Protein AF-0000000085218889 (afdb_homodimer)

Solvent-accessible surface area (backbone atoms only — not comparable to full-atom values): 90491 Å² total; per-residue (Å²): 132,84,57,73,65,60,57,52,50,51,48,52,49,47,49,29,45,39,63,41,69,32,86,83,60,61,70,78,46,77,45,76,31,28,36,59,50,92,90,85,42,73,43,69,26,31,40,36,29,36,75,86,41,33,34,45,24,47,68,53,88,76,26,51,64,42,84,49,43,58,76,33,43,54,32,57,72,45,31,43,24,39,32,31,97,94,47,72,43,46,31,38,43,93,37,53,67,55,47,49,50,51,52,46,50,52,35,48,39,41,30,68,55,30,68,91,47,57,40,68,69,70,32,78,43,72,49,54,77,57,65,66,55,50,54,53,47,50,51,56,57,66,64,64,54,87,70,80,50,61,54,60,49,22,44,55,60,30,34,46,52,41,14,59,72,71,72,43,85,77,56,66,44,59,42,47,44,46,40,40,48,37,39,25,64,66,55,40,60,48,54,51,68,81,53,61,81,54,55,70,70,57,50,35,33,57,49,50,28,49,42,66,36,76,44,46,27,28,44,37,40,66,75,46,73,62,50,70,67,44,50,52,40,50,35,52,25,52,28,61,25,62,49,44,26,33,44,34,43,29,32,24,72,44,40,32,67,52,32,41,49,44,26,52,20,46,67,68,21,76,70,35,47,52,26,33,42,31,44,24,53,15,54,26,32,40,71,11,41,39,42,32,27,61,45,49,52,65,39,72,80,31,36,32,34,43,31,47,24,34,14,58,35,43,34,79,38,45,64,61,55,68,54,24,28,32,43,30,45,22,54,13,56,36,57,68,95,56,41,53,47,56,42,50,51,35,36,33,81,45,51,34,28,35,42,33,42,24,48,9,49,37,47,53,60,60,50,34,42,20,31,53,62,13,32,32,73,42,29,22,37,43,30,42,22,38,24,34,56,80,55,91,80,46,93,63,80,60,67,43,42,25,45,28,44,36,59,36,49,36,50,36,36,41,32,34,31,51,17,56,52,55,62,67,51,50,48,32,46,52,52,12,38,49,68,17,86,66,40,54,63,22,32,40,32,47,22,37,16,64,40,28,66,66,33,44,54,51,46,46,73,46,50,40,76,33,60,22,40,25,28,43,28,53,22,42,19,62,37,28,63,50,41,47,59,34,36,58,30,54,47,61,23,73,35,44,26,32,42,32,52,14,38,26,48,83,72,45,75,62,65,60,41,50,48,38,49,41,49,35,65,62,38,86,80,39,50,40,29,30,45,30,42,36,51,25,61,48,27,73,62,45,42,64,51,34,29,39,47,22,64,30,78,47,44,32,32,41,30,51,21,34,18,48,30,26,42,68,35,28,44,43,44,14,59,18,40,46,54,26,73,42,40,27,33,44,39,60,29,44,20,62,33,41,38,66,18,44,38,39,35,25,59,18,38,71,64,27,56,41,47,59,44,61,67,77,35,57,66,20,48,45,57,15,38,74,75,39,46,67,59,29,51,50,22,51,50,49,37,53,50,36,30,50,44,27,68,71,43,70,67,67,63,59,64,31,58,51,32,39,44,43,42,41,50,47,47,49,53,43,51,52,44,51,50,50,41,52,54,44,49,53,53,48,65,72,45,69,79,58,81,52,64,72,57,48,52,53,48,48,52,46,54,47,49,44,51,29,52,62,36,52,69,51,36,46,61,46,45,65,56,47,70,58,80,61,39,74,56,30,52,53,39,50,53,50,50,50,50,50,53,45,28,54,48,53,43,49,52,48,48,51,45,42,50,50,47,50,53,49,34,51,50,49,45,36,69,52,27,44,70,68,37,63,40,81,60,46,57,60,46,50,52,54,57,42,55,73,60,57,62,75,60,59,66,55,47,37,44,38,43,49,67,45,36,38,37,53,50,50,47,52,47,50,50,42,46,49,52,47,28,50,47,52,42,49,53,49,49,37,51,46,39,50,50,48,48,52,43,41,52,52,51,49,52,52,47,51,62,53,36,72,63,64,78,74,66,76,73,72,63,77,65,72,72,65,82,59,75,71,67,69,70,83,78,68,75,82,69,78,80,62,93,70,74,70,36,62,67,56,49,54,52,51,36,56,53,61,44,36,52,60,78,58,68,75,78,61,124,131,82,57,74,65,60,56,52,50,51,49,52,49,47,50,29,46,39,62,43,69,31,86,83,59,64,70,78,44,77,45,75,30,29,37,60,49,91,90,83,42,72,43,68,27,31,40,35,29,35,75,85,42,36,32,43,24,46,67,53,89,75,24,52,66,43,82,36,62,57,75,33,44,54,29,59,70,45,31,43,25,38,32,33,96,93,48,73,42,46,30,36,44,92,38,55,66,55,47,50,48,52,51,46,50,50,36,48,37,41,29,68,56,31,69,90,46,57,42,67,70,71,29,79,46,72,50,54,78,56,64,66,56,50,53,55,47,52,50,55,55,66,65,64,52,86,70,81,49,61,54,59,49,23,43,56,61,30,33,48,52,40,15,60,72,70,72,42,84,76,57,65,44,60,42,48,43,46,38,39,48,38,38,25,63,66,54,40,62,48,54,50,67,83,52,60,80,53,55,71,70,55,50,35,35,58,49,50,29,48,40,66,36,75,44,48,28,29,44,36,41,67,75,44,73,62,52,71,67,44,49,54,40,51,34,52,25,52,27,62,25,60,47,43,25,32,43,34,44,28,34,25,73,44,38,30,68,52,32,42,49,45,25,53,20,46,68,68,21,76,68,34,48,50,26,33,43,31,44,23,54,15,53,26,32,41,71,10,41,38,42,31,27,60,45,48,52,65,39,73,80,31,37,34,35,43,32,48,23,35,15,59,35,44,32,79,38,47,66,60,56,68,55,25,29,32,43,30,45,22,56,13,56,36,57,68,94,55,41,53,48,57,44,51,52,35,35,32,80,45,52,33,27,34,42,31,41,24,48,9,49,35,46,52,59,60,52,33,42,20,31,51,63,13,30,32,73,41,29,22,37,42,33,41,22,38,23,34,55,81,55,92,81,46,93,62,79,60,65,43,42,24,46,27,46,36,59,36,48,36,51,37,34,42,32,33,31,50,17,55,52,55,61,69,51,50,48,32,46,52,53,12,38,49,67,17,86,65,41,59,59,23,33,40,32,47,24,37,16,64,39,29,65,65,32,45,54,51,45,47,73,46,51,40,76,33,58,23,40,25,29,43,29,53,21,42,21,63,37,27,64,52,41,47,60,35,36,58,30,54,47,62,23,74,34,45,27,33,42,32,50,15,38,25,48,84,72,44,77,64,64,60,41,51,49,39,48,41,49,36,64,62,38,87,81,38,50,41,30,31,42,28,44,36,51,25,61,48,26,71,61,45,42,65,49,32,28,39,46,22,66,30,78,48,44,31,33,39,30,51,22,33,19,49,30,26,43,67,34,28,44,44,43,15,59,17,41,46,54,26,74,42,42,28,32,44,40,59,29,44,20,61,34,40,38,66,18,44,37,39,36,25,57,19,39,71,64,28,58,42,47,60,44,62,68,77,35,58,66,21,47,46,57,14,38,75,76,40,47,67,59,30,50,49,22,52,51,48,38,54,50,36,30,52,45,26,70,72,44,69,70,68,63,58,66,31,57,51,33,39,45,44,43,40,49,48,48,49,51,41,51,53,44,51,48,51,42,53,55,44,48,52,52,48,64,72,46,68,81,57,81,52,64,71,56,47,52,53,48,48,51,45,54,46,48,43,51,29,52,62,36,52,67,51,37,46,62,47,43,66,56,47,70,58,82,60,40,77,56,32,52,53,40,49,53,51,51,50,50,51,52,45,29,54,48,53,43,49,52,48,50,52,44,42,51,50,47,51,52,49,34,52,49,50,45,36,69,52,26,43,70,69,38,60,40,80,60,45,55,61,46,49,51,55,57,44,54,72,62,56,62,76,61,59,63,56,47,38,45,39,43,50,66,43,34,38,38,54,51,51,47,50,48,50,50,42,47,48,52,48,28,50,48,52,42,51,54,50,51,38,50,46,38,48,52,48,49,52,45,40,51,53,52,51,52,52,48,52,59,52,35,71,63,67,80,72,67,75,71,70,67,69,72,77,75,63,83,56,78,70,68,69,70,84,78,68,74,82,71,77,83,61,91,70,74,68,36,62,68,55,49,53,52,51,37,57,54,60,44,37,52,59,78,59,67,74,79,61,124

Foldseek 3Di:
DPDPVVVVLVVQQVVLVCVQVDVVFDWDDKAWKWWQDPPRDTAIWIWTDTLQFIWIWHSDPNTHTPTGADAQFADDQQWGWGHHPVGITIIGHDGSVVVLVVVLSVQLSVCLLQVVDRSVVVNPHDDDPPCVSVVVSSVSNPVVDRPPCAALSVLLSLLVSLCVVVVHDRDVVVVCCRRPVCRVVLALEDECVVVVVDDLVSLLSSLLSLLRGQRHQHYEYEQAAHDPSNLVSNLSSLLRPLRHAEYYDYLRADELVSLLSNLVSLVNHQNHNHAYYHHAPYQNEQNSQQSNQVSQQSHPNHHAYYHHDNNQYELQRARDTQAYQYYAHANYAHDDPSVVRVLVSLLAAGQHAEYAHANHQDAPLSSLLSNLRHPQERHAYAHHALYEHPPVPDPDRPLSLLQSLLRRQHHAEYAHAQYADDLVSLLSNLNSVQNRPRAAHHAYHCENRQCELSNLVSCLVRVLRRRRYQHYEHEQNQHAASLLRSLVSNLNHQRHAHYEHENNHPDHPLPRNVVSVLVSQQPPRRNHAYYEHAQRLCACSCLQNLLLLLLGAHHQYYEHANNLNELVSLLSNLVSQLRHQRHAYYEYANNLYALNSLQSNLVSLLNHLRHQYYDDNVNNLVVNCVVPVVSSVVSRVSNVVSNVVSVVAVQRPLVSVLVVCCVQQLVLLLLLLVVLLVLLVLLLVVCVPPPDPVLVVLSVLLVVLNVVSVCLSCQLVCLLPVPPDCPLNVVLVVLLVVLLVVLVVVQVVQLVVLLVVQLVVLVVVCVVVVPVCVPPCNSVVSSVVSNVVSHDDSVVSSCCRCRPVSSVVSVVVSVVSSVVSSVVSLVVSQVSLVSSLVSSVVSVVVVVVVCVPDDPPPSVPPPVPSPCPCPDDPPDPPDDDDPPRPHSVVSVVSSSVSSGDDSDCVSPD/DPDPVVVVLVVQQVVLVCVQVDVVFDWDDKAWKWWQDPPRDTAIWIWTDTLQWIWIWHSDPNTHTPTFHDAQFADDLQWGWGAGPVGITIIGHDGSVVVLVVVLSVQLSVCLLQVVDRSVVVNPHYDDPPCVSVVVSSVSNPVVDRPPCAALRVLLSLLVSLCVNVVHDRDVVVVCCRRPVCRVVLALEDECVVVVVDDLVSLLSSLLSLLRGQRHQHYEYEQAAHDPSNLVSNLSSLLRDLRHAEYYDYLRADEQVSLLSNLVSLVNHQNHNHAYYHHAPYQNEQNSQQSNQVSQQSHPNHHAYYHHAQNQYELQRARDTQAYQYYAHANYAHDDPSVVRVLVSLLAAGQHAEYAHANHQDAPLSSLLSNLRHPQERHAYAHHALYEHPPVPDPDRPLSLLQSLLRRQHHAEYAHAQYADDLRSLLSNLNSVQNRPRAQHHAYHQENRQCELSNLVSCLVRVLRRRRYQHYEHEQNQHAASLLRSLQSNLNHQRHAHYEHENNHPDHPLPRNLVSVLVSQQPPRRNHAYYEHAQRLSACSCLQNLLLLLLGAHHQYYEHANNLNELVSLLSNLVSQLRHQRHAYYEYANNLYALNSLQSNLVSLLNHLRHQYYDDNVNNLVVNCVVPVVSSVVSRVSNVVSNVVSVVAVQRPLVSNLVVCCVQQLVLLLLLLVLLLVLLVLLLVVCVPPPDPVLVVLSVLLVVLNVVSVCLSCQLVCLLPVPDDCPLNNVLVVLLVVLLVVLVVVQVVLLVVLLVVQLVVLVVVCVVVVVVCVPVCNSVVSSVVSNVVSHDDSVVSSCCRCRPVSSVVSVVVSVVSSVVSSVVSLVVSQVSLVSSLVSSVVSVVVVVVVCVPDDVPPSPPPPDPSPCPVPDDPPDPPDDDDPPRPHSVVSVVSSSVSSGDDSDCVSPD

Nearest PDB structures (foldseek):
  4k17-assembly1_A  TM=9.642E-01  e=1.725E-62  Mus musculus
  4k17-assembly2_B  TM=9.451E-01  e=5.568E-62  Mus musculus
  2bex-assembly1_A  TM=7.547E-01  e=2.503E-11  Homo sapiens
  7vtq-assembly1_B  TM=5.877E-01  e=7.646E-07  Mus musculus
  7wbu-assembly1_A  TM=4.402E-01  e=3.220E-08  Bos taurus

Secondary structure (DSSP, 8-state):
---HHHHHHHHHHHHHHHHHH-TTS-EEEEEEEEEEETTTEEEEEEEEEESS-EEEEESSSSPPEE-PPP---B--TTEEEEEETTEEEEEE-S-HHHHHHHHHHHHHHHHHH-TTS-HHHHSS--B-SSHHHHHHHHHHHHHS------GGGTHHHHHHHHHHHHT-PPPHHHHHIIIIIIHHHT--EEEGGGGTTS-HHHHHHHHHHHTT-SS--EEEEES-PPPHHHHHHHHHHHHH-SS--EEEEETS---HHHHHHHHHHHHT-TT----EEE-TT---HHHHHHHHHHHHTT-SS---EEE-TTS---TT-----TT-SEEE-TTS---STTTHHHHHHHHS-----EEE-TTS--BHHHHHHHHHHH-TTT--EEE-TT-B---SS-SS--HHHHHHHHH-SS--EEE-TT----HHHHHHHHHHHHT-TT-SSEEEE-TTS--HHHHHHHHHHHGGG--SEEEEE--SS--GGGHHHHHHHHHH-SS--EEE--S--TT--HHHHHHHHHHHHH-TT----EEE-TT---GGGHHHHHHHHTT-SS--EEE-TT---HHHHHHHHHHHHHH-SS--EEE--SS---HHHHHHHHHHHHH--S--B----HHHHHHHHHH-HHHHHHHHHHHHHHHHHHHH-----HHHHHHHHIIIIIHHHHHHHHHHHHHHHHHHHHSTT---HHHHHHHHHHHHHHHHHHHGGGHHHHHHS--STT-HHHHHHHHHHHHHHHHHHHHHHHHHHHHHHHHHHHHHHHHHSHHHHTSTTHHHHHHHHHHHHS---HHHHHHHIIIIIHHHHHHHHHHHHHHHHHHHHHHHHHHHHHHHHHHHHHHHHHHHHHHTTS---STT-------------TTS------S----HHHHHHHHHHHTSPPPPGGG--/---HHHHHHHHHHHHHHHHHH-TTS-EEEEEEEEEEETTTEEEEEEEEEESS-EEEEESSSSPPEEEE-----B--TTEEEEEETTEEEEEE-S-HHHHHHHHHHHHHHHHHH-TTS-HHHHSS--B-SSHHHHHHHHHHHHHT------GGGTHHHHHHHHHHHHT-PPPHHHHHIIIIIIHHHT--EEEGGGGTTS-HHHHHHHHHHHTT-SS--EEEEES-PPPHHHHHHHHHHHHH-SS--EEEEETS---HHHHHHHHHHHHT-TT----EEE-TT---HHHHHHHHHHHHTT-SS---EEE-TTS---TT-----TT-SEEE-TTS---STTTHHHHHHHHS-----EEE-TTS--BHHHHHHHHHHH-TTT--EEE-TT-B---SS-SS--HHHHHHHHH-SS--EEE-TT----HHHHHHHHHHHHT-TT-S-EEEE-TTS--HHHHHHHHHHHGGG--SEEEEE--SS--GGGHHHHHHHHHH-SS--EEE--S--TT--HHHHHHHHHHHHH-TT----EEE-TT---GGGHHHHHHHHTT-SS--EEE-TT---HHHHHHHHHHHHHH-SS--EEE--SS---HHHHHHHHHHHHH--S--B----HHHHHHHHHH-HHHHHHHHHHHHHHHHHHHH-----HHHHHHHHIIIIIHHHHHHHHHHHHHHHHHHHHTTT---HHHHHHHHHHHHHHHHHHHGGGHHHHHHS--STT-HHHHHHHHHHHHHHHHHHHHHHHHHHHHHHHHHHHHHHHHHSHHHHTSHHHHHHHHHHHHHHS---HHHHHHHIIIIIHHHHHHHHHHHHHHHHHHHHHHHHHHHHHHHHHHHHHHHHHHHHHHTTS---STTS------------TTS------S----HHHHHHHHHHHTSPPPPGGG--

Structure (mmCIF, N/CA/C/O backbone):
data_AF-0000000085218889-model_v1
#
loop_
_entity.id
_entity.type
_entity.pdbx_description
1 polymer 'CARMIL C-terminal domain-containing protein'
#
loop_
_atom_site.group_PDB
_atom_site.id
_atom_site.type_symbol
_atom_site.label_atom_id
_atom_site.label_alt_id
_atom_site.label_comp_id
_atom_site.label_asym_id
_atom_site.label_entity_id
_atom_site.label_seq_id
_atom_site.pdbx_PDB_ins_code
_atom_site.Cartn_x
_atom_site.Cartn_y
_atom_site.Cartn_z
_atom_site.occupancy
_atom_site.B_iso_or_equiv
_atom_site.auth_seq_id
_atom_site.auth_comp_id
_atom_site.auth_asym_id
_atom_site.auth_atom_id
_atom_site.pdbx_PDB_model_num
ATOM 1 N N . LYS A 1 1 ? -20.359 -72 -43.562 1 27.22 1 LYS A N 1
ATOM 2 C CA . LYS A 1 1 ? -21.594 -72.188 -42.812 1 27.22 1 LYS A CA 1
ATOM 3 C C . LYS A 1 1 ? -21.375 -71.875 -41.312 1 27.22 1 LYS A C 1
ATOM 5 O O . LYS A 1 1 ? -20.812 -72.688 -40.594 1 27.22 1 LYS A O 1
ATOM 10 N N . CYS A 1 2 ? -20.891 -70.688 -41.031 1 30.84 2 CYS A N 1
ATOM 11 C CA . CYS A 1 2 ? -20.641 -70.062 -39.75 1 30.84 2 CYS A CA 1
ATOM 12 C C . CYS A 1 2 ? -21.906 -70.062 -38.875 1 30.84 2 CYS A C 1
ATOM 14 O O . CYS A 1 2 ? -22.922 -69.5 -39.25 1 30.84 2 CYS A O 1
ATOM 16 N N . SER A 1 3 ? -22.141 -71.312 -38.344 1 32.41 3 SER A N 1
ATOM 17 C CA . SER A 1 3 ? -23.359 -71.688 -37.594 1 32.41 3 SER A CA 1
ATOM 18 C C . SER A 1 3 ? -23.75 -70.562 -36.625 1 32.41 3 SER A C 1
ATOM 20 O O . SER A 1 3 ? -22.891 -69.812 -36.125 1 32.41 3 SER A O 1
ATOM 22 N N . PRO A 1 4 ? -25.016 -70.125 -36.625 1 42.78 4 PRO A N 1
ATOM 23 C CA . PRO A 1 4 ? -25.656 -69.188 -35.75 1 42.78 4 PRO A CA 1
ATOM 24 C C . PRO A 1 4 ? -25.203 -69.312 -34.281 1 42.78 4 PRO A C 1
ATOM 26 O O . PRO A 1 4 ? -25.422 -68.438 -33.469 1 42.78 4 PRO A O 1
ATOM 29 N N . SER A 1 5 ? -24.906 -70.562 -33.906 1 41.69 5 SER A N 1
ATOM 30 C CA . SER A 1 5 ? -24.562 -70.938 -32.531 1 41.69 5 SER A CA 1
ATOM 31 C C . SER A 1 5 ? -23.312 -70.188 -32.094 1 41.69 5 SER A C 1
ATOM 33 O O . SER A 1 5 ? -23.141 -69.875 -30.891 1 41.69 5 SER A O 1
ATOM 35 N N . ASP A 1 6 ? -22.375 -70 -32.906 1 43.44 6 ASP A N 1
ATOM 36 C CA . ASP A 1 6 ? -21.094 -69.375 -32.562 1 43.44 6 ASP A CA 1
ATOM 37 C C . ASP A 1 6 ? -21.281 -67.875 -32.188 1 43.44 6 ASP A C 1
ATOM 39 O O . ASP A 1 6 ? -20.562 -67.375 -31.328 1 43.44 6 ASP A O 1
ATOM 43 N N . THR A 1 7 ? -22.234 -67.312 -32.781 1 47.28 7 THR A N 1
ATOM 44 C CA . THR A 1 7 ? -22.5 -65.875 -32.531 1 47.28 7 THR A CA 1
ATOM 45 C C . THR A 1 7 ? -23.125 -65.688 -31.141 1 47.28 7 THR A C 1
ATOM 47 O O . THR A 1 7 ? -22.844 -64.688 -30.453 1 47.28 7 THR A O 1
ATOM 50 N N . SER A 1 8 ? -24 -66.625 -30.859 1 50.09 8 SER A N 1
ATOM 51 C CA . SER A 1 8 ? -24.672 -66.562 -29.562 1 50.09 8 SER A CA 1
ATOM 52 C C . SER A 1 8 ? -23.688 -66.75 -28.422 1 50.09 8 SER A C 1
ATOM 54 O O . SER A 1 8 ? -23.781 -66.125 -27.375 1 50.09 8 SER A O 1
ATOM 56 N N . VAL A 1 9 ? -22.828 -67.625 -28.531 1 52.78 9 VAL A N 1
ATOM 57 C CA . VAL A 1 9 ? -21.812 -67.938 -27.516 1 52.78 9 VAL A CA 1
ATOM 58 C C . VAL A 1 9 ? -20.859 -66.75 -27.375 1 52.78 9 VAL A C 1
ATOM 60 O O . VAL A 1 9 ? -20.438 -66.438 -26.266 1 52.78 9 VAL A O 1
ATOM 63 N N . ASP A 1 10 ? -20.594 -66.188 -28.469 1 55.28 10 ASP A N 1
ATOM 64 C CA . ASP A 1 10 ? -19.703 -65.062 -28.469 1 55.28 10 ASP A CA 1
ATOM 65 C C . ASP A 1 10 ? -20.344 -63.875 -27.734 1 55.28 10 ASP A C 1
ATOM 67 O O . ASP A 1 10 ? -19.656 -63.125 -27.016 1 55.28 10 ASP A O 1
ATOM 71 N N . LEU A 1 11 ? -21.641 -63.812 -27.906 1 55.75 11 LEU A N 1
ATOM 72 C CA . LEU A 1 11 ? -22.359 -62.781 -27.203 1 55.75 11 LEU A CA 1
ATOM 73 C C . LEU A 1 11 ? -22.406 -63.031 -25.703 1 55.75 11 LEU A C 1
ATOM 75 O O . LEU A 1 11 ? -22.297 -62.125 -24.891 1 55.75 11 LEU A O 1
ATOM 79 N N . CYS A 1 12 ? -22.719 -64.375 -25.438 1 58 12 CYS A N 1
ATOM 80 C CA . CYS A 1 12 ? -22.75 -64.75 -24.016 1 58 12 CYS A CA 1
ATOM 81 C C . CYS A 1 12 ? -21.391 -64.5 -23.375 1 58 12 CYS A C 1
ATOM 83 O O . CYS A 1 12 ? -21.297 -64.062 -22.234 1 58 12 CYS A O 1
ATOM 85 N N . HIS A 1 13 ? -20.391 -64.812 -24.062 1 63.41 13 HIS A N 1
ATOM 86 C CA . HIS A 1 13 ? -19.047 -64.625 -23.578 1 63.41 13 HIS A CA 1
ATOM 87 C C . HIS A 1 13 ? -18.734 -63.125 -23.406 1 63.41 13 HIS A C 1
ATOM 89 O O . HIS A 1 13 ? -18.094 -62.719 -22.453 1 63.41 13 HIS A O 1
ATOM 95 N N . ASP A 1 14 ? -19.297 -62.375 -24.219 1 67.81 14 ASP A N 1
ATOM 96 C CA . ASP A 1 14 ? -19.062 -60.938 -24.156 1 67.81 14 ASP A CA 1
ATOM 97 C C . ASP A 1 14 ? -19.75 -60.344 -22.922 1 67.81 14 ASP A C 1
ATOM 99 O O . ASP A 1 14 ? -19.188 -59.469 -22.266 1 67.81 14 ASP A O 1
ATOM 103 N N . LYS A 1 15 ? -20.906 -60.844 -22.688 1 70.94 15 LYS A N 1
ATOM 104 C CA . LYS A 1 15 ? -21.609 -60.375 -21.516 1 70.94 15 LYS A CA 1
ATOM 105 C C . LYS A 1 15 ? -20.891 -60.781 -20.234 1 70.94 15 LYS A C 1
ATOM 107 O O . LYS A 1 15 ? -20.812 -60.031 -19.281 1 70.94 15 LYS A O 1
ATOM 112 N N . SER A 1 16 ? -20.453 -61.938 -20.344 1 71.44 16 SER A N 1
ATOM 113 C CA . SER A 1 16 ? -19.75 -62.438 -19.172 1 71.44 16 SER A CA 1
ATOM 114 C C . SER A 1 16 ? -18.469 -61.656 -18.922 1 71.44 16 SER A C 1
ATOM 116 O O . SER A 1 16 ? -18.109 -61.406 -17.766 1 71.44 16 SER A O 1
ATOM 118 N N . VAL A 1 17 ? -17.812 -61.344 -19.938 1 73.69 17 VAL A N 1
ATOM 119 C CA . VAL A 1 17 ? -16.578 -60.562 -19.828 1 73.69 17 VAL A CA 1
ATOM 120 C C . VAL A 1 17 ? -16.875 -59.188 -19.266 1 73.69 17 VAL A C 1
ATOM 122 O O . VAL A 1 17 ? -16.156 -58.688 -18.391 1 73.69 17 VAL A O 1
ATOM 125 N N . ARG A 1 18 ? -17.906 -58.625 -19.688 1 74.81 18 ARG A N 1
ATOM 126 C CA . ARG A 1 18 ? -18.281 -57.281 -19.219 1 74.81 18 ARG A CA 1
ATOM 127 C C . ARG A 1 18 ? -18.703 -57.312 -17.766 1 74.81 18 ARG A C 1
ATOM 129 O O . ARG A 1 18 ? -18.422 -56.375 -17 1 74.81 18 ARG A O 1
ATOM 136 N N . GLU A 1 19 ? -19.328 -58.281 -17.438 1 72.38 19 GLU A N 1
ATOM 137 C CA . GLU A 1 19 ? -19.766 -58.438 -16.047 1 72.38 19 GLU A CA 1
ATOM 138 C C . GLU A 1 19 ? -18.578 -58.656 -15.125 1 72.38 19 GLU A C 1
ATOM 140 O O . GLU A 1 19 ? -18.578 -58.219 -13.977 1 72.38 19 GLU A O 1
ATOM 145 N N . ALA A 1 20 ? -17.625 -59.406 -15.688 1 71.62 20 ALA A N 1
ATOM 146 C CA . ALA A 1 20 ? -16.469 -59.75 -14.875 1 71.62 20 ALA A CA 1
ATOM 147 C C . ALA A 1 20 ? -15.594 -58.5 -14.648 1 71.62 20 ALA A C 1
ATOM 149 O O . ALA A 1 20 ? -15.086 -58.281 -13.547 1 71.62 20 ALA A O 1
ATOM 150 N N . VAL A 1 21 ? -15.359 -57.812 -15.578 1 70.69 21 VAL A N 1
ATOM 151 C CA . VAL A 1 21 ? -14.492 -56.625 -15.492 1 70.69 21 VAL A CA 1
ATOM 152 C C . VAL A 1 21 ? -15.242 -55.5 -14.82 1 70.69 21 VAL A C 1
ATOM 154 O O . VAL A 1 21 ? -14.648 -54.688 -14.086 1 70.69 21 VAL A O 1
ATOM 157 N N . GLY A 1 22 ? -16.453 -55.438 -14.773 1 66.81 22 GLY A N 1
ATOM 158 C CA . GLY A 1 22 ? -17.266 -54.344 -14.266 1 66.81 22 GLY A CA 1
ATOM 159 C C . GLY A 1 22 ? -17.922 -53.531 -15.352 1 66.81 22 GLY A C 1
ATOM 160 O O . GLY A 1 22 ? -17.312 -53.281 -16.406 1 66.81 22 GLY A O 1
ATOM 161 N N . ARG A 1 23 ? -19.031 -53.062 -15.219 1 60.94 23 ARG A N 1
ATOM 162 C CA . ARG A 1 23 ? -19.828 -52.344 -16.203 1 60.94 23 ARG A CA 1
ATOM 163 C C . ARG A 1 23 ? -19.266 -50.969 -16.453 1 60.94 23 ARG A C 1
ATOM 165 O O . ARG A 1 23 ? -19.531 -50.344 -17.5 1 60.94 23 ARG A O 1
ATOM 172 N N . ARG A 1 24 ? -18.297 -50.688 -15.609 1 63.19 24 ARG A N 1
ATOM 173 C CA . ARG A 1 24 ? -17.812 -49.312 -15.711 1 63.19 24 ARG A CA 1
ATOM 174 C C . ARG A 1 24 ? -16.562 -49.25 -16.578 1 63.19 24 ARG A C 1
ATOM 176 O O . ARG A 1 24 ? -16.172 -48.156 -17.016 1 63.19 24 ARG A O 1
ATOM 183 N N . VAL A 1 25 ? -15.953 -50.375 -16.938 1 71.5 25 VAL A N 1
ATOM 184 C CA . VAL A 1 25 ? -14.711 -50.375 -17.703 1 71.5 25 VAL A CA 1
ATOM 185 C C . VAL A 1 25 ? -15.008 -50.562 -19.188 1 71.5 25 VAL A C 1
ATOM 187 O O . VAL A 1 25 ? -15.766 -51.469 -19.562 1 71.5 25 VAL A O 1
ATOM 190 N N . LYS A 1 26 ? -14.602 -49.656 -19.953 1 68.75 26 LYS A N 1
ATOM 191 C CA . LYS A 1 26 ? -14.773 -49.75 -21.406 1 68.75 26 LYS A CA 1
ATOM 192 C C . LYS A 1 26 ? -13.695 -50.625 -22.031 1 68.75 26 LYS A C 1
ATOM 194 O O . LYS A 1 26 ? -12.508 -50.312 -21.938 1 68.75 26 LYS A O 1
ATOM 199 N N . LEU A 1 27 ? -14.195 -51.719 -22.578 1 77.44 27 LEU A N 1
ATOM 200 C CA . LEU A 1 27 ? -13.25 -52.594 -23.234 1 77.44 27 LEU A CA 1
ATOM 201 C C . LEU A 1 27 ? -13.109 -52.25 -24.703 1 77.44 27 LEU A C 1
ATOM 203 O O . LEU A 1 27 ? -14.102 -52.031 -25.406 1 77.44 27 LEU A O 1
ATOM 207 N N . THR A 1 28 ? -12.016 -52 -25.188 1 76.81 28 THR A N 1
ATOM 208 C CA . THR A 1 28 ? -11.75 -51.531 -26.547 1 76.81 28 THR A CA 1
ATOM 209 C C . THR A 1 28 ? -11.414 -52.688 -27.469 1 76.81 28 THR A C 1
ATOM 211 O O . THR A 1 28 ? -11.695 -52.656 -28.656 1 76.81 28 THR A O 1
ATOM 214 N N . LEU A 1 29 ? -10.734 -53.75 -26.984 1 80.75 29 LEU A N 1
ATOM 215 C CA . LEU A 1 29 ? -10.336 -54.875 -27.828 1 80.75 29 LEU A CA 1
ATOM 216 C C . LEU A 1 29 ? -10.445 -56.188 -27.047 1 80.75 29 LEU A C 1
ATOM 218 O O . LEU A 1 29 ? -10.094 -56.25 -25.859 1 80.75 29 LEU A O 1
ATOM 222 N N . ARG A 1 30 ? -11.094 -57.125 -27.75 1 83.75 30 ARG A N 1
ATOM 223 C CA . ARG A 1 30 ? -11.203 -58.469 -27.188 1 83.75 30 ARG A CA 1
ATOM 224 C C . ARG A 1 30 ? -10.68 -59.5 -28.172 1 83.75 30 ARG A C 1
ATOM 226 O O . ARG A 1 30 ? -11.039 -59.5 -29.344 1 83.75 30 ARG A O 1
ATOM 233 N N . ARG A 1 31 ? -9.719 -60.312 -27.719 1 82.19 31 ARG A N 1
ATOM 234 C CA . ARG A 1 31 ? -9.164 -61.344 -28.562 1 82.19 31 ARG A CA 1
ATOM 235 C C . ARG A 1 31 ? -9.008 -62.656 -27.797 1 82.19 31 ARG A C 1
ATOM 237 O O . ARG A 1 31 ? -8.664 -62.656 -26.609 1 82.19 31 ARG A O 1
ATOM 244 N N . LYS A 1 32 ? -9.359 -63.75 -28.469 1 82.25 32 LYS A N 1
ATOM 245 C CA . LYS A 1 32 ? -9.109 -65.062 -27.906 1 82.25 32 LYS A CA 1
ATOM 246 C C . LYS A 1 32 ? -7.633 -65.438 -28 1 82.25 32 LYS A C 1
ATOM 248 O O . LYS A 1 32 ? -7.016 -65.25 -29.062 1 82.25 32 LYS A O 1
ATOM 253 N N . VAL A 1 33 ? -7.066 -65.75 -26.828 1 85.25 33 VAL A N 1
ATOM 254 C CA . VAL A 1 33 ? -5.637 -66.062 -26.812 1 85.25 33 VAL A CA 1
ATOM 255 C C . VAL A 1 33 ? -5.406 -67.375 -26.078 1 85.25 33 VAL A C 1
ATOM 257 O O . VAL A 1 33 ? -6.312 -67.938 -25.422 1 85.25 33 VAL A O 1
ATOM 260 N N . GLN A 1 34 ? -4.23 -67.938 -26.359 1 84.94 34 GLN A N 1
ATOM 261 C CA . GLN A 1 34 ? -3.807 -69.125 -25.656 1 84.94 34 GLN A CA 1
ATOM 262 C C . GLN A 1 34 ? -2.65 -68.812 -24.703 1 84.94 34 GLN A C 1
ATOM 264 O O . GLN A 1 34 ? -1.611 -68.312 -25.125 1 84.94 34 GLN A O 1
ATOM 269 N N . LEU A 1 35 ? -2.803 -69 -23.438 1 84.38 35 LEU A N 1
ATOM 270 C CA . LEU A 1 35 ? -1.8 -68.812 -22.406 1 84.38 35 LEU A CA 1
ATOM 271 C C . LEU A 1 35 ? -0.895 -70 -22.234 1 84.38 35 LEU A C 1
ATOM 273 O O . LEU A 1 35 ? -1.379 -71.125 -22.141 1 84.38 35 LEU A O 1
ATOM 277 N N . GLU A 1 36 ? 0.297 -69.688 -22.328 1 80.75 36 GLU A N 1
ATOM 278 C CA . GLU A 1 36 ? 1.253 -70.75 -22.094 1 80.75 36 GLU A CA 1
ATOM 279 C C . GLU A 1 36 ? 1.484 -71 -20.609 1 80.75 36 GLU A C 1
ATOM 281 O O . GLU A 1 36 ? 1.941 -70.062 -19.906 1 80.75 36 GLU A O 1
ATOM 286 N N . VAL A 1 37 ? 0.894 -72 -19.969 1 76 37 VAL A N 1
ATOM 287 C CA . VAL A 1 37 ? 1.076 -72.312 -18.562 1 76 37 VAL A CA 1
ATOM 288 C C . VAL A 1 37 ? 2.256 -73.312 -18.391 1 76 37 VAL A C 1
ATOM 290 O O . VAL A 1 37 ? 2.83 -73.75 -19.375 1 76 37 VAL A O 1
ATOM 293 N N . LYS A 1 38 ? 2.643 -73.75 -17.094 1 71.06 38 LYS A N 1
ATOM 294 C CA . LYS A 1 38 ? 3.75 -74.625 -16.797 1 71.06 38 LYS A CA 1
ATOM 295 C C . LYS A 1 38 ? 3.58 -76 -17.5 1 71.06 38 LYS A C 1
ATOM 297 O O . LYS A 1 38 ? 2.484 -76.562 -17.531 1 71.06 38 LYS A O 1
ATOM 302 N N . GLY A 1 39 ? 4.629 -76.5 -18.234 1 64.88 39 GLY A N 1
ATOM 303 C CA . GLY A 1 39 ? 4.723 -77.812 -18.859 1 64.88 39 GLY A CA 1
ATOM 304 C C . GLY A 1 39 ? 4.242 -77.812 -20.297 1 64.88 39 GLY A C 1
ATOM 305 O O . GLY A 1 39 ? 3.824 -78.875 -20.812 1 64.88 39 GLY A O 1
ATOM 306 N N . ASP A 1 40 ? 4.184 -76.812 -21.156 1 66.88 40 ASP A N 1
ATOM 307 C CA . ASP A 1 40 ? 3.898 -76.625 -22.594 1 66.88 40 ASP A CA 1
ATOM 308 C C . ASP A 1 40 ? 2.402 -76.812 -22.859 1 66.88 40 ASP A C 1
ATOM 310 O O . ASP A 1 40 ? 1.998 -77.125 -23.984 1 66.88 40 ASP A O 1
ATOM 314 N N . LYS A 1 41 ? 1.569 -76.625 -21.844 1 79.81 41 LYS A N 1
ATOM 315 C CA . LYS A 1 41 ? 0.123 -76.75 -22.031 1 79.81 41 LYS A CA 1
ATOM 316 C C . LYS A 1 41 ? -0.466 -75.375 -22.344 1 79.81 41 LYS A C 1
ATOM 318 O O . LYS A 1 41 ? -0.03 -74.312 -21.781 1 79.81 41 LYS A O 1
ATOM 323 N N . LEU A 1 42 ? -1.304 -75.312 -23.422 1 82.12 42 LEU A N 1
ATOM 324 C CA . LEU A 1 42 ? -1.979 -74.125 -23.875 1 82.12 42 LEU A CA 1
ATOM 325 C C . LEU A 1 42 ? -3.402 -74.062 -23.328 1 82.12 42 LEU A C 1
ATOM 327 O O . LEU A 1 42 ? -4.141 -75.062 -23.406 1 82.12 42 LEU A O 1
ATOM 331 N N . GLU A 1 43 ? -3.68 -73.125 -22.531 1 83.75 43 GLU A N 1
ATOM 332 C CA . GLU A 1 43 ? -5.031 -72.875 -22.031 1 83.75 43 GLU A CA 1
ATOM 333 C C . GLU A 1 43 ? -5.703 -71.75 -22.781 1 83.75 43 GLU A C 1
ATOM 335 O O . GLU A 1 43 ? -5.086 -70.688 -23.016 1 83.75 43 GLU A O 1
ATOM 340 N N . ASN A 1 44 ? -6.926 -72 -23.156 1 83.31 44 ASN A N 1
ATOM 341 C CA . ASN A 1 44 ? -7.68 -71 -23.859 1 83.31 44 ASN A CA 1
ATOM 342 C C . ASN A 1 44 ? -8.141 -69.875 -22.906 1 83.31 44 ASN A C 1
ATOM 344 O O . ASN A 1 44 ? -8.75 -70.188 -21.875 1 83.31 44 ASN A O 1
ATOM 348 N N . ARG A 1 45 ? -7.684 -68.625 -23.219 1 84.5 45 ARG A N 1
ATOM 349 C CA . ARG A 1 45 ? -8.07 -67.5 -22.438 1 84.5 45 ARG A CA 1
ATOM 350 C C . ARG A 1 45 ? -8.539 -66.375 -23.328 1 84.5 45 ARG A C 1
ATOM 352 O O . ARG A 1 45 ? -8.484 -66.438 -24.562 1 84.5 45 ARG A O 1
ATOM 359 N N . VAL A 1 46 ? -9.172 -65.312 -22.703 1 82.94 46 VAL A N 1
ATOM 360 C CA . VAL A 1 46 ? -9.609 -64.125 -23.438 1 82.94 46 VAL A CA 1
ATOM 361 C C . VAL A 1 46 ? -8.859 -62.906 -22.938 1 82.94 46 VAL A C 1
ATOM 363 O O . VAL A 1 46 ? -8.828 -62.625 -21.734 1 82.94 46 VAL A O 1
ATOM 366 N N . LEU A 1 47 ? -8.203 -62.281 -23.891 1 81 47 LEU A N 1
ATOM 367 C CA . LEU A 1 47 ? -7.527 -61.031 -23.578 1 81 47 LEU A CA 1
ATOM 368 C C . LEU A 1 47 ? -8.43 -59.844 -23.875 1 81 47 LEU A C 1
ATOM 370 O O . LEU A 1 47 ? -8.93 -59.688 -25 1 81 47 LEU A O 1
ATOM 374 N N . ALA A 1 48 ? -8.758 -59.125 -22.828 1 79.81 48 ALA A N 1
ATOM 375 C CA . ALA A 1 48 ? -9.562 -57.906 -22.984 1 79.81 48 ALA A CA 1
ATOM 376 C C . ALA A 1 48 ? -8.75 -56.688 -22.609 1 79.81 48 ALA A C 1
ATOM 378 O O . ALA A 1 48 ? -8.172 -56.594 -21.531 1 79.81 48 ALA A O 1
ATOM 379 N N . LEU A 1 49 ? -8.703 -55.781 -23.531 1 77.75 49 LEU A N 1
ATOM 380 C CA . LEU A 1 49 ? -7.926 -54.562 -23.344 1 77.75 49 LEU A CA 1
ATOM 381 C C . LEU A 1 49 ? -8.836 -53.344 -23.109 1 77.75 49 LEU A C 1
ATOM 383 O O . LEU A 1 49 ? -9.859 -53.219 -23.797 1 77.75 49 LEU A O 1
ATOM 387 N N . ALA A 1 50 ? -8.492 -52.656 -22 1 76.19 50 ALA A N 1
ATOM 388 C CA . ALA A 1 50 ? -9.125 -51.375 -21.75 1 76.19 50 ALA A CA 1
ATOM 389 C C . ALA A 1 50 ? -8.18 -50.219 -22.062 1 76.19 50 ALA A C 1
ATOM 391 O O . ALA A 1 50 ? -7.098 -50.438 -22.625 1 76.19 50 ALA A O 1
ATOM 392 N N . SER A 1 51 ? -8.703 -49 -21.844 1 73.06 51 SER A N 1
ATOM 393 C CA . SER A 1 51 ? -7.895 -47.844 -22.188 1 73.06 51 SER A CA 1
ATOM 394 C C . SER A 1 51 ? -6.625 -47.781 -21.344 1 73.06 51 SER A C 1
ATOM 396 O O . SER A 1 51 ? -5.59 -47.312 -21.812 1 73.06 51 SER A O 1
ATOM 398 N N . HIS A 1 52 ? -6.715 -48.344 -20.203 1 74.69 52 HIS A N 1
ATOM 399 C CA . HIS A 1 52 ? -5.562 -48.188 -19.328 1 74.69 52 HIS A CA 1
ATOM 400 C C . HIS A 1 52 ? -5.164 -49.531 -18.688 1 74.69 52 HIS A C 1
ATOM 402 O O . HIS A 1 52 ? -4.191 -49.594 -17.938 1 74.69 52 HIS A O 1
ATOM 408 N N . ARG A 1 53 ? -6 -50.594 -19.016 1 74.94 53 ARG A N 1
ATOM 409 C CA . ARG A 1 53 ? -5.746 -51.875 -18.391 1 74.94 53 ARG A CA 1
ATOM 410 C C . ARG A 1 53 ? -5.973 -53.031 -19.375 1 74.94 53 ARG A C 1
ATOM 412 O O . ARG A 1 53 ? -6.762 -52.906 -20.312 1 74.94 53 ARG A O 1
ATOM 419 N N . ALA A 1 54 ? -5.195 -54.062 -19.125 1 76.69 54 ALA A N 1
ATOM 420 C CA . ALA A 1 54 ? -5.418 -55.312 -19.844 1 76.69 54 ALA A CA 1
ATOM 421 C C . ALA A 1 54 ? -5.945 -56.375 -18.906 1 76.69 54 ALA A C 1
ATOM 423 O O . ALA A 1 54 ? -5.484 -56.5 -17.766 1 76.69 54 ALA A O 1
ATOM 424 N N . TYR A 1 55 ? -6.98 -57.062 -19.281 1 77.81 55 TYR A N 1
ATOM 425 C CA . TYR A 1 55 ? -7.602 -58.125 -18.5 1 77.81 55 TYR A CA 1
ATOM 426 C C . TYR A 1 55 ? -7.477 -59.469 -19.203 1 77.81 55 TYR A C 1
ATOM 428 O O . TYR A 1 55 ? -7.676 -59.562 -20.422 1 77.81 55 TYR A O 1
ATOM 436 N N . LEU A 1 56 ? -6.988 -60.438 -18.438 1 79.38 56 LEU A N 1
ATOM 437 C CA . LEU A 1 56 ? -6.973 -61.812 -18.938 1 79.38 56 LEU A CA 1
ATOM 438 C C . LEU A 1 56 ? -8.07 -62.625 -18.266 1 79.38 56 LEU A C 1
ATOM 440 O O . LEU A 1 56 ? -8.102 -62.75 -17.031 1 79.38 56 LEU A O 1
ATOM 444 N N . LEU A 1 57 ? -8.945 -63.062 -19.078 1 80.62 57 LEU A N 1
ATOM 445 C CA . LEU A 1 57 ? -10.109 -63.75 -18.531 1 80.62 57 LEU A CA 1
ATOM 446 C C . LEU A 1 57 ? -10.125 -65.188 -18.984 1 80.62 57 LEU A C 1
ATOM 448 O O . LEU A 1 57 ? -9.477 -65.562 -19.969 1 80.62 57 LEU A O 1
ATOM 452 N N . THR A 1 58 ? -10.836 -66.125 -18.156 1 78.56 58 THR A N 1
ATOM 453 C CA . THR A 1 58 ? -11.016 -67.5 -18.516 1 78.56 58 THR A CA 1
ATOM 454 C C . THR A 1 58 ? -12.031 -67.688 -19.656 1 78.56 58 THR A C 1
ATOM 456 O O . THR A 1 58 ? -12.938 -66.812 -19.781 1 78.56 58 THR A O 1
ATOM 459 N N . ALA A 1 59 ? -11.844 -68.562 -20.5 1 73.38 59 ALA A N 1
ATOM 460 C CA . ALA A 1 59 ? -12.719 -68.812 -21.641 1 73.38 59 ALA A CA 1
ATOM 461 C C . ALA A 1 59 ? -14.047 -69.438 -21.203 1 73.38 59 ALA A C 1
ATOM 463 O O . ALA A 1 59 ? -15.023 -69.438 -21.953 1 73.38 59 ALA A O 1
ATOM 464 N N . ARG A 1 60 ? -14.047 -69.875 -19.875 1 68.69 60 ARG A N 1
ATOM 465 C CA . ARG A 1 60 ? -15.266 -70.5 -19.375 1 68.69 60 ARG A CA 1
ATOM 466 C C . ARG A 1 60 ? -16.266 -69.5 -18.875 1 68.69 60 ARG A C 1
ATOM 468 O O . ARG A 1 60 ? -15.867 -68.375 -18.469 1 68.69 60 ARG A O 1
ATOM 475 N N . VAL A 1 61 ? -17.469 -69.625 -19.062 1 65.25 61 VAL A N 1
ATOM 476 C CA . VAL A 1 61 ? -18.562 -68.812 -18.547 1 65.25 61 VAL A CA 1
ATOM 477 C C . VAL A 1 61 ? -19 -69.312 -17.172 1 65.25 61 VAL A C 1
ATOM 479 O O . VAL A 1 61 ? -19.312 -70.5 -17.016 1 65.25 61 VAL A O 1
ATOM 482 N N . PRO A 1 62 ? -18.766 -68.5 -16.031 1 61.78 62 PRO A N 1
ATOM 483 C CA . PRO A 1 62 ? -18.547 -67.062 -16 1 61.78 62 PRO A CA 1
ATOM 484 C C . PRO A 1 62 ? -17.062 -66.688 -16.016 1 61.78 62 PRO A C 1
ATOM 486 O O . PRO A 1 62 ? -16.25 -67.375 -15.406 1 61.78 62 PRO A O 1
ATOM 489 N N . SER A 1 63 ? -16.641 -65.688 -16.812 1 55.81 63 SER A N 1
ATOM 490 C CA . SER A 1 63 ? -15.25 -65.312 -16.969 1 55.81 63 SER A CA 1
ATOM 491 C C . SER A 1 63 ? -14.711 -64.625 -15.703 1 55.81 63 SER A C 1
ATOM 493 O O . SER A 1 63 ? -15.422 -63.875 -15.039 1 55.81 63 SER A O 1
ATOM 495 N N . LYS A 1 64 ? -13.711 -65.125 -15.055 1 54.09 64 LYS A N 1
ATOM 496 C CA . LYS A 1 64 ? -13.039 -64.5 -13.906 1 54.09 64 LYS A CA 1
ATOM 497 C C . LYS A 1 64 ? -11.891 -63.625 -14.359 1 54.09 64 LYS A C 1
ATOM 499 O O . LYS A 1 64 ? -11.164 -63.969 -15.297 1 54.09 64 LYS A O 1
ATOM 504 N N . VAL A 1 65 ? -11.828 -62.25 -13.82 1 54.78 65 VAL A N 1
ATOM 505 C CA . VAL A 1 65 ? -10.867 -61.219 -14.195 1 54.78 65 VAL A CA 1
ATOM 506 C C . VAL A 1 65 ? -9.516 -61.531 -13.57 1 54.78 65 VAL A C 1
ATOM 508 O O . VAL A 1 65 ? -9.43 -61.844 -12.383 1 54.78 65 VAL A O 1
ATOM 511 N N . ILE A 1 66 ? -8.594 -61.938 -14.148 1 46.06 66 ILE A N 1
ATOM 512 C CA . ILE A 1 66 ? -7.223 -61.875 -13.656 1 46.06 66 ILE A CA 1
ATOM 513 C C . ILE A 1 66 ? -6.609 -60.5 -14.039 1 46.06 66 ILE A C 1
ATOM 515 O O . ILE A 1 66 ? -6.684 -60.094 -15.195 1 46.06 66 ILE A O 1
ATOM 519 N N . VAL A 1 67 ? -6.586 -59.531 -13.164 1 48.47 67 VAL A N 1
ATOM 520 C CA . VAL A 1 67 ? -6.207 -58.125 -13.227 1 48.47 67 VAL A CA 1
ATOM 521 C C . VAL A 1 67 ? -4.941 -57.969 -14.062 1 48.47 67 VAL A C 1
ATOM 523 O O . VAL A 1 67 ? -4.074 -58.844 -14.062 1 48.47 67 VAL A O 1
ATOM 526 N N . LEU A 1 68 ? -4.891 -56.906 -14.844 1 43.38 68 LEU A N 1
ATOM 527 C CA . LEU A 1 68 ? -4.27 -56.312 -16.016 1 43.38 68 LEU A CA 1
ATOM 528 C C . LEU A 1 68 ? -2.924 -55.688 -15.672 1 43.38 68 LEU A C 1
ATOM 530 O O . LEU A 1 68 ? -2.799 -55 -14.648 1 43.38 68 LEU A O 1
ATOM 534 N N . VAL A 1 69 ? -1.797 -56.219 -16.266 1 45 69 VAL A N 1
ATOM 535 C CA . VAL A 1 69 ? -0.344 -56.188 -16.406 1 45 69 VAL A CA 1
ATOM 536 C C . VAL A 1 69 ? 0.063 -54.969 -17.234 1 45 69 VAL A C 1
ATOM 538 O O . VAL A 1 69 ? -0.67 -54.562 -18.141 1 45 69 VAL A O 1
ATOM 541 N N . THR A 1 70 ? 0.917 -54.25 -16.828 1 42.69 70 THR A N 1
ATOM 542 C CA . THR A 1 70 ? 1.77 -53.281 -17.484 1 42.69 70 THR A CA 1
ATOM 543 C C . THR A 1 70 ? 2.492 -53.906 -18.672 1 42.69 70 THR A C 1
ATOM 545 O O . THR A 1 70 ? 2.816 -55.094 -18.656 1 42.69 70 THR A O 1
ATOM 548 N N . PHE A 1 71 ? 2.729 -53.344 -19.844 1 42.72 71 PHE A N 1
ATOM 549 C CA . PHE A 1 71 ? 2.838 -53.688 -21.266 1 42.72 71 PHE A CA 1
ATOM 550 C C . PHE A 1 71 ? 4.258 -54.094 -21.609 1 42.72 71 PHE A C 1
ATOM 552 O O . PHE A 1 71 ? 5.223 -53.406 -21.266 1 42.72 71 PHE A O 1
ATOM 559 N N . LEU A 1 72 ? 5.145 -54.938 -21.297 1 42.19 72 LEU A N 1
ATOM 560 C CA . LEU A 1 72 ? 6.352 -55.156 -22.094 1 42.19 72 LEU A CA 1
ATOM 561 C C . LEU A 1 72 ? 6.148 -56.25 -23.109 1 42.19 72 LEU A C 1
ATOM 563 O O . LEU A 1 72 ? 5.621 -57.312 -22.781 1 42.19 72 LEU A O 1
ATOM 567 N N . CYS A 1 73 ? 6.113 -56.031 -24.531 1 41.97 73 CYS A N 1
ATOM 568 C CA . CYS A 1 73 ? 5.742 -57 -25.547 1 41.97 73 CYS A CA 1
ATOM 569 C C . CYS A 1 73 ? 6.977 -57.656 -26.172 1 41.97 73 CYS A C 1
ATOM 571 O O . CYS A 1 73 ? 7.879 -56.938 -26.641 1 41.97 73 CYS A O 1
ATOM 573 N N . GLY A 1 74 ? 7.699 -58.625 -25.688 1 39.78 74 GLY A N 1
ATOM 574 C CA . GLY A 1 74 ? 8.703 -59.375 -26.438 1 39.78 74 GLY A CA 1
ATOM 575 C C . GLY A 1 74 ? 8.102 -60.344 -27.438 1 39.78 74 GLY A C 1
ATOM 576 O O . GLY A 1 74 ? 7.305 -61.219 -27.062 1 39.78 74 GLY A O 1
ATOM 577 N N . CYS A 1 75 ? 7.816 -60.188 -28.75 1 45.41 75 CYS A N 1
ATOM 578 C CA . CYS A 1 75 ? 6.938 -61.094 -29.516 1 45.41 75 CYS A CA 1
ATOM 579 C C . CYS A 1 75 ? 7.742 -62.031 -30.375 1 45.41 75 CYS A C 1
ATOM 581 O O . CYS A 1 75 ? 8.633 -61.625 -31.109 1 45.41 75 CYS A O 1
ATOM 583 N N . ARG A 1 76 ? 8.07 -63.375 -30.172 1 55.81 76 ARG A N 1
ATOM 584 C CA . ARG A 1 76 ? 8.008 -64.375 -31.25 1 55.81 76 ARG A CA 1
ATOM 585 C C . ARG A 1 76 ? 6.82 -64.062 -32.188 1 55.81 76 ARG A C 1
ATOM 587 O O . ARG A 1 76 ? 5.871 -63.406 -31.781 1 55.81 76 ARG A O 1
ATOM 594 N N . PRO A 1 77 ? 6.91 -64.438 -33.5 1 57.59 77 PRO A N 1
ATOM 595 C CA . PRO A 1 77 ? 5.906 -63.969 -34.469 1 57.59 77 PRO A CA 1
ATOM 596 C C . PRO A 1 77 ? 4.477 -64.125 -33.969 1 57.59 77 PRO A C 1
ATOM 598 O O . PRO A 1 77 ? 3.629 -63.281 -34.188 1 57.59 77 PRO A O 1
ATOM 601 N N . LEU A 1 78 ? 4.168 -65.25 -33.312 1 65 78 LEU A N 1
ATOM 602 C CA . LEU A 1 78 ? 2.791 -65.5 -32.875 1 65 78 LEU A CA 1
ATOM 603 C C . LEU A 1 78 ? 2.664 -65.312 -31.359 1 65 78 LEU A C 1
ATOM 605 O O . LEU A 1 78 ? 1.602 -65.562 -30.781 1 65 78 LEU A O 1
ATOM 609 N N . GLN A 1 79 ? 3.775 -64.812 -30.844 1 73.88 79 GLN A N 1
ATOM 610 C CA . GLN A 1 79 ? 3.758 -64.812 -29.391 1 73.88 79 GLN A CA 1
ATOM 611 C C . GLN A 1 79 ? 3.848 -63.375 -28.844 1 73.88 79 GLN A C 1
ATOM 613 O O . GLN A 1 79 ? 4.617 -62.562 -29.359 1 73.88 79 GLN A O 1
ATOM 618 N N . LEU A 1 80 ? 2.922 -63.031 -27.875 1 76.88 80 LEU A N 1
ATOM 619 C CA . LEU A 1 80 ? 2.902 -61.75 -27.156 1 76.88 80 LEU A CA 1
ATOM 620 C C . LEU A 1 80 ? 3.178 -61.969 -25.672 1 76.88 80 LEU A C 1
ATOM 622 O O . LEU A 1 80 ? 2.514 -62.781 -25.031 1 76.88 80 LEU A O 1
ATOM 626 N N . VAL A 1 81 ? 4.207 -61.438 -25.266 1 73.56 81 VAL A N 1
ATOM 627 C CA . VAL A 1 81 ? 4.535 -61.562 -23.859 1 73.56 81 VAL A CA 1
ATOM 628 C C . VAL A 1 81 ? 4.215 -60.25 -23.141 1 73.56 81 VAL A C 1
ATOM 630 O O . VAL A 1 81 ? 4.715 -59.188 -23.516 1 73.56 81 VAL A O 1
ATOM 633 N N . LEU A 1 82 ? 3.291 -60.312 -22.203 1 72.31 82 LEU A N 1
ATOM 634 C CA . LEU A 1 82 ? 2.91 -59.156 -21.391 1 72.31 82 LEU A CA 1
ATOM 635 C C . LEU A 1 82 ? 3.42 -59.312 -19.953 1 72.31 82 LEU A C 1
ATOM 637 O O . LEU A 1 82 ? 3.33 -60.406 -19.375 1 72.31 82 LEU A O 1
ATOM 641 N N . GLU A 1 83 ? 4.109 -58.375 -19.5 1 68.38 83 GLU A N 1
ATOM 642 C CA . GLU A 1 83 ? 4.66 -58.438 -18.141 1 68.38 83 GLU A CA 1
ATOM 643 C C . GLU A 1 83 ? 3.744 -57.719 -17.141 1 68.38 83 GLU A C 1
ATOM 645 O O . GLU A 1 83 ? 3.217 -56.656 -17.438 1 68.38 83 GLU A O 1
ATOM 650 N N . TYR A 1 84 ? 3.295 -58.406 -16.125 1 62.62 84 TYR A N 1
ATOM 651 C CA . TYR A 1 84 ? 2.551 -57.781 -15.039 1 62.62 84 TYR A CA 1
ATOM 652 C C . TYR A 1 84 ? 3.246 -58 -13.703 1 62.62 84 TYR A C 1
ATOM 654 O O . TYR A 1 84 ? 4.352 -58.562 -13.648 1 62.62 84 TYR A O 1
ATOM 662 N N . GLU A 1 85 ? 2.82 -57.562 -12.484 1 60.34 85 GLU A N 1
ATOM 663 C CA . GLU A 1 85 ? 3.471 -57.531 -11.172 1 60.34 85 GLU A CA 1
ATOM 664 C C . GLU A 1 85 ? 3.92 -58.938 -10.758 1 60.34 85 GLU A C 1
ATOM 666 O O . GLU A 1 85 ? 5 -59.094 -10.188 1 60.34 85 GLU A O 1
ATOM 671 N N . ARG A 1 86 ? 3.15 -60.031 -11.047 1 61.88 86 ARG A N 1
ATOM 672 C CA . ARG A 1 86 ? 3.432 -61.344 -10.547 1 61.88 86 ARG A CA 1
ATOM 673 C C . ARG A 1 86 ? 4.199 -62.188 -11.578 1 61.88 86 ARG A C 1
ATOM 675 O O . ARG A 1 86 ? 4.445 -63.375 -11.375 1 61.88 86 ARG A O 1
ATOM 682 N N . GLY A 1 87 ? 4.535 -61.625 -12.789 1 63.66 87 GLY A N 1
ATOM 683 C CA . GLY A 1 87 ? 5.309 -62.375 -13.766 1 63.66 87 GLY A CA 1
ATOM 684 C C . GLY A 1 87 ? 4.848 -62.156 -15.195 1 63.66 87 GLY A C 1
ATOM 685 O O . GLY A 1 87 ? 3.848 -61.469 -15.43 1 63.66 87 GLY A O 1
ATOM 686 N N . PRO A 1 88 ? 5.613 -62.656 -16.203 1 72.5 88 PRO A N 1
ATOM 687 C CA . PRO A 1 88 ? 5.281 -62.469 -17.625 1 72.5 88 PRO A CA 1
ATOM 688 C C . PRO A 1 88 ? 4.195 -63.406 -18.109 1 72.5 88 PRO A C 1
ATOM 690 O O . PRO A 1 88 ? 4.133 -64.562 -17.672 1 72.5 88 PRO A O 1
ATOM 693 N N . TRP A 1 89 ? 3.205 -63 -18.875 1 74.69 89 TRP A N 1
ATOM 694 C CA . TRP A 1 89 ? 2.217 -63.781 -19.609 1 74.69 89 TRP A CA 1
ATOM 695 C C . TRP A 1 89 ? 2.67 -64 -21.047 1 74.69 89 TRP A C 1
ATOM 697 O O . TRP A 1 89 ? 2.893 -63.062 -21.797 1 74.69 89 TRP A O 1
ATOM 707 N N . SER A 1 90 ? 2.943 -65.188 -21.266 1 78.25 90 SER A N 1
ATOM 708 C CA . SER A 1 90 ? 3.229 -65.562 -22.656 1 78.25 90 SER A CA 1
ATOM 709 C C . SER A 1 90 ? 1.961 -66 -23.391 1 78.25 90 SER A C 1
ATOM 711 O O . SER A 1 90 ? 1.392 -67 -23.109 1 78.25 90 SER A O 1
ATOM 713 N N . LEU A 1 91 ? 1.507 -65.188 -24.297 1 81.5 91 LEU A N 1
ATOM 714 C CA . LEU A 1 91 ? 0.246 -65.375 -24.984 1 81.5 91 LEU A CA 1
ATOM 715 C C . LEU A 1 91 ? 0.491 -65.75 -26.453 1 81.5 91 LEU A C 1
ATOM 717 O O . LEU A 1 91 ? 1.355 -65.125 -27.109 1 81.5 91 LEU A O 1
ATOM 721 N N . ARG A 1 92 ? -0.144 -66.75 -26.891 1 82.69 92 ARG A N 1
ATOM 722 C CA . ARG A 1 92 ? -0.102 -67.125 -28.297 1 82.69 92 ARG A CA 1
ATOM 723 C C . ARG A 1 92 ? -1.399 -66.75 -29 1 82.69 92 ARG A C 1
ATOM 725 O O . ARG A 1 92 ? -2.49 -67 -28.484 1 82.69 92 ARG A O 1
ATOM 732 N N . LEU A 1 93 ? -1.206 -66.062 -30.047 1 83 93 LEU A N 1
ATOM 733 C CA . LEU A 1 93 ? -2.371 -65.625 -30.828 1 83 93 LEU A CA 1
ATOM 734 C C . LEU A 1 93 ? -2.465 -66.438 -32.125 1 83 93 LEU A C 1
ATOM 736 O O . LEU A 1 93 ? -1.561 -67.188 -32.469 1 83 93 LEU A O 1
ATOM 740 N N . GLY A 1 94 ? -3.576 -66.375 -32.844 1 77.38 94 GLY A N 1
ATOM 741 C CA . GLY A 1 94 ? -3.861 -67.188 -34.031 1 77.38 94 GLY A CA 1
ATOM 742 C C . GLY A 1 94 ? -3.086 -66.75 -35.25 1 77.38 94 GLY A C 1
ATOM 743 O O . GLY A 1 94 ? -2.766 -67.562 -36.125 1 77.38 94 GLY A O 1
ATOM 744 N N . SER A 1 95 ? -2.857 -65.438 -35.406 1 80.81 95 SER A N 1
ATOM 745 C CA . SER A 1 95 ? -2.16 -64.938 -36.594 1 80.81 95 SER A CA 1
ATOM 746 C C . SER A 1 95 ? -1.253 -63.781 -36.219 1 80.81 95 SER A C 1
ATOM 748 O O . SER A 1 95 ? -1.39 -63.188 -35.156 1 80.81 95 SER A O 1
ATOM 750 N N . VAL A 1 96 ? -0.33 -63.594 -37.062 1 80.69 96 VAL A N 1
ATOM 751 C CA . VAL A 1 96 ? 0.607 -62.469 -36.875 1 80.69 96 VAL A CA 1
ATOM 752 C C . VAL A 1 96 ? -0.139 -61.156 -36.969 1 80.69 96 VAL A C 1
ATOM 754 O O . VAL A 1 96 ? 0.231 -60.188 -36.281 1 80.69 96 VAL A O 1
ATOM 757 N N . GLU A 1 97 ? -1.192 -61.188 -37.719 1 80.81 97 GLU A N 1
ATOM 758 C CA . GLU A 1 97 ? -1.989 -59.969 -37.844 1 80.81 97 GLU A CA 1
ATOM 759 C C . GLU A 1 97 ? -2.723 -59.625 -36.562 1 80.81 97 GLU A C 1
ATOM 761 O O . GLU A 1 97 ? -2.867 -58.469 -36.219 1 80.81 97 GLU A O 1
ATOM 766 N N . GLU A 1 98 ? -2.99 -60.625 -35.875 1 83.38 98 GLU A N 1
ATOM 767 C CA . GLU A 1 98 ? -3.684 -60.406 -34.625 1 83.38 98 GLU A CA 1
ATOM 768 C C . GLU A 1 98 ? -2.736 -59.875 -33.562 1 83.38 98 GLU A C 1
ATOM 770 O O . GLU A 1 98 ? -3.127 -59 -32.75 1 83.38 98 GLU A O 1
ATOM 775 N N . VAL A 1 99 ? -1.56 -60.344 -33.656 1 82.44 99 VAL A N 1
ATOM 776 C CA . VAL A 1 99 ? -0.558 -59.844 -32.719 1 82.44 99 VAL A CA 1
ATOM 777 C C . VAL A 1 99 ? -0.286 -58.375 -33.031 1 82.44 99 VAL A C 1
ATOM 779 O O . VAL A 1 99 ? -0.212 -57.562 -32.094 1 82.44 99 VAL A O 1
ATOM 782 N N . ASP A 1 100 ? -0.222 -58.062 -34.219 1 83 100 ASP A N 1
ATOM 783 C CA . ASP A 1 100 ? 0.043 -56.688 -34.594 1 83 100 ASP A CA 1
ATOM 784 C C . ASP A 1 100 ? -1.127 -55.781 -34.25 1 83 100 ASP A C 1
ATOM 786 O O . ASP A 1 100 ? -0.931 -54.625 -33.906 1 83 100 ASP A O 1
ATOM 790 N N . GLU A 1 101 ? -2.262 -56.312 -34.281 1 83.44 101 GLU A N 1
ATOM 791 C CA . GLU A 1 101 ? -3.438 -55.531 -33.938 1 83.44 101 GLU A CA 1
ATOM 792 C C . GLU A 1 101 ? -3.441 -55.219 -32.438 1 83.44 101 GLU A C 1
ATOM 794 O O . GLU A 1 101 ? -3.801 -54.125 -32.031 1 83.44 101 GLU A O 1
ATOM 799 N N . VAL A 1 102 ? -3.033 -56.188 -31.703 1 83 102 VAL A N 1
ATOM 800 C CA . VAL A 1 102 ? -2.984 -56 -30.266 1 83 102 VAL A CA 1
ATOM 801 C C . VAL A 1 102 ? -1.899 -54.969 -29.922 1 83 102 VAL A C 1
ATOM 803 O O . VAL A 1 102 ? -2.127 -54.062 -29.125 1 83 102 VAL A O 1
ATOM 806 N N . ILE A 1 103 ? -0.812 -55.062 -30.531 1 81 103 ILE A N 1
ATOM 807 C CA . ILE A 1 103 ? 0.295 -54.156 -30.266 1 81 103 ILE A CA 1
ATOM 808 C C . ILE A 1 103 ? -0.066 -52.75 -30.75 1 81 103 ILE A C 1
ATOM 810 O O . ILE A 1 103 ? 0.266 -51.781 -30.109 1 81 103 ILE A O 1
ATOM 814 N N . ALA A 1 104 ? -0.706 -52.719 -31.828 1 82.25 104 ALA A N 1
ATOM 815 C CA . ALA A 1 104 ? -1.134 -51.438 -32.344 1 82.25 104 ALA A CA 1
ATOM 816 C C . ALA A 1 104 ? -2.113 -50.75 -31.406 1 82.25 104 ALA A C 1
ATOM 818 O O . ALA A 1 104 ? -2.051 -49.531 -31.219 1 82.25 104 ALA A O 1
ATOM 819 N N . HIS A 1 105 ? -2.947 -51.531 -30.875 1 81.75 105 HIS A N 1
ATOM 820 C CA . HIS A 1 105 ? -3.92 -50.969 -29.938 1 81.75 105 HIS A CA 1
ATOM 821 C C . HIS A 1 105 ? -3.244 -50.5 -28.656 1 81.75 105 HIS A C 1
ATOM 823 O O . HIS A 1 105 ? -3.592 -49.438 -28.141 1 81.75 105 HIS A O 1
ATOM 829 N N . ILE A 1 106 ? -2.377 -51.219 -28.203 1 79.56 106 ILE A N 1
ATOM 830 C CA . ILE A 1 106 ? -1.646 -50.812 -27 1 79.56 106 ILE A CA 1
ATOM 831 C C . ILE A 1 106 ? -0.85 -49.562 -27.266 1 79.56 106 ILE A C 1
ATOM 833 O O . ILE A 1 106 ? -0.826 -48.625 -26.438 1 79.56 106 ILE A O 1
ATOM 837 N N . GLY A 1 107 ? -0.276 -49.531 -28.344 1 78.81 107 GLY A N 1
ATOM 838 C CA . GLY A 1 107 ? 0.469 -48.344 -28.719 1 78.81 107 GLY A CA 1
ATOM 839 C C . GLY A 1 107 ? -0.401 -47.125 -28.828 1 78.81 107 GLY A C 1
ATOM 840 O O . GLY A 1 107 ? 0.01 -46.031 -28.438 1 78.81 107 GLY A O 1
ATOM 841 N N . SER A 1 108 ? -1.554 -47.312 -29.328 1 80 108 SER A N 1
ATOM 842 C CA . SER A 1 108 ? -2.477 -46.188 -29.453 1 80 108 SER A CA 1
ATOM 843 C C . SER A 1 108 ? -2.906 -45.688 -28.078 1 80 108 SER A C 1
ATOM 845 O O . SER A 1 108 ? -3.068 -44.5 -27.875 1 80 108 SER A O 1
ATOM 847 N N . CYS A 1 109 ? -3.078 -46.594 -27.172 1 77.94 109 CYS A N 1
ATOM 848 C CA . CYS A 1 109 ? -3.439 -46.188 -25.797 1 77.94 109 CYS A CA 1
ATOM 849 C C . CYS A 1 109 ? -2.293 -45.469 -25.125 1 77.94 109 CYS A C 1
ATOM 851 O O . CYS A 1 109 ? -2.516 -44.469 -24.422 1 77.94 109 CYS A O 1
ATOM 853 N N . LEU A 1 110 ? -1.174 -45.969 -25.375 1 78.19 110 LEU A N 1
ATOM 854 C CA . LEU A 1 110 ? -0.004 -45.312 -24.781 1 78.19 110 LEU A CA 1
ATOM 855 C C . LEU A 1 110 ? 0.211 -43.938 -25.375 1 78.19 110 LEU A C 1
ATOM 857 O O . LEU A 1 110 ? 0.63 -43 -24.672 1 78.19 110 LEU A O 1
ATOM 861 N N . HIS A 1 111 ? -0.096 -43.875 -26.547 1 78.12 111 HIS A N 1
ATOM 862 C CA . HIS A 1 111 ? 0.034 -42.594 -27.219 1 78.12 111 HIS A CA 1
ATOM 863 C C . HIS A 1 111 ? -0.964 -41.594 -26.672 1 78.12 111 HIS A C 1
ATOM 865 O O . HIS A 1 111 ? -0.683 -40.375 -26.625 1 78.12 111 HIS A O 1
ATOM 871 N N . GLN A 1 112 ? -2.021 -42.062 -26.281 1 75.75 112 GLN A N 1
ATOM 872 C CA . GLN A 1 112 ? -3.025 -41.188 -25.688 1 75.75 112 GLN A CA 1
ATOM 873 C C . GLN A 1 112 ? -2.605 -40.75 -24.297 1 75.75 112 GLN A C 1
ATOM 875 O O . GLN A 1 112 ? -2.926 -39.625 -23.875 1 75.75 112 GLN A O 1
ATOM 880 N N . ILE A 1 113 ? -1.938 -41.562 -23.625 1 76.81 113 ILE A N 1
ATOM 881 C CA . ILE A 1 113 ? -1.503 -41.25 -22.266 1 76.81 113 ILE A CA 1
ATOM 882 C C . ILE A 1 113 ? -0.282 -40.344 -22.312 1 76.81 113 ILE A C 1
ATOM 884 O O . ILE A 1 113 ? -0.212 -39.375 -21.562 1 76.81 113 ILE A O 1
ATOM 888 N N . CYS A 1 114 ? 0.611 -40.719 -23.156 1 76.62 114 CYS A N 1
ATOM 889 C CA . CYS A 1 114 ? 1.834 -39.938 -23.312 1 76.62 114 CYS A CA 1
ATOM 890 C C . CYS A 1 114 ? 2.027 -39.531 -24.766 1 76.62 114 CYS A C 1
ATOM 892 O O . CYS A 1 114 ? 2.861 -40.094 -25.469 1 76.62 114 CYS A O 1
ATOM 894 N N . PRO A 1 115 ? 1.348 -38.469 -25.141 1 70.06 115 PRO A N 1
ATOM 895 C CA . PRO A 1 115 ? 1.385 -38.094 -26.562 1 70.06 115 PRO A CA 1
ATOM 896 C C . PRO A 1 115 ? 2.768 -37.625 -27.016 1 70.06 115 PRO A C 1
ATOM 898 O O . PRO A 1 115 ? 3.088 -37.719 -28.203 1 70.06 115 PRO A O 1
ATOM 901 N N . SER A 1 116 ? 3.594 -37.25 -26.172 1 69.69 116 SER A N 1
ATOM 902 C CA . SER A 1 116 ? 4.871 -36.656 -26.578 1 69.69 116 SER A CA 1
ATOM 903 C C . SER A 1 116 ? 5.938 -37.75 -26.734 1 69.69 116 SER A C 1
ATOM 905 O O . SER A 1 116 ? 6.98 -37.5 -27.344 1 69.69 116 SER A O 1
ATOM 907 N N . SER A 1 117 ? 5.582 -39 -26.234 1 71.31 117 SER A N 1
ATOM 908 C CA . SER A 1 117 ? 6.582 -40.062 -26.297 1 71.31 117 SER A CA 1
ATOM 909 C C . SER A 1 117 ? 6.195 -41.125 -27.297 1 71.31 117 SER A C 1
ATOM 911 O O . SER A 1 117 ? 5.008 -41.375 -27.531 1 71.31 117 SER A O 1
ATOM 913 N N . SER A 1 118 ? 7.184 -41.469 -28.047 1 74.19 118 SER A N 1
ATOM 914 C CA . SER A 1 118 ? 6.938 -42.562 -28.969 1 74.19 118 SER A CA 1
ATOM 915 C C . SER A 1 118 ? 6.566 -43.844 -28.234 1 74.19 118 SER A C 1
ATOM 917 O O . SER A 1 118 ? 7.176 -44.188 -27.219 1 74.19 118 SER A O 1
ATOM 919 N N . PRO A 1 119 ? 5.5 -44.469 -28.562 1 75.38 119 PRO A N 1
ATOM 920 C CA . PRO A 1 119 ? 5.078 -45.719 -27.922 1 75.38 119 PRO A CA 1
ATOM 921 C C . PRO A 1 119 ? 6.188 -46.75 -27.875 1 75.38 119 PRO A C 1
ATOM 923 O O . PRO A 1 119 ? 6.27 -47.531 -26.922 1 75.38 119 PRO A O 1
ATOM 926 N N . VAL A 1 120 ? 7.051 -46.656 -28.891 1 72.31 120 VAL A N 1
ATOM 927 C CA . VAL A 1 120 ? 8.133 -47.656 -28.953 1 72.31 120 VAL A CA 1
ATOM 928 C C . VAL A 1 120 ? 9.094 -47.406 -27.781 1 72.31 120 VAL A C 1
ATOM 930 O O . VAL A 1 120 ? 9.586 -48.375 -27.172 1 72.31 120 VAL A O 1
ATOM 933 N N . LYS A 1 121 ? 9.234 -46.188 -27.469 1 69.06 121 LYS A N 1
ATOM 934 C CA . LYS A 1 121 ? 10.164 -45.844 -26.391 1 69.06 121 LYS A CA 1
ATOM 935 C C . LYS A 1 121 ? 9.57 -46.188 -25.031 1 69.06 121 LYS A C 1
ATOM 937 O O . LYS A 1 121 ? 10.297 -46.562 -24.109 1 69.06 121 LYS A O 1
ATOM 942 N N . VAL A 1 122 ? 8.289 -46 -25.047 1 72 122 VAL A N 1
ATOM 943 C CA . VAL A 1 122 ? 7.625 -46.25 -23.781 1 72 122 VAL A CA 1
ATOM 944 C C . VAL A 1 122 ? 7.539 -47.781 -23.531 1 72 122 VAL A C 1
ATOM 946 O O . VAL A 1 122 ? 7.629 -48.219 -22.391 1 72 122 VAL A O 1
ATOM 949 N N . MET A 1 123 ? 7.457 -48.469 -24.75 1 71.12 123 MET A N 1
ATOM 950 C CA . MET A 1 123 ? 7.406 -49.938 -24.625 1 71.12 123 MET A CA 1
ATOM 951 C C . MET A 1 123 ? 8.805 -50.531 -24.438 1 71.12 123 MET A C 1
ATOM 953 O O . MET A 1 123 ? 9.734 -50.156 -25.156 1 71.12 123 MET A O 1
ATOM 957 N N . ARG A 1 124 ? 9.422 -50.625 -23.328 1 60.72 124 ARG A N 1
ATOM 958 C CA . ARG A 1 124 ? 10.789 -50.969 -22.938 1 60.72 124 ARG A CA 1
ATOM 959 C C . ARG A 1 124 ? 11.398 -51.969 -23.938 1 60.72 124 ARG A C 1
ATOM 961 O O . ARG A 1 124 ? 12.547 -51.812 -24.344 1 60.72 124 ARG A O 1
ATOM 968 N N . LYS A 1 125 ? 10.719 -53.125 -24.297 1 63.44 125 LYS A N 1
ATOM 969 C CA . LYS A 1 125 ? 11.336 -54.188 -25.062 1 63.44 125 LYS A CA 1
ATOM 970 C C . LYS A 1 125 ? 10.43 -54.625 -26.203 1 63.44 125 LYS A C 1
ATOM 972 O O . LYS A 1 125 ? 9.531 -55.469 -26 1 63.44 125 LYS A O 1
ATOM 977 N N . LEU A 1 126 ? 10.312 -53.75 -27.281 1 66.12 126 LEU A N 1
ATOM 978 C CA . LEU A 1 126 ? 9.523 -54.219 -28.422 1 66.12 126 LEU A CA 1
ATOM 979 C C . LEU A 1 126 ? 10.422 -54.781 -29.516 1 66.12 126 LEU A C 1
ATOM 981 O O . LEU A 1 126 ? 11.266 -54.062 -30.062 1 66.12 126 LEU A O 1
ATOM 985 N N . SER A 1 127 ? 10.586 -56.094 -29.5 1 67.25 127 SER A N 1
ATOM 986 C CA . SER A 1 127 ? 11.367 -56.719 -30.547 1 67.25 127 SER A CA 1
ATOM 987 C C . SER A 1 127 ? 10.461 -57.5 -31.516 1 67.25 127 SER A C 1
ATOM 989 O O . SER A 1 127 ? 9.836 -58.5 -31.125 1 67.25 127 SER A O 1
ATOM 991 N N . LEU A 1 128 ? 10.117 -56.875 -32.656 1 71.94 128 LEU A N 1
ATOM 992 C CA . LEU A 1 128 ? 9.305 -57.562 -33.656 1 71.94 128 LEU A CA 1
ATOM 993 C C . LEU A 1 128 ? 10.164 -57.969 -34.875 1 71.94 128 LEU A C 1
ATOM 995 O O . LEU A 1 128 ? 11.07 -57.25 -35.281 1 71.94 128 LEU A O 1
ATOM 999 N N . LYS A 1 129 ? 10.227 -59.219 -35.094 1 68.56 129 LYS A N 1
ATOM 1000 C CA . LYS A 1 129 ? 10.883 -59.719 -36.312 1 68.56 129 LYS A CA 1
ATOM 1001 C C . LYS A 1 129 ? 9.883 -59.875 -37.438 1 68.56 129 LYS A C 1
ATOM 1003 O O . LYS A 1 129 ? 8.828 -60.5 -37.25 1 68.56 129 LYS A O 1
ATOM 1008 N N . PRO A 1 130 ? 10.094 -59.344 -38.594 1 73.19 130 PRO A N 1
ATOM 1009 C CA . PRO A 1 130 ? 11.062 -58.438 -39.219 1 73.19 130 PRO A CA 1
ATOM 1010 C C . PRO A 1 130 ? 10.883 -57 -38.781 1 73.19 130 PRO A C 1
ATOM 1012 O O . PRO A 1 130 ? 9.797 -56.594 -38.312 1 73.19 130 PRO A O 1
ATOM 1015 N N . PRO A 1 131 ? 11.906 -56.25 -38.844 1 75.75 131 PRO A N 1
ATOM 1016 C CA . PRO A 1 131 ? 11.898 -54.875 -38.344 1 75.75 131 PRO A CA 1
ATOM 1017 C C . PRO A 1 131 ? 10.906 -54 -39.094 1 75.75 131 PRO A C 1
ATOM 1019 O O . PRO A 1 131 ? 10.492 -52.938 -38.594 1 75.75 131 PRO A O 1
ATOM 1022 N N . ASP A 1 132 ? 10.539 -54.531 -40.219 1 81.12 132 ASP A N 1
ATOM 1023 C CA . ASP A 1 132 ? 9.594 -53.75 -41.031 1 81.12 132 ASP A CA 1
ATOM 1024 C C . ASP A 1 132 ? 8.234 -53.656 -40.344 1 81.12 132 ASP A C 1
ATOM 1026 O O . ASP A 1 132 ? 7.477 -52.719 -40.562 1 81.12 132 ASP A O 1
ATOM 1030 N N . ARG A 1 133 ? 8 -54.656 -39.438 1 80.88 133 ARG A N 1
ATOM 1031 C CA . ARG A 1 133 ? 6.73 -54.656 -38.719 1 80.88 133 ARG A CA 1
ATOM 1032 C C . ARG A 1 133 ? 6.652 -53.469 -37.75 1 80.88 133 ARG A C 1
ATOM 1034 O O . ARG A 1 133 ? 5.594 -52.875 -37.594 1 80.88 133 ARG A O 1
ATOM 1041 N N . THR A 1 134 ? 7.781 -53.188 -37.219 1 81.81 134 THR A N 1
ATOM 1042 C CA . THR A 1 134 ? 7.82 -52.062 -36.281 1 81.81 134 THR A CA 1
ATOM 1043 C C . THR A 1 134 ? 7.605 -50.75 -37.031 1 81.81 134 THR A C 1
ATOM 1045 O O . THR A 1 134 ? 6.957 -49.844 -36.5 1 81.81 134 THR A O 1
ATOM 1048 N N . ALA A 1 135 ? 8.047 -50.656 -38.156 1 83.38 135 ALA A N 1
ATOM 1049 C CA . ALA A 1 135 ? 7.906 -49.438 -38.938 1 83.38 135 ALA A CA 1
ATOM 1050 C C . ALA A 1 135 ? 6.449 -49.188 -39.312 1 83.38 135 ALA A C 1
ATOM 1052 O O . ALA A 1 135 ? 5.984 -48.031 -39.312 1 83.38 135 ALA A O 1
ATOM 1053 N N . VAL A 1 136 ? 5.793 -50.281 -39.562 1 83.5 136 VAL A N 1
ATOM 1054 C CA . VAL A 1 136 ? 4.391 -50.188 -39.938 1 83.5 136 VAL A CA 1
ATOM 1055 C C . VAL A 1 136 ? 3.559 -49.719 -38.75 1 83.5 136 VAL A C 1
ATOM 1057 O O . VAL A 1 136 ? 2.664 -48.875 -38.875 1 83.5 136 VAL A O 1
ATOM 1060 N N . LEU A 1 137 ? 3.916 -50.25 -37.656 1 83 137 LEU A N 1
ATOM 1061 C CA . LEU A 1 137 ? 3.203 -49.875 -36.438 1 83 137 LEU A CA 1
ATOM 1062 C C . LEU A 1 137 ? 3.484 -48.406 -36.062 1 83 137 LEU A C 1
ATOM 1064 O O . LEU A 1 137 ? 2.576 -47.688 -35.688 1 83 137 LEU A O 1
ATOM 1068 N N . GLN A 1 138 ? 4.668 -48 -36.219 1 82.56 138 GLN A N 1
ATOM 1069 C CA . GLN A 1 138 ? 5.043 -46.625 -35.938 1 82.56 138 GLN A CA 1
ATOM 1070 C C . GLN A 1 138 ? 4.312 -45.656 -36.875 1 82.56 138 GLN A C 1
ATOM 1072 O O . GLN A 1 138 ? 3.893 -44.594 -36.438 1 82.56 138 GLN A O 1
ATOM 1077 N N . ALA A 1 139 ? 4.172 -46 -38 1 82.75 139 ALA A N 1
ATOM 1078 C CA . ALA A 1 139 ? 3.463 -45.188 -38.969 1 82.75 139 ALA A CA 1
ATOM 1079 C C . ALA A 1 139 ? 1.989 -45.031 -38.625 1 82.75 139 ALA A C 1
ATOM 1081 O O . ALA A 1 139 ? 1.402 -43.969 -38.781 1 82.75 139 ALA A O 1
ATOM 1082 N N . LYS A 1 140 ? 1.463 -46.125 -38.125 1 82.19 140 LYS A N 1
ATOM 1083 C CA . LYS A 1 140 ? 0.065 -46.094 -37.719 1 82.19 140 LYS A CA 1
ATOM 1084 C C . LYS A 1 140 ? -0.133 -45.156 -36.531 1 82.19 140 LYS A C 1
ATOM 1086 O O . LYS A 1 140 ? -1.139 -44.438 -36.469 1 82.19 140 LYS A O 1
ATOM 1091 N N . TRP A 1 141 ? 0.769 -45.156 -35.656 1 81.31 141 TRP A N 1
ATOM 1092 C CA . TRP A 1 141 ? 0.667 -44.312 -34.469 1 81.31 141 TRP A CA 1
ATOM 1093 C C . TRP A 1 141 ? 0.889 -42.844 -34.812 1 81.31 141 TRP A C 1
ATOM 1095 O O . TRP A 1 141 ? 0.247 -41.969 -34.25 1 81.31 141 TRP A O 1
ATOM 1105 N N . ASP A 1 142 ? 1.743 -42.5 -35.688 1 77.25 142 ASP A N 1
ATOM 1106 C CA . ASP A 1 142 ? 2.039 -41.156 -36.094 1 77.25 142 ASP A CA 1
ATOM 1107 C C . ASP A 1 142 ? 0.854 -40.531 -36.844 1 77.25 142 ASP A C 1
ATOM 1109 O O . ASP A 1 142 ? 0.695 -39.312 -36.844 1 77.25 142 ASP A O 1
ATOM 1113 N N . GLU A 1 143 ? 0.133 -41.344 -37.5 1 71.94 143 GLU A N 1
ATOM 1114 C CA . GLU A 1 143 ? -1.027 -40.875 -38.25 1 71.94 143 GLU A CA 1
ATOM 1115 C C . GLU A 1 143 ? -2.145 -40.438 -37.312 1 71.94 143 GLU A C 1
ATOM 1117 O O . GLU A 1 143 ? -2.98 -39.594 -37.688 1 71.94 143 GLU A O 1
ATOM 1122 N N . GLN A 1 144 ? -2.215 -41.062 -36.156 1 65.56 144 GLN A N 1
ATOM 1123 C CA . GLN A 1 144 ? -3.287 -40.719 -35.219 1 65.56 144 GLN A CA 1
ATOM 1124 C C . GLN A 1 144 ? -3.129 -39.312 -34.688 1 65.56 144 GLN A C 1
ATOM 1126 O O . GLN A 1 144 ? -4.109 -38.688 -34.281 1 65.56 144 GLN A O 1
ATOM 1131 N N . GLY A 1 145 ? -2.92 -38.312 -35.438 1 57.66 145 GLY A N 1
ATOM 1132 C CA . GLY A 1 145 ? -2.857 -36.875 -35.188 1 57.66 145 GLY A CA 1
ATOM 1133 C C . GLY A 1 145 ? -2.518 -36.531 -33.781 1 57.66 145 GLY A C 1
ATOM 1134 O O . GLY A 1 145 ? -2.631 -37.375 -32.875 1 57.66 145 GLY A O 1
ATOM 1135 N N . SER A 1 146 ? -1.788 -35.5 -33.594 1 57.69 146 SER A N 1
ATOM 1136 C CA . SER A 1 146 ? -1.292 -34.938 -32.344 1 57.69 146 SER A CA 1
ATOM 1137 C C . SER A 1 146 ? -2.439 -34.562 -31.406 1 57.69 146 SER A C 1
ATOM 1139 O O . SER A 1 146 ? -3.295 -33.75 -31.75 1 57.69 146 SER A O 1
ATOM 1141 N N . ALA A 1 147 ? -3.021 -35.531 -30.625 1 57.28 147 ALA A N 1
ATOM 1142 C CA . ALA A 1 147 ? -4.062 -35.281 -29.641 1 57.28 147 ALA A CA 1
ATOM 1143 C C . ALA A 1 147 ? -3.725 -34.062 -28.797 1 57.28 147 ALA A C 1
ATOM 1145 O O . ALA A 1 147 ? -2.551 -33.719 -28.594 1 57.28 147 ALA A O 1
ATOM 1146 N N . ASP A 1 148 ? -4.602 -33.062 -28.734 1 64.69 148 ASP A N 1
ATOM 1147 C CA . ASP A 1 148 ? -4.523 -31.906 -27.859 1 64.69 148 ASP A CA 1
ATOM 1148 C C . ASP A 1 148 ? -4.156 -32.312 -26.438 1 64.69 148 ASP A C 1
ATOM 1150 O O . ASP A 1 148 ? -4.82 -33.156 -25.844 1 64.69 148 ASP A O 1
ATOM 1154 N N . LEU A 1 149 ? -2.932 -32.062 -26.047 1 69.44 149 LEU A N 1
ATOM 1155 C CA . LEU A 1 149 ? -2.34 -32.531 -24.797 1 69.44 149 LEU A CA 1
ATOM 1156 C C . LEU A 1 149 ? -3.158 -32.062 -23.609 1 69.44 149 LEU A C 1
ATOM 1158 O O . LEU A 1 149 ? -3.203 -32.719 -22.578 1 69.44 149 LEU A O 1
ATOM 1162 N N . GLY A 1 150 ? -4.043 -31.234 -23.734 1 76.62 150 GLY A N 1
ATOM 1163 C CA . GLY A 1 150 ? -4.766 -30.688 -22.594 1 76.62 150 GLY A CA 1
ATOM 1164 C C . GLY A 1 150 ? -3.941 -29.703 -21.766 1 76.62 150 GLY A C 1
ATOM 1165 O O . GLY A 1 150 ? -2.852 -29.312 -22.188 1 76.62 150 GLY A O 1
ATOM 1166 N N . PRO A 1 151 ? -4.457 -29.406 -20.578 1 87 151 PRO A N 1
ATOM 1167 C CA . PRO A 1 151 ? -3.736 -28.469 -19.719 1 87 151 PRO A CA 1
ATOM 1168 C C . PRO A 1 151 ? -2.465 -29.062 -19.125 1 87 151 PRO A C 1
ATOM 1170 O O . PRO A 1 151 ? -2.449 -30.234 -18.75 1 87 151 PRO A O 1
ATOM 1173 N N . CYS A 1 152 ? -1.415 -28.344 -19.094 1 91.25 152 CYS A N 1
ATOM 1174 C CA . CYS A 1 152 ? -0.126 -28.703 -18.516 1 91.25 152 CYS A CA 1
ATOM 1175 C C . CYS A 1 152 ? 0.394 -30.016 -19.109 1 91.25 152 CYS A C 1
ATOM 1177 O O . CYS A 1 152 ? 0.88 -30.875 -18.391 1 91.25 152 CYS A O 1
ATOM 1179 N N . GLY A 1 153 ? 0.2 -30.312 -20.375 1 86.88 153 GLY A N 1
ATOM 1180 C CA . GLY A 1 153 ? 0.719 -31.469 -21.078 1 86.88 153 GLY A CA 1
ATOM 1181 C C . GLY A 1 153 ? -0.056 -32.75 -20.781 1 86.88 153 GLY A C 1
ATOM 1182 O O . GLY A 1 153 ? 0.504 -33.844 -20.828 1 86.88 153 GLY A O 1
ATOM 1183 N N . GLY A 1 154 ? -1.308 -32.594 -20.375 1 86.31 154 GLY A N 1
ATOM 1184 C CA . GLY A 1 154 ? -2.135 -33.75 -20.094 1 86.31 154 GLY A CA 1
ATOM 1185 C C . GLY A 1 154 ? -1.824 -34.375 -18.75 1 86.31 154 GLY A C 1
ATOM 1186 O O . GLY A 1 154 ? -1.893 -35.625 -18.609 1 86.31 154 GLY A O 1
ATOM 1187 N N . PHE A 1 155 ? -1.354 -33.625 -17.781 1 90.69 155 PHE A N 1
ATOM 1188 C CA . PHE A 1 155 ? -0.975 -34.094 -16.453 1 90.69 155 PHE A CA 1
ATOM 1189 C C . PHE A 1 155 ? -2.127 -34.875 -15.812 1 90.69 155 PHE A C 1
ATOM 1191 O O . PHE A 1 155 ? -1.917 -35.906 -15.188 1 90.69 155 PHE A O 1
ATOM 1198 N N . SER A 1 156 ? -3.338 -34.375 -15.938 1 88.62 156 SER A N 1
ATOM 1199 C CA . SER A 1 156 ? -4.484 -34.969 -15.266 1 88.62 156 SER A CA 1
ATOM 1200 C C . SER A 1 156 ? -4.703 -36.438 -15.711 1 88.62 156 SER A C 1
ATOM 1202 O O . SER A 1 156 ? -4.969 -37.312 -14.883 1 88.62 156 SER A O 1
ATOM 1204 N N . HIS A 1 157 ? -4.59 -36.594 -17 1 84.38 157 HIS A N 1
ATOM 1205 C CA . HIS A 1 157 ? -4.758 -37.969 -17.531 1 84.38 157 HIS A CA 1
ATOM 1206 C C . HIS A 1 157 ? -3.627 -38.875 -17.078 1 84.38 157 HIS A C 1
ATOM 1208 O O . HIS A 1 157 ? -3.863 -40.031 -16.719 1 84.38 157 HIS A O 1
ATOM 1214 N N . GLN A 1 158 ? -2.445 -38.438 -17.125 1 86.38 158 GLN A N 1
ATOM 1215 C CA . GLN A 1 158 ? -1.297 -39.219 -16.672 1 86.38 158 GLN A CA 1
ATOM 1216 C C . GLN A 1 158 ? -1.401 -39.531 -15.172 1 86.38 158 GLN A C 1
ATOM 1218 O O . GLN A 1 158 ? -1.101 -40.656 -14.742 1 86.38 158 GLN A O 1
ATOM 1223 N N . TYR A 1 159 ? -1.776 -38.5 -14.414 1 91.38 159 TYR A N 1
ATOM 1224 C CA . TYR A 1 159 ? -1.96 -38.656 -12.977 1 91.38 159 TYR A CA 1
ATOM 1225 C C . TYR A 1 159 ? -3.002 -39.75 -12.68 1 91.38 159 TYR A C 1
ATOM 1227 O O . TYR A 1 159 ? -2.809 -40.562 -11.789 1 91.38 159 TYR A O 1
ATOM 1235 N N . TRP A 1 160 ? -4.07 -39.75 -13.398 1 87.25 160 TRP A N 1
ATOM 1236 C CA . TRP A 1 160 ? -5.113 -40.75 -13.234 1 87.25 160 TRP A CA 1
ATOM 1237 C C . TRP A 1 160 ? -4.574 -42.125 -13.516 1 87.25 160 TRP A C 1
ATOM 1239 O O . TRP A 1 160 ? -4.848 -43.094 -12.773 1 87.25 160 TRP A O 1
ATOM 1249 N N . CYS A 1 161 ? -3.85 -42.25 -14.594 1 84 161 CYS A N 1
ATOM 1250 C CA . CYS A 1 161 ? -3.281 -43.562 -14.977 1 84 161 CYS A CA 1
ATOM 1251 C C . CYS A 1 161 ? -2.303 -44.062 -13.922 1 84 161 CYS A C 1
ATOM 1253 O O . CYS A 1 161 ? -2.307 -45.25 -13.578 1 84 161 CYS A O 1
ATOM 1255 N N . VAL A 1 162 ? -1.493 -43.188 -13.422 1 87 162 VAL A N 1
ATOM 1256 C CA . VAL A 1 162 ? -0.503 -43.562 -12.414 1 87 162 VAL A CA 1
ATOM 1257 C C . VAL A 1 162 ? -1.206 -43.969 -11.117 1 87 162 VAL A C 1
ATOM 1259 O O . VAL A 1 162 ? -0.789 -44.906 -10.453 1 87 162 VAL A O 1
ATOM 1262 N N . CYS A 1 163 ? -2.236 -43.156 -10.734 1 88.5 163 CYS A N 1
ATOM 1263 C CA . CYS A 1 163 ? -2.98 -43.531 -9.531 1 88.5 163 CYS A CA 1
ATOM 1264 C C . CYS A 1 163 ? -3.59 -44.906 -9.648 1 88.5 163 CYS A C 1
ATOM 1266 O O . CYS A 1 163 ? -3.555 -45.688 -8.695 1 88.5 163 CYS A O 1
ATOM 1268 N N . ASP A 1 164 ? -4.137 -45.156 -10.773 1 82.88 164 ASP A N 1
ATOM 1269 C CA . ASP A 1 164 ? -4.707 -46.469 -11.016 1 82.88 164 ASP A CA 1
ATOM 1270 C C . ASP A 1 164 ? -3.629 -47.531 -10.969 1 82.88 164 ASP A C 1
ATOM 1272 O O . ASP A 1 164 ? -3.844 -48.625 -10.398 1 82.88 164 ASP A O 1
ATOM 1276 N N . TYR A 1 165 ? -2.518 -47.281 -11.586 1 76.75 165 TYR A N 1
ATOM 1277 C CA . TYR A 1 165 ? -1.402 -48.219 -11.633 1 76.75 165 TYR A CA 1
ATOM 1278 C C . TYR A 1 165 ? -0.892 -48.531 -10.227 1 76.75 165 TYR A C 1
ATOM 1280 O O . TYR A 1 165 ? -0.625 -49.688 -9.898 1 76.75 165 TYR A O 1
ATOM 1288 N N . LEU A 1 166 ? -0.797 -47.531 -9.398 1 83.81 166 LEU A N 1
ATOM 1289 C CA . LEU A 1 166 ? -0.25 -47.688 -8.055 1 83.81 166 LEU A CA 1
ATOM 1290 C C . LEU A 1 166 ? -1.339 -48.062 -7.062 1 83.81 166 LEU A C 1
ATOM 1292 O O . LEU A 1 166 ? -1.048 -48.406 -5.91 1 83.81 166 LEU A O 1
ATOM 1296 N N . GLY A 1 167 ? -2.6 -48.156 -7.441 1 83.25 167 GLY A N 1
ATOM 1297 C CA . GLY A 1 167 ? -3.705 -48.469 -6.555 1 83.25 167 GLY A CA 1
ATOM 1298 C C . GLY A 1 167 ? -4 -47.406 -5.539 1 83.25 167 GLY A C 1
ATOM 1299 O O . GLY A 1 167 ? -4.328 -47.688 -4.387 1 83.25 167 GLY A O 1
ATOM 1300 N N . LEU A 1 168 ? -3.709 -46.219 -5.957 1 89.62 168 LEU A N 1
ATOM 1301 C CA . LEU A 1 168 ? -3.943 -45.062 -5.074 1 89.62 168 LEU A CA 1
ATOM 1302 C C . LEU A 1 168 ? -5.184 -44.281 -5.504 1 89.62 168 LEU A C 1
ATOM 1304 O O . LEU A 1 168 ? -5.598 -44.375 -6.664 1 89.62 168 LEU A O 1
ATOM 1308 N N . PRO A 1 169 ? -5.812 -43.594 -4.547 1 90.25 169 PRO A N 1
ATOM 1309 C CA . PRO A 1 169 ? -7.012 -42.844 -4.902 1 90.25 169 PRO A CA 1
ATOM 1310 C C . PRO A 1 169 ? -6.703 -41.625 -5.754 1 90.25 169 PRO A C 1
ATOM 1312 O O . PRO A 1 169 ? -5.688 -40.938 -5.535 1 90.25 169 PRO A O 1
ATOM 1315 N N . TYR A 1 170 ? -7.508 -41.406 -6.738 1 90.38 170 TYR A N 1
ATOM 1316 C CA . TYR A 1 170 ? -7.438 -40.219 -7.578 1 90.38 170 TYR A CA 1
ATOM 1317 C C . TYR A 1 170 ? -8.008 -39 -6.848 1 90.38 170 TYR A C 1
ATOM 1319 O O . TYR A 1 170 ? -9.164 -39 -6.418 1 90.38 170 TYR A O 1
ATOM 1327 N N . ARG A 1 171 ? -7.184 -38.031 -6.645 1 93.12 171 ARG A N 1
ATOM 1328 C CA . ARG A 1 171 ? -7.617 -36.812 -5.945 1 93.12 171 ARG A CA 1
ATOM 1329 C C . ARG A 1 171 ? -8.039 -35.719 -6.93 1 93.12 171 ARG A C 1
ATOM 1331 O O . ARG A 1 171 ? -7.207 -35.188 -7.664 1 93.12 171 ARG A O 1
ATOM 1338 N N . GLU A 1 172 ? -9.289 -35.281 -6.848 1 90.31 172 GLU A N 1
ATOM 1339 C CA . GLU A 1 172 ? -9.812 -34.25 -7.754 1 90.31 172 GLU A CA 1
ATOM 1340 C C . GLU A 1 172 ? -9.164 -32.906 -7.5 1 90.31 172 GLU A C 1
ATOM 1342 O O . GLU A 1 172 ? -9.008 -32.094 -8.422 1 90.31 172 GLU A O 1
ATOM 1347 N N . GLU A 1 173 ? -8.812 -32.688 -6.316 1 91.5 173 GLU A N 1
ATOM 1348 C CA . GLU A 1 173 ? -8.219 -31.391 -5.977 1 91.5 173 GLU A CA 1
ATOM 1349 C C . GLU A 1 173 ? -6.855 -31.219 -6.645 1 91.5 173 GLU A C 1
ATOM 1351 O O . GLU A 1 173 ? -6.492 -30.109 -7.051 1 91.5 173 GLU A O 1
ATOM 1356 N N . VAL A 1 174 ? -6.102 -32.344 -6.719 1 94.38 174 VAL A N 1
ATOM 1357 C CA . VAL A 1 174 ? -4.797 -32.281 -7.367 1 94.38 174 VAL A CA 1
ATOM 1358 C C . VAL A 1 174 ? -4.977 -31.984 -8.852 1 94.38 174 VAL A C 1
ATOM 1360 O O . VAL A 1 174 ? -4.273 -31.141 -9.406 1 94.38 174 VAL A O 1
ATOM 1363 N N . GLN A 1 175 ? -5.926 -32.688 -9.461 1 92 175 GLN A N 1
ATOM 1364 C CA . GLN A 1 175 ? -6.223 -32.438 -10.867 1 92 175 GLN A CA 1
ATOM 1365 C C . GLN A 1 175 ? -6.652 -31 -11.078 1 92 175 GLN A C 1
ATOM 1367 O O . GLN A 1 175 ? -6.203 -30.344 -12.023 1 92 175 GLN A O 1
ATOM 1372 N N . TRP A 1 176 ? -7.512 -30.484 -10.234 1 91.19 176 TRP A N 1
ATOM 1373 C CA . TRP A 1 176 ? -8.023 -29.125 -10.383 1 91.19 176 TRP A CA 1
ATOM 1374 C C . TRP A 1 176 ? -6.91 -28.109 -10.211 1 91.19 176 TRP A C 1
ATOM 1376 O O . TRP A 1 176 ? -6.824 -27.141 -10.969 1 91.19 176 TRP A O 1
ATOM 1386 N N . ASP A 1 177 ? -6.07 -28.297 -9.227 1 93.44 177 ASP A N 1
ATOM 1387 C CA . ASP A 1 177 ? -4.984 -27.375 -8.945 1 93.44 177 ASP A CA 1
ATOM 1388 C C . ASP A 1 177 ? -4.035 -27.266 -10.133 1 93.44 177 ASP A C 1
ATOM 1390 O O . ASP A 1 177 ? -3.652 -26.156 -10.531 1 93.44 177 ASP A O 1
ATOM 1394 N N . VAL A 1 178 ? -3.734 -28.359 -10.703 1 93.88 178 VAL A N 1
ATOM 1395 C CA . VAL A 1 178 ? -2.783 -28.359 -11.812 1 93.88 178 VAL A CA 1
ATOM 1396 C C . VAL A 1 178 ? -3.457 -27.812 -13.07 1 93.88 178 VAL A C 1
ATOM 1398 O O . VAL A 1 178 ? -2.896 -26.969 -13.766 1 93.88 178 VAL A O 1
ATOM 1401 N N . ASP A 1 179 ? -4.684 -28.203 -13.328 1 90 179 ASP A N 1
ATOM 1402 C CA . ASP A 1 179 ? -5.387 -27.812 -14.547 1 90 179 ASP A CA 1
ATOM 1403 C C . ASP A 1 179 ? -5.781 -26.344 -14.516 1 90 179 ASP A C 1
ATOM 1405 O O . ASP A 1 179 ? -5.914 -25.703 -15.562 1 90 179 ASP A O 1
ATOM 1409 N N . THR A 1 180 ? -5.965 -25.844 -13.344 1 91 180 THR A N 1
ATOM 1410 C CA . THR A 1 180 ? -6.477 -24.484 -13.25 1 91 180 THR A CA 1
ATOM 1411 C C . THR A 1 180 ? -5.398 -23.547 -12.734 1 91 180 THR A C 1
ATOM 1413 O O . THR A 1 180 ? -5.008 -22.594 -13.422 1 91 180 THR A O 1
ATOM 1416 N N . ILE A 1 181 ? -4.824 -23.797 -11.633 1 92.44 181 ILE A N 1
ATOM 1417 C CA . ILE A 1 181 ? -3.883 -22.875 -11.008 1 92.44 181 ILE A CA 1
ATOM 1418 C C . ILE A 1 181 ? -2.58 -22.859 -11.805 1 92.44 181 ILE A C 1
ATOM 1420 O O . ILE A 1 181 ? -2.117 -21.781 -12.219 1 92.44 181 ILE A O 1
ATOM 1424 N N . TYR A 1 182 ? -2.018 -24.016 -12.039 1 94.25 182 TYR A N 1
ATOM 1425 C CA . TYR A 1 182 ? -0.73 -24.078 -12.719 1 94.25 182 TYR A CA 1
ATOM 1426 C C . TYR A 1 182 ? -0.855 -23.609 -14.164 1 94.25 182 TYR A C 1
ATOM 1428 O O . TYR A 1 182 ? 0.039 -22.938 -14.68 1 94.25 182 TYR A O 1
ATOM 1436 N N . LEU A 1 183 ? -1.967 -23.938 -14.797 1 91.06 183 LEU A N 1
ATOM 1437 C CA . LEU A 1 183 ? -2.182 -23.484 -16.172 1 91.06 183 LEU A CA 1
ATOM 1438 C C . LEU A 1 183 ? -2.334 -21.969 -16.219 1 91.06 183 LEU A C 1
ATOM 1440 O O . LEU A 1 183 ? -1.738 -21.312 -17.078 1 91.06 183 LEU A O 1
ATOM 1444 N N . THR A 1 184 ? -3.117 -21.516 -15.273 1 89.31 184 THR A N 1
ATOM 1445 C CA . THR A 1 184 ? -3.379 -20.078 -15.227 1 89.31 184 THR A CA 1
ATOM 1446 C C . THR A 1 184 ? -2.09 -19.297 -14.977 1 89.31 184 THR A C 1
ATOM 1448 O O . THR A 1 184 ? -1.89 -18.219 -15.547 1 89.31 184 THR A O 1
ATOM 1451 N N . GLN A 1 185 ? -1.173 -19.828 -14.289 1 89.56 185 GLN A N 1
ATOM 1452 C CA . GLN A 1 185 ? 0.099 -19.188 -13.984 1 89.56 185 GLN A CA 1
ATOM 1453 C C . GLN A 1 185 ? 1.128 -19.438 -15.078 1 89.56 185 GLN A C 1
ATOM 1455 O O . GLN A 1 185 ? 2.17 -18.781 -15.125 1 89.56 185 GLN A O 1
ATOM 1460 N N . ASP A 1 186 ? 0.792 -20.266 -15.938 1 89.75 186 ASP A N 1
ATOM 1461 C CA . ASP A 1 186 ? 1.728 -20.688 -16.969 1 89.75 186 ASP A CA 1
ATOM 1462 C C . ASP A 1 186 ? 3.076 -21.078 -16.375 1 89.75 186 ASP A C 1
ATOM 1464 O O . ASP A 1 186 ? 4.125 -20.672 -16.875 1 89.75 186 ASP A O 1
ATOM 1468 N N . THR A 1 187 ? 2.98 -21.75 -15.328 1 93 187 THR A N 1
ATOM 1469 C CA . THR A 1 187 ? 4.211 -22.141 -14.656 1 93 187 THR A CA 1
ATOM 1470 C C . THR A 1 187 ? 4.68 -23.516 -15.141 1 93 187 THR A C 1
ATOM 1472 O O . THR A 1 187 ? 3.861 -24.375 -15.453 1 93 187 THR A O 1
ATOM 1475 N N . ARG A 1 188 ? 5.945 -23.703 -15.227 1 96 188 ARG A N 1
ATOM 1476 C CA . ARG A 1 188 ? 6.547 -24.984 -15.594 1 96 188 ARG A CA 1
ATOM 1477 C C . ARG A 1 188 ? 7.16 -25.672 -14.383 1 96 188 ARG A C 1
ATOM 1479 O O . ARG A 1 188 ? 7.855 -26.688 -14.516 1 96 188 ARG A O 1
ATOM 1486 N N . GLU A 1 189 ? 6.84 -25.125 -13.258 1 96.12 189 GLU A N 1
ATOM 1487 C CA . GLU A 1 189 ? 7.359 -25.656 -12 1 96.12 189 GLU A CA 1
ATOM 1488 C C . GLU A 1 189 ? 6.289 -26.438 -11.25 1 96.12 189 GLU A C 1
ATOM 1490 O O . GLU A 1 189 ? 5.16 -25.969 -11.102 1 96.12 189 GLU A O 1
ATOM 1495 N N . LEU A 1 190 ? 6.566 -27.656 -10.906 1 96.69 190 LEU A N 1
ATOM 1496 C CA . LEU A 1 190 ? 5.715 -28.406 -9.992 1 96.69 190 LEU A CA 1
ATOM 1497 C C . LEU A 1 190 ? 6.215 -28.281 -8.555 1 96.69 190 LEU A C 1
ATOM 1499 O O . LEU A 1 190 ? 7.27 -28.812 -8.211 1 96.69 190 LEU A O 1
ATOM 1503 N N . ASN A 1 191 ? 5.508 -27.594 -7.781 1 95.31 191 ASN A N 1
ATOM 1504 C CA . ASN A 1 191 ? 5.855 -27.344 -6.387 1 95.31 191 ASN A CA 1
ATOM 1505 C C . ASN A 1 191 ? 5.148 -28.312 -5.449 1 95.31 191 ASN A C 1
ATOM 1507 O O . ASN A 1 191 ? 3.926 -28.266 -5.309 1 95.31 191 ASN A O 1
ATOM 1511 N N . LEU A 1 192 ? 5.863 -29.094 -4.734 1 94.56 192 LEU A N 1
ATOM 1512 C CA . LEU A 1 192 ? 5.301 -30.125 -3.875 1 94.56 192 LEU A CA 1
ATOM 1513 C C . LEU A 1 192 ? 4.648 -29.516 -2.641 1 94.56 192 LEU A C 1
ATOM 1515 O O . LEU A 1 192 ? 3.812 -30.156 -1.995 1 94.56 192 LEU A O 1
ATOM 1519 N N . GLN A 1 193 ? 5.031 -28.266 -2.357 1 90.94 193 GLN A N 1
ATOM 1520 C CA . GLN A 1 193 ? 4.469 -27.594 -1.191 1 90.94 193 GLN A CA 1
ATOM 1521 C C . GLN A 1 193 ? 2.971 -27.359 -1.356 1 90.94 193 GLN A C 1
ATOM 1523 O O . GLN A 1 193 ? 2.244 -27.234 -0.368 1 90.94 193 GLN A O 1
ATOM 1528 N N . ASP A 1 194 ? 2.529 -27.281 -2.568 1 92.38 194 ASP A N 1
ATOM 1529 C CA . ASP A 1 194 ? 1.113 -27.062 -2.848 1 92.38 194 ASP A CA 1
ATOM 1530 C C . ASP A 1 194 ? 0.277 -28.266 -2.428 1 92.38 194 ASP A C 1
ATOM 1532 O O . ASP A 1 194 ? -0.939 -28.172 -2.262 1 92.38 194 ASP A O 1
ATOM 1536 N N . PHE A 1 195 ? 0.946 -29.453 -2.215 1 93.31 195 PHE A N 1
ATOM 1537 C CA . PHE A 1 195 ? 0.201 -30.688 -1.963 1 93.31 195 PHE A CA 1
ATOM 1538 C C . PHE A 1 195 ? 0.646 -31.328 -0.655 1 93.31 195 PHE A C 1
ATOM 1540 O O . PHE A 1 195 ? 0.375 -32.5 -0.416 1 93.31 195 PHE A O 1
ATOM 1547 N N . VAL A 1 196 ? 1.354 -30.578 0.226 1 88.5 196 VAL A N 1
ATOM 1548 C CA . VAL A 1 196 ? 1.937 -31.125 1.448 1 88.5 196 VAL A CA 1
ATOM 1549 C C . VAL A 1 196 ? 0.828 -31.453 2.441 1 88.5 196 VAL A C 1
ATOM 1551 O O . VAL A 1 196 ? 1.034 -32.25 3.369 1 88.5 196 VAL A O 1
ATOM 1554 N N . HIS A 1 197 ? -0.366 -30.828 2.262 1 86.81 197 HIS A N 1
ATOM 1555 C CA . HIS A 1 197 ? -1.471 -31.109 3.172 1 86.81 197 HIS A CA 1
ATOM 1556 C C . HIS A 1 197 ? -2.062 -32.5 2.902 1 86.81 197 HIS A C 1
ATOM 1558 O O . HIS A 1 197 ? -2.82 -33 3.721 1 86.81 197 HIS A O 1
ATOM 1564 N N . LEU A 1 198 ? -1.642 -33.156 1.769 1 91.62 198 LEU A N 1
ATOM 1565 C CA . LEU A 1 198 ? -2.084 -34.5 1.438 1 91.62 198 LEU A CA 1
ATOM 1566 C C . LEU A 1 198 ? -1.158 -35.562 2.055 1 91.62 198 LEU A C 1
ATOM 1568 O O . LEU A 1 198 ? -0.238 -35.219 2.801 1 91.62 198 LEU A O 1
ATOM 1572 N N . GLU A 1 199 ? -1.456 -36.844 1.812 1 91.94 199 GLU A N 1
ATOM 1573 C CA . GLU A 1 199 ? -0.646 -37.938 2.348 1 91.94 199 GLU A CA 1
ATOM 1574 C C . GLU A 1 199 ? 0.571 -38.188 1.467 1 91.94 199 GLU A C 1
ATOM 1576 O O . GLU A 1 199 ? 0.597 -37.812 0.298 1 91.94 199 GLU A O 1
ATOM 1581 N N . ASN A 1 200 ? 1.562 -38.844 2.025 1 92.25 200 ASN A N 1
ATOM 1582 C CA . ASN A 1 200 ? 2.795 -39.125 1.308 1 92.25 200 ASN A CA 1
ATOM 1583 C C . ASN A 1 200 ? 2.531 -40 0.078 1 92.25 200 ASN A C 1
ATOM 1585 O O . ASN A 1 200 ? 3.199 -39.844 -0.947 1 92.25 200 ASN A O 1
ATOM 1589 N N . ARG A 1 201 ? 1.564 -40.875 0.22 1 93.06 201 ARG A N 1
ATOM 1590 C CA . ARG A 1 201 ? 1.233 -41.75 -0.9 1 93.06 201 ARG A CA 1
ATOM 1591 C C . ARG A 1 201 ? 0.73 -40.938 -2.094 1 93.06 201 ARG A C 1
ATOM 1593 O O . ARG A 1 201 ? 1.003 -41.281 -3.244 1 93.06 201 ARG A O 1
ATOM 1600 N N . ASP A 1 202 ? 0.03 -39.875 -1.786 1 94.12 202 ASP A N 1
ATOM 1601 C CA . ASP A 1 202 ? -0.463 -39 -2.854 1 94.12 202 ASP A CA 1
ATOM 1602 C C . ASP A 1 202 ? 0.687 -38.281 -3.549 1 94.12 202 ASP A C 1
ATOM 1604 O O . ASP A 1 202 ? 0.661 -38.094 -4.766 1 94.12 202 ASP A O 1
ATOM 1608 N N . LEU A 1 203 ? 1.689 -37.938 -2.771 1 95.31 203 LEU A N 1
ATOM 1609 C CA . LEU A 1 203 ? 2.84 -37.25 -3.346 1 95.31 203 LEU A CA 1
ATOM 1610 C C . LEU A 1 203 ? 3.604 -38.156 -4.297 1 95.31 203 LEU A C 1
ATOM 1612 O O . LEU A 1 203 ? 4.125 -37.719 -5.32 1 95.31 203 LEU A O 1
ATOM 1616 N N . VAL A 1 204 ? 3.641 -39.406 -3.895 1 95.81 204 VAL A N 1
ATOM 1617 C CA . VAL A 1 204 ? 4.32 -40.406 -4.738 1 95.81 204 VAL A CA 1
ATOM 1618 C C . VAL A 1 204 ? 3.656 -40.438 -6.113 1 95.81 204 VAL A C 1
ATOM 1620 O O . VAL A 1 204 ? 4.34 -40.438 -7.141 1 95.81 204 VAL A O 1
ATOM 1623 N N . ALA A 1 205 ? 2.326 -40.406 -6.129 1 94.25 205 ALA A N 1
ATOM 1624 C CA . ALA A 1 205 ? 1.577 -40.469 -7.379 1 94.25 205 ALA A CA 1
ATOM 1625 C C . ALA A 1 205 ? 1.791 -39.219 -8.203 1 94.25 205 ALA A C 1
ATOM 1627 O O . ALA A 1 205 ? 1.922 -39.281 -9.43 1 94.25 205 ALA A O 1
ATOM 1628 N N . ILE A 1 206 ? 1.82 -38.094 -7.59 1 95.88 206 ILE A N 1
ATOM 1629 C CA . ILE A 1 206 ? 1.988 -36.812 -8.266 1 95.88 206 ILE A CA 1
ATOM 1630 C C . ILE A 1 206 ? 3.359 -36.75 -8.93 1 95.88 206 ILE A C 1
ATOM 1632 O O . ILE A 1 206 ? 3.475 -36.375 -10.094 1 95.88 206 ILE A O 1
ATOM 1636 N N . ILE A 1 207 ? 4.379 -37.219 -8.203 1 96 207 ILE A N 1
ATOM 1637 C CA . ILE A 1 207 ? 5.738 -37.188 -8.727 1 96 207 ILE A CA 1
ATOM 1638 C C . ILE A 1 207 ? 5.891 -38.219 -9.836 1 96 207 ILE A C 1
ATOM 1640 O O . ILE A 1 207 ? 6.586 -37.969 -10.828 1 96 207 ILE A O 1
ATOM 1644 N N . ALA A 1 208 ? 5.23 -39.344 -9.68 1 92.62 208 ALA A N 1
ATOM 1645 C CA . ALA A 1 208 ? 5.305 -40.406 -10.68 1 92.62 208 ALA A CA 1
ATOM 1646 C C . ALA A 1 208 ? 4.75 -39.938 -12.016 1 92.62 208 ALA A C 1
ATOM 1648 O O . ALA A 1 208 ? 5.223 -40.344 -13.078 1 92.62 208 ALA A O 1
ATOM 1649 N N . ALA A 1 209 ? 3.783 -39.062 -11.969 1 91 209 ALA A N 1
ATOM 1650 C CA . ALA A 1 209 ? 3.197 -38.531 -13.195 1 91 209 ALA A CA 1
ATOM 1651 C C . ALA A 1 209 ? 4.207 -37.656 -13.953 1 91 209 ALA A C 1
ATOM 1653 O O . ALA A 1 209 ? 4.113 -37.531 -15.172 1 91 209 ALA A O 1
ATOM 1654 N N . LEU A 1 210 ? 5.191 -37.188 -13.266 1 91.31 210 LEU A N 1
ATOM 1655 C CA . LEU A 1 210 ? 6.195 -36.312 -13.867 1 91.31 210 LEU A CA 1
ATOM 1656 C C . LEU A 1 210 ? 7.133 -37.125 -14.773 1 91.31 210 LEU A C 1
ATOM 1658 O O . LEU A 1 210 ? 7.781 -36.531 -15.656 1 91.31 210 LEU A O 1
ATOM 1662 N N . GLU A 1 211 ? 7.223 -38.375 -14.484 1 85.06 211 GLU A N 1
ATOM 1663 C CA . GLU A 1 211 ? 8.094 -39.219 -15.289 1 85.06 211 GLU A CA 1
ATOM 1664 C C . GLU A 1 211 ? 7.699 -39.156 -16.766 1 85.06 211 GLU A C 1
ATOM 1666 O O . GLU A 1 211 ? 8.555 -39.312 -17.641 1 85.06 211 GLU A O 1
ATOM 1671 N N . TYR A 1 212 ? 6.41 -38.938 -16.938 1 79.31 212 TYR A N 1
ATOM 1672 C CA . TYR A 1 212 ? 5.895 -39.031 -18.297 1 79.31 212 TYR A CA 1
ATOM 1673 C C . TYR A 1 212 ? 5.449 -37.656 -18.812 1 79.31 212 TYR A C 1
ATOM 1675 O O . TYR A 1 212 ? 5.176 -37.5 -20 1 79.31 212 TYR A O 1
ATOM 1683 N N . ASN A 1 213 ? 5.453 -36.688 -17.984 1 88.56 213 ASN A N 1
ATOM 1684 C CA . ASN A 1 213 ? 4.941 -35.375 -18.359 1 88.56 213 ASN A CA 1
ATOM 1685 C C . ASN A 1 213 ? 6.004 -34.531 -19.062 1 88.56 213 ASN A C 1
ATOM 1687 O O . ASN A 1 213 ? 7.18 -34.562 -18.688 1 88.56 213 ASN A O 1
ATOM 1691 N N . GLN A 1 214 ? 5.59 -33.781 -20.062 1 86.81 214 GLN A N 1
ATOM 1692 C CA . GLN A 1 214 ? 6.539 -33 -20.844 1 86.81 214 GLN A CA 1
ATOM 1693 C C . GLN A 1 214 ? 6.332 -31.5 -20.609 1 86.81 214 GLN A C 1
ATOM 1695 O O . GLN A 1 214 ? 6.973 -30.672 -21.25 1 86.81 214 GLN A O 1
ATOM 1700 N N . TRP A 1 215 ? 5.461 -31.156 -19.719 1 91.81 215 TRP A N 1
ATOM 1701 C CA . TRP A 1 215 ? 5.16 -29.766 -19.453 1 91.81 215 TRP A CA 1
ATOM 1702 C C . TRP A 1 215 ? 6.074 -29.203 -18.375 1 91.81 215 TRP A C 1
ATOM 1704 O O . TRP A 1 215 ? 6.668 -28.125 -18.547 1 91.81 215 TRP A O 1
ATOM 1714 N N . PHE A 1 216 ? 6.266 -29.906 -17.312 1 95.12 216 PHE A N 1
ATOM 1715 C CA . PHE A 1 216 ? 6.98 -29.422 -16.141 1 95.12 216 PHE A CA 1
ATOM 1716 C C . PHE A 1 216 ? 8.484 -29.609 -16.312 1 95.12 216 PHE A C 1
ATOM 1718 O O . PHE A 1 216 ? 8.953 -30.703 -16.625 1 95.12 216 PHE A O 1
ATOM 1725 N N . THR A 1 217 ? 9.211 -28.547 -16.109 1 96.5 217 THR A N 1
ATOM 1726 C CA . THR A 1 217 ? 10.664 -28.578 -16.266 1 96.5 217 THR A CA 1
ATOM 1727 C C . THR A 1 217 ? 11.359 -28.344 -14.922 1 96.5 217 THR A C 1
ATOM 1729 O O . THR A 1 217 ? 12.578 -28.484 -14.812 1 96.5 217 THR A O 1
ATOM 1732 N N . LYS A 1 218 ? 10.633 -28.094 -13.938 1 97.12 218 LYS A N 1
ATOM 1733 C CA . LYS A 1 218 ? 11.211 -27.812 -12.625 1 97.12 218 LYS A CA 1
ATOM 1734 C C . LYS A 1 218 ? 10.422 -28.516 -11.516 1 97.12 218 LYS A C 1
ATOM 1736 O O . LYS A 1 218 ? 9.188 -28.516 -11.531 1 97.12 218 LYS A O 1
ATOM 1741 N N . LEU A 1 219 ? 11.062 -29.219 -10.641 1 97.31 219 LEU A N 1
ATOM 1742 C CA . LEU A 1 219 ? 10.5 -29.812 -9.43 1 97.31 219 LEU A CA 1
ATOM 1743 C C . LEU A 1 219 ? 11.086 -29.172 -8.18 1 97.31 219 LEU A C 1
ATOM 1745 O O . LEU A 1 219 ? 12.312 -29.078 -8.039 1 97.31 219 LEU A O 1
ATOM 1749 N N . SER A 1 220 ? 10.234 -28.688 -7.371 1 96.75 220 SER A N 1
ATOM 1750 C CA . SER A 1 220 ? 10.75 -27.953 -6.219 1 96.75 220 SER A CA 1
ATOM 1751 C C . SER A 1 220 ? 10.039 -28.359 -4.938 1 96.75 220 SER A C 1
ATOM 1753 O O . SER A 1 220 ? 8.859 -28.734 -4.965 1 96.75 220 SER A O 1
ATOM 1755 N N . THR A 1 221 ? 10.758 -28.406 -3.836 1 95 221 THR A N 1
ATOM 1756 C CA . THR A 1 221 ? 10.273 -28.609 -2.475 1 95 221 THR A CA 1
ATOM 1757 C C . THR A 1 221 ? 11.117 -27.812 -1.48 1 95 221 THR A C 1
ATOM 1759 O O . THR A 1 221 ? 12.328 -27.688 -1.651 1 95 221 THR A O 1
ATOM 1762 N N . LYS A 1 222 ? 10.445 -27.125 -0.591 1 91.69 222 LYS A N 1
ATOM 1763 C CA . LYS A 1 222 ? 11.156 -26.328 0.404 1 91.69 222 LYS A CA 1
ATOM 1764 C C . LYS A 1 222 ? 10.656 -26.625 1.812 1 91.69 222 LYS A C 1
ATOM 1766 O O . LYS A 1 222 ? 9.445 -26.625 2.059 1 91.69 222 LYS A O 1
ATOM 1771 N N . ASP A 1 223 ? 11.531 -26.906 2.777 1 88.31 223 ASP A N 1
ATOM 1772 C CA . ASP A 1 223 ? 11.281 -27.078 4.207 1 88.31 223 ASP A CA 1
ATOM 1773 C C . ASP A 1 223 ? 10.258 -28.188 4.461 1 88.31 223 ASP A C 1
ATOM 1775 O O . ASP A 1 223 ? 9.32 -28 5.234 1 88.31 223 ASP A O 1
ATOM 1779 N N . TYR A 1 224 ? 10.414 -29.172 3.721 1 91.19 224 TYR A N 1
ATOM 1780 C CA . TYR A 1 224 ? 9.57 -30.359 3.885 1 91.19 224 TYR A CA 1
ATOM 1781 C C . TYR A 1 224 ? 10.398 -31.625 3.824 1 91.19 224 TYR A C 1
ATOM 1783 O O . TYR A 1 224 ? 11.148 -31.844 2.873 1 91.19 224 TYR A O 1
ATOM 1791 N N . LYS A 1 225 ? 10.266 -32.438 4.789 1 93.62 225 LYS A N 1
ATOM 1792 C CA . LYS A 1 225 ? 11.016 -33.688 4.855 1 93.62 225 LYS A CA 1
ATOM 1793 C C . LYS A 1 225 ? 10.414 -34.75 3.93 1 93.62 225 LYS A C 1
ATOM 1795 O O . LYS A 1 225 ? 9.242 -35.094 4.059 1 93.62 225 LYS A O 1
ATOM 1800 N N . LEU A 1 226 ? 11.211 -35.25 3.02 1 95.25 226 LEU A N 1
ATOM 1801 C CA . LEU A 1 226 ? 10.75 -36.219 2.039 1 95.25 226 LEU A CA 1
ATOM 1802 C C . LEU A 1 226 ? 10.906 -37.656 2.574 1 95.25 226 LEU A C 1
ATOM 1804 O O . LEU A 1 226 ? 11.922 -37.969 3.184 1 95.25 226 LEU A O 1
ATOM 1808 N N . SER A 1 227 ? 9.867 -38.406 2.424 1 94.31 227 SER A N 1
ATOM 1809 C CA . SER A 1 227 ? 9.922 -39.812 2.799 1 94.31 227 SER A CA 1
ATOM 1810 C C . SER A 1 227 ? 10.75 -40.625 1.802 1 94.31 227 SER A C 1
ATOM 1812 O O . SER A 1 227 ? 11.055 -40.156 0.708 1 94.31 227 SER A O 1
ATOM 1814 N N . THR A 1 228 ? 11.156 -41.781 2.197 1 94.94 228 THR A N 1
ATOM 1815 C CA . THR A 1 228 ? 12 -42.656 1.374 1 94.94 228 THR A CA 1
ATOM 1816 C C . THR A 1 228 ? 11.289 -43 0.073 1 94.94 228 THR A C 1
ATOM 1818 O O . THR A 1 228 ? 11.914 -43.062 -0.986 1 94.94 228 THR A O 1
ATOM 1821 N N . ASP A 1 229 ? 9.977 -43.219 0.16 1 94.88 229 ASP A N 1
ATOM 1822 C CA . ASP A 1 229 ? 9.203 -43.562 -1.028 1 94.88 229 ASP A CA 1
ATOM 1823 C C . ASP A 1 229 ? 9.188 -42.406 -2.035 1 94.88 229 ASP A C 1
ATOM 1825 O O . ASP A 1 229 ? 9.266 -42.656 -3.244 1 94.88 229 ASP A O 1
ATOM 1829 N N . VAL A 1 230 ? 9.062 -41.281 -1.555 1 95.75 230 VAL A N 1
ATOM 1830 C CA . VAL A 1 230 ? 9.031 -40.094 -2.412 1 95.75 230 VAL A CA 1
ATOM 1831 C C . VAL A 1 230 ? 10.398 -39.906 -3.07 1 95.75 230 VAL A C 1
ATOM 1833 O O . VAL A 1 230 ? 10.477 -39.594 -4.262 1 95.75 230 VAL A O 1
ATOM 1836 N N . CYS A 1 231 ? 11.477 -40.125 -2.312 1 96.81 231 CYS A N 1
ATOM 1837 C CA . CYS A 1 231 ? 12.828 -40.031 -2.852 1 96.81 231 CYS A CA 1
ATOM 1838 C C . CYS A 1 231 ? 13.055 -41.031 -3.979 1 96.81 231 CYS A C 1
ATOM 1840 O O . CYS A 1 231 ? 13.641 -40.688 -5.008 1 96.81 231 CYS A O 1
ATOM 1842 N N . ASP A 1 232 ? 12.562 -42.188 -3.748 1 95.75 232 ASP A N 1
ATOM 1843 C CA . ASP A 1 232 ? 12.719 -43.219 -4.762 1 95.75 232 ASP A CA 1
ATOM 1844 C C . ASP A 1 232 ? 12.023 -42.812 -6.062 1 95.75 232 ASP A C 1
ATOM 1846 O O . ASP A 1 232 ? 12.539 -43.094 -7.152 1 95.75 232 ASP A O 1
ATOM 1850 N N . GLN A 1 233 ? 10.922 -42.25 -5.902 1 94.56 233 GLN A N 1
ATOM 1851 C CA . GLN A 1 233 ? 10.195 -41.812 -7.09 1 94.56 233 GLN A CA 1
ATOM 1852 C C . GLN A 1 233 ? 10.922 -40.656 -7.789 1 94.56 233 GLN A C 1
ATOM 1854 O O . GLN A 1 233 ? 10.891 -40.562 -9.016 1 94.56 233 GLN A O 1
ATOM 1859 N N . ILE A 1 234 ? 11.516 -39.781 -7.039 1 96.69 234 ILE A N 1
ATOM 1860 C CA . ILE A 1 234 ? 12.289 -38.688 -7.617 1 96.69 234 ILE A CA 1
ATOM 1861 C C . ILE A 1 234 ? 13.445 -39.25 -8.445 1 96.69 234 ILE A C 1
ATOM 1863 O O . ILE A 1 234 ? 13.734 -38.75 -9.531 1 96.69 234 ILE A O 1
ATOM 1867 N N . PHE A 1 235 ? 14.086 -40.344 -7.902 1 96.62 235 PHE A N 1
ATOM 1868 C CA . PHE A 1 235 ? 15.172 -40.969 -8.641 1 96.62 235 PHE A CA 1
ATOM 1869 C C . PHE A 1 235 ? 14.688 -41.5 -9.984 1 96.62 235 PHE A C 1
ATOM 1871 O O . PHE A 1 235 ? 15.375 -41.344 -11 1 96.62 235 PHE A O 1
ATOM 1878 N N . LYS A 1 236 ? 13.516 -42.031 -9.992 1 92.38 236 LYS A N 1
ATOM 1879 C CA . LYS A 1 236 ? 12.953 -42.562 -11.227 1 92.38 236 LYS A CA 1
ATOM 1880 C C . LYS A 1 236 ? 12.695 -41.469 -12.242 1 92.38 236 LYS A C 1
ATOM 1882 O O . LYS A 1 236 ? 12.945 -41.625 -13.438 1 92.38 236 LYS A O 1
ATOM 1887 N N . VAL A 1 237 ? 12.219 -40.344 -11.781 1 94.12 237 VAL A N 1
ATOM 1888 C CA . VAL A 1 237 ? 11.945 -39.219 -12.648 1 94.12 237 VAL A CA 1
ATOM 1889 C C . VAL A 1 237 ? 13.25 -38.688 -13.234 1 94.12 237 VAL A C 1
ATOM 1891 O O . VAL A 1 237 ? 13.328 -38.406 -14.438 1 94.12 237 VAL A O 1
ATOM 1894 N N . VAL A 1 238 ? 14.266 -38.562 -12.359 1 95.25 238 VAL A N 1
ATOM 1895 C CA . VAL A 1 238 ? 15.555 -38.031 -12.805 1 95.25 238 VAL A CA 1
ATOM 1896 C C . VAL A 1 238 ? 16.188 -39 -13.812 1 95.25 238 VAL A C 1
ATOM 1898 O O . VAL A 1 238 ? 16.828 -38.562 -14.773 1 95.25 238 VAL A O 1
ATOM 1901 N N . ALA A 1 239 ? 15.93 -40.219 -13.672 1 91.94 239 ALA A N 1
ATOM 1902 C CA . ALA A 1 239 ? 16.531 -41.25 -14.531 1 91.94 239 ALA A CA 1
ATOM 1903 C C . ALA A 1 239 ? 15.844 -41.312 -15.883 1 91.94 239 ALA A C 1
ATOM 1905 O O . ALA A 1 239 ? 16.453 -41.688 -16.891 1 91.94 239 ALA A O 1
ATOM 1906 N N . ARG A 1 240 ? 14.641 -40.875 -15.953 1 84.25 240 ARG A N 1
ATOM 1907 C CA . ARG A 1 240 ? 13.867 -41.125 -17.172 1 84.25 240 ARG A CA 1
ATOM 1908 C C . ARG A 1 240 ? 13.5 -39.844 -17.859 1 84.25 240 ARG A C 1
ATOM 1910 O O . ARG A 1 240 ? 13.359 -39.812 -19.094 1 84.25 240 ARG A O 1
ATOM 1917 N N . SER A 1 241 ? 13.305 -38.781 -17.156 1 86.5 241 SER A N 1
ATOM 1918 C CA . SER A 1 241 ? 12.789 -37.562 -17.734 1 86.5 241 SER A CA 1
ATOM 1919 C C . SER A 1 241 ? 13.859 -36.844 -18.531 1 86.5 241 SER A C 1
ATOM 1921 O O . SER A 1 241 ? 15.008 -36.719 -18.094 1 86.5 241 SER A O 1
ATOM 1923 N N . ASN A 1 242 ? 13.445 -36.406 -19.688 1 85.06 242 ASN A N 1
ATOM 1924 C CA . ASN A 1 242 ? 14.344 -35.594 -20.516 1 85.06 242 ASN A CA 1
ATOM 1925 C C . ASN A 1 242 ? 13.969 -34.125 -20.484 1 85.06 242 ASN A C 1
ATOM 1927 O O . ASN A 1 242 ? 14.578 -33.312 -21.188 1 85.06 242 ASN A O 1
ATOM 1931 N N . ARG A 1 243 ? 13.008 -33.812 -19.656 1 89.31 243 ARG A N 1
ATOM 1932 C CA . ARG A 1 243 ? 12.531 -32.438 -19.656 1 89.31 243 ARG A CA 1
ATOM 1933 C C . ARG A 1 243 ? 12.875 -31.75 -18.359 1 89.31 243 ARG A C 1
ATOM 1935 O O . ARG A 1 243 ? 12.906 -30.516 -18.297 1 89.31 243 ARG A O 1
ATOM 1942 N N . LEU A 1 244 ? 13.219 -32.469 -17.359 1 94 244 LEU A N 1
ATOM 1943 C CA . LEU A 1 244 ? 13.531 -31.891 -16.062 1 94 244 LEU A CA 1
ATOM 1944 C C . LEU A 1 244 ? 14.812 -31.062 -16.141 1 94 244 LEU A C 1
ATOM 1946 O O . LEU A 1 244 ? 15.883 -31.609 -16.406 1 94 244 LEU A O 1
ATOM 1950 N N . GLU A 1 245 ? 14.688 -29.797 -15.953 1 95.75 245 GLU A N 1
ATOM 1951 C CA . GLU A 1 245 ? 15.82 -28.891 -16.078 1 95.75 245 GLU A CA 1
ATOM 1952 C C . GLU A 1 245 ? 16.281 -28.391 -14.703 1 95.75 245 GLU A C 1
ATOM 1954 O O . GLU A 1 245 ? 17.469 -28.109 -14.508 1 95.75 245 GLU A O 1
ATOM 1959 N N . GLU A 1 246 ? 15.406 -28.281 -13.805 1 97.25 246 GLU A N 1
ATOM 1960 C CA . GLU A 1 246 ? 15.734 -27.734 -12.484 1 97.25 246 GLU A CA 1
ATOM 1961 C C . GLU A 1 246 ? 15.195 -28.625 -11.375 1 97.25 246 GLU A C 1
ATOM 1963 O O . GLU A 1 246 ? 14.039 -29.062 -11.422 1 97.25 246 GLU A O 1
ATOM 1968 N N . LEU A 1 247 ? 16 -28.969 -10.43 1 97.44 247 LEU A N 1
ATOM 1969 C CA . LEU A 1 247 ? 15.633 -29.75 -9.25 1 97.44 247 LEU A CA 1
ATOM 1970 C C . LEU A 1 247 ? 16 -29.016 -7.969 1 97.44 247 LEU A C 1
ATOM 1972 O O . LEU A 1 247 ? 17.188 -28.75 -7.715 1 97.44 247 LEU A O 1
ATOM 1976 N N . VAL A 1 248 ? 15.055 -28.625 -7.25 1 97.94 248 VAL A N 1
ATOM 1977 C CA . VAL A 1 248 ? 15.273 -27.875 -6.016 1 97.94 248 VAL A CA 1
ATOM 1978 C C . VAL A 1 248 ? 14.734 -28.656 -4.828 1 97.94 248 VAL A C 1
ATOM 1980 O O . VAL A 1 248 ? 13.523 -28.812 -4.68 1 97.94 248 VAL A O 1
ATOM 1983 N N . LEU A 1 249 ? 15.539 -29.203 -3.99 1 97.56 249 LEU A N 1
ATOM 1984 C CA . LEU A 1 249 ? 15.195 -29.906 -2.758 1 97.56 249 LEU A CA 1
ATOM 1985 C C . LEU A 1 249 ? 15.852 -29.234 -1.553 1 97.56 249 LEU A C 1
ATOM 1987 O O . LEU A 1 249 ? 16.875 -29.719 -1.05 1 97.56 249 LEU A O 1
ATOM 1991 N N . ASP A 1 250 ? 15.234 -28.203 -1.072 1 96.19 250 ASP A N 1
ATOM 1992 C CA . ASP A 1 250 ? 15.797 -27.406 0.012 1 96.19 250 ASP A CA 1
ATOM 1993 C C . ASP A 1 250 ? 15.305 -27.906 1.371 1 96.19 250 ASP A C 1
ATOM 1995 O O . ASP A 1 250 ? 14.102 -27.906 1.643 1 96.19 250 ASP A O 1
ATOM 1999 N N . ASN A 1 251 ? 16.188 -28.25 2.229 1 94.81 251 ASN A N 1
ATOM 2000 C CA . ASN A 1 251 ? 15.883 -28.719 3.578 1 94.81 251 ASN A CA 1
ATOM 2001 C C . ASN A 1 251 ? 14.852 -29.844 3.568 1 94.81 251 ASN A C 1
ATOM 2003 O O . ASN A 1 251 ? 13.812 -29.75 4.23 1 94.81 251 ASN A O 1
ATOM 2007 N N . ALA A 1 252 ? 15.125 -30.859 2.785 1 95.75 252 ALA A N 1
ATOM 2008 C CA . ALA A 1 252 ? 14.219 -31.984 2.6 1 95.75 252 ALA A CA 1
ATOM 2009 C C . ALA A 1 252 ? 14.648 -33.188 3.439 1 95.75 252 ALA A C 1
ATOM 2011 O O . ALA A 1 252 ? 14.125 -34.281 3.273 1 95.75 252 ALA A O 1
ATOM 2012 N N . GLY A 1 253 ? 15.625 -33.031 4.316 1 94.62 253 GLY A N 1
ATOM 2013 C CA . GLY A 1 253 ? 16.109 -34.094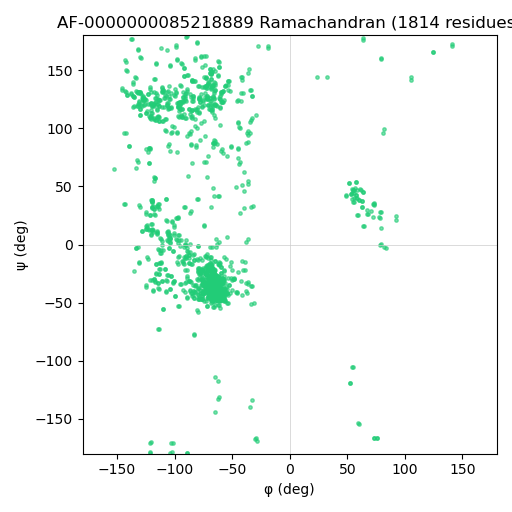 5.18 1 94.62 253 GLY A CA 1
ATOM 2014 C C . GLY A 1 253 ? 16.922 -35.125 4.441 1 94.62 253 GLY A C 1
ATOM 2015 O O . GLY A 1 253 ? 16.906 -36.312 4.812 1 94.62 253 GLY A O 1
ATOM 2016 N N . LEU A 1 254 ? 17.641 -34.781 3.484 1 96.06 254 LEU A N 1
ATOM 2017 C CA . LEU A 1 254 ? 18.406 -35.688 2.648 1 96.06 254 LEU A CA 1
ATOM 2018 C C . LEU A 1 254 ? 19.797 -35.938 3.234 1 96.06 254 LEU A C 1
ATOM 2020 O O . LEU A 1 254 ? 20.375 -35.031 3.85 1 96.06 254 LEU A O 1
ATOM 2024 N N . ARG A 1 255 ? 20.266 -37.125 3.049 1 95.44 255 ARG A N 1
ATOM 2025 C CA . ARG A 1 255 ? 21.578 -37.5 3.549 1 95.44 255 ARG A CA 1
ATOM 2026 C C . ARG A 1 255 ? 22.484 -37.938 2.41 1 95.44 255 ARG A C 1
ATOM 2028 O O . ARG A 1 255 ? 22.172 -37.719 1.236 1 95.44 255 ARG A O 1
ATOM 2035 N N . SER A 1 256 ? 23.656 -38.5 2.711 1 94.56 256 SER A N 1
ATOM 2036 C CA . SER A 1 256 ? 24.672 -38.875 1.724 1 94.56 256 SER A CA 1
ATOM 2037 C C . SER A 1 256 ? 24.156 -39.969 0.803 1 94.56 256 SER A C 1
ATOM 2039 O O . SER A 1 256 ? 24.516 -40.031 -0.376 1 94.56 256 SER A O 1
ATOM 2041 N N . ASP A 1 257 ? 23.344 -40.812 1.326 1 95.06 257 ASP A N 1
ATOM 2042 C CA . ASP A 1 257 ? 22.766 -41.906 0.54 1 95.06 257 ASP A CA 1
ATOM 2043 C C . ASP A 1 257 ? 21.922 -41.375 -0.612 1 95.06 257 ASP A C 1
ATOM 2045 O O . ASP A 1 257 ? 21.938 -41.938 -1.714 1 95.06 257 ASP A O 1
ATOM 2049 N N . PHE A 1 258 ? 21.25 -40.375 -0.328 1 96.44 258 PHE A N 1
ATOM 2050 C CA . PHE A 1 258 ? 20.422 -39.781 -1.361 1 96.44 258 PHE A CA 1
ATOM 2051 C C . PHE A 1 258 ? 21.281 -39.25 -2.51 1 96.44 258 PHE A C 1
ATOM 2053 O O . PHE A 1 258 ? 20.953 -39.469 -3.68 1 96.44 258 PHE A O 1
ATOM 2060 N N . ALA A 1 259 ? 22.328 -38.594 -2.203 1 95.12 259 ALA A N 1
ATOM 2061 C CA . ALA A 1 259 ? 23.219 -38.031 -3.217 1 95.12 259 ALA A CA 1
ATOM 2062 C C . ALA A 1 259 ? 23.812 -39.125 -4.09 1 95.12 259 ALA A C 1
ATOM 2064 O O . ALA A 1 259 ? 23.969 -38.938 -5.301 1 95.12 259 ALA A O 1
ATOM 2065 N N . GLN A 1 260 ? 24.172 -40.188 -3.508 1 95.12 260 GLN A N 1
ATOM 2066 C CA . GLN A 1 260 ? 24.734 -41.312 -4.25 1 95.12 260 GLN A CA 1
ATOM 2067 C C . GLN A 1 260 ? 23.703 -41.906 -5.203 1 95.12 260 GLN A C 1
ATOM 2069 O O . GLN A 1 260 ? 24.016 -42.188 -6.359 1 95.12 260 GLN A O 1
ATOM 2074 N N . LYS A 1 261 ? 22.578 -42.062 -4.68 1 96.19 261 LYS A N 1
ATOM 2075 C CA . LYS A 1 261 ? 21.5 -42.594 -5.504 1 96.19 261 LYS A CA 1
ATOM 2076 C C . LYS A 1 261 ? 21.125 -41.656 -6.629 1 96.19 261 LYS A C 1
ATOM 2078 O O . LYS A 1 261 ? 20.781 -42.062 -7.73 1 96.19 261 LYS A O 1
ATOM 2083 N N . LEU A 1 262 ? 21.094 -40.375 -6.297 1 96.38 262 LEU A N 1
ATOM 2084 C CA . LEU A 1 262 ? 20.812 -39.375 -7.316 1 96.38 262 LEU A CA 1
ATOM 2085 C C . LEU A 1 262 ? 21.859 -39.406 -8.422 1 96.38 262 LEU A C 1
ATOM 2087 O O . LEU A 1 262 ? 21.516 -39.312 -9.602 1 96.38 262 LEU A O 1
ATOM 2091 N N . ALA A 1 263 ? 23.141 -39.531 -8 1 94.38 263 ALA A N 1
ATOM 2092 C CA . ALA A 1 263 ? 24.219 -39.656 -8.969 1 94.38 263 ALA A CA 1
ATOM 2093 C C . ALA A 1 263 ? 24.031 -40.875 -9.867 1 94.38 263 ALA A C 1
ATOM 2095 O O . ALA A 1 263 ? 24.25 -40.812 -11.078 1 94.38 263 ALA A O 1
ATOM 2096 N N . SER A 1 264 ? 23.625 -41.906 -9.266 1 94.81 264 SER A N 1
ATOM 2097 C CA . SER A 1 264 ? 23.359 -43.125 -10.023 1 94.81 264 SER A CA 1
ATOM 2098 C C . SER A 1 264 ? 22.203 -42.938 -11 1 94.81 264 SER A C 1
ATOM 2100 O O . SER A 1 264 ? 22.266 -43.406 -12.133 1 94.81 264 SER A O 1
ATOM 2102 N N . ALA A 1 265 ? 21.203 -42.281 -10.555 1 95.12 265 ALA A N 1
ATOM 2103 C CA . ALA A 1 265 ? 20.047 -42 -11.414 1 95.12 265 ALA A CA 1
ATOM 2104 C C . ALA A 1 265 ? 20.453 -41.156 -12.617 1 95.12 265 ALA A C 1
ATOM 2106 O O . ALA A 1 265 ? 20 -41.406 -13.734 1 95.12 265 ALA A O 1
ATOM 2107 N N . LEU A 1 266 ? 21.281 -40.219 -12.398 1 93.56 266 LEU A N 1
ATOM 2108 C CA . LEU A 1 266 ? 21.75 -39.344 -13.469 1 93.56 266 LEU A CA 1
ATOM 2109 C C . LEU A 1 266 ? 22.609 -40.094 -14.469 1 93.56 266 LEU A C 1
ATOM 2111 O O . LEU A 1 266 ? 22.625 -39.781 -15.656 1 93.56 266 LEU A O 1
ATOM 2115 N N . SER A 1 267 ? 23.297 -41.062 -13.992 1 92.19 267 SER A N 1
ATOM 2116 C CA . SER A 1 267 ? 24.156 -41.875 -14.859 1 92.19 267 SER A CA 1
ATOM 2117 C C . SER A 1 267 ? 23.344 -42.688 -15.844 1 92.19 267 SER A C 1
ATOM 2119 O O . SER A 1 267 ? 23.797 -43 -16.938 1 92.19 267 SER A O 1
ATOM 2121 N N . HIS A 1 268 ? 22.125 -42.969 -15.461 1 89.25 268 HIS A N 1
ATOM 2122 C CA . HIS A 1 268 ? 21.25 -43.781 -16.297 1 89.25 268 HIS A CA 1
ATOM 2123 C C . HIS A 1 268 ? 20.562 -42.938 -17.375 1 89.25 268 HIS A C 1
ATOM 2125 O O . HIS A 1 268 ? 19.922 -43.469 -18.281 1 89.25 268 HIS A O 1
ATOM 2131 N N . ASN A 1 269 ? 20.719 -41.625 -17.297 1 89.25 269 ASN A N 1
ATOM 2132 C CA . ASN A 1 269 ? 20.062 -40.688 -18.219 1 89.25 269 ASN A CA 1
ATOM 2133 C C . ASN A 1 269 ? 21.078 -39.812 -18.953 1 89.25 269 ASN A C 1
ATOM 2135 O O . ASN A 1 269 ? 21.234 -38.656 -18.609 1 89.25 269 ASN A O 1
ATOM 2139 N N . PRO A 1 270 ? 21.625 -40.281 -19.969 1 85.88 270 PRO A N 1
ATOM 2140 C CA . PRO A 1 270 ? 22.641 -39.5 -20.672 1 85.88 270 PRO A CA 1
ATOM 2141 C C . PRO A 1 270 ? 22.031 -38.281 -21.391 1 85.88 270 PRO A C 1
ATOM 2143 O O . PRO A 1 270 ? 22.766 -37.344 -21.75 1 85.88 270 PRO A O 1
ATOM 2146 N N . ALA A 1 271 ? 20.75 -38.312 -21.562 1 85.75 271 ALA A N 1
ATOM 2147 C CA . ALA A 1 271 ? 20.109 -37.188 -22.266 1 85.75 271 ALA A CA 1
ATOM 2148 C C . ALA A 1 271 ? 19.5 -36.188 -21.281 1 85.75 271 ALA A C 1
ATOM 2150 O O . ALA A 1 271 ? 18.641 -35.375 -21.656 1 85.75 271 ALA A O 1
ATOM 2151 N N . SER A 1 272 ? 19.953 -36.156 -20.078 1 90.62 272 SER A N 1
ATOM 2152 C CA . SER A 1 272 ? 19.406 -35.281 -19.062 1 90.62 272 SER A CA 1
ATOM 2153 C C . SER A 1 272 ? 19.688 -33.812 -19.391 1 90.62 272 SER A C 1
ATOM 2155 O O . SER A 1 272 ? 20.766 -33.469 -19.891 1 90.62 272 SER A O 1
ATOM 2157 N N . THR A 1 273 ? 18.734 -32.938 -19.219 1 91.56 273 THR A N 1
ATOM 2158 C CA . THR A 1 273 ? 18.875 -31.5 -19.484 1 91.56 273 THR A CA 1
ATOM 2159 C C . THR A 1 273 ? 18.938 -30.719 -18.172 1 91.56 273 THR A C 1
ATOM 2161 O O . THR A 1 273 ? 18.734 -29.5 -18.156 1 91.56 273 THR A O 1
ATOM 2164 N N . LEU A 1 274 ? 19.297 -31.391 -17.094 1 93.75 274 LEU A N 1
ATOM 2165 C CA . LEU A 1 274 ? 19.359 -30.75 -15.789 1 93.75 274 LEU A CA 1
ATOM 2166 C C . LEU A 1 274 ? 20.469 -29.703 -15.742 1 93.75 274 LEU A C 1
ATOM 2168 O O . LEU A 1 274 ? 21.625 -30.016 -16.031 1 93.75 274 LEU A O 1
ATOM 2172 N N . HIS A 1 275 ? 20.141 -28.469 -15.5 1 93.75 275 HIS A N 1
ATOM 2173 C CA . HIS A 1 275 ? 21.188 -27.453 -15.445 1 93.75 275 HIS A CA 1
ATOM 2174 C C . HIS A 1 275 ? 21.172 -26.719 -14.117 1 93.75 275 HIS A C 1
ATOM 2176 O O . HIS A 1 275 ? 22.078 -25.953 -13.812 1 93.75 275 HIS A O 1
ATOM 2182 N N . THR A 1 276 ? 20.156 -26.859 -13.297 1 95.81 276 THR A N 1
ATOM 2183 C CA . THR A 1 276 ? 20.062 -26.219 -11.984 1 95.81 276 THR A CA 1
ATOM 2184 C C . THR A 1 276 ? 19.812 -27.266 -10.898 1 95.81 276 THR A C 1
ATOM 2186 O O . THR A 1 276 ? 18.859 -28.047 -11 1 95.81 276 THR A O 1
ATOM 2189 N N . LEU A 1 277 ? 20.625 -27.344 -9.891 1 95.62 277 LEU A N 1
ATOM 2190 C CA . LEU A 1 277 ? 20.484 -28.281 -8.781 1 95.62 277 LEU A CA 1
ATOM 2191 C C . LEU A 1 277 ? 20.656 -27.562 -7.445 1 95.62 277 LEU A C 1
ATOM 2193 O O . LEU A 1 277 ? 21.672 -26.891 -7.219 1 95.62 277 LEU A O 1
ATOM 2197 N N . ASN A 1 278 ? 19.703 -27.578 -6.66 1 97.12 278 ASN A N 1
ATOM 2198 C CA . ASN A 1 278 ? 19.734 -26.984 -5.332 1 97.12 278 ASN A CA 1
ATOM 2199 C C . ASN A 1 278 ? 19.469 -28.016 -4.242 1 97.12 278 ASN A C 1
ATOM 2201 O O . ASN A 1 278 ? 18.359 -28.516 -4.121 1 97.12 278 ASN A O 1
ATOM 2205 N N . LEU A 1 279 ? 20.406 -28.375 -3.47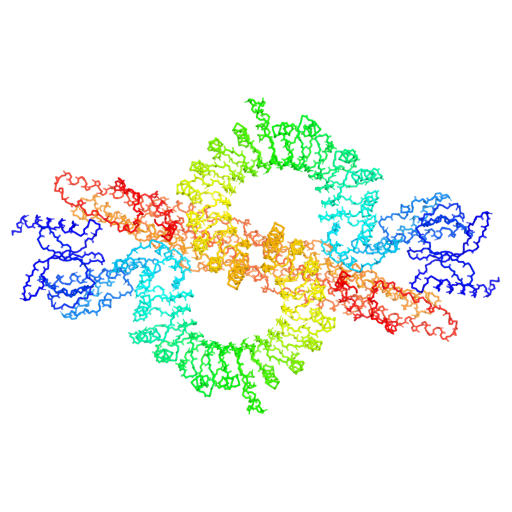3 1 96.88 279 LEU A N 1
ATOM 2206 C CA . LEU A 1 279 ? 20.297 -29.312 -2.369 1 96.88 279 LEU A CA 1
ATOM 2207 C C . LEU A 1 279 ? 20.672 -28.656 -1.047 1 96.88 279 LEU A C 1
ATOM 2209 O O . LEU A 1 279 ? 21.25 -29.312 -0.167 1 96.88 279 LEU A O 1
ATOM 2213 N N . SER A 1 280 ? 20.297 -27.422 -0.899 1 96.44 280 SER A N 1
ATOM 2214 C CA . SER A 1 280 ? 20.703 -26.625 0.248 1 96.44 280 SER A CA 1
ATOM 2215 C C . SER A 1 280 ? 20.062 -27.141 1.537 1 96.44 280 SER A C 1
ATOM 2217 O O . SER A 1 280 ? 18.969 -27.703 1.516 1 96.44 280 SER A O 1
ATOM 2219 N N . ASN A 1 281 ? 20.75 -27.016 2.66 1 95.5 281 ASN A N 1
ATOM 2220 C CA . ASN A 1 281 ? 20.281 -27.312 4.008 1 95.5 281 ASN A CA 1
ATOM 2221 C C . ASN A 1 281 ? 20.047 -28.812 4.191 1 95.5 281 ASN A C 1
ATOM 2223 O O . ASN A 1 281 ? 19.047 -29.203 4.797 1 95.5 281 ASN A O 1
ATOM 2227 N N . ASN A 1 282 ? 20.734 -29.656 3.432 1 96.94 282 ASN A N 1
ATOM 2228 C CA . ASN A 1 282 ? 20.734 -31.109 3.598 1 96.94 282 ASN A CA 1
ATOM 2229 C C . ASN A 1 282 ? 22.125 -31.625 3.949 1 96.94 282 ASN A C 1
ATOM 2231 O O . ASN A 1 282 ? 23.125 -31.125 3.441 1 96.94 282 ASN A O 1
ATOM 2235 N N . SER A 1 283 ? 22.234 -32.594 4.793 1 95.31 283 SER A N 1
ATOM 2236 C CA . SER A 1 283 ? 23.531 -33.125 5.219 1 95.31 283 SER A CA 1
ATOM 2237 C C . SER A 1 283 ? 24.031 -34.188 4.25 1 95.31 283 SER A C 1
ATOM 2239 O O . SER A 1 283 ? 23.984 -35.375 4.562 1 95.31 283 SER A O 1
ATOM 2241 N N . LEU A 1 284 ? 24.703 -33.812 3.197 1 94.44 284 LEU A N 1
ATOM 2242 C CA . LEU A 1 284 ? 25.156 -34.719 2.152 1 94.44 284 LEU A CA 1
ATOM 2243 C C . LEU A 1 284 ? 26.531 -35.281 2.475 1 94.44 284 LEU A C 1
ATOM 2245 O O . LEU A 1 284 ? 26.891 -36.375 2.014 1 94.44 284 LEU A O 1
ATOM 2249 N N . GLU A 1 285 ? 27.359 -34.562 3.205 1 90.94 285 GLU A N 1
ATOM 2250 C CA . GLU A 1 285 ? 28.719 -34.969 3.559 1 90.94 285 GLU A CA 1
ATOM 2251 C C . GLU A 1 285 ? 29.594 -35.094 2.318 1 90.94 285 GLU A C 1
ATOM 2253 O O . GLU A 1 285 ? 29.141 -34.844 1.199 1 90.94 285 GLU A O 1
ATOM 2258 N N . ASP A 1 286 ? 30.891 -35.406 2.416 1 89.5 286 ASP A N 1
ATOM 2259 C CA . ASP A 1 286 ? 31.859 -35.406 1.327 1 89.5 286 ASP A CA 1
ATOM 2260 C C . ASP A 1 286 ? 31.578 -36.562 0.364 1 89.5 286 ASP A C 1
ATOM 2262 O O . ASP A 1 286 ? 31.734 -36.406 -0.851 1 89.5 286 ASP A O 1
ATOM 2266 N N . LYS A 1 287 ? 31.203 -37.562 0.964 1 89.69 287 LYS A N 1
ATOM 2267 C CA . LYS A 1 287 ? 30.922 -38.75 0.152 1 89.69 287 LYS A CA 1
ATOM 2268 C C . LYS A 1 287 ? 29.812 -38.469 -0.862 1 89.69 287 LYS A C 1
ATOM 2270 O O . LYS A 1 287 ? 29.938 -38.844 -2.031 1 89.69 287 LYS A O 1
ATOM 2275 N N . GLY A 1 288 ? 28.828 -37.906 -0.429 1 92.06 288 GLY A N 1
ATOM 2276 C CA . GLY A 1 288 ? 27.703 -37.594 -1.301 1 92.06 288 GLY A CA 1
ATOM 2277 C C . GLY A 1 288 ? 28.062 -36.562 -2.355 1 92.06 288 GLY A C 1
ATOM 2278 O O . GLY A 1 288 ? 27.703 -36.719 -3.525 1 92.06 288 GLY A O 1
ATOM 2279 N N . VAL A 1 289 ? 28.781 -35.562 -1.97 1 90.75 289 VAL A N 1
ATOM 2280 C CA . VAL A 1 289 ? 29.125 -34.469 -2.855 1 90.75 289 VAL A CA 1
ATOM 2281 C C . VAL A 1 289 ? 30.078 -34.938 -3.939 1 90.75 289 VAL A C 1
ATOM 2283 O O . VAL A 1 289 ? 29.969 -34.531 -5.102 1 90.75 289 VAL A O 1
ATOM 2286 N N . SER A 1 290 ? 30.969 -35.75 -3.561 1 89 290 SER A N 1
ATOM 2287 C CA . SER A 1 290 ? 31.938 -36.281 -4.523 1 89 290 SER A CA 1
ATOM 2288 C C . SER A 1 290 ? 31.25 -37.125 -5.582 1 89 290 SER A C 1
ATOM 2290 O O . SER A 1 290 ? 31.594 -37.062 -6.766 1 89 290 SER A O 1
ATOM 2292 N N . ALA A 1 291 ? 30.328 -37.906 -5.133 1 90.19 291 ALA A N 1
ATOM 2293 C CA . ALA A 1 291 ? 29.562 -38.75 -6.062 1 90.19 291 ALA A CA 1
ATOM 2294 C C . ALA A 1 291 ? 28.766 -37.906 -7.043 1 90.19 291 ALA A C 1
ATOM 2296 O O . ALA A 1 291 ? 28.719 -38.188 -8.242 1 90.19 291 ALA A O 1
ATOM 2297 N N . LEU A 1 292 ? 28.188 -36.906 -6.547 1 90.94 292 LEU A N 1
ATOM 2298 C CA . LEU A 1 292 ? 27.375 -36 -7.359 1 90.94 292 LEU A CA 1
ATOM 2299 C C . LEU A 1 292 ? 28.219 -35.219 -8.336 1 90.94 292 LEU A C 1
ATOM 2301 O O . LEU A 1 292 ? 27.859 -35.031 -9.492 1 90.94 292 LEU A O 1
ATOM 2305 N N . SER A 1 293 ? 29.359 -34.719 -7.844 1 87.69 293 SER A N 1
ATOM 2306 C CA . SER A 1 293 ? 30.234 -33.875 -8.664 1 87.69 293 SER A CA 1
ATOM 2307 C C . SER A 1 293 ? 30.75 -34.656 -9.875 1 87.69 293 SER A C 1
ATOM 2309 O O . SER A 1 293 ? 30.875 -34.094 -10.969 1 87.69 293 SER A O 1
ATOM 2311 N N . ALA A 1 294 ? 31.031 -35.875 -9.727 1 85.12 294 ALA A N 1
ATOM 2312 C CA . ALA A 1 294 ? 31.547 -36.719 -10.805 1 85.12 294 ALA A CA 1
ATOM 2313 C C . ALA A 1 294 ? 30.5 -36.844 -11.922 1 85.12 294 ALA A C 1
ATOM 2315 O O . ALA A 1 294 ? 30.859 -36.812 -13.109 1 85.12 294 ALA A O 1
ATOM 2316 N N . GLN A 1 295 ? 29.328 -36.969 -11.539 1 88 295 GLN A N 1
ATOM 2317 C CA . GLN A 1 295 ? 28.266 -37.188 -12.523 1 88 295 GLN A CA 1
ATOM 2318 C C . GLN A 1 295 ? 27.812 -35.875 -13.133 1 88 295 GLN A C 1
ATOM 2320 O O . GLN A 1 295 ? 27.422 -35.812 -14.305 1 88 295 GLN A O 1
ATOM 2325 N N . LEU A 1 296 ? 27.812 -34.844 -12.352 1 88.88 296 LEU A N 1
ATOM 2326 C CA . LEU A 1 296 ? 27.375 -33.531 -12.828 1 88.88 296 LEU A CA 1
ATOM 2327 C C . LEU A 1 296 ? 28.312 -33 -13.914 1 88.88 296 LEU A C 1
ATOM 2329 O O . LEU A 1 296 ? 27.891 -32.25 -14.805 1 88.88 296 LEU A O 1
ATOM 2333 N N . ALA A 1 297 ? 29.562 -33.375 -13.812 1 84.06 297 ALA A N 1
ATOM 2334 C CA . ALA A 1 297 ? 30.562 -32.969 -14.797 1 84.06 297 ALA A CA 1
ATOM 2335 C C . ALA A 1 297 ? 30.297 -33.594 -16.156 1 84.06 297 ALA A C 1
ATOM 2337 O O . ALA A 1 297 ? 30.719 -33.094 -17.188 1 84.06 297 ALA A O 1
ATOM 2338 N N . LYS A 1 298 ? 29.562 -34.688 -16.125 1 85.5 298 LYS A N 1
ATOM 2339 C CA . LYS A 1 298 ? 29.328 -35.438 -17.344 1 85.5 298 LYS A CA 1
ATOM 2340 C C . LYS A 1 298 ? 28.016 -35.031 -18.016 1 85.5 298 LYS A C 1
ATOM 2342 O O . LYS A 1 298 ? 27.656 -35.562 -19.078 1 85.5 298 LYS A O 1
ATOM 2347 N N . LEU A 1 299 ? 27.344 -34.094 -17.531 1 88.06 299 LEU A N 1
ATOM 2348 C CA . LEU A 1 299 ? 26.062 -33.656 -18.094 1 88.06 299 LEU A CA 1
ATOM 2349 C C . LEU A 1 299 ? 26.266 -33 -19.469 1 88.06 299 LEU A C 1
ATOM 2351 O O . LEU A 1 299 ? 27.219 -32.25 -19.656 1 88.06 299 LEU A O 1
ATOM 2355 N N . PRO A 1 300 ? 25.453 -33.344 -20.391 1 84.88 300 PRO A N 1
ATOM 2356 C CA . PRO A 1 300 ? 25.641 -32.875 -21.766 1 84.88 300 PRO A CA 1
ATOM 2357 C C . PRO A 1 300 ? 25.531 -31.359 -21.875 1 84.88 300 PRO A C 1
ATOM 2359 O O . PRO A 1 300 ? 26.328 -30.734 -22.578 1 84.88 300 PRO A O 1
ATOM 2362 N N . MET A 1 301 ? 24.594 -30.688 -21.25 1 85.69 301 MET A N 1
ATOM 2363 C CA . MET A 1 301 ? 24.391 -29.25 -21.344 1 85.69 301 MET A CA 1
ATOM 2364 C C . MET A 1 301 ? 25.188 -28.516 -20.266 1 85.69 301 MET A C 1
ATOM 2366 O O . MET A 1 301 ? 25.344 -27.297 -20.328 1 85.69 301 MET A O 1
ATOM 2370 N N . GLY A 1 302 ? 25.703 -29.297 -19.375 1 87.19 302 GLY A N 1
ATOM 2371 C CA . GLY A 1 302 ? 26.484 -28.719 -18.281 1 87.19 302 GLY A CA 1
ATOM 2372 C C . GLY A 1 302 ? 25.609 -28.141 -17.188 1 87.19 302 GLY A C 1
ATOM 2373 O O . GLY A 1 302 ? 24.453 -27.812 -17.406 1 87.19 302 GLY A O 1
ATOM 2374 N N . LEU A 1 303 ? 26.141 -27.953 -16 1 90.56 303 LEU A N 1
ATOM 2375 C CA . LEU A 1 303 ? 25.438 -27.391 -14.859 1 90.56 303 LEU A CA 1
ATOM 2376 C C . LEU A 1 303 ? 25.641 -25.891 -14.773 1 90.56 303 LEU A C 1
ATOM 2378 O O . LEU A 1 303 ? 26.766 -25.406 -14.891 1 90.56 303 LEU A O 1
ATOM 2382 N N . LYS A 1 304 ? 24.672 -25.156 -14.695 1 93.31 304 LYS A N 1
ATOM 2383 C CA . LYS A 1 304 ? 24.75 -23.688 -14.648 1 93.31 304 LYS A CA 1
ATOM 2384 C C . LYS A 1 304 ? 24.609 -23.188 -13.219 1 93.31 304 LYS A C 1
ATOM 2386 O O . LYS A 1 304 ? 25.328 -22.266 -12.805 1 93.31 304 LYS A O 1
ATOM 2391 N N . HIS A 1 305 ? 23.656 -23.734 -12.453 1 95.31 305 HIS A N 1
ATOM 2392 C CA . HIS A 1 305 ? 23.391 -23.281 -11.094 1 95.31 305 HIS A CA 1
ATOM 2393 C C . HIS A 1 305 ? 23.547 -24.422 -10.094 1 95.31 305 HIS A C 1
ATOM 2395 O O . HIS A 1 305 ? 22.859 -25.453 -10.211 1 95.31 305 HIS A O 1
ATOM 2401 N N . LEU A 1 306 ? 24.422 -24.281 -9.133 1 94.38 306 LEU A N 1
ATOM 2402 C CA . LEU A 1 306 ? 24.656 -25.297 -8.109 1 94.38 306 LEU A CA 1
ATOM 2403 C C . LEU A 1 306 ? 24.625 -24.688 -6.715 1 94.38 306 LEU A C 1
ATOM 2405 O O . LEU A 1 306 ? 25.406 -23.766 -6.418 1 94.38 306 LEU A O 1
ATOM 2409 N N . ASN A 1 307 ? 23.734 -25.078 -5.93 1 95.88 307 ASN A N 1
ATOM 2410 C CA . ASN A 1 307 ? 23.625 -24.625 -4.551 1 95.88 307 ASN A CA 1
ATOM 2411 C C . ASN A 1 307 ? 23.812 -25.781 -3.562 1 95.88 307 ASN A C 1
ATOM 2413 O O . ASN A 1 307 ? 22.938 -26.625 -3.428 1 95.88 307 ASN A O 1
ATOM 2417 N N . LEU A 1 308 ? 24.891 -25.828 -2.914 1 94.44 308 LEU A N 1
ATOM 2418 C CA . LEU A 1 308 ? 25.219 -26.828 -1.9 1 94.44 308 LEU A CA 1
ATOM 2419 C C . LEU A 1 308 ? 25.469 -26.156 -0.55 1 94.44 308 LEU A C 1
ATOM 2421 O O . LEU A 1 308 ? 26.375 -26.562 0.183 1 94.44 308 LEU A O 1
ATOM 2425 N N . SER A 1 309 ? 24.688 -25.125 -0.302 1 95.19 309 SER A N 1
ATOM 2426 C CA . SER A 1 309 ? 24.859 -24.422 0.96 1 95.19 309 SER A CA 1
ATOM 2427 C C . SER A 1 309 ? 24.438 -25.281 2.145 1 95.19 309 SER A C 1
ATOM 2429 O O . SER A 1 309 ? 23.453 -26.016 2.064 1 95.19 309 SER A O 1
ATOM 2431 N N . ARG A 1 310 ? 25.266 -25.312 3.203 1 94.38 310 ARG A N 1
ATOM 2432 C CA . ARG A 1 310 ? 25 -26.031 4.449 1 94.38 310 ARG A CA 1
ATOM 2433 C C . ARG A 1 310 ? 24.781 -27.516 4.195 1 94.38 310 ARG A C 1
ATOM 2435 O O . ARG A 1 310 ? 23.766 -28.078 4.625 1 94.38 310 ARG A O 1
ATOM 2442 N N . THR A 1 311 ? 25.594 -28.094 3.455 1 94.19 311 THR A N 1
ATOM 2443 C CA . THR A 1 311 ? 25.5 -29.516 3.133 1 94.19 311 THR A CA 1
ATOM 2444 C C . THR A 1 311 ? 26.547 -30.312 3.908 1 94.19 311 THR A C 1
ATOM 2446 O O . THR A 1 311 ? 26.766 -31.5 3.621 1 94.19 311 THR A O 1
ATOM 2449 N N . SER A 1 312 ? 27.266 -29.766 4.855 1 90.94 312 SER A N 1
ATOM 2450 C CA . SER A 1 312 ? 28.281 -30.406 5.672 1 90.94 312 SER A CA 1
ATOM 2451 C C . SER A 1 312 ? 29.453 -30.906 4.816 1 90.94 312 SER A C 1
ATOM 2453 O O . SER A 1 312 ? 29.984 -31.984 5.051 1 90.94 312 SER A O 1
ATOM 2455 N N . MET A 1 313 ? 29.734 -30.109 3.85 1 88.19 313 MET A N 1
ATOM 2456 C CA . MET A 1 313 ? 30.859 -30.438 2.969 1 88.19 313 MET A CA 1
ATOM 2457 C C . MET A 1 313 ? 32.188 -30 3.586 1 88.19 313 MET A C 1
ATOM 2459 O O . MET A 1 313 ? 32.25 -28.938 4.219 1 88.19 313 MET A O 1
ATOM 2463 N N . SER A 1 314 ? 33.188 -30.828 3.424 1 84.5 314 SER A N 1
ATOM 2464 C CA . SER A 1 314 ? 34.531 -30.484 3.852 1 84.5 314 SER A CA 1
ATOM 2465 C C . SER A 1 314 ? 35.375 -29.984 2.682 1 84.5 314 SER A C 1
ATOM 2467 O O . SER A 1 314 ? 34.906 -29.984 1.536 1 84.5 314 SER A O 1
ATOM 2469 N N . PRO A 1 315 ? 36.562 -29.469 2.865 1 81.19 315 PRO A N 1
ATOM 2470 C CA . PRO A 1 315 ? 37.406 -28.938 1.796 1 81.19 315 PRO A CA 1
ATOM 2471 C C . PRO A 1 315 ? 37.781 -30 0.761 1 81.19 315 PRO A C 1
ATOM 2473 O O . PRO A 1 315 ? 38.219 -29.656 -0.35 1 81.19 315 PRO A O 1
ATOM 2476 N N . LYS A 1 316 ? 37.594 -31.156 1.075 1 75.12 316 LYS A N 1
ATOM 2477 C CA . LYS A 1 316 ? 37.969 -32.25 0.158 1 75.12 316 LYS A CA 1
ATOM 2478 C C . LYS A 1 316 ? 36.906 -32.438 -0.916 1 75.12 316 LYS A C 1
ATOM 2480 O O . LYS A 1 316 ? 37.156 -33.031 -1.958 1 75.12 316 LYS A O 1
ATOM 2485 N N . GLY A 1 317 ? 35.812 -31.828 -0.7 1 64.75 317 GLY A N 1
ATOM 2486 C CA . GLY A 1 317 ? 34.719 -31.984 -1.645 1 64.75 317 GLY A CA 1
ATOM 2487 C C . GLY A 1 317 ? 35 -31.312 -2.98 1 64.75 317 GLY A C 1
ATOM 2488 O O . GLY A 1 317 ? 35.531 -30.203 -3.029 1 64.75 317 GLY A O 1
ATOM 2489 N N . GLU A 1 318 ? 34.875 -32.094 -4.098 1 64.38 318 GLU A N 1
ATOM 2490 C CA . GLU A 1 318 ? 35.219 -31.641 -5.438 1 64.38 318 GLU A CA 1
ATOM 2491 C C . GLU A 1 318 ? 34.031 -31.109 -6.188 1 64.38 318 GLU A C 1
ATOM 2493 O O . GLU A 1 318 ? 32.938 -31.703 -6.152 1 64.38 318 GLU A O 1
ATOM 2498 N N . ILE A 1 319 ? 34.125 -29.75 -6.516 1 64.56 319 ILE A N 1
ATOM 2499 C CA . ILE A 1 319 ? 33.062 -29.234 -7.387 1 64.56 319 ILE A CA 1
ATOM 2500 C C . ILE A 1 319 ? 33.656 -28.906 -8.758 1 64.56 319 ILE A C 1
ATOM 2502 O O . ILE A 1 319 ? 34.594 -28.125 -8.867 1 64.56 319 ILE A O 1
ATOM 2506 N N . VAL A 1 320 ? 33.406 -29.719 -9.891 1 62.81 320 VAL A N 1
ATOM 2507 C CA . VAL A 1 320 ? 34.188 -29.609 -11.117 1 62.81 320 VAL A CA 1
ATOM 2508 C C . VAL A 1 320 ? 33.281 -29.188 -12.273 1 62.81 320 VAL A C 1
ATOM 2510 O O . VAL A 1 320 ? 32.656 -30.031 -12.93 1 62.81 320 VAL A O 1
ATOM 2513 N N . ALA A 1 321 ? 32.438 -28 -12.219 1 68.19 321 ALA A N 1
ATOM 2514 C CA . ALA A 1 321 ? 31.75 -27.766 -13.484 1 68.19 321 ALA A CA 1
ATOM 2515 C C . ALA A 1 321 ? 32.125 -26.391 -14.055 1 68.19 321 ALA A C 1
ATOM 2517 O O . ALA A 1 321 ? 32 -25.375 -13.375 1 68.19 321 ALA A O 1
ATOM 2518 N N . SER A 1 322 ? 32.812 -26.359 -15.25 1 73.25 322 SER A N 1
ATOM 2519 C CA . SER A 1 322 ? 33.281 -25.156 -15.898 1 73.25 322 SER A CA 1
ATOM 2520 C C . SER A 1 322 ? 32.125 -24.312 -16.406 1 73.25 322 SER A C 1
ATOM 2522 O O . SER A 1 322 ? 32.281 -23.125 -16.688 1 73.25 322 SER A O 1
ATOM 2524 N N . THR A 1 323 ? 30.969 -24.844 -16.453 1 85.19 323 THR A N 1
ATOM 2525 C CA . THR A 1 323 ? 29.844 -24.125 -17.031 1 85.19 323 THR A CA 1
ATOM 2526 C C . THR A 1 323 ? 29.031 -23.422 -15.938 1 85.19 323 THR A C 1
ATOM 2528 O O . THR A 1 323 ? 28.031 -22.766 -16.219 1 85.19 323 THR A O 1
ATOM 2531 N N . LEU A 1 324 ? 29.516 -23.422 -14.766 1 90.5 324 LEU A N 1
ATOM 2532 C CA . LEU A 1 324 ? 28.781 -22.891 -13.625 1 90.5 324 LEU A CA 1
ATOM 2533 C C . LEU A 1 324 ? 28.703 -21.375 -13.688 1 90.5 324 LEU A C 1
ATOM 2535 O O . LEU A 1 324 ? 29.719 -20.719 -13.93 1 90.5 324 LEU A O 1
ATOM 2539 N N . THR A 1 325 ? 27.609 -20.875 -13.617 1 93.62 325 THR A N 1
ATOM 2540 C CA . THR A 1 325 ? 27.438 -19.438 -13.547 1 93.62 325 THR A CA 1
ATOM 2541 C C . THR A 1 325 ? 27.109 -19 -12.117 1 93.62 325 THR A C 1
ATOM 2543 O O . THR A 1 325 ? 27.391 -17.859 -11.727 1 93.62 325 THR A O 1
ATOM 2546 N N . HIS A 1 326 ? 26.5 -19.859 -11.328 1 95.56 326 HIS A N 1
ATOM 2547 C CA . HIS A 1 326 ? 26.156 -19.594 -9.938 1 95.56 326 HIS A CA 1
ATOM 2548 C C . HIS A 1 326 ? 26.609 -20.734 -9.031 1 95.56 326 HIS A C 1
ATOM 2550 O O . HIS A 1 326 ? 26.281 -21.891 -9.266 1 95.56 326 HIS A O 1
ATOM 2556 N N . LEU A 1 327 ? 27.406 -20.406 -8.07 1 94.06 327 LEU A N 1
ATOM 2557 C CA . LEU A 1 327 ? 27.906 -21.391 -7.121 1 94.06 327 LEU A CA 1
ATOM 2558 C C . LEU A 1 327 ? 27.719 -20.906 -5.688 1 94.06 327 LEU A C 1
ATOM 2560 O O . LEU A 1 327 ? 28.219 -19.844 -5.316 1 94.06 327 LEU A O 1
ATOM 2564 N N . ASP A 1 328 ? 27.031 -21.609 -4.914 1 95.44 328 ASP A N 1
ATOM 2565 C CA . ASP A 1 328 ? 26.797 -21.281 -3.51 1 95.44 328 ASP A CA 1
ATOM 2566 C C . ASP A 1 328 ? 27.281 -22.422 -2.6 1 95.44 328 ASP A C 1
ATOM 2568 O O . ASP A 1 328 ? 26.703 -23.5 -2.602 1 95.44 328 ASP A O 1
ATOM 2572 N N . LEU A 1 329 ? 28.297 -22.203 -1.895 1 93.56 329 LEU A N 1
ATOM 2573 C CA . LEU A 1 329 ? 28.844 -23.172 -0.938 1 93.56 329 LEU A CA 1
ATOM 2574 C C . LEU A 1 329 ? 28.797 -22.609 0.479 1 93.56 329 LEU A C 1
ATOM 2576 O O . LEU A 1 329 ? 29.562 -23.031 1.343 1 93.56 329 LEU A O 1
ATOM 2580 N N . SER A 1 330 ? 27.875 -21.703 0.71 1 94.56 330 SER A N 1
ATOM 2581 C CA . SER A 1 330 ? 27.812 -20.984 1.977 1 94.56 330 SER A CA 1
ATOM 2582 C C . SER A 1 330 ? 27.438 -21.922 3.125 1 94.56 330 SER A C 1
ATOM 2584 O O . SER A 1 330 ? 26.719 -22.891 2.924 1 94.56 330 SER A O 1
ATOM 2586 N N . GLY A 1 331 ? 27.922 -21.641 4.277 1 93.38 331 GLY A N 1
ATOM 2587 C CA . GLY A 1 331 ? 27.562 -22.359 5.484 1 93.38 331 GLY A CA 1
ATOM 2588 C C . GLY A 1 331 ? 28.359 -23.641 5.668 1 93.38 331 GLY A C 1
ATOM 2589 O O . GLY A 1 331 ? 28.156 -24.375 6.645 1 93.38 331 GLY A O 1
ATOM 2590 N N . ASN A 1 332 ? 29.234 -24 4.715 1 92.12 332 ASN A N 1
ATOM 2591 C CA . ASN A 1 332 ? 30.078 -25.188 4.855 1 92.12 332 ASN A CA 1
ATOM 2592 C C . ASN A 1 332 ? 31.422 -24.828 5.488 1 92.12 332 ASN A C 1
ATOM 2594 O O . ASN A 1 332 ? 31.859 -23.672 5.434 1 92.12 332 ASN A O 1
ATOM 2598 N N . SER A 1 333 ? 32.031 -25.781 6.191 1 88.19 333 SER A N 1
ATOM 2599 C CA . SER A 1 333 ? 33.344 -25.578 6.789 1 88.19 333 SER A CA 1
ATOM 2600 C C . SER A 1 333 ? 34.469 -25.906 5.801 1 88.19 333 SER A C 1
ATOM 2602 O O . SER A 1 333 ? 34.906 -27.062 5.719 1 88.19 333 SER A O 1
ATOM 2604 N N . LEU A 1 334 ? 34.906 -24.906 5.18 1 85.56 334 LEU A N 1
ATOM 2605 C CA . LEU A 1 334 ? 35.938 -25.094 4.145 1 85.56 334 LEU A CA 1
ATOM 2606 C C . LEU A 1 334 ? 37.281 -24.594 4.613 1 85.56 334 LEU A C 1
ATOM 2608 O O . LEU A 1 334 ? 37.969 -23.859 3.893 1 85.56 334 LEU A O 1
ATOM 2612 N N . ARG A 1 335 ? 37.531 -24.875 5.926 1 77.69 335 ARG A N 1
ATOM 2613 C CA . ARG A 1 335 ? 38.781 -24.453 6.523 1 77.69 335 ARG A CA 1
ATOM 2614 C C . ARG A 1 335 ? 39.938 -25.312 6.023 1 77.69 335 ARG A C 1
ATOM 2616 O O . ARG A 1 335 ? 39.812 -26.516 5.855 1 77.69 335 ARG A O 1
ATOM 2623 N N . GLY A 1 336 ? 41.094 -24.766 5.672 1 65.81 336 GLY A N 1
ATOM 2624 C CA . GLY A 1 336 ? 42.312 -25.562 5.535 1 65.81 336 GLY A CA 1
ATOM 2625 C C . GLY A 1 336 ? 42.969 -25.422 4.176 1 65.81 336 GLY A C 1
ATOM 2626 O O . GLY A 1 336 ? 42.406 -24.781 3.273 1 65.81 336 GLY A O 1
ATOM 2627 N N . ASP A 1 337 ? 44.281 -25.875 3.99 1 59.56 337 ASP A N 1
ATOM 2628 C CA . ASP A 1 337 ? 45.188 -25.828 2.846 1 59.56 337 ASP A CA 1
ATOM 2629 C C . ASP A 1 337 ? 44.688 -26.719 1.708 1 59.56 337 ASP A C 1
ATOM 2631 O O . ASP A 1 337 ? 45.156 -26.625 0.582 1 59.56 337 ASP A O 1
ATOM 2635 N N . ASP A 1 338 ? 43.531 -27.438 1.964 1 62.41 338 ASP A N 1
ATOM 2636 C CA . ASP A 1 338 ? 43.125 -28.469 1.009 1 62.41 338 ASP A CA 1
ATOM 2637 C C . ASP A 1 338 ? 42.031 -27.984 0.097 1 62.41 338 ASP A C 1
ATOM 2639 O O . ASP A 1 338 ? 41.312 -28.781 -0.515 1 62.41 338 ASP A O 1
ATOM 2643 N N . LEU A 1 339 ? 41.75 -26.672 -0.04 1 78.19 339 LEU A N 1
ATOM 2644 C CA . LEU A 1 339 ? 40.75 -26.172 -0.981 1 78.19 339 LEU A CA 1
ATOM 2645 C C . LEU A 1 339 ? 41.312 -26.109 -2.395 1 78.19 339 LEU A C 1
ATOM 2647 O O . LEU A 1 339 ? 41 -25.188 -3.146 1 78.19 339 LEU A O 1
ATOM 2651 N N . GLN A 1 340 ? 42.062 -27.094 -2.666 1 78.75 340 GLN A N 1
ATOM 2652 C CA . GLN A 1 340 ? 42.781 -27.094 -3.932 1 78.75 340 GLN A CA 1
ATOM 2653 C C . GLN A 1 340 ? 41.812 -27.172 -5.117 1 78.75 340 GLN A C 1
ATOM 2655 O O . GLN A 1 340 ? 42.031 -26.5 -6.133 1 78.75 340 GLN A O 1
ATOM 2660 N N . ASN A 1 341 ? 40.781 -27.859 -4.969 1 79.38 341 ASN A N 1
ATOM 2661 C CA . ASN A 1 341 ? 39.844 -28.047 -6.078 1 79.38 341 ASN A CA 1
ATOM 2662 C C . ASN A 1 341 ? 39.062 -26.781 -6.375 1 79.38 341 ASN A C 1
ATOM 2664 O O . ASN A 1 341 ? 38.875 -26.422 -7.539 1 79.38 341 ASN A O 1
ATOM 2668 N N . LEU A 1 342 ? 38.656 -26.141 -5.34 1 85.44 342 LEU A N 1
ATOM 2669 C CA . LEU A 1 342 ? 37.906 -24.891 -5.535 1 85.44 342 LEU A CA 1
ATOM 2670 C C . LEU A 1 342 ? 38.812 -23.828 -6.137 1 85.44 342 LEU A C 1
ATOM 2672 O O . LEU A 1 342 ? 38.438 -23.109 -7.066 1 85.44 342 LEU A O 1
ATOM 2676 N N . HIS A 1 343 ? 40.031 -23.781 -5.633 1 87.44 343 HIS A N 1
ATOM 2677 C CA . HIS A 1 343 ? 41 -22.797 -6.137 1 87.44 343 HIS A CA 1
ATOM 2678 C C . HIS A 1 343 ? 41.344 -23.078 -7.598 1 87.44 343 HIS A C 1
ATOM 2680 O O . HIS A 1 343 ? 41.5 -22.141 -8.391 1 87.44 343 HIS A O 1
ATOM 2686 N N . SER A 1 344 ? 41.406 -24.312 -7.812 1 85.75 344 SER A N 1
ATOM 2687 C CA . SER A 1 344 ? 41.719 -24.672 -9.195 1 85.75 344 SER A CA 1
ATOM 2688 C C . SER A 1 344 ? 40.562 -24.266 -10.133 1 85.75 344 SER A C 1
ATOM 2690 O O . SER A 1 344 ? 40.812 -23.75 -11.219 1 85.75 344 SER A O 1
ATOM 2692 N N . PHE A 1 345 ? 39.438 -24.484 -9.734 1 86.44 345 PHE A N 1
ATOM 2693 C CA . PHE A 1 345 ? 38.281 -24.109 -10.531 1 86.44 345 PHE A CA 1
ATOM 2694 C C . PHE A 1 345 ? 38.219 -22.609 -10.727 1 86.44 345 PHE A C 1
ATOM 2696 O O . PHE A 1 345 ? 38 -22.125 -11.836 1 86.44 345 PHE A O 1
ATOM 2703 N N . LEU A 1 346 ? 38.469 -21.859 -9.68 1 90.25 346 LEU A N 1
ATOM 2704 C CA . LEU A 1 346 ? 38.344 -20.422 -9.719 1 90.25 346 LEU A CA 1
ATOM 2705 C C . LEU A 1 346 ? 39.469 -19.797 -10.523 1 90.25 346 LEU A C 1
ATOM 2707 O O . LEU A 1 346 ? 39.344 -18.688 -11.047 1 90.25 346 LEU A O 1
ATOM 2711 N N . SER A 1 347 ? 40.594 -20.484 -10.602 1 90.06 347 SER A N 1
ATOM 2712 C CA . SER A 1 347 ? 41.781 -19.953 -11.273 1 90.06 347 SER A CA 1
ATOM 2713 C C . SER A 1 347 ? 41.719 -20.172 -12.781 1 90.06 347 SER A C 1
ATOM 2715 O O . SER A 1 347 ? 42.438 -19.516 -13.547 1 90.06 347 SER A O 1
ATOM 2717 N N . HIS A 1 348 ? 40.812 -21 -13.148 1 88.56 348 HIS A N 1
ATOM 2718 C CA . HIS A 1 348 ? 40.625 -21.266 -14.57 1 88.56 348 HIS A CA 1
ATOM 2719 C C . HIS A 1 348 ? 39.469 -20.422 -15.133 1 88.56 348 HIS A C 1
ATOM 2721 O O . HIS A 1 348 ? 38.562 -20.016 -14.383 1 88.56 348 HIS A O 1
ATOM 2727 N N . SER A 1 349 ? 39.594 -20.328 -16.453 1 87.5 349 SER A N 1
ATOM 2728 C CA . SER A 1 349 ? 38.594 -19.516 -17.094 1 87.5 349 SER A CA 1
ATOM 2729 C C . SER A 1 349 ? 37.188 -20.125 -16.922 1 87.5 349 SER A C 1
ATOM 2731 O O . SER A 1 349 ? 37 -21.312 -17.219 1 87.5 349 SER A O 1
ATOM 2733 N N . ASN A 1 350 ? 36.344 -19.375 -16.312 1 88.12 350 ASN A N 1
ATOM 2734 C CA . ASN A 1 350 ? 35 -19.828 -16.078 1 88.12 350 ASN A CA 1
ATOM 2735 C C . ASN A 1 350 ? 33.969 -18.734 -16.344 1 88.12 350 ASN A C 1
ATOM 2737 O O . ASN A 1 350 ? 34.344 -17.641 -16.812 1 88.12 350 ASN A O 1
ATOM 2741 N N . CYS A 1 351 ? 32.719 -19.016 -16.234 1 90.25 351 CYS A N 1
ATOM 2742 C CA . CYS A 1 351 ? 31.641 -18.062 -16.5 1 90.25 351 CYS A CA 1
ATOM 2743 C C . CYS A 1 351 ? 30.875 -17.766 -15.219 1 90.25 351 CYS A C 1
ATOM 2745 O O . CYS A 1 351 ? 29.672 -17.438 -15.273 1 90.25 351 CYS A O 1
ATOM 2747 N N . LEU A 1 352 ? 31.547 -17.797 -14.086 1 92.81 352 LEU A N 1
ATOM 2748 C CA . LEU A 1 352 ? 30.906 -17.609 -12.789 1 92.81 352 LEU A CA 1
ATOM 2749 C C . LEU A 1 352 ? 30.422 -16.172 -12.625 1 92.81 352 LEU A C 1
ATOM 2751 O O . LEU A 1 352 ? 31.203 -15.219 -12.781 1 92.81 352 LEU A O 1
ATOM 2755 N N . GLU A 1 353 ? 29.234 -16.016 -12.383 1 96.25 353 GLU A N 1
ATOM 2756 C CA . GLU A 1 353 ? 28.641 -14.703 -12.195 1 96.25 353 GLU A CA 1
ATOM 2757 C C . GLU A 1 353 ? 28.375 -14.43 -10.719 1 96.25 353 GLU A C 1
ATOM 2759 O O . GLU A 1 353 ? 28.5 -13.289 -10.258 1 96.25 353 GLU A O 1
ATOM 2764 N N . THR A 1 354 ? 27.953 -15.438 -9.977 1 97.25 354 THR A N 1
ATOM 2765 C CA . THR A 1 354 ? 27.672 -15.297 -8.547 1 97.25 354 THR A CA 1
ATOM 2766 C C . THR A 1 354 ? 28.422 -16.359 -7.742 1 97.25 354 THR A C 1
ATOM 2768 O O . THR A 1 354 ? 28.344 -17.547 -8.047 1 97.25 354 THR A O 1
ATOM 2771 N N . LEU A 1 355 ? 29.156 -15.93 -6.801 1 96.31 355 LEU A N 1
ATOM 2772 C CA . LEU A 1 355 ? 29.891 -16.812 -5.902 1 96.31 355 LEU A CA 1
ATOM 2773 C C . LEU A 1 355 ? 29.562 -16.5 -4.445 1 96.31 355 LEU A C 1
ATOM 2775 O O . LEU A 1 355 ? 29.781 -15.375 -3.992 1 96.31 355 LEU A O 1
ATOM 2779 N N . ASP A 1 356 ? 29.078 -17.422 -3.76 1 96.94 356 ASP A N 1
ATOM 2780 C CA . ASP A 1 356 ? 28.75 -17.234 -2.348 1 96.94 356 ASP A CA 1
ATOM 2781 C C . ASP A 1 356 ? 29.516 -18.234 -1.476 1 96.94 356 ASP A C 1
ATOM 2783 O O . ASP A 1 356 ? 29.234 -19.438 -1.502 1 96.94 356 ASP A O 1
ATOM 2787 N N . LEU A 1 357 ? 30.422 -17.781 -0.79 1 95 357 LEU A N 1
ATOM 2788 C CA . LEU A 1 357 ? 31.203 -18.578 0.142 1 95 357 LEU A CA 1
ATOM 2789 C C . LEU A 1 357 ? 31.031 -18.062 1.57 1 95 357 LEU A C 1
ATOM 2791 O O . LEU A 1 357 ? 31.953 -18.172 2.385 1 95 357 LEU A O 1
ATOM 2795 N N . SER A 1 358 ? 29.891 -17.531 1.836 1 95.56 358 SER A N 1
ATOM 2796 C CA . SER A 1 358 ? 29.656 -16.938 3.148 1 95.56 358 SER A CA 1
ATOM 2797 C C . SER A 1 358 ? 29.609 -18 4.238 1 95.56 358 SER A C 1
ATOM 2799 O O . SER A 1 358 ? 29.234 -19.141 3.99 1 95.56 358 SER A O 1
ATOM 2801 N N . ASN A 1 359 ? 30.062 -17.656 5.383 1 93.56 359 ASN A N 1
ATOM 2802 C CA . ASN A 1 359 ? 30.078 -18.516 6.555 1 93.56 359 ASN A CA 1
ATOM 2803 C C . ASN A 1 359 ? 30.875 -19.797 6.297 1 93.56 359 ASN A C 1
ATOM 2805 O O . ASN A 1 359 ? 30.5 -20.875 6.754 1 93.56 359 ASN A O 1
ATOM 2809 N N . SER A 1 360 ? 31.875 -19.984 5.402 1 89.38 360 SER A N 1
ATOM 2810 C CA . SER A 1 360 ? 32.625 -21.188 5.062 1 89.38 360 SER A CA 1
ATOM 2811 C C . SER A 1 360 ? 34.031 -21.156 5.664 1 89.38 360 SER A C 1
ATOM 2813 O O . SER A 1 360 ? 34.75 -22.156 5.617 1 89.38 360 SER A O 1
ATOM 2815 N N . ASP A 1 361 ? 34.594 -20.281 6.32 1 84.62 361 ASP A N 1
ATOM 2816 C CA . ASP A 1 361 ? 35.938 -20.094 6.887 1 84.62 361 ASP A CA 1
ATOM 2817 C C . ASP A 1 361 ? 37 -20.016 5.785 1 84.62 361 ASP A C 1
ATOM 2819 O O . ASP A 1 361 ? 38.188 -20.266 6.035 1 84.62 361 ASP A O 1
ATOM 2823 N N . CYS A 1 362 ? 36.625 -19.797 4.578 1 87.94 362 CYS A N 1
ATOM 2824 C CA . CYS A 1 362 ? 37.531 -19.625 3.471 1 87.94 362 CYS A CA 1
ATOM 2825 C C . CYS A 1 362 ? 38.375 -18.359 3.652 1 87.94 362 CYS A C 1
ATOM 2827 O O . CYS A 1 362 ? 37.938 -17.406 4.305 1 87.94 362 CYS A O 1
ATOM 2829 N N . SER A 1 363 ? 39.594 -18.5 3.072 1 89.25 363 SER A N 1
ATOM 2830 C CA . SER A 1 363 ? 40.5 -17.328 3.141 1 89.25 363 SER A CA 1
ATOM 2831 C C . SER A 1 363 ? 40.188 -16.344 2.014 1 89.25 363 SER A C 1
ATOM 2833 O O . SER A 1 363 ? 40.281 -16.703 0.835 1 89.25 363 SER A O 1
ATOM 2835 N N . LEU A 1 364 ? 39.906 -15.141 2.389 1 91.88 364 LEU A N 1
ATOM 2836 C CA . LEU A 1 364 ? 39.5 -14.109 1.443 1 91.88 364 LEU A CA 1
ATOM 2837 C C . LEU A 1 364 ? 40.625 -13.805 0.458 1 91.88 364 LEU A C 1
ATOM 2839 O O . LEU A 1 364 ? 40.375 -13.711 -0.749 1 91.88 364 LEU A O 1
ATOM 2843 N N . GLU A 1 365 ? 41.906 -13.695 0.915 1 89.62 365 GLU A N 1
ATOM 2844 C CA . GLU A 1 365 ? 43.031 -13.32 0.07 1 89.62 365 GLU A CA 1
ATOM 2845 C C . GLU A 1 365 ? 43.312 -14.406 -0.968 1 89.62 365 GLU A C 1
ATOM 2847 O O . GLU A 1 365 ? 43.656 -14.094 -2.117 1 89.62 365 GLU A O 1
ATOM 2852 N N . LEU A 1 366 ? 43.156 -15.633 -0.539 1 88.19 366 LEU A N 1
ATOM 2853 C CA . LEU A 1 366 ? 43.406 -16.75 -1.447 1 88.19 366 LEU A CA 1
ATOM 2854 C C . LEU A 1 366 ? 42.344 -16.844 -2.525 1 88.19 366 LEU A C 1
ATOM 2856 O O . LEU A 1 366 ? 42.656 -17.109 -3.689 1 88.19 366 LEU A O 1
ATOM 2860 N N . VAL A 1 367 ? 41.125 -16.656 -2.1 1 91.81 367 VAL A N 1
ATOM 2861 C CA . VAL A 1 367 ? 40.031 -16.719 -3.051 1 91.81 367 VAL A CA 1
ATOM 2862 C C . VAL A 1 367 ? 40.188 -15.609 -4.082 1 91.81 367 VAL A C 1
ATOM 2864 O O . VAL A 1 367 ? 40 -15.836 -5.281 1 91.81 367 VAL A O 1
ATOM 2867 N N . CYS A 1 368 ? 40.562 -14.375 -3.623 1 93.69 368 CYS A N 1
ATOM 2868 C CA . CYS A 1 368 ? 40.719 -13.25 -4.539 1 93.69 368 CYS A CA 1
ATOM 2869 C C . CYS A 1 368 ? 41.875 -13.484 -5.504 1 93.69 368 CYS A C 1
ATOM 2871 O O . CYS A 1 368 ? 41.812 -13.086 -6.668 1 93.69 368 CYS A O 1
ATOM 2873 N N . ALA A 1 369 ? 42.875 -14.133 -5 1 91.69 369 ALA A N 1
ATOM 2874 C CA . ALA A 1 369 ? 44.031 -14.461 -5.863 1 91.69 369 ALA A CA 1
ATOM 2875 C C . ALA A 1 369 ? 43.594 -15.414 -6.98 1 91.69 369 ALA A C 1
ATOM 2877 O O . ALA A 1 369 ? 44.031 -15.273 -8.117 1 91.69 369 ALA A O 1
ATOM 2878 N N . SER A 1 370 ? 42.781 -16.359 -6.613 1 92.19 370 SER A N 1
ATOM 2879 C CA . SER A 1 370 ? 42.281 -17.297 -7.598 1 92.19 370 SER A CA 1
ATOM 2880 C C . SER A 1 370 ? 41.312 -16.625 -8.57 1 92.19 370 SER A C 1
ATOM 2882 O O . SER A 1 370 ? 41.344 -16.906 -9.773 1 92.19 370 SER A O 1
ATOM 2884 N N . LEU A 1 371 ? 40.469 -15.789 -8.094 1 94.75 371 LEU A N 1
ATOM 2885 C CA . LEU A 1 371 ? 39.5 -15.086 -8.922 1 94.75 371 LEU A CA 1
ATOM 2886 C C . LEU A 1 371 ? 40.188 -14.18 -9.93 1 94.75 371 LEU A C 1
ATOM 2888 O O . LEU A 1 371 ? 39.688 -13.977 -11.031 1 94.75 371 LEU A O 1
ATOM 2892 N N . LEU A 1 372 ? 41.312 -13.594 -9.531 1 94.5 372 LEU A N 1
ATOM 2893 C CA . LEU A 1 372 ? 42.094 -12.711 -10.398 1 94.5 372 LEU A CA 1
ATOM 2894 C C . LEU A 1 372 ? 42.531 -13.438 -11.672 1 94.5 372 LEU A C 1
ATOM 2896 O O . LEU A 1 372 ? 42.562 -12.844 -12.75 1 94.5 372 LEU A O 1
ATOM 2900 N N . ARG A 1 373 ? 42.688 -14.641 -11.531 1 91.56 373 ARG A N 1
ATOM 2901 C CA . ARG A 1 373 ? 43.219 -15.43 -12.641 1 91.56 373 ARG A CA 1
ATOM 2902 C C . ARG A 1 373 ? 42.094 -15.898 -13.555 1 91.56 373 ARG A C 1
ATOM 2904 O O . ARG A 1 373 ? 42.25 -15.969 -14.773 1 91.56 373 ARG A O 1
ATOM 2911 N N . GLY A 1 374 ? 40.906 -16.141 -13.055 1 88.38 374 GLY A N 1
ATOM 2912 C CA . GLY A 1 374 ? 39.969 -16.875 -13.883 1 88.38 374 GLY A CA 1
ATOM 2913 C C . GLY A 1 374 ? 38.594 -16.219 -13.953 1 88.38 374 GLY A C 1
ATOM 2914 O O . GLY A 1 374 ? 37.812 -16.5 -14.859 1 88.38 374 GLY A O 1
ATOM 2915 N N . SER A 1 375 ? 38.25 -15.367 -13.18 1 87.44 375 SER A N 1
ATOM 2916 C CA . SER A 1 375 ? 36.844 -14.977 -13.055 1 87.44 375 SER A CA 1
ATOM 2917 C C . SER A 1 375 ? 36.688 -13.461 -13.133 1 87.44 375 SER A C 1
ATOM 2919 O O . SER A 1 375 ? 35.781 -12.898 -12.523 1 87.44 375 SER A O 1
ATOM 2921 N N . LEU A 1 376 ? 37.406 -12.742 -13.805 1 88.38 376 LEU A N 1
ATOM 2922 C CA . LEU A 1 376 ? 37.406 -11.289 -13.852 1 88.38 376 LEU A CA 1
ATOM 2923 C C . LEU A 1 376 ? 36.281 -10.773 -14.742 1 88.38 376 LEU A C 1
ATOM 2925 O O . LEU A 1 376 ? 35.656 -9.758 -14.438 1 88.38 376 LEU A O 1
ATOM 2929 N N . LYS A 1 377 ? 35.969 -11.531 -15.695 1 91.38 377 LYS A N 1
ATOM 2930 C CA . LYS A 1 377 ? 35.125 -11.031 -16.766 1 91.38 377 LYS A CA 1
ATO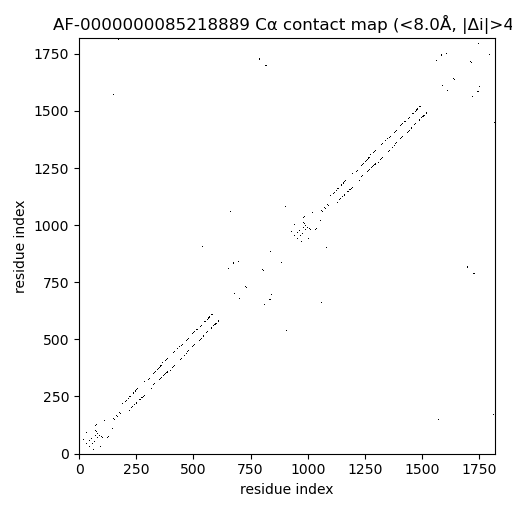M 2931 C C . LYS A 1 377 ? 33.656 -11.102 -16.375 1 91.38 377 LYS A C 1
ATOM 2933 O O . LYS A 1 377 ? 32.875 -10.203 -16.719 1 91.38 377 LYS A O 1
ATOM 2938 N N . HIS A 1 378 ? 33.312 -12.188 -15.609 1 93.31 378 HIS A N 1
ATOM 2939 C CA . HIS A 1 378 ? 31.875 -12.438 -15.492 1 93.31 378 HIS A CA 1
ATOM 2940 C C . HIS A 1 378 ? 31.406 -12.289 -14.055 1 93.31 378 HIS A C 1
ATOM 2942 O O . HIS A 1 378 ? 30.203 -12.102 -13.805 1 93.31 378 HIS A O 1
ATOM 2948 N N . LEU A 1 379 ? 32.312 -12.297 -13.055 1 96.19 379 LEU A N 1
ATOM 2949 C CA . LEU A 1 379 ? 31.891 -12.32 -11.656 1 96.19 379 LEU A CA 1
ATOM 2950 C C . LEU A 1 379 ? 31.203 -11.008 -11.273 1 96.19 379 LEU A C 1
ATOM 2952 O O . LEU A 1 379 ? 31.828 -9.945 -11.32 1 96.19 379 LEU A O 1
ATOM 2956 N N . SER A 1 380 ? 30 -11.086 -10.945 1 97.31 380 SER A N 1
ATOM 2957 C CA . SER A 1 380 ? 29.219 -9.898 -10.625 1 97.31 380 SER A CA 1
ATOM 2958 C C . SER A 1 380 ? 28.953 -9.805 -9.125 1 97.31 380 SER A C 1
ATOM 2960 O O . SER A 1 380 ? 29.031 -8.727 -8.539 1 97.31 380 SER A O 1
ATOM 2962 N N . VAL A 1 381 ? 28.641 -10.945 -8.484 1 98.25 381 VAL A N 1
ATOM 2963 C CA . VAL A 1 381 ? 28.297 -10.961 -7.066 1 98.25 381 VAL A CA 1
ATOM 2964 C C . VAL A 1 381 ? 29.281 -11.828 -6.305 1 98.25 381 VAL A C 1
ATOM 2966 O O . VAL A 1 381 ? 29.422 -13.023 -6.586 1 98.25 381 VAL A O 1
ATOM 2969 N N . LEU A 1 382 ? 29.953 -11.234 -5.398 1 97.88 382 LEU A N 1
ATOM 2970 C CA . LEU A 1 382 ? 30.906 -11.938 -4.543 1 97.88 382 LEU A CA 1
ATOM 2971 C C . LEU A 1 382 ? 30.516 -11.812 -3.076 1 97.88 382 LEU A C 1
ATOM 2973 O O . LEU A 1 382 ? 30.547 -10.711 -2.514 1 97.88 382 LEU A O 1
ATOM 2977 N N . ASN A 1 383 ? 30.141 -12.883 -2.475 1 97.94 383 ASN A N 1
ATOM 2978 C CA . ASN A 1 383 ? 29.781 -12.875 -1.064 1 97.94 383 ASN A CA 1
ATOM 2979 C C . ASN A 1 383 ? 30.766 -13.68 -0.223 1 97.94 383 ASN A C 1
ATOM 2981 O O . ASN A 1 383 ? 30.781 -14.914 -0.282 1 97.94 383 ASN A O 1
ATOM 2985 N N . MET A 1 384 ? 31.562 -13.016 0.5 1 96.56 384 MET A N 1
ATOM 2986 C CA . MET A 1 384 ? 32.562 -13.609 1.394 1 96.56 384 MET A CA 1
ATOM 2987 C C . MET A 1 384 ? 32.312 -13.188 2.838 1 96.56 384 MET A C 1
ATOM 2989 O O . MET A 1 384 ? 33.25 -12.836 3.557 1 96.56 384 MET A O 1
ATOM 2993 N N . SER A 1 385 ? 31 -13.125 3.186 1 96.62 385 SER A N 1
ATOM 2994 C CA . SER A 1 385 ? 30.641 -12.734 4.543 1 96.62 385 SER A CA 1
ATOM 2995 C C . SER A 1 385 ? 31.047 -13.797 5.555 1 96.62 385 SER A C 1
ATOM 2997 O O . SER A 1 385 ? 30.984 -15 5.27 1 96.62 385 SER A O 1
ATOM 2999 N N . LYS A 1 386 ? 31.5 -13.367 6.742 1 94.56 386 LYS A N 1
ATOM 3000 C CA . LYS A 1 386 ? 31.906 -14.219 7.859 1 94.56 386 LYS A CA 1
ATOM 3001 C C . LYS A 1 386 ? 32.969 -15.234 7.422 1 94.56 386 LYS A C 1
ATOM 3003 O O . LYS A 1 386 ? 32.812 -16.438 7.688 1 94.56 386 LYS A O 1
ATOM 3008 N N . THR A 1 387 ? 33.781 -14.766 6.652 1 93.06 387 THR A N 1
ATOM 3009 C CA . THR A 1 387 ? 34.969 -15.555 6.281 1 93.06 387 THR A CA 1
ATOM 3010 C C . THR A 1 387 ? 36.188 -15.086 7.055 1 93.06 387 THR A C 1
ATOM 3012 O O . THR A 1 387 ? 36.062 -14.383 8.062 1 93.06 387 THR A O 1
ATOM 3015 N N . VAL A 1 388 ? 37.438 -15.656 6.617 1 89.5 388 VAL A N 1
ATOM 3016 C CA . VAL A 1 388 ? 38.656 -15.344 7.383 1 89.5 388 VAL A CA 1
ATOM 3017 C C . VAL A 1 388 ? 39.688 -14.672 6.473 1 89.5 388 VAL A C 1
ATOM 3019 O O . VAL A 1 388 ? 39.75 -14.969 5.277 1 89.5 388 VAL A O 1
ATOM 3022 N N . PHE A 1 389 ? 40.25 -13.586 7.035 1 88.31 389 PHE A N 1
ATOM 3023 C CA . PHE A 1 389 ? 41.438 -13.016 6.418 1 88.31 389 PHE A CA 1
ATOM 3024 C C . PHE A 1 389 ? 42.688 -13.414 7.18 1 88.31 389 PHE A C 1
ATOM 3026 O O . PHE A 1 389 ? 42.844 -13.047 8.344 1 88.31 389 PHE A O 1
ATOM 3033 N N . SER A 1 390 ? 43.531 -14.438 6.887 1 73.81 390 SER A N 1
ATOM 3034 C CA . SER A 1 390 ? 44.625 -15.039 7.609 1 73.81 390 SER A CA 1
ATOM 3035 C C . SER A 1 390 ? 45.781 -14.055 7.773 1 73.81 390 SER A C 1
ATOM 3037 O O . SER A 1 390 ? 46.312 -13.547 6.785 1 73.81 390 SER A O 1
ATOM 3039 N N . HIS A 1 391 ? 45.875 -13.133 8.852 1 60.88 391 HIS A N 1
ATOM 3040 C CA . HIS A 1 391 ? 46.875 -12.117 9.156 1 60.88 391 HIS A CA 1
ATOM 3041 C C . HIS A 1 391 ? 48.219 -12.75 9.484 1 60.88 391 HIS A C 1
ATOM 3043 O O . HIS A 1 391 ? 49.281 -12.172 9.195 1 60.88 391 HIS A O 1
ATOM 3049 N N . ARG A 1 392 ? 48.219 -13.742 10.5 1 52.5 392 ARG A N 1
ATOM 3050 C CA . ARG A 1 392 ? 49.438 -14.141 11.18 1 52.5 392 ARG A CA 1
ATOM 3051 C C . ARG A 1 392 ? 50.562 -14.359 10.18 1 52.5 392 ARG A C 1
ATOM 3053 O O . ARG A 1 392 ? 51.75 -14.133 10.508 1 52.5 392 ARG A O 1
ATOM 3060 N N . LYS A 1 393 ? 50.281 -14.938 9.148 1 48.5 393 LYS A N 1
ATOM 3061 C CA . LYS A 1 393 ? 51.406 -15.359 8.312 1 48.5 393 LYS A CA 1
ATOM 3062 C C . LYS A 1 393 ? 51.844 -14.242 7.371 1 48.5 393 LYS A C 1
ATOM 3064 O O . LYS A 1 393 ? 52.969 -14.25 6.863 1 48.5 393 LYS A O 1
ATOM 3069 N N . CYS A 1 394 ? 50.875 -13.328 6.891 1 50.66 394 CYS A N 1
ATOM 3070 C CA . CYS A 1 394 ? 51.312 -12.5 5.781 1 50.66 394 CYS A CA 1
ATOM 3071 C C . CYS A 1 394 ? 51.594 -11.07 6.246 1 50.66 394 CYS A C 1
ATOM 3073 O O . CYS A 1 394 ? 50.688 -10.391 6.719 1 50.66 394 CYS A O 1
ATOM 3075 N N . LYS A 1 395 ? 52.719 -10.734 6.738 1 58 395 LYS A N 1
ATOM 3076 C CA . LYS A 1 395 ? 53.25 -9.398 7.031 1 58 395 LYS A CA 1
ATOM 3077 C C . LYS A 1 395 ? 52.781 -8.398 5.965 1 58 395 LYS A C 1
ATOM 3079 O O . LYS A 1 395 ? 52.5 -7.242 6.277 1 58 395 LYS A O 1
ATOM 3084 N N . GLU A 1 396 ? 52.625 -8.836 4.664 1 72.81 396 GLU A N 1
ATOM 3085 C CA . GLU A 1 396 ? 52.312 -7.98 3.529 1 72.81 396 GLU A CA 1
ATOM 3086 C C . GLU A 1 396 ? 51.094 -8.516 2.768 1 72.81 396 GLU A C 1
ATOM 3088 O O . GLU A 1 396 ? 50.938 -9.734 2.623 1 72.81 396 GLU A O 1
ATOM 3093 N N . ILE A 1 397 ? 49.938 -7.727 2.51 1 85.31 397 ILE A N 1
ATOM 3094 C CA . ILE A 1 397 ? 48.75 -8.078 1.72 1 85.31 397 ILE A CA 1
ATOM 3095 C C . ILE A 1 397 ? 49.188 -8.414 0.291 1 85.31 397 ILE A C 1
ATOM 3097 O O . ILE A 1 397 ? 49.938 -7.672 -0.329 1 85.31 397 ILE A O 1
ATOM 3101 N N . PRO A 1 398 ? 48.844 -9.594 -0.086 1 87.5 398 PRO A N 1
ATOM 3102 C CA . PRO A 1 398 ? 49.156 -9.961 -1.465 1 87.5 398 PRO A CA 1
ATOM 3103 C C . PRO A 1 398 ? 48.656 -8.953 -2.486 1 87.5 398 PRO A C 1
ATOM 3105 O O . PRO A 1 398 ? 47.5 -8.484 -2.373 1 87.5 398 PRO A O 1
ATOM 3108 N N . PRO A 1 399 ? 49.5 -8.555 -3.42 1 91.62 399 PRO A N 1
ATOM 3109 C CA . PRO A 1 399 ? 49.094 -7.586 -4.438 1 91.62 399 PRO A CA 1
ATOM 3110 C C . PRO A 1 399 ? 47.906 -8.078 -5.273 1 91.62 399 PRO A C 1
ATOM 3112 O O . PRO A 1 399 ? 47.219 -7.27 -5.867 1 91.62 399 PRO A O 1
ATOM 3115 N N . SER A 1 400 ? 47.75 -9.352 -5.211 1 92.5 400 SER A N 1
ATOM 3116 C CA . SER A 1 400 ? 46.656 -9.938 -5.98 1 92.5 400 SER A CA 1
ATOM 3117 C C . SER A 1 400 ? 45.312 -9.461 -5.469 1 92.5 400 SER A C 1
ATOM 3119 O O . SER A 1 400 ? 44.344 -9.367 -6.234 1 92.5 400 SER A O 1
ATOM 3121 N N . PHE A 1 401 ? 45.344 -9.141 -4.23 1 94.25 401 PHE A N 1
ATOM 3122 C CA . PHE A 1 401 ? 44.094 -8.695 -3.615 1 94.25 401 PHE A CA 1
ATOM 3123 C C . PHE A 1 401 ? 43.656 -7.348 -4.188 1 94.25 401 PHE A C 1
ATOM 3125 O O . PHE A 1 401 ? 42.5 -7.188 -4.609 1 94.25 401 PHE A O 1
ATOM 3132 N N . LYS A 1 402 ? 44.5 -6.438 -4.227 1 95 402 LYS A N 1
ATOM 3133 C CA . LYS A 1 402 ? 44.188 -5.121 -4.793 1 95 402 LYS A CA 1
ATOM 3134 C C . LYS A 1 402 ? 43.938 -5.215 -6.293 1 95 402 LYS A C 1
ATOM 3136 O O . LYS A 1 402 ? 43.031 -4.555 -6.812 1 95 402 LYS A O 1
ATOM 3141 N N . GLN A 1 403 ? 44.719 -6.078 -6.91 1 95.94 403 GLN A N 1
ATOM 3142 C CA . GLN A 1 403 ? 44.625 -6.223 -8.359 1 95.94 403 GLN A CA 1
ATOM 3143 C C . GLN A 1 403 ? 43.25 -6.793 -8.766 1 95.94 403 GLN A C 1
ATOM 3145 O O . GLN A 1 403 ? 42.719 -6.422 -9.805 1 95.94 403 GLN A O 1
ATOM 3150 N N . PHE A 1 404 ? 42.812 -7.711 -8.016 1 95.94 404 PHE A N 1
ATOM 3151 C CA . PHE A 1 404 ? 41.531 -8.281 -8.328 1 95.94 404 PHE A CA 1
ATOM 3152 C C . PHE A 1 404 ? 40.469 -7.195 -8.43 1 95.94 404 PHE A C 1
ATOM 3154 O O . PHE A 1 404 ? 39.719 -7.125 -9.414 1 95.94 404 PHE A O 1
ATOM 3161 N N . PHE A 1 405 ? 40.344 -6.297 -7.434 1 97.12 405 PHE A N 1
ATOM 3162 C CA . PHE A 1 405 ? 39.344 -5.262 -7.391 1 97.12 405 PHE A CA 1
ATOM 3163 C C . PHE A 1 405 ? 39.594 -4.188 -8.438 1 97.12 405 PHE A C 1
ATOM 3165 O O . PHE A 1 405 ? 38.688 -3.539 -8.922 1 97.12 405 PHE A O 1
ATOM 3172 N N . SER A 1 406 ? 40.844 -3.986 -8.844 1 96.19 406 SER A N 1
ATOM 3173 C CA . SER A 1 406 ? 41.188 -2.977 -9.836 1 96.19 406 SER A CA 1
ATOM 3174 C C . SER A 1 406 ? 40.906 -3.467 -11.25 1 96.19 406 SER A C 1
ATOM 3176 O O . SER A 1 406 ? 40.719 -2.662 -12.164 1 96.19 406 SER A O 1
ATOM 3178 N N . CYS A 1 407 ? 40.812 -4.832 -11.391 1 95.62 407 CYS A N 1
ATOM 3179 C CA . CYS A 1 407 ? 40.688 -5.383 -12.734 1 95.62 407 CYS A CA 1
ATOM 3180 C C . CYS A 1 407 ? 39.312 -6.004 -12.953 1 95.62 407 CYS A C 1
ATOM 3182 O O . CYS A 1 407 ? 38.938 -6.305 -14.094 1 95.62 407 CYS A O 1
ATOM 3184 N N . ALA A 1 408 ? 38.562 -6.254 -11.93 1 96.19 408 ALA A N 1
ATOM 3185 C CA . ALA A 1 408 ? 37.25 -6.859 -12.078 1 96.19 408 ALA A CA 1
ATOM 3186 C C . ALA A 1 408 ? 36.375 -6.051 -13.039 1 96.19 408 ALA A C 1
ATOM 3188 O O . ALA A 1 408 ? 36.375 -4.82 -13.008 1 96.19 408 ALA A O 1
ATOM 3189 N N . GLN A 1 409 ? 35.656 -6.68 -13.906 1 95.56 409 GLN A N 1
ATOM 3190 C CA . GLN A 1 409 ? 34.969 -5.973 -14.977 1 95.56 409 GLN A CA 1
ATOM 3191 C C . GLN A 1 409 ? 33.469 -5.949 -14.742 1 95.56 409 GLN A C 1
ATOM 3193 O O . GLN A 1 409 ? 32.75 -5.062 -15.242 1 95.56 409 GLN A O 1
ATOM 3198 N N . ALA A 1 410 ? 33 -6.883 -13.922 1 96.12 410 ALA A N 1
ATOM 3199 C CA . ALA A 1 410 ? 31.531 -7 -13.867 1 96.12 410 ALA A CA 1
ATOM 3200 C C . ALA A 1 410 ? 31.031 -6.945 -12.43 1 96.12 410 ALA A C 1
ATOM 3202 O O . ALA A 1 410 ? 29.828 -7.094 -12.18 1 96.12 410 ALA A O 1
ATOM 3203 N N . LEU A 1 411 ? 31.797 -6.602 -11.453 1 96.5 411 LEU A N 1
ATOM 3204 C CA . LEU A 1 411 ? 31.438 -6.641 -10.047 1 96.5 411 LEU A CA 1
ATOM 3205 C C . LEU A 1 411 ? 30.328 -5.633 -9.742 1 96.5 411 LEU A C 1
ATOM 3207 O O . LEU A 1 411 ? 30.438 -4.457 -10.094 1 96.5 411 LEU A O 1
ATOM 3211 N N . THR A 1 412 ? 29.297 -6.109 -9.188 1 97.31 412 THR A N 1
ATOM 3212 C CA . THR A 1 412 ? 28.188 -5.23 -8.812 1 97.31 412 THR A CA 1
ATOM 3213 C C . THR A 1 412 ? 27.969 -5.258 -7.305 1 97.31 412 THR A C 1
ATOM 3215 O O . THR A 1 412 ? 27.469 -4.289 -6.727 1 97.31 412 THR A O 1
ATOM 3218 N N . SER A 1 413 ? 28.281 -6.391 -6.688 1 98.19 413 SER A N 1
ATOM 3219 C CA . SER A 1 413 ? 28.047 -6.527 -5.25 1 98.19 413 SER A CA 1
ATOM 3220 C C . SER A 1 413 ? 29.172 -7.297 -4.582 1 98.19 413 SER A C 1
ATOM 3222 O O . SER A 1 413 ? 29.562 -8.375 -5.039 1 98.19 413 SER A O 1
ATOM 3224 N N . VAL A 1 414 ? 29.719 -6.738 -3.541 1 97.94 414 VAL A N 1
ATOM 3225 C CA . VAL A 1 414 ? 30.766 -7.363 -2.74 1 97.94 414 VAL A CA 1
ATOM 3226 C C . VAL A 1 414 ? 30.375 -7.32 -1.263 1 97.94 414 VAL A C 1
ATOM 3228 O O . VAL A 1 414 ? 30.172 -6.242 -0.698 1 97.94 414 VAL A O 1
ATOM 3231 N N . SER A 1 415 ? 30.266 -8.43 -0.663 1 98.25 415 SER A N 1
ATOM 3232 C CA . SER A 1 415 ? 29.891 -8.484 0.749 1 98.25 415 SER A CA 1
ATOM 3233 C C . SER A 1 415 ? 31 -9.125 1.582 1 98.25 415 SER A C 1
ATOM 3235 O O . SER A 1 415 ? 31.375 -10.273 1.332 1 98.25 415 SER A O 1
ATOM 3237 N N . LEU A 1 416 ? 31.484 -8.422 2.506 1 97.5 416 LEU A N 1
ATOM 3238 C CA . LEU A 1 416 ? 32.5 -8.906 3.428 1 97.5 416 LEU A CA 1
ATOM 3239 C C . LEU A 1 416 ? 32 -8.82 4.871 1 97.5 416 LEU A C 1
ATOM 3241 O O . LEU A 1 416 ? 32.812 -8.75 5.801 1 97.5 416 LEU A O 1
ATOM 3245 N N . SER A 1 417 ? 30.703 -8.852 5.043 1 97.5 417 SER A N 1
ATOM 3246 C CA . SER A 1 417 ? 30.078 -8.672 6.352 1 97.5 417 SER A CA 1
ATOM 3247 C C . SER A 1 417 ? 30.578 -9.719 7.348 1 97.5 417 SER A C 1
ATOM 3249 O O . SER A 1 417 ? 30.641 -10.906 7.027 1 97.5 417 SER A O 1
ATOM 3251 N N . GLY A 1 418 ? 30.938 -9.297 8.445 1 95.75 418 GLY A N 1
ATOM 3252 C CA . GLY A 1 418 ? 31.344 -10.195 9.516 1 95.75 418 GLY A CA 1
ATOM 3253 C C . GLY A 1 418 ? 32.75 -10.711 9.359 1 95.75 418 GLY A C 1
ATOM 3254 O O . GLY A 1 418 ? 33.219 -11.516 10.164 1 95.75 418 GLY A O 1
ATOM 3255 N N . THR A 1 419 ? 33.469 -10.328 8.32 1 95.19 419 THR A N 1
ATOM 3256 C CA . THR A 1 419 ? 34.844 -10.711 8.109 1 95.19 419 THR A CA 1
ATOM 3257 C C . THR A 1 419 ? 35.812 -9.648 8.656 1 95.19 419 THR A C 1
ATOM 3259 O O . THR A 1 419 ? 35.75 -8.484 8.25 1 95.19 419 THR A O 1
ATOM 3262 N N . ARG A 1 420 ? 36.688 -10.031 9.57 1 92.88 420 ARG A N 1
ATOM 3263 C CA . ARG A 1 420 ? 37.656 -9.094 10.133 1 92.88 420 ARG A CA 1
ATOM 3264 C C . ARG A 1 420 ? 38.688 -8.688 9.086 1 92.88 420 ARG A C 1
ATOM 3266 O O . ARG A 1 420 ? 39.438 -9.531 8.586 1 92.88 420 ARG A O 1
ATOM 3273 N N . LEU A 1 421 ? 38.719 -7.445 8.742 1 93.06 421 LEU A N 1
ATOM 3274 C CA . LEU A 1 421 ? 39.625 -6.945 7.699 1 93.06 421 LEU A CA 1
ATOM 3275 C C . LEU A 1 421 ? 40.781 -6.156 8.305 1 93.06 421 LEU A C 1
ATOM 3277 O O . LEU A 1 421 ? 40.531 -5.176 9.023 1 93.06 421 LEU A O 1
ATOM 3281 N N . PRO A 1 422 ? 42 -6.613 8.031 1 92.06 422 PRO A N 1
ATOM 3282 C CA . PRO A 1 422 ? 43.125 -5.77 8.406 1 92.06 422 PRO A CA 1
ATOM 3283 C C . PRO A 1 422 ? 43.125 -4.418 7.691 1 92.06 422 PRO A C 1
ATOM 3285 O O . PRO A 1 422 ? 42.562 -4.289 6.605 1 92.06 422 PRO A O 1
ATOM 3288 N N . LEU A 1 423 ? 43.781 -3.404 8.242 1 92.81 423 LEU A N 1
ATOM 3289 C CA . LEU A 1 423 ? 43.781 -2.029 7.754 1 92.81 423 LEU A CA 1
ATOM 3290 C C . LEU A 1 423 ? 44.375 -1.944 6.348 1 92.81 423 LEU A C 1
ATOM 3292 O O . LEU A 1 423 ? 43.812 -1.252 5.484 1 92.81 423 LEU A O 1
ATOM 3296 N N . GLU A 1 424 ? 45.375 -2.67 6.172 1 92.38 424 GLU A N 1
ATOM 3297 C CA . GLU A 1 424 ? 46.031 -2.646 4.863 1 92.38 424 GLU A CA 1
ATOM 3298 C C . GLU A 1 424 ? 45.156 -3.281 3.795 1 92.38 424 GLU A C 1
ATOM 3300 O O . GLU A 1 424 ? 45.188 -2.875 2.631 1 92.38 424 GLU A O 1
ATOM 3305 N N . ALA A 1 425 ? 44.438 -4.277 4.152 1 93.62 425 ALA A N 1
ATOM 3306 C CA . ALA A 1 425 ? 43.531 -4.926 3.221 1 93.62 425 ALA A CA 1
ATOM 3307 C C . ALA A 1 425 ? 42.375 -3.99 2.83 1 93.62 425 ALA A C 1
ATOM 3309 O O . ALA A 1 425 ? 42 -3.943 1.664 1 93.62 425 ALA A O 1
ATOM 3310 N N . LEU A 1 426 ? 41.906 -3.295 3.854 1 95.56 426 LEU A N 1
ATOM 3311 C CA . LEU A 1 426 ? 40.844 -2.314 3.596 1 95.56 426 LEU A CA 1
ATOM 3312 C C . LEU A 1 426 ? 41.312 -1.244 2.623 1 95.56 426 LEU A C 1
ATOM 3314 O O . LEU A 1 426 ? 40.625 -0.891 1.681 1 95.56 426 LEU A O 1
ATOM 3318 N N . LYS A 1 427 ? 42.5 -0.733 2.834 1 94.81 427 LYS A N 1
ATOM 3319 C CA . LYS A 1 427 ? 43.062 0.276 1.959 1 94.81 427 LYS A CA 1
ATOM 3320 C C . LYS A 1 427 ? 43.219 -0.248 0.533 1 94.81 427 LYS A C 1
ATOM 3322 O O . LYS A 1 427 ? 42.875 0.446 -0.426 1 94.81 427 LYS A O 1
ATOM 3327 N N . SER A 1 428 ? 43.688 -1.519 0.438 1 94.69 428 SER A N 1
ATOM 3328 C CA . SER A 1 428 ? 43.875 -2.141 -0.868 1 94.69 428 SER A CA 1
ATOM 3329 C C . SER A 1 428 ? 42.562 -2.316 -1.589 1 94.69 428 SER A C 1
ATOM 3331 O O . SER A 1 428 ? 42.469 -2.123 -2.803 1 94.69 428 SER A O 1
ATOM 3333 N N . LEU A 1 429 ? 41.594 -2.727 -0.87 1 96.25 429 LEU A N 1
ATOM 3334 C CA . LEU A 1 429 ? 40.25 -2.924 -1.426 1 96.25 429 LEU A CA 1
ATOM 3335 C C . LEU A 1 429 ? 39.688 -1.619 -1.985 1 96.25 429 LEU A C 1
ATOM 3337 O O . LEU A 1 429 ? 39.25 -1.57 -3.133 1 96.25 429 LEU A O 1
ATOM 3341 N N . LEU A 1 430 ? 39.781 -0.518 -1.182 1 97 430 LEU A N 1
ATOM 3342 C CA . LEU A 1 430 ? 39.219 0.771 -1.562 1 97 430 LEU A CA 1
ATOM 3343 C C . LEU A 1 430 ? 40 1.389 -2.719 1 97 430 LEU A C 1
ATOM 3345 O O . LEU A 1 430 ? 39.406 1.9 -3.67 1 97 430 LEU A O 1
ATOM 3349 N N . LEU A 1 431 ? 41.25 1.275 -2.654 1 95.75 431 LEU A N 1
ATOM 3350 C CA . LEU A 1 431 ? 42.094 1.8 -3.734 1 95.75 431 LEU A CA 1
ATOM 3351 C C . LEU A 1 431 ? 41.875 0.998 -5.016 1 95.75 431 LEU A C 1
ATOM 3353 O O . LEU A 1 431 ? 41.875 1.564 -6.109 1 95.75 431 LEU A O 1
ATOM 3357 N N . GLY A 1 432 ? 41.812 -0.289 -4.828 1 95.88 432 GLY A N 1
ATOM 3358 C CA . GLY A 1 432 ? 41.531 -1.135 -5.977 1 95.88 432 GLY A CA 1
ATOM 3359 C C . GLY A 1 432 ? 40.25 -0.792 -6.684 1 95.88 432 GLY A C 1
ATOM 3360 O O . GLY A 1 432 ? 40.219 -0.616 -7.902 1 95.88 432 GLY A O 1
ATOM 3361 N N . LEU A 1 433 ? 39.188 -0.65 -5.977 1 95.69 433 LEU A N 1
ATOM 3362 C CA . LEU A 1 433 ? 37.875 -0.288 -6.535 1 95.69 433 LEU A CA 1
ATOM 3363 C C . LEU A 1 433 ? 37.906 1.115 -7.133 1 95.69 433 LEU A C 1
ATOM 3365 O O . LEU A 1 433 ? 37.375 1.351 -8.211 1 95.69 433 LEU A O 1
ATOM 3369 N N . GLY A 1 434 ? 38.531 2.053 -6.492 1 94.75 434 GLY A N 1
ATOM 3370 C CA . GLY A 1 434 ? 38.594 3.443 -6.91 1 94.75 434 GLY A CA 1
ATOM 3371 C C . GLY A 1 434 ? 39.281 3.645 -8.234 1 94.75 434 GLY A C 1
ATOM 3372 O O . GLY A 1 434 ? 38.938 4.543 -9 1 94.75 434 GLY A O 1
ATOM 3373 N N . CYS A 1 435 ? 40.25 2.814 -8.461 1 93.69 435 CYS A N 1
ATOM 3374 C CA . CYS A 1 435 ? 41.031 2.971 -9.664 1 93.69 435 CYS A CA 1
ATOM 3375 C C . CYS A 1 435 ? 40.469 2.162 -10.82 1 93.69 435 CYS A C 1
ATOM 3377 O O . CYS A 1 435 ? 40.969 2.201 -11.938 1 93.69 435 CYS A O 1
ATOM 3379 N N . ASN A 1 436 ? 39.375 1.449 -10.562 1 95.38 436 ASN A N 1
ATOM 3380 C CA . ASN A 1 436 ? 38.781 0.6 -11.586 1 95.38 436 ASN A CA 1
ATOM 3381 C C . ASN A 1 436 ? 37.844 1.393 -12.492 1 95.38 436 ASN A C 1
ATOM 3383 O O . ASN A 1 436 ? 36.781 1.804 -12.07 1 95.38 436 ASN A O 1
ATOM 3387 N N . PRO A 1 437 ? 38.094 1.673 -13.672 1 92.62 437 PRO A N 1
ATOM 3388 C CA . PRO A 1 437 ? 37.281 2.484 -14.578 1 92.62 437 PRO A CA 1
ATOM 3389 C C . PRO A 1 437 ? 36.062 1.725 -15.117 1 92.62 437 PRO A C 1
ATOM 3391 O O . PRO A 1 437 ? 35.156 2.334 -15.656 1 92.62 437 PRO A O 1
ATOM 3394 N N . ASN A 1 438 ? 36.094 0.39 -14.914 1 93.38 438 ASN A N 1
ATOM 3395 C CA . ASN A 1 438 ? 35.031 -0.415 -15.516 1 93.38 438 ASN A CA 1
ATOM 3396 C C . ASN A 1 438 ? 33.812 -0.509 -14.594 1 93.38 438 ASN A C 1
ATOM 3398 O O . ASN A 1 438 ? 32.719 -0.871 -15.039 1 93.38 438 ASN A O 1
ATOM 3402 N N . LEU A 1 439 ? 34 -0.179 -13.352 1 94.44 439 LEU A N 1
ATOM 3403 C CA . LEU A 1 439 ? 32.938 -0.373 -12.375 1 94.44 439 LEU A CA 1
ATOM 3404 C C . LEU A 1 439 ? 32.281 0.958 -12 1 94.44 439 LEU A C 1
ATOM 3406 O O . LEU A 1 439 ? 32.969 1.975 -11.891 1 94.44 439 LEU A O 1
ATOM 3410 N N . SER A 1 440 ? 31.031 1.188 -11.867 1 90.19 440 SER A N 1
ATOM 3411 C CA . SER A 1 440 ? 30.406 2.441 -11.469 1 90.19 440 SER A CA 1
ATOM 3412 C C . SER A 1 440 ? 29.312 2.203 -10.43 1 90.19 440 SER A C 1
ATOM 3414 O O . SER A 1 440 ? 29.047 3.07 -9.594 1 90.19 440 SER A O 1
ATOM 3416 N N . ASP A 1 441 ? 28.656 1.191 -10.188 1 94 441 ASP A N 1
ATOM 3417 C CA . ASP A 1 441 ? 27.516 0.937 -9.305 1 94 441 ASP A CA 1
ATOM 3418 C C . ASP A 1 441 ? 27.734 -0.334 -8.484 1 94 441 ASP A C 1
ATOM 3420 O O . ASP A 1 441 ? 26.891 -1.237 -8.5 1 94 441 ASP A O 1
ATOM 3424 N N . VAL A 1 442 ? 28.797 -0.175 -7.598 1 97.56 442 VAL A N 1
ATOM 3425 C CA . VAL A 1 442 ? 29.141 -1.354 -6.809 1 97.56 442 VAL A CA 1
ATOM 3426 C C . VAL A 1 442 ? 28.547 -1.227 -5.406 1 97.56 442 VAL A C 1
ATOM 3428 O O . VAL A 1 442 ? 28.656 -0.178 -4.77 1 97.56 442 VAL A O 1
ATOM 3431 N N . SER A 1 443 ? 27.844 -2.197 -4.945 1 98.5 443 SER A N 1
ATOM 3432 C CA . SER A 1 443 ? 27.375 -2.275 -3.564 1 98.5 443 SER A CA 1
ATOM 3433 C C . SER A 1 443 ? 28.422 -2.947 -2.668 1 98.5 443 SER A C 1
ATOM 3435 O O . SER A 1 443 ? 28.75 -4.121 -2.857 1 98.5 443 SER A O 1
ATOM 3437 N N . LEU A 1 444 ? 28.922 -2.236 -1.737 1 98.25 444 LEU A N 1
ATOM 3438 C CA . LEU A 1 444 ? 29.969 -2.73 -0.857 1 98.25 444 LEU A CA 1
ATOM 3439 C C . LEU A 1 444 ? 29.469 -2.871 0.574 1 98.25 444 LEU A C 1
ATOM 3441 O O . LEU A 1 444 ? 29.062 -1.885 1.191 1 98.25 444 LEU A O 1
ATOM 3445 N N . ASP A 1 445 ? 29.5 -4.039 1.09 1 98.56 445 ASP A N 1
ATOM 3446 C CA . ASP A 1 445 ? 29.062 -4.312 2.457 1 98.56 445 ASP A CA 1
ATOM 3447 C C . ASP A 1 445 ? 30.266 -4.613 3.361 1 98.56 445 ASP A C 1
ATOM 3449 O O . ASP A 1 445 ? 30.844 -5.691 3.283 1 98.56 445 ASP A O 1
ATOM 3453 N N . LEU A 1 446 ? 30.562 -3.701 4.199 1 98.12 446 LEU A N 1
ATOM 3454 C CA . LEU A 1 446 ? 31.656 -3.832 5.168 1 98.12 446 LEU A CA 1
ATOM 3455 C C . LEU A 1 446 ? 31.109 -3.842 6.594 1 98.12 446 LEU A C 1
ATOM 3457 O O . LEU A 1 446 ? 31.734 -3.291 7.5 1 98.12 446 LEU A O 1
ATOM 3461 N N . SER A 1 447 ? 29.938 -4.383 6.77 1 97.75 447 SER A N 1
ATOM 3462 C CA . SER A 1 447 ? 29.359 -4.414 8.109 1 97.75 447 SER A CA 1
ATOM 3463 C C . SER A 1 447 ? 30.062 -5.434 8.992 1 97.75 447 SER A C 1
ATOM 3465 O O . SER A 1 447 ? 30.5 -6.484 8.516 1 97.75 447 SER A O 1
ATOM 3467 N N . CYS A 1 448 ? 30.188 -5.117 10.219 1 96.56 448 CYS A N 1
ATOM 3468 C CA . CYS A 1 448 ? 30.75 -6 11.234 1 96.56 448 CYS A CA 1
ATOM 3469 C C . CYS A 1 448 ? 32.125 -6.496 10.828 1 96.56 448 CYS A C 1
ATOM 3471 O O . CYS A 1 448 ? 32.406 -7.695 10.883 1 96.56 448 CYS A O 1
ATOM 3473 N N . CYS A 1 449 ? 33 -5.621 10.312 1 96.31 449 CYS A N 1
ATOM 3474 C CA . CYS A 1 449 ? 34.344 -5.992 9.891 1 96.31 449 CYS A CA 1
ATOM 3475 C C . CYS A 1 449 ? 35.375 -5.531 10.914 1 96.31 449 CYS A C 1
ATOM 3477 O O . CYS A 1 449 ? 36.562 -5.613 10.664 1 96.31 449 CYS A O 1
ATOM 3479 N N . GLU A 1 450 ? 35.062 -4.938 12.008 1 95.06 450 GLU A N 1
ATOM 3480 C CA . GLU A 1 450 ? 35.906 -4.461 13.078 1 95.06 450 GLU A CA 1
ATOM 3481 C C . GLU A 1 450 ? 36.875 -3.395 12.578 1 95.06 450 GLU A C 1
ATOM 3483 O O . GLU A 1 450 ? 38.094 -3.475 12.82 1 95.06 450 GLU A O 1
ATOM 3488 N N . LEU A 1 451 ? 36.375 -2.51 11.891 1 95.88 451 LEU A N 1
ATOM 3489 C CA . LEU A 1 451 ? 37.219 -1.448 11.336 1 95.88 451 LEU A CA 1
ATOM 3490 C C . LEU A 1 451 ? 37.75 -0.547 12.438 1 95.88 451 LEU A C 1
ATOM 3492 O O . LEU A 1 451 ? 38.969 -0.271 12.484 1 95.88 451 LEU A O 1
ATOM 3496 N N . ARG A 1 452 ? 36.938 -0.089 13.359 1 94.56 452 ARG A N 1
ATOM 3497 C CA . ARG A 1 452 ? 37.344 0.73 14.5 1 94.56 452 ARG A CA 1
ATOM 3498 C C . ARG A 1 452 ? 38 2.027 14.039 1 94.56 452 ARG A C 1
ATOM 3500 O O . ARG A 1 452 ? 37.719 2.518 12.945 1 94.56 452 ARG A O 1
ATOM 3507 N N . SER A 1 453 ? 38.844 2.658 14.758 1 94.88 453 SER A N 1
ATOM 3508 C CA . SER A 1 453 ? 39.406 3.967 14.469 1 94.88 453 SER A CA 1
ATOM 3509 C C . SER A 1 453 ? 40.375 3.898 13.281 1 94.88 453 SER A C 1
ATOM 3511 O O . SER A 1 453 ? 40.406 4.816 12.453 1 94.88 453 SER A O 1
ATOM 3513 N N . GLY A 1 454 ? 41.094 2.801 13.266 1 94.69 454 GLY A N 1
ATOM 3514 C CA . GLY A 1 454 ? 42.031 2.629 12.156 1 94.69 454 GLY A CA 1
ATOM 3515 C C . GLY A 1 454 ? 41.344 2.557 10.805 1 94.69 454 GLY A C 1
ATOM 3516 O O . GLY A 1 454 ? 41.781 3.189 9.844 1 94.69 454 GLY A O 1
ATOM 3517 N N . GLY A 1 455 ? 40.375 1.782 10.758 1 96 455 GLY A N 1
ATOM 3518 C CA . GLY A 1 455 ? 39.594 1.669 9.531 1 96 455 GLY A CA 1
ATOM 3519 C C . GLY A 1 455 ? 38.906 2.965 9.133 1 96 455 GLY A C 1
ATOM 3520 O O . GLY A 1 455 ? 38.812 3.283 7.949 1 96 455 GLY A O 1
ATOM 3521 N N . SER A 1 456 ? 38.438 3.682 10.102 1 96.19 456 SER A N 1
ATOM 3522 C CA . SER A 1 456 ? 37.781 4.969 9.852 1 96.19 456 SER A CA 1
ATOM 3523 C C . SER A 1 456 ? 38.75 5.934 9.164 1 96.19 456 SER A C 1
ATOM 3525 O O . SER A 1 456 ? 38.375 6.656 8.242 1 96.19 456 SER A O 1
ATOM 3527 N N . GLN A 1 457 ? 39.938 5.965 9.609 1 96.19 457 GLN A N 1
ATOM 3528 C CA . GLN A 1 457 ? 40.938 6.844 9.039 1 96.19 457 GLN A CA 1
ATOM 3529 C C . GLN A 1 457 ? 41.219 6.508 7.574 1 96.19 457 GLN A C 1
ATOM 3531 O O . GLN A 1 457 ? 41.375 7.41 6.746 1 96.19 457 GLN A O 1
ATOM 3536 N N . ILE A 1 458 ? 41.219 5.25 7.316 1 96.31 458 ILE A N 1
ATOM 3537 C CA . ILE A 1 458 ? 41.438 4.812 5.941 1 96.31 458 ILE A CA 1
ATOM 3538 C C . ILE A 1 458 ? 40.25 5.234 5.074 1 96.31 458 ILE A C 1
ATOM 3540 O O . ILE A 1 458 ? 40.438 5.742 3.965 1 96.31 458 ILE A O 1
ATOM 3544 N N . LEU A 1 459 ? 39.125 4.984 5.57 1 97.12 459 LEU A N 1
ATOM 3545 C CA . LEU A 1 459 ? 37.938 5.375 4.852 1 97.12 459 LEU A CA 1
ATOM 3546 C C . LEU A 1 459 ? 37.938 6.871 4.566 1 97.12 459 LEU A C 1
ATOM 3548 O O . LEU A 1 459 ? 37.594 7.301 3.465 1 97.12 459 LEU A O 1
ATOM 3552 N N . GLU A 1 460 ? 38.281 7.68 5.559 1 94.88 460 GLU A N 1
ATOM 3553 C CA . GLU A 1 460 ? 38.312 9.133 5.434 1 94.88 460 GLU A CA 1
ATOM 3554 C C . GLU A 1 460 ? 39.25 9.57 4.312 1 94.88 460 GLU A C 1
ATOM 3556 O O . GLU A 1 460 ? 38.969 10.531 3.598 1 94.88 460 GLU A O 1
ATOM 3561 N N . GLY A 1 461 ? 40.188 8.875 4.145 1 93.12 461 GLY A N 1
ATOM 3562 C CA . GLY A 1 461 ? 41.188 9.227 3.16 1 93.12 461 GLY A CA 1
ATOM 3563 C C . GLY A 1 461 ? 40.781 8.883 1.739 1 93.12 461 GLY A C 1
ATOM 3564 O O . GLY A 1 461 ? 41.281 9.477 0.784 1 93.12 461 GLY A O 1
ATOM 3565 N N . CYS A 1 462 ? 39.906 7.98 1.548 1 92.94 462 CYS A N 1
ATOM 3566 C CA . CYS A 1 462 ? 39.656 7.469 0.205 1 92.94 462 CYS A CA 1
ATOM 3567 C C . CYS A 1 462 ? 38.188 7.719 -0.219 1 92.94 462 CYS A C 1
ATOM 3569 O O . CYS A 1 462 ? 37.906 7.867 -1.408 1 92.94 462 CYS A O 1
ATOM 3571 N N . ILE A 1 463 ? 37.281 7.746 0.63 1 94.31 463 ILE A N 1
ATOM 3572 C CA . ILE A 1 463 ? 35.844 7.59 0.357 1 94.31 463 ILE A CA 1
ATOM 3573 C C . ILE A 1 463 ? 35.344 8.789 -0.443 1 94.31 463 ILE A C 1
ATOM 3575 O O . ILE A 1 463 ? 34.406 8.656 -1.247 1 94.31 463 ILE A O 1
ATOM 3579 N N . ALA A 1 464 ? 35.875 10 -0.29 1 93 464 ALA A N 1
ATOM 3580 C CA . ALA A 1 464 ? 35.406 11.219 -0.931 1 93 464 ALA A CA 1
ATOM 3581 C C . ALA A 1 464 ? 35.594 11.164 -2.443 1 93 464 ALA A C 1
ATOM 3583 O O . ALA A 1 464 ? 34.812 11.719 -3.203 1 93 464 ALA A O 1
ATOM 3584 N N . GLU A 1 465 ? 36.562 10.445 -2.869 1 91.88 465 GLU A N 1
ATOM 3585 C CA . GLU A 1 465 ? 36.969 10.5 -4.277 1 91.88 465 GLU A CA 1
ATOM 3586 C C . GLU A 1 465 ? 36.625 9.195 -4.992 1 91.88 465 GLU A C 1
ATOM 3588 O O . GLU A 1 465 ? 36.844 9.07 -6.199 1 91.88 465 GLU A O 1
ATOM 3593 N N . ILE A 1 466 ? 36.062 8.227 -4.383 1 94 466 ILE A N 1
ATOM 3594 C CA . ILE A 1 466 ? 35.75 6.945 -5.008 1 94 466 ILE A CA 1
ATOM 3595 C C . ILE A 1 466 ? 34.406 7.043 -5.734 1 94 466 ILE A C 1
ATOM 3597 O O . ILE A 1 466 ? 33.344 7.176 -5.102 1 94 466 ILE A O 1
ATOM 3601 N N . PRO A 1 467 ? 34.281 7.02 -6.988 1 93.5 467 PRO A N 1
ATOM 3602 C CA . PRO A 1 467 ? 33.062 7.18 -7.746 1 93.5 467 PRO A CA 1
ATOM 3603 C C . PRO A 1 467 ? 32.375 5.848 -8.023 1 93.5 467 PRO A C 1
ATOM 3605 O O . PRO A 1 467 ? 31.266 5.824 -8.586 1 93.5 467 PRO A O 1
ATOM 3608 N N . ASN A 1 468 ? 32.969 4.695 -7.535 1 95.25 468 ASN A N 1
ATOM 3609 C CA . ASN A 1 468 ? 32.531 3.371 -7.961 1 95.25 468 ASN A CA 1
ATOM 3610 C C . ASN A 1 468 ? 31.438 2.818 -7.039 1 95.25 468 ASN A C 1
ATOM 3612 O O . ASN A 1 468 ? 30.672 1.946 -7.438 1 95.25 468 ASN A O 1
ATOM 3616 N N . ILE A 1 469 ? 31.359 3.307 -5.848 1 96.75 469 ILE A N 1
ATOM 3617 C CA . ILE A 1 469 ? 30.484 2.717 -4.832 1 96.75 469 ILE A CA 1
ATOM 3618 C C . ILE A 1 469 ? 29.156 3.465 -4.797 1 96.75 469 ILE A C 1
ATOM 3620 O O . ILE A 1 469 ? 29.125 4.68 -4.598 1 96.75 469 ILE A O 1
ATOM 3624 N N . SER A 1 470 ? 28.125 2.787 -5.008 1 97.06 470 SER A N 1
ATOM 3625 C CA . SER A 1 470 ? 26.797 3.387 -4.969 1 97.06 470 SER A CA 1
ATOM 3626 C C . SER A 1 470 ? 26.094 3.086 -3.65 1 97.06 470 SER A C 1
ATOM 3628 O O . SER A 1 470 ? 25.266 3.873 -3.189 1 97.06 470 SER A O 1
ATOM 3630 N N . SER A 1 471 ? 26.359 1.926 -3.094 1 98.06 471 SER A N 1
ATOM 3631 C CA . SER A 1 471 ? 25.812 1.509 -1.811 1 98.06 471 SER A CA 1
ATOM 3632 C C . SER A 1 471 ? 26.906 1.083 -0.845 1 98.06 471 SER A C 1
ATOM 3634 O O . SER A 1 471 ? 27.734 0.229 -1.174 1 98.06 471 SER A O 1
ATOM 3636 N N . LEU A 1 472 ? 26.922 1.677 0.31 1 98.25 472 LEU A N 1
ATOM 3637 C CA . LEU A 1 472 ? 27.953 1.387 1.301 1 98.25 472 LEU A CA 1
ATOM 3638 C C . LEU A 1 472 ? 27.328 1.035 2.646 1 98.25 472 LEU A C 1
ATOM 3640 O O . LEU A 1 472 ? 26.516 1.792 3.174 1 98.25 472 LEU A O 1
ATOM 3644 N N . ASP A 1 473 ? 27.641 -0.055 3.172 1 98.62 473 ASP A N 1
ATOM 3645 C CA . ASP A 1 473 ? 27.203 -0.471 4.5 1 98.62 473 ASP A CA 1
ATOM 3646 C C . ASP A 1 473 ? 28.391 -0.608 5.453 1 98.62 473 ASP A C 1
ATOM 3648 O O . ASP A 1 473 ? 29.203 -1.51 5.297 1 98.62 473 ASP A O 1
ATOM 3652 N N . ILE A 1 474 ? 28.531 0.204 6.371 1 98.06 474 ILE A N 1
ATOM 3653 C CA . ILE A 1 474 ? 29.594 0.157 7.355 1 98.06 474 ILE A CA 1
ATOM 3654 C C . ILE A 1 474 ? 29.016 -0.003 8.758 1 98.06 474 ILE A C 1
ATOM 3656 O O . ILE A 1 474 ? 29.531 0.552 9.719 1 98.06 474 ILE A O 1
ATOM 3660 N N . SER A 1 475 ? 27.922 -0.699 8.844 1 97.75 475 SER A N 1
ATOM 3661 C CA . SER A 1 475 ? 27.219 -0.868 10.117 1 97.75 475 SER A CA 1
ATOM 3662 C C . SER A 1 475 ? 28.031 -1.749 11.07 1 97.75 475 SER A C 1
ATOM 3664 O O . SER A 1 475 ? 28.812 -2.594 10.625 1 97.75 475 SER A O 1
ATOM 3666 N N . ASP A 1 476 ? 27.875 -1.528 12.328 1 96.62 476 ASP A N 1
ATOM 3667 C CA . ASP A 1 476 ? 28.406 -2.355 13.406 1 96.62 476 ASP A CA 1
ATOM 3668 C C . ASP A 1 476 ? 29.922 -2.477 13.297 1 96.62 476 ASP A C 1
ATOM 3670 O O . ASP A 1 476 ? 30.469 -3.584 13.273 1 96.62 476 ASP A O 1
ATOM 3674 N N . ASN A 1 477 ? 30.656 -1.378 13.219 1 97 477 ASN A N 1
ATOM 3675 C CA . ASN A 1 477 ? 32.094 -1.356 13.148 1 97 477 ASN A CA 1
ATOM 3676 C C . ASN A 1 477 ? 32.719 -0.575 14.312 1 97 477 ASN A C 1
ATOM 3678 O O . ASN A 1 477 ? 33.906 -0.229 14.289 1 97 477 ASN A O 1
ATOM 3682 N N . SER A 1 478 ? 31.938 -0.171 15.32 1 94.12 478 SER A N 1
ATOM 3683 C CA . SER A 1 478 ? 32.375 0.559 16.516 1 94.12 478 SER A CA 1
ATOM 3684 C C . SER A 1 478 ? 33.125 1.836 16.141 1 94.12 478 SER A C 1
ATOM 3686 O O . SER A 1 478 ? 34.219 2.102 16.656 1 94.12 478 SER A O 1
ATOM 3688 N N . LEU A 1 479 ? 32.594 2.578 15.258 1 94.62 479 LEU A N 1
ATOM 3689 C CA . LEU A 1 479 ? 33.219 3.822 14.828 1 94.62 479 LEU A CA 1
ATOM 3690 C C . LEU A 1 479 ? 33.031 4.918 15.867 1 94.62 479 LEU A C 1
ATOM 3692 O O . LEU A 1 479 ? 33.969 5.656 16.188 1 94.62 479 LEU A O 1
ATOM 3696 N N . ASP A 1 480 ? 31.844 5.086 16.375 1 92.69 480 ASP A N 1
ATOM 3697 C CA . ASP A 1 480 ? 31.516 5.957 17.5 1 92.69 480 ASP A CA 1
ATOM 3698 C C . ASP A 1 480 ? 32 7.383 17.25 1 92.69 480 ASP A C 1
ATOM 3700 O O . ASP A 1 480 ? 31.547 8.047 16.312 1 92.69 480 ASP A O 1
ATOM 3704 N N . MET A 1 481 ? 33.062 7.828 17.891 1 91.12 481 MET A N 1
ATOM 3705 C CA . MET A 1 481 ? 33.5 9.219 17.828 1 91.12 481 MET A CA 1
ATOM 3706 C C . MET A 1 481 ? 34.188 9.508 16.5 1 91.12 481 MET A C 1
ATOM 3708 O O . MET A 1 481 ? 34.219 10.648 16.031 1 91.12 481 MET A O 1
ATOM 3712 N N . ASP A 1 482 ? 34.656 8.508 15.883 1 93.56 482 ASP A N 1
ATOM 3713 C CA . ASP A 1 482 ? 35.344 8.688 14.609 1 93.56 482 ASP A CA 1
ATOM 3714 C C . ASP A 1 482 ? 34.375 9.109 13.516 1 93.56 482 ASP A C 1
ATOM 3716 O O . ASP A 1 482 ? 34.812 9.609 12.461 1 93.56 482 ASP A O 1
ATOM 3720 N N . LEU A 1 483 ? 33.125 8.93 13.781 1 94.56 483 LEU A N 1
ATOM 3721 C CA . LEU A 1 483 ? 32.125 9.328 12.82 1 94.56 483 LEU A CA 1
ATOM 3722 C C . LEU A 1 483 ? 32.125 10.836 12.617 1 94.56 483 LEU A C 1
ATOM 3724 O O . LEU A 1 483 ? 31.641 11.328 11.594 1 94.56 483 LEU A O 1
ATOM 3728 N N . THR A 1 484 ? 32.531 11.586 13.609 1 92.88 484 THR A N 1
ATOM 3729 C CA . THR A 1 484 ? 32.562 13.047 13.539 1 92.88 484 THR A CA 1
ATOM 3730 C C . THR A 1 484 ? 33.312 13.523 12.305 1 92.88 484 THR A C 1
ATOM 3732 O O . THR A 1 484 ? 32.812 14.383 11.562 1 92.88 484 THR A O 1
ATOM 3735 N N . THR A 1 485 ? 34.375 12.922 11.992 1 93.69 485 THR A N 1
ATOM 3736 C CA . THR A 1 485 ? 35.188 13.312 10.852 1 93.69 485 THR A CA 1
ATOM 3737 C C . THR A 1 485 ? 34.812 12.539 9.602 1 93.69 485 THR A C 1
ATOM 3739 O O . THR A 1 485 ? 34.781 13.094 8.5 1 93.69 485 THR A O 1
ATOM 3742 N N . LEU A 1 486 ? 34.531 11.266 9.805 1 95.81 486 LEU A N 1
ATOM 3743 C CA . LEU A 1 486 ? 34.188 10.406 8.672 1 95.81 486 LEU A CA 1
ATOM 3744 C C . LEU A 1 486 ? 32.969 10.945 7.922 1 95.81 486 LEU A C 1
ATOM 3746 O O . LEU A 1 486 ? 32.938 10.938 6.691 1 95.81 486 LEU A O 1
ATOM 3750 N N . LEU A 1 487 ? 32 11.43 8.664 1 95.31 487 LEU A N 1
ATOM 3751 C CA . LEU A 1 487 ? 30.766 11.914 8.07 1 95.31 487 LEU A CA 1
ATOM 3752 C C . LEU A 1 487 ? 31.016 13.141 7.199 1 95.31 487 LEU A C 1
ATOM 3754 O O . LEU A 1 487 ? 30.344 13.336 6.18 1 95.31 487 LEU A O 1
ATOM 3758 N N . VAL A 1 488 ? 31.938 13.977 7.551 1 94 488 VAL A N 1
ATOM 3759 C CA . VAL A 1 488 ? 32.312 15.156 6.766 1 94 488 VAL A CA 1
ATOM 3760 C C . VAL A 1 488 ? 32.844 14.719 5.398 1 94 488 VAL A C 1
ATOM 3762 O O . VAL A 1 488 ? 32.469 15.297 4.375 1 94 488 VAL A O 1
ATOM 3765 N N . TRP A 1 489 ? 33.625 13.664 5.414 1 93.94 489 TRP A N 1
ATOM 3766 C CA . TRP A 1 489 ? 34.219 13.164 4.172 1 93.94 489 TRP A CA 1
ATOM 3767 C C . TRP A 1 489 ? 33.156 12.43 3.336 1 93.94 489 TRP A C 1
ATOM 3769 O O . TRP A 1 489 ? 33.188 12.5 2.105 1 93.94 489 TRP A O 1
ATOM 3779 N N . LEU A 1 490 ? 32.312 11.688 4.004 1 94.69 490 LEU A N 1
ATOM 3780 C CA . LEU A 1 490 ? 31.234 11.016 3.311 1 94.69 490 LEU A CA 1
ATOM 3781 C C . LEU A 1 490 ? 30.328 12.023 2.621 1 94.69 490 LEU A C 1
ATOM 3783 O O . LEU A 1 490 ? 29.797 11.758 1.539 1 94.69 490 LEU A O 1
ATOM 3787 N N . ALA A 1 491 ? 30.125 13.227 3.242 1 93.31 491 ALA A N 1
ATOM 3788 C CA . ALA A 1 491 ? 29.266 14.281 2.689 1 93.31 491 ALA A CA 1
ATOM 3789 C C . ALA A 1 491 ? 29.844 14.82 1.383 1 93.31 491 ALA A C 1
ATOM 3791 O O . ALA A 1 491 ? 29.109 15.344 0.545 1 93.31 491 ALA A O 1
ATOM 3792 N N . LYS A 1 492 ? 31.078 14.664 1.161 1 92.81 492 LYS A N 1
ATOM 3793 C CA . LYS A 1 492 ? 31.75 15.164 -0.035 1 92.81 492 LYS A CA 1
ATOM 3794 C C . LYS A 1 492 ? 31.625 14.18 -1.19 1 92.81 492 LYS A C 1
ATOM 3796 O O . LYS A 1 492 ? 31.859 14.531 -2.348 1 92.81 492 LYS A O 1
ATOM 3801 N N . ASN A 1 493 ? 31.266 12.93 -0.858 1 93.19 493 ASN A N 1
ATOM 3802 C CA . ASN A 1 493 ? 31.125 11.914 -1.897 1 93.19 493 ASN A CA 1
ATOM 3803 C C . ASN A 1 493 ? 29.891 12.18 -2.771 1 93.19 493 ASN A C 1
ATOM 3805 O O . ASN A 1 493 ? 28.844 12.594 -2.271 1 93.19 493 ASN A O 1
ATOM 3809 N N . ARG A 1 494 ? 29.938 11.992 -4.078 1 92.94 494 ARG A N 1
ATOM 3810 C CA . ARG A 1 494 ? 28.859 12.289 -5 1 92.94 494 ARG A CA 1
ATOM 3811 C C . ARG A 1 494 ? 28.328 11.023 -5.66 1 92.94 494 ARG A C 1
ATOM 3813 O O . ARG A 1 494 ? 27.5 11.086 -6.566 1 92.94 494 ARG A O 1
ATOM 3820 N N . SER A 1 495 ? 28.812 9.844 -5.133 1 94.12 495 SER A N 1
ATOM 3821 C CA . SER A 1 495 ? 28.422 8.602 -5.797 1 94.12 495 SER A CA 1
ATOM 3822 C C . SER A 1 495 ? 27.594 7.723 -4.879 1 94.12 495 SER A C 1
ATOM 3824 O O . SER A 1 495 ? 26.734 6.961 -5.348 1 94.12 495 SER A O 1
ATOM 3826 N N . ILE A 1 496 ? 27.719 7.84 -3.582 1 96.38 496 ILE A N 1
ATOM 3827 C CA . ILE A 1 496 ? 27.031 6.973 -2.625 1 96.38 496 ILE A CA 1
ATOM 3828 C C . ILE A 1 496 ? 25.578 7.414 -2.479 1 96.38 496 ILE A C 1
ATOM 3830 O O . ILE A 1 496 ? 25.297 8.5 -1.953 1 96.38 496 ILE A O 1
ATOM 3834 N N . ARG A 1 497 ? 24.734 6.613 -2.893 1 96.69 497 ARG A N 1
ATOM 3835 C CA . ARG A 1 497 ? 23.312 6.91 -2.822 1 96.69 497 ARG A CA 1
ATOM 3836 C C . ARG A 1 497 ? 22.656 6.199 -1.637 1 96.69 497 ARG A C 1
ATOM 3838 O O . ARG A 1 497 ? 21.656 6.672 -1.098 1 96.69 497 ARG A O 1
ATOM 3845 N N . HIS A 1 498 ? 23.172 5.008 -1.256 1 97.88 498 HIS A N 1
ATOM 3846 C CA . HIS A 1 498 ? 22.656 4.223 -0.145 1 97.88 498 HIS A CA 1
ATOM 3847 C C . HIS A 1 498 ? 23.703 4.039 0.946 1 97.88 498 HIS A C 1
ATOM 3849 O O . HIS A 1 498 ? 24.75 3.451 0.704 1 97.88 498 HIS A O 1
ATOM 3855 N N . LEU A 1 499 ? 23.359 4.539 2.125 1 98.12 499 LEU A N 1
ATOM 3856 C CA . LEU A 1 499 ? 24.328 4.496 3.217 1 98.12 499 LEU A CA 1
ATOM 3857 C C . LEU A 1 499 ? 23.719 3.848 4.457 1 98.12 499 LEU A C 1
ATOM 3859 O O . LEU A 1 499 ? 22.609 4.203 4.867 1 98.12 499 LEU A O 1
ATOM 3863 N N . SER A 1 500 ? 24.375 2.854 5.012 1 98.44 500 SER A N 1
ATOM 3864 C CA . SER A 1 500 ? 23.969 2.211 6.258 1 98.44 500 SER A CA 1
ATOM 3865 C C . SER A 1 500 ? 25 2.441 7.363 1 98.44 500 SER A C 1
ATOM 3867 O O . SER A 1 500 ? 26.156 2.027 7.238 1 98.44 500 SER A O 1
ATOM 3869 N N . LEU A 1 501 ? 24.578 3.049 8.43 1 97.5 501 LEU A N 1
ATOM 3870 C CA . LEU A 1 501 ? 25.469 3.438 9.516 1 97.5 501 LEU A CA 1
ATOM 3871 C C . LEU A 1 501 ? 25.031 2.818 10.836 1 97.5 501 LEU A C 1
ATOM 3873 O O . LEU A 1 501 ? 25.547 3.164 11.898 1 97.5 501 LEU A O 1
ATOM 3877 N N . GLY A 1 502 ? 24.203 1.924 10.867 1 96.62 502 GLY A N 1
ATOM 3878 C CA . GLY A 1 502 ? 23.594 1.406 12.078 1 96.62 502 GLY A CA 1
ATOM 3879 C C . GLY A 1 502 ? 24.609 0.79 13.031 1 96.62 502 GLY A C 1
ATOM 3880 O O . GLY A 1 502 ? 25.688 0.379 12.617 1 96.62 502 GLY A O 1
ATOM 3881 N N . LYS A 1 503 ? 24.328 0.784 14.281 1 95.25 503 LYS A N 1
ATOM 3882 C CA . LYS A 1 503 ? 25.094 0.127 15.336 1 95.25 503 LYS A CA 1
ATOM 3883 C C . LYS A 1 503 ? 26.5 0.71 15.453 1 95.25 503 LYS A C 1
ATOM 3885 O O . LYS A 1 503 ? 27.469 -0.03 15.594 1 95.25 503 LYS A O 1
ATOM 3890 N N . ASN A 1 504 ? 26.625 1.983 15.164 1 95.88 504 ASN A N 1
ATOM 3891 C CA . ASN A 1 504 ? 27.922 2.65 15.312 1 95.88 504 ASN A CA 1
ATOM 3892 C C . ASN A 1 504 ? 27.844 3.799 16.312 1 95.88 504 ASN A C 1
ATOM 3894 O O . ASN A 1 504 ? 28.75 4.645 16.359 1 95.88 504 ASN A O 1
ATOM 3898 N N . PHE A 1 505 ? 26.812 3.883 17.203 1 93.75 505 PHE A N 1
ATOM 3899 C CA . PHE A 1 505 ? 26.578 5.078 18 1 93.75 505 PHE A CA 1
ATOM 3900 C C . PHE A 1 505 ? 26.547 4.738 19.484 1 93.75 505 PHE A C 1
ATOM 3902 O O . PHE A 1 505 ? 25.859 5.398 20.266 1 93.75 505 PHE A O 1
ATOM 3909 N N . ASN A 1 506 ? 27.141 3.762 19.953 1 85.38 506 ASN A N 1
ATOM 3910 C CA . ASN A 1 506 ? 27.094 3.32 21.344 1 85.38 506 ASN A CA 1
ATOM 3911 C C . ASN A 1 506 ? 27.797 4.312 22.266 1 85.38 506 ASN A C 1
ATOM 3913 O O . ASN A 1 506 ? 27.281 4.633 23.344 1 85.38 506 ASN A O 1
ATOM 3917 N N . ASN A 1 507 ? 29.016 4.855 22.016 1 78.5 507 ASN A N 1
ATOM 3918 C CA . ASN A 1 507 ? 29.797 5.719 22.891 1 78.5 507 ASN A CA 1
ATOM 3919 C C . ASN A 1 507 ? 30.016 7.098 22.281 1 78.5 507 ASN A C 1
ATOM 3921 O O . ASN A 1 507 ? 31.156 7.531 22.094 1 78.5 507 ASN A O 1
ATOM 3925 N N . ILE A 1 508 ? 28.859 7.734 21.969 1 73.31 508 ILE A N 1
ATOM 3926 C CA . ILE A 1 508 ? 29.078 8.992 21.25 1 73.31 508 ILE A CA 1
ATOM 3927 C C . ILE A 1 508 ? 28.703 10.164 22.156 1 73.31 508 ILE A C 1
ATOM 3929 O O . ILE A 1 508 ? 27.906 10.016 23.078 1 73.31 508 ILE A O 1
ATOM 3933 N N . LYS A 1 509 ? 29.672 11.195 22.172 1 66.5 509 LYS A N 1
ATOM 3934 C CA . LYS A 1 509 ? 29.203 12.508 22.625 1 66.5 509 LYS A CA 1
ATOM 3935 C C . LYS A 1 509 ? 28.172 13.094 21.656 1 66.5 509 LYS A C 1
ATOM 3937 O O . LYS A 1 509 ? 28.531 13.594 20.594 1 66.5 509 LYS A O 1
ATOM 3942 N N . SER A 1 510 ? 26.844 12.859 21.812 1 64.94 510 SER A N 1
ATOM 3943 C CA . SER A 1 510 ? 25.672 12.703 20.953 1 64.94 510 SER A CA 1
ATOM 3944 C C . SER A 1 510 ? 25.469 13.914 20.062 1 64.94 510 SER A C 1
ATOM 3946 O O . SER A 1 510 ? 25.266 13.781 18.844 1 64.94 510 SER A O 1
ATOM 3948 N N . LYS A 1 511 ? 25.859 15.141 20.344 1 78.75 511 LYS A N 1
ATOM 3949 C CA . LYS A 1 511 ? 25.359 16.297 19.609 1 78.75 511 LYS A CA 1
ATOM 3950 C C . LYS A 1 511 ? 26.25 16.609 18.406 1 78.75 511 LYS A C 1
ATOM 3952 O O . LYS A 1 511 ? 25.75 16.922 17.328 1 78.75 511 LYS A O 1
ATOM 3957 N N . CYS A 1 512 ? 27.516 16.344 18.531 1 86.06 512 CYS A N 1
ATOM 3958 C CA . CYS A 1 512 ? 28.422 16.719 17.453 1 86.06 512 CYS A CA 1
ATOM 3959 C C . CYS A 1 512 ? 28.297 15.734 16.281 1 86.06 512 CYS A C 1
ATOM 3961 O O . CYS A 1 512 ? 28.188 16.156 15.133 1 86.06 512 CYS A O 1
ATOM 3963 N N . VAL A 1 513 ? 28.312 14.438 16.578 1 92.75 513 VAL A N 1
ATOM 3964 C CA . VAL A 1 513 ? 28.219 13.406 15.555 1 92.75 513 VAL A CA 1
ATOM 3965 C C . VAL A 1 513 ? 26.906 13.539 14.797 1 92.75 513 VAL A C 1
ATOM 3967 O O . VAL A 1 513 ? 26.891 13.523 13.562 1 92.75 513 VAL A O 1
ATOM 3970 N N . LEU A 1 514 ? 25.859 13.703 15.523 1 92.56 514 LEU A N 1
ATOM 3971 C CA . LEU A 1 514 ? 24.531 13.766 14.906 1 92.56 514 LEU A CA 1
ATOM 3972 C C . LEU A 1 514 ? 24.359 15.07 14.133 1 92.56 514 LEU A C 1
ATOM 3974 O O . LEU A 1 514 ? 23.656 15.102 13.125 1 92.56 514 LEU A O 1
ATOM 3978 N N . ASP A 1 515 ? 24.984 16.156 14.594 1 90.94 515 ASP A N 1
ATOM 3979 C CA . ASP A 1 515 ? 24.953 17.406 13.859 1 90.94 515 ASP A CA 1
ATOM 3980 C C . ASP A 1 515 ? 25.625 17.25 12.492 1 90.94 515 ASP A C 1
ATOM 3982 O O . ASP A 1 515 ? 25.141 17.812 11.5 1 90.94 515 ASP A O 1
ATOM 3986 N N . ASN A 1 516 ? 26.734 16.516 12.5 1 92.38 516 ASN A N 1
ATOM 3987 C CA . ASN A 1 516 ? 27.406 16.266 11.234 1 92.38 516 ASN A CA 1
ATOM 3988 C C . ASN A 1 516 ? 26.578 15.391 10.312 1 92.38 516 ASN A C 1
ATOM 3990 O O . ASN A 1 516 ? 26.594 15.562 9.086 1 92.38 516 ASN A O 1
ATOM 3994 N N . LEU A 1 517 ? 25.953 14.422 10.922 1 93.62 517 LEU A N 1
ATOM 3995 C CA . LEU A 1 517 ? 25.031 13.594 10.141 1 93.62 517 LEU A CA 1
ATOM 3996 C C . LEU A 1 517 ? 23.938 14.445 9.508 1 93.62 517 LEU A C 1
ATOM 3998 O O . LEU A 1 517 ? 23.625 14.273 8.328 1 93.62 517 LEU A O 1
ATOM 4002 N N . VAL A 1 518 ? 23.359 15.367 10.32 1 92.62 518 VAL A N 1
ATOM 4003 C CA . VAL A 1 518 ? 22.312 16.266 9.844 1 92.62 518 VAL A CA 1
ATOM 4004 C C . VAL A 1 518 ? 22.859 17.141 8.711 1 92.62 518 VAL A C 1
ATOM 4006 O O . VAL A 1 518 ? 22.172 17.344 7.707 1 92.62 518 VAL A O 1
ATOM 4009 N N . HIS A 1 519 ? 24.047 17.609 8.859 1 89.81 519 HIS A N 1
ATOM 4010 C CA . HIS A 1 519 ? 24.672 18.406 7.816 1 89.81 519 HIS A CA 1
ATOM 4011 C C . HIS A 1 519 ? 24.812 17.625 6.52 1 89.81 519 HIS A C 1
ATOM 4013 O O . HIS A 1 519 ? 24.594 18.156 5.434 1 89.81 519 HIS A O 1
ATOM 4019 N N . MET A 1 520 ? 25.188 16.391 6.656 1 91.62 520 MET A N 1
ATOM 4020 C CA . MET A 1 520 ? 25.359 15.531 5.484 1 91.62 520 MET A CA 1
ATOM 4021 C C . MET A 1 520 ? 24.031 15.328 4.758 1 91.62 520 MET A C 1
ATOM 4023 O O . MET A 1 520 ? 23.984 15.398 3.529 1 91.62 520 MET A O 1
ATOM 4027 N N . ILE A 1 521 ? 22.969 15.172 5.48 1 90.94 521 ILE A N 1
ATOM 4028 C CA . ILE A 1 521 ? 21.656 14.883 4.914 1 90.94 521 ILE A CA 1
ATOM 4029 C C . ILE A 1 521 ? 21.078 16.156 4.289 1 90.94 521 ILE A C 1
ATOM 4031 O O . ILE A 1 521 ? 20.375 16.094 3.287 1 90.94 521 ILE A O 1
ATOM 4035 N N . GLN A 1 522 ? 21.375 17.344 4.828 1 87.12 522 GLN A N 1
ATOM 4036 C CA . GLN A 1 522 ? 20.781 18.609 4.391 1 87.12 522 GLN A CA 1
ATOM 4037 C C . GLN A 1 522 ? 21.594 19.234 3.268 1 87.12 522 GLN A C 1
ATOM 4039 O O . GLN A 1 522 ? 21.156 20.219 2.658 1 87.12 522 GLN A O 1
ATOM 4044 N N . GLU A 1 523 ? 22.688 18.578 3.035 1 82.88 523 GLU A N 1
ATOM 4045 C CA . GLU A 1 523 ? 23.516 19.125 1.963 1 82.88 523 GLU A CA 1
ATOM 4046 C C . GLU A 1 523 ? 22.75 19.141 0.638 1 82.88 523 GLU A C 1
ATOM 4048 O O . GLU A 1 523 ? 22.141 18.141 0.249 1 82.88 523 GLU A O 1
ATOM 4053 N N . GLU A 1 524 ? 22.625 20.25 -0.051 1 76.75 524 GLU A N 1
ATOM 4054 C CA . GLU A 1 524 ? 21.812 20.5 -1.237 1 76.75 524 GLU A CA 1
ATOM 4055 C C . GLU A 1 524 ? 22.203 19.562 -2.375 1 76.75 524 GLU A C 1
ATOM 4057 O O . GLU A 1 524 ? 21.344 19.078 -3.111 1 76.75 524 GLU A O 1
ATOM 4062 N N . GLU A 1 525 ? 23.5 19.281 -2.521 1 80.88 525 GLU A N 1
ATOM 4063 C CA . GLU A 1 525 ? 23.938 18.469 -3.66 1 80.88 525 GLU A CA 1
ATOM 4064 C C . GLU A 1 525 ? 24.219 17.031 -3.244 1 80.88 525 GLU A C 1
ATOM 4066 O O . GLU A 1 525 ? 24.859 16.281 -3.977 1 80.88 525 GLU A O 1
ATOM 4071 N N . SER A 1 526 ? 23.672 16.672 -2.154 1 85.81 526 SER A N 1
ATOM 4072 C CA . SER A 1 526 ? 23.906 15.312 -1.682 1 85.81 526 SER A CA 1
ATOM 4073 C C . SER A 1 526 ? 23.156 14.297 -2.545 1 85.81 526 SER A C 1
ATOM 4075 O O . SER A 1 526 ? 21.969 14.461 -2.832 1 85.81 526 SER A O 1
ATOM 4077 N N . PRO A 1 527 ? 23.891 13.305 -3.035 1 91.69 527 PRO A N 1
ATOM 4078 C CA . PRO A 1 527 ? 23.234 12.273 -3.836 1 91.69 527 PRO A CA 1
ATOM 4079 C C . PRO A 1 527 ? 22.516 11.234 -2.98 1 91.69 527 PRO A C 1
ATOM 4081 O O . PRO A 1 527 ? 21.859 10.336 -3.516 1 91.69 527 PRO A O 1
ATOM 4084 N N . LEU A 1 528 ? 22.562 11.336 -1.644 1 94.44 528 LEU A N 1
ATOM 4085 C CA . LEU A 1 528 ? 22.062 10.328 -0.715 1 94.44 528 LEU A CA 1
ATOM 4086 C C . LEU A 1 528 ? 20.547 10.203 -0.83 1 94.44 528 LEU A C 1
ATOM 4088 O O . LEU A 1 528 ? 19.828 11.18 -0.655 1 94.44 528 LEU A O 1
ATOM 4092 N N . THR A 1 529 ? 20.094 9.031 -1.146 1 96.19 529 THR A N 1
ATOM 4093 C CA . THR A 1 529 ? 18.656 8.781 -1.297 1 96.19 529 THR A CA 1
ATOM 4094 C C . THR A 1 529 ? 18.156 7.832 -0.213 1 96.19 529 THR A C 1
ATOM 4096 O O . THR A 1 529 ? 16.969 7.848 0.133 1 96.19 529 THR A O 1
ATOM 4099 N N . SER A 1 530 ? 19.062 7.023 0.296 1 97.62 530 SER A N 1
ATOM 4100 C CA . SER A 1 530 ? 18.688 6.047 1.313 1 97.62 530 SER A CA 1
ATOM 4101 C C . SER A 1 530 ? 19.641 6.086 2.498 1 97.62 530 SER A C 1
ATOM 4103 O O . SER A 1 530 ? 20.859 6.121 2.314 1 97.62 530 SER A O 1
ATOM 4105 N N . LEU A 1 531 ? 19.094 6.141 3.701 1 98 531 LEU A N 1
ATOM 4106 C CA . LEU A 1 531 ? 19.891 6.16 4.926 1 98 531 LEU A CA 1
ATOM 4107 C C . LEU A 1 531 ? 19.328 5.172 5.945 1 98 531 LEU A C 1
ATOM 4109 O O . LEU A 1 531 ? 18.109 5.098 6.145 1 98 531 LEU A O 1
ATOM 4113 N N . SER A 1 532 ? 20.219 4.355 6.516 1 98.38 532 SER A N 1
ATOM 4114 C CA . SER A 1 532 ? 19.797 3.424 7.559 1 98.38 532 SER A CA 1
ATOM 4115 C C . SER A 1 532 ? 20.547 3.684 8.859 1 98.38 532 SER A C 1
ATOM 4117 O O . SER A 1 532 ? 21.781 3.684 8.883 1 98.38 532 SER A O 1
ATOM 4119 N N . LEU A 1 533 ? 19.828 3.953 9.867 1 97.81 533 LEU A N 1
ATOM 4120 C CA . LEU A 1 533 ? 20.344 4.09 11.227 1 97.81 533 LEU A CA 1
ATOM 4121 C C . LEU A 1 533 ? 19.812 2.986 12.125 1 97.81 533 LEU A C 1
ATOM 4123 O O . LEU A 1 533 ? 19.609 3.199 13.328 1 97.81 533 LEU A O 1
ATOM 4127 N N . ALA A 1 534 ? 19.641 1.855 11.586 1 97.44 534 ALA A N 1
ATOM 4128 C CA . ALA A 1 534 ? 19 0.749 12.273 1 97.44 534 ALA A CA 1
ATOM 4129 C C . ALA A 1 534 ? 19.828 0.279 13.469 1 97.44 534 ALA A C 1
ATOM 4131 O O . ALA A 1 534 ? 21.047 0.222 13.391 1 97.44 534 ALA A O 1
ATOM 4132 N N . ASP A 1 535 ? 19.156 0.009 14.594 1 96.38 535 ASP A N 1
ATOM 4133 C CA . ASP A 1 535 ? 19.703 -0.606 15.797 1 96.38 535 ASP A CA 1
ATOM 4134 C C . ASP A 1 535 ? 20.828 0.237 16.375 1 96.38 535 ASP A C 1
ATOM 4136 O O . ASP A 1 535 ? 21.859 -0.298 16.781 1 96.38 535 ASP A O 1
ATOM 4140 N N . SER A 1 536 ? 20.672 1.561 16.328 1 95.12 536 SER A N 1
ATOM 4141 C CA . SER A 1 536 ? 21.688 2.48 16.844 1 95.12 536 SER A CA 1
ATOM 4142 C C . SER A 1 536 ? 21.391 2.869 18.297 1 95.12 536 SER A C 1
ATOM 4144 O O . SER A 1 536 ? 22.234 3.443 18.969 1 95.12 536 SER A O 1
ATOM 4146 N N . LYS A 1 537 ? 20.203 2.625 18.828 1 93.88 537 LYS A N 1
ATOM 4147 C CA . LYS A 1 537 ? 19.797 2.912 20.203 1 93.88 537 LYS A CA 1
ATOM 4148 C C . LYS A 1 537 ? 20.031 4.379 20.547 1 93.88 537 LYS A C 1
ATOM 4150 O O . LYS A 1 537 ? 20.609 4.688 21.578 1 93.88 537 LYS A O 1
ATOM 4155 N N . LEU A 1 538 ? 19.609 5.254 19.672 1 93.69 538 LEU A N 1
ATOM 4156 C CA . LEU A 1 538 ? 19.844 6.684 19.828 1 93.69 538 LEU A CA 1
ATOM 4157 C C . LEU A 1 538 ? 18.859 7.281 20.828 1 93.69 538 LEU A C 1
ATOM 4159 O O . LEU A 1 538 ? 19.078 8.367 21.359 1 93.69 538 LEU A O 1
ATOM 4163 N N . LYS A 1 539 ? 17.734 6.629 21.109 1 93 539 LYS A N 1
ATOM 4164 C CA . LYS A 1 539 ? 16.719 7.086 22.062 1 93 539 LYS A CA 1
ATOM 4165 C C . LYS A 1 539 ? 16.297 8.523 21.75 1 93 539 LYS A C 1
ATOM 4167 O O . LYS A 1 539 ? 15.922 8.836 20.625 1 93 539 LYS A O 1
ATOM 4172 N N . ALA A 1 540 ? 16.469 9.508 22.641 1 89.5 540 ALA A N 1
ATOM 4173 C CA . ALA A 1 540 ? 16.016 10.891 22.5 1 89.5 540 ALA A CA 1
ATOM 4174 C C . ALA A 1 540 ? 16.875 11.633 21.469 1 89.5 540 ALA A C 1
ATOM 4176 O O . ALA A 1 540 ? 16.375 12.547 20.797 1 89.5 540 ALA A O 1
ATOM 4177 N N . ASP A 1 541 ? 18.109 11.211 21.25 1 91.62 541 ASP A N 1
ATOM 4178 C CA . ASP A 1 541 ? 19.016 11.891 20.344 1 91.62 541 ASP A CA 1
ATOM 4179 C C . ASP A 1 541 ? 18.578 11.734 18.891 1 91.62 541 ASP A C 1
ATOM 4181 O O . ASP A 1 541 ? 19 12.492 18.016 1 91.62 541 ASP A O 1
ATOM 4185 N N . LEU A 1 542 ? 17.781 10.711 18.641 1 93.62 542 LEU A N 1
ATOM 4186 C CA . LEU A 1 542 ? 17.281 10.523 17.281 1 93.62 542 LEU A CA 1
ATOM 4187 C C . LEU A 1 542 ? 16.469 11.734 16.828 1 93.62 542 LEU A C 1
ATOM 4189 O O . LEU A 1 542 ? 16.312 11.961 15.633 1 93.62 542 LEU A O 1
ATOM 4193 N N . SER A 1 543 ? 15.914 12.492 17.797 1 91.69 543 SER A N 1
ATOM 4194 C CA . SER A 1 543 ? 15.094 13.656 17.5 1 91.69 543 SER A CA 1
ATOM 4195 C C . SER A 1 543 ? 15.867 14.68 16.672 1 91.69 543 SER A C 1
ATOM 4197 O O . SER A 1 543 ? 15.289 15.414 15.867 1 91.69 543 SER A O 1
ATOM 4199 N N . ILE A 1 544 ? 17.203 14.742 16.859 1 91.12 544 ILE A N 1
ATOM 4200 C CA . ILE A 1 544 ? 18.047 15.672 16.125 1 91.12 544 ILE A CA 1
ATOM 4201 C C . ILE A 1 544 ? 17.969 15.375 14.625 1 91.12 544 ILE A C 1
ATOM 4203 O O . ILE A 1 544 ? 17.859 16.297 13.812 1 91.12 544 ILE A O 1
ATOM 4207 N N . VAL A 1 545 ? 17.984 14.102 14.352 1 92.94 545 VAL A N 1
ATOM 4208 C CA . VAL A 1 545 ? 17.922 13.68 12.953 1 92.94 545 VAL A CA 1
ATOM 4209 C C . VAL A 1 545 ? 16.5 13.875 12.422 1 92.94 545 VAL A C 1
ATOM 4211 O O . VAL A 1 545 ? 16.312 14.328 11.297 1 92.94 545 VAL A O 1
ATOM 4214 N N . LEU A 1 546 ? 15.516 13.523 13.266 1 94.38 546 LEU A N 1
ATOM 4215 C CA . LEU A 1 546 ? 14.117 13.641 12.867 1 94.38 546 LEU A CA 1
ATOM 4216 C C . LEU A 1 546 ? 13.75 15.094 12.594 1 94.38 546 LEU A C 1
ATOM 4218 O O . LEU A 1 546 ? 12.961 15.375 11.688 1 94.38 546 LEU A O 1
ATOM 4222 N N . ASN A 1 547 ? 14.305 16 13.32 1 91.62 547 ASN A N 1
ATOM 4223 C CA . ASN A 1 547 ? 14.023 17.422 13.164 1 91.62 547 ASN A CA 1
ATOM 4224 C C . ASN A 1 547 ? 14.547 17.953 11.836 1 91.62 547 ASN A C 1
ATOM 4226 O O . ASN A 1 547 ? 14.094 19 11.367 1 91.62 547 ASN A O 1
ATOM 4230 N N . ALA A 1 548 ? 15.477 17.234 11.25 1 91.94 548 ALA A N 1
ATOM 4231 C CA . ALA A 1 548 ? 16.016 17.625 9.953 1 91.94 548 ALA A CA 1
ATOM 4232 C C . ALA A 1 548 ? 15.25 16.969 8.812 1 91.94 548 ALA A C 1
ATOM 4234 O O . ALA A 1 548 ? 15.344 17.422 7.664 1 91.94 548 ALA A O 1
ATOM 4235 N N . LEU A 1 549 ? 14.508 15.969 9.102 1 91.12 549 LEU A N 1
ATOM 4236 C CA . LEU A 1 549 ? 13.812 15.164 8.102 1 91.12 549 LEU A CA 1
ATOM 4237 C C . LEU A 1 549 ? 12.695 15.961 7.449 1 91.12 549 LEU A C 1
ATOM 4239 O O . LEU A 1 549 ? 12.375 15.75 6.273 1 91.12 549 LEU A O 1
ATOM 4243 N N . GLY A 1 550 ? 12.055 16.844 8.203 1 89.06 550 GLY A N 1
ATOM 4244 C CA . GLY A 1 550 ? 10.93 17.609 7.688 1 89.06 550 GLY A CA 1
ATOM 4245 C C . GLY A 1 550 ? 11.266 18.406 6.449 1 89.06 550 GLY A C 1
ATOM 4246 O O . GLY A 1 550 ? 10.516 18.422 5.477 1 89.06 550 GLY A O 1
ATOM 4247 N N . SER A 1 551 ? 12.391 19.031 6.418 1 86.62 551 SER A N 1
ATOM 4248 C CA . SER A 1 551 ? 12.766 19.922 5.324 1 86.62 551 SER A CA 1
ATOM 4249 C C . SER A 1 551 ? 13.68 19.219 4.328 1 86.62 551 SER A C 1
ATOM 4251 O O . SER A 1 551 ? 14.125 19.828 3.35 1 86.62 551 SER A O 1
ATOM 4253 N N . ASN A 1 552 ? 13.898 17.938 4.562 1 88.94 552 ASN A N 1
ATOM 4254 C CA . ASN A 1 552 ? 14.797 17.219 3.676 1 88.94 552 ASN A CA 1
ATOM 4255 C C . ASN A 1 552 ? 14.164 16.969 2.311 1 88.94 552 ASN A C 1
ATOM 4257 O O . ASN A 1 552 ? 12.992 16.578 2.227 1 88.94 552 ASN A O 1
ATOM 4261 N N . THR A 1 553 ? 14.922 17.219 1.302 1 84.44 553 THR A N 1
ATOM 4262 C CA . THR A 1 553 ? 14.375 17.094 -0.043 1 84.44 553 THR A CA 1
ATOM 4263 C C . THR A 1 553 ? 15.141 16.031 -0.838 1 84.44 553 THR A C 1
ATOM 4265 O O . THR A 1 553 ? 15.008 15.953 -2.061 1 84.44 553 THR A O 1
ATOM 4268 N N . SER A 1 554 ? 15.938 15.25 -0.184 1 89.19 554 SER A N 1
ATOM 4269 C CA . SER A 1 554 ? 16.766 14.32 -0.938 1 89.19 554 SER A CA 1
ATOM 4270 C C . SER A 1 554 ? 16.453 12.875 -0.559 1 89.19 554 SER A C 1
ATOM 4272 O O . SER A 1 554 ? 16.344 12.008 -1.429 1 89.19 554 SER A O 1
ATOM 4274 N N . LEU A 1 555 ? 16.219 12.57 0.72 1 94.44 555 LEU A N 1
ATOM 4275 C CA . LEU A 1 555 ? 16.031 11.203 1.201 1 94.44 555 LEU A CA 1
ATOM 4276 C C . LEU A 1 555 ? 14.688 10.648 0.748 1 94.44 555 LEU A C 1
ATOM 4278 O O . LEU A 1 555 ? 13.656 11.297 0.908 1 94.44 555 LEU A O 1
ATOM 4282 N N . THR A 1 556 ? 14.703 9.555 0.12 1 96.12 556 THR A N 1
ATOM 4283 C CA . THR A 1 556 ? 13.484 8.875 -0.305 1 96.12 556 THR A CA 1
ATOM 4284 C C . THR A 1 556 ? 13.219 7.648 0.565 1 96.12 556 THR A C 1
ATOM 4286 O O . THR A 1 556 ? 12.078 7.199 0.682 1 96.12 556 THR A O 1
ATOM 4289 N N . LYS A 1 557 ? 14.273 7.07 1.14 1 97.88 557 LYS A N 1
ATOM 4290 C CA . LYS A 1 557 ? 14.148 5.91 2.016 1 97.88 557 LYS A CA 1
ATOM 4291 C C . LYS A 1 557 ? 14.906 6.129 3.324 1 97.88 557 LYS A C 1
ATOM 4293 O O . LYS A 1 557 ? 16.062 6.562 3.318 1 97.88 557 LYS A O 1
ATOM 4298 N N . LEU A 1 558 ? 14.219 5.859 4.43 1 98.19 558 LEU A N 1
ATOM 4299 C CA . LEU A 1 558 ? 14.828 6.016 5.746 1 98.19 558 LEU A CA 1
ATOM 4300 C C . LEU A 1 558 ? 14.492 4.828 6.645 1 98.19 558 LEU A C 1
ATOM 4302 O O . LEU A 1 558 ? 13.336 4.41 6.719 1 98.19 558 LEU A O 1
ATOM 4306 N N . ASP A 1 559 ? 15.484 4.246 7.207 1 98.5 559 ASP A N 1
ATOM 4307 C CA . ASP A 1 559 ? 15.32 3.158 8.164 1 98.5 559 ASP A CA 1
ATOM 4308 C C . ASP A 1 559 ? 15.797 3.576 9.555 1 98.5 559 ASP A C 1
ATOM 4310 O O . ASP A 1 559 ? 17 3.732 9.781 1 98.5 559 ASP A O 1
ATOM 4314 N N . ILE A 1 560 ? 14.945 3.758 10.484 1 98.19 560 ILE A N 1
ATOM 4315 C CA . ILE A 1 560 ? 15.297 4.156 11.844 1 98.19 560 ILE A CA 1
ATOM 4316 C C . ILE A 1 560 ? 14.828 3.09 12.836 1 98.19 560 ILE A C 1
ATOM 4318 O O . ILE A 1 560 ? 14.438 3.406 13.953 1 98.19 560 ILE A O 1
ATOM 4322 N N . SER A 1 561 ? 14.82 1.872 12.453 1 97.81 561 SER A N 1
ATOM 4323 C CA . SER A 1 561 ? 14.367 0.787 13.312 1 97.81 561 SER A CA 1
ATOM 4324 C C . SER A 1 561 ? 15.344 0.546 14.461 1 97.81 561 SER A C 1
ATOM 4326 O O . SER A 1 561 ? 16.547 0.761 14.305 1 97.81 561 SER A O 1
ATOM 4328 N N . GLY A 1 562 ? 14.867 0.15 15.562 1 97.5 562 GLY A N 1
ATOM 4329 C CA . GLY A 1 562 ? 15.688 -0.29 16.672 1 97.5 562 GLY A CA 1
ATOM 4330 C C . GLY A 1 562 ? 16.406 0.851 17.375 1 97.5 562 GLY A C 1
ATOM 4331 O O . GLY A 1 562 ? 17.562 0.724 17.75 1 97.5 562 GLY A O 1
ATOM 4332 N N . ASN A 1 563 ? 15.766 2.051 17.5 1 97 563 ASN A N 1
ATOM 4333 C CA . ASN A 1 563 ? 16.406 3.176 18.172 1 97 563 ASN A CA 1
ATOM 4334 C C . ASN A 1 563 ? 15.719 3.5 19.484 1 97 563 ASN A C 1
ATOM 4336 O O . ASN A 1 563 ? 16.172 4.383 20.219 1 97 563 ASN A O 1
ATOM 4340 N N . SER A 1 564 ? 14.625 2.852 19.844 1 96.25 564 SER A N 1
ATOM 4341 C CA . SER A 1 564 ? 13.898 3.016 21.109 1 96.25 564 SER A CA 1
ATOM 4342 C C . SER A 1 564 ? 13.547 4.48 21.359 1 96.25 564 SER A C 1
ATOM 4344 O O . SER A 1 564 ? 13.766 5 22.453 1 96.25 564 SER A O 1
ATOM 4346 N N . MET A 1 565 ? 13.102 5.18 20.406 1 94.06 565 MET A N 1
ATOM 4347 C CA . MET A 1 565 ? 12.844 6.613 20.516 1 94.06 565 MET A CA 1
ATOM 4348 C C . MET A 1 565 ? 11.633 6.891 21.391 1 94.06 565 MET A C 1
ATOM 4350 O O . MET A 1 565 ? 11.461 8 21.891 1 94.06 565 MET A O 1
ATOM 4354 N N . GLY A 1 566 ? 10.672 5.938 21.609 1 94.94 566 GLY A N 1
ATOM 4355 C CA . GLY A 1 566 ? 9.531 6.117 22.5 1 94.94 566 GLY A CA 1
ATOM 4356 C C . GLY A 1 566 ? 8.453 7.008 21.906 1 94.94 566 GLY A C 1
ATOM 4357 O O . GLY A 1 566 ? 8.422 7.23 20.688 1 94.94 566 GLY A O 1
ATOM 4358 N N . ASP A 1 567 ? 7.5 7.477 22.688 1 94.12 567 ASP A N 1
ATOM 4359 C CA . ASP A 1 567 ? 6.363 8.266 22.234 1 94.12 567 ASP A CA 1
ATOM 4360 C C . ASP A 1 567 ? 6.797 9.68 21.859 1 94.12 567 ASP A C 1
ATOM 4362 O O . ASP A 1 567 ? 6.242 10.281 20.938 1 94.12 567 ASP A O 1
ATOM 4366 N N . MET A 1 568 ? 7.773 10.188 22.578 1 93 568 MET A N 1
ATOM 4367 C CA . MET A 1 568 ? 8.273 11.523 22.25 1 93 568 MET A CA 1
ATOM 4368 C C . MET A 1 568 ? 8.938 11.539 20.875 1 93 568 MET A C 1
ATOM 4370 O O . MET A 1 568 ? 8.75 12.477 20.094 1 93 568 MET A O 1
ATOM 4374 N N . GLY A 1 569 ? 9.781 10.516 20.672 1 94.62 569 GLY A N 1
ATOM 4375 C CA . GLY A 1 569 ? 10.367 10.391 19.344 1 94.62 569 GLY A CA 1
ATOM 4376 C C . GLY A 1 569 ? 9.328 10.219 18.25 1 94.62 569 GLY A C 1
ATOM 4377 O O . GLY A 1 569 ? 9.469 10.773 17.156 1 94.62 569 GLY A O 1
ATOM 4378 N N . ALA A 1 570 ? 8.289 9.43 18.562 1 96.12 570 ALA A N 1
ATOM 4379 C CA . ALA A 1 570 ? 7.195 9.234 17.625 1 96.12 570 ALA A CA 1
ATOM 4380 C C . ALA A 1 570 ? 6.496 10.555 17.297 1 96.12 570 ALA A C 1
ATOM 4382 O O . ALA A 1 570 ? 6.094 10.797 16.156 1 96.12 570 ALA A O 1
ATOM 4383 N N . LYS A 1 571 ? 6.281 11.375 18.25 1 94.69 571 LYS A N 1
ATOM 4384 C CA . LYS A 1 571 ? 5.672 12.688 18.062 1 94.69 571 LYS A CA 1
ATOM 4385 C C . LYS A 1 571 ? 6.531 13.562 17.156 1 94.69 571 LYS A C 1
ATOM 4387 O O . LYS A 1 571 ? 6.004 14.281 16.297 1 94.69 571 LYS A O 1
ATOM 4392 N N . MET A 1 572 ? 7.867 13.539 17.375 1 95.06 572 MET A N 1
ATOM 4393 C CA . MET A 1 572 ? 8.773 14.289 16.5 1 95.06 572 MET A CA 1
ATOM 4394 C C . MET A 1 572 ? 8.719 13.766 15.07 1 95.06 572 MET A C 1
ATOM 4396 O O . MET A 1 572 ? 8.742 14.547 14.117 1 95.06 572 MET A O 1
ATOM 4400 N N . LEU A 1 573 ? 8.719 12.438 15.023 1 96.69 573 LEU A N 1
ATOM 4401 C CA . LEU A 1 573 ? 8.594 11.82 13.703 1 96.69 573 LEU A CA 1
ATOM 4402 C C . LEU A 1 573 ? 7.305 12.266 13.023 1 96.69 573 LEU A C 1
ATOM 4404 O O . LEU A 1 573 ? 7.305 12.57 11.828 1 96.69 573 LEU A O 1
ATOM 4408 N N . ALA A 1 574 ? 6.215 12.273 13.773 1 96.56 574 ALA A N 1
ATOM 4409 C CA . ALA A 1 574 ? 4.922 12.711 13.258 1 96.56 574 ALA A CA 1
ATOM 4410 C C . ALA A 1 574 ? 5.008 14.133 12.711 1 96.56 574 ALA A C 1
ATOM 4412 O O . ALA A 1 574 ? 4.52 14.422 11.617 1 96.56 574 ALA A O 1
ATOM 4413 N N . LYS A 1 575 ? 5.598 15.055 13.438 1 95.56 575 LYS A N 1
ATOM 4414 C CA . LYS A 1 575 ? 5.738 16.438 13.008 1 95.56 575 LYS A CA 1
ATOM 4415 C C . LYS A 1 575 ? 6.566 16.531 11.734 1 95.56 575 LYS A C 1
ATOM 4417 O O . LYS A 1 575 ? 6.254 17.328 10.844 1 95.56 575 LYS A O 1
ATOM 4422 N N . ALA A 1 576 ? 7.621 15.719 11.664 1 95.69 576 ALA A N 1
ATOM 4423 C CA . ALA A 1 576 ? 8.461 15.703 10.469 1 95.69 576 ALA A CA 1
ATOM 4424 C C . ALA A 1 576 ? 7.68 15.219 9.258 1 95.69 576 ALA A C 1
ATOM 4426 O O . ALA A 1 576 ? 7.793 15.797 8.172 1 95.69 576 ALA A O 1
ATOM 4427 N N . LEU A 1 577 ? 6.871 14.211 9.453 1 95.44 577 LEU A N 1
ATOM 4428 C CA . LEU A 1 577 ? 6.109 13.609 8.367 1 95.44 577 LEU A CA 1
ATOM 4429 C C . LEU A 1 577 ? 5.051 14.578 7.84 1 95.44 577 LEU A C 1
ATOM 4431 O O . LEU A 1 577 ? 4.688 14.523 6.664 1 95.44 577 LEU A O 1
ATOM 4435 N N . GLN A 1 578 ? 4.57 15.453 8.664 1 93.81 578 GLN A N 1
ATOM 4436 C CA . GLN A 1 578 ? 3.531 16.406 8.273 1 93.81 578 GLN A CA 1
ATOM 4437 C C . GLN A 1 578 ? 4.055 17.406 7.25 1 93.81 578 GLN A C 1
ATOM 4439 O O . GLN A 1 578 ? 3.283 17.938 6.453 1 93.81 578 GLN A O 1
ATOM 4444 N N . ILE A 1 579 ? 5.344 17.625 7.238 1 91.56 579 ILE A N 1
ATOM 4445 C CA . ILE A 1 579 ? 5.867 18.688 6.375 1 91.56 579 ILE A CA 1
ATOM 4446 C C . ILE A 1 579 ? 6.711 18.078 5.262 1 91.56 579 ILE A C 1
ATOM 4448 O O . ILE A 1 579 ? 6.879 18.672 4.199 1 91.56 579 ILE A O 1
ATOM 4452 N N . ASN A 1 580 ? 7.211 16.812 5.469 1 91 580 ASN A N 1
ATOM 4453 C CA . ASN A 1 580 ? 8.086 16.188 4.48 1 91 580 ASN A CA 1
ATOM 4454 C C . ASN A 1 580 ? 7.332 15.875 3.191 1 91 580 ASN A C 1
ATOM 4456 O O . ASN A 1 580 ? 6.219 15.352 3.23 1 91 580 ASN A O 1
ATOM 4460 N N . THR A 1 581 ? 7.977 16.188 2.066 1 87.44 581 THR A N 1
ATOM 4461 C CA . THR A 1 581 ? 7.301 15.984 0.788 1 87.44 581 THR A CA 1
ATOM 4462 C C . THR A 1 581 ? 8.133 15.094 -0.132 1 87.44 581 THR A C 1
ATOM 4464 O O . THR A 1 581 ? 7.902 15.055 -1.342 1 87.44 581 THR A O 1
ATOM 4467 N N . LYS A 1 582 ? 9.148 14.422 0.389 1 88.38 582 LYS A N 1
ATOM 4468 C CA . LYS A 1 582 ? 10.039 13.68 -0.494 1 88.38 582 LYS A CA 1
ATOM 4469 C C . LYS A 1 582 ? 10.125 12.211 -0.072 1 88.38 582 LYS A C 1
ATOM 4471 O O . LYS A 1 582 ? 10.203 11.32 -0.918 1 88.38 582 LYS A O 1
ATOM 4476 N N . LEU A 1 583 ? 10.094 11.945 1.214 1 94.38 583 LEU A N 1
ATOM 4477 C CA . LEU A 1 583 ? 10.25 10.602 1.765 1 94.38 583 LEU A CA 1
ATOM 4478 C C . LEU A 1 583 ? 9.164 9.664 1.231 1 94.38 583 LEU A C 1
ATOM 4480 O O . LEU A 1 583 ? 7.988 10.016 1.22 1 94.38 583 LEU A O 1
ATOM 4484 N N . ARG A 1 584 ? 9.57 8.508 0.765 1 95.31 584 ARG A N 1
ATOM 4485 C CA . ARG A 1 584 ? 8.641 7.539 0.195 1 95.31 584 ARG A CA 1
ATOM 4486 C C . ARG A 1 584 ? 8.562 6.281 1.051 1 95.31 584 ARG A C 1
ATOM 4488 O O . ARG A 1 584 ? 7.508 5.645 1.138 1 95.31 584 ARG A O 1
ATOM 4495 N N . THR A 1 585 ? 9.672 5.859 1.59 1 97.81 585 THR A N 1
ATOM 4496 C CA . THR A 1 585 ? 9.75 4.637 2.381 1 97.81 585 THR A CA 1
ATOM 4497 C C . THR A 1 585 ? 10.305 4.93 3.773 1 97.81 585 THR A C 1
ATOM 4499 O O . THR A 1 585 ? 11.336 5.586 3.914 1 97.81 585 THR A O 1
ATOM 4502 N N . LEU A 1 586 ? 9.586 4.445 4.789 1 98.12 586 LEU A N 1
ATOM 4503 C CA . LEU A 1 586 ? 10.016 4.633 6.172 1 98.12 586 LEU A CA 1
ATOM 4504 C C . LEU A 1 586 ? 9.875 3.338 6.965 1 98.12 586 LEU A C 1
ATOM 4506 O O . LEU A 1 586 ? 8.781 2.771 7.051 1 98.12 586 LEU A O 1
ATOM 4510 N N . VAL A 1 587 ? 10.961 2.83 7.469 1 98.19 587 VAL A N 1
ATOM 4511 C CA . VAL A 1 587 ? 10.961 1.672 8.352 1 98.19 587 VAL A CA 1
ATOM 4512 C C . VAL A 1 587 ? 11.258 2.117 9.789 1 98.19 587 VAL A C 1
ATOM 4514 O O . VAL A 1 587 ? 12.281 2.748 10.047 1 98.19 587 VAL A O 1
ATOM 4517 N N . TRP A 1 588 ? 10.359 1.881 10.719 1 98.06 588 TRP A N 1
ATOM 4518 C CA . TRP A 1 588 ? 10.531 2.477 12.039 1 98.06 588 TRP A CA 1
ATOM 4519 C C . TRP A 1 588 ? 10.07 1.521 13.133 1 98.06 588 TRP A C 1
ATOM 4521 O O . TRP A 1 588 ? 9.508 1.95 14.148 1 98.06 588 TRP A O 1
ATOM 4531 N N . ASP A 1 589 ? 10.242 0.206 12.984 1 96.94 589 ASP A N 1
ATOM 4532 C CA . ASP A 1 589 ? 9.867 -0.774 14 1 96.94 589 ASP A CA 1
ATOM 4533 C C . ASP A 1 589 ? 10.883 -0.799 15.141 1 96.94 589 ASP A C 1
ATOM 4535 O O . ASP A 1 589 ? 11.969 -0.237 15.023 1 96.94 589 ASP A O 1
ATOM 4539 N N . ARG A 1 590 ? 10.516 -1.333 16.266 1 96.88 590 ARG A N 1
ATOM 4540 C CA . ARG A 1 590 ? 11.359 -1.53 17.453 1 96.88 590 ARG A CA 1
ATOM 4541 C C . ARG A 1 590 ? 11.812 -0.194 18.031 1 96.88 590 ARG A C 1
ATOM 4543 O O . ARG A 1 590 ? 13.008 0.014 18.25 1 96.88 590 ARG A O 1
ATOM 4550 N N . ASN A 1 591 ? 10.898 0.719 18.141 1 97.75 591 ASN A N 1
ATOM 4551 C CA . ASN A 1 591 ? 11.172 2.014 18.75 1 97.75 591 ASN A CA 1
ATOM 4552 C C . ASN A 1 591 ? 10.375 2.203 20.031 1 97.75 591 ASN A C 1
ATOM 4554 O O . ASN A 1 591 ? 10.289 3.318 20.562 1 97.75 591 ASN A O 1
ATOM 4558 N N . ASN A 1 592 ? 9.742 1.133 20.547 1 96.62 592 ASN A N 1
ATOM 4559 C CA . ASN A 1 592 ? 8.969 1.153 21.797 1 96.62 592 ASN A CA 1
ATOM 4560 C C . ASN A 1 592 ? 7.852 2.191 21.734 1 96.62 592 ASN A C 1
ATOM 4562 O O . ASN A 1 592 ? 7.66 2.955 22.688 1 96.62 592 ASN A O 1
ATOM 4566 N N . ALA A 1 593 ? 7.191 2.238 20.609 1 96.06 593 ALA A N 1
ATOM 4567 C CA . ALA A 1 593 ? 6.062 3.15 20.453 1 96.06 593 ALA A CA 1
ATOM 4568 C C . ALA A 1 593 ? 4.809 2.592 21.125 1 96.06 593 ALA A C 1
ATOM 4570 O O . ALA A 1 593 ? 4.426 1.443 20.875 1 96.06 593 ALA A O 1
ATOM 4571 N N . SER A 1 594 ? 4.207 3.355 22 1 96.06 594 SER A N 1
ATOM 4572 C CA . SER A 1 594 ? 2.939 3 22.641 1 96.06 594 SER A CA 1
ATOM 4573 C C . SER A 1 594 ? 1.763 3.311 21.719 1 96.06 594 SER A C 1
ATOM 4575 O O . SER A 1 594 ? 1.952 3.795 20.594 1 96.06 594 SER A O 1
ATOM 4577 N N . PRO A 1 595 ? 0.515 2.93 22.094 1 95.94 595 PRO A N 1
ATOM 4578 C CA . PRO A 1 595 ? -0.649 3.264 21.266 1 95.94 595 PRO A CA 1
ATOM 4579 C C . PRO A 1 595 ? -0.735 4.754 20.938 1 95.94 595 PRO A C 1
ATOM 4581 O O . PRO A 1 595 ? -1.115 5.125 19.828 1 95.94 595 PRO A O 1
ATOM 4584 N N . GLN A 1 596 ? -0.335 5.57 21.859 1 93.94 596 GLN A N 1
ATOM 4585 C CA . GLN A 1 596 ? -0.364 7.012 21.625 1 93.94 596 GLN A CA 1
ATOM 4586 C C . GLN A 1 596 ? 0.616 7.41 20.531 1 93.94 596 GLN A C 1
ATOM 4588 O O . GLN A 1 596 ? 0.292 8.234 19.672 1 93.94 596 GLN A O 1
ATOM 4593 N N . GLY A 1 597 ? 1.815 6.875 20.609 1 95.69 597 GLY A N 1
ATOM 4594 C CA . GLY A 1 597 ? 2.791 7.141 19.578 1 95.69 597 GLY A CA 1
ATOM 4595 C C . GLY A 1 597 ? 2.32 6.723 18.188 1 95.69 597 GLY A C 1
ATOM 4596 O O . GLY A 1 597 ? 2.539 7.438 17.203 1 95.69 597 GLY A O 1
ATOM 4597 N N . LEU A 1 598 ? 1.674 5.551 18.141 1 97.5 598 LEU A N 1
ATOM 4598 C CA . LEU A 1 598 ? 1.132 5.059 16.891 1 97.5 598 LEU A CA 1
ATOM 4599 C C . LEU A 1 598 ? 0.034 5.984 16.375 1 97.5 598 LEU A C 1
ATOM 4601 O O . LEU A 1 598 ? -0.05 6.246 15.164 1 97.5 598 LEU A O 1
ATOM 4605 N N . GLN A 1 599 ? -0.784 6.465 17.25 1 95.81 599 GLN A N 1
ATOM 4606 C CA . GLN A 1 599 ? -1.861 7.379 16.875 1 95.81 599 GLN A CA 1
ATOM 4607 C C . GLN A 1 599 ? -1.308 8.695 16.344 1 95.81 599 GLN A C 1
ATOM 4609 O O . GLN A 1 599 ? -1.868 9.273 15.406 1 95.81 599 GLN A O 1
ATOM 4614 N N . ASP A 1 600 ? -0.216 9.172 16.938 1 95.69 600 ASP A N 1
ATOM 4615 C CA . ASP A 1 600 ? 0.406 10.414 16.484 1 95.69 600 ASP A CA 1
ATOM 4616 C C . ASP A 1 600 ? 0.917 10.273 15.047 1 95.69 600 ASP A C 1
ATOM 4618 O O . ASP A 1 600 ? 0.712 11.164 14.219 1 95.69 600 ASP A O 1
ATOM 4622 N N . VAL A 1 601 ? 1.552 9.18 14.82 1 97.56 601 VAL A N 1
ATOM 4623 C CA . VAL A 1 601 ? 2.098 8.953 13.484 1 97.56 601 VAL A CA 1
ATOM 4624 C C . VAL A 1 601 ? 0.959 8.781 12.484 1 97.56 601 VAL A C 1
ATOM 4626 O O . VAL A 1 601 ? 1.042 9.266 11.352 1 97.56 601 VAL A O 1
ATOM 4629 N N . ALA A 1 602 ? -0.081 8.062 12.898 1 97.31 602 ALA A N 1
ATOM 4630 C CA . ALA A 1 602 ? -1.251 7.91 12.039 1 97.31 602 ALA A CA 1
ATOM 4631 C C . ALA A 1 602 ? -1.857 9.266 11.68 1 97.31 602 ALA A C 1
ATOM 4633 O O . ALA A 1 602 ? -2.213 9.508 10.523 1 97.31 602 ALA A O 1
ATOM 4634 N N . ALA A 1 603 ? -2.002 10.133 12.656 1 94.94 603 ALA A N 1
ATOM 4635 C CA . ALA A 1 603 ? -2.555 11.469 12.438 1 94.94 603 ALA A CA 1
ATOM 4636 C C . ALA A 1 603 ? -1.679 12.273 11.477 1 94.94 603 ALA A C 1
ATOM 4638 O O . ALA A 1 603 ? -2.186 13.062 10.68 1 94.94 603 ALA A O 1
ATOM 4639 N N . ALA A 1 604 ? -0.404 12.07 11.57 1 96.25 604 ALA A N 1
ATOM 4640 C CA . ALA A 1 604 ? 0.527 12.766 10.688 1 96.25 604 ALA A CA 1
ATOM 4641 C C . ALA A 1 604 ? 0.368 12.289 9.242 1 96.25 604 ALA A C 1
ATOM 4643 O O . ALA A 1 604 ? 0.469 13.086 8.312 1 96.25 604 ALA A O 1
ATOM 4644 N N . LEU A 1 605 ? 0.116 10.992 9.047 1 96.19 605 LEU A N 1
ATOM 4645 C CA . LEU A 1 605 ? -0.026 10.414 7.719 1 96.19 605 LEU A CA 1
ATOM 4646 C C . LEU A 1 605 ? -1.286 10.93 7.031 1 96.19 605 LEU A C 1
ATOM 4648 O O . LEU A 1 605 ? -1.386 10.906 5.805 1 96.19 605 LEU A O 1
ATOM 4652 N N . GLU A 1 606 ? -2.215 11.352 7.859 1 93.62 606 GLU A N 1
ATOM 4653 C CA . GLU A 1 606 ? -3.422 11.945 7.293 1 93.62 606 GLU A CA 1
ATOM 4654 C C . GLU A 1 606 ? -3.088 13.188 6.469 1 93.62 606 GLU A C 1
ATOM 4656 O O . GLU A 1 606 ? -3.752 13.477 5.473 1 93.62 606 GLU A O 1
ATOM 4661 N N . LYS A 1 607 ? -2.012 13.883 6.887 1 91.25 607 LYS A N 1
ATOM 4662 C CA . LYS A 1 607 ? -1.632 15.125 6.227 1 91.25 607 LYS A CA 1
ATOM 4663 C C . LYS A 1 607 ? -0.466 14.906 5.266 1 91.25 607 LYS A C 1
ATOM 4665 O O . LYS A 1 607 ? -0.033 15.836 4.582 1 91.25 607 LYS A O 1
ATOM 4670 N N . ASN A 1 608 ? 0.092 13.68 5.27 1 92.06 608 ASN A N 1
ATOM 4671 C CA . ASN A 1 608 ? 1.215 13.344 4.402 1 92.06 608 ASN A CA 1
ATOM 4672 C C . ASN A 1 608 ? 0.752 12.594 3.156 1 92.06 608 ASN A C 1
ATOM 4674 O O . ASN A 1 608 ? 0.067 11.57 3.258 1 92.06 608 ASN A O 1
ATOM 4678 N N . TYR A 1 609 ? 1.171 12.992 1.971 1 89.44 609 TYR A N 1
ATOM 4679 C CA . TYR A 1 609 ? 0.687 12.391 0.733 1 89.44 609 TYR A CA 1
ATOM 4680 C C . TYR A 1 609 ? 1.835 11.781 -0.063 1 89.44 609 TYR A C 1
ATOM 4682 O O . TYR A 1 609 ? 1.671 11.43 -1.234 1 89.44 609 TYR A O 1
ATOM 4690 N N . THR A 1 610 ? 3.01 11.648 0.578 1 90.44 610 THR A N 1
ATOM 4691 C CA . THR A 1 610 ? 4.18 11.227 -0.187 1 90.44 610 THR A CA 1
ATOM 4692 C C . THR A 1 610 ? 4.609 9.82 0.21 1 90.44 610 THR A C 1
ATOM 4694 O O . THR A 1 610 ? 5.145 9.078 -0.613 1 90.44 610 THR A O 1
ATOM 4697 N N . ILE A 1 611 ? 4.402 9.383 1.497 1 94.94 611 ILE A N 1
ATOM 4698 C CA . ILE A 1 611 ? 4.836 8.07 1.967 1 94.94 611 ILE A CA 1
ATOM 4699 C C . ILE A 1 611 ? 4.035 6.977 1.256 1 94.94 611 ILE A C 1
ATOM 4701 O O . ILE A 1 611 ? 2.805 7.023 1.222 1 94.94 611 ILE A O 1
ATOM 4705 N N . ARG A 1 612 ? 4.766 6.07 0.688 1 93.75 612 ARG A N 1
ATOM 4706 C CA . ARG A 1 612 ? 4.117 5.004 -0.069 1 93.75 612 ARG A CA 1
ATOM 4707 C C . ARG A 1 612 ? 4.336 3.65 0.597 1 93.75 612 ARG A C 1
ATOM 4709 O O . ARG A 1 612 ? 3.521 2.738 0.438 1 93.75 612 ARG A O 1
ATOM 4716 N N . PHE A 1 613 ? 5.414 3.521 1.183 1 96.75 613 PHE A N 1
ATOM 4717 C CA . PHE A 1 613 ? 5.738 2.246 1.81 1 96.75 613 PHE A CA 1
ATOM 4718 C C . PHE A 1 613 ? 6.199 2.449 3.248 1 96.75 613 PHE A C 1
ATOM 4720 O O . PHE A 1 613 ? 7.281 2.992 3.488 1 96.75 613 PHE A O 1
ATOM 4727 N N . MET A 1 614 ? 5.43 2.025 4.184 1 97.75 614 MET A N 1
ATOM 4728 C CA . MET A 1 614 ? 5.684 2.078 5.621 1 97.75 614 MET A CA 1
ATOM 4729 C C . MET A 1 614 ? 5.219 0.796 6.301 1 97.75 614 MET A C 1
ATOM 4731 O O . MET A 1 614 ? 4.125 0.752 6.867 1 97.75 614 MET A O 1
ATOM 4735 N N . PRO A 1 615 ? 6.16 -0.244 6.266 1 96.38 615 PRO A N 1
ATOM 4736 C CA . PRO A 1 615 ? 5.758 -1.516 6.871 1 96.38 615 PRO A CA 1
ATOM 4737 C C . PRO A 1 615 ? 5.277 -1.356 8.312 1 96.38 615 PRO A C 1
ATOM 4739 O O . PRO A 1 615 ? 5.816 -0.539 9.062 1 96.38 615 PRO A O 1
ATOM 4742 N N . VAL A 1 616 ? 4.223 -2.104 8.664 1 96.19 616 VAL A N 1
ATOM 4743 C CA . VAL A 1 616 ? 3.668 -2.066 10.016 1 96.19 616 VAL A CA 1
ATOM 4744 C C . VAL A 1 616 ? 4.746 -2.445 11.031 1 96.19 616 VAL A C 1
ATOM 4746 O O . VAL A 1 616 ? 5.441 -3.447 10.859 1 96.19 616 VAL A O 1
ATOM 4749 N N . PRO A 1 617 ? 4.996 -1.563 11.969 1 97.19 617 PRO A N 1
ATOM 4750 C CA . PRO A 1 617 ? 5.938 -1.931 13.031 1 97.19 617 PRO A CA 1
ATOM 4751 C C . PRO A 1 617 ? 5.414 -3.051 13.922 1 97.19 617 PRO A C 1
ATOM 4753 O O . PRO A 1 617 ? 4.895 -2.787 15.008 1 97.19 617 PRO A O 1
ATOM 4756 N N . ILE A 1 618 ? 5.648 -4.227 13.539 1 95.62 618 ILE A N 1
ATOM 4757 C CA . ILE A 1 618 ? 4.984 -5.402 14.094 1 95.62 618 ILE A CA 1
ATOM 4758 C C . ILE A 1 618 ? 5.426 -5.605 15.539 1 95.62 618 ILE A C 1
ATOM 4760 O O . ILE A 1 618 ? 4.625 -6.004 16.391 1 95.62 618 ILE A O 1
ATOM 4764 N N . MET A 1 619 ? 6.676 -5.414 15.852 1 95.44 619 MET A N 1
ATOM 4765 C CA . MET A 1 619 ? 7.156 -5.617 17.219 1 95.44 619 MET A CA 1
ATOM 4766 C C . MET A 1 619 ? 6.551 -4.594 18.172 1 95.44 619 MET A C 1
ATOM 4768 O O . MET A 1 619 ? 6.09 -4.945 19.25 1 95.44 619 MET A O 1
ATOM 4772 N N . ASP A 1 620 ? 6.527 -3.34 17.766 1 97 620 ASP A N 1
ATOM 4773 C CA . ASP A 1 620 ? 5.902 -2.293 18.562 1 97 620 ASP A CA 1
ATOM 4774 C C . ASP A 1 620 ? 4.395 -2.504 18.672 1 97 620 ASP A C 1
ATOM 4776 O O . ASP A 1 620 ? 3.803 -2.295 19.734 1 97 620 ASP A O 1
ATOM 4780 N N . ALA A 1 621 ? 3.777 -2.871 17.562 1 96.38 621 ALA A N 1
ATOM 4781 C CA . ALA A 1 621 ? 2.336 -3.107 17.516 1 96.38 621 ALA A CA 1
ATOM 4782 C C . ALA A 1 621 ? 1.943 -4.242 18.469 1 96.38 621 ALA A C 1
ATOM 4784 O O . ALA A 1 621 ? 0.913 -4.168 19.141 1 96.38 621 ALA A O 1
ATOM 4785 N N . ALA A 1 622 ? 2.762 -5.348 18.469 1 95.06 622 ALA A N 1
ATOM 4786 C CA . ALA A 1 622 ? 2.486 -6.477 19.344 1 95.06 622 ALA A CA 1
ATOM 4787 C C . ALA A 1 622 ? 2.506 -6.043 20.812 1 95.06 622 ALA A C 1
ATOM 4789 O O . ALA A 1 622 ? 1.653 -6.461 21.594 1 95.06 622 ALA A O 1
ATOM 4790 N N . GLN A 1 623 ? 3.42 -5.164 21.188 1 94.94 623 GLN A N 1
ATOM 4791 C CA . GLN A 1 623 ? 3.518 -4.656 22.547 1 94.94 623 GLN A CA 1
ATOM 4792 C C . GLN A 1 623 ? 2.381 -3.688 22.859 1 94.94 623 GLN A C 1
ATOM 4794 O O . GLN A 1 623 ? 1.813 -3.717 23.953 1 94.94 623 GLN A O 1
ATOM 4799 N N . ALA A 1 624 ? 2.053 -2.85 21.891 1 96.5 624 ALA A N 1
ATOM 4800 C CA . ALA A 1 624 ? 0.985 -1.869 22.062 1 96.5 624 ALA A CA 1
ATOM 4801 C C . ALA A 1 624 ? -0.373 -2.553 22.188 1 96.5 624 ALA A C 1
ATOM 4803 O O . ALA A 1 624 ? -1.267 -2.049 22.875 1 96.5 624 ALA A O 1
ATOM 4804 N N . LEU A 1 625 ? -0.572 -3.67 21.516 1 95.06 625 LEU A N 1
ATOM 4805 C CA . LEU A 1 625 ? -1.824 -4.418 21.547 1 95.06 625 LEU A CA 1
ATOM 4806 C C . LEU A 1 625 ? -2.107 -4.926 22.969 1 95.06 625 LEU A C 1
ATOM 4808 O O . LEU A 1 625 ? -3.268 -5.047 23.359 1 95.06 625 LEU A O 1
ATOM 4812 N N . LYS A 1 626 ? -1.062 -5.23 23.703 1 94 626 LYS A N 1
ATOM 4813 C CA . LYS A 1 626 ? -1.215 -5.684 25.078 1 94 626 LYS A CA 1
ATOM 4814 C C . LYS A 1 626 ? -1.724 -4.559 25.984 1 94 626 LYS A C 1
ATOM 4816 O O . LYS A 1 626 ? -2.477 -4.805 26.922 1 94 626 LYS A O 1
ATOM 4821 N N . ALA A 1 627 ? -1.337 -3.291 25.672 1 93.88 627 ALA A N 1
ATOM 4822 C CA . ALA A 1 627 ? -1.728 -2.141 26.484 1 93.88 627 ALA A CA 1
ATOM 4823 C C . ALA A 1 627 ? -3.148 -1.693 26.156 1 93.88 627 ALA A C 1
ATOM 4825 O O . ALA A 1 627 ? -3.99 -1.568 27.047 1 93.88 627 ALA A O 1
ATOM 4826 N N . ASN A 1 628 ? -3.367 -1.396 24.906 1 94.94 628 ASN A N 1
ATOM 4827 C CA . ASN A 1 628 ? -4.676 -0.955 24.438 1 94.94 628 ASN A CA 1
ATOM 4828 C C . ASN A 1 628 ? -4.98 -1.482 23.047 1 94.94 628 ASN A C 1
ATOM 4830 O O . ASN A 1 628 ? -4.625 -0.851 22.047 1 94.94 628 ASN A O 1
ATOM 4834 N N . PRO A 1 629 ? -5.703 -2.594 22.906 1 94.12 629 PRO A N 1
ATOM 4835 C CA . PRO A 1 629 ? -5.926 -3.232 21.594 1 94.12 629 PRO A CA 1
ATOM 4836 C C . PRO A 1 629 ? -6.738 -2.359 20.641 1 94.12 629 PRO A C 1
ATOM 4838 O O . PRO A 1 629 ? -6.398 -2.246 19.469 1 94.12 629 PRO A O 1
ATOM 4841 N N . GLU A 1 630 ? -7.766 -1.71 21.094 1 93.81 630 GLU A N 1
ATOM 4842 C CA . GLU A 1 630 ? -8.656 -0.934 20.234 1 93.81 630 GLU A CA 1
ATOM 4843 C C . GLU A 1 630 ? -7.934 0.265 19.641 1 93.81 630 GLU A C 1
ATOM 4845 O O . GLU A 1 630 ? -8 0.489 18.422 1 93.81 630 GLU A O 1
ATOM 4850 N N . LYS A 1 631 ? -7.254 0.988 20.484 1 93.44 631 LYS A N 1
ATOM 4851 C CA . LYS A 1 631 ? -6.527 2.166 20.016 1 93.44 631 LYS A CA 1
ATOM 4852 C C . LYS A 1 631 ? -5.414 1.781 19.047 1 93.44 631 LYS A C 1
ATOM 4854 O O . LYS A 1 631 ? -5.172 2.482 18.062 1 93.44 631 LYS A O 1
ATOM 4859 N N . THR A 1 632 ? -4.758 0.682 19.359 1 96.56 632 THR A N 1
ATOM 4860 C CA . THR A 1 632 ? -3.656 0.216 18.516 1 96.56 632 THR A CA 1
ATOM 4861 C C . THR A 1 632 ? -4.16 -0.215 17.141 1 96.56 632 THR A C 1
ATOM 4863 O O . THR A 1 632 ? -3.594 0.173 16.125 1 96.56 632 THR A O 1
ATOM 4866 N N . GLU A 1 633 ? -5.242 -0.972 17.109 1 95.5 633 GLU A N 1
ATOM 4867 C CA . GLU A 1 633 ? -5.816 -1.439 15.844 1 95.5 633 GLU A CA 1
ATOM 4868 C C . GLU A 1 633 ? -6.301 -0.271 14.992 1 95.5 633 GLU A C 1
ATOM 4870 O O . GLU A 1 633 ? -6.102 -0.258 13.781 1 95.5 633 GLU A O 1
ATOM 4875 N N . ASP A 1 634 ? -6.918 0.616 15.641 1 95.69 634 ASP A N 1
ATOM 4876 C CA . ASP A 1 634 ? -7.43 1.784 14.93 1 95.69 634 ASP A CA 1
ATOM 4877 C C . ASP A 1 634 ? -6.289 2.594 14.312 1 95.69 634 ASP A C 1
ATOM 4879 O O . ASP A 1 634 ? -6.383 3.027 13.156 1 95.69 634 ASP A O 1
ATOM 4883 N N . ALA A 1 635 ? -5.32 2.848 15.078 1 97.12 635 ALA A N 1
ATOM 4884 C CA . ALA A 1 635 ? -4.172 3.609 14.594 1 97.12 635 ALA A CA 1
ATOM 4885 C C . ALA A 1 635 ? -3.525 2.922 13.391 1 97.12 635 ALA A C 1
ATOM 4887 O O . ALA A 1 635 ? -3.238 3.568 12.383 1 97.12 635 ALA A O 1
ATOM 4888 N N . LEU A 1 636 ? -3.312 1.607 13.477 1 97.31 636 LEU A N 1
ATOM 4889 C CA . LEU A 1 636 ? -2.65 0.856 12.414 1 97.31 636 LEU A CA 1
ATOM 4890 C C . LEU A 1 636 ? -3.516 0.814 11.156 1 97.31 636 LEU A C 1
ATOM 4892 O O . LEU A 1 636 ? -3.006 0.954 10.039 1 97.31 636 LEU A O 1
ATOM 4896 N N . LEU A 1 637 ? -4.766 0.596 11.344 1 96.62 637 LEU A N 1
ATOM 4897 C CA . LEU A 1 637 ? -5.68 0.579 10.203 1 96.62 637 LEU A CA 1
ATOM 4898 C C . LEU A 1 637 ? -5.688 1.929 9.492 1 96.62 637 LEU A C 1
ATOM 4900 O O . LEU A 1 637 ? -5.691 1.986 8.266 1 96.62 637 LEU A O 1
ATOM 4904 N N . LYS A 1 638 ? -5.73 2.984 10.289 1 97.06 638 LYS A N 1
ATOM 4905 C CA . LYS A 1 638 ? -5.695 4.32 9.703 1 97.06 638 LYS A CA 1
ATOM 4906 C C . LYS A 1 638 ? -4.414 4.535 8.898 1 97.06 638 LYS A C 1
ATOM 4908 O O . LYS A 1 638 ? -4.449 5.102 7.805 1 97.06 638 LYS A O 1
ATOM 4913 N N . MET A 1 639 ? -3.307 4.141 9.43 1 97.31 639 MET A N 1
ATOM 4914 C CA . MET A 1 639 ? -2.035 4.273 8.727 1 97.31 639 MET A CA 1
ATOM 4915 C C . MET A 1 639 ? -2.088 3.574 7.367 1 97.31 639 MET A C 1
ATOM 4917 O O . MET A 1 639 ? -1.712 4.156 6.352 1 97.31 639 MET A O 1
ATOM 4921 N N . GLU A 1 640 ? -2.582 2.357 7.367 1 96.31 640 GLU A N 1
ATOM 4922 C CA . GLU A 1 640 ? -2.646 1.582 6.133 1 96.31 640 GLU A CA 1
ATOM 4923 C C . GLU A 1 640 ? -3.623 2.209 5.141 1 96.31 640 GLU A C 1
ATOM 4925 O O . GLU A 1 640 ? -3.395 2.17 3.93 1 96.31 640 GLU A O 1
ATOM 4930 N N . GLN A 1 641 ? -4.699 2.76 5.637 1 96.19 641 GLN A N 1
ATOM 4931 C CA . GLN A 1 641 ? -5.676 3.412 4.77 1 96.19 641 GLN A CA 1
ATOM 4932 C C . GLN A 1 641 ? -5.082 4.652 4.109 1 96.19 641 GLN A C 1
ATOM 4934 O O . GLN A 1 641 ? -5.336 4.918 2.934 1 96.19 641 GLN A O 1
ATOM 4939 N N . TYR A 1 642 ? -4.34 5.418 4.906 1 95.88 642 TYR A N 1
ATOM 4940 C CA . TYR A 1 642 ? -3.727 6.621 4.352 1 95.88 642 TYR A CA 1
ATOM 4941 C C . TYR A 1 642 ? -2.639 6.262 3.346 1 95.88 642 TYR A C 1
ATOM 4943 O O . TYR A 1 642 ? -2.436 6.973 2.359 1 95.88 642 TYR A O 1
ATOM 4951 N N . LEU A 1 643 ? -1.913 5.168 3.562 1 95.38 643 LEU A N 1
ATOM 4952 C CA . LEU A 1 643 ? -0.941 4.699 2.58 1 95.38 643 LEU A CA 1
ATOM 4953 C C . LEU A 1 643 ? -1.631 4.309 1.277 1 95.38 643 LEU A C 1
ATOM 4955 O O . LEU A 1 643 ? -1.122 4.594 0.191 1 95.38 643 LEU A O 1
ATOM 4959 N N . LEU A 1 644 ? -2.805 3.611 1.451 1 94 644 LEU A N 1
ATOM 4960 C CA . LEU A 1 644 ? -3.604 3.266 0.28 1 94 644 LEU A CA 1
ATOM 4961 C C . LEU A 1 644 ? -4.004 4.516 -0.492 1 94 644 LEU A C 1
ATOM 4963 O O . LEU A 1 644 ? -3.928 4.547 -1.723 1 94 644 LEU A O 1
ATOM 4967 N N . ARG A 1 645 ? -4.418 5.57 0.199 1 92.81 645 ARG A N 1
ATOM 4968 C CA . ARG A 1 645 ? -4.797 6.836 -0.417 1 92.81 645 ARG A CA 1
ATOM 4969 C C . ARG A 1 645 ? -3.633 7.434 -1.204 1 92.81 645 ARG A C 1
ATOM 4971 O O . ARG A 1 645 ? -3.818 7.922 -2.32 1 92.81 645 ARG A O 1
ATOM 4978 N N . ASN A 1 646 ? -2.447 7.398 -0.619 1 89.75 646 ASN A N 1
ATOM 4979 C CA . ASN A 1 646 ? -1.262 7.961 -1.257 1 89.75 646 ASN A CA 1
ATOM 4980 C C . ASN A 1 646 ? -0.942 7.254 -2.57 1 89.75 646 ASN A C 1
ATOM 4982 O O . ASN A 1 646 ? -0.356 7.848 -3.475 1 89.75 646 ASN A O 1
ATOM 4986 N N . HIS A 1 647 ? -1.314 6.008 -2.682 1 86.31 647 HIS A N 1
ATOM 4987 C CA . HIS A 1 647 ? -1.082 5.25 -3.906 1 86.31 647 HIS A CA 1
ATOM 4988 C C . HIS A 1 647 ? -2.115 5.598 -4.973 1 86.31 647 HIS A C 1
ATOM 4990 O O . HIS A 1 647 ? -1.791 5.652 -6.16 1 86.31 647 HIS A O 1
ATOM 4996 N N . GLU A 1 648 ? -3.324 5.793 -4.457 1 79.31 648 GLU A N 1
ATOM 4997 C CA . GLU A 1 648 ? -4.426 6.004 -5.395 1 79.31 648 GLU A CA 1
ATOM 4998 C C . GLU A 1 648 ? -4.434 7.434 -5.926 1 79.31 648 GLU A C 1
ATOM 5000 O O . GLU A 1 648 ? -4.781 7.668 -7.082 1 79.31 648 GLU A O 1
ATOM 5005 N N . THR A 1 649 ? -4.273 8.375 -4.914 1 69.88 649 THR A N 1
ATOM 5006 C CA . THR A 1 649 ? -4.355 9.773 -5.316 1 69.88 649 THR A CA 1
ATOM 5007 C C . THR A 1 649 ? -2.961 10.352 -5.547 1 69.88 649 THR A C 1
ATOM 5009 O O . THR A 1 649 ? -2.047 10.117 -4.754 1 69.88 649 THR A O 1
ATOM 5012 N N . ARG A 1 650 ? -2.611 10.625 -6.711 1 63 650 ARG A N 1
ATOM 5013 C CA . ARG A 1 650 ? -1.312 11.234 -6.984 1 63 650 ARG A CA 1
ATOM 5014 C C . ARG A 1 650 ? -1.379 12.75 -6.848 1 63 650 ARG A C 1
ATOM 5016 O O . ARG A 1 650 ? -0.675 13.477 -7.559 1 63 650 ARG A O 1
ATOM 5023 N N . LYS A 1 651 ? -2.346 13.172 -5.941 1 59.88 651 LYS A N 1
ATOM 5024 C CA . LYS A 1 651 ? -2.506 14.617 -5.777 1 59.88 651 LYS A CA 1
ATOM 5025 C C . LYS A 1 651 ? -1.354 15.211 -4.973 1 59.88 651 LYS A C 1
ATOM 5027 O O . LYS A 1 651 ? -1.035 14.727 -3.885 1 59.88 651 LYS A O 1
ATOM 5032 N N . TYR A 1 652 ? -0.096 15.305 -5.539 1 55.84 652 TYR A N 1
ATOM 5033 C CA . TYR A 1 652 ? 0.958 15.992 -4.801 1 55.84 652 TYR A CA 1
ATOM 5034 C C . TYR A 1 652 ? 0.579 17.453 -4.535 1 55.84 652 TYR A C 1
ATOM 5036 O O . TYR A 1 652 ? 0.148 18.156 -5.445 1 55.84 652 TYR A O 1
ATOM 5044 N N . LEU A 1 653 ? 0.471 17.75 -3.227 1 60.62 653 LEU A N 1
ATOM 5045 C CA . LEU A 1 653 ? 0.038 19.094 -2.834 1 60.62 653 LEU A CA 1
ATOM 5046 C C . LEU A 1 653 ? 1.141 20.109 -3.082 1 60.62 653 LEU A C 1
ATOM 5048 O O . LEU A 1 653 ? 1.998 20.328 -2.223 1 60.62 653 LEU A O 1
ATOM 5052 N N . GLN A 1 654 ? 1.48 20.469 -4.301 1 67 654 GLN A N 1
ATOM 5053 C CA . GLN A 1 654 ? 2.447 21.469 -4.715 1 67 654 GLN A CA 1
ATOM 5054 C C . GLN A 1 654 ? 2.295 22.75 -3.893 1 67 654 GLN A C 1
ATOM 5056 O O . GLN A 1 654 ? 3.281 23.422 -3.604 1 67 654 GLN A O 1
ATOM 5061 N N . GLU A 1 655 ? 1.18 22.812 -3.445 1 78.81 655 GLU A N 1
ATOM 5062 C CA . GLU A 1 655 ? 0.969 24.031 -2.656 1 78.81 655 GLU A CA 1
ATOM 5063 C C . GLU A 1 655 ? 1.641 23.922 -1.29 1 78.81 655 GLU A C 1
ATOM 5065 O O . GLU A 1 655 ? 2.086 24.922 -0.73 1 78.81 655 GLU A O 1
ATOM 5070 N N . GLN A 1 656 ? 1.866 22.688 -0.957 1 82.75 656 GLN A N 1
ATOM 5071 C CA . GLN A 1 656 ? 2.533 22.484 0.325 1 82.75 656 GLN A CA 1
ATOM 5072 C C . GLN A 1 656 ? 4.027 22.766 0.22 1 82.75 656 GLN A C 1
ATOM 5074 O O . GLN A 1 656 ? 4.613 23.375 1.12 1 82.75 656 GLN A O 1
ATOM 5079 N N . ALA A 1 657 ? 4.609 22.344 -0.812 1 81.31 657 ALA A N 1
ATOM 5080 C CA . ALA A 1 657 ? 6.031 22.594 -1.017 1 81.31 657 ALA A CA 1
ATOM 5081 C C . ALA A 1 657 ? 6.305 24.094 -1.165 1 81.31 657 ALA A C 1
ATOM 5083 O O . ALA A 1 657 ? 7.316 24.594 -0.671 1 81.31 657 ALA A O 1
ATOM 5084 N N . TYR A 1 658 ? 5.422 24.781 -1.797 1 86 658 TYR A N 1
ATOM 5085 C CA . TYR A 1 658 ? 5.531 26.219 -1.965 1 86 658 TYR A CA 1
ATOM 5086 C C . TYR A 1 658 ? 5.469 26.938 -0.619 1 86 658 TYR A C 1
ATOM 5088 O O . TYR A 1 658 ? 6.305 27.797 -0.325 1 86 658 TYR A O 1
ATOM 5096 N N . ARG A 1 659 ? 4.539 26.516 0.154 1 86.75 659 ARG A N 1
ATOM 5097 C CA . ARG A 1 659 ? 4.375 27.172 1.45 1 86.75 659 ARG A CA 1
ATOM 5098 C C . ARG A 1 659 ? 5.551 26.859 2.371 1 86.75 659 ARG A C 1
ATOM 5100 O O . ARG A 1 659 ? 5.945 27.688 3.188 1 86.75 659 ARG A O 1
ATOM 5107 N N . LEU A 1 660 ? 6.035 25.688 2.201 1 84.56 660 LEU A N 1
ATOM 5108 C CA . LEU A 1 660 ? 7.203 25.344 3 1 84.56 660 LEU A CA 1
ATOM 5109 C C . LEU A 1 660 ? 8.398 26.219 2.631 1 84.56 660 LEU A C 1
ATOM 5111 O O . LEU A 1 660 ? 9.109 26.703 3.51 1 84.56 660 LEU A O 1
ATOM 5115 N N . GLN A 1 661 ? 8.562 26.438 1.438 1 82.56 661 GLN A N 1
ATOM 5116 C CA . GLN A 1 661 ? 9.641 27.297 0.979 1 82.56 661 GLN A CA 1
ATOM 5117 C C . GLN A 1 661 ? 9.422 28.734 1.411 1 82.56 661 GLN A C 1
ATOM 5119 O O . GLN A 1 661 ? 10.367 29.438 1.761 1 82.56 661 GLN A O 1
ATOM 5124 N N . GLN A 1 662 ? 8.219 29.062 1.346 1 79.06 662 GLN A N 1
ATOM 5125 C CA . GLN A 1 662 ? 7.863 30.391 1.797 1 79.06 662 GLN A CA 1
ATOM 5126 C C . GLN A 1 662 ? 8.156 30.578 3.285 1 79.06 662 GLN A C 1
ATOM 5128 O O . GLN A 1 662 ? 8.695 31.594 3.699 1 79.06 662 GLN A O 1
ATOM 5133 N N . GLY A 1 663 ? 7.844 29.609 3.951 1 76.81 663 GLY A N 1
ATOM 5134 C CA . GLY A 1 663 ? 8.016 29.688 5.395 1 76.81 663 GLY A CA 1
ATOM 5135 C C . GLY A 1 663 ? 9.477 29.688 5.82 1 76.81 663 GLY A C 1
ATOM 5136 O O . GLY A 1 663 ? 9.852 30.406 6.75 1 76.81 663 GLY A O 1
ATOM 5137 N N . ILE A 1 664 ? 10.227 28.984 5.148 1 79.38 664 ILE A N 1
ATOM 5138 C CA . ILE A 1 664 ? 11.602 28.797 5.613 1 79.38 664 ILE A CA 1
ATOM 5139 C C . ILE A 1 664 ? 12.523 29.781 4.898 1 79.38 664 ILE A C 1
ATOM 5141 O O . ILE A 1 664 ? 13.156 30.625 5.539 1 79.38 664 ILE A O 1
ATOM 5145 N N . VAL A 1 665 ? 12.461 29.781 3.648 1 77.81 665 VAL A N 1
ATOM 5146 C CA . VAL A 1 665 ? 13.445 30.516 2.869 1 77.81 665 VAL A CA 1
ATOM 5147 C C . VAL A 1 665 ? 13.039 31.984 2.777 1 77.81 665 VAL A C 1
ATOM 5149 O O . VAL A 1 665 ? 13.844 32.875 3.074 1 77.81 665 VAL A O 1
ATOM 5152 N N . THR A 1 666 ? 11.82 32.219 2.5 1 77.94 666 THR A N 1
ATOM 5153 C CA . THR A 1 666 ? 11.383 33.594 2.262 1 77.94 666 THR A CA 1
ATOM 5154 C C . THR A 1 666 ? 11.375 34.375 3.561 1 77.94 666 THR A C 1
ATOM 5156 O O . THR A 1 666 ? 11.797 35.531 3.586 1 77.94 666 THR A O 1
ATOM 5159 N N . THR A 1 667 ? 10.961 33.75 4.562 1 76.38 667 THR A N 1
ATOM 5160 C CA . THR A 1 667 ? 10.898 34.438 5.828 1 76.38 667 THR A CA 1
ATOM 5161 C C . THR A 1 667 ? 12.305 34.812 6.316 1 76.38 667 THR A C 1
ATOM 5163 O O . THR A 1 667 ? 12.523 35.906 6.82 1 76.38 667 THR A O 1
ATOM 5166 N N . THR A 1 668 ? 13.18 33.938 6.145 1 78.81 668 THR A N 1
ATOM 5167 C CA . THR A 1 668 ? 14.547 34.188 6.586 1 78.81 668 THR A CA 1
ATOM 5168 C C . THR A 1 668 ? 15.211 35.25 5.711 1 78.81 668 THR A C 1
ATOM 5170 O O . THR A 1 668 ? 15.898 36.125 6.219 1 78.81 668 THR A O 1
ATOM 5173 N N . THR A 1 669 ? 15.016 35.156 4.492 1 81.06 669 THR A N 1
ATOM 5174 C CA . THR A 1 669 ? 15.594 36.125 3.562 1 81.06 669 THR A CA 1
ATOM 5175 C C . THR A 1 669 ? 15.016 37.5 3.799 1 81.06 669 THR A C 1
ATOM 5177 O O . THR A 1 669 ? 15.742 38.5 3.75 1 81.06 669 THR A O 1
ATOM 5180 N N . GLN A 1 670 ? 13.812 37.562 4.102 1 81.62 670 GLN A N 1
ATOM 5181 C CA . GLN A 1 670 ? 13.148 38.812 4.352 1 81.62 670 GLN A CA 1
ATOM 5182 C C . GLN A 1 670 ? 13.664 39.469 5.637 1 81.62 670 GLN A C 1
ATOM 5184 O O . GLN A 1 670 ? 13.82 40.688 5.707 1 81.62 670 GLN A O 1
ATOM 5189 N N . GLN A 1 671 ? 13.859 38.625 6.59 1 78.38 671 GLN A N 1
ATOM 5190 C CA . GLN A 1 671 ? 14.398 39.156 7.84 1 78.38 671 GLN A CA 1
ATOM 5191 C C . GLN A 1 671 ? 15.789 39.75 7.637 1 78.38 671 GLN A C 1
ATOM 5193 O O . GLN A 1 671 ? 16.109 40.781 8.188 1 78.38 671 GLN A O 1
ATOM 5198 N N . MET A 1 672 ? 16.531 39.094 6.855 1 81.81 672 MET A N 1
ATOM 5199 C CA . MET A 1 672 ? 17.875 39.562 6.582 1 81.81 672 MET A CA 1
ATOM 5200 C C . MET A 1 672 ? 17.844 40.844 5.758 1 81.81 672 MET A C 1
ATOM 5202 O O . MET A 1 672 ? 18.625 41.781 6 1 81.81 672 MET A O 1
ATOM 5206 N N . MET A 1 673 ? 16.938 40.906 4.863 1 85.25 673 MET A N 1
ATOM 5207 C CA . MET A 1 673 ? 16.75 42.094 4.035 1 85.25 673 MET A CA 1
ATOM 5208 C C . MET A 1 673 ? 16.297 43.281 4.879 1 85.25 673 MET A C 1
ATOM 5210 O O . MET A 1 673 ? 16.781 44.406 4.699 1 85.25 673 MET A O 1
ATOM 5214 N N . ASP A 1 674 ? 15.422 43.031 5.742 1 81.25 674 ASP A N 1
ATOM 5215 C CA . ASP A 1 674 ? 14.93 44.094 6.621 1 81.25 674 ASP A CA 1
ATOM 5216 C C . ASP A 1 674 ? 16.047 44.625 7.516 1 81.25 674 ASP A C 1
ATOM 5218 O O . ASP A 1 674 ? 16.141 45.812 7.742 1 81.25 674 ASP A O 1
ATOM 5222 N N . MET A 1 675 ? 16.844 43.688 7.949 1 81.31 675 MET A N 1
ATOM 5223 C CA . MET A 1 675 ? 17.953 44.094 8.797 1 81.31 675 MET A CA 1
ATOM 5224 C C . MET A 1 675 ? 18.922 44.969 8.023 1 81.31 675 MET A C 1
ATOM 5226 O O . MET A 1 675 ? 19.391 45.969 8.539 1 81.31 675 MET A O 1
ATOM 5230 N N . MET A 1 676 ? 19.141 44.625 6.867 1 84.31 676 MET A N 1
ATOM 5231 C CA . MET A 1 676 ? 20.062 45.375 6.027 1 8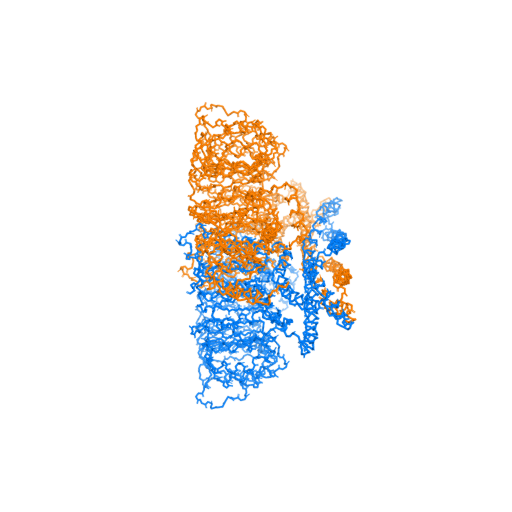4.31 676 MET A CA 1
ATOM 5232 C C . MET A 1 676 ? 19.469 46.75 5.684 1 84.31 676 MET A C 1
ATOM 5234 O O . MET A 1 676 ? 20.188 47.75 5.609 1 84.31 676 MET A O 1
ATOM 5238 N N . CYS A 1 677 ? 18.203 46.781 5.488 1 85.25 677 CYS A N 1
ATOM 5239 C CA . CYS A 1 677 ? 17.531 48.031 5.152 1 85.25 677 CYS A CA 1
ATOM 5240 C C . CYS A 1 677 ? 17.562 49.031 6.328 1 85.25 677 CYS A C 1
ATOM 5242 O O . CYS A 1 677 ? 17.719 50.219 6.137 1 85.25 677 CYS A O 1
ATOM 5244 N N . VAL A 1 678 ? 17.453 48.406 7.512 1 80.75 678 VAL A N 1
ATOM 5245 C CA . VAL A 1 678 ? 17.516 49.25 8.703 1 80.75 678 VAL A CA 1
ATOM 5246 C C . VAL A 1 678 ? 18.922 49.844 8.844 1 80.75 678 VAL A C 1
ATOM 5248 O O . VAL A 1 678 ? 19.062 51.031 9.141 1 80.75 678 VAL A O 1
ATOM 5251 N N . ARG A 1 679 ? 19.891 49.031 8.547 1 81.31 679 ARG A N 1
ATOM 5252 C CA . ARG A 1 679 ? 21.281 49.5 8.641 1 81.31 679 ARG A CA 1
ATOM 5253 C C . ARG A 1 679 ? 21.562 50.594 7.602 1 81.31 679 ARG A C 1
ATOM 5255 O O . ARG A 1 679 ? 22.188 51.594 7.91 1 81.31 679 ARG A O 1
ATOM 5262 N N . VAL A 1 680 ? 21.094 50.344 6.418 1 85.69 680 VAL A N 1
ATOM 5263 C CA . VAL A 1 680 ? 21.328 51.312 5.328 1 85.69 680 VAL A CA 1
ATOM 5264 C C . VAL A 1 680 ? 20.547 52.594 5.586 1 85.69 680 VAL A C 1
ATOM 5266 O O . VAL A 1 680 ? 21.031 53.688 5.32 1 85.69 680 VAL A O 1
ATOM 5269 N N . GLN A 1 681 ? 19.375 52.469 6.145 1 83.88 681 GLN A N 1
ATOM 5270 C CA . GLN A 1 681 ? 18.547 53.625 6.445 1 83.88 681 GLN A CA 1
ATOM 5271 C C . GLN A 1 681 ? 19.188 54.469 7.527 1 83.88 681 GLN A C 1
ATOM 5273 O O . GLN A 1 681 ? 19.094 55.719 7.492 1 83.88 681 GLN A O 1
ATOM 5278 N N . ASP A 1 682 ? 19.828 53.844 8.453 1 80.81 682 ASP A N 1
ATOM 5279 C CA . ASP A 1 682 ? 20.531 54.562 9.5 1 80.81 682 ASP A CA 1
ATOM 5280 C C . ASP A 1 682 ? 21.672 55.406 8.906 1 80.81 682 ASP A C 1
ATOM 5282 O O . ASP A 1 682 ? 21.875 56.562 9.312 1 80.81 682 ASP A O 1
ATOM 5286 N N . HIS A 1 683 ? 22.297 54.781 7.973 1 82.62 683 HIS A N 1
ATOM 5287 C CA . HIS A 1 683 ? 23.391 55.5 7.328 1 82.62 683 HIS A CA 1
ATOM 5288 C C . HIS A 1 683 ? 22.859 56.625 6.461 1 82.62 683 HIS A C 1
ATOM 5290 O O . HIS A 1 683 ? 23.469 57.719 6.391 1 82.62 683 HIS A O 1
ATOM 5296 N N . LEU A 1 684 ? 21.719 56.406 5.832 1 84.44 684 LEU A N 1
ATOM 5297 C CA . LEU A 1 684 ? 21.109 57.438 4.992 1 84.44 684 LEU A CA 1
ATOM 5298 C C . LEU A 1 684 ? 20.625 58.625 5.836 1 84.44 684 LEU A C 1
ATOM 5300 O O . LEU A 1 684 ? 20.75 59.781 5.422 1 84.44 684 LEU A O 1
ATOM 5304 N N . ASN A 1 685 ? 20.156 58.312 7.047 1 80.19 685 ASN A N 1
ATOM 5305 C CA . ASN A 1 685 ? 19.703 59.375 7.953 1 80.19 685 ASN A CA 1
ATOM 5306 C C . ASN A 1 685 ? 20.859 60.219 8.477 1 80.19 685 ASN A C 1
ATOM 5308 O O . ASN A 1 685 ? 20.703 61.406 8.711 1 80.19 685 ASN A O 1
ATOM 5312 N N . SER A 1 686 ? 21.984 59.594 8.539 1 78.75 686 SER A N 1
ATOM 5313 C CA . SER A 1 686 ? 23.156 60.312 9.023 1 78.75 686 SER A CA 1
ATOM 5314 C C . SER A 1 686 ? 23.734 61.219 7.938 1 78.75 686 SER A C 1
ATOM 5316 O O . SER A 1 686 ? 24.469 62.156 8.242 1 78.75 686 SER A O 1
ATOM 5318 N N . LEU A 1 687 ? 23.422 60.844 6.664 1 78.44 687 LEU A N 1
ATOM 5319 C CA . LEU A 1 687 ? 24.016 61.594 5.559 1 78.44 687 LEU A CA 1
ATOM 5320 C C . LEU A 1 687 ? 23 62.531 4.93 1 78.44 687 LEU A C 1
ATOM 5322 O O . LEU A 1 687 ? 23.25 63.125 3.885 1 78.44 687 LEU A O 1
ATOM 5326 N N . ARG A 1 688 ? 21.844 62.656 5.453 1 77.5 688 ARG A N 1
ATOM 5327 C CA . ARG A 1 688 ? 20.734 63.406 4.863 1 77.5 688 ARG A CA 1
ATOM 5328 C C . ARG A 1 688 ? 21.109 64.875 4.598 1 77.5 688 ARG A C 1
ATOM 5330 O O . ARG A 1 688 ? 20.594 65.5 3.672 1 77.5 688 ARG A O 1
ATOM 5337 N N . PHE A 1 689 ? 22.219 65.375 5.391 1 72.31 689 PHE A N 1
ATOM 5338 C CA . PHE A 1 689 ? 22.516 66.812 5.297 1 72.31 689 PHE A CA 1
ATOM 5339 C C . PHE A 1 689 ? 23.781 67.062 4.496 1 72.31 689 PHE A C 1
ATOM 5341 O O . PHE A 1 689 ? 24.234 68.188 4.367 1 72.31 689 PHE A O 1
ATOM 5348 N N . THR A 1 690 ? 24.266 65.938 4.016 1 72 690 THR A N 1
ATOM 5349 C CA . THR A 1 690 ? 25.5 66.125 3.254 1 72 690 THR A CA 1
ATOM 5350 C C . THR A 1 690 ? 25.203 66.625 1.837 1 72 690 THR A C 1
ATOM 5352 O O . THR A 1 690 ? 24.297 66.062 1.182 1 72 690 THR A O 1
ATOM 5355 N N . GLU A 1 691 ? 25.594 67.75 1.347 1 70.31 691 GLU A N 1
ATOM 5356 C CA . GLU A 1 691 ? 25.266 68.438 0.112 1 70.31 691 GLU A CA 1
ATOM 5357 C C . GLU A 1 691 ? 26.203 68.062 -1.025 1 70.31 691 GLU A C 1
ATOM 5359 O O . GLU A 1 691 ? 26.047 68.5 -2.156 1 70.31 691 GLU A O 1
ATOM 5364 N N . THR A 1 692 ? 27.156 67.125 -0.845 1 78.19 692 THR A N 1
ATOM 5365 C CA . THR A 1 692 ? 28.047 66.812 -1.958 1 78.19 692 THR A CA 1
ATOM 5366 C C . THR A 1 692 ? 27.328 65.938 -2.971 1 78.19 692 THR A C 1
ATOM 5368 O O . THR A 1 692 ? 26.625 65 -2.594 1 78.19 692 THR A O 1
ATOM 5371 N N . ASN A 1 693 ? 27.328 66.25 -4.199 1 79.06 693 ASN A N 1
ATOM 5372 C CA . ASN A 1 693 ? 26.609 65.625 -5.297 1 79.06 693 ASN A CA 1
ATOM 5373 C C . ASN A 1 693 ? 26.922 64.125 -5.387 1 79.06 693 ASN A C 1
ATOM 5375 O O . ASN A 1 693 ? 26.016 63.344 -5.652 1 79.06 693 ASN A O 1
ATOM 5379 N N . SER A 1 694 ? 28.188 63.812 -5.215 1 82.25 694 SER A N 1
ATOM 5380 C CA . SER A 1 694 ? 28.562 62.406 -5.316 1 82.25 694 SER A CA 1
ATOM 5381 C C . SER A 1 694 ? 27.891 61.562 -4.23 1 82.25 694 SER A C 1
ATOM 5383 O O . SER A 1 694 ? 27.453 60.438 -4.484 1 82.25 694 SER A O 1
ATOM 5385 N N . VAL A 1 695 ? 27.734 62.156 -3.125 1 85.25 695 VAL A N 1
ATOM 5386 C CA . VAL A 1 695 ? 27.141 61.469 -1.995 1 85.25 695 VAL A CA 1
ATOM 5387 C C . VAL A 1 695 ? 25.625 61.375 -2.201 1 85.25 695 VAL A C 1
ATOM 5389 O O . VAL A 1 695 ? 25.016 60.344 -1.848 1 85.25 695 VAL A O 1
ATOM 5392 N N . GLN A 1 696 ? 25.141 62.375 -2.857 1 85.56 696 GLN A N 1
ATOM 5393 C CA . GLN A 1 696 ? 23.703 62.344 -3.121 1 85.56 696 GLN A CA 1
ATOM 5394 C C . GLN A 1 696 ? 23.344 61.25 -4.117 1 85.56 696 GLN A C 1
ATOM 5396 O O . GLN A 1 696 ? 22.266 60.625 -4.012 1 85.56 696 GLN A O 1
ATOM 5401 N N . GLU A 1 697 ? 24.219 61.031 -5.055 1 87 697 GLU A N 1
ATOM 5402 C CA . GLU A 1 697 ? 23.984 59.938 -6.008 1 87 697 GLU A CA 1
ATOM 5403 C C . GLU A 1 697 ? 24.047 58.594 -5.328 1 87 697 GLU A C 1
ATOM 5405 O O . GLU A 1 697 ? 23.266 57.688 -5.637 1 87 697 GLU A O 1
ATOM 5410 N N . ASP A 1 698 ? 25.031 58.438 -4.48 1 87.31 698 ASP A N 1
ATOM 5411 C CA . ASP A 1 698 ? 25.156 57.188 -3.74 1 87.31 698 ASP A CA 1
ATOM 5412 C C . ASP A 1 698 ? 23.953 56.969 -2.828 1 87.31 698 ASP A C 1
ATOM 5414 O O . ASP A 1 698 ? 23.531 55.844 -2.635 1 87.31 698 ASP A O 1
ATOM 5418 N N . MET A 1 699 ? 23.453 58.031 -2.281 1 88.94 699 MET A N 1
ATOM 5419 C CA . MET A 1 699 ? 22.266 57.938 -1.423 1 88.94 699 MET A CA 1
ATOM 5420 C C . MET A 1 699 ? 21.047 57.531 -2.229 1 88.94 699 MET A C 1
ATOM 5422 O O . MET A 1 699 ? 20.234 56.719 -1.763 1 88.94 699 MET A O 1
ATOM 5426 N N . LYS A 1 700 ? 20.984 58.031 -3.379 1 89.56 700 LYS A N 1
ATOM 5427 C CA . LYS A 1 700 ? 19.859 57.656 -4.242 1 89.56 700 LYS A CA 1
ATOM 5428 C C . LYS A 1 700 ? 19.922 56.188 -4.637 1 89.56 700 LYS A C 1
ATOM 5430 O O . LYS A 1 700 ? 18.891 55.531 -4.715 1 89.56 700 LYS A O 1
ATOM 5435 N N . VAL A 1 701 ? 21.109 55.781 -4.961 1 89.12 701 VAL A N 1
ATOM 5436 C CA . VAL A 1 701 ? 21.281 54.375 -5.305 1 89.12 701 VAL A CA 1
ATOM 5437 C C . VAL A 1 701 ? 20.875 53.469 -4.125 1 89.12 701 VAL A C 1
ATOM 5439 O O . VAL A 1 701 ? 20.234 52.438 -4.309 1 89.12 701 VAL A O 1
ATOM 5442 N N . ALA A 1 702 ? 21.234 53.812 -2.926 1 90.38 702 ALA A N 1
ATOM 5443 C CA . ALA A 1 702 ? 20.906 53.062 -1.726 1 90.38 702 ALA A CA 1
ATOM 5444 C C . ALA A 1 702 ? 19.391 53.062 -1.495 1 90.38 702 ALA A C 1
ATOM 5446 O O . ALA A 1 702 ? 18.828 52.031 -1.11 1 90.38 702 ALA A O 1
ATOM 5447 N N . GLU A 1 703 ? 18.797 54.188 -1.716 1 91.31 703 GLU A N 1
ATOM 5448 C CA . GLU A 1 703 ? 17.344 54.281 -1.55 1 91.31 703 GLU A CA 1
ATOM 5449 C C . GLU A 1 703 ? 16.625 53.406 -2.576 1 91.31 703 GLU A C 1
ATOM 5451 O O . GLU A 1 703 ? 15.602 52.781 -2.27 1 91.31 703 GLU A O 1
ATOM 5456 N N . ASN A 1 704 ? 17.172 53.375 -3.777 1 90.94 704 ASN A N 1
ATOM 5457 C CA . ASN A 1 704 ? 16.594 52.531 -4.82 1 90.94 704 ASN A CA 1
ATOM 5458 C C . ASN A 1 704 ? 16.734 51.062 -4.492 1 90.94 704 ASN A C 1
ATOM 5460 O O . ASN A 1 704 ? 15.82 50.281 -4.738 1 90.94 704 ASN A O 1
ATOM 5464 N N . LEU A 1 705 ? 17.828 50.75 -3.975 1 91 705 LEU A N 1
ATOM 5465 C CA . LEU A 1 705 ? 18.062 49.344 -3.607 1 91 705 LEU A CA 1
ATOM 5466 C C . LEU A 1 705 ? 17.172 48.938 -2.436 1 91 705 LEU A C 1
ATOM 5468 O O . LEU A 1 705 ? 16.766 47.781 -2.342 1 91 705 LEU A O 1
ATOM 5472 N N . MET A 1 706 ? 16.906 49.781 -1.553 1 91.62 706 MET A N 1
ATOM 5473 C CA . MET A 1 706 ? 16 49.5 -0.435 1 91.62 706 MET A CA 1
ATOM 5474 C C . MET A 1 706 ? 14.586 49.25 -0.926 1 91.62 706 MET A C 1
ATOM 5476 O O . MET A 1 706 ? 13.867 48.406 -0.377 1 91.62 706 MET A O 1
ATOM 5480 N N . LYS A 1 707 ? 14.273 50.031 -1.932 1 90.06 707 LYS A N 1
ATOM 5481 C CA . LYS A 1 707 ? 12.969 49.781 -2.541 1 90.06 707 LYS A CA 1
ATOM 5482 C C . LYS A 1 707 ? 12.898 48.375 -3.137 1 90.06 707 LYS A C 1
ATOM 5484 O O . LYS A 1 707 ? 11.883 47.688 -3 1 90.06 707 LYS A O 1
ATOM 5489 N N . ASP A 1 708 ? 13.914 48 -3.803 1 91.19 708 ASP A N 1
ATOM 5490 C CA . ASP A 1 708 ? 13.977 46.656 -4.348 1 91.19 708 ASP A CA 1
ATOM 5491 C C . ASP A 1 708 ? 13.93 45.594 -3.234 1 91.19 708 ASP A C 1
ATOM 5493 O O . ASP A 1 708 ? 13.32 44.562 -3.398 1 91.19 708 ASP A O 1
ATOM 5497 N N . ALA A 1 709 ? 14.57 45.875 -2.188 1 89.69 709 ALA A N 1
ATOM 5498 C CA . ALA A 1 709 ? 14.594 44.969 -1.048 1 89.69 709 ALA A CA 1
ATOM 5499 C C . ALA A 1 709 ? 13.195 44.781 -0.456 1 89.69 709 ALA A C 1
ATOM 5501 O O . ALA A 1 709 ? 12.805 43.688 -0.076 1 89.69 709 ALA A O 1
ATOM 5502 N N . ARG A 1 710 ? 12.477 45.844 -0.373 1 86.62 710 ARG A N 1
ATOM 5503 C CA . ARG A 1 710 ? 11.109 45.781 0.13 1 86.62 710 ARG A CA 1
ATOM 5504 C C . ARG A 1 710 ? 10.211 45 -0.83 1 86.62 710 ARG A C 1
ATOM 5506 O O . ARG A 1 710 ? 9.344 44.25 -0.398 1 86.62 710 ARG A O 1
ATOM 5513 N N . ASN A 1 711 ? 10.469 45.156 -2.051 1 86.75 711 ASN A N 1
ATOM 5514 C CA . ASN A 1 711 ? 9.672 44.469 -3.059 1 86.75 711 ASN A CA 1
ATOM 5515 C C . ASN A 1 711 ? 10.047 42.969 -3.15 1 86.75 711 ASN A C 1
ATOM 5517 O O . ASN A 1 711 ? 9.273 42.156 -3.656 1 86.75 711 ASN A O 1
ATOM 5521 N N . SER A 1 712 ? 11.258 42.75 -2.766 1 87.25 712 SER A N 1
ATOM 5522 C CA . SER A 1 712 ? 11.711 41.344 -2.832 1 87.25 712 SER A CA 1
ATOM 5523 C C . SER A 1 712 ? 10.867 40.438 -1.935 1 87.25 712 SER A C 1
ATOM 5525 O O . SER A 1 712 ? 10.859 39.219 -2.109 1 87.25 712 SER A O 1
ATOM 5527 N N . LYS A 1 713 ? 10.125 41.031 -1.004 1 80.94 713 LYS A N 1
ATOM 5528 C CA . LYS A 1 713 ? 9.258 40.25 -0.109 1 80.94 713 LYS A CA 1
ATOM 5529 C C . LYS A 1 713 ? 8.109 39.594 -0.875 1 80.94 713 LYS A C 1
ATOM 5531 O O . LYS A 1 713 ? 7.633 38.531 -0.497 1 80.94 713 LYS A O 1
ATOM 5536 N N . THR A 1 714 ? 7.727 40.188 -1.907 1 83.5 714 THR A N 1
ATOM 5537 C CA . THR A 1 714 ? 6.598 39.719 -2.684 1 83.5 714 THR A CA 1
ATOM 5538 C C . THR A 1 714 ? 7.078 39.031 -3.975 1 83.5 714 THR A C 1
ATOM 5540 O O . THR A 1 714 ? 6.27 38.719 -4.848 1 83.5 714 THR A O 1
ATOM 5543 N N . LEU A 1 715 ? 8.367 38.938 -4.02 1 87.38 715 LEU A N 1
ATOM 5544 C CA . LEU A 1 715 ? 8.93 38.375 -5.254 1 87.38 715 LEU A CA 1
ATOM 5545 C C . LEU A 1 715 ? 8.477 36.938 -5.484 1 87.38 715 LEU A C 1
ATOM 5547 O O . LEU A 1 715 ? 7.918 36.625 -6.535 1 87.38 715 LEU A O 1
ATOM 5551 N N . LEU A 1 716 ? 8.641 36.094 -4.523 1 87.06 716 LEU A N 1
ATOM 5552 C CA . LEU A 1 716 ? 8.336 34.688 -4.688 1 87.06 716 LEU A CA 1
ATOM 5553 C C . LEU A 1 716 ? 6.848 34.469 -4.941 1 87.06 716 LEU A C 1
ATOM 5555 O O . LEU A 1 716 ? 6.469 33.75 -5.887 1 87.06 716 LEU A O 1
ATOM 5559 N N . PRO A 1 717 ? 5.91 35.094 -4.164 1 84.94 717 PRO A N 1
ATOM 5560 C CA . PRO A 1 717 ? 4.484 34.906 -4.434 1 84.94 717 PRO A CA 1
ATOM 5561 C C . PRO A 1 717 ? 4.07 35.438 -5.812 1 84.94 717 PRO A C 1
ATOM 5563 O O . PRO A 1 717 ? 3.217 34.812 -6.465 1 84.94 717 PRO A O 1
ATOM 5566 N N . ASN A 1 718 ? 4.738 36.438 -6.199 1 86.25 718 ASN A N 1
ATOM 5567 C CA . ASN A 1 718 ? 4.395 37 -7.5 1 86.25 718 ASN A CA 1
ATOM 5568 C C . ASN A 1 718 ? 4.941 36.156 -8.641 1 86.25 718 ASN A C 1
ATOM 5570 O O . ASN A 1 718 ? 4.359 36.094 -9.727 1 86.25 718 ASN A O 1
ATOM 5574 N N . LEU A 1 719 ? 6.113 35.594 -8.383 1 87.44 719 LEU A N 1
ATOM 5575 C CA . LEU A 1 719 ? 6.691 34.719 -9.414 1 87.44 719 LEU A CA 1
ATOM 5576 C C . LEU A 1 719 ? 5.941 33.406 -9.5 1 87.44 719 LEU A C 1
ATOM 5578 O O . LEU A 1 719 ? 5.711 32.906 -10.602 1 87.44 719 LEU A O 1
ATOM 5582 N N . TYR A 1 720 ? 5.539 32.969 -8.438 1 86.06 720 TYR A N 1
ATOM 5583 C CA . TYR A 1 720 ? 4.879 31.672 -8.422 1 86.06 720 TYR A CA 1
ATOM 5584 C C . TYR A 1 720 ? 3.43 31.797 -8.875 1 86.06 720 TYR A C 1
ATOM 5586 O O . TYR A 1 720 ? 2.928 30.938 -9.602 1 86.06 720 TYR A O 1
ATOM 5594 N N . HIS A 1 721 ? 2.645 32.906 -8.359 1 80.38 721 HIS A N 1
ATOM 5595 C CA . HIS A 1 721 ? 1.24 33.062 -8.719 1 80.38 721 HIS A CA 1
ATOM 5596 C C . HIS A 1 721 ? 1.08 34.062 -9.875 1 80.38 721 HIS A C 1
ATOM 5598 O O . HIS A 1 721 ? 0.076 34.781 -9.953 1 80.38 721 HIS A O 1
ATOM 5604 N N . LEU A 1 722 ? 2.01 34.25 -10.57 1 74.38 722 LEU A N 1
ATOM 5605 C CA . LEU A 1 722 ? 1.952 35.156 -11.703 1 74.38 722 LEU A CA 1
ATOM 5606 C C . LEU A 1 722 ? 0.593 35.094 -12.391 1 74.38 722 LEU A C 1
ATOM 5608 O O . LEU A 1 722 ? 0.125 34 -12.742 1 74.38 722 LEU A O 1
ATOM 5612 N N . ARG A 1 723 ? -0.497 36.125 -11.742 1 54.47 723 ARG A N 1
ATOM 5613 C CA . ARG A 1 723 ? -1.805 36.344 -12.344 1 54.47 723 ARG A CA 1
ATOM 5614 C C . ARG A 1 723 ? -1.672 36.688 -13.828 1 54.47 723 ARG A C 1
ATOM 5616 O O . ARG A 1 723 ? -2.598 37.219 -14.43 1 54.47 723 ARG A O 1
ATOM 5623 N N . SER A 1 724 ? -0.594 37.062 -14.227 1 46.12 724 SER A N 1
ATOM 5624 C CA . SER A 1 724 ? -0.923 37.562 -15.555 1 46.12 724 SER A CA 1
ATOM 5625 C C . SER A 1 724 ? -2.111 36.812 -16.156 1 46.12 724 SER A C 1
ATOM 5627 O O . SER A 1 724 ? -2.469 35.719 -15.672 1 46.12 724 SER A O 1
ATOM 5629 N N . GLY A 1 725 ? -2.379 36.938 -17.391 1 40.03 725 GLY A N 1
ATOM 5630 C CA . GLY A 1 725 ? -3.51 36.344 -18.078 1 40.03 725 GLY A CA 1
ATOM 5631 C C . GLY A 1 725 ? -3.893 34.969 -17.531 1 40.03 725 GLY A C 1
ATOM 5632 O O . GLY A 1 725 ? -3.309 34.5 -16.562 1 40.03 725 GLY A O 1
ATOM 5633 N N . GLY A 1 726 ? -4.316 33.781 -18.312 1 37.91 726 GLY A N 1
ATOM 5634 C CA . GLY A 1 726 ? -4.711 32.375 -18.453 1 37.91 726 GLY A CA 1
ATOM 5635 C C . GLY A 1 726 ? -3.707 31.406 -17.859 1 37.91 726 GLY A C 1
ATOM 5636 O O . GLY A 1 726 ? -3.693 30.219 -18.219 1 37.91 726 GLY A O 1
ATOM 5637 N N . SER A 1 727 ? -2.639 31.656 -17.156 1 41.19 727 SER A N 1
ATOM 5638 C CA . SER A 1 727 ? -1.444 30.828 -17.281 1 41.19 727 SER A CA 1
ATOM 5639 C C . SER A 1 727 ? -1.539 29.578 -16.422 1 41.19 727 SER A C 1
ATOM 5641 O O . SER A 1 727 ? -1.164 28.484 -16.844 1 41.19 727 SER A O 1
ATOM 5643 N N . ARG A 1 728 ? -1.248 29.781 -14.648 1 52.69 728 ARG A N 1
ATOM 5644 C CA . ARG A 1 728 ? -1.419 28.438 -14.109 1 52.69 728 ARG A CA 1
ATOM 5645 C C . ARG A 1 728 ? -2.482 27.672 -14.883 1 52.69 728 ARG A C 1
ATOM 5647 O O . ARG A 1 728 ? -2.324 26.469 -15.141 1 52.69 728 ARG A O 1
ATOM 5654 N N . GLY A 1 729 ? -3.291 28.594 -15.133 1 61.56 729 GLY A N 1
ATOM 5655 C CA . GLY A 1 729 ? -4.52 28.156 -15.781 1 61.56 729 GLY A CA 1
ATOM 5656 C C . GLY A 1 729 ? -4.352 27.922 -17.281 1 61.56 729 GLY A C 1
ATOM 5657 O O . GLY A 1 729 ? -4.984 27.031 -17.844 1 61.56 729 GLY A O 1
ATOM 5658 N N . ALA A 1 730 ? -3.168 28.797 -17.609 1 66.75 730 ALA A N 1
ATOM 5659 C CA . ALA A 1 730 ? -3.061 28.672 -19.062 1 66.75 730 ALA A CA 1
ATOM 5660 C C . ALA A 1 730 ? -2.266 27.438 -19.453 1 66.75 730 ALA A C 1
ATOM 5662 O O . ALA A 1 730 ? -2.645 26.719 -20.375 1 66.75 730 ALA A O 1
ATOM 5663 N N . CYS A 1 731 ? -1.01 27.297 -18.578 1 76.31 731 CYS A N 1
ATOM 5664 C CA . CYS A 1 731 ? -0.195 26.125 -18.906 1 76.31 731 CYS A CA 1
ATOM 5665 C C . CYS A 1 731 ? -0.952 24.844 -18.625 1 76.31 731 CYS A C 1
ATOM 5667 O O . CYS A 1 731 ? -0.984 23.938 -19.469 1 76.31 731 CYS A O 1
ATOM 5669 N N . VAL A 1 732 ? -1.56 24.891 -17.422 1 79.25 732 VAL A N 1
ATOM 5670 C CA . VAL A 1 732 ? -2.324 23.703 -17.031 1 79.25 732 VAL A CA 1
ATOM 5671 C C . VAL A 1 732 ? -3.508 23.516 -17.984 1 79.25 732 VAL A C 1
ATOM 5673 O O . VAL A 1 732 ? -3.822 22.391 -18.375 1 79.25 732 VAL A O 1
ATOM 5676 N N . GLY A 1 733 ? -4 24.672 -18.344 1 81.38 733 GLY A N 1
ATOM 5677 C CA . GLY A 1 733 ? -5.121 24.609 -19.266 1 81.38 733 GLY A CA 1
ATOM 5678 C C . GLY A 1 733 ? -4.723 24.109 -20.641 1 81.38 733 GLY A C 1
ATOM 5679 O O . GLY A 1 733 ? -5.449 23.328 -21.266 1 81.38 733 GLY A O 1
ATOM 5680 N N . ALA A 1 734 ? -3.541 24.531 -21.047 1 84.5 734 ALA A N 1
ATOM 5681 C CA . ALA A 1 734 ? -3.066 24.125 -22.359 1 84.5 734 ALA A CA 1
ATOM 5682 C C . ALA A 1 734 ? -2.77 22.625 -22.406 1 84.5 734 ALA A C 1
ATOM 5684 O O . ALA A 1 734 ? -3.045 21.953 -23.406 1 84.5 734 ALA A O 1
ATOM 5685 N N . ILE A 1 735 ? -2.158 22.156 -21.391 1 85.06 735 ILE A N 1
ATOM 5686 C CA . ILE A 1 735 ? -1.825 20.75 -21.328 1 85.06 735 ILE A CA 1
ATOM 5687 C C . ILE A 1 735 ? -3.105 19.922 -21.219 1 85.06 735 ILE A C 1
ATOM 5689 O O . ILE A 1 735 ? -3.232 18.875 -21.859 1 85.06 735 ILE A O 1
ATOM 5693 N N . GLN A 1 736 ? -4.094 20.406 -20.406 1 86.19 736 GLN A N 1
ATOM 5694 C CA . GLN A 1 736 ? -5.363 19.703 -20.25 1 86.19 736 GLN A CA 1
ATOM 5695 C C . GLN A 1 736 ? -6.133 19.656 -21.578 1 86.19 736 GLN A C 1
ATOM 5697 O O . GLN A 1 736 ? -6.742 18.641 -21.906 1 86.19 736 GLN A O 1
ATOM 5702 N N . ASP A 1 737 ? -6.09 20.75 -22.25 1 86.88 737 ASP A N 1
ATOM 5703 C CA . ASP A 1 737 ? -6.762 20.797 -23.547 1 86.88 737 ASP A CA 1
ATOM 5704 C C . ASP A 1 737 ? -6.125 19.828 -24.531 1 86.88 737 ASP A C 1
ATOM 5706 O O . ASP A 1 737 ? -6.824 19.156 -25.297 1 86.88 737 ASP A O 1
ATOM 5710 N N . LYS A 1 738 ? -4.895 19.828 -24.5 1 87.31 738 LYS A N 1
ATOM 5711 C CA . LYS A 1 738 ? -4.188 18.938 -25.406 1 87.31 738 LYS A CA 1
ATOM 5712 C C . LYS A 1 738 ? -4.453 17.469 -25.047 1 87.31 738 LYS A C 1
ATOM 5714 O O . LYS A 1 738 ? -4.613 16.625 -25.922 1 87.31 738 LYS A O 1
ATOM 5719 N N . LEU A 1 739 ? -4.41 17.172 -23.797 1 87.38 739 LEU A N 1
ATOM 5720 C CA . LEU A 1 739 ? -4.668 15.805 -23.344 1 87.38 739 LEU A CA 1
ATOM 5721 C C . LEU A 1 739 ? -6.098 15.391 -23.672 1 87.38 739 LEU A C 1
ATOM 5723 O O . LEU A 1 739 ? -6.348 14.227 -24.016 1 87.38 739 LEU A O 1
ATOM 5727 N N . GLU A 1 740 ? -7.066 16.297 -23.578 1 88.56 740 GLU A N 1
ATOM 5728 C CA . GLU A 1 740 ? -8.453 16 -23.922 1 88.56 740 GLU A CA 1
ATOM 5729 C C . GLU A 1 740 ? -8.602 15.727 -25.406 1 88.56 740 GLU A C 1
ATOM 5731 O O . GLU A 1 740 ? -9.359 14.828 -25.812 1 88.56 740 GLU A O 1
ATOM 5736 N N . SER A 1 741 ? -7.941 16.531 -26.109 1 88.38 741 SER A N 1
ATOM 5737 C CA . SER A 1 741 ? -7.945 16.312 -27.547 1 88.38 741 SER A CA 1
ATOM 5738 C C . SER A 1 741 ? -7.332 14.961 -27.906 1 88.38 741 SER A C 1
ATOM 5740 O O . SER A 1 741 ? -7.848 14.242 -28.766 1 88.38 741 SER A O 1
ATOM 5742 N N . MET A 1 742 ? -6.375 14.641 -27.266 1 86.56 742 MET A N 1
ATOM 5743 C CA . MET A 1 742 ? -5.684 13.383 -27.516 1 86.56 742 MET A CA 1
ATOM 5744 C C . MET A 1 742 ? -6.539 12.195 -27.062 1 86.56 742 MET A C 1
ATOM 5746 O O . MET A 1 742 ? -6.512 11.133 -27.688 1 86.56 742 MET A O 1
ATOM 5750 N N . ALA A 1 743 ? -7.164 12.398 -25.922 1 89.25 743 ALA A N 1
ATOM 5751 C CA . ALA A 1 743 ? -8.062 11.344 -25.453 1 89.25 743 ALA A CA 1
ATOM 5752 C C . ALA A 1 743 ? -9.125 11.023 -26.5 1 89.25 743 ALA A C 1
ATOM 5754 O O . ALA A 1 743 ? -9.469 9.859 -26.703 1 89.25 743 ALA A O 1
ATOM 5755 N N . GLY A 1 744 ? -9.617 12.039 -27.156 1 88.5 744 GLY A N 1
ATOM 5756 C CA . GLY A 1 744 ? -10.578 11.828 -28.234 1 88.5 744 GLY A CA 1
ATOM 5757 C C . GLY A 1 744 ? -9.992 11.094 -29.422 1 88.5 744 GLY A C 1
ATOM 5758 O O . GLY A 1 744 ? -10.641 10.219 -30 1 88.5 744 GLY A O 1
ATOM 5759 N N . GLU A 1 745 ? -8.781 11.359 -29.688 1 88.62 745 GLU A N 1
ATOM 5760 C CA . GLU A 1 745 ? -8.109 10.711 -30.812 1 88.62 745 GLU A CA 1
ATOM 5761 C C . GLU A 1 745 ? -7.805 9.25 -30.516 1 88.62 745 GLU A C 1
ATOM 5763 O O . GLU A 1 745 ? -7.984 8.383 -31.359 1 88.62 745 GLU A O 1
ATOM 5768 N N . VAL A 1 746 ? -7.258 9.07 -29.406 1 88.75 746 VAL A N 1
ATOM 5769 C CA . VAL A 1 746 ? -6.938 7.707 -29 1 88.75 746 VAL A CA 1
ATOM 5770 C C . VAL A 1 746 ? -8.219 6.867 -28.969 1 88.75 746 VAL A C 1
ATOM 5772 O O . VAL A 1 746 ? -8.211 5.695 -29.344 1 88.75 746 VAL A O 1
ATOM 5775 N N . ALA A 1 747 ? -9.297 7.473 -28.469 1 89.81 747 ALA A N 1
ATOM 5776 C CA . ALA A 1 747 ? -10.578 6.773 -28.438 1 89.81 747 ALA A CA 1
ATOM 5777 C C . ALA A 1 747 ? -11.039 6.387 -29.828 1 89.81 747 ALA A C 1
ATOM 5779 O O . ALA A 1 747 ? -11.586 5.301 -30.031 1 89.81 747 ALA A O 1
ATOM 5780 N N . ARG A 1 748 ? -10.82 7.25 -30.734 1 89.06 748 ARG A N 1
ATOM 5781 C CA . ARG A 1 748 ? -11.211 6.988 -32.125 1 89.06 748 ARG A CA 1
ATOM 5782 C C . ARG A 1 748 ? -10.375 5.855 -32.719 1 89.06 748 ARG A C 1
ATOM 5784 O O . ARG A 1 748 ? -10.922 4.957 -33.375 1 89.06 748 ARG A O 1
ATOM 5791 N N . VAL A 1 749 ? -9.156 5.969 -32.5 1 88.06 749 VAL A N 1
ATOM 5792 C CA . VAL A 1 749 ? -8.266 4.93 -33 1 88.06 749 VAL A CA 1
ATOM 5793 C C . VAL A 1 749 ? -8.617 3.59 -32.375 1 88.06 749 VAL A C 1
ATOM 5795 O O . VAL A 1 749 ? -8.617 2.553 -33.031 1 88.06 749 VAL A O 1
ATOM 5798 N N . MET A 1 750 ? -8.844 3.607 -31.109 1 88.06 750 MET A N 1
ATOM 5799 C CA . MET A 1 750 ? -9.188 2.393 -30.375 1 88.06 750 MET A CA 1
ATOM 5800 C C . MET A 1 750 ? -10.484 1.792 -30.906 1 88.06 750 MET A C 1
ATOM 5802 O O . MET A 1 750 ? -10.586 0.579 -31.094 1 88.06 750 MET A O 1
ATOM 5806 N N . ASP A 1 751 ? -11.445 2.637 -31.109 1 88.19 751 ASP A N 1
ATOM 5807 C CA . ASP A 1 751 ? -12.734 2.168 -31.625 1 88.19 751 ASP A CA 1
ATOM 5808 C C . ASP A 1 751 ? -12.578 1.54 -33 1 88.19 751 ASP A C 1
ATOM 5810 O O . ASP A 1 751 ? -13.18 0.498 -33.281 1 88.19 751 ASP A O 1
ATOM 5814 N N . GLU A 1 752 ? -11.805 2.182 -33.75 1 87.44 752 GLU A N 1
ATOM 5815 C CA . GLU A 1 752 ? -11.562 1.669 -35.094 1 87.44 752 GLU A CA 1
ATOM 5816 C C . GLU A 1 752 ? -10.844 0.324 -35.062 1 87.44 752 GLU A C 1
ATOM 5818 O O . GLU A 1 752 ? -11.203 -0.6 -35.781 1 87.44 752 GLU A O 1
ATOM 5823 N N . GLN A 1 753 ? -9.922 0.316 -34.219 1 85.62 753 GLN A N 1
ATOM 5824 C CA . GLN A 1 753 ? -9.148 -0.916 -34.125 1 85.62 753 GLN A CA 1
ATOM 5825 C C . GLN A 1 753 ? -9.984 -2.043 -33.531 1 85.62 753 GLN A C 1
ATOM 5827 O O . GLN A 1 753 ? -9.859 -3.199 -33.938 1 85.62 753 GLN A O 1
ATOM 5832 N N . LEU A 1 754 ? -10.812 -1.755 -32.531 1 88.19 754 LEU A N 1
ATOM 5833 C CA . LEU A 1 754 ? -11.664 -2.762 -31.906 1 88.19 754 LEU A CA 1
ATOM 5834 C C . LEU A 1 754 ? -12.703 -3.283 -32.906 1 88.19 754 LEU A C 1
ATOM 5836 O O . LEU A 1 754 ? -12.992 -4.484 -32.938 1 88.19 754 LEU A O 1
ATOM 5840 N N . GLN A 1 755 ? -13.172 -2.395 -33.719 1 87.69 755 GLN A N 1
ATOM 5841 C CA . GLN A 1 755 ? -14.148 -2.816 -34.719 1 87.69 755 GLN A CA 1
ATOM 5842 C C . GLN A 1 755 ? -13.5 -3.697 -35.781 1 87.69 755 GLN A C 1
ATOM 5844 O O . GLN A 1 755 ? -14.102 -4.676 -36.219 1 87.69 755 GLN A O 1
ATOM 5849 N N . THR A 1 756 ? -12.375 -3.268 -36.094 1 86.56 756 THR A N 1
ATOM 5850 C CA . THR A 1 756 ? -11.641 -4.082 -37.031 1 86.56 756 THR A CA 1
ATOM 5851 C C . THR A 1 756 ? -11.305 -5.449 -36.438 1 86.56 756 THR A C 1
ATOM 5853 O O . THR A 1 756 ? -11.352 -6.461 -37.156 1 86.56 756 THR A O 1
ATOM 5856 N N . MET A 1 757 ? -10.977 -5.441 -35.188 1 87.62 757 MET A N 1
ATOM 5857 C CA . MET A 1 757 ? -10.664 -6.688 -34.5 1 87.62 757 MET A CA 1
ATOM 5858 C C . MET A 1 757 ? -11.891 -7.586 -34.406 1 87.62 757 MET A C 1
ATOM 5860 O O . MET A 1 757 ? -11.797 -8.805 -34.594 1 87.62 757 MET A O 1
ATOM 5864 N N . LEU A 1 758 ? -13.008 -6.992 -34.125 1 90.69 758 LEU A N 1
ATOM 5865 C CA . LEU A 1 758 ? -14.25 -7.762 -34.062 1 90.69 758 LEU A CA 1
ATOM 5866 C C . LEU A 1 758 ? -14.57 -8.398 -35.406 1 90.69 758 LEU A C 1
ATOM 5868 O O . LEU A 1 758 ? -14.938 -9.57 -35.469 1 90.69 758 LEU A O 1
ATOM 5872 N N . ALA A 1 759 ? -14.398 -7.578 -36.406 1 89.94 759 ALA A N 1
ATOM 5873 C CA . ALA A 1 759 ? -14.656 -8.086 -37.75 1 89.94 759 ALA A CA 1
ATOM 5874 C C . ALA A 1 759 ? -13.688 -9.211 -38.094 1 89.94 759 ALA A C 1
ATOM 5876 O O . ALA A 1 759 ? -14.094 -10.219 -38.688 1 89.94 759 ALA A O 1
ATOM 5877 N N . SER A 1 760 ? -12.5 -9.008 -37.719 1 88.88 760 SER A N 1
ATOM 5878 C CA . SER A 1 760 ? -11.492 -10.031 -38 1 88.88 760 SER A CA 1
ATOM 5879 C C . SER A 1 760 ? -11.773 -11.305 -37.188 1 88.88 760 SER A C 1
ATOM 5881 O O . SER A 1 760 ? -11.523 -12.414 -37.688 1 88.88 760 SER A O 1
ATOM 5883 N N . MET A 1 761 ? -12.266 -11.211 -36 1 91.38 761 MET A N 1
ATOM 5884 C CA . MET A 1 761 ? -12.586 -12.359 -35.156 1 91.38 761 MET A CA 1
ATOM 5885 C C . MET A 1 761 ? -13.758 -13.148 -35.719 1 91.38 761 MET A C 1
ATOM 5887 O O . MET A 1 761 ? -13.734 -14.375 -35.781 1 91.38 761 MET A O 1
ATOM 5891 N N . VAL A 1 762 ? -14.695 -12.422 -36.188 1 91.19 762 VAL A N 1
ATOM 5892 C CA . VAL A 1 762 ? -15.867 -13.078 -36.75 1 91.19 762 VAL A CA 1
ATOM 5893 C C . VAL A 1 762 ? -15.492 -13.766 -38.062 1 91.19 762 VAL A C 1
ATOM 5895 O O . VAL A 1 762 ? -15.977 -14.867 -38.344 1 91.19 762 VAL A O 1
ATOM 5898 N N . ASP A 1 763 ? -14.633 -13.125 -38.75 1 90 763 ASP A N 1
ATOM 5899 C CA . ASP A 1 763 ? -14.148 -13.734 -40 1 90 763 ASP A CA 1
ATOM 5900 C C . ASP A 1 763 ? -13.344 -15 -39.719 1 90 763 ASP A C 1
ATOM 5902 O O . ASP A 1 763 ? -13.461 -15.992 -40.438 1 90 763 ASP A O 1
ATOM 5906 N N . ALA A 1 764 ? -12.523 -14.883 -38.719 1 90.56 764 ALA A N 1
ATOM 5907 C CA . ALA A 1 764 ? -11.742 -16.047 -38.312 1 90.56 764 ALA A CA 1
ATOM 5908 C C . ALA A 1 764 ? -12.656 -17.188 -37.844 1 90.56 764 ALA A C 1
ATOM 5910 O O . ALA A 1 764 ? -12.383 -18.359 -38.094 1 90.56 764 ALA A O 1
ATOM 5911 N N . ALA A 1 765 ? -13.711 -16.797 -37.125 1 91.38 765 ALA A N 1
ATOM 5912 C CA . ALA A 1 765 ? -14.672 -17.797 -36.656 1 91.38 765 ALA A CA 1
ATOM 5913 C C . ALA A 1 765 ? -15.391 -18.453 -37.844 1 91.38 765 ALA A C 1
ATOM 5915 O O . ALA A 1 765 ? -15.672 -19.656 -37.812 1 91.38 765 ALA A O 1
ATOM 5916 N N . GLU A 1 766 ? -15.617 -17.641 -38.812 1 90.19 766 GLU A N 1
ATOM 5917 C CA . GLU A 1 766 ? -16.266 -18.172 -40.031 1 90.19 766 GLU A CA 1
ATOM 5918 C C . GLU A 1 766 ? -15.328 -19.109 -40.781 1 90.19 766 GLU A C 1
ATOM 5920 O O . GLU A 1 766 ? -15.773 -20.078 -41.406 1 90.19 766 GLU A O 1
ATOM 5925 N N . GLY A 1 767 ? -14.102 -18.766 -40.688 1 88.38 767 GLY A N 1
ATOM 5926 C CA . GLY A 1 767 ? -13.117 -19.641 -41.344 1 88.38 767 GLY A CA 1
ATOM 5927 C C . GLY A 1 767 ? -12.945 -20.969 -40.625 1 88.38 767 GLY A C 1
ATOM 5928 O O . GLY A 1 767 ? -12.758 -22 -41.281 1 88.38 767 GLY A O 1
ATOM 5929 N N . LEU A 1 768 ? -13.109 -20.953 -39.312 1 89.19 768 LEU A N 1
ATOM 5930 C CA . LEU A 1 768 ? -12.914 -22.156 -38.531 1 89.19 768 LEU A CA 1
ATOM 5931 C C . LEU A 1 768 ? -14.195 -22.984 -38.5 1 89.19 768 LEU A C 1
ATOM 5933 O O . LEU A 1 768 ? -14.141 -24.219 -38.562 1 89.19 768 LEU A O 1
ATOM 5937 N N . CYS A 1 769 ? -15.312 -22.297 -38.344 1 91.06 769 CYS A N 1
ATOM 5938 C CA . CYS A 1 769 ? -16.609 -22.969 -38.25 1 91.06 769 CYS A CA 1
ATOM 5939 C C . CYS A 1 769 ? -17.547 -22.453 -39.344 1 91.06 769 CYS A C 1
ATOM 5941 O O . CYS A 1 769 ? -18.578 -21.844 -39 1 91.06 769 CYS A O 1
ATOM 5943 N N . PRO A 1 770 ? -17.312 -22.766 -40.562 1 89.25 770 PRO A N 1
ATOM 5944 C CA . PRO A 1 770 ? -18.094 -22.203 -41.656 1 89.25 770 PRO A CA 1
ATOM 5945 C C . PRO A 1 770 ? -19.516 -22.734 -41.719 1 89.25 770 PRO A C 1
ATOM 5947 O O . PRO A 1 770 ? -20.438 -22.016 -42.125 1 89.25 770 PRO A O 1
ATOM 5950 N N . HIS A 1 771 ? -19.75 -23.969 -41.281 1 88.69 771 HIS A N 1
ATOM 5951 C CA . HIS A 1 771 ? -21.031 -24.625 -41.469 1 88.69 771 HIS A CA 1
ATOM 5952 C C . HIS A 1 771 ? -22.078 -24.062 -40.5 1 88.69 771 HIS A C 1
ATOM 5954 O O . HIS A 1 771 ? -23.234 -23.875 -40.875 1 88.69 771 HIS A O 1
ATOM 5960 N N . VAL A 1 772 ? -21.656 -23.859 -39.344 1 89 772 VAL A N 1
ATOM 5961 C CA . VAL A 1 772 ? -22.594 -23.297 -38.375 1 89 772 VAL A CA 1
ATOM 5962 C C . VAL A 1 772 ? -22.781 -21.812 -38.656 1 89 772 VAL A C 1
ATOM 5964 O O . VAL A 1 772 ? -23.875 -21.266 -38.438 1 89 772 VAL A O 1
ATOM 5967 N N . MET A 1 773 ? -21.781 -21.172 -39.156 1 87.69 773 MET A N 1
ATOM 5968 C CA . MET A 1 773 ? -21.812 -19.734 -39.375 1 87.69 773 MET A CA 1
ATOM 5969 C C . MET A 1 773 ? -22.641 -19.391 -40.625 1 87.69 773 MET A C 1
ATOM 5971 O O . MET A 1 773 ? -23.156 -18.281 -40.75 1 87.69 773 MET A O 1
ATOM 5975 N N . LYS A 1 774 ? -22.625 -20.281 -41.5 1 80.06 774 LYS A N 1
ATOM 5976 C CA . LYS A 1 774 ? -23.391 -20.062 -42.719 1 80.06 774 LYS A CA 1
ATOM 5977 C C . LYS A 1 774 ? -24.891 -20 -42.438 1 80.06 774 LYS A C 1
ATOM 5979 O O . LYS A 1 774 ? -25.656 -19.531 -43.281 1 80.06 774 LYS A O 1
ATOM 5984 N N . ARG A 1 775 ? -25.125 -20.469 -41.188 1 72.25 775 ARG A N 1
ATOM 5985 C CA . ARG A 1 775 ? -26.516 -20.25 -40.844 1 72.25 775 ARG A CA 1
ATOM 5986 C C . ARG A 1 775 ? -26.828 -18.75 -40.75 1 72.25 775 ARG A C 1
ATOM 5988 O O . ARG A 1 775 ? -26.078 -17.984 -40.156 1 72.25 775 ARG A O 1
ATOM 5995 N N . SER A 1 776 ? -27.625 -18.312 -41.719 1 63.53 776 SER A N 1
ATOM 5996 C CA . SER A 1 776 ? -27.844 -17 -42.281 1 63.53 776 SER A CA 1
ATOM 5997 C C . SER A 1 776 ? -27.828 -15.914 -41.188 1 63.53 776 SER A C 1
ATOM 5999 O O . SER A 1 776 ? -27.281 -14.836 -41.406 1 63.53 776 SER A O 1
ATOM 6001 N N . SER A 1 777 ? -28.062 -16.219 -39.969 1 82.62 777 SER A N 1
ATOM 6002 C CA . SER A 1 777 ? -28.203 -15.008 -39.188 1 82.62 777 SER A CA 1
ATOM 6003 C C . SER A 1 777 ? -27.219 -14.992 -38 1 82.62 777 SER A C 1
ATOM 6005 O O . SER A 1 777 ? -27.234 -14.078 -37.188 1 82.62 777 SER A O 1
ATOM 6007 N N . LEU A 1 778 ? -26.25 -15.922 -38.156 1 88.81 778 LEU A N 1
ATOM 6008 C CA . LEU A 1 778 ? -25.375 -15.977 -37 1 88.81 778 LEU A CA 1
ATOM 6009 C C . LEU A 1 778 ? -24.25 -14.969 -37.125 1 88.81 778 LEU A C 1
ATOM 6011 O O . LEU A 1 778 ? -23.844 -14.336 -36.125 1 88.81 778 LEU A O 1
ATOM 6015 N N . HIS A 1 779 ? -23.719 -14.844 -38.312 1 89.25 779 HIS A N 1
ATOM 6016 C CA . HIS A 1 779 ? -22.625 -13.914 -38.594 1 89.25 779 HIS A CA 1
ATOM 6017 C C . HIS A 1 779 ? -23.016 -12.484 -38.25 1 89.25 779 HIS A C 1
ATOM 6019 O O . HIS A 1 779 ? -22.281 -11.781 -37.531 1 89.25 779 HIS A O 1
ATOM 6025 N N . GLN A 1 780 ? -24.203 -12.094 -38.688 1 88.12 780 GLN A N 1
ATOM 6026 C CA . GLN A 1 780 ? -24.688 -10.734 -38.438 1 88.12 780 GLN A CA 1
ATOM 6027 C C . GLN A 1 780 ? -25.078 -10.531 -36.969 1 88.12 780 GLN A C 1
ATOM 6029 O O . GLN A 1 780 ? -24.891 -9.453 -36.406 1 88.12 780 GLN A O 1
ATOM 6034 N N . GLU A 1 781 ? -25.578 -11.578 -36.469 1 89.38 781 GLU A N 1
ATOM 6035 C CA . GLU A 1 781 ? -25.953 -11.508 -35.062 1 89.38 781 GLU A CA 1
ATOM 6036 C C . GLU A 1 781 ? -24.734 -11.344 -34.188 1 89.38 781 GLU A C 1
ATOM 6038 O O . GLU A 1 781 ? -24.781 -10.594 -33.188 1 89.38 781 GLU A O 1
ATOM 6043 N N . LEU A 1 782 ? -23.719 -12.117 -34.531 1 90.62 782 LEU A N 1
ATOM 6044 C CA . LEU A 1 782 ? -22.5 -12.055 -33.719 1 90.62 782 LEU A CA 1
ATOM 6045 C C . LEU A 1 782 ? -21.844 -10.68 -33.875 1 90.62 782 LEU A C 1
ATOM 6047 O O . LEU A 1 782 ? -21.312 -10.141 -32.875 1 90.62 782 LEU A O 1
ATOM 6051 N N . LEU A 1 783 ? -21.891 -10.086 -35.031 1 90.75 783 LEU A N 1
ATOM 6052 C CA . LEU A 1 783 ? -21.312 -8.766 -35.25 1 90.75 783 LEU A CA 1
ATOM 6053 C C . LEU A 1 783 ? -22.094 -7.699 -34.5 1 90.75 783 LEU A C 1
ATOM 6055 O O . LEU A 1 783 ? -21.5 -6.797 -33.906 1 90.75 783 LEU A O 1
ATOM 6059 N N . LYS A 1 784 ? -23.359 -7.816 -34.438 1 88.62 784 LYS A N 1
ATOM 6060 C CA . LYS A 1 784 ? -24.203 -6.848 -33.719 1 88.62 784 LYS A CA 1
ATOM 6061 C C . LYS A 1 784 ? -24.031 -6.969 -32.219 1 88.62 784 LYS A C 1
ATOM 6063 O O . LYS A 1 784 ? -23.891 -5.961 -31.531 1 88.62 784 LYS A O 1
ATOM 6068 N N . ALA A 1 785 ? -24.047 -8.172 -31.781 1 87.69 785 ALA A N 1
ATOM 6069 C CA . ALA A 1 785 ? -23.875 -8.406 -30.359 1 87.69 785 ALA A CA 1
ATOM 6070 C C . ALA A 1 785 ? -22.469 -8.016 -29.891 1 87.69 785 ALA A C 1
ATOM 6072 O O . ALA A 1 785 ? -22.297 -7.492 -28.781 1 87.69 785 ALA A O 1
ATOM 6073 N N . GLY A 1 786 ? -21.516 -8.352 -30.688 1 87.75 786 GLY A N 1
ATOM 6074 C CA . GLY A 1 786 ? -20.141 -8.031 -30.359 1 87.75 786 GLY A CA 1
ATOM 6075 C C . GLY A 1 786 ? -19.859 -6.539 -30.375 1 87.75 786 GLY A C 1
ATOM 6076 O O . GLY A 1 786 ? -19.078 -6.039 -29.547 1 87.75 786 GLY A O 1
ATOM 6077 N N . ALA A 1 787 ? -20.516 -5.844 -31.25 1 85.56 787 ALA A N 1
ATOM 6078 C CA . ALA A 1 787 ? -20.297 -4.402 -31.391 1 85.56 787 ALA A CA 1
ATOM 6079 C C . ALA A 1 787 ? -20.75 -3.664 -30.141 1 85.56 787 ALA A C 1
ATOM 6081 O O . ALA A 1 787 ? -20.141 -2.668 -29.734 1 85.56 787 ALA A O 1
ATOM 6082 N N . GLY A 1 788 ? -21.781 -4.129 -29.531 1 79.94 788 GLY A N 1
ATOM 6083 C CA . GLY A 1 788 ? -22.266 -3.52 -28.297 1 79.94 788 GLY A CA 1
ATOM 6084 C C . GLY A 1 788 ? -21.328 -3.734 -27.125 1 79.94 788 GLY A C 1
ATOM 6085 O O . GLY A 1 788 ? -21.25 -2.889 -26.234 1 79.94 788 GLY A O 1
ATOM 6086 N N . ARG A 1 789 ? -20.578 -4.801 -27.234 1 81.31 789 ARG A N 1
ATOM 6087 C CA . ARG A 1 789 ? -19.703 -5.164 -26.125 1 81.31 789 ARG A CA 1
ATOM 6088 C C . ARG A 1 789 ? -18.281 -4.656 -26.344 1 81.31 789 ARG A C 1
ATOM 6090 O O . ARG A 1 789 ? -17.5 -4.539 -25.391 1 81.31 789 ARG A O 1
ATOM 6097 N N . MET A 1 790 ? -18.031 -4.312 -27.594 1 80.75 790 MET A N 1
ATOM 6098 C CA . MET A 1 790 ? -16.656 -3.965 -27.953 1 80.75 790 MET A CA 1
ATOM 6099 C C . MET A 1 790 ? -16.406 -2.467 -27.797 1 80.75 790 MET A C 1
ATOM 6101 O O . MET A 1 790 ? -15.594 -1.89 -28.516 1 80.75 790 MET A O 1
ATOM 6105 N N . THR A 1 791 ? -17.094 -1.837 -26.812 1 80.69 791 THR A N 1
ATOM 6106 C CA . THR A 1 791 ? -16.906 -0.394 -26.703 1 80.69 791 THR A CA 1
ATOM 6107 C C . THR A 1 791 ? -16.25 -0.027 -25.375 1 80.69 791 THR A C 1
ATOM 6109 O O . THR A 1 791 ? -16.547 -0.63 -24.344 1 80.69 791 THR A O 1
ATOM 6112 N N . ILE A 1 792 ? -15.18 0.688 -25.516 1 84.75 792 ILE A N 1
ATOM 6113 C CA . ILE A 1 792 ? -14.562 1.306 -24.344 1 84.75 792 ILE A CA 1
ATOM 6114 C C . ILE A 1 792 ? -15.031 2.75 -24.219 1 84.75 792 ILE A C 1
ATOM 6116 O O . ILE A 1 792 ? -14.875 3.549 -25.141 1 84.75 792 ILE A O 1
ATOM 6120 N N . PRO A 1 793 ? -15.664 3.023 -23.172 1 84.44 793 PRO A N 1
ATOM 6121 C CA . PRO A 1 793 ? -16.172 4.391 -23 1 84.44 793 PRO A CA 1
ATOM 6122 C C . PRO A 1 793 ? -15.055 5.438 -23.094 1 84.44 793 PRO A C 1
ATOM 6124 O O . PRO A 1 793 ? -13.961 5.227 -22.578 1 84.44 793 PRO A O 1
ATOM 6127 N N . ARG A 1 794 ? -15.344 6.445 -23.781 1 86.06 794 ARG A N 1
ATOM 6128 C CA . ARG A 1 794 ? -14.406 7.551 -23.938 1 86.06 794 ARG A CA 1
ATOM 6129 C C . ARG A 1 794 ? -14.023 8.148 -22.578 1 86.06 794 ARG A C 1
ATOM 6131 O O . ARG A 1 794 ? -12.914 8.656 -22.406 1 86.06 794 ARG A O 1
ATOM 6138 N N . SER A 1 795 ? -14.969 8.109 -21.703 1 86.56 795 SER A N 1
ATOM 6139 C CA . SER A 1 795 ? -14.734 8.656 -20.359 1 86.56 795 SER A CA 1
ATOM 6140 C C . SER A 1 795 ? -13.586 7.93 -19.672 1 86.56 795 SER A C 1
ATOM 6142 O O . SER A 1 795 ? -12.852 8.531 -18.875 1 86.56 795 SER A O 1
ATOM 6144 N N . PHE A 1 796 ? -13.43 6.664 -20.031 1 87.62 796 PHE A N 1
ATOM 6145 C CA . PHE A 1 796 ? -12.352 5.891 -19.438 1 87.62 796 PHE A CA 1
ATOM 6146 C C . PHE A 1 796 ? -10.992 6.402 -19.906 1 87.62 796 PHE A C 1
ATOM 6148 O O . PHE A 1 796 ? -10.078 6.578 -19.094 1 87.62 796 PHE A O 1
ATOM 6155 N N . ILE A 1 797 ? -10.906 6.66 -21.141 1 87.81 797 ILE A N 1
ATOM 6156 C CA . ILE A 1 797 ? -9.641 7.109 -21.719 1 87.81 797 ILE A CA 1
ATOM 6157 C C . ILE A 1 797 ? -9.32 8.516 -21.219 1 87.81 797 ILE A C 1
ATOM 6159 O O . ILE A 1 797 ? -8.188 8.812 -20.844 1 87.81 797 ILE A O 1
ATOM 6163 N N . THR A 1 798 ? -10.375 9.336 -21.156 1 87.44 798 THR A N 1
ATOM 6164 C CA . THR A 1 798 ? -10.18 10.711 -20.703 1 87.44 798 THR A CA 1
ATOM 6165 C C . THR A 1 798 ? -9.758 10.742 -19.234 1 87.44 798 THR A C 1
ATOM 6167 O O . THR A 1 798 ? -8.844 11.477 -18.859 1 87.44 798 THR A O 1
ATOM 6170 N N . THR A 1 799 ? -10.391 9.914 -18.484 1 84.94 799 THR A N 1
ATOM 6171 C CA . THR A 1 799 ? -10.062 9.875 -17.062 1 84.94 799 THR A CA 1
ATOM 6172 C C . THR A 1 799 ? -8.664 9.312 -16.844 1 84.94 799 THR A C 1
ATOM 6174 O O . THR A 1 799 ? -7.918 9.805 -15.992 1 84.94 799 THR A O 1
ATOM 6177 N N . THR A 1 800 ? -8.273 8.344 -17.609 1 86.12 800 THR A N 1
ATOM 6178 C CA . THR A 1 800 ? -6.957 7.723 -17.469 1 86.12 800 THR A CA 1
ATOM 6179 C C . THR A 1 800 ? -5.855 8.688 -17.891 1 86.12 800 THR A C 1
ATOM 6181 O O . THR A 1 800 ? -4.816 8.781 -17.234 1 86.12 800 THR A O 1
ATOM 6184 N N . LEU A 1 801 ? -6.129 9.43 -18.859 1 86.12 801 LEU A N 1
ATOM 6185 C CA . LEU A 1 801 ? -5.109 10.344 -19.359 1 86.12 801 LEU A CA 1
ATOM 6186 C C . LEU A 1 801 ? -5.066 11.617 -18.531 1 86.12 801 LEU A C 1
ATOM 6188 O O . LEU A 1 801 ? -3.988 12.086 -18.156 1 86.12 801 LEU A O 1
ATOM 6192 N N . LEU A 1 802 ? -6.234 12.125 -18.172 1 84.06 802 LEU A N 1
ATOM 6193 C CA . LEU A 1 802 ? -6.289 13.414 -17.484 1 84.06 802 LEU A CA 1
ATOM 6194 C C . LEU A 1 802 ? -6.055 13.242 -15.984 1 84.06 802 LEU A C 1
ATOM 6196 O O . LEU A 1 802 ? -5.379 14.062 -15.359 1 84.06 802 LEU A O 1
ATOM 6200 N N . GLU A 1 803 ? -6.605 12.211 -15.414 1 77.94 803 GLU A N 1
ATOM 6201 C CA . GLU A 1 803 ? -6.566 12.094 -13.953 1 77.94 803 GLU A CA 1
ATOM 6202 C C . GLU A 1 803 ? -5.34 11.312 -13.5 1 77.94 803 GLU A C 1
ATOM 6204 O O . GLU A 1 803 ? -4.973 11.352 -12.32 1 77.94 803 GLU A O 1
ATOM 6209 N N . GLN A 1 804 ? -4.641 10.688 -14.375 1 80.31 804 GLN A N 1
ATOM 6210 C CA . GLN A 1 804 ? -3.443 9.961 -13.961 1 80.31 804 GLN A CA 1
ATOM 6211 C C . GLN A 1 804 ? -2.188 10.602 -14.547 1 80.31 804 GLN A C 1
ATOM 6213 O O . GLN A 1 804 ? -1.534 11.414 -13.891 1 80.31 804 GLN A O 1
ATOM 6218 N N . SER A 1 805 ? -2.006 10.43 -15.836 1 79.94 805 SER A N 1
ATOM 6219 C CA . SER A 1 805 ? -0.814 10.984 -16.469 1 79.94 805 SER A CA 1
ATOM 6220 C C . SER A 1 805 ? -0.844 12.508 -16.469 1 79.94 805 SER A C 1
ATOM 6222 O O . SER A 1 805 ? 0.191 13.156 -16.281 1 79.94 805 SER A O 1
ATOM 6224 N N . GLY A 1 806 ? -2.055 13.031 -16.594 1 81.69 806 GLY A N 1
ATOM 6225 C CA . GLY A 1 806 ? -2.178 14.484 -16.578 1 81.69 806 GLY A CA 1
ATOM 6226 C C . GLY A 1 806 ? -1.802 15.102 -15.25 1 81.69 806 GLY A C 1
ATOM 6227 O O . GLY A 1 806 ? -1.102 16.109 -15.211 1 81.69 806 GLY A O 1
ATOM 6228 N N . VAL A 1 807 ? -2.209 14.461 -14.211 1 81.38 807 VAL A N 1
ATOM 6229 C CA . VAL A 1 807 ? -1.905 14.977 -12.875 1 81.38 807 VAL A CA 1
ATOM 6230 C C . VAL A 1 807 ? -0.406 14.867 -12.609 1 81.38 807 VAL A C 1
ATOM 6232 O O . VAL A 1 807 ? 0.19 15.758 -12.008 1 81.38 807 VAL A O 1
ATOM 6235 N N . ASP A 1 808 ? 0.27 13.797 -13.086 1 81.62 808 ASP A N 1
ATOM 6236 C CA . ASP A 1 808 ? 1.709 13.633 -12.906 1 81.62 808 ASP A CA 1
ATOM 6237 C C . ASP A 1 808 ? 2.484 14.695 -13.688 1 81.62 808 ASP A C 1
ATOM 6239 O O . ASP A 1 808 ? 3.504 15.195 -13.219 1 81.62 808 ASP A O 1
ATOM 6243 N N . ILE A 1 809 ? 2.045 15.008 -14.789 1 84.5 809 ILE A N 1
ATOM 6244 C CA . ILE A 1 809 ? 2.703 16.016 -15.625 1 84.5 809 ILE A CA 1
ATOM 6245 C C . ILE A 1 809 ? 2.523 17.391 -15.008 1 84.5 809 ILE A C 1
ATOM 6247 O O . ILE A 1 809 ? 3.475 18.172 -14.922 1 84.5 809 ILE A O 1
ATOM 6251 N N . ILE A 1 810 ? 1.295 17.625 -14.547 1 82.38 810 ILE A N 1
ATOM 6252 C CA . ILE A 1 810 ? 1.011 18.906 -13.93 1 82.38 810 ILE A CA 1
ATOM 6253 C C . ILE A 1 810 ? 1.823 19.062 -12.641 1 82.38 810 ILE A C 1
ATOM 6255 O O . ILE A 1 810 ? 2.33 20.141 -12.336 1 82.38 810 ILE A O 1
ATOM 6259 N N . ASN A 1 811 ? 1.936 17.984 -11.961 1 81.44 811 ASN A N 1
ATOM 6260 C CA . ASN A 1 811 ? 2.748 18.016 -10.75 1 81.44 811 ASN A CA 1
ATOM 6261 C C . ASN A 1 811 ? 4.215 18.297 -11.062 1 81.44 811 ASN A C 1
ATOM 6263 O O . ASN A 1 811 ? 4.883 19.031 -10.328 1 81.44 811 ASN A O 1
ATOM 6267 N N . LYS A 1 812 ? 4.707 17.703 -12.078 1 84.12 812 LYS A N 1
ATOM 6268 C CA . LYS A 1 812 ? 6.098 17.938 -12.469 1 84.12 812 LYS A CA 1
ATOM 6269 C C . LYS A 1 812 ? 6.309 19.375 -12.93 1 84.12 812 LYS A C 1
ATOM 6271 O O . LYS A 1 812 ? 7.348 19.984 -12.656 1 84.12 812 LYS A O 1
ATOM 6276 N N . ILE A 1 813 ? 5.359 19.922 -13.523 1 83.06 813 ILE A N 1
ATOM 6277 C CA . ILE A 1 813 ? 5.426 21.297 -13.969 1 83.06 813 ILE A CA 1
ATOM 6278 C C . ILE A 1 813 ? 5.418 22.234 -12.766 1 83.06 813 ILE A C 1
ATOM 6280 O O . ILE A 1 813 ? 6.18 23.203 -12.719 1 83.06 813 ILE A O 1
ATOM 6284 N N . SER A 1 814 ? 4.512 21.891 -11.883 1 82.38 814 SER A N 1
ATOM 6285 C CA . SER A 1 814 ? 4.438 22.719 -10.68 1 82.38 814 SER A CA 1
ATOM 6286 C C . SER A 1 814 ? 5.73 22.656 -9.875 1 82.38 814 SER A C 1
ATOM 6288 O O . SER A 1 814 ? 6.137 23.641 -9.258 1 82.38 814 SER A O 1
ATOM 6290 N N . GLU A 1 815 ? 6.301 21.5 -9.883 1 83.12 815 GLU A N 1
ATOM 6291 C CA . GLU A 1 815 ? 7.578 21.344 -9.195 1 83.12 815 GLU A CA 1
ATOM 6292 C C . GLU A 1 815 ? 8.672 22.172 -9.867 1 83.12 815 GLU A C 1
ATOM 6294 O O . GLU A 1 815 ? 9.469 22.828 -9.188 1 83.12 815 GLU A O 1
ATOM 6299 N N . VAL A 1 816 ? 8.711 22.156 -11.148 1 85.94 816 VAL A N 1
ATOM 6300 C CA . VAL A 1 816 ? 9.703 22.922 -11.898 1 85.94 816 VAL A CA 1
ATOM 6301 C C . VAL A 1 816 ? 9.422 24.422 -11.758 1 85.94 816 VAL A C 1
ATOM 6303 O O . VAL A 1 816 ? 10.352 25.219 -11.625 1 85.94 816 VAL A O 1
ATOM 6306 N N . LYS A 1 817 ? 8.195 24.719 -11.797 1 85.88 817 LYS A N 1
ATOM 6307 C CA . LYS A 1 817 ? 7.793 26.109 -11.609 1 85.88 817 LYS A CA 1
ATOM 6308 C C . LYS A 1 817 ? 8.273 26.641 -10.258 1 85.88 817 LYS A C 1
ATOM 6310 O O . LYS A 1 817 ? 8.82 27.734 -10.172 1 85.88 817 LYS A O 1
ATOM 6315 N N . LEU A 1 818 ? 7.992 25.797 -9.289 1 85.75 818 LEU A N 1
ATOM 6316 C CA . LEU A 1 818 ? 8.422 26.203 -7.953 1 85.75 818 LEU A CA 1
ATOM 6317 C C . LEU A 1 818 ? 9.938 26.281 -7.871 1 85.75 818 LEU A C 1
ATOM 6319 O O . LEU A 1 818 ? 10.484 27.188 -7.242 1 85.75 818 LEU A O 1
ATOM 6323 N N . SER A 1 819 ? 10.602 25.344 -8.445 1 85.94 819 SER A N 1
ATOM 6324 C CA . SER A 1 819 ? 12.055 25.328 -8.422 1 85.94 819 SER A CA 1
ATOM 6325 C C . SER A 1 819 ? 12.641 26.547 -9.109 1 85.94 819 SER A C 1
ATOM 6327 O O . SER A 1 819 ? 13.586 27.172 -8.594 1 85.94 819 SER A O 1
ATOM 6329 N N . ILE A 1 820 ? 12.086 26.984 -10.141 1 88.06 820 ILE A N 1
ATOM 6330 C CA . ILE A 1 820 ? 12.578 28.125 -10.898 1 88.06 820 ILE A CA 1
ATOM 6331 C C . ILE A 1 820 ? 12.242 29.422 -10.164 1 88.06 820 ILE A C 1
ATOM 6333 O O . ILE A 1 820 ? 13.062 30.328 -10.094 1 88.06 820 ILE A O 1
ATOM 6337 N N . ALA A 1 821 ? 11.008 29.438 -9.719 1 88.88 821 ALA A N 1
ATOM 6338 C CA . ALA A 1 821 ? 10.617 30.625 -8.961 1 88.88 821 ALA A CA 1
ATOM 6339 C C . ALA A 1 821 ? 11.516 30.812 -7.738 1 88.88 821 ALA A C 1
ATOM 6341 O O . ALA A 1 821 ? 11.906 31.938 -7.418 1 88.88 821 ALA A O 1
ATOM 6342 N N . SER A 1 822 ? 11.75 29.75 -7.074 1 87.44 822 SER A N 1
ATOM 6343 C CA . SER A 1 822 ? 12.617 29.797 -5.906 1 87.44 822 SER A CA 1
ATOM 6344 C C . SER A 1 822 ? 14.047 30.172 -6.297 1 87.44 822 SER A C 1
ATOM 6346 O O . SER A 1 822 ? 14.719 30.922 -5.59 1 87.44 822 SER A O 1
ATOM 6348 N N . PHE A 1 823 ? 14.516 29.672 -7.359 1 87.75 823 PHE A N 1
ATOM 6349 C CA . PHE A 1 823 ? 15.859 29.969 -7.844 1 87.75 823 PHE A CA 1
ATOM 6350 C C . PHE A 1 823 ? 15.992 31.438 -8.203 1 87.75 823 PHE A C 1
ATOM 6352 O O . PHE A 1 823 ? 16.953 32.094 -7.797 1 87.75 823 PHE A O 1
ATOM 6359 N N . LEU A 1 824 ? 15.047 31.922 -8.914 1 89.38 824 LEU A N 1
ATOM 6360 C CA . LEU A 1 824 ? 15.07 33.312 -9.336 1 89.38 824 LEU A CA 1
ATOM 6361 C C . LEU A 1 824 ? 14.992 34.25 -8.133 1 89.38 824 LEU A C 1
ATOM 6363 O O . LEU A 1 824 ? 15.758 35.219 -8.039 1 89.38 824 LEU A O 1
ATOM 6367 N N . SER A 1 825 ? 14.078 33.906 -7.266 1 89.44 825 SER A N 1
ATOM 6368 C CA . SER A 1 825 ? 13.922 34.75 -6.07 1 89.44 825 SER A CA 1
ATOM 6369 C C . SER A 1 825 ? 15.195 34.75 -5.227 1 89.44 825 SER A C 1
ATOM 6371 O O . SER A 1 825 ? 15.602 35.781 -4.703 1 89.44 825 SER A O 1
ATOM 6373 N N . ASP A 1 826 ? 15.766 33.594 -5.117 1 87.75 826 ASP A N 1
ATOM 6374 C CA . ASP A 1 826 ? 16.984 33.438 -4.324 1 87.75 826 ASP A CA 1
ATOM 6375 C C . ASP A 1 826 ? 18.141 34.219 -4.969 1 87.75 826 ASP A C 1
ATOM 6377 O O . ASP A 1 826 ? 18.906 34.906 -4.281 1 87.75 826 ASP A O 1
ATOM 6381 N N . ARG A 1 827 ? 18.297 34.094 -6.203 1 88.5 827 ARG A N 1
ATOM 6382 C CA . ARG A 1 827 ? 19.391 34.75 -6.91 1 88.5 827 ARG A CA 1
ATOM 6383 C C . ARG A 1 827 ? 19.203 36.281 -6.871 1 88.5 827 ARG A C 1
ATOM 6385 O O . ARG A 1 827 ? 20.188 37 -6.695 1 88.5 827 ARG A O 1
ATOM 6392 N N . ILE A 1 828 ? 18.078 36.719 -7.031 1 90.31 828 ILE A N 1
ATOM 6393 C CA . ILE A 1 828 ? 17.797 38.125 -6.996 1 90.31 828 ILE A CA 1
ATOM 6394 C C . ILE A 1 828 ? 18.016 38.688 -5.586 1 90.31 828 ILE A C 1
ATOM 6396 O O . ILE A 1 828 ? 18.578 39.75 -5.41 1 90.31 828 ILE A O 1
ATOM 6400 N N . ALA A 1 829 ? 17.547 37.938 -4.637 1 89.62 829 ALA A N 1
ATOM 6401 C CA . ALA A 1 829 ? 17.766 38.344 -3.25 1 89.62 829 ALA A CA 1
ATOM 6402 C C . ALA A 1 829 ? 19.25 38.406 -2.93 1 89.62 829 ALA A C 1
ATOM 6404 O O . ALA A 1 829 ? 19.688 39.312 -2.211 1 89.62 829 ALA A O 1
ATOM 6405 N N . ASP A 1 830 ? 19.953 37.469 -3.418 1 88.69 830 ASP A N 1
ATOM 6406 C CA . ASP A 1 830 ? 21.406 37.5 -3.219 1 88.69 830 ASP A CA 1
ATOM 6407 C C . ASP A 1 830 ? 22.031 38.719 -3.85 1 88.69 830 ASP A C 1
ATOM 6409 O O . ASP A 1 830 ? 22.906 39.375 -3.254 1 88.69 830 ASP A O 1
ATOM 6413 N N . GLU A 1 831 ? 21.547 39.031 -5.012 1 89.38 831 GLU A N 1
ATOM 6414 C CA . GLU A 1 831 ? 22.078 40.219 -5.707 1 89.38 831 GLU A CA 1
ATOM 6415 C C . GLU A 1 831 ? 21.688 41.5 -4.977 1 89.38 831 GLU A C 1
ATOM 6417 O O . GLU A 1 831 ? 22.469 42.469 -4.949 1 89.38 831 GLU A O 1
ATOM 6422 N N . ILE A 1 832 ? 20.547 41.562 -4.449 1 89.75 832 ILE A N 1
ATOM 6423 C CA . ILE A 1 832 ? 20.109 42.719 -3.693 1 89.75 832 ILE A CA 1
ATOM 6424 C C . ILE A 1 832 ? 20.953 42.875 -2.428 1 89.75 832 ILE A C 1
ATOM 6426 O O . ILE A 1 832 ? 21.406 43.969 -2.104 1 89.75 832 ILE A O 1
ATOM 6430 N N . LEU A 1 833 ? 21.125 41.781 -1.748 1 88.19 833 LEU A N 1
ATOM 6431 C CA . LEU A 1 833 ? 21.906 41.781 -0.512 1 88.19 833 LEU A CA 1
ATOM 6432 C C . LEU A 1 833 ? 23.344 42.219 -0.782 1 88.19 833 LEU A C 1
ATOM 6434 O O . LEU A 1 833 ? 23.938 42.969 -0.007 1 88.19 833 LEU A O 1
ATOM 6438 N N . GLU A 1 834 ? 23.875 41.688 -1.81 1 87.88 834 GLU A N 1
ATOM 6439 C CA . GLU A 1 834 ? 25.234 42.062 -2.182 1 87.88 834 GLU A CA 1
ATOM 6440 C C . GLU A 1 834 ? 25.328 43.531 -2.557 1 87.88 834 GLU A C 1
ATOM 6442 O O . GLU A 1 834 ? 26.281 44.219 -2.176 1 87.88 834 GLU A O 1
ATOM 6447 N N . SER A 1 835 ? 24.375 44 -3.314 1 88.31 835 SER A N 1
ATOM 6448 C CA . SER A 1 835 ? 24.344 45.406 -3.734 1 88.31 835 SER A CA 1
ATOM 6449 C C . SER A 1 835 ? 24.125 46.312 -2.547 1 88.31 835 SER A C 1
ATOM 6451 O O . SER A 1 835 ? 24.719 47.406 -2.477 1 88.31 835 SER A O 1
ATOM 6453 N N . LEU A 1 836 ? 23.266 45.906 -1.637 1 88 836 LEU A N 1
ATOM 6454 C CA . LEU A 1 836 ? 23.031 46.688 -0.432 1 88 836 LEU A CA 1
ATOM 6455 C C . LEU A 1 836 ? 24.281 46.719 0.445 1 88 836 LEU A C 1
ATOM 6457 O O . LEU A 1 836 ? 24.578 47.75 1.048 1 88 836 LEU A O 1
ATOM 6461 N N . SER A 1 837 ? 24.938 45.594 0.555 1 87.12 837 SER A N 1
ATOM 6462 C CA . SER A 1 837 ? 26.172 45.531 1.33 1 87.12 837 SER A CA 1
ATOM 6463 C C . SER A 1 837 ? 27.25 46.438 0.73 1 87.12 837 SER A C 1
ATOM 6465 O O . SER A 1 837 ? 27.969 47.125 1.46 1 87.12 837 SER A O 1
ATOM 6467 N N . ARG A 1 838 ? 27.375 46.469 -0.554 1 85.56 838 ARG A N 1
ATOM 6468 C CA . ARG A 1 838 ? 28.328 47.344 -1.229 1 85.56 838 ARG A CA 1
ATOM 6469 C C . ARG A 1 838 ? 27.984 48.812 -1.008 1 85.56 838 ARG A C 1
ATOM 6471 O O . ARG A 1 838 ? 28.859 49.656 -0.774 1 85.56 838 ARG A O 1
ATOM 6478 N N . SER A 1 839 ? 26.688 49.062 -1.14 1 86.69 839 SER A N 1
ATOM 6479 C CA . SER A 1 839 ? 26.234 50.438 -0.918 1 86.69 839 SER A CA 1
ATOM 6480 C C . SER A 1 839 ? 26.469 50.875 0.524 1 86.69 839 SER A C 1
ATOM 6482 O O . SER A 1 839 ? 26.781 52.031 0.781 1 86.69 839 SER A O 1
ATOM 6484 N N . GLN A 1 840 ? 26.266 49.906 1.416 1 85.06 840 GLN A N 1
ATOM 6485 C CA . GLN A 1 840 ? 26.516 50.219 2.822 1 85.06 840 GLN A CA 1
ATOM 6486 C C . GLN A 1 840 ? 28 50.531 3.051 1 85.06 840 GLN A C 1
ATOM 6488 O O . GLN A 1 840 ? 28.312 51.5 3.777 1 85.06 840 GLN A O 1
ATOM 6493 N N . HIS A 1 841 ? 28.844 49.812 2.447 1 84.5 841 HIS A N 1
ATOM 6494 C CA . HIS A 1 841 ? 30.266 50.031 2.582 1 84.5 841 HIS A CA 1
ATOM 6495 C C . HIS A 1 841 ? 30.656 51.406 1.986 1 84.5 841 HIS A C 1
ATOM 6497 O O . HIS A 1 841 ? 31.5 52.094 2.545 1 84.5 841 HIS A O 1
ATOM 6503 N N . THR A 1 842 ? 30.016 51.719 0.886 1 85.69 842 THR A N 1
ATOM 6504 C CA . THR A 1 842 ? 30.281 53 0.239 1 85.69 842 THR A CA 1
ATOM 6505 C C . THR A 1 842 ? 29.797 54.156 1.11 1 85.69 842 THR A C 1
ATOM 6507 O O . THR A 1 842 ? 30.484 55.156 1.229 1 85.69 842 THR A O 1
ATOM 6510 N N . LEU A 1 843 ? 28.672 53.969 1.777 1 84.12 843 LEU A N 1
ATOM 6511 C CA . LEU A 1 843 ? 28.125 55.031 2.621 1 84.12 843 LEU A CA 1
ATOM 6512 C C . LEU A 1 843 ? 28.938 55.188 3.9 1 84.12 843 LEU A C 1
ATOM 6514 O O . LEU A 1 843 ? 29.125 56.312 4.391 1 84.12 843 LEU A O 1
ATOM 6518 N N . VAL A 1 844 ? 29.484 54.062 4.383 1 82.31 844 VAL A N 1
ATOM 6519 C CA . VAL A 1 844 ? 30.312 54.094 5.59 1 82.31 844 VAL A CA 1
ATOM 6520 C C . VAL A 1 844 ? 31.641 54.781 5.281 1 82.31 844 VAL A C 1
ATOM 6522 O O . VAL A 1 844 ? 32.156 55.531 6.109 1 82.31 844 VAL A O 1
ATOM 6525 N N . SER A 1 845 ? 32.125 54.562 4.117 1 81.19 845 SER A N 1
ATOM 6526 C CA . SER A 1 845 ? 33.375 55.188 3.719 1 81.19 845 SER A CA 1
ATOM 6527 C C . SER A 1 845 ? 33.188 56.719 3.561 1 81.19 845 SER A C 1
ATOM 6529 O O . SER A 1 845 ? 34.094 57.469 3.928 1 81.19 845 SER A O 1
ATOM 6531 N N . VAL A 1 846 ? 32.062 57.094 3.139 1 78.12 846 VAL A N 1
ATOM 6532 C CA . VAL A 1 846 ? 31.781 58.5 2.959 1 78.12 846 VAL A CA 1
ATOM 6533 C C . VAL A 1 846 ? 31.609 59.188 4.32 1 78.12 846 VAL A C 1
ATOM 6535 O O . VAL A 1 846 ? 32.062 60.312 4.531 1 78.12 846 VAL A O 1
ATOM 6538 N N . LEU A 1 847 ? 31 58.438 5.219 1 75.94 847 LEU A N 1
ATOM 6539 C CA . LEU A 1 847 ? 30.766 58.969 6.566 1 75.94 847 LEU A CA 1
ATOM 6540 C C . LEU A 1 847 ? 32.094 59.094 7.324 1 75.94 847 LEU A C 1
ATOM 6542 O O . LEU A 1 847 ? 32.281 60.062 8.055 1 75.94 847 LEU A O 1
ATOM 6546 N N . SER A 1 848 ? 32.906 58.156 7.156 1 72.12 848 SER A N 1
ATOM 6547 C CA . SER A 1 848 ? 34.219 58.188 7.82 1 72.12 848 SER A CA 1
ATOM 6548 C C . SER A 1 848 ? 35.062 59.312 7.262 1 72.12 848 SER A C 1
ATOM 6550 O O . SER A 1 848 ? 35.844 59.938 8 1 72.12 848 SER A O 1
ATOM 6552 N N . ALA A 1 849 ? 34.938 59.562 6.039 1 65.38 849 ALA A N 1
ATOM 6553 C CA . ALA A 1 849 ? 35.688 60.656 5.438 1 65.38 849 ALA A CA 1
ATOM 6554 C C . ALA A 1 849 ? 35.188 62.031 5.922 1 65.38 849 ALA A C 1
ATOM 6556 O O . ALA A 1 849 ? 35.969 62.969 6.094 1 65.38 849 ALA A O 1
ATOM 6557 N N . HIS A 1 850 ? 33.969 62.125 6.176 1 58.53 850 HIS A N 1
ATOM 6558 C CA . HIS A 1 850 ? 33.406 63.375 6.684 1 58.53 850 HIS A CA 1
ATOM 6559 C C . HIS A 1 850 ? 33.656 63.531 8.18 1 58.53 850 HIS A C 1
ATOM 6561 O O . HIS A 1 850 ? 33.812 64.625 8.672 1 58.53 850 HIS A O 1
ATOM 6567 N N . VAL A 1 851 ? 33.562 62.375 8.914 1 53.44 851 VAL A N 1
ATOM 6568 C CA . VAL A 1 851 ? 33.844 62.469 10.344 1 53.44 851 VAL A CA 1
ATOM 6569 C C . VAL A 1 851 ? 35.312 62.812 10.547 1 53.44 851 VAL A C 1
ATOM 6571 O O . VAL A 1 851 ? 35.688 63.438 11.547 1 53.44 851 VAL A O 1
ATOM 6574 N N . SER A 1 852 ? 36.344 62.344 9.844 1 47.38 852 SER A N 1
ATOM 6575 C CA . SER A 1 852 ? 37.688 62.844 10.109 1 47.38 852 SER A CA 1
ATOM 6576 C C . SER A 1 852 ? 37.75 64.375 9.992 1 47.38 852 SER A C 1
ATOM 6578 O O . SER A 1 852 ? 38.781 65 10.266 1 47.38 852 SER A O 1
ATOM 6580 N N . ALA A 1 853 ? 37.125 65.125 9.172 1 42.5 853 ALA A N 1
ATOM 6581 C CA . ALA A 1 853 ? 37.156 66.562 9.422 1 42.5 853 ALA A CA 1
ATOM 6582 C C . ALA A 1 853 ? 36.438 66.938 10.734 1 42.5 853 ALA A C 1
ATOM 6584 O O . ALA A 1 853 ? 37 67.625 11.57 1 42.5 853 ALA A O 1
ATOM 6585 N N . GLY A 1 854 ? 35.281 67.688 10.859 1 32.88 854 GLY A N 1
ATOM 6586 C CA . GLY A 1 854 ? 34.75 68.188 12.125 1 32.88 854 GLY A CA 1
ATOM 6587 C C . GLY A 1 854 ? 34.375 67.062 13.086 1 32.88 854 GLY A C 1
ATOM 6588 O O . GLY A 1 854 ? 34.75 65.938 12.883 1 32.88 854 GLY A O 1
ATOM 6589 N N . LEU A 1 855 ? 33 67.25 13.727 1 30.19 855 LEU A N 1
ATOM 6590 C CA . LEU A 1 855 ? 32.281 66.75 14.914 1 30.19 855 LEU A CA 1
ATOM 6591 C C . LEU A 1 855 ? 32.031 65.25 14.82 1 30.19 855 LEU A C 1
ATOM 6593 O O . LEU A 1 855 ? 31.391 64.812 13.875 1 30.19 855 LEU A O 1
ATOM 6597 N N . LEU A 1 856 ? 32.938 64.438 15.242 1 31.38 856 LEU A N 1
ATOM 6598 C CA . LEU A 1 856 ? 32.812 63.031 15.656 1 31.38 856 LEU A CA 1
ATOM 6599 C C . LEU A 1 856 ? 31.469 62.781 16.328 1 31.38 856 LEU A C 1
ATOM 6601 O O . LEU A 1 856 ? 31.328 63.031 17.531 1 31.38 856 LEU A O 1
ATOM 6605 N N . VAL A 1 857 ? 30.375 63.438 15.992 1 27.14 857 VAL A N 1
ATOM 6606 C CA . VAL A 1 857 ? 29.109 63.125 16.656 1 27.14 857 VAL A CA 1
ATOM 6607 C C . VAL A 1 857 ? 28.969 61.625 16.797 1 27.14 857 VAL A C 1
ATOM 6609 O O . VAL A 1 857 ? 29.531 60.844 16 1 27.14 857 VAL A O 1
ATOM 6612 N N . CYS A 1 858 ? 28.344 61.188 17.984 1 28.97 858 CYS A N 1
ATOM 6613 C CA . CYS A 1 858 ? 27.766 60.062 18.703 1 28.97 858 CYS A CA 1
ATOM 6614 C C . CYS A 1 858 ? 27.031 59.125 17.75 1 28.97 858 CYS A C 1
ATOM 6616 O O . CYS A 1 858 ? 25.875 58.781 18 1 28.97 858 CYS A O 1
ATOM 6618 N N . LEU A 1 859 ? 27.094 59.375 16.484 1 28.98 859 LEU A N 1
ATOM 6619 C CA . LEU A 1 859 ? 26.141 58.5 15.797 1 28.98 859 LEU A CA 1
ATOM 6620 C C . LEU A 1 859 ? 26.516 57.031 15.984 1 28.98 859 LEU A C 1
ATOM 6622 O O . LEU A 1 859 ? 26.734 56.312 15 1 28.98 859 LEU A O 1
ATOM 6626 N N . SER A 1 860 ? 27.656 56.812 16.766 1 29.28 860 SER A N 1
ATOM 6627 C CA . SER A 1 860 ? 27.891 55.375 16.875 1 29.28 860 SER A CA 1
ATOM 6628 C C . SER A 1 860 ? 26.625 54.625 17.281 1 29.28 860 SER A C 1
ATOM 6630 O O . SER A 1 860 ? 26.672 53.438 17.609 1 29.28 860 SER A O 1
ATOM 6632 N N . PHE A 1 861 ? 25.719 55.375 18.078 1 27.66 861 PHE A N 1
ATOM 6633 C CA . PHE A 1 861 ? 24.859 54.562 18.922 1 27.66 861 PHE A CA 1
ATOM 6634 C C . PHE A 1 861 ? 24.047 53.594 18.078 1 27.66 861 PHE A C 1
ATOM 6636 O O . PHE A 1 861 ? 23.391 52.688 18.625 1 27.66 861 PHE A O 1
ATOM 6643 N N . CYS A 1 862 ? 23.5 54.062 16.938 1 28.08 862 CYS A N 1
ATOM 6644 C CA . CYS A 1 862 ? 22.297 53.312 16.625 1 28.08 862 CYS A CA 1
ATOM 6645 C C . CYS A 1 862 ? 22.625 51.875 16.234 1 28.08 862 CYS A C 1
ATOM 6647 O O . CYS A 1 862 ? 22.875 51.594 15.062 1 28.08 862 CYS A O 1
ATOM 6649 N N . PHE A 1 863 ? 23.641 51.281 16.766 1 28.27 863 PHE A N 1
ATOM 6650 C CA . PHE A 1 863 ? 23.688 49.844 16.516 1 28.27 863 PHE A CA 1
ATOM 6651 C C . PHE A 1 863 ? 22.312 49.219 16.703 1 28.27 863 PHE A C 1
ATOM 6653 O O . PHE A 1 863 ? 21.828 49.094 17.828 1 28.27 863 PHE A O 1
ATOM 6660 N N . PHE A 1 864 ? 21.375 49.469 15.883 1 28.94 864 PHE A N 1
ATOM 6661 C CA . PHE A 1 864 ? 20.125 48.719 15.773 1 28.94 864 PHE A CA 1
ATOM 6662 C C . PHE A 1 864 ? 20.391 47.219 15.852 1 28.94 864 PHE A C 1
ATOM 6664 O O . PHE A 1 864 ? 20.969 46.656 14.938 1 28.94 864 PHE A O 1
ATOM 6671 N N . ILE A 1 865 ? 20.75 46.719 17 1 28.91 865 ILE A N 1
ATOM 6672 C CA . ILE A 1 865 ? 20.609 45.281 17.25 1 28.91 865 ILE A CA 1
ATOM 6673 C C . ILE A 1 865 ? 19.234 44.812 16.766 1 28.91 865 ILE A C 1
ATOM 6675 O O . ILE A 1 865 ? 18.203 45.281 17.25 1 28.91 865 ILE A O 1
ATOM 6679 N N . LEU A 1 866 ? 19.062 44.531 15.57 1 28.53 866 LEU A N 1
ATOM 6680 C CA . LEU A 1 866 ? 17.969 43.688 15.125 1 28.53 866 LEU A CA 1
ATOM 6681 C C . LEU A 1 866 ? 17.578 42.688 16.219 1 28.53 866 LEU A C 1
ATOM 6683 O O . LEU A 1 866 ? 18.438 42.188 16.953 1 28.53 866 LEU A O 1
ATOM 6687 N N . PRO A 1 867 ? 16.375 42.875 16.781 1 28.2 867 PRO A N 1
ATOM 6688 C CA . PRO A 1 867 ? 15.844 41.812 17.609 1 28.2 867 PRO A CA 1
ATOM 6689 C C . PRO A 1 867 ? 16.125 40.438 17.031 1 28.2 867 PRO A C 1
ATOM 6691 O O . PRO A 1 867 ? 15.625 40.094 15.945 1 28.2 867 PRO A O 1
ATOM 6694 N N . SER A 1 868 ? 17.344 39.938 16.844 1 29.05 868 SER A N 1
ATOM 6695 C CA . SER A 1 868 ? 17.609 38.5 16.641 1 29.05 868 SER A CA 1
ATOM 6696 C C . SER A 1 868 ? 16.75 37.656 17.594 1 29.05 868 SER A C 1
ATOM 6698 O O . SER A 1 868 ? 17.062 37.531 18.781 1 29.05 868 SER A O 1
ATOM 6700 N N . SER A 1 869 ? 15.484 37.812 17.688 1 30.86 869 SER A N 1
ATOM 6701 C CA . SER A 1 869 ? 14.766 36.719 18.281 1 30.86 869 SER A CA 1
ATOM 6702 C C . SER A 1 869 ? 15.344 35.375 17.828 1 30.86 869 SER A C 1
ATOM 6704 O O . SER A 1 869 ? 14.703 34.344 17.984 1 30.86 869 SER A O 1
ATOM 6706 N N . ILE A 1 870 ? 16.172 35.281 16.766 1 30.53 870 ILE A N 1
ATOM 6707 C CA . ILE A 1 870 ? 16.859 34 16.734 1 30.53 870 ILE A CA 1
ATOM 6708 C C . ILE A 1 870 ? 17.719 33.844 17.984 1 30.53 870 ILE A C 1
ATOM 6710 O O . ILE A 1 870 ? 18.844 34.344 18.062 1 30.53 870 ILE A O 1
ATOM 6714 N N . ARG A 1 871 ? 17.281 34.219 19.188 1 31.8 871 ARG A N 1
ATOM 6715 C CA . ARG A 1 871 ? 18.062 33.75 20.328 1 31.8 871 ARG A CA 1
ATOM 6716 C C . ARG A 1 871 ? 18.594 32.344 20.094 1 31.8 871 ARG A C 1
ATOM 6718 O O . ARG A 1 871 ? 17.828 31.406 19.844 1 31.8 871 ARG A O 1
ATOM 6725 N N . LEU A 1 872 ? 19.844 32.125 19.594 1 29.56 872 LEU A N 1
ATOM 6726 C CA . LEU A 1 872 ? 20.734 30.969 19.781 1 29.56 872 LEU A CA 1
ATOM 6727 C C . LEU A 1 872 ? 20.547 30.359 21.156 1 29.56 872 LEU A C 1
ATOM 6729 O O . LEU A 1 872 ? 20.203 31.047 22.125 1 29.56 872 LEU A O 1
ATOM 6733 N N . SER A 1 873 ? 20.312 29.094 21.281 1 30.05 873 SER A N 1
ATOM 6734 C CA . SER A 1 873 ? 20.484 28.406 22.562 1 30.05 873 SER A CA 1
ATOM 6735 C C . SER A 1 873 ? 21.641 29.016 23.359 1 30.05 873 SER A C 1
ATOM 6737 O O . SER A 1 873 ? 22.594 29.531 22.797 1 30.05 873 SER A O 1
ATOM 6739 N N . PRO A 1 874 ? 21.547 29.359 24.734 1 31.53 874 PRO A N 1
ATOM 6740 C CA . PRO A 1 874 ? 22.625 29.891 25.578 1 31.53 874 PRO A CA 1
ATOM 6741 C C . PRO A 1 874 ? 23.984 29.281 25.25 1 31.53 874 PRO A C 1
ATOM 6743 O O . PRO A 1 874 ? 25 29.703 25.828 1 31.53 874 PRO A O 1
ATOM 6746 N N . GLY A 1 875 ? 24.141 28 25 1 31.2 875 GLY A N 1
ATOM 6747 C CA . GLY A 1 875 ? 25.5 27.562 25.219 1 31.2 875 GLY A CA 1
ATOM 6748 C C . GLY A 1 875 ? 26.516 28.266 24.328 1 31.2 875 GLY A C 1
ATOM 6749 O O . GLY A 1 875 ? 27.719 28.047 24.438 1 31.2 875 GLY A O 1
ATOM 6750 N N . ARG A 1 876 ? 26.328 28.312 22.969 1 32.69 876 ARG A N 1
ATOM 6751 C CA . ARG A 1 876 ? 27.531 28.797 22.312 1 32.69 876 ARG A CA 1
ATOM 6752 C C . ARG A 1 876 ? 27.625 30.328 22.422 1 32.69 876 ARG A C 1
ATOM 6754 O O . ARG A 1 876 ? 26.609 31.016 22.469 1 32.69 876 ARG A O 1
ATOM 6761 N N . SER A 1 877 ? 28.906 30.719 23.016 1 29 877 SER A N 1
ATOM 6762 C CA . SER A 1 877 ? 29.484 32.062 23.109 1 29 877 SER A CA 1
ATOM 6763 C C . SER A 1 877 ? 29.094 32.906 21.922 1 29 877 SER A C 1
ATOM 6765 O O . SER A 1 877 ? 29.125 32.438 20.781 1 29 877 SER A O 1
ATOM 6767 N N . PRO A 1 878 ? 28.219 33.906 22.109 1 31.66 878 PRO A N 1
ATOM 6768 C CA . PRO A 1 878 ? 28.188 34.969 21.109 1 31.66 878 PRO A CA 1
ATOM 6769 C C . PRO A 1 878 ? 29.578 35.375 20.609 1 31.66 878 PRO A C 1
ATOM 6771 O O . PRO A 1 878 ? 30.266 36.156 21.266 1 31.66 878 PRO A O 1
ATOM 6774 N N . ASN A 1 879 ? 30.656 34.562 20.5 1 29.69 879 ASN A N 1
ATOM 6775 C CA . ASN A 1 879 ? 31.891 35.188 20.047 1 29.69 879 ASN A CA 1
ATOM 6776 C C . ASN A 1 879 ? 31.594 36.406 19.172 1 29.69 879 ASN A C 1
ATOM 6778 O O . ASN A 1 879 ? 30.484 36.562 18.672 1 29.69 879 ASN A O 1
ATOM 6782 N N . GLN A 1 880 ? 32.812 37.25 18.828 1 30.97 880 GLN A N 1
ATOM 6783 C CA . GLN A 1 880 ? 33.406 38.469 18.328 1 30.97 880 GLN A CA 1
ATOM 6784 C C . GLN A 1 880 ? 32.812 38.875 16.969 1 30.97 880 GLN A C 1
ATOM 6786 O O . GLN A 1 880 ? 33.344 39.75 16.297 1 30.97 880 GLN A O 1
ATOM 6791 N N . GLU A 1 881 ? 32.219 37.969 16.203 1 32.53 881 GLU A N 1
ATOM 6792 C CA . GLU A 1 881 ? 32.406 38.531 14.859 1 32.53 881 GLU A CA 1
ATOM 6793 C C . GLU A 1 881 ? 31.75 39.906 14.727 1 32.53 881 GLU A C 1
ATOM 6795 O O . GLU A 1 881 ? 30.703 40.156 15.336 1 32.53 881 GLU A O 1
ATOM 6800 N N . GLY A 1 882 ? 32.531 41.031 14.438 1 33.66 882 GLY A N 1
ATOM 6801 C CA . GLY A 1 882 ? 32.312 42.375 13.922 1 33.66 882 GLY A CA 1
ATOM 6802 C C . GLY A 1 882 ? 31 42.531 13.188 1 33.66 882 GLY A C 1
ATOM 6803 O O . GLY A 1 882 ? 30.281 41.562 12.961 1 33.66 882 GLY A O 1
ATOM 6804 N N . PRO A 1 883 ? 30.594 43.781 12.82 1 40.44 883 PRO A N 1
ATOM 6805 C CA . PRO A 1 883 ? 29.453 44.156 11.969 1 40.44 883 PRO A CA 1
ATOM 6806 C C . PRO A 1 883 ? 29.234 43.156 10.828 1 40.44 883 PRO A C 1
ATOM 6808 O O . PRO A 1 883 ? 29.984 43.156 9.852 1 40.44 883 PRO A O 1
ATOM 6811 N N . THR A 1 884 ? 29.125 41.875 11.016 1 44.88 884 THR A N 1
ATOM 6812 C CA . THR A 1 884 ? 29.109 40.781 10.055 1 44.88 884 THR A CA 1
ATOM 6813 C C . THR A 1 884 ? 28.234 41.125 8.852 1 44.88 884 THR A C 1
ATOM 6815 O O . THR A 1 884 ? 27.078 41.531 9.008 1 44.88 884 THR A O 1
ATOM 6818 N N . SER A 1 885 ? 28.734 41.531 7.75 1 55.84 885 SER A N 1
ATOM 6819 C CA . SER A 1 885 ? 28.234 41.688 6.387 1 55.84 885 SER A CA 1
ATOM 6820 C C . SER A 1 885 ? 27.266 40.594 6.016 1 55.84 885 SER A C 1
ATOM 6822 O O . SER A 1 885 ? 27.531 39.406 6.242 1 55.84 885 SER A O 1
ATOM 6824 N N . MET A 1 886 ? 25.953 40.875 6.133 1 66.94 886 MET A N 1
ATOM 6825 C CA . MET A 1 886 ? 24.906 39.969 5.629 1 66.94 886 MET A CA 1
ATOM 6826 C C . MET A 1 886 ? 25.188 39.594 4.176 1 66.94 886 MET A C 1
ATOM 6828 O O . MET A 1 886 ? 24.984 40.406 3.27 1 66.94 886 MET A O 1
ATOM 6832 N N . THR A 1 887 ? 26.031 38.562 3.938 1 75.69 887 THR A N 1
ATOM 6833 C CA . THR A 1 887 ? 26.406 38 2.639 1 75.69 887 THR A CA 1
ATOM 6834 C C . THR A 1 887 ? 25.516 36.812 2.268 1 75.69 887 THR A C 1
ATOM 6836 O O . THR A 1 887 ? 24.781 36.312 3.109 1 75.69 887 THR A O 1
ATOM 6839 N N . PRO A 1 888 ? 25.438 36.594 1.055 1 79.44 888 PRO A N 1
ATOM 6840 C CA . PRO A 1 888 ? 24.703 35.406 0.618 1 79.44 888 PRO A CA 1
ATOM 6841 C C . PRO A 1 888 ? 25.109 34.156 1.378 1 79.44 888 PRO A C 1
ATOM 6843 O O . PRO A 1 888 ? 24.297 33.25 1.572 1 79.44 888 PRO A O 1
ATOM 6846 N N . LYS A 1 889 ? 26.328 34.062 1.842 1 78.62 889 LYS A N 1
ATOM 6847 C CA . LYS A 1 889 ? 26.781 32.906 2.617 1 78.62 889 LYS A CA 1
ATOM 6848 C C . LYS A 1 889 ? 26.094 32.844 3.98 1 78.62 889 LYS A C 1
ATOM 6850 O O . LYS A 1 889 ? 25.703 31.781 4.449 1 78.62 889 LYS A O 1
ATOM 6855 N N . SER A 1 890 ? 25.969 34.062 4.613 1 79.25 890 SER A N 1
ATOM 6856 C CA . SER A 1 890 ? 25.281 34.125 5.898 1 79.25 890 SER A CA 1
ATOM 6857 C C . SER A 1 890 ? 23.797 33.781 5.754 1 79.25 890 SER A C 1
ATOM 6859 O O . SER A 1 890 ? 23.203 33.188 6.66 1 79.25 890 SER A O 1
ATOM 6861 N N . LYS A 1 891 ? 23.344 34.188 4.66 1 80.19 891 LYS A N 1
ATOM 6862 C CA . LYS A 1 891 ? 21.953 33.875 4.371 1 80.19 891 LYS A CA 1
ATOM 6863 C C . LYS A 1 891 ? 21.75 32.375 4.281 1 80.19 891 LYS A C 1
ATOM 6865 O O . LYS A 1 891 ? 20.797 31.828 4.867 1 80.19 891 LYS A O 1
ATOM 6870 N N . ARG A 1 892 ? 22.562 31.625 3.562 1 78.06 892 ARG A N 1
ATOM 6871 C CA . ARG A 1 892 ? 22.438 30.188 3.404 1 78.06 892 ARG A CA 1
ATOM 6872 C C . ARG A 1 892 ? 22.547 29.484 4.75 1 78.06 892 ARG A C 1
ATOM 6874 O O . ARG A 1 892 ? 21.828 28.516 5 1 78.06 892 ARG A O 1
ATOM 6881 N N . LYS A 1 893 ? 23.359 29.953 5.586 1 77 893 LYS A N 1
ATOM 6882 C CA . LYS A 1 893 ? 23.516 29.375 6.918 1 77 893 LYS A CA 1
ATOM 6883 C C . LYS A 1 893 ? 22.266 29.562 7.754 1 77 893 LYS A C 1
ATOM 6885 O O . LYS A 1 893 ? 21.844 28.656 8.484 1 77 893 LYS A O 1
ATOM 6890 N N . SER A 1 894 ? 21.75 30.734 7.57 1 76.12 894 SER A N 1
ATOM 6891 C CA . SER A 1 894 ? 20.516 31.031 8.312 1 76.12 894 SER A CA 1
ATOM 6892 C C . SER A 1 894 ? 19.359 30.172 7.84 1 76.12 894 SER A C 1
ATOM 6894 O O . SER A 1 894 ? 18.516 29.766 8.641 1 76.12 894 SER A O 1
ATOM 6896 N N . ILE A 1 895 ? 19.359 29.922 6.66 1 79.69 895 ILE A N 1
ATOM 6897 C CA . ILE A 1 895 ? 18.297 29.094 6.09 1 79.69 895 ILE A CA 1
ATOM 6898 C C . ILE A 1 895 ? 18.438 27.656 6.605 1 79.69 895 ILE A C 1
ATOM 6900 O O . ILE A 1 895 ? 17.453 27.031 6.977 1 79.69 895 ILE A O 1
ATOM 6904 N N . LEU A 1 896 ? 19.641 27.188 6.664 1 77.44 896 LEU A N 1
ATOM 6905 C CA . LEU A 1 896 ? 19.906 25.828 7.133 1 77.44 896 LEU A CA 1
ATOM 6906 C C . LEU A 1 896 ? 19.469 25.672 8.586 1 77.44 896 LEU A C 1
ATOM 6908 O O . LEU A 1 896 ? 18.953 24.625 8.969 1 77.44 896 LEU A O 1
ATOM 6912 N N . VAL A 1 897 ? 19.688 26.719 9.336 1 76.88 897 VAL A N 1
ATOM 6913 C CA . VAL A 1 897 ? 19.312 26.688 10.742 1 76.88 897 VAL A CA 1
ATOM 6914 C C . VAL A 1 897 ? 17.781 26.672 10.875 1 76.88 897 VAL A C 1
ATOM 6916 O O . VAL A 1 897 ? 17.234 25.938 11.695 1 76.88 897 VAL A O 1
ATOM 6919 N N . ARG A 1 898 ? 17.188 27.375 10.039 1 76.5 898 ARG A N 1
ATOM 6920 C CA . ARG A 1 898 ? 15.727 27.453 10.094 1 76.5 898 ARG A CA 1
ATOM 6921 C C . ARG A 1 898 ? 15.086 26.172 9.594 1 76.5 898 ARG A C 1
ATOM 6923 O O . ARG A 1 898 ? 13.938 25.875 9.93 1 76.5 898 ARG A O 1
ATOM 6930 N N . MET A 1 899 ? 15.773 25.5 8.844 1 80.75 899 MET A N 1
ATOM 6931 C CA . MET A 1 899 ? 15.273 24.25 8.281 1 80.75 899 MET A CA 1
ATOM 6932 C C . MET A 1 899 ? 15.203 23.172 9.352 1 80.75 899 MET A C 1
ATOM 6934 O O . MET A 1 899 ? 14.484 22.188 9.195 1 80.75 899 MET A O 1
ATOM 6938 N N . LEU A 1 900 ? 15.922 23.422 10.453 1 82.25 900 LEU A N 1
ATOM 6939 C CA . LEU A 1 900 ? 15.969 22.453 11.539 1 82.25 900 LEU A CA 1
ATOM 6940 C C . LEU A 1 900 ? 14.938 22.797 12.617 1 82.25 900 LEU A C 1
ATOM 6942 O O . LEU A 1 900 ? 14.945 23.906 13.156 1 82.25 900 LEU A O 1
ATOM 6946 N N . ARG A 1 901 ? 14.094 21.906 12.867 1 81.62 901 ARG A N 1
ATOM 6947 C CA . ARG A 1 901 ? 13.195 22.125 14 1 81.62 901 ARG A CA 1
ATOM 6948 C C . ARG A 1 901 ? 13.969 22.156 15.312 1 81.62 901 ARG A C 1
ATOM 6950 O O . ARG A 1 901 ? 14.836 21.312 15.555 1 81.62 901 ARG A O 1
ATOM 6957 N N . PRO A 1 902 ? 13.672 23.109 16.062 1 81.62 902 PRO A N 1
ATOM 6958 C CA . PRO A 1 902 ? 14.359 23.156 17.344 1 81.62 902 PRO A CA 1
ATOM 6959 C C . PRO A 1 902 ? 14.062 21.953 18.234 1 81.62 902 PRO A C 1
ATOM 6961 O O . PRO A 1 902 ? 12.969 21.391 18.156 1 81.62 902 PRO A O 1
ATOM 6964 N N . VAL A 1 903 ? 15.031 21.531 18.984 1 80.75 903 VAL A N 1
ATOM 6965 C CA . VAL A 1 903 ? 14.867 20.375 19.859 1 80.75 903 VAL A CA 1
ATOM 6966 C C . VAL A 1 903 ? 13.852 20.703 20.953 1 80.75 903 VAL A C 1
ATOM 6968 O O . VAL A 1 903 ? 13.883 21.781 21.547 1 80.75 903 VAL A O 1
ATOM 6971 N N . SER A 1 904 ? 12.984 19.875 21.141 1 79.31 904 SER A N 1
ATOM 6972 C CA . SER A 1 904 ? 11.922 20.094 22.125 1 79.31 904 SER A CA 1
ATOM 6973 C C . SER A 1 904 ? 12.477 20.141 23.547 1 79.31 904 SER A C 1
ATOM 6975 O O . SER A 1 904 ? 13.391 19.375 23.891 1 79.31 904 SER A O 1
ATOM 6977 N N . VAL A 1 905 ? 11.953 21.016 24.281 1 78.62 905 VAL A N 1
ATOM 6978 C CA . VAL A 1 905 ? 12.367 21.188 25.672 1 78.62 905 VAL A CA 1
ATOM 6979 C C . VAL A 1 905 ? 11.977 19.953 26.469 1 78.62 905 VAL A C 1
ATOM 6981 O O . VAL A 1 905 ? 12.531 19.703 27.547 1 78.62 905 VAL A O 1
ATOM 6984 N N . ALA A 1 906 ? 10.984 19.234 25.906 1 75.44 906 ALA A N 1
ATOM 6985 C CA . ALA A 1 906 ? 10.492 18.047 26.625 1 75.44 906 ALA A CA 1
ATOM 6986 C C . ALA A 1 906 ? 11.578 16.984 26.75 1 75.44 906 ALA A C 1
ATOM 6988 O O . ALA A 1 906 ? 11.484 16.094 27.594 1 75.44 906 ALA A O 1
ATOM 6989 N N . PHE A 1 907 ? 12.555 16.969 25.812 1 73.94 907 PHE A N 1
ATOM 6990 C CA . PHE A 1 907 ? 13.633 15.992 25.875 1 73.94 907 PHE A CA 1
ATOM 6991 C C . PHE A 1 907 ? 14.625 16.344 26.984 1 73.94 907 PHE A C 1
ATOM 6993 O O . PHE A 1 907 ? 15.477 15.531 27.344 1 73.94 907 PHE A O 1
ATOM 7000 N N . GLY A 1 908 ? 14.391 17.25 28.047 1 59 908 GLY A N 1
ATOM 7001 C CA . GLY A 1 908 ? 15.219 17.609 29.188 1 59 908 GLY A CA 1
ATOM 7002 C C . GLY A 1 908 ? 16.281 18.641 28.844 1 59 908 GLY A C 1
ATOM 7003 O O . GLY A 1 908 ? 16.984 18.516 27.844 1 59 908 GLY A O 1
ATOM 7004 N N . GLU A 1 909 ? 16.156 19.969 29.109 1 45.34 909 GLU A N 1
ATOM 7005 C CA . GLU A 1 909 ? 17.359 20.797 29.25 1 45.34 909 GLU A CA 1
ATOM 7006 C C . GLU A 1 909 ? 18.344 20.172 30.25 1 45.34 909 GLU A C 1
ATOM 7008 O O . GLU A 1 909 ? 17.938 19.625 31.266 1 45.34 909 GLU A O 1
ATOM 7013 N N . LYS B 1 1 ? 19.203 80.312 24.703 1 27.27 1 LYS B N 1
ATOM 7014 C CA . LYS B 1 1 ? 20.531 79.938 25.172 1 27.27 1 LYS B CA 1
ATOM 7015 C C . LYS B 1 1 ? 20.5 78.625 25.906 1 27.27 1 LYS B C 1
ATOM 7017 O O . LYS B 1 1 ? 20.078 78.562 27.062 1 27.27 1 LYS B O 1
ATOM 7022 N N . CYS B 1 2 ? 20.031 77.562 25.219 1 30.62 2 CYS B N 1
ATOM 7023 C CA . CYS B 1 2 ? 19.922 76.188 25.672 1 30.62 2 CYS B CA 1
ATOM 7024 C C . CYS B 1 2 ? 21.266 75.625 26.109 1 30.62 2 CYS B C 1
ATOM 7026 O O . CYS B 1 2 ? 22.219 75.625 25.328 1 30.62 2 CYS B O 1
ATOM 7028 N N . SER B 1 3 ? 21.609 76.062 27.375 1 32.31 3 SER B N 1
ATOM 7029 C CA . SER B 1 3 ? 22.906 75.812 27.984 1 32.31 3 SER B CA 1
ATOM 7030 C C . SER B 1 3 ? 23.391 74.375 27.688 1 32.31 3 SER B C 1
ATOM 7032 O O . SER B 1 3 ? 22.578 73.438 27.562 1 32.31 3 SER B O 1
ATOM 7034 N N . PRO B 1 4 ? 24.625 74.188 27.219 1 42.66 4 PRO B N 1
ATOM 7035 C CA . PRO B 1 4 ? 25.328 72.938 26.953 1 42.66 4 PRO B CA 1
ATOM 7036 C C . PRO B 1 4 ? 25.109 71.875 28.062 1 42.66 4 PRO B C 1
ATOM 7038 O O . PRO B 1 4 ? 25.391 70.75 27.859 1 42.66 4 PRO B O 1
ATOM 7041 N N . SER B 1 5 ? 24.922 72.375 29.297 1 41.62 5 SER B N 1
ATOM 7042 C CA . SER B 1 5 ? 24.781 71.562 30.469 1 41.62 5 SER B CA 1
ATOM 7043 C C . SER B 1 5 ? 23.562 70.625 30.359 1 41.62 5 SER B C 1
ATOM 7045 O O . SER B 1 5 ? 23.547 69.5 30.906 1 41.62 5 SER B O 1
ATOM 7047 N N . ASP B 1 6 ? 22.5 71.062 29.828 1 43.53 6 ASP B N 1
ATOM 7048 C CA . ASP B 1 6 ? 21.234 70.312 29.719 1 43.53 6 ASP B CA 1
ATOM 7049 C C . ASP B 1 6 ? 21.391 69.125 28.812 1 43.53 6 ASP B C 1
ATOM 7051 O O . ASP B 1 6 ? 20.75 68.062 29.047 1 43.53 6 ASP B O 1
ATOM 7055 N N . THR B 1 7 ? 22.219 69.25 27.859 1 47.28 7 THR B N 1
ATOM 7056 C CA . THR B 1 7 ? 22.422 68.125 26.906 1 47.28 7 THR B CA 1
ATOM 7057 C C . THR B 1 7 ? 23.203 67 27.562 1 47.28 7 THR B C 1
ATOM 7059 O O . THR B 1 7 ? 22.969 65.812 27.266 1 47.28 7 THR B O 1
ATOM 7062 N N . SER B 1 8 ? 24.188 67.438 28.344 1 49.75 8 SER B N 1
ATOM 7063 C CA . SER B 1 8 ? 25 66.438 28.984 1 49.75 8 SER B CA 1
ATOM 7064 C C . SER B 1 8 ? 24.188 65.625 30 1 49.75 8 SER B C 1
ATOM 7066 O O . SER B 1 8 ? 24.406 64.438 30.156 1 49.75 8 SER B O 1
ATOM 7068 N N . VAL B 1 9 ? 23.375 66.25 30.734 1 52.78 9 VAL B N 1
ATOM 7069 C CA . VAL B 1 9 ? 22.531 65.562 31.734 1 52.78 9 VAL B CA 1
ATOM 7070 C C . VAL B 1 9 ? 21.516 64.688 31.047 1 52.78 9 VAL B C 1
ATOM 7072 O O . VAL B 1 9 ? 21.234 63.594 31.531 1 52.78 9 VAL B O 1
ATOM 7075 N N . ASP B 1 10 ? 21.094 65.125 29.969 1 54.84 10 ASP B N 1
ATOM 7076 C CA . ASP B 1 10 ? 20.141 64.375 29.203 1 54.84 10 ASP B CA 1
ATOM 7077 C C . ASP B 1 10 ? 20.781 63.062 28.672 1 54.84 10 ASP B C 1
ATOM 7079 O O . ASP B 1 10 ? 20.141 62.031 28.641 1 54.84 10 ASP B O 1
ATOM 7083 N N . LEU B 1 11 ? 22.047 63.25 28.344 1 55.44 11 LEU B N 1
ATOM 7084 C CA . LEU B 1 11 ? 22.781 62.094 27.891 1 55.44 11 LEU B CA 1
ATOM 7085 C C . LEU B 1 11 ? 23.031 61.125 29.047 1 55.44 11 LEU B C 1
ATOM 7087 O O . LEU B 1 11 ? 22.969 59.906 28.859 1 55.44 11 LEU B O 1
ATOM 7091 N N . CYS B 1 12 ? 23.469 61.781 30.188 1 57.62 12 CYS B N 1
ATOM 7092 C CA . CYS B 1 12 ? 23.703 60.938 31.359 1 57.62 12 CYS B CA 1
ATOM 7093 C C . CYS B 1 12 ? 22.422 60.219 31.781 1 57.62 12 CYS B C 1
ATOM 7095 O O . CYS B 1 12 ? 22.453 59.062 32.156 1 57.62 12 CYS B O 1
ATOM 7097 N N . HIS B 1 13 ? 21.375 60.875 31.688 1 62.84 13 HIS B N 1
ATOM 7098 C CA . HIS B 1 13 ? 20.078 60.281 32 1 62.84 13 HIS B CA 1
ATOM 7099 C C . HIS B 1 13 ? 19.703 59.188 31.016 1 62.84 13 HIS B C 1
ATOM 7101 O O . HIS B 1 13 ? 19.156 58.156 31.406 1 62.84 13 HIS B O 1
ATOM 7107 N N . ASP B 1 14 ? 20.109 59.375 29.875 1 67.62 14 ASP B N 1
ATOM 7108 C CA . ASP B 1 14 ? 19.797 58.375 28.844 1 67.62 14 ASP B CA 1
ATOM 7109 C C . ASP B 1 14 ? 20.594 57.094 29.062 1 67.62 14 ASP B C 1
ATOM 7111 O O . ASP B 1 14 ? 20.062 56 28.891 1 67.62 14 ASP B O 1
ATOM 7115 N N . LYS B 1 15 ? 21.797 57.312 29.453 1 70.56 15 LYS B N 1
ATOM 7116 C CA . LYS B 1 15 ? 22.625 56.156 29.75 1 70.56 15 LYS B CA 1
ATOM 7117 C C . LYS B 1 15 ? 22.094 55.406 30.984 1 70.56 15 LYS B C 1
ATOM 7119 O O . LYS B 1 15 ? 22.094 54.156 31 1 70.56 15 LYS B O 1
ATOM 7124 N N . SER B 1 16 ? 21.703 56.188 31.844 1 70.69 16 SER B N 1
ATOM 7125 C CA . SER B 1 16 ? 21.188 55.594 33.062 1 70.69 16 SER B CA 1
ATOM 7126 C C . SER B 1 16 ? 19.891 54.812 32.781 1 70.69 16 SER B C 1
ATOM 7128 O O . SER B 1 16 ? 19.672 53.75 33.344 1 70.69 16 SER B O 1
ATOM 7130 N N . VAL B 1 17 ? 19.094 55.344 31.953 1 73.5 17 VAL B N 1
ATOM 7131 C CA . VAL B 1 17 ? 17.844 54.688 31.609 1 73.5 17 VAL B CA 1
ATOM 7132 C C . VAL B 1 17 ? 18.125 53.406 30.859 1 73.5 17 VAL B C 1
ATOM 7134 O O . VAL B 1 17 ? 17.484 52.375 31.125 1 73.5 17 VAL B O 1
ATOM 7137 N N . ARG B 1 18 ? 19.062 53.406 30.047 1 74.69 18 ARG B N 1
ATOM 7138 C CA . ARG B 1 18 ? 19.391 52.219 29.266 1 74.69 18 ARG B CA 1
ATOM 7139 C C . ARG B 1 18 ? 20.016 51.156 30.156 1 74.69 18 ARG B C 1
ATOM 7141 O O . ARG B 1 18 ? 19.766 49.969 29.953 1 74.69 18 ARG B O 1
ATOM 7148 N N . GLU B 1 19 ? 20.734 51.562 31.016 1 72.44 19 GLU B N 1
ATOM 7149 C CA . GLU B 1 19 ? 21.344 50.625 31.938 1 72.44 19 GLU B CA 1
ATOM 7150 C C . GLU B 1 19 ? 20.297 50 32.875 1 72.44 19 GLU B C 1
ATOM 7152 O O . GLU B 1 19 ? 20.422 48.812 33.25 1 72.44 19 GLU B O 1
ATOM 7157 N N . ALA B 1 20 ? 19.344 50.844 33.188 1 71.81 20 ALA B N 1
ATOM 7158 C CA . ALA B 1 20 ? 18.312 50.375 34.125 1 71.81 20 ALA B CA 1
ATOM 7159 C C . ALA B 1 20 ? 17.391 49.344 33.406 1 71.81 20 ALA B C 1
ATOM 7161 O O . ALA B 1 20 ? 17.016 48.344 34 1 71.81 20 ALA B O 1
ATOM 7162 N N . VAL B 1 21 ? 17 49.594 32.344 1 70.75 21 VAL B N 1
ATOM 7163 C CA . VAL B 1 21 ? 16.078 48.75 31.594 1 70.75 21 VAL B CA 1
ATOM 7164 C C . VAL B 1 21 ? 16.828 47.531 31.031 1 70.75 21 VAL B C 1
ATOM 7166 O O . VAL B 1 21 ? 16.281 46.438 30.984 1 70.75 21 VAL B O 1
ATOM 7169 N N . GLY B 1 22 ? 18.016 47.531 30.859 1 66.94 22 GLY B N 1
ATOM 7170 C CA . GLY B 1 22 ? 18.812 46.469 30.25 1 66.94 22 GLY B CA 1
ATOM 7171 C C . GLY B 1 22 ? 19.266 46.812 28.844 1 66.94 22 GLY B C 1
ATOM 7172 O O . GLY B 1 22 ? 18.516 47.438 28.078 1 66.94 22 GLY B O 1
ATOM 7173 N N . ARG B 1 23 ? 20.344 46.5 28.469 1 60.78 23 ARG B N 1
ATOM 7174 C CA . ARG B 1 23 ? 20.969 46.812 27.188 1 60.78 23 ARG B CA 1
ATOM 7175 C C . ARG B 1 23 ? 20.281 46.094 26.031 1 60.78 23 ARG B C 1
ATOM 7177 O O . ARG B 1 23 ? 20.375 46.5 24.875 1 60.78 23 ARG B O 1
ATOM 7184 N N . ARG B 1 24 ? 19.422 45.188 26.469 1 63.22 24 ARG B N 1
ATOM 7185 C CA . ARG B 1 24 ? 18.844 44.375 25.422 1 63.22 24 ARG B CA 1
ATOM 7186 C C . ARG B 1 24 ? 17.484 44.938 24.984 1 63.22 24 ARG B C 1
ATOM 7188 O O . ARG B 1 24 ? 16.969 44.531 23.938 1 63.22 24 ARG B O 1
ATOM 7195 N N . VAL B 1 25 ? 16.922 45.906 25.703 1 71.69 25 VAL B N 1
ATOM 7196 C CA . VAL B 1 25 ? 15.602 46.406 25.391 1 71.69 25 VAL B CA 1
ATOM 7197 C C . VAL B 1 25 ? 15.719 47.688 24.562 1 71.69 25 VAL B C 1
ATOM 7199 O O . VAL B 1 25 ? 16.484 48.594 24.906 1 71.69 25 VAL B O 1
ATOM 7202 N N . LYS B 1 26 ? 15.156 47.688 23.422 1 69.38 26 LYS B N 1
ATOM 7203 C CA . LYS B 1 26 ? 15.148 48.844 22.562 1 69.38 26 LYS B CA 1
ATOM 7204 C C . LYS B 1 26 ? 14.055 49.844 22.984 1 69.38 26 LYS B C 1
ATOM 7206 O O . LYS B 1 26 ? 12.875 49.5 22.969 1 69.38 26 LYS B O 1
ATOM 7211 N N . LEU B 1 27 ? 14.562 50.969 23.422 1 77.62 27 LEU B N 1
ATOM 7212 C CA . LEU B 1 27 ? 13.602 52 23.812 1 77.62 27 LEU B CA 1
ATOM 7213 C C . LEU B 1 27 ? 13.242 52.906 22.625 1 77.62 27 LEU B C 1
ATOM 7215 O O . LEU B 1 27 ? 14.125 53.344 21.891 1 77.62 27 LEU B O 1
ATOM 7219 N N . THR B 1 28 ? 12.078 53.031 22.281 1 77.06 28 THR B N 1
ATOM 7220 C CA . THR B 1 28 ? 11.617 53.781 21.094 1 77.06 28 THR B CA 1
ATOM 7221 C C . THR B 1 28 ? 11.242 55.219 21.453 1 77.06 28 THR B C 1
ATOM 7223 O O . THR B 1 28 ? 11.344 56.094 20.609 1 77.06 28 THR B O 1
ATOM 7226 N N . LEU B 1 29 ? 10.695 55.469 22.641 1 81.12 29 LEU B N 1
ATOM 7227 C CA . LEU B 1 29 ? 10.266 56.812 23.047 1 81.12 29 LEU B CA 1
ATOM 7228 C C . LEU B 1 29 ? 10.562 57.062 24.516 1 81.12 29 LEU B C 1
ATOM 7230 O O . LEU B 1 29 ? 10.367 56.188 25.344 1 81.12 29 LEU B O 1
ATOM 7234 N N . ARG B 1 30 ? 11.18 58.25 24.703 1 83.81 30 ARG B N 1
ATOM 7235 C CA . ARG B 1 30 ? 11.438 58.656 26.062 1 83.81 30 ARG B CA 1
ATOM 7236 C C . ARG B 1 30 ? 10.867 60.062 26.312 1 83.81 30 ARG B C 1
ATOM 7238 O O . ARG B 1 30 ? 11.07 60.969 25.516 1 83.81 30 ARG B O 1
ATOM 7245 N N . ARG B 1 31 ? 10.031 60.156 27.344 1 82.38 31 ARG B N 1
ATOM 7246 C CA . ARG B 1 31 ? 9.438 61.469 27.688 1 82.38 31 ARG B CA 1
ATOM 7247 C C . ARG B 1 31 ? 9.469 61.688 29.188 1 82.38 31 ARG B C 1
ATOM 7249 O O . ARG B 1 31 ? 9.281 60.75 29.969 1 82.38 31 ARG B O 1
ATOM 7256 N N . LYS B 1 32 ? 9.789 62.938 29.516 1 82.44 32 LYS B N 1
ATOM 7257 C CA . LYS B 1 32 ? 9.695 63.344 30.922 1 82.44 32 LYS B CA 1
ATOM 7258 C C . LYS B 1 32 ? 8.25 63.562 31.344 1 82.44 32 LYS B C 1
ATOM 7260 O O . LYS B 1 32 ? 7.488 64.25 30.641 1 82.44 32 LYS B O 1
ATOM 7265 N N . VAL B 1 33 ? 7.859 62.844 32.406 1 85.19 33 VAL B N 1
ATOM 7266 C CA . VAL B 1 33 ? 6.469 62.938 32.844 1 85.19 33 VAL B CA 1
ATOM 7267 C C . VAL B 1 33 ? 6.418 63.219 34.344 1 85.19 33 VAL B C 1
ATOM 7269 O O . VAL B 1 33 ? 7.434 63.125 35.031 1 85.19 33 VAL B O 1
ATOM 7272 N N . GLN B 1 34 ? 5.254 63.688 34.719 1 84.88 34 GLN B N 1
ATOM 7273 C CA . GLN B 1 34 ? 5 63.906 36.156 1 84.88 34 GLN B CA 1
ATOM 7274 C C . GLN B 1 34 ? 3.963 62.906 36.688 1 84.88 34 GLN B C 1
ATOM 7276 O O . GLN B 1 34 ? 2.85 62.844 36.156 1 84.88 34 GLN B O 1
ATOM 7281 N N . LEU B 1 35 ? 4.293 62.094 37.594 1 84.44 35 LEU B N 1
ATOM 7282 C CA . LEU B 1 35 ? 3.42 61.094 38.219 1 84.44 35 LEU B CA 1
ATOM 7283 C C . LEU B 1 35 ? 2.627 61.688 39.375 1 84.44 35 LEU B C 1
ATOM 7285 O O . LEU B 1 35 ? 3.191 62.375 40.219 1 84.44 35 LEU B O 1
ATOM 7289 N N . GLU B 1 36 ? 1.415 61.469 39.219 1 80.69 36 GLU B N 1
ATOM 7290 C CA . GLU B 1 36 ? 0.566 61.938 40.312 1 80.69 36 GLU B CA 1
ATOM 7291 C C . GLU B 1 36 ? 0.543 60.938 41.469 1 80.69 36 GLU B C 1
ATOM 7293 O O . GLU B 1 36 ? 0.127 59.781 41.281 1 80.69 36 GLU B O 1
ATOM 7298 N N . VAL B 1 37 ? 1.265 61.125 42.594 1 76.12 37 VAL B N 1
ATOM 7299 C CA . VAL B 1 37 ? 1.284 60.25 43.75 1 76.12 37 VAL B CA 1
ATOM 7300 C C . VAL B 1 37 ? 0.196 60.656 44.719 1 76.12 37 VAL B C 1
ATOM 7302 O O . VAL B 1 37 ? -0.471 61.688 44.531 1 76.12 37 VAL B O 1
ATOM 7305 N N . LYS B 1 38 ? 0.001 59.906 45.969 1 70.94 38 LYS B N 1
ATOM 7306 C CA . LYS B 1 38 ? -1.002 60.188 46.969 1 70.94 38 LYS B CA 1
ATOM 7307 C C . LYS B 1 38 ? -0.833 61.594 47.531 1 70.94 38 LYS B C 1
ATOM 7309 O O . LYS B 1 38 ? 0.286 62.031 47.812 1 70.94 38 LYS B O 1
ATOM 7314 N N . GLY B 1 39 ? -1.941 62.469 47.625 1 64.75 39 GLY B N 1
ATOM 7315 C CA . GLY B 1 39 ? -2.027 63.781 48.25 1 64.75 39 GLY B CA 1
ATOM 7316 C C . GLY B 1 39 ? -1.745 64.938 47.281 1 64.75 39 GLY B C 1
ATOM 7317 O O . GLY B 1 39 ? -1.338 66 47.719 1 64.75 39 GLY B O 1
ATOM 7318 N N . ASP B 1 40 ? -1.844 64.875 45.906 1 66.94 40 ASP B N 1
ATOM 7319 C CA . ASP B 1 40 ? -1.756 65.938 44.875 1 66.94 40 ASP B CA 1
ATOM 7320 C C . ASP B 1 40 ? -0.304 66.312 44.594 1 66.94 40 ASP B C 1
ATOM 7322 O O . ASP B 1 40 ? -0.031 67.375 44.094 1 66.94 40 ASP B O 1
ATOM 7326 N N . LYS B 1 41 ? 0.642 65.5 45.031 1 79.94 41 LYS B N 1
ATOM 7327 C CA . LYS B 1 41 ? 2.055 65.75 44.781 1 79.94 41 LYS B CA 1
ATOM 7328 C C . LYS B 1 41 ? 2.51 65.188 43.469 1 79.94 41 LYS B C 1
ATOM 7330 O O . LYS B 1 41 ? 2.086 64.062 43.094 1 79.94 41 LYS B O 1
ATOM 7335 N N . LEU B 1 42 ? 3.199 66.062 42.656 1 82.12 42 LEU B N 1
ATOM 7336 C CA . LEU B 1 42 ? 3.732 65.625 41.344 1 82.12 42 LEU B CA 1
ATOM 7337 C C . LEU B 1 42 ? 5.207 65.25 41.469 1 82.12 42 LEU B C 1
ATOM 7339 O O . LEU B 1 42 ? 5.992 66 42.094 1 82.12 42 LEU B O 1
ATOM 7343 N N . GLU B 1 43 ? 5.531 64.062 41.188 1 83.69 43 GLU B N 1
ATOM 7344 C CA . GLU B 1 43 ? 6.918 63.594 41.156 1 83.69 43 GLU B CA 1
ATOM 7345 C C . GLU B 1 43 ? 7.414 63.469 39.719 1 83.69 43 GLU B C 1
ATOM 7347 O O . GLU B 1 43 ? 6.703 62.938 38.844 1 83.69 43 GLU B O 1
ATOM 7352 N N . ASN B 1 44 ? 8.594 64.062 39.531 1 83.31 44 ASN B N 1
ATOM 7353 C CA . ASN B 1 44 ? 9.188 63.938 38.219 1 83.31 44 ASN B CA 1
ATOM 7354 C C . ASN B 1 44 ? 9.695 62.531 37.906 1 83.31 44 ASN B C 1
ATOM 7356 O O . ASN B 1 44 ? 10.445 61.969 38.688 1 83.31 44 ASN B O 1
ATOM 7360 N N . ARG B 1 45 ? 9.133 61.969 36.844 1 84.62 45 ARG B N 1
ATOM 7361 C CA . ARG B 1 45 ? 9.547 60.656 36.375 1 84.62 45 ARG B CA 1
ATOM 7362 C C . ARG B 1 45 ? 9.812 60.625 34.875 1 84.62 45 ARG B C 1
ATOM 7364 O O . ARG B 1 45 ? 9.609 61.656 34.188 1 84.62 45 ARG B O 1
ATOM 7371 N N . VAL B 1 46 ? 10.445 59.531 34.406 1 82.94 46 VAL B N 1
ATOM 7372 C CA . VAL B 1 46 ? 10.711 59.375 32.969 1 82.94 46 VAL B CA 1
ATOM 7373 C C . VAL B 1 46 ? 9.945 58.156 32.438 1 82.94 46 VAL B C 1
ATOM 7375 O O . VAL B 1 46 ? 10.055 57.062 33 1 82.94 46 VAL B O 1
ATOM 7378 N N . LEU B 1 47 ? 9.133 58.438 31.453 1 81.19 47 LEU B N 1
ATOM 7379 C CA . LEU B 1 47 ? 8.422 57.344 30.781 1 81.19 47 LEU B CA 1
ATOM 7380 C C . LEU B 1 47 ? 9.203 56.875 29.562 1 81.19 47 LEU B C 1
ATOM 7382 O O . LEU B 1 47 ? 9.562 57.656 28.688 1 81.19 47 LEU B O 1
ATOM 7386 N N . ALA B 1 48 ? 9.617 55.625 29.641 1 80.25 48 ALA B N 1
ATOM 7387 C CA . ALA B 1 48 ? 10.312 55 28.516 1 80.25 48 ALA B CA 1
ATOM 7388 C C . ALA B 1 48 ? 9.477 53.906 27.906 1 80.25 48 ALA B C 1
ATOM 7390 O O . ALA B 1 48 ? 9.047 52.969 28.609 1 80.25 48 ALA B O 1
ATOM 7391 N N . LEU B 1 49 ? 9.258 54.031 26.625 1 78.19 49 LEU B N 1
ATOM 7392 C CA . LEU B 1 49 ? 8.43 53.031 25.922 1 78.19 49 LEU B CA 1
ATOM 7393 C C . LEU B 1 49 ? 9.289 52.156 25.031 1 78.19 49 LEU B C 1
ATOM 7395 O O . LEU B 1 49 ? 10.203 52.625 24.359 1 78.19 49 LEU B O 1
ATOM 7399 N N . ALA B 1 50 ? 9.047 50.844 25.266 1 76.62 50 ALA B N 1
ATOM 7400 C CA . ALA B 1 50 ? 9.625 49.844 24.359 1 76.62 50 ALA B CA 1
ATOM 7401 C C . ALA B 1 50 ? 8.578 49.312 23.391 1 76.62 50 ALA B C 1
ATOM 7403 O O . ALA B 1 50 ? 7.445 49.781 23.359 1 76.62 50 ALA B O 1
ATOM 7404 N N . SER B 1 51 ? 9.031 48.375 22.547 1 73.75 51 SER B N 1
ATOM 7405 C CA . SER B 1 51 ? 8.117 47.844 21.531 1 73.75 51 SER B CA 1
ATOM 7406 C C . SER B 1 51 ? 6.973 47.094 22.172 1 73.75 51 SER B C 1
ATOM 7408 O O . SER B 1 51 ? 5.859 47.062 21.641 1 73.75 51 SER B O 1
ATOM 7410 N N . HIS B 1 52 ? 7.246 46.594 23.328 1 75.19 52 HIS B N 1
ATOM 7411 C CA . HIS B 1 52 ? 6.211 45.75 23.922 1 75.19 52 HIS B CA 1
ATOM 7412 C C . HIS B 1 52 ? 5.977 46.094 25.375 1 75.19 52 HIS B C 1
ATOM 7414 O O . HIS B 1 52 ? 5.105 45.5 26.031 1 75.19 52 HIS B O 1
ATOM 7420 N N . ARG B 1 53 ? 6.82 47.094 25.891 1 75.62 53 ARG B N 1
ATOM 7421 C CA . ARG B 1 53 ? 6.727 47.406 27.312 1 75.62 53 ARG B CA 1
ATOM 7422 C C . ARG B 1 53 ? 6.895 48.938 27.516 1 75.62 53 ARG B C 1
ATOM 7424 O O . ARG B 1 53 ? 7.551 49.594 26.719 1 75.62 53 ARG B O 1
ATOM 7431 N N . ALA B 1 54 ? 6.23 49.344 28.562 1 77.06 54 ALA B N 1
ATOM 7432 C CA . ALA B 1 54 ? 6.434 50.688 29.031 1 77.06 54 ALA B CA 1
ATOM 7433 C C . ALA B 1 54 ? 7.148 50.719 30.375 1 77.06 54 ALA B C 1
ATOM 7435 O O . ALA B 1 54 ? 6.844 49.906 31.266 1 77.06 54 ALA B O 1
ATOM 7436 N N . TYR B 1 55 ? 8.164 51.5 30.531 1 78.12 55 TYR B N 1
ATOM 7437 C CA . TYR B 1 55 ? 8.945 51.594 31.75 1 78.12 55 TYR B CA 1
ATOM 7438 C C . TYR B 1 55 ? 8.82 53 32.344 1 78.12 55 TYR B C 1
ATOM 7440 O O . TYR B 1 55 ? 8.852 54 31.625 1 78.12 55 TYR B O 1
ATOM 7448 N N . LEU B 1 56 ? 8.523 53 33.625 1 79.56 56 LEU B N 1
ATOM 7449 C CA . LEU B 1 56 ? 8.539 54.25 34.375 1 79.56 56 LEU B CA 1
ATOM 7450 C C . LEU B 1 56 ? 9.758 54.344 35.281 1 79.56 56 LEU B C 1
ATOM 7452 O O . LEU B 1 56 ? 9.961 53.469 36.156 1 79.56 56 LEU B O 1
ATOM 7456 N N . LEU B 1 57 ? 10.547 55.281 35 1 80.69 57 LEU B N 1
ATOM 7457 C CA . LEU B 1 57 ? 11.812 55.375 35.719 1 80.69 57 LEU B CA 1
ATOM 7458 C C . LEU B 1 57 ? 11.859 56.656 36.531 1 80.69 57 LEU B C 1
ATOM 7460 O O . LEU B 1 57 ? 11.117 57.594 36.281 1 80.69 57 LEU B O 1
ATOM 7464 N N . THR B 1 58 ? 12.742 56.656 37.656 1 78.62 58 THR B N 1
ATOM 7465 C CA . THR B 1 58 ? 12.961 57.844 38.469 1 78.62 58 THR B CA 1
ATOM 7466 C C . THR B 1 58 ? 13.836 58.844 37.75 1 78.62 58 THR B C 1
ATOM 7468 O O . THR B 1 58 ? 14.664 58.469 36.906 1 78.62 58 THR B O 1
ATOM 7471 N N . ALA B 1 59 ? 13.594 60.094 37.906 1 72.69 59 ALA B N 1
ATOM 7472 C CA . ALA B 1 59 ? 14.336 61.156 37.25 1 72.69 59 ALA B CA 1
ATOM 7473 C C . ALA B 1 59 ? 15.734 61.312 37.844 1 72.69 59 ALA B C 1
ATOM 7475 O O . ALA B 1 59 ? 16.609 61.906 37.219 1 72.69 59 ALA B O 1
ATOM 7476 N N . ARG B 1 60 ? 15.93 60.562 39.062 1 68.12 60 ARG B N 1
ATOM 7477 C CA . ARG B 1 60 ? 17.234 60.656 39.688 1 68.12 60 ARG B CA 1
ATOM 7478 C C . ARG B 1 60 ? 18.219 59.656 39.094 1 68.12 60 ARG B C 1
ATOM 7480 O O . ARG B 1 60 ? 17.812 58.625 38.562 1 68.12 60 ARG B O 1
ATOM 7487 N N . VAL B 1 61 ? 19.406 59.969 38.906 1 64.62 61 VAL B N 1
ATOM 7488 C CA . VAL B 1 61 ? 20.5 59.094 38.469 1 64.62 61 VAL B CA 1
ATOM 7489 C C . VAL B 1 61 ? 21.109 58.406 39.688 1 64.62 61 VAL B C 1
ATOM 7491 O O . VAL B 1 61 ? 21.516 59.062 40.656 1 64.62 61 VAL B O 1
ATOM 7494 N N . PRO B 1 62 ? 20.969 57 39.781 1 61.38 62 PRO B N 1
ATOM 7495 C CA . PRO B 1 62 ? 20.656 56.031 38.719 1 61.38 62 PRO B CA 1
ATOM 7496 C C . PRO B 1 62 ? 19.156 55.719 38.656 1 61.38 62 PRO B C 1
ATOM 7498 O O . PRO B 1 62 ? 18.484 55.625 39.656 1 61.38 62 PRO B O 1
ATOM 7501 N N . SER B 1 63 ? 18.594 55.656 37.406 1 55.19 63 SER B N 1
ATOM 7502 C CA . SER B 1 63 ? 17.156 55.438 37.188 1 55.19 63 SER B CA 1
ATOM 7503 C C . SER B 1 63 ? 16.734 54.031 37.562 1 55.19 63 SER B C 1
ATOM 7505 O O . SER B 1 63 ? 17.484 53.062 37.312 1 55.19 63 SER B O 1
ATOM 7507 N N . LYS B 1 64 ? 15.844 53.812 38.469 1 53.88 64 LYS B N 1
ATOM 7508 C CA . LYS B 1 64 ? 15.281 52.5 38.812 1 53.88 64 LYS B CA 1
ATOM 7509 C C . LYS B 1 64 ? 14.039 52.219 38 1 53.88 64 LYS B C 1
ATOM 7511 O O . LYS B 1 64 ? 13.219 53.094 37.719 1 53.88 64 LYS B O 1
ATOM 7516 N N . VAL B 1 65 ? 13.93 50.938 37.281 1 55.06 65 VAL B N 1
ATOM 7517 C CA . VAL B 1 65 ? 12.898 50.5 36.344 1 55.06 65 VAL B CA 1
ATOM 7518 C C . VAL B 1 65 ? 11.641 50.094 37.125 1 55.06 65 VAL B C 1
ATOM 7520 O O . VAL B 1 65 ? 11.719 49.375 38.125 1 55.06 65 VAL B O 1
ATOM 7523 N N . ILE B 1 66 ? 10.695 50.781 37.156 1 46.09 66 ILE B N 1
ATOM 7524 C CA . ILE B 1 66 ? 9.398 50.281 37.562 1 46.09 66 ILE B CA 1
ATOM 7525 C C . ILE B 1 66 ? 8.648 49.75 36.344 1 46.09 66 ILE B C 1
ATOM 7527 O O . ILE B 1 66 ? 8.461 50.469 35.344 1 46.09 66 ILE B O 1
ATOM 7531 N N . VAL B 1 67 ? 8.711 48.5 36.031 1 49.28 67 VAL B N 1
ATOM 7532 C CA . VAL B 1 67 ? 8.258 47.781 34.844 1 49.28 67 VAL B CA 1
ATOM 7533 C C . VAL B 1 67 ? 6.746 47.938 34.688 1 49.28 67 VAL B C 1
ATOM 7535 O O . VAL B 1 67 ? 5.992 47.75 35.656 1 49.28 67 VAL B O 1
ATOM 7538 N N . LEU B 1 68 ? 6.266 48.781 33.781 1 45.31 68 LEU B N 1
ATOM 7539 C CA . LEU B 1 68 ? 4.883 49.094 33.438 1 45.31 68 LEU B CA 1
ATOM 7540 C C . LEU B 1 68 ? 4.344 48.094 32.438 1 45.31 68 LEU B C 1
ATOM 7542 O O . LEU B 1 68 ? 5.055 47.688 31.5 1 45.31 68 LEU B O 1
ATOM 7546 N N . VAL B 1 69 ? 3.357 47.312 32.781 1 43.97 69 VAL B N 1
ATOM 7547 C CA . VAL B 1 69 ? 2.514 46.469 31.969 1 43.97 69 VAL B CA 1
ATOM 7548 C C . VAL B 1 69 ? 1.681 47.344 31.016 1 43.97 69 VAL B C 1
ATOM 7550 O O . VAL B 1 69 ? 1.569 48.531 31.203 1 43.97 69 VAL B O 1
ATOM 7553 N N . THR B 1 70 ? 0.301 46.906 30.734 1 42.88 70 THR B N 1
ATOM 7554 C CA . THR B 1 70 ? -0.752 46.875 29.719 1 42.88 70 THR B CA 1
ATOM 7555 C C . THR B 1 70 ? -1.446 48.219 29.641 1 42.88 70 THR B C 1
ATOM 7557 O O . THR B 1 70 ? -1.716 48.875 30.656 1 42.88 70 THR B O 1
ATOM 7560 N N . PHE B 1 71 ? -1.601 48.906 28.531 1 43.25 71 PHE B N 1
ATOM 7561 C CA . PHE B 1 71 ? -1.791 50.312 28.125 1 43.25 71 PHE B CA 1
ATOM 7562 C C . PHE B 1 71 ? -3.262 50.688 28.203 1 43.25 71 PHE B C 1
ATOM 7564 O O . PHE B 1 71 ? -4.121 50 27.656 1 43.25 71 PHE B O 1
ATOM 7571 N N . LEU B 1 72 ? -4.086 50.875 29.172 1 42.09 72 LEU B N 1
ATOM 7572 C CA . LEU B 1 72 ? -5.367 51.562 29.031 1 42.09 72 LEU B CA 1
ATOM 7573 C C . LEU B 1 72 ? -5.195 53.062 29.156 1 42.09 72 LEU B C 1
ATOM 7575 O O . LEU B 1 72 ? -4.508 53.531 30.062 1 42.09 72 LEU B O 1
ATOM 7579 N N . CYS B 1 73 ? -5.438 54 28.125 1 42.25 73 CYS B N 1
ATOM 7580 C CA . CYS B 1 73 ? -5.125 55.438 28.172 1 42.25 73 CYS B CA 1
ATOM 7581 C C . CYS B 1 73 ? -6.383 56.25 28.406 1 42.25 73 CYS B C 1
ATOM 7583 O O . CYS B 1 73 ? -7.375 56.125 27.703 1 42.25 73 CYS B O 1
ATOM 7585 N N . GLY B 1 74 ? -7.039 56.5 29.578 1 40.94 74 GLY B N 1
ATOM 7586 C CA . GLY B 1 74 ? -8.094 57.469 29.75 1 40.94 74 GLY B CA 1
ATOM 7587 C C . GLY B 1 74 ? -7.562 58.906 29.859 1 40.94 74 GLY B C 1
ATOM 7588 O O . GLY B 1 74 ? -6.777 59.188 30.75 1 40.94 74 GLY B O 1
ATOM 7589 N N . CYS B 1 75 ? -7.344 59.812 28.891 1 45.94 75 CYS B N 1
ATOM 7590 C CA . CYS B 1 75 ? -6.516 61 29.016 1 45.94 75 CYS B CA 1
ATOM 7591 C C . CYS B 1 75 ? -7.379 62.25 29.25 1 45.94 75 CYS B C 1
ATOM 7593 O O . CYS B 1 75 ? -8.344 62.469 28.516 1 45.94 75 CYS B O 1
ATOM 7595 N N . ARG B 1 76 ? -7.645 62.938 30.438 1 56.34 76 ARG B N 1
ATOM 7596 C CA . ARG B 1 76 ? -7.676 64.438 30.484 1 56.34 76 ARG B CA 1
ATOM 7597 C C . ARG B 1 76 ? -6.633 65 29.562 1 56.34 76 ARG B C 1
ATOM 7599 O O . ARG B 1 76 ? -5.672 64.312 29.172 1 56.34 76 ARG B O 1
ATOM 7606 N N . PRO B 1 77 ? -6.887 66.188 28.953 1 58.31 77 PRO B N 1
ATOM 7607 C CA . PRO B 1 77 ? -6.035 66.75 27.875 1 58.31 77 PRO B CA 1
ATOM 7608 C C . PRO B 1 77 ? -4.547 66.562 28.172 1 58.31 77 PRO B C 1
ATOM 7610 O O . PRO B 1 77 ? -3.77 66.25 27.281 1 58.31 77 PRO B O 1
ATOM 7613 N N . LEU B 1 78 ? -4.113 66.812 29.422 1 65.12 78 LEU B N 1
ATOM 7614 C CA . LEU B 1 78 ? -2.686 66.688 29.719 1 65.12 78 LEU B CA 1
ATOM 7615 C C . LEU B 1 78 ? -2.375 65.438 30.531 1 65.12 78 LEU B C 1
ATOM 7617 O O . LEU B 1 78 ? -1.241 65.25 30.984 1 65.12 78 LEU B O 1
ATOM 7621 N N . GLN B 1 79 ? -3.443 64.625 30.562 1 74.12 79 GLN B N 1
ATOM 7622 C CA . GLN B 1 79 ? -3.246 63.531 31.469 1 74.12 79 GLN B CA 1
ATOM 7623 C C . GLN B 1 79 ? -3.35 62.188 30.734 1 74.12 79 GLN B C 1
ATOM 7625 O O . GLN B 1 79 ? -4.219 62.031 29.875 1 74.12 79 GLN B O 1
ATOM 7630 N N . LEU B 1 80 ? -2.336 61.281 30.969 1 77.06 80 LEU B N 1
ATOM 7631 C CA . LEU B 1 80 ? -2.303 59.938 30.453 1 77.06 80 LEU B CA 1
ATOM 7632 C C . LEU B 1 80 ? -2.369 58.906 31.594 1 77.06 80 LEU B C 1
ATOM 7634 O O . LEU B 1 80 ? -1.573 58.969 32.531 1 77.06 80 LEU B O 1
ATOM 7638 N N . VAL B 1 81 ? -3.373 58.219 31.562 1 73.69 81 VAL B N 1
ATOM 7639 C CA . VAL B 1 81 ? -3.508 57.188 32.594 1 73.69 81 VAL B CA 1
ATOM 7640 C C . VAL B 1 81 ? -3.188 55.812 32 1 73.69 81 VAL B C 1
ATOM 7642 O O . VAL B 1 81 ? -3.803 55.406 31.031 1 73.69 81 VAL B O 1
ATOM 7645 N N . LEU B 1 82 ? -2.154 55.188 32.531 1 72.88 82 LEU B N 1
ATOM 7646 C CA . LEU B 1 82 ? -1.754 53.844 32.094 1 72.88 82 LEU B CA 1
ATOM 7647 C C . LEU B 1 82 ? -2.064 52.812 33.188 1 72.88 82 LEU B C 1
ATOM 7649 O O . LEU B 1 82 ? -1.82 53.062 34.375 1 72.88 82 LEU B O 1
ATOM 7653 N N . GLU B 1 83 ? -2.742 51.844 32.875 1 69 83 GLU B N 1
ATOM 7654 C CA . GLU B 1 83 ? -3.105 50.812 33.844 1 69 83 GLU B CA 1
ATOM 7655 C C . GLU B 1 83 ? -2.123 49.656 33.781 1 69 83 GLU B C 1
ATOM 7657 O O . GLU B 1 83 ? -1.726 49.219 32.719 1 69 83 GLU B O 1
ATOM 7662 N N . TYR B 1 84 ? -1.496 49.344 34.906 1 62.91 84 TYR B N 1
ATOM 7663 C CA . TYR B 1 84 ? -0.663 48.156 35 1 62.91 84 TYR B CA 1
ATOM 7664 C C . TYR B 1 84 ? -1.165 47.219 36.094 1 62.91 84 TYR B C 1
ATOM 7666 O O . TYR B 1 84 ? -2.221 47.469 36.688 1 62.91 84 TYR B O 1
ATOM 7674 N N . GLU B 1 85 ? -0.609 46.031 36.469 1 61 85 GLU B N 1
ATOM 7675 C CA . GLU B 1 85 ? -1.087 44.969 37.375 1 61 85 GLU B CA 1
ATOM 7676 C C . GLU B 1 85 ? -1.39 45.531 38.75 1 61 85 GLU B C 1
ATOM 7678 O O . GLU B 1 85 ? -2.371 45.156 39.406 1 61 85 GLU B O 1
ATOM 7683 N N . ARG B 1 86 ? -0.584 46.5 39.281 1 62.25 86 ARG B N 1
ATOM 7684 C CA . ARG B 1 86 ? -0.708 46.969 40.656 1 62.25 86 ARG B CA 1
ATOM 7685 C C . ARG B 1 86 ? -1.561 48.219 40.75 1 62.25 86 ARG B C 1
ATOM 7687 O O . ARG B 1 86 ? -1.716 48.812 41.812 1 62.25 86 ARG B O 1
ATOM 7694 N N . GLY B 1 87 ? -2.074 48.75 39.594 1 63.97 87 GLY B N 1
ATOM 7695 C CA . GLY B 1 87 ? -2.928 49.938 39.656 1 63.97 87 GLY B CA 1
ATOM 7696 C C . GLY B 1 87 ? -2.67 50.906 38.531 1 63.97 87 GLY B C 1
ATOM 7697 O O . GLY B 1 87 ? -1.761 50.719 37.719 1 63.97 87 GLY B O 1
ATOM 7698 N N . PRO B 1 88 ? -3.529 51.969 38.406 1 72.81 88 PRO B N 1
ATOM 7699 C CA . PRO B 1 88 ? -3.396 52.969 37.312 1 72.81 88 PRO B CA 1
ATOM 7700 C C . PRO B 1 88 ? -2.32 54 37.594 1 72.81 88 PRO B C 1
ATOM 7702 O O . PRO B 1 88 ? -2.131 54.406 38.75 1 72.81 88 PRO B O 1
ATOM 7705 N N . TRP B 1 89 ? -1.472 54.375 36.656 1 74.88 89 TRP B N 1
ATOM 7706 C CA . TRP B 1 89 ? -0.531 55.469 36.656 1 74.88 89 TRP B CA 1
ATOM 7707 C C . TRP B 1 89 ? -1.14 56.719 36 1 74.88 89 TRP B C 1
ATOM 7709 O O . TRP B 1 89 ? -1.509 56.656 34.812 1 74.88 89 TRP B O 1
ATOM 7719 N N . SER B 1 90 ? -1.365 57.625 36.812 1 78.31 90 SER B N 1
ATOM 7720 C CA . SER B 1 90 ? -1.804 58.906 36.25 1 78.31 90 SER B CA 1
ATOM 7721 C C . SER B 1 90 ? -0.616 59.812 35.938 1 78.31 90 SER B C 1
ATOM 7723 O O . SER B 1 90 ? 0.053 60.281 36.844 1 78.31 90 SER B O 1
ATOM 7725 N N . LEU B 1 91 ? -0.338 60 34.688 1 81.75 91 LEU B N 1
ATOM 7726 C CA . LEU B 1 91 ? 0.834 60.75 34.25 1 81.75 91 LEU B CA 1
ATOM 7727 C C . LEU B 1 91 ? 0.425 62.094 33.625 1 81.75 91 LEU B C 1
ATOM 7729 O O . LEU B 1 91 ? -0.549 62.156 32.875 1 81.75 91 LEU B O 1
ATOM 7733 N N . ARG B 1 92 ? 1.062 63.094 34.031 1 82.69 92 ARG B N 1
ATOM 7734 C CA . ARG B 1 92 ? 0.864 64.375 33.438 1 82.69 92 ARG B CA 1
ATOM 7735 C C . ARG B 1 92 ? 2.033 64.75 32.562 1 82.69 92 ARG B C 1
ATOM 7737 O O . ARG B 1 92 ? 3.195 64.625 32.938 1 82.69 92 ARG B O 1
ATOM 7744 N N . LEU B 1 93 ? 1.664 65.188 31.391 1 83.12 93 LEU B N 1
ATOM 7745 C CA . LEU B 1 93 ? 2.691 65.562 30.438 1 83.12 93 LEU B CA 1
ATOM 7746 C C . LEU B 1 93 ? 2.67 67.062 30.219 1 83.12 93 LEU B C 1
ATOM 7748 O O . LEU B 1 93 ? 1.783 67.75 30.719 1 83.12 93 LEU B O 1
ATOM 7752 N N . GLY B 1 94 ? 3.668 67.625 29.562 1 77.44 94 GLY B N 1
ATOM 7753 C CA . GLY B 1 94 ? 3.852 69.062 29.391 1 77.44 94 GLY B CA 1
ATOM 7754 C C . GLY B 1 94 ? 2.898 69.688 28.391 1 77.44 94 GLY B C 1
ATOM 7755 O O . GLY B 1 94 ? 2.529 70.875 28.5 1 77.44 94 GLY B O 1
ATOM 7756 N N . SER B 1 95 ? 2.561 69 27.344 1 80.94 95 SER B N 1
ATOM 7757 C CA . SER B 1 95 ? 1.687 69.5 26.297 1 80.94 95 SER B CA 1
ATOM 7758 C C . SER B 1 95 ? 0.76 68.438 25.75 1 80.94 95 SER B C 1
ATOM 7760 O O . SER B 1 95 ? 0.998 67.25 25.969 1 80.94 95 SER B O 1
ATOM 7762 N N . VAL B 1 96 ? -0.273 68.875 25.203 1 80.62 96 VAL B N 1
ATOM 7763 C CA . VAL B 1 96 ? -1.248 68 24.578 1 80.62 96 VAL B CA 1
ATOM 7764 C C . VAL B 1 96 ? -0.605 67.25 23.422 1 80.62 96 VAL B C 1
ATOM 7766 O O . VAL B 1 96 ? -0.945 66.062 23.141 1 80.62 96 VAL B O 1
ATOM 7769 N N . GLU B 1 97 ? 0.342 67.875 22.828 1 80.88 97 GLU B N 1
ATOM 7770 C CA . GLU B 1 97 ? 1.031 67.25 21.703 1 80.88 97 GLU B CA 1
ATOM 7771 C C . GLU B 1 97 ? 1.904 66.062 22.156 1 80.88 97 GLU B C 1
ATOM 7773 O O . GLU B 1 97 ? 2.02 65.062 21.453 1 80.88 97 GLU B O 1
ATOM 7778 N N . GLU B 1 98 ? 2.322 66.25 23.328 1 83.44 98 GLU B N 1
ATOM 7779 C CA . GLU B 1 98 ? 3.158 65.188 23.859 1 83.44 98 GLU B CA 1
ATOM 7780 C C . GLU B 1 98 ? 2.324 63.938 24.234 1 83.44 98 GLU B C 1
ATOM 7782 O O . GLU B 1 98 ? 2.764 62.812 24.031 1 83.44 98 GLU B O 1
ATOM 7787 N N . VAL B 1 99 ? 1.176 64.25 24.688 1 82.62 99 VAL B N 1
ATOM 7788 C CA . VAL B 1 99 ? 0.275 63.156 25.031 1 82.62 99 VAL B CA 1
ATOM 7789 C C . VAL B 1 99 ? -0.127 62.406 23.75 1 82.62 99 VAL B C 1
ATOM 7791 O O . VAL B 1 99 ? -0.138 61.188 23.719 1 82.62 99 VAL B O 1
ATOM 7794 N N . ASP B 1 100 ? -0.374 63.156 22.781 1 83.12 100 ASP B N 1
ATOM 7795 C CA . ASP B 1 100 ? -0.777 62.531 21.516 1 83.12 100 ASP B CA 1
ATOM 7796 C C . ASP B 1 100 ? 0.371 61.75 20.906 1 83.12 100 ASP B C 1
ATOM 7798 O O . ASP B 1 100 ? 0.144 60.719 20.25 1 83.12 100 ASP B O 1
ATOM 7802 N N . GLU B 1 101 ? 1.526 62.219 21.125 1 83.5 101 GLU B N 1
ATOM 7803 C CA . GLU B 1 101 ? 2.688 61.5 20.609 1 83.5 101 GLU B CA 1
ATOM 7804 C C . GLU B 1 101 ? 2.865 60.156 21.297 1 83.5 101 GLU B C 1
ATOM 7806 O O . GLU B 1 101 ? 3.203 59.156 20.656 1 83.5 101 GLU B O 1
ATOM 7811 N N . VAL B 1 102 ? 2.611 60.188 22.547 1 83.06 102 VAL B N 1
ATOM 7812 C CA . VAL B 1 102 ? 2.738 58.938 23.312 1 83.06 102 VAL B CA 1
ATOM 7813 C C . VAL B 1 102 ? 1.645 57.969 22.891 1 83.06 102 VAL B C 1
ATOM 7815 O O . VAL B 1 102 ? 1.915 56.781 22.672 1 83.06 102 VAL B O 1
ATOM 7818 N N . ILE B 1 103 ? 0.501 58.438 22.734 1 81.12 103 ILE B N 1
ATOM 7819 C CA . ILE B 1 103 ? -0.618 57.594 22.344 1 81.12 103 ILE B CA 1
ATOM 7820 C C . ILE B 1 103 ? -0.414 57.094 20.922 1 81.12 103 ILE B C 1
ATOM 7822 O O . ILE B 1 103 ? -0.726 55.938 20.609 1 81.12 103 ILE B O 1
ATOM 7826 N N . ALA B 1 104 ? 0.08 57.906 20.125 1 82.56 104 ALA B N 1
ATOM 7827 C CA . ALA B 1 104 ? 0.352 57.531 18.75 1 82.56 104 ALA B CA 1
ATOM 7828 C C . ALA B 1 104 ? 1.399 56.406 18.688 1 82.56 104 ALA B C 1
ATOM 7830 O O . ALA B 1 104 ? 1.286 55.5 17.875 1 82.56 104 ALA B O 1
ATOM 7831 N N . HIS B 1 105 ? 2.338 56.562 19.531 1 82 105 HIS B N 1
ATOM 7832 C CA . HIS B 1 105 ? 3.387 55.531 19.562 1 82 105 HIS B CA 1
ATOM 7833 C C . HIS B 1 105 ? 2.852 54.219 20.078 1 82 105 HIS B C 1
ATOM 7835 O O . HIS B 1 105 ? 3.195 53.156 19.547 1 82 105 HIS B O 1
ATOM 7841 N N . ILE B 1 106 ? 2.1 54.281 21.031 1 79.81 106 ILE B N 1
ATOM 7842 C CA . ILE B 1 106 ? 1.508 53.062 21.594 1 79.81 106 ILE B CA 1
ATOM 7843 C C . ILE B 1 106 ? 0.601 52.406 20.547 1 79.81 106 ILE B C 1
ATOM 7845 O O . ILE B 1 106 ? 0.625 51.188 20.375 1 79.81 106 ILE B O 1
ATOM 7849 N N . GLY B 1 107 ? -0.114 53.188 19.953 1 79.12 107 GLY B N 1
ATOM 7850 C CA . GLY B 1 107 ? -0.98 52.656 18.891 1 79.12 107 GLY B CA 1
ATOM 7851 C C . GLY B 1 107 ? -0.216 52 17.766 1 79.12 107 GLY B C 1
ATOM 7852 O O . GLY B 1 107 ? -0.649 51 17.219 1 79.12 107 GLY B O 1
ATOM 7853 N N . SER B 1 108 ? 0.872 52.594 17.453 1 80.44 108 SER B N 1
ATOM 7854 C CA . SER B 1 108 ? 1.697 52.031 16.391 1 80.44 108 SER B CA 1
ATOM 7855 C C . SER B 1 108 ? 2.268 50.656 16.812 1 80.44 108 SER B C 1
ATOM 7857 O O . SER B 1 108 ? 2.381 49.75 15.992 1 80.44 108 SER B O 1
ATOM 7859 N N . CYS B 1 109 ? 2.619 50.562 18.047 1 78.38 109 CYS B N 1
ATOM 7860 C CA . CYS B 1 109 ? 3.127 49.281 18.562 1 78.38 109 CYS B CA 1
ATOM 7861 C C . CYS B 1 109 ? 2.031 48.219 18.578 1 78.38 109 CYS B C 1
ATOM 7863 O O . CYS B 1 109 ? 2.275 47.062 18.234 1 78.38 109 CYS B O 1
ATOM 7865 N N . LEU B 1 110 ? 0.917 48.688 18.953 1 78.56 110 LEU B N 1
ATOM 7866 C CA . LEU B 1 110 ? -0.206 47.75 18.984 1 78.56 110 LEU B CA 1
ATOM 7867 C C . LEU B 1 110 ? -0.586 47.312 17.578 1 78.56 110 LEU B C 1
ATOM 7869 O O . LEU B 1 110 ? -0.972 46.156 17.375 1 78.56 110 LEU B O 1
ATOM 7873 N N . HIS B 1 111 ? -0.441 48.188 16.766 1 78.56 111 HIS B N 1
ATOM 7874 C CA . HIS B 1 111 ? -0.742 47.875 15.367 1 78.56 111 HIS B CA 1
ATOM 7875 C C . HIS B 1 111 ? 0.249 46.844 14.812 1 78.56 111 HIS B C 1
ATOM 7877 O O . HIS B 1 111 ? -0.105 46.031 13.953 1 78.56 111 HIS B O 1
ATOM 7883 N N . GLN B 1 112 ? 1.378 46.906 15.281 1 76.25 112 GLN B N 1
ATOM 7884 C CA . GLN B 1 112 ? 2.391 45.969 14.852 1 76.25 112 GLN B CA 1
ATOM 7885 C C . GLN B 1 112 ? 2.129 44.594 15.438 1 76.25 112 GLN B C 1
ATOM 7887 O O . GLN B 1 112 ? 2.424 43.562 14.812 1 76.25 112 GLN B O 1
ATOM 7892 N N . ILE B 1 113 ? 1.609 44.562 16.578 1 77.44 113 ILE B N 1
ATOM 7893 C CA . ILE B 1 113 ? 1.338 43.312 17.266 1 77.44 113 ILE B CA 1
ATOM 7894 C C . ILE B 1 113 ? 0.065 42.688 16.703 1 77.44 113 ILE B C 1
ATOM 7896 O O . ILE B 1 113 ? 0.026 41.469 16.438 1 77.44 113 ILE B O 1
ATOM 7900 N N . CYS B 1 114 ? -0.909 43.5 16.578 1 77.25 114 CYS B N 1
ATOM 7901 C CA . CYS B 1 114 ? -2.191 43.062 16.047 1 77.25 114 CYS B CA 1
ATOM 7902 C C . CYS B 1 114 ? -2.6 43.875 14.836 1 77.25 114 CYS B C 1
ATOM 7904 O O . CYS B 1 114 ? -3.488 44.75 14.93 1 77.25 114 CYS B O 1
ATOM 7906 N N . PRO B 1 115 ? -2.045 43.562 13.703 1 70.81 115 PRO B N 1
ATOM 7907 C CA . PRO B 1 115 ? -2.289 44.406 12.539 1 70.81 115 PRO B CA 1
ATOM 7908 C C . PRO B 1 115 ? -3.746 44.375 12.078 1 70.81 115 PRO B C 1
ATOM 7910 O O . PRO B 1 115 ? -4.211 45.312 11.422 1 70.81 115 PRO B O 1
ATOM 7913 N N . SER B 1 116 ? -4.473 43.406 12.414 1 70.38 116 SER B N 1
ATOM 7914 C CA . SER B 1 116 ? -5.828 43.281 11.891 1 70.38 116 SER B CA 1
ATOM 7915 C C . SER B 1 116 ? -6.836 44.031 12.758 1 70.38 116 SER B C 1
ATOM 7917 O O . SER B 1 116 ? -7.961 44.281 12.328 1 70.38 116 SER B O 1
ATOM 7919 N N . SER B 1 117 ? -6.344 44.469 13.977 1 72 117 SER B N 1
ATOM 7920 C CA . SER B 1 117 ? -7.27 45.125 14.883 1 72 117 SER B CA 1
ATOM 7921 C C . SER B 1 117 ? -6.941 46.625 15.016 1 72 117 SER B C 1
ATOM 7923 O O . SER B 1 117 ? -5.781 47 14.898 1 72 117 SER B O 1
ATOM 7925 N N . SER B 1 118 ? -7.992 47.344 14.953 1 74.69 118 SER B N 1
ATOM 7926 C CA . SER B 1 118 ? -7.797 48.781 15.172 1 74.69 118 SER B CA 1
ATOM 7927 C C . SER B 1 118 ? -7.246 49.062 16.578 1 74.69 118 SER B C 1
ATOM 7929 O O . SER B 1 118 ? -7.695 48.469 17.547 1 74.69 118 SER B O 1
ATOM 7931 N N . PRO B 1 119 ? -6.195 49.75 16.688 1 75.69 119 PRO B N 1
ATOM 7932 C CA . PRO B 1 119 ? -5.613 50.094 17.984 1 75.69 119 PRO B CA 1
ATOM 7933 C C . PRO B 1 119 ? -6.633 50.656 18.969 1 75.69 119 PRO B C 1
ATOM 7935 O O . PRO B 1 119 ? -6.539 50.438 20.172 1 75.69 119 PRO B O 1
ATOM 7938 N N . VAL B 1 120 ? -7.629 51.312 18.375 1 72.69 120 VAL B N 1
ATOM 7939 C CA . VAL B 1 120 ? -8.641 51.938 19.234 1 72.69 120 VAL B CA 1
ATOM 7940 C C . VAL B 1 120 ? -9.461 50.844 19.922 1 72.69 120 VAL B C 1
ATOM 7942 O O . VAL B 1 120 ? -9.805 50.938 21.094 1 72.69 120 VAL B O 1
ATOM 7945 N N . LYS B 1 121 ? -9.641 49.781 19.188 1 69.44 121 LYS B N 1
ATOM 7946 C CA . LYS B 1 121 ? -10.438 48.688 19.719 1 69.44 121 LYS B CA 1
ATOM 7947 C C . LYS B 1 121 ? -9.656 47.906 20.75 1 69.44 121 LYS B C 1
ATOM 7949 O O . LYS B 1 121 ? -10.234 47.406 21.734 1 69.44 121 LYS B O 1
ATOM 7954 N N . VAL B 1 122 ? -8.398 47.875 20.438 1 72.31 122 VAL B N 1
ATOM 7955 C CA . VAL B 1 122 ? -7.562 47.094 21.344 1 72.31 122 VAL B CA 1
ATOM 7956 C C . VAL B 1 122 ? -7.348 47.875 22.641 1 72.31 122 VAL B C 1
ATOM 7958 O O . VAL B 1 122 ? -7.25 47.281 23.719 1 72.31 122 VAL B O 1
ATOM 7961 N N . MET B 1 123 ? -7.383 49.281 22.422 1 71.31 123 MET B N 1
ATOM 7962 C CA . MET B 1 123 ? -7.227 50.125 23.609 1 71.31 123 MET B CA 1
ATOM 7963 C C . MET B 1 123 ? -8.547 50.25 24.359 1 71.31 123 MET B C 1
ATOM 7965 O O . MET B 1 123 ? -9.578 50.562 23.75 1 71.31 123 MET B O 1
ATOM 7969 N N . ARG B 1 124 ? -8.992 49.469 25.219 1 60.94 124 ARG B N 1
ATOM 7970 C CA . ARG B 1 124 ? -10.273 49.312 25.906 1 60.94 124 ARG B CA 1
ATOM 7971 C C . ARG B 1 124 ? -10.922 50.688 26.125 1 60.94 124 ARG B C 1
ATOM 7973 O O . ARG B 1 124 ? -12.133 50.844 25.922 1 60.94 124 ARG B O 1
ATOM 7980 N N . LYS B 1 125 ? -10.219 51.719 26.703 1 63.59 125 LYS B N 1
ATOM 7981 C CA . LYS B 1 125 ? -10.852 52.938 27.141 1 63.59 125 LYS B CA 1
ATOM 7982 C C . LYS B 1 125 ? -10.078 54.156 26.641 1 63.59 125 LYS B C 1
ATOM 7984 O O . LYS B 1 125 ? -9.102 54.594 27.281 1 63.59 125 LYS B O 1
ATOM 7989 N N . LEU B 1 126 ? -10.164 54.406 25.266 1 66.25 126 LEU B N 1
ATOM 7990 C CA . LEU B 1 126 ? -9.508 55.625 24.797 1 66.25 126 LEU B CA 1
ATOM 7991 C C . LEU B 1 126 ? -10.508 56.75 24.656 1 66.25 126 LEU B C 1
ATOM 7993 O O . LEU B 1 126 ? -11.453 56.688 23.875 1 66.25 126 LEU B O 1
ATOM 7997 N N . SER B 1 127 ? -10.578 57.594 25.688 1 67.19 127 SER B N 1
ATOM 7998 C CA . SER B 1 127 ? -11.445 58.75 25.609 1 67.19 127 SER B CA 1
ATOM 7999 C C . SER B 1 127 ? -10.633 60.031 25.469 1 67.19 127 SER B C 1
ATOM 8001 O O . SER B 1 127 ? -9.906 60.406 26.391 1 67.19 127 SER B O 1
ATOM 8003 N N . LEU B 1 128 ? -10.477 60.562 24.219 1 71.56 128 LEU B N 1
ATOM 8004 C CA . LEU B 1 128 ? -9.766 61.812 23.984 1 71.56 128 LEU B CA 1
ATOM 8005 C C . LEU B 1 128 ? -10.742 62.938 23.688 1 71.56 128 LEU B C 1
ATOM 8007 O O . LEU B 1 128 ? -11.734 62.719 22.984 1 71.56 128 LEU B O 1
ATOM 8011 N N . LYS B 1 129 ? -10.758 63.906 24.5 1 68.25 129 LYS B N 1
ATOM 8012 C CA . LYS B 1 129 ? -11.531 65.125 24.219 1 68.25 129 LYS B CA 1
ATOM 8013 C C . LYS B 1 129 ? -10.688 66.125 23.5 1 68.25 129 LYS B C 1
ATOM 8015 O O . LYS B 1 129 ? -9.586 66.438 23.938 1 68.25 129 LYS B O 1
ATOM 8020 N N . PRO B 1 130 ? -11.086 66.625 22.391 1 72.94 130 PRO B N 1
ATOM 8021 C CA . PRO B 1 130 ? -12.18 66.5 21.438 1 72.94 130 PRO B CA 1
ATOM 8022 C C . PRO B 1 130 ? -12.039 65.25 20.562 1 72.94 130 PRO B C 1
ATOM 8024 O O . PRO B 1 130 ? -10.93 64.75 20.422 1 72.94 130 PRO B O 1
ATOM 8027 N N . PRO B 1 131 ? -13.102 64.75 20.109 1 75.56 131 PRO B N 1
ATOM 8028 C CA . PRO B 1 131 ? -13.117 63.5 19.359 1 75.56 131 PRO B CA 1
ATOM 8029 C C . PRO B 1 131 ? -12.289 63.594 18.078 1 75.56 131 PRO B C 1
ATOM 8031 O O . PRO B 1 131 ? -11.875 62.562 17.531 1 75.56 131 PRO B O 1
ATOM 8034 N N . ASP B 1 132 ? -12.047 64.812 17.719 1 80.94 132 ASP B N 1
ATOM 8035 C CA . ASP B 1 132 ? -11.266 65 16.5 1 80.94 132 ASP B CA 1
ATOM 8036 C C . ASP B 1 132 ? -9.836 64.5 16.672 1 80.94 132 ASP B C 1
ATOM 8038 O O . ASP B 1 132 ? -9.18 64.125 15.703 1 80.94 132 ASP B O 1
ATOM 8042 N N . ARG B 1 133 ? -9.43 64.438 17.984 1 80.81 133 ARG B N 1
ATOM 8043 C CA . ARG B 1 133 ? -8.078 63.969 18.266 1 80.81 133 ARG B CA 1
ATOM 8044 C C . ARG B 1 133 ? -7.945 62.469 17.969 1 80.81 133 ARG B C 1
ATOM 8046 O O . ARG B 1 133 ? -6.918 62.031 17.453 1 80.81 133 ARG B O 1
ATOM 8053 N N . THR B 1 134 ? -9 61.844 18.219 1 81.88 134 THR B N 1
ATOM 8054 C CA . THR B 1 134 ? -8.992 60.406 17.953 1 81.88 134 THR B CA 1
ATOM 8055 C C . THR B 1 134 ? -8.961 60.125 16.453 1 81.88 134 THR B C 1
ATOM 8057 O O . THR B 1 134 ? -8.312 59.156 16.016 1 81.88 134 THR B O 1
ATOM 8060 N N . ALA B 1 135 ? -9.555 60.875 15.734 1 83.69 135 ALA B N 1
ATOM 8061 C CA . ALA B 1 135 ? -9.602 60.719 14.289 1 83.69 135 ALA B CA 1
ATOM 8062 C C . ALA B 1 135 ? -8.227 60.938 13.664 1 83.69 135 ALA B C 1
ATOM 8064 O O . ALA B 1 135 ? -7.84 60.25 12.719 1 83.69 135 ALA B O 1
ATOM 8065 N N . VAL B 1 136 ? -7.535 61.875 14.266 1 83.5 136 VAL B N 1
ATOM 8066 C CA . VAL B 1 136 ? -6.207 62.188 13.75 1 83.5 136 VAL B CA 1
ATOM 8067 C C . VAL B 1 136 ? -5.254 61.031 14.039 1 83.5 136 VAL B C 1
ATOM 8069 O O . VAL B 1 136 ? -4.441 60.656 13.188 1 83.5 136 VAL B O 1
ATOM 8072 N N . LEU B 1 137 ? -5.434 60.5 15.18 1 83 137 LEU B N 1
ATOM 8073 C CA . LEU B 1 137 ? -4.59 59.375 15.562 1 83 137 LEU B CA 1
ATOM 8074 C C . LEU B 1 137 ? -4.914 58.156 14.719 1 83 137 LEU B C 1
ATOM 8076 O O . LEU B 1 137 ? -4.008 57.438 14.289 1 83 137 LEU B O 1
ATOM 8080 N N . GLN B 1 138 ? -6.133 57.938 14.461 1 82.62 138 GLN B N 1
ATOM 8081 C CA . GLN B 1 138 ? -6.555 56.812 13.641 1 82.62 138 GLN B CA 1
ATOM 8082 C C . GLN B 1 138 ? -6.02 56.938 12.219 1 82.62 138 GLN B C 1
ATOM 8084 O O . GLN B 1 138 ? -5.617 55.938 11.609 1 82.62 138 GLN B O 1
ATOM 8089 N N . ALA B 1 139 ? -6.012 58.062 11.758 1 82.88 139 ALA B N 1
ATOM 8090 C CA . ALA B 1 139 ? -5.496 58.312 10.414 1 82.88 139 ALA B CA 1
ATOM 8091 C C . ALA B 1 139 ? -3.996 58 10.344 1 82.88 139 ALA B C 1
ATOM 8093 O O . ALA B 1 139 ? -3.506 57.5 9.344 1 82.88 139 ALA B O 1
ATOM 8094 N N . LYS B 1 140 ? -3.338 58.375 11.391 1 82.38 140 LYS B N 1
ATOM 8095 C CA . LYS B 1 140 ? -1.902 58.125 11.445 1 82.38 140 LYS B CA 1
ATOM 8096 C C . LYS B 1 140 ? -1.611 56.625 11.445 1 82.38 140 LYS B C 1
ATOM 8098 O O . LYS B 1 140 ? -0.649 56.156 10.82 1 82.38 140 LYS B O 1
ATOM 8103 N N . TRP B 1 141 ? -2.379 55.906 12.133 1 81.69 141 TRP B N 1
ATOM 8104 C CA . TRP B 1 141 ? -2.178 54.469 12.219 1 81.69 141 TRP B CA 1
ATOM 8105 C C . TRP B 1 141 ? -2.539 53.781 10.906 1 81.69 141 TRP B C 1
ATOM 8107 O O . TRP B 1 141 ? -1.885 52.812 10.5 1 81.69 141 TRP B O 1
ATOM 8117 N N . ASP B 1 142 ? -3.527 54.156 10.219 1 77.5 142 ASP B N 1
ATOM 8118 C CA . ASP B 1 142 ? -3.961 53.594 8.945 1 77.5 142 ASP B CA 1
ATOM 8119 C C . ASP B 1 142 ? -2.926 53.844 7.852 1 77.5 142 ASP B C 1
ATOM 8121 O O . ASP B 1 142 ? -2.846 53.062 6.887 1 77.5 142 ASP B O 1
ATOM 8125 N N . GLU B 1 143 ? -2.25 54.906 7.965 1 72.25 143 GLU B N 1
ATOM 8126 C CA . GLU B 1 143 ? -1.231 55.25 6.977 1 72.25 143 GLU B CA 1
ATOM 8127 C C . GLU B 1 143 ? -0.026 54.312 7.074 1 72.25 143 GLU B C 1
ATOM 8129 O O . GLU B 1 143 ? 0.701 54.125 6.098 1 72.25 143 GLU B O 1
ATOM 8134 N N . GLN B 1 144 ? 0.253 53.844 8.305 1 65.31 144 GLN B N 1
ATOM 8135 C CA . GLN B 1 144 ? 1.424 53 8.484 1 65.31 144 GLN B CA 1
ATOM 8136 C C . GLN B 1 144 ? 1.266 51.688 7.742 1 65.31 144 GLN B C 1
ATOM 8138 O O . GLN B 1 144 ? 2.256 51.031 7.398 1 65.31 144 GLN B O 1
ATOM 8143 N N . GLY B 1 145 ? 0.784 51.594 6.582 1 58.06 145 GLY B N 1
ATOM 8144 C CA . GLY B 1 145 ? 0.673 50.5 5.637 1 58.06 145 GLY B CA 1
ATOM 8145 C C . GLY B 1 145 ? 0.507 49.125 6.312 1 58.06 145 GLY B C 1
ATOM 8146 O O . GLY B 1 145 ? 0.778 49 7.508 1 58.06 145 GLY B O 1
ATOM 8147 N N . SER B 1 146 ? -0.215 48.312 5.746 1 58.06 146 SER B N 1
ATOM 8148 C CA . SER B 1 146 ? -0.576 46.969 6.164 1 58.06 146 SER B CA 1
ATOM 8149 C C . SER B 1 146 ? 0.66 46.062 6.316 1 58.06 146 SER B C 1
ATOM 8151 O O . SER B 1 146 ? 1.415 45.875 5.359 1 58.06 146 SER B O 1
ATOM 8153 N N . ALA B 1 147 ? 1.401 46.156 7.457 1 57.19 147 ALA B N 1
ATOM 8154 C CA . ALA B 1 147 ? 2.541 45.281 7.754 1 57.19 147 ALA B CA 1
ATOM 8155 C C . ALA B 1 147 ? 2.242 43.844 7.383 1 57.19 147 ALA B C 1
ATOM 8157 O O . ALA B 1 147 ? 1.086 43.406 7.406 1 57.19 147 ALA B O 1
ATOM 8158 N N . ASP B 1 148 ? 3.053 43.219 6.543 1 65 148 ASP B N 1
ATOM 8159 C CA . ASP B 1 148 ? 3.021 41.781 6.211 1 65 148 ASP B CA 1
ATOM 8160 C C . ASP B 1 148 ? 2.863 40.938 7.469 1 65 148 ASP B C 1
ATOM 8162 O O . ASP B 1 148 ? 3.645 41.062 8.414 1 65 148 ASP B O 1
ATOM 8166 N N . LEU B 1 149 ? 1.676 40.438 7.656 1 69.56 149 LEU B N 1
ATOM 8167 C CA . LEU B 1 149 ? 1.275 39.719 8.875 1 69.56 149 LEU B CA 1
ATOM 8168 C C . LEU B 1 149 ? 2.215 38.562 9.164 1 69.56 149 LEU B C 1
ATOM 8170 O O . LEU B 1 149 ? 2.434 38.219 10.328 1 69.56 149 LEU B O 1
ATOM 8174 N N . GLY B 1 150 ? 3.039 38.156 8.344 1 76.75 150 GLY B N 1
ATOM 8175 C CA . GLY B 1 150 ? 3.867 37 8.547 1 76.75 150 GLY B CA 1
ATOM 8176 C C . GLY B 1 150 ? 3.096 35.688 8.422 1 76.75 150 GLY B C 1
ATOM 8177 O O . GLY B 1 150 ? 1.938 35.688 7.996 1 76.75 150 GLY B O 1
ATOM 8178 N N . PRO B 1 151 ? 3.73 34.625 8.875 1 87 151 PRO B N 1
ATOM 8179 C CA . PRO B 1 151 ? 3.068 33.312 8.789 1 87 151 PRO B CA 1
ATOM 8180 C C . PRO B 1 151 ? 1.924 33.156 9.789 1 87 151 PRO B C 1
ATOM 8182 O O . PRO B 1 151 ? 2.031 33.625 10.93 1 87 151 PRO B O 1
ATOM 8185 N N . CYS B 1 152 ? 0.844 32.625 9.398 1 91.38 152 CYS B N 1
ATOM 8186 C CA . CYS B 1 152 ? -0.336 32.344 10.203 1 91.38 152 CYS B CA 1
ATOM 8187 C C . CYS B 1 152 ? -0.849 33.594 10.898 1 91.38 152 CYS B C 1
ATOM 8189 O O . CYS B 1 152 ? -1.186 33.562 12.078 1 91.38 152 CYS B O 1
ATOM 8191 N N . GLY B 1 153 ? -0.8 34.75 10.312 1 86.94 153 GLY B N 1
ATOM 8192 C CA . GLY B 1 153 ? -1.335 36 10.828 1 86.94 153 GLY B CA 1
ATOM 8193 C C . GLY B 1 153 ? -0.451 36.656 11.883 1 86.94 153 GLY B C 1
ATOM 8194 O O . GLY B 1 153 ? -0.942 37.344 12.766 1 86.94 153 GLY B O 1
ATOM 8195 N N . GLY B 1 154 ? 0.83 36.312 11.852 1 86.56 154 GLY B N 1
ATOM 8196 C CA . GLY B 1 154 ? 1.758 36.906 12.812 1 86.56 154 GLY B CA 1
ATOM 8197 C C . GLY B 1 154 ? 1.668 36.25 14.188 1 86.56 154 GLY B C 1
ATOM 8198 O O . GLY B 1 154 ? 1.834 36.938 15.203 1 86.56 154 GLY B O 1
ATOM 8199 N N . PHE B 1 155 ? 1.288 35 14.258 1 90.88 155 PHE B N 1
ATOM 8200 C CA . PHE B 1 155 ? 1.119 34.281 15.516 1 90.88 155 PHE B CA 1
ATOM 8201 C C . PHE B 1 155 ? 2.393 34.344 16.359 1 90.88 155 PHE B C 1
ATOM 8203 O O . PHE B 1 155 ? 2.332 34.5 17.578 1 90.88 155 PHE B O 1
ATOM 8210 N N . SER B 1 156 ? 3.549 34.188 15.75 1 88.81 156 SER B N 1
ATOM 8211 C CA . SER B 1 156 ? 4.812 34.125 16.484 1 88.81 156 SER B CA 1
ATOM 8212 C C . SER B 1 156 ? 5.055 35.406 17.281 1 88.81 156 SER B C 1
ATOM 8214 O O . SER B 1 156 ? 5.48 35.344 18.438 1 88.81 156 SER B O 1
ATOM 8216 N N . HIS B 1 157 ? 4.781 36.5 16.625 1 84.62 157 HIS B N 1
ATOM 8217 C CA . HIS B 1 157 ? 4.957 37.781 17.297 1 84.62 157 HIS B CA 1
ATOM 8218 C C . HIS B 1 157 ? 3.951 37.938 18.438 1 84.62 157 HIS B C 1
ATOM 8220 O O . HIS B 1 157 ? 4.305 38.438 19.516 1 84.62 157 HIS B O 1
ATOM 8226 N N . GLN B 1 158 ? 2.75 37.625 18.234 1 87 158 GLN B N 1
ATOM 8227 C CA . GLN B 1 158 ? 1.721 37.719 19.266 1 87 158 GLN B CA 1
ATOM 8228 C C . GLN B 1 158 ? 2.037 36.781 20.438 1 87 158 GLN B C 1
ATOM 8230 O O . GLN B 1 158 ? 1.861 37.125 21.594 1 87 158 GLN B O 1
ATOM 8235 N N . TYR B 1 159 ? 2.453 35.562 20.078 1 91.62 159 TYR B N 1
ATOM 8236 C CA . TYR B 1 159 ? 2.832 34.562 21.078 1 91.62 159 TYR B CA 1
ATOM 8237 C C . TYR B 1 159 ? 3.969 35.094 21.953 1 91.62 159 TYR B C 1
ATOM 8239 O O . TYR B 1 159 ? 3.945 34.938 23.172 1 91.62 159 TYR B O 1
ATOM 8247 N N . TRP B 1 160 ? 4.926 35.719 21.359 1 87.69 160 TRP B N 1
ATOM 8248 C CA . TRP B 1 160 ? 6.043 36.281 22.094 1 87.69 160 TRP B CA 1
ATOM 8249 C C . TRP B 1 160 ? 5.559 37.375 23.062 1 87.69 160 TRP B C 1
ATOM 8251 O O . TRP B 1 160 ? 5.992 37.406 24.219 1 87.69 160 TRP B O 1
ATOM 8261 N N . CYS B 1 161 ? 4.711 38.219 22.578 1 84.62 161 CYS B N 1
ATOM 8262 C CA . CYS B 1 161 ? 4.18 39.312 23.391 1 84.62 161 CYS B CA 1
ATOM 8263 C C . CYS B 1 161 ? 3.381 38.75 24.578 1 84.62 161 CYS B C 1
ATOM 8265 O O . CYS B 1 161 ? 3.5 39.25 25.688 1 84.62 161 CYS B O 1
ATOM 8267 N N . VAL B 1 162 ? 2.592 37.781 24.328 1 87.44 162 VAL B N 1
ATOM 8268 C CA . VAL B 1 162 ? 1.767 37.188 25.375 1 87.44 162 VAL B CA 1
ATOM 8269 C C . VAL B 1 162 ? 2.656 36.5 26.406 1 87.44 162 VAL B C 1
ATOM 8271 O O . VAL B 1 162 ? 2.389 36.562 27.609 1 87.44 162 VAL B O 1
ATOM 8274 N N . CYS B 1 163 ? 3.684 35.75 25.891 1 88.81 163 CYS B N 1
ATOM 8275 C CA . CYS B 1 163 ? 4.602 35.094 26.828 1 88.81 163 CYS B CA 1
ATOM 8276 C C . CYS B 1 163 ? 5.273 36.125 27.734 1 88.81 163 CYS B C 1
ATOM 8278 O O . CYS B 1 163 ? 5.418 35.875 28.938 1 88.81 163 CYS B O 1
ATOM 8280 N N . ASP B 1 164 ? 5.68 37.156 27.125 1 83.38 164 ASP B N 1
ATOM 8281 C CA . ASP B 1 164 ? 6.293 38.219 27.922 1 83.38 164 ASP B CA 1
ATOM 8282 C C . ASP B 1 164 ? 5.301 38.812 28.906 1 83.38 164 ASP B C 1
ATOM 8284 O O . ASP B 1 164 ? 5.652 39.094 30.062 1 83.38 164 ASP B O 1
ATOM 8288 N N . TYR B 1 165 ? 4.102 39.062 28.484 1 77.69 165 TYR B N 1
ATOM 8289 C CA . TYR B 1 165 ? 3.049 39.625 29.312 1 77.69 165 TYR B CA 1
ATOM 8290 C C . TYR B 1 165 ? 2.744 38.719 30.5 1 77.69 165 TYR B C 1
ATOM 8292 O O . TYR B 1 165 ? 2.594 39.188 31.625 1 77.69 165 TYR B O 1
ATOM 8300 N N . LEU B 1 166 ? 2.705 37.406 30.266 1 84.56 166 LEU B N 1
ATOM 8301 C CA . LEU B 1 166 ? 2.35 36.438 31.297 1 84.56 166 LEU B CA 1
ATOM 8302 C C . LEU B 1 166 ? 3.582 36.031 32.094 1 84.56 166 LEU B C 1
ATOM 8304 O O . LEU B 1 166 ? 3.465 35.312 33.094 1 84.56 166 LEU B O 1
ATOM 8308 N N . GLY B 1 167 ? 4.781 36.438 31.734 1 83.5 167 GLY B N 1
ATOM 8309 C CA . GLY B 1 167 ? 6.012 36.031 32.406 1 83.5 167 GLY B CA 1
ATOM 8310 C C . GLY B 1 167 ? 6.367 34.562 32.156 1 83.5 167 GLY B C 1
ATOM 8311 O O . GLY B 1 167 ? 6.867 33.906 33.062 1 83.5 167 GLY B O 1
ATOM 8312 N N . LEU B 1 168 ? 5.949 34.125 31.031 1 89.81 168 LEU B N 1
ATOM 8313 C CA . LEU B 1 168 ? 6.227 32.75 30.688 1 89.81 168 LEU B CA 1
ATOM 8314 C C . LEU B 1 168 ? 7.352 32.656 29.656 1 89.81 168 LEU B C 1
ATOM 8316 O O . LEU B 1 168 ? 7.613 33.625 28.938 1 89.81 168 LEU B O 1
ATOM 8320 N N . PRO B 1 169 ? 8.047 31.516 29.656 1 90.38 169 PRO B N 1
ATOM 8321 C CA . PRO B 1 169 ? 9.141 31.375 28.688 1 90.38 169 PRO B CA 1
ATOM 8322 C C . PRO B 1 169 ? 8.648 31.219 27.25 1 90.38 169 PRO B C 1
ATOM 8324 O O . PRO B 1 169 ? 7.629 30.562 27.016 1 90.38 169 PRO B O 1
ATOM 8327 N N . TYR B 1 170 ? 9.305 31.875 26.359 1 90.56 170 TYR B N 1
ATOM 8328 C CA . TYR B 1 170 ? 9.055 31.75 24.938 1 90.56 170 TYR B CA 1
ATOM 8329 C C . TYR B 1 170 ? 9.641 30.453 24.391 1 90.56 170 TYR B C 1
ATOM 8331 O O . TYR B 1 170 ? 10.844 30.203 24.516 1 90.56 170 TYR B O 1
ATOM 8339 N N . ARG B 1 171 ? 8.781 29.641 23.875 1 93.19 171 ARG B N 1
ATOM 8340 C CA . ARG B 1 171 ? 9.227 28.359 23.344 1 93.19 171 ARG B CA 1
ATOM 8341 C C . ARG B 1 171 ? 9.453 28.453 21.828 1 93.19 171 ARG B C 1
ATOM 8343 O O . ARG B 1 171 ? 8.5 28.609 21.062 1 93.19 171 ARG B O 1
ATOM 8350 N N . GLU B 1 172 ? 10.672 28.156 21.375 1 90.38 172 GLU B N 1
ATOM 8351 C CA . GLU B 1 172 ? 11.008 28.234 19.953 1 90.38 172 GLU B CA 1
ATOM 8352 C C . GLU B 1 172 ? 10.312 27.125 19.172 1 90.38 172 GLU B C 1
ATOM 8354 O O . GLU B 1 172 ? 9.992 27.312 17.984 1 90.38 172 GLU B O 1
ATOM 8359 N N . GLU B 1 173 ? 10.109 26.062 19.797 1 91.5 173 GLU B N 1
ATOM 8360 C CA . GLU B 1 173 ? 9.477 24.938 19.094 1 91.5 173 GLU B CA 1
ATOM 8361 C C . GLU B 1 173 ? 8.039 25.25 18.719 1 91.5 173 GLU B C 1
ATOM 8363 O O . GLU B 1 173 ? 7.559 24.844 17.656 1 91.5 173 GLU B O 1
ATOM 8368 N N . VAL B 1 174 ? 7.348 26 19.641 1 94.44 174 VAL B N 1
ATOM 8369 C CA . VAL B 1 174 ? 5.969 26.375 19.359 1 94.44 174 VAL B CA 1
ATOM 8370 C C . VAL B 1 174 ? 5.934 27.328 18.156 1 94.44 174 VAL B C 1
ATOM 8372 O O . VAL B 1 174 ? 5.113 27.172 17.25 1 94.44 174 VAL B O 1
ATOM 8375 N N . GLN B 1 175 ? 6.84 28.312 18.203 1 92.19 175 GLN B N 1
ATOM 8376 C CA . GLN B 1 175 ? 6.934 29.234 17.078 1 92.19 175 GLN B CA 1
ATOM 8377 C C . GLN B 1 175 ? 7.242 28.5 15.781 1 92.19 175 GLN B C 1
ATOM 8379 O O . GLN B 1 175 ? 6.629 28.781 14.742 1 92.19 175 GLN B O 1
ATOM 8384 N N . TRP B 1 176 ? 8.172 27.578 15.805 1 91.25 176 TRP B N 1
ATOM 8385 C CA . TRP B 1 176 ? 8.57 26.844 14.602 1 91.25 176 TRP B CA 1
ATOM 8386 C C . TRP B 1 176 ? 7.426 25.984 14.078 1 91.25 176 TRP B C 1
ATOM 8388 O O . TRP B 1 176 ? 7.184 25.938 12.867 1 91.25 176 TRP B O 1
ATOM 8398 N N . ASP B 1 177 ? 6.734 25.312 14.953 1 93.5 177 ASP B N 1
ATOM 8399 C CA . ASP B 1 177 ? 5.633 24.438 14.562 1 93.5 177 ASP B CA 1
ATOM 8400 C C . ASP B 1 177 ? 4.535 25.219 13.852 1 93.5 177 ASP B C 1
ATOM 8402 O O . ASP B 1 177 ? 4.035 24.797 12.805 1 93.5 177 ASP B O 1
ATOM 8406 N N . VAL B 1 178 ? 4.227 26.359 14.383 1 93.94 178 VAL B N 1
ATOM 8407 C CA . VAL B 1 178 ? 3.141 27.141 13.812 1 93.94 178 VAL B CA 1
ATOM 8408 C C . VAL B 1 178 ? 3.611 27.797 12.516 1 93.94 178 VAL B C 1
ATOM 8410 O O . VAL B 1 178 ? 2.912 27.75 11.5 1 93.94 178 VAL B O 1
ATOM 8413 N N . ASP B 1 179 ? 4.816 28.312 12.484 1 90.12 179 ASP B N 1
ATOM 8414 C CA . ASP B 1 179 ? 5.332 29.047 11.328 1 90.12 179 ASP B CA 1
ATOM 8415 C C . ASP B 1 179 ? 5.637 28.109 10.172 1 90.12 179 ASP B C 1
ATOM 8417 O O . ASP B 1 179 ? 5.602 28.516 9.008 1 90.12 179 ASP B O 1
ATOM 8421 N N . THR B 1 180 ? 5.945 26.891 10.508 1 91 180 THR B N 1
ATOM 8422 C CA . THR B 1 180 ? 6.379 25.984 9.453 1 91 180 THR B CA 1
ATOM 8423 C C . THR B 1 180 ? 5.316 24.922 9.195 1 91 180 THR B C 1
ATOM 8425 O O . THR B 1 180 ? 4.785 24.812 8.086 1 91 180 THR B O 1
ATOM 8428 N N . ILE B 1 181 ? 4.906 24.203 10.164 1 92.56 181 ILE B N 1
ATOM 8429 C CA . ILE B 1 181 ? 4 23.078 9.969 1 92.56 181 ILE B CA 1
ATOM 8430 C C . ILE B 1 181 ? 2.604 23.594 9.625 1 92.56 181 ILE B C 1
ATOM 8432 O O . ILE B 1 181 ? 2.025 23.203 8.609 1 92.56 181 ILE B O 1
ATOM 8436 N N . TYR B 1 182 ? 2.086 24.484 10.445 1 94.31 182 TYR B N 1
ATOM 8437 C CA . TYR B 1 182 ? 0.727 24.969 10.234 1 94.31 182 TYR B CA 1
ATOM 8438 C C . TYR B 1 182 ? 0.632 25.781 8.945 1 94.31 182 TYR B C 1
ATOM 8440 O O . TYR B 1 182 ? -0.362 25.688 8.219 1 94.31 182 TYR B O 1
ATOM 8448 N N . LEU B 1 183 ? 1.676 26.547 8.656 1 91.12 183 LEU B N 1
ATOM 8449 C CA . LEU B 1 183 ? 1.682 27.312 7.414 1 91.12 183 LEU B CA 1
ATOM 8450 C C . LEU B 1 183 ? 1.732 26.391 6.203 1 91.12 183 LEU B C 1
ATOM 8452 O O . LEU B 1 183 ? 0.996 26.594 5.234 1 91.12 183 LEU B O 1
ATOM 8456 N N . THR B 1 184 ? 2.598 25.422 6.344 1 89.44 184 THR B N 1
ATOM 8457 C CA . THR B 1 184 ? 2.779 24.484 5.242 1 89.44 184 THR B CA 1
ATOM 8458 C C . THR B 1 184 ? 1.488 23.719 4.969 1 89.44 184 THR B C 1
ATOM 8460 O O . THR B 1 184 ? 1.155 23.438 3.812 1 89.44 184 THR B O 1
ATOM 8463 N N . GLN B 1 185 ? 0.7 23.469 5.926 1 89.62 185 GLN B N 1
ATOM 8464 C CA . GLN B 1 185 ? -0.557 22.734 5.789 1 89.62 185 GLN B CA 1
ATOM 8465 C C . GLN B 1 185 ? -1.703 23.688 5.43 1 89.62 185 GLN B C 1
ATOM 8467 O O . GLN B 1 185 ? -2.779 23.234 5.031 1 89.62 185 GLN B O 1
ATOM 8472 N N . ASP B 1 186 ? -1.437 24.891 5.484 1 89.81 186 ASP B N 1
ATOM 8473 C CA . ASP B 1 186 ? -2.471 25.906 5.285 1 89.81 186 ASP B CA 1
ATOM 8474 C C . ASP B 1 186 ? -3.703 25.594 6.137 1 89.81 186 ASP B C 1
ATOM 8476 O O . ASP B 1 186 ? -4.832 25.672 5.648 1 89.81 186 ASP B O 1
ATOM 8480 N N . THR B 1 187 ? -3.428 25.234 7.277 1 93 187 THR B N 1
ATOM 8481 C CA . THR B 1 187 ? -4.531 24.891 8.172 1 93 187 THR B CA 1
ATOM 8482 C C . THR B 1 187 ? -4.973 26.125 8.977 1 93 187 THR B C 1
ATOM 8484 O O . THR B 1 187 ? -4.148 26.953 9.336 1 93 187 THR B O 1
ATOM 8487 N N . ARG B 1 188 ? -6.219 26.234 9.25 1 96.12 188 ARG B N 1
ATOM 8488 C CA . ARG B 1 188 ? -6.785 27.297 10.07 1 96.12 188 ARG B CA 1
ATOM 8489 C C . ARG B 1 188 ? -7.195 26.766 11.445 1 96.12 188 ARG B C 1
ATOM 8491 O O . ARG B 1 188 ? -7.836 27.469 12.219 1 96.12 188 ARG B O 1
ATOM 8498 N N . GLU B 1 189 ? -6.77 25.578 11.672 1 96.19 189 GLU B N 1
ATOM 8499 C CA . GLU B 1 189 ? -7.09 24.922 12.938 1 96.19 189 GLU B CA 1
ATOM 8500 C C . GLU B 1 189 ? -5.883 24.906 13.875 1 96.19 189 GLU B C 1
ATOM 8502 O O . GLU B 1 189 ? -4.777 24.562 13.461 1 96.19 189 GLU B O 1
ATOM 8507 N N . LEU B 1 190 ? -6.031 25.406 15.055 1 96.75 190 LEU B N 1
ATOM 8508 C CA . LEU B 1 190 ? -5.023 25.234 16.094 1 96.75 190 LEU B CA 1
ATOM 8509 C C . LEU B 1 190 ? -5.336 24.031 16.969 1 96.75 190 LEU B C 1
ATOM 8511 O O . LEU B 1 190 ? -6.312 24.031 17.719 1 96.75 190 LEU B O 1
ATOM 8515 N N . ASN B 1 191 ? -4.578 23.031 16.844 1 95.31 191 ASN B N 1
ATOM 8516 C CA . ASN B 1 191 ? -4.758 21.781 17.578 1 95.31 191 ASN B CA 1
ATOM 8517 C C . ASN B 1 191 ? -3.875 21.734 18.812 1 95.31 191 ASN B C 1
ATOM 8519 O O . ASN B 1 191 ? -2.648 21.688 18.719 1 95.31 191 ASN B O 1
ATOM 8523 N N . LEU B 1 192 ? -4.438 21.656 19.953 1 94.62 192 LEU B N 1
ATOM 8524 C CA . LEU B 1 192 ? -3.709 21.688 21.219 1 94.62 192 LEU B CA 1
ATOM 8525 C C . LEU B 1 192 ? -2.938 20.406 21.438 1 94.62 192 LEU B C 1
ATOM 8527 O O . LEU B 1 192 ? -1.987 20.359 22.234 1 94.62 192 LEU B O 1
ATOM 8531 N N . GLN B 1 193 ? -3.365 19.344 20.703 1 91 193 GLN B N 1
ATOM 8532 C CA . GLN B 1 193 ? -2.697 18.062 20.859 1 91 193 GLN B CA 1
ATOM 8533 C C . GLN B 1 193 ? -1.25 18.125 20.375 1 91 193 GLN B C 1
ATOM 8535 O O . GLN B 1 193 ? -0.408 17.344 20.812 1 91 193 GLN B O 1
ATOM 8540 N N . ASP B 1 194 ? -0.976 19.047 19.5 1 92.44 194 ASP B N 1
ATOM 8541 C CA . ASP B 1 194 ? 0.375 19.203 18.969 1 92.44 194 ASP B CA 1
ATOM 8542 C C . ASP B 1 194 ? 1.333 19.703 20.047 1 92.44 194 ASP B C 1
ATOM 8544 O O . ASP B 1 194 ? 2.551 19.578 19.906 1 92.44 194 ASP B O 1
ATOM 8548 N N . PHE B 1 195 ? 0.772 20.266 21.172 1 93.38 195 PHE B N 1
ATOM 8549 C CA . PHE B 1 195 ? 1.62 20.891 22.172 1 93.38 195 PHE B CA 1
ATOM 8550 C C . PHE B 1 195 ? 1.39 20.281 23.547 1 93.38 195 PHE B C 1
ATOM 8552 O O . PHE B 1 195 ? 1.761 20.875 24.562 1 93.38 195 PHE B O 1
ATOM 8559 N N . VAL B 1 196 ? 0.762 19.078 23.625 1 88.56 196 VAL B N 1
ATOM 8560 C CA . VAL B 1 196 ? 0.381 18.469 24.891 1 88.56 196 VAL B CA 1
ATOM 8561 C C . VAL B 1 196 ? 1.629 17.984 25.625 1 88.56 196 VAL B C 1
ATOM 8563 O O . VAL B 1 196 ? 1.597 17.766 26.844 1 88.56 196 VAL B O 1
ATOM 8566 N N . HIS B 1 197 ? 2.75 17.781 24.875 1 87 197 HIS B N 1
ATOM 8567 C CA . HIS B 1 197 ? 3.98 17.344 25.516 1 87 197 HIS B CA 1
ATOM 8568 C C . HIS B 1 197 ? 4.617 18.469 26.328 1 87 197 HIS B C 1
ATOM 8570 O O . HIS B 1 197 ? 5.508 18.219 27.141 1 87 197 HIS B O 1
ATOM 8576 N N . LEU B 1 198 ? 4.098 19.734 26.188 1 91.62 198 LEU B N 1
ATOM 8577 C CA . LEU B 1 198 ? 4.574 20.875 26.953 1 91.62 198 LEU B CA 1
ATOM 8578 C C . LEU B 1 198 ? 3.807 21.016 28.266 1 91.62 198 LEU B C 1
ATOM 8580 O O . LEU B 1 198 ? 2.967 20.172 28.578 1 91.62 198 LEU B O 1
ATOM 8584 N N . GLU B 1 199 ? 4.156 22.031 29.047 1 91.88 199 GLU B N 1
ATOM 8585 C CA . GLU B 1 199 ? 3.494 22.281 30.328 1 91.88 199 GLU B CA 1
ATOM 8586 C C . GLU B 1 199 ? 2.191 23.047 30.141 1 91.88 199 GLU B C 1
ATOM 8588 O O . GLU B 1 199 ? 1.991 23.688 29.109 1 91.88 199 GLU B O 1
ATOM 8593 N N . ASN B 1 200 ? 1.311 22.969 31.109 1 92.25 200 ASN B N 1
ATOM 8594 C CA . ASN B 1 200 ? 0.015 23.641 31.047 1 92.25 200 ASN B CA 1
ATOM 8595 C C . ASN B 1 200 ? 0.168 25.156 30.906 1 92.25 200 ASN B C 1
ATOM 8597 O O . ASN B 1 200 ? -0.637 25.797 30.234 1 92.25 200 ASN B O 1
ATOM 8601 N N . ARG B 1 201 ? 1.206 25.656 31.531 1 93 201 ARG B N 1
ATOM 8602 C CA . ARG B 1 201 ? 1.439 27.094 31.453 1 93 201 ARG B CA 1
ATOM 8603 C C . ARG B 1 201 ? 1.732 27.531 30.016 1 93 201 ARG B C 1
ATOM 8605 O O . ARG B 1 201 ? 1.335 28.609 29.594 1 93 201 ARG B O 1
ATOM 8612 N N . ASP B 1 202 ? 2.395 26.641 29.297 1 94.19 202 ASP B N 1
ATOM 8613 C CA . ASP B 1 202 ? 2.691 26.938 27.891 1 94.19 202 ASP B CA 1
ATOM 8614 C C . ASP B 1 202 ? 1.418 26.938 27.047 1 94.19 202 ASP B C 1
ATOM 8616 O O . ASP B 1 202 ? 1.274 27.75 26.125 1 94.19 202 ASP B O 1
ATOM 8620 N N . LEU B 1 203 ? 0.503 26.062 27.422 1 95.31 203 LEU B N 1
ATOM 8621 C CA . LEU B 1 203 ? -0.753 26 26.672 1 95.31 203 LEU B CA 1
ATOM 8622 C C . LEU B 1 203 ? -1.574 27.266 26.875 1 95.31 203 LEU B C 1
ATOM 8624 O O . LEU B 1 203 ? -2.25 27.734 25.953 1 95.31 203 LEU B O 1
ATOM 8628 N N . VAL B 1 204 ? -1.48 27.766 28.094 1 95.88 204 VAL B N 1
ATOM 8629 C CA . VAL B 1 204 ? -2.203 28.984 28.406 1 95.88 204 VAL B CA 1
ATOM 8630 C C . VAL B 1 204 ? -1.724 30.109 27.484 1 95.88 204 VAL B C 1
ATOM 8632 O O . VAL B 1 204 ? -2.533 30.844 26.922 1 95.88 204 VAL B O 1
ATOM 8635 N N . ALA B 1 205 ? -0.41 30.188 27.281 1 94.31 205 ALA B N 1
ATOM 8636 C CA . ALA B 1 205 ? 0.17 31.234 26.438 1 94.31 205 ALA B CA 1
ATOM 8637 C C . ALA B 1 205 ? -0.227 31.047 24.969 1 94.31 205 ALA B C 1
ATOM 8639 O O . ALA B 1 205 ? -0.513 32 24.266 1 94.31 205 ALA B O 1
ATOM 8640 N N . ILE B 1 206 ? -0.245 29.859 24.516 1 95.94 206 ILE B N 1
ATOM 8641 C CA . ILE B 1 206 ? -0.578 29.547 23.141 1 95.94 206 ILE B CA 1
ATOM 8642 C C . ILE B 1 206 ? -2.025 29.938 22.844 1 95.94 206 ILE B C 1
ATOM 8644 O O . ILE B 1 206 ? -2.316 30.562 21.828 1 95.94 206 ILE B O 1
ATOM 8648 N N . ILE B 1 207 ? -2.916 29.594 23.781 1 96 207 ILE B N 1
ATOM 8649 C CA . ILE B 1 207 ? -4.332 29.891 23.609 1 96 207 ILE B CA 1
ATOM 8650 C C . ILE B 1 207 ? -4.562 31.406 23.734 1 96 207 ILE B C 1
ATOM 8652 O O . ILE B 1 207 ? -5.398 31.969 23.016 1 96 207 ILE B O 1
ATOM 8656 N N . ALA B 1 208 ? -3.822 32.031 24.609 1 92.81 208 ALA B N 1
ATOM 8657 C CA . ALA B 1 208 ? -3.963 33.469 24.797 1 92.81 208 ALA B CA 1
ATOM 8658 C C . ALA B 1 208 ? -3.617 34.25 23.516 1 92.81 208 ALA B C 1
ATOM 8660 O O . ALA B 1 208 ? -4.199 35.281 23.234 1 92.81 208 ALA B O 1
ATOM 8661 N N . ALA B 1 209 ? -2.705 33.719 22.766 1 91.12 209 ALA B N 1
ATOM 8662 C CA . ALA B 1 209 ? -2.318 34.344 21.5 1 91.12 209 ALA B CA 1
ATOM 8663 C C . ALA B 1 209 ? -3.471 34.312 20.5 1 91.12 209 ALA B C 1
ATOM 8665 O O . ALA B 1 209 ? -3.547 35.156 19.609 1 91.12 209 ALA B O 1
ATOM 8666 N N . LEU B 1 210 ? -4.391 33.406 20.688 1 91.56 210 LEU B N 1
ATOM 8667 C CA . LEU B 1 210 ? -5.516 33.281 19.781 1 91.56 210 LEU B CA 1
ATOM 8668 C C . LEU B 1 210 ? -6.512 34.406 19.938 1 91.56 210 LEU B C 1
ATOM 8670 O O . LEU B 1 210 ? -7.305 34.688 19.031 1 91.56 210 LEU B O 1
ATOM 8674 N N . GLU B 1 211 ? -6.48 34.969 21.094 1 85.44 211 GLU B N 1
ATOM 8675 C CA . GLU B 1 211 ? -7.391 36.094 21.359 1 85.44 211 GLU B CA 1
ATOM 8676 C C . GLU B 1 211 ? -7.195 37.219 20.344 1 85.44 211 GLU B C 1
ATOM 8678 O O . GLU B 1 211 ? -8.148 37.938 20 1 85.44 211 GLU B O 1
ATOM 8683 N N . TYR B 1 212 ? -5.949 37.281 19.875 1 80.12 212 TYR B N 1
ATOM 8684 C CA . TYR B 1 212 ? -5.605 38.406 19.031 1 80.12 212 TYR B CA 1
ATOM 8685 C C . TYR B 1 212 ? -5.32 37.938 17.594 1 80.12 212 TYR B C 1
ATOM 8687 O O . TYR B 1 212 ? -5.227 38.781 16.688 1 80.12 212 TYR B O 1
ATOM 8695 N N . ASN B 1 213 ? -5.273 36.688 17.375 1 88.81 213 ASN B N 1
ATOM 8696 C CA . ASN B 1 213 ? -4.898 36.156 16.062 1 88.81 213 ASN B CA 1
ATOM 8697 C C . ASN B 1 213 ? -6.094 36.094 15.117 1 88.81 213 ASN B C 1
ATOM 8699 O O . ASN B 1 213 ? -7.207 35.781 15.539 1 88.81 213 ASN B O 1
ATOM 8703 N N . GLN B 1 214 ? -5.859 36.406 13.867 1 87.12 214 GLN B N 1
ATOM 8704 C CA . GLN B 1 214 ? -6.949 36.438 12.898 1 87.12 214 GLN B CA 1
ATOM 8705 C C . GLN B 1 214 ? -6.809 35.344 11.875 1 87.12 214 GLN B C 1
ATOM 8707 O O . GLN B 1 214 ? -7.582 35.25 10.914 1 87.12 214 GLN B O 1
ATOM 8712 N N . TRP B 1 215 ? -5.855 34.5 12.055 1 91.94 215 TRP B N 1
ATOM 8713 C CA . TRP B 1 215 ? -5.613 33.406 11.109 1 91.94 215 TRP B CA 1
ATOM 8714 C C . TRP B 1 215 ? -6.414 32.156 11.484 1 91.94 215 TRP B C 1
ATOM 8716 O O . TRP B 1 215 ? -7.086 31.578 10.641 1 91.94 215 TRP B O 1
ATOM 8726 N N . PHE B 1 216 ? -6.418 31.781 12.727 1 95.25 216 PHE B N 1
ATOM 8727 C CA . PHE B 1 216 ? -7.008 30.531 13.18 1 95.25 216 PHE B CA 1
ATOM 8728 C C . PHE B 1 216 ? -8.508 30.688 13.406 1 95.25 216 PHE B C 1
ATOM 8730 O O . PHE B 1 216 ? -8.945 31.609 14.109 1 95.25 216 PHE B O 1
ATOM 8737 N N . THR B 1 217 ? -9.266 29.812 12.812 1 96.56 217 THR B N 1
ATOM 8738 C CA . THR B 1 217 ? -10.719 29.859 12.93 1 96.56 217 THR B CA 1
ATOM 8739 C C . THR B 1 217 ? -11.242 28.656 13.695 1 96.56 217 THR B C 1
ATOM 8741 O O . THR B 1 217 ? -12.438 28.578 14.016 1 96.56 217 THR B O 1
ATOM 8744 N N . LYS B 1 218 ? -10.422 27.781 14.031 1 97.19 218 LYS B N 1
ATOM 8745 C CA . LYS B 1 218 ? -10.836 26.562 14.719 1 97.19 218 LYS B CA 1
ATOM 8746 C C . LYS B 1 218 ? -9.867 26.203 15.844 1 97.19 218 LYS B C 1
ATOM 8748 O O . LYS B 1 218 ? -8.648 26.281 15.672 1 97.19 218 LYS B O 1
ATOM 8753 N N . LEU B 1 219 ? -10.352 25.953 17.016 1 97.38 219 LEU B N 1
ATOM 8754 C CA . LEU B 1 219 ? -9.594 25.438 18.156 1 97.38 219 LEU B CA 1
ATOM 8755 C C . LEU B 1 219 ? -10.055 24.031 18.531 1 97.38 219 LEU B C 1
ATOM 8757 O O . LEU B 1 219 ? -11.25 23.797 18.703 1 97.38 219 LEU B O 1
ATOM 8761 N N . SER B 1 220 ? -9.141 23.156 18.547 1 96.75 220 SER B N 1
ATOM 8762 C CA . SER B 1 220 ? -9.539 21.766 18.781 1 96.75 220 SER B CA 1
ATOM 8763 C C . SER B 1 220 ? -8.641 21.094 19.812 1 96.75 220 SER B C 1
ATOM 8765 O O . SER B 1 220 ? -7.461 21.422 19.922 1 96.75 220 SER B O 1
ATOM 8767 N N . THR B 1 221 ? -9.219 20.234 20.641 1 95.06 221 THR B N 1
ATOM 8768 C CA . THR B 1 221 ? -8.547 19.344 21.578 1 95.06 221 THR B CA 1
ATOM 8769 C C . THR B 1 221 ? -9.305 18.031 21.703 1 95.06 221 THR B C 1
ATOM 8771 O O . THR B 1 221 ? -10.531 18 21.656 1 95.06 221 THR B O 1
ATOM 8774 N N . LYS B 1 222 ? -8.562 16.953 21.656 1 91.75 222 LYS B N 1
ATOM 8775 C CA . LYS B 1 222 ? -9.195 15.633 21.766 1 91.75 222 LYS B CA 1
ATOM 8776 C C . LYS B 1 222 ? -8.484 14.773 22.812 1 91.75 222 LYS B C 1
ATOM 8778 O O . LYS B 1 222 ? -7.262 14.664 22.812 1 91.75 222 LYS B O 1
ATOM 8783 N N . ASP B 1 223 ? -9.211 14.164 23.75 1 88.31 223 ASP B N 1
ATOM 8784 C CA . ASP B 1 223 ? -8.766 13.188 24.75 1 88.31 223 ASP B CA 1
ATOM 8785 C C . ASP B 1 223 ? -7.656 13.766 25.625 1 88.31 223 ASP B C 1
ATOM 8787 O O . ASP B 1 223 ? -6.633 13.117 25.844 1 88.31 223 ASP B O 1
ATOM 8791 N N . TYR B 1 224 ? -7.84 14.953 25.938 1 91.25 224 TYR B N 1
ATOM 8792 C CA . TYR B 1 224 ? -6.906 15.625 26.828 1 91.25 224 TYR B CA 1
ATOM 8793 C C . TYR B 1 224 ? -7.652 16.438 27.891 1 91.25 224 TYR B C 1
ATOM 8795 O O . TYR B 1 224 ? -8.516 17.25 27.547 1 91.25 224 TYR B O 1
ATOM 8803 N N . LYS B 1 225 ? -7.344 16.234 29.109 1 93.62 225 LYS B N 1
ATOM 8804 C CA . LYS B 1 225 ? -8 16.938 30.203 1 93.62 225 LYS B CA 1
ATOM 8805 C C . LYS B 1 225 ? -7.461 18.359 30.344 1 93.62 225 LYS B C 1
ATOM 8807 O O . LYS B 1 225 ? -6.262 18.562 30.531 1 93.62 225 LYS B O 1
ATOM 8812 N N . LEU B 1 226 ? -8.344 19.328 30.266 1 95.38 226 LEU B N 1
ATOM 8813 C CA . LEU B 1 226 ? -7.957 20.734 30.328 1 95.38 226 LEU B CA 1
ATOM 8814 C C . LEU B 1 226 ? -7.949 21.219 31.781 1 95.38 226 LEU B C 1
ATOM 8816 O O . LEU B 1 226 ? -8.852 20.891 32.562 1 95.38 226 LEU B O 1
ATOM 8820 N N . SER B 1 227 ? -6.891 21.906 32.125 1 94.38 227 SER B N 1
ATOM 8821 C CA . SER B 1 227 ? -6.805 22.516 33.469 1 94.38 227 SER B CA 1
ATOM 8822 C C . SER B 1 227 ? -7.703 23.75 33.562 1 94.38 227 SER B C 1
ATOM 8824 O O . SER B 1 227 ? -8.172 24.266 32.531 1 94.38 227 SER B O 1
ATOM 8826 N N . THR B 1 228 ? -7.984 24.156 34.719 1 95.06 228 THR B N 1
ATOM 8827 C CA . THR B 1 228 ? -8.867 25.281 34.969 1 95.06 228 THR B CA 1
ATOM 8828 C C . THR B 1 228 ? -8.312 26.562 34.344 1 95.06 228 THR B C 1
ATOM 8830 O O . THR B 1 228 ? -9.07 27.375 33.812 1 95.06 228 THR B O 1
ATOM 8833 N N . ASP B 1 229 ? -6.984 26.688 34.375 1 94.88 229 ASP B N 1
ATOM 8834 C CA . ASP B 1 229 ? -6.355 27.875 33.812 1 94.88 229 ASP B CA 1
ATOM 8835 C C . ASP B 1 229 ? -6.543 27.906 32.281 1 94.88 229 ASP B C 1
ATOM 8837 O O . ASP B 1 229 ? -6.762 28.984 31.703 1 94.88 229 ASP B O 1
ATOM 8841 N N . VAL B 1 230 ? -6.434 26.828 31.703 1 95.69 230 VAL B N 1
ATOM 8842 C CA . VAL B 1 230 ? -6.586 26.734 30.25 1 95.69 230 VAL B CA 1
ATOM 8843 C C . VAL B 1 230 ? -8.031 27.031 29.875 1 95.69 230 VAL B C 1
ATOM 8845 O O . VAL B 1 230 ? -8.289 27.734 28.891 1 95.69 230 VAL B O 1
ATOM 8848 N N . CYS B 1 231 ? -8.992 26.531 30.656 1 96.81 231 CYS B N 1
ATOM 8849 C CA . CYS B 1 231 ? -10.406 26.781 30.406 1 96.81 231 CYS B CA 1
ATOM 8850 C C . CYS B 1 231 ? -10.711 28.281 30.5 1 96.81 231 CYS B C 1
ATOM 8852 O O . CYS B 1 231 ? -11.445 28.812 29.672 1 96.81 231 CYS B O 1
ATOM 8854 N N . ASP B 1 232 ? -10.125 28.875 31.484 1 95.81 232 ASP B N 1
ATOM 8855 C CA . ASP B 1 232 ? -10.344 30.312 31.656 1 95.81 232 ASP B CA 1
ATOM 8856 C C . ASP B 1 232 ? -9.852 31.094 30.438 1 95.81 232 ASP B C 1
ATOM 8858 O O . ASP B 1 232 ? -10.484 32.062 30.031 1 95.81 232 ASP B O 1
ATOM 8862 N N . GLN B 1 233 ? -8.773 30.656 29.938 1 94.62 233 GLN B N 1
ATOM 8863 C CA . GLN B 1 233 ? -8.234 31.328 28.766 1 94.62 233 GLN B CA 1
ATOM 8864 C C . GLN B 1 233 ? -9.125 31.094 27.547 1 94.62 233 GLN B C 1
ATOM 8866 O O . GLN B 1 233 ? -9.258 31.969 26.688 1 94.62 233 GLN B O 1
ATOM 8871 N N . ILE B 1 234 ? -9.664 29.922 27.422 1 96.69 234 ILE B N 1
ATOM 8872 C CA . ILE B 1 234 ? -10.57 29.625 26.328 1 96.69 234 ILE B CA 1
ATOM 8873 C C . ILE B 1 234 ? -11.789 30.547 26.391 1 96.69 234 ILE B C 1
ATOM 8875 O O . ILE B 1 234 ? -12.25 31.047 25.359 1 96.69 234 ILE B O 1
ATOM 8879 N N . PHE B 1 235 ? -12.289 30.797 27.656 1 96.69 235 PHE B N 1
ATOM 8880 C CA . PHE B 1 235 ? -13.422 31.688 27.812 1 96.69 235 PHE B CA 1
ATOM 8881 C C . PHE B 1 235 ? -13.086 33.094 27.297 1 96.69 235 PHE B C 1
ATOM 8883 O O . PHE B 1 235 ? -13.906 33.719 26.641 1 96.69 235 PHE B O 1
ATOM 8890 N N . LYS B 1 236 ? -11.883 33.5 27.547 1 92.44 236 LYS B N 1
ATOM 8891 C CA . LYS B 1 236 ? -11.445 34.844 27.109 1 92.44 236 LYS B CA 1
ATOM 8892 C C . LYS B 1 236 ? -11.398 34.906 25.578 1 92.44 236 LYS B C 1
ATOM 8894 O O . LYS B 1 236 ? -11.797 35.906 25 1 92.44 236 LYS B O 1
ATOM 8899 N N . VAL B 1 237 ? -10.938 33.875 24.969 1 94.19 237 VAL B N 1
ATOM 8900 C CA . VAL B 1 237 ? -10.852 33.812 23.516 1 94.19 237 VAL B CA 1
ATOM 8901 C C . VAL B 1 237 ? -12.25 33.844 22.906 1 94.19 237 VAL B C 1
ATOM 8903 O O . VAL B 1 237 ? -12.508 34.594 21.953 1 94.19 237 VAL B O 1
ATOM 8906 N N . VAL B 1 238 ? -13.156 33.062 23.5 1 95.31 238 VAL B N 1
ATOM 8907 C CA . VAL B 1 238 ? -14.523 33 23 1 95.31 238 VAL B CA 1
ATOM 8908 C C . VAL B 1 238 ? -15.211 34.344 23.172 1 95.31 238 VAL B C 1
ATOM 8910 O O . VAL B 1 238 ? -16 34.75 22.312 1 95.31 238 VAL B O 1
ATOM 8913 N N . ALA B 1 239 ? -14.867 35.031 24.172 1 92 239 ALA B N 1
ATOM 8914 C CA . ALA B 1 239 ? -15.516 36.312 24.5 1 92 239 ALA B CA 1
ATOM 8915 C C . ALA B 1 239 ? -14.992 37.438 23.594 1 92 239 ALA B C 1
ATOM 8917 O O . ALA B 1 239 ? -15.711 38.375 23.328 1 92 239 ALA B O 1
ATOM 8918 N N . ARG B 1 240 ? -13.836 37.281 23.062 1 84.62 240 ARG B N 1
ATOM 8919 C CA . ARG B 1 240 ? -13.211 38.406 22.406 1 84.62 240 ARG B CA 1
ATOM 8920 C C . ARG B 1 240 ? -13.016 38.125 20.922 1 84.62 240 ARG B C 1
ATOM 8922 O O . ARG B 1 240 ? -13.023 39.062 20.109 1 84.62 240 ARG B O 1
ATOM 8929 N N . SER B 1 241 ? -12.797 36.938 20.547 1 86.75 241 SER B N 1
ATOM 8930 C CA . SER B 1 241 ? -12.438 36.625 19.156 1 86.75 241 SER B CA 1
ATOM 8931 C C . SER B 1 241 ? -13.648 36.719 18.234 1 86.75 241 SER B C 1
ATOM 8933 O O . SER B 1 241 ? -14.734 36.219 18.578 1 86.75 241 SER B O 1
ATOM 8935 N N . ASN B 1 242 ? -13.414 37.344 17.125 1 85.25 242 ASN B N 1
ATOM 8936 C CA . ASN B 1 242 ? -14.461 37.406 16.109 1 85.25 242 ASN B CA 1
ATOM 8937 C C . ASN B 1 242 ? -14.18 36.469 14.945 1 85.25 242 ASN B C 1
ATOM 8939 O O . ASN B 1 242 ? -14.914 36.438 13.961 1 85.25 242 ASN B O 1
ATOM 8943 N N . ARG B 1 243 ? -13.148 35.688 15.117 1 89.5 243 ARG B N 1
ATOM 8944 C CA . ARG B 1 243 ? -12.75 34.844 14 1 89.5 243 ARG B CA 1
ATOM 8945 C C . ARG B 1 243 ? -12.969 33.375 14.328 1 89.5 243 ARG B C 1
ATOM 8947 O O . ARG B 1 243 ? -13.062 32.531 13.43 1 89.5 243 ARG B O 1
ATOM 8954 N N . LEU B 1 244 ? -13.141 33.062 15.562 1 94.06 244 LEU B N 1
ATOM 8955 C CA . LEU B 1 244 ? -13.312 31.672 15.961 1 94.06 244 LEU B CA 1
ATOM 8956 C C . LEU B 1 244 ? -14.648 31.125 15.453 1 94.06 244 LEU B C 1
ATOM 8958 O O . LEU B 1 244 ? -15.711 31.609 15.844 1 94.06 244 LEU B O 1
ATOM 8962 N N . GLU B 1 245 ? -14.586 30.172 14.586 1 95.75 245 GLU B N 1
ATOM 8963 C CA . GLU B 1 245 ? -15.781 29.609 13.969 1 95.75 245 GLU B CA 1
ATOM 8964 C C . GLU B 1 245 ? -16.094 28.219 14.516 1 95.75 245 GLU B C 1
ATOM 8966 O O . GLU B 1 245 ? -17.25 27.812 14.562 1 95.75 245 GLU B O 1
ATOM 8971 N N . GLU B 1 246 ? -15.117 27.516 14.867 1 97.25 246 GLU B N 1
ATOM 8972 C CA . GLU B 1 246 ? -15.305 26.141 15.32 1 97.25 246 GLU B CA 1
ATOM 8973 C C . GLU B 1 246 ? -14.57 25.891 16.641 1 97.25 246 GLU B C 1
ATOM 8975 O O . GLU B 1 246 ? -13.406 26.266 16.781 1 97.25 246 GLU B O 1
ATOM 8980 N N . LEU B 1 247 ? -15.211 25.328 17.594 1 97.44 247 LEU B N 1
ATOM 8981 C CA . LEU B 1 247 ? -14.648 24.938 18.891 1 97.44 247 LEU B CA 1
ATOM 8982 C C . LEU B 1 247 ? -14.898 23.469 19.172 1 97.44 247 LEU B C 1
ATOM 8984 O O . LEU B 1 247 ? -16.047 23.031 19.281 1 97.44 247 LEU B O 1
ATOM 8988 N N . VAL B 1 248 ? -13.891 22.719 19.203 1 97.94 248 VAL B N 1
ATOM 8989 C CA . VAL B 1 248 ? -14 21.281 19.438 1 97.94 248 VAL B CA 1
ATOM 8990 C C . VAL B 1 248 ? -13.258 20.922 20.734 1 97.94 248 VAL B C 1
ATOM 8992 O O . VAL B 1 248 ? -12.031 20.984 20.781 1 97.94 248 VAL B O 1
ATOM 8995 N N . LEU B 1 249 ? -13.914 20.578 21.781 1 97.62 249 LEU B N 1
ATOM 8996 C CA . LEU B 1 249 ? -13.367 20.094 23.047 1 97.62 249 LEU B CA 1
ATOM 8997 C C . LEU B 1 249 ? -13.906 18.719 23.375 1 97.62 249 LEU B C 1
ATOM 8999 O O . LEU B 1 249 ? -14.82 18.578 24.203 1 97.62 249 LEU B O 1
ATOM 9003 N N . ASP B 1 250 ? -13.297 17.719 22.812 1 96.19 250 ASP B N 1
ATOM 9004 C CA . ASP B 1 250 ? -13.758 16.344 22.953 1 96.19 250 ASP B CA 1
ATOM 9005 C C . ASP B 1 250 ? -13.062 15.648 24.125 1 96.19 250 ASP B C 1
ATOM 9007 O O . ASP B 1 250 ? -11.844 15.508 24.141 1 96.19 250 ASP B O 1
ATOM 9011 N N . ASN B 1 251 ? -13.797 15.164 25.047 1 94.88 251 ASN B N 1
ATOM 9012 C CA . ASN B 1 251 ? -13.297 14.445 26.219 1 94.88 251 ASN B CA 1
ATOM 9013 C C . ASN B 1 251 ? -12.203 15.234 26.938 1 94.88 251 ASN B C 1
ATOM 9015 O O . ASN B 1 251 ? -11.102 14.727 27.141 1 94.88 251 ASN B O 1
ATOM 9019 N N . ALA B 1 252 ? -12.516 16.469 27.25 1 95.81 252 ALA B N 1
ATOM 9020 C CA . ALA B 1 252 ? -11.57 17.375 27.875 1 95.81 252 ALA B CA 1
ATOM 9021 C C . ALA B 1 252 ? -11.82 17.484 29.375 1 95.81 252 ALA B C 1
ATOM 9023 O O . ALA B 1 252 ? -11.25 18.344 30.047 1 95.81 252 ALA B O 1
ATOM 9024 N N . GLY B 1 253 ? -12.68 16.641 29.938 1 94.75 253 GLY B N 1
ATOM 9025 C CA . GLY B 1 253 ? -12.977 16.641 31.359 1 94.75 253 GLY B CA 1
ATOM 9026 C C . GLY B 1 253 ? -13.812 17.828 31.797 1 94.75 253 GLY B C 1
ATOM 9027 O O . GLY B 1 253 ? -13.688 18.297 32.938 1 94.75 253 GLY B O 1
ATOM 9028 N N . LEU B 1 254 ? -14.68 18.281 31.016 1 96.19 254 LEU B N 1
ATOM 9029 C CA . LEU B 1 254 ? -15.492 19.453 31.297 1 96.19 254 LEU B CA 1
ATOM 9030 C C . LEU B 1 254 ? -16.781 19.078 32.031 1 96.19 254 LEU B C 1
ATOM 9032 O O . LEU B 1 254 ? -17.312 18 31.797 1 96.19 254 LEU B O 1
ATOM 9036 N N . ARG B 1 255 ? -17.188 19.953 32.875 1 95.56 255 ARG B N 1
ATOM 9037 C CA . ARG B 1 255 ? -18.406 19.719 33.656 1 95.56 255 ARG B CA 1
ATOM 9038 C C . ARG B 1 255 ? -19.422 20.828 33.406 1 95.56 255 ARG B C 1
ATOM 9040 O O . ARG B 1 255 ? -19.281 21.625 32.469 1 95.56 255 ARG B O 1
ATOM 9047 N N . SER B 1 256 ? -20.516 20.891 34.156 1 94.62 256 SER B N 1
ATOM 9048 C CA . SER B 1 256 ? -21.609 21.828 33.969 1 94.62 256 SER B CA 1
ATOM 9049 C C . SER B 1 256 ? -21.156 23.281 34.156 1 94.62 256 SER B C 1
ATOM 9051 O O . SER B 1 256 ? -21.656 24.188 33.5 1 94.62 256 SER B O 1
ATOM 9053 N N . ASP B 1 257 ? -20.219 23.469 35.031 1 95.12 257 ASP B N 1
ATOM 9054 C CA . ASP B 1 257 ? -19.688 24.797 35.312 1 95.12 257 ASP B CA 1
ATOM 9055 C C . ASP B 1 257 ? -19.031 25.391 34.062 1 95.12 257 ASP B C 1
ATOM 9057 O O . ASP B 1 257 ? -19.156 26.578 33.781 1 95.12 257 ASP B O 1
ATOM 9061 N N . PHE B 1 258 ? -18.375 24.578 33.375 1 96.56 258 PHE B N 1
ATOM 9062 C CA . PHE B 1 258 ? -17.734 25.031 32.156 1 96.56 258 PHE B CA 1
ATOM 9063 C C . PHE B 1 258 ? -18.781 25.531 31.156 1 96.56 258 PHE B C 1
ATOM 9065 O O . PHE B 1 258 ? -18.594 26.578 30.547 1 96.56 258 PHE B O 1
ATOM 9072 N N . ALA B 1 259 ? -19.812 24.797 30.969 1 95.19 259 ALA B N 1
ATOM 9073 C CA . ALA B 1 259 ? -20.859 25.156 30.016 1 95.19 259 ALA B CA 1
ATOM 9074 C C . ALA B 1 259 ? -21.5 26.484 30.391 1 95.19 259 ALA B C 1
ATOM 9076 O O . ALA B 1 259 ? -21.812 27.297 29.516 1 95.19 259 ALA B O 1
ATOM 9077 N N . GLN B 1 260 ? -21.703 26.703 31.609 1 95.25 260 GLN B N 1
ATOM 9078 C CA . GLN B 1 260 ? -22.297 27.969 32.094 1 95.25 260 GLN B CA 1
ATOM 9079 C C . GLN B 1 260 ? -21.359 29.141 31.812 1 95.25 260 GLN B C 1
ATOM 9081 O O . GLN B 1 260 ? -21.797 30.188 31.344 1 95.25 260 GLN B O 1
ATOM 9086 N N . LYS B 1 261 ? -20.156 28.906 32.094 1 96.25 261 LYS B N 1
ATOM 9087 C CA . LYS B 1 261 ? -19.156 29.953 31.859 1 96.25 261 LYS B CA 1
ATOM 9088 C C . LYS B 1 261 ? -19 30.219 30.375 1 96.25 261 LYS B C 1
ATOM 9090 O O . LYS B 1 261 ? -18.781 31.359 29.969 1 96.25 261 LYS B O 1
ATOM 9095 N N . LEU B 1 262 ? -19 29.156 29.609 1 96.44 262 LEU B N 1
ATOM 9096 C CA . LEU B 1 262 ? -18.906 29.312 28.156 1 96.44 262 LEU B CA 1
ATOM 9097 C C . LEU B 1 262 ? -20.094 30.125 27.625 1 96.44 262 LEU B C 1
ATOM 9099 O O . LEU B 1 262 ? -19.922 30.969 26.75 1 96.44 262 LEU B O 1
ATOM 9103 N N . ALA B 1 263 ? -21.297 29.812 28.156 1 94.5 263 ALA B N 1
ATOM 9104 C CA . ALA B 1 263 ? -22.5 30.562 27.781 1 94.5 263 ALA B CA 1
ATOM 9105 C C . ALA B 1 263 ? -22.344 32.031 28.125 1 94.5 263 ALA B C 1
ATOM 9107 O O . ALA B 1 263 ? -22.719 32.906 27.344 1 94.5 263 ALA B O 1
ATOM 9108 N N . SER B 1 264 ? -21.797 32.25 29.234 1 94.88 264 SER B N 1
ATOM 9109 C CA . SER B 1 264 ? -21.547 33.625 29.656 1 94.88 264 SER B CA 1
ATOM 9110 C C . SER B 1 264 ? -20.547 34.312 28.734 1 94.88 264 SER B C 1
ATOM 9112 O O . SER B 1 264 ? -20.719 35.5 28.391 1 94.88 264 SER B O 1
ATOM 9114 N N . ALA B 1 265 ? -19.531 33.625 28.406 1 95.25 265 ALA B N 1
ATOM 9115 C CA . ALA B 1 265 ? -18.531 34.188 27.5 1 95.25 265 ALA B CA 1
ATOM 9116 C C . ALA B 1 265 ? -19.125 34.531 26.156 1 95.25 265 ALA B C 1
ATOM 9118 O O . ALA B 1 265 ? -18.812 35.594 25.562 1 95.25 265 ALA B O 1
ATOM 9119 N N . LEU B 1 266 ? -19.984 33.719 25.672 1 93.69 266 LEU B N 1
ATOM 9120 C CA . LEU B 1 266 ? -20.641 33.969 24.391 1 93.69 266 LEU B CA 1
ATOM 9121 C C . LEU B 1 266 ? -21.578 35.156 24.453 1 93.69 266 LEU B C 1
ATOM 9123 O O . LEU B 1 266 ? -21.766 35.844 23.453 1 93.69 266 LEU B O 1
ATOM 9127 N N . SER B 1 267 ? -22.141 35.375 25.578 1 92.31 267 SER B N 1
ATOM 9128 C CA . SER B 1 267 ? -23.047 36.5 25.75 1 92.31 267 SER B CA 1
ATOM 9129 C C . SER B 1 267 ? -22.312 37.844 25.672 1 92.31 267 SER B C 1
ATOM 9131 O O . SER B 1 267 ? -22.891 38.844 25.281 1 92.31 267 SER B O 1
ATOM 9133 N N . HIS B 1 268 ? -21.047 37.781 25.953 1 89.44 268 HIS B N 1
ATOM 9134 C CA . HIS B 1 268 ? -20.219 39 25.938 1 89.44 268 HIS B CA 1
ATOM 9135 C C . HIS B 1 268 ? -19.75 39.312 24.516 1 89.44 268 HIS B C 1
ATOM 9137 O O . HIS B 1 268 ? -19.203 40.375 24.266 1 89.44 268 HIS B O 1
ATOM 9143 N N . ASN B 1 269 ? -19.969 38.406 23.578 1 89.5 269 ASN B N 1
ATOM 9144 C CA . ASN B 1 269 ? -19.5 38.562 22.203 1 89.5 269 ASN B CA 1
ATOM 9145 C C . ASN B 1 269 ? -20.641 38.5 21.203 1 89.5 269 ASN B C 1
ATOM 9147 O O . ASN B 1 269 ? -20.844 37.469 20.547 1 89.5 269 ASN B O 1
ATOM 9151 N N . PRO B 1 270 ? -21.297 39.531 21 1 86 270 PRO B N 1
ATOM 9152 C CA . PRO B 1 270 ? -22.438 39.5 20.078 1 86 270 PRO B CA 1
ATOM 9153 C C . PRO B 1 270 ? -22.016 39.312 18.625 1 86 270 PRO B C 1
ATOM 9155 O O . PRO B 1 270 ? -22.844 38.938 17.781 1 86 270 PRO B O 1
ATOM 9158 N N . ALA B 1 271 ? -20.766 39.562 18.359 1 86 271 ALA B N 1
ATOM 9159 C CA . ALA B 1 271 ? -20.297 39.406 16.984 1 86 271 ALA B CA 1
ATOM 9160 C C . ALA B 1 271 ? -19.625 38.062 16.766 1 86 271 ALA B C 1
ATOM 9162 O O . ALA B 1 271 ? -18.891 37.875 15.789 1 86 271 ALA B O 1
ATOM 9163 N N . SER B 1 272 ? -19.922 37.094 17.547 1 90.69 272 SER B N 1
ATOM 9164 C CA . SER B 1 272 ? -19.312 35.781 17.438 1 90.69 272 SER B CA 1
ATOM 9165 C C . SER B 1 272 ? -19.703 35.062 16.141 1 90.69 272 SER B C 1
ATOM 9167 O O . SER B 1 272 ? -20.859 35.188 15.711 1 90.69 272 SER B O 1
ATOM 9169 N N . THR B 1 273 ? -18.812 34.438 15.453 1 91.62 273 THR B N 1
ATOM 9170 C CA . THR B 1 273 ? -19.062 33.719 14.211 1 91.62 273 THR B CA 1
ATOM 9171 C C . THR B 1 273 ? -19.016 32.219 14.445 1 91.62 273 THR B C 1
ATOM 9173 O O . THR B 1 273 ? -18.875 31.438 13.492 1 91.62 273 THR B O 1
ATOM 9176 N N . LEU B 1 274 ? -19.188 31.797 15.688 1 93.88 274 LEU B N 1
ATOM 9177 C CA . LEU B 1 274 ? -19.109 30.375 16.031 1 93.88 274 LEU B CA 1
ATOM 9178 C C . LEU B 1 274 ? -20.281 29.609 15.414 1 93.88 274 LEU B C 1
ATOM 9180 O O . LEU B 1 274 ? -21.438 29.953 15.617 1 93.88 274 LEU B O 1
ATOM 9184 N N . HIS B 1 275 ? -20 28.656 14.578 1 93.75 275 HIS B N 1
ATOM 9185 C CA . HIS B 1 275 ? -21.094 27.906 13.969 1 93.75 275 HIS B CA 1
ATOM 9186 C C . HIS B 1 275 ? -20.938 26.406 14.227 1 93.75 275 HIS B C 1
ATOM 9188 O O . HIS B 1 275 ? -21.844 25.625 13.953 1 93.75 275 HIS B O 1
ATOM 9194 N N . THR B 1 276 ? -19.828 25.922 14.727 1 95.75 276 THR B N 1
ATOM 9195 C CA . THR B 1 276 ? -19.609 24.516 15.047 1 95.75 276 THR B CA 1
ATOM 9196 C C . THR B 1 276 ? -19.141 24.375 16.5 1 95.75 276 THR B C 1
ATOM 9198 O O . THR B 1 276 ? -18.172 25.016 16.906 1 95.75 276 THR B O 1
ATOM 9201 N N . LEU B 1 277 ? -19.812 23.609 17.297 1 95.69 277 LEU B N 1
ATOM 9202 C CA . LEU B 1 277 ? -19.484 23.359 18.688 1 95.69 277 LEU B CA 1
ATOM 9203 C C . LEU B 1 277 ? -19.516 21.859 19 1 95.69 277 LEU B C 1
ATOM 9205 O O . LEU B 1 277 ? -20.547 21.203 18.766 1 95.69 277 LEU B O 1
ATOM 9209 N N . ASN B 1 278 ? -18.469 21.328 19.391 1 97.19 278 ASN B N 1
ATOM 9210 C CA . ASN B 1 278 ? -18.375 19.922 19.781 1 97.19 278 ASN B CA 1
ATOM 9211 C C . ASN B 1 278 ? -17.922 19.766 21.219 1 97.19 278 ASN B C 1
ATOM 9213 O O . ASN B 1 278 ? -16.766 20.062 21.547 1 97.19 278 ASN B O 1
ATOM 9217 N N . LEU B 1 279 ? -18.719 19.344 22.109 1 96.88 279 LEU B N 1
ATOM 9218 C CA . LEU B 1 279 ? -18.406 19.109 23.516 1 96.88 279 LEU B CA 1
ATOM 9219 C C . LEU B 1 279 ? -18.656 17.656 23.891 1 96.88 279 LEU B C 1
ATOM 9221 O O . LEU B 1 279 ? -19.062 17.359 25.016 1 96.88 279 LEU B O 1
ATOM 9225 N N . SER B 1 280 ? -18.328 16.781 22.984 1 96.44 280 SER B N 1
ATOM 9226 C CA . SER B 1 280 ? -18.625 15.359 23.141 1 96.44 280 SER B CA 1
ATOM 9227 C C . SER B 1 280 ? -17.797 14.742 24.266 1 96.44 280 SER B C 1
ATOM 9229 O O . SER B 1 280 ? -16.688 15.188 24.547 1 96.44 280 SER B O 1
ATOM 9231 N N . ASN B 1 281 ? -18.344 13.758 24.969 1 95.5 281 ASN B N 1
ATOM 9232 C CA . ASN B 1 281 ? -17.688 12.953 25.984 1 95.5 281 ASN B CA 1
ATOM 9233 C C . ASN B 1 281 ? -17.328 13.781 27.219 1 95.5 281 ASN B C 1
ATOM 9235 O O . ASN B 1 281 ? -16.234 13.633 27.766 1 95.5 281 ASN B O 1
ATOM 9239 N N . ASN B 1 282 ? -18.062 14.859 27.469 1 97 282 ASN B N 1
ATOM 9240 C CA . ASN B 1 282 ? -17.953 15.656 28.688 1 97 282 ASN B CA 1
ATOM 9241 C C . ASN B 1 282 ? -19.25 15.641 29.484 1 97 282 ASN B C 1
ATOM 9243 O O . ASN B 1 282 ? -20.344 15.648 28.922 1 97 282 ASN B O 1
ATOM 9247 N N . SER B 1 283 ? -19.203 15.602 30.766 1 95.38 283 SER B N 1
ATOM 9248 C CA . SER B 1 283 ? -20.391 15.539 31.609 1 95.38 283 SER B CA 1
ATOM 9249 C C . SER B 1 283 ? -20.938 16.938 31.875 1 95.38 283 SER B C 1
ATOM 9251 O O . SER B 1 283 ? -20.797 17.453 33 1 95.38 283 SER B O 1
ATOM 9253 N N . LEU B 1 284 ? -21.75 17.469 31.016 1 94.5 284 LEU B N 1
ATOM 9254 C CA . LEU B 1 284 ? -22.281 18.812 31.125 1 94.5 284 LEU B CA 1
ATOM 9255 C C . LEU B 1 284 ? -23.578 18.844 31.922 1 94.5 284 LEU B C 1
ATOM 9257 O O . LEU B 1 284 ? -23.938 19.859 32.5 1 94.5 284 LEU B O 1
ATOM 9261 N N . GLU B 1 285 ? -24.328 17.766 31.938 1 91.06 285 GLU B N 1
ATOM 9262 C CA . GLU B 1 285 ? -25.609 17.672 32.656 1 91.06 285 GLU B CA 1
ATOM 9263 C C . GLU B 1 285 ? -26.625 18.641 32.094 1 91.06 285 GLU B C 1
ATOM 9265 O O . GLU B 1 285 ? -26.344 19.375 31.141 1 91.06 285 GLU B O 1
ATOM 9270 N N . ASP B 1 286 ? -27.891 18.688 32.531 1 89.56 286 ASP B N 1
ATOM 9271 C CA . ASP B 1 286 ? -28.984 19.469 32 1 89.56 286 ASP B CA 1
ATOM 9272 C C . ASP B 1 286 ? -28.766 20.969 32.25 1 89.56 286 ASP B C 1
ATOM 9274 O O . ASP B 1 286 ? -29.078 21.797 31.375 1 89.56 286 ASP B O 1
ATOM 9278 N N . LYS B 1 287 ? -28.234 21.172 33.344 1 89.88 287 LYS B N 1
ATOM 9279 C CA . LYS B 1 287 ? -28 22.562 33.688 1 89.88 287 LYS B CA 1
ATOM 9280 C C . LYS B 1 287 ? -27.047 23.234 32.719 1 89.88 287 LYS B C 1
ATOM 9282 O O . LYS B 1 287 ? -27.297 24.359 32.281 1 89.88 287 LYS B O 1
ATOM 9287 N N . GLY B 1 288 ? -26.047 22.609 32.406 1 92.25 288 GLY B N 1
ATOM 9288 C CA . GLY B 1 288 ? -25.078 23.141 31.469 1 92.25 288 GLY B CA 1
ATOM 9289 C C . GLY B 1 288 ? -25.625 23.266 30.062 1 92.25 288 GLY B C 1
ATOM 9290 O O . GLY B 1 288 ? -25.406 24.281 29.391 1 92.25 288 GLY B O 1
ATOM 9291 N N . VAL B 1 289 ? -26.344 22.281 29.625 1 90.81 289 VAL B N 1
ATOM 9292 C CA . VAL B 1 289 ? -26.875 22.234 28.266 1 90.81 289 VAL B CA 1
ATOM 9293 C C . VAL B 1 289 ? -27.938 23.328 28.094 1 90.81 289 VAL B C 1
ATOM 9295 O O . VAL B 1 289 ? -28 23.969 27.031 1 90.81 289 VAL B O 1
ATOM 9298 N N . SER B 1 290 ? -28.719 23.5 29.062 1 89 290 SER B N 1
ATOM 9299 C CA . SER B 1 290 ? -29.766 24.516 28.984 1 89 290 SER B CA 1
ATOM 9300 C C . SER B 1 290 ? -29.172 25.906 28.891 1 89 290 SER B C 1
ATOM 9302 O O . SER B 1 290 ? -29.656 26.75 28.125 1 89 290 SER B O 1
ATOM 9304 N N . ALA B 1 291 ? -28.141 26.125 29.641 1 90.31 291 ALA B N 1
ATOM 9305 C CA . ALA B 1 291 ? -27.453 27.422 29.609 1 90.31 291 ALA B CA 1
ATOM 9306 C C . ALA B 1 291 ? -26.844 27.672 28.234 1 90.31 291 ALA B C 1
ATOM 9308 O O . ALA B 1 291 ? -26.938 28.797 27.703 1 90.31 291 ALA B O 1
ATOM 9309 N N . LEU B 1 292 ? -26.281 26.688 27.703 1 91 292 LEU B N 1
ATOM 9310 C CA . LEU B 1 292 ? -25.625 26.797 26.406 1 91 292 LEU B CA 1
ATOM 9311 C C . LEU B 1 292 ? -26.656 26.984 25.297 1 91 292 LEU B C 1
ATOM 9313 O O . LEU B 1 292 ? -26.438 27.781 24.375 1 91 292 LEU B O 1
ATOM 9317 N N . SER B 1 293 ? -27.734 26.219 25.375 1 87.62 293 SER B N 1
ATOM 9318 C CA . SER B 1 293 ? -28.766 26.266 24.344 1 87.62 293 SER B CA 1
ATOM 9319 C C . SER B 1 293 ? -29.375 27.656 24.234 1 87.62 293 SER B C 1
ATOM 9321 O O . SER B 1 293 ? -29.672 28.109 23.125 1 87.62 293 SER B O 1
ATOM 9323 N N . ALA B 1 294 ? -29.547 28.297 25.281 1 85.06 294 ALA B N 1
ATOM 9324 C CA . ALA B 1 294 ? -30.141 29.641 25.312 1 85.06 294 ALA B CA 1
ATOM 9325 C C . ALA B 1 294 ? -29.25 30.641 24.578 1 85.06 294 ALA B C 1
ATOM 9327 O O . ALA B 1 294 ? -29.75 31.5 23.859 1 85.06 294 ALA B O 1
ATOM 9328 N N . GLN B 1 295 ? -28.031 30.516 24.766 1 88.12 295 GLN B N 1
ATOM 9329 C CA . GLN B 1 295 ? -27.094 31.469 24.172 1 88.12 295 GLN B CA 1
ATOM 9330 C C . GLN B 1 295 ? -26.812 31.109 22.719 1 88.12 295 GLN B C 1
ATOM 9332 O O . GLN B 1 295 ? -26.594 32 21.891 1 88.12 295 GLN B O 1
ATOM 9337 N N . LEU B 1 296 ? -26.781 29.844 22.422 1 88.88 296 LEU B N 1
ATOM 9338 C CA . LEU B 1 296 ? -26.484 29.406 21.062 1 88.88 296 LEU B CA 1
ATOM 9339 C C . LEU B 1 296 ? -27.594 29.844 20.094 1 88.88 296 LEU B C 1
ATOM 9341 O O . LEU B 1 296 ? -27.328 30.078 18.922 1 88.88 296 LEU B O 1
ATOM 9345 N N . ALA B 1 297 ? -28.797 29.922 20.625 1 84.06 297 ALA B N 1
ATOM 9346 C CA . ALA B 1 297 ? -29.922 30.344 19.812 1 84.06 297 ALA B CA 1
ATOM 9347 C C . ALA B 1 297 ? -29.812 31.828 19.422 1 84.06 297 ALA B C 1
ATOM 9349 O O . ALA B 1 297 ? -30.391 32.25 18.422 1 84.06 297 ALA B O 1
ATOM 9350 N N . LYS B 1 298 ? -29 32.531 20.156 1 85.5 298 LYS B N 1
ATOM 9351 C CA . LYS B 1 298 ? -28.875 33.969 19.938 1 85.5 298 LYS B CA 1
ATOM 9352 C C . LYS B 1 298 ? -27.688 34.312 19.031 1 85.5 298 LYS B C 1
ATOM 9354 O O . LYS B 1 298 ? -27.453 35.469 18.719 1 85.5 298 LYS B O 1
ATOM 9359 N N . LEU B 1 299 ? -27.016 33.375 18.531 1 88.06 299 LEU B N 1
ATOM 9360 C CA . LEU B 1 299 ? -25.859 33.594 17.688 1 88.06 299 LEU B CA 1
ATOM 9361 C C . LEU B 1 299 ? -26.281 34.219 16.359 1 88.06 299 LEU B C 1
ATOM 9363 O O . LEU B 1 299 ? -27.281 33.812 15.766 1 88.06 299 LEU B O 1
ATOM 9367 N N . PRO B 1 300 ? -25.562 35.188 15.922 1 84.88 300 PRO B N 1
ATOM 9368 C CA . PRO B 1 300 ? -25.953 35.938 14.719 1 84.88 300 PRO B CA 1
ATOM 9369 C C . PRO B 1 300 ? -25.969 35.062 13.469 1 84.88 300 PRO B C 1
ATOM 9371 O O . PRO B 1 300 ? -26.875 35.156 12.648 1 84.88 300 PRO B O 1
ATOM 9374 N N . MET B 1 301 ? -24.984 34.219 13.242 1 85.75 301 MET B N 1
ATOM 9375 C CA . MET B 1 301 ? -24.906 33.375 12.047 1 85.75 301 MET B CA 1
ATOM 9376 C C . MET B 1 301 ? -25.594 32.031 12.266 1 85.75 301 MET B C 1
ATOM 9378 O O . MET B 1 301 ? -25.844 31.297 11.312 1 85.75 301 MET B O 1
ATOM 9382 N N . GLY B 1 302 ? -25.938 31.812 13.508 1 87.19 302 GLY B N 1
ATOM 9383 C CA . GLY B 1 302 ? -26.609 30.562 13.852 1 87.19 302 GLY B CA 1
ATOM 9384 C C . GLY B 1 302 ? -25.641 29.391 13.977 1 87.19 302 GLY B C 1
ATOM 9385 O O . GLY B 1 302 ? -24.547 29.422 13.422 1 87.19 302 GLY B O 1
ATOM 9386 N N . LEU B 1 303 ? -26.031 28.344 14.648 1 90.5 303 LEU B N 1
ATOM 9387 C CA . LEU B 1 303 ? -25.219 27.141 14.844 1 90.5 303 LEU B CA 1
ATOM 9388 C C . LEU B 1 303 ? -25.5 26.109 13.766 1 90.5 303 LEU B C 1
ATOM 9390 O O . LEU B 1 303 ? -26.672 25.828 13.469 1 90.5 303 LEU B O 1
ATOM 9394 N N . LYS B 1 304 ? -24.578 25.641 13.125 1 93.31 304 LYS B N 1
ATOM 9395 C CA . LYS B 1 304 ? -24.734 24.672 12.047 1 93.31 304 LYS B CA 1
ATOM 9396 C C . LYS B 1 304 ? -24.453 23.266 12.531 1 93.31 304 LYS B C 1
ATOM 9398 O O . LYS B 1 304 ? -25.156 22.312 12.18 1 93.31 304 LYS B O 1
ATOM 9403 N N . HIS B 1 305 ? -23.391 23.062 13.312 1 95.38 305 HIS B N 1
ATOM 9404 C CA . HIS B 1 305 ? -22.969 21.75 13.789 1 95.38 305 HIS B CA 1
ATOM 9405 C C . HIS B 1 305 ? -22.906 21.719 15.312 1 95.38 305 HIS B C 1
ATOM 9407 O O . HIS B 1 305 ? -22.188 22.5 15.938 1 95.38 305 HIS B O 1
ATOM 9413 N N . LEU B 1 306 ? -23.672 20.828 15.922 1 94.44 306 LEU B N 1
ATOM 9414 C CA . LEU B 1 306 ? -23.703 20.672 17.375 1 94.44 306 LEU B CA 1
ATOM 9415 C C . LEU B 1 306 ? -23.531 19.219 17.781 1 94.44 306 LEU B C 1
ATOM 9417 O O . LEU B 1 306 ? -24.328 18.359 17.359 1 94.44 306 LEU B O 1
ATOM 9421 N N . ASN B 1 307 ? -22.516 18.922 18.453 1 95.94 307 ASN B N 1
ATOM 9422 C CA . ASN B 1 307 ? -22.266 17.578 18.969 1 95.94 307 ASN B CA 1
ATOM 9423 C C . ASN B 1 307 ? -22.25 17.547 20.5 1 95.94 307 ASN B C 1
ATOM 9425 O O . ASN B 1 307 ? -21.312 18.047 21.125 1 95.94 307 ASN B O 1
ATOM 9429 N N . LEU B 1 308 ? -23.234 17.016 21.078 1 94.5 308 LEU B N 1
ATOM 9430 C CA . LEU B 1 308 ? -23.359 16.859 22.531 1 94.5 308 LEU B CA 1
ATOM 9431 C C . LEU B 1 308 ? -23.469 15.398 22.906 1 94.5 308 LEU B C 1
ATOM 9433 O O . LEU B 1 308 ? -24.25 15.039 23.797 1 94.5 308 LEU B O 1
ATOM 9437 N N . SER B 1 309 ? -22.734 14.586 22.172 1 95.31 309 SER B N 1
ATOM 9438 C CA . SER B 1 309 ? -22.797 13.156 22.438 1 95.31 309 SER B CA 1
ATOM 9439 C C . SER B 1 309 ? -22.172 12.828 23.797 1 95.31 309 SER B C 1
ATOM 9441 O O . SER B 1 309 ? -21.172 13.422 24.188 1 95.31 309 SER B O 1
ATOM 9443 N N . ARG B 1 310 ? -22.828 11.992 24.594 1 94.38 310 ARG B N 1
ATOM 9444 C CA . ARG B 1 310 ? -22.375 11.508 25.891 1 94.38 310 ARG B CA 1
ATOM 9445 C C . ARG B 1 310 ? -22.094 12.672 26.828 1 94.38 310 ARG B C 1
ATOM 9447 O O . ARG B 1 310 ? -21 12.766 27.406 1 94.38 310 ARG B O 1
ATOM 9454 N N . THR B 1 311 ? -22.969 13.547 26.922 1 94.25 311 THR B N 1
ATOM 9455 C CA . THR B 1 311 ? -22.828 14.711 27.797 1 94.25 311 THR B CA 1
ATOM 9456 C C . THR B 1 311 ? -23.719 14.562 29.031 1 94.25 311 THR B C 1
ATOM 9458 O O . THR B 1 311 ? -23.906 15.523 29.781 1 94.25 311 THR B O 1
ATOM 9461 N N . SER B 1 312 ? -24.328 13.453 29.297 1 90.94 312 SER B N 1
ATOM 9462 C CA . SER B 1 312 ? -25.188 13.172 30.438 1 90.94 312 SER B CA 1
ATOM 9463 C C . SER B 1 312 ? -26.422 14.07 30.422 1 90.94 312 SER B C 1
ATOM 9465 O O . SER B 1 312 ? -26.859 14.547 31.484 1 90.94 312 SER B O 1
ATOM 9467 N N . MET B 1 313 ? -26.891 14.281 29.25 1 88.12 313 MET B N 1
ATOM 9468 C CA . MET B 1 313 ? -28.078 15.094 29.094 1 88.12 313 MET B CA 1
ATOM 9469 C C . MET B 1 313 ? -29.344 14.266 29.312 1 88.12 313 MET B C 1
ATOM 9471 O O . MET B 1 313 ? -29.406 13.102 28.906 1 88.12 313 MET B O 1
ATOM 9475 N N . SER B 1 314 ? -30.297 14.859 29.969 1 84.44 314 SER B N 1
ATOM 9476 C CA . SER B 1 314 ? -31.594 14.242 30.156 1 84.44 314 SER B CA 1
ATOM 9477 C C . SER B 1 314 ? -32.625 14.773 29.156 1 84.44 314 SER B C 1
ATOM 9479 O O . SER B 1 314 ? -32.312 15.688 28.391 1 84.44 314 SER B O 1
ATOM 9481 N N . PRO B 1 315 ? -33.812 14.227 29.016 1 80.88 315 PRO B N 1
ATOM 9482 C CA . PRO B 1 315 ? -34.812 14.664 28.062 1 80.88 315 PRO B CA 1
ATOM 9483 C C . PRO B 1 315 ? -35.25 16.109 28.281 1 80.88 315 PRO B C 1
ATOM 9485 O O . PRO B 1 315 ? -35.844 16.719 27.375 1 80.88 315 PRO B O 1
ATOM 9488 N N . LYS B 1 316 ? -34.969 16.625 29.344 1 74.81 316 LYS B N 1
ATOM 9489 C CA . LYS B 1 316 ? -35.375 17.984 29.656 1 74.81 316 LYS B CA 1
ATOM 9490 C C . LYS B 1 316 ? -34.438 19 28.984 1 74.81 316 LYS B C 1
ATOM 9492 O O . LYS B 1 316 ? -34.781 20.172 28.844 1 74.81 316 LYS B O 1
ATOM 9497 N N . GLY B 1 317 ? -33.375 18.516 28.531 1 64.38 317 GLY B N 1
ATOM 9498 C CA . GLY B 1 317 ? -32.406 19.406 27.906 1 64.38 317 GLY B CA 1
ATOM 9499 C C . GLY B 1 317 ? -32.875 19.969 26.578 1 64.38 317 GLY B C 1
ATOM 9500 O O . GLY B 1 317 ? -33.5 19.266 25.766 1 64.38 317 GLY B O 1
ATOM 9501 N N . GLU B 1 318 ? -32.844 21.328 26.453 1 64.5 318 GLU B N 1
ATOM 9502 C CA . GLU B 1 318 ? -33.406 22.047 25.312 1 64.5 318 GLU B CA 1
ATOM 9503 C C . GLU B 1 318 ? -32.344 22.344 24.266 1 64.5 318 GLU B C 1
ATOM 9505 O O . GLU B 1 318 ? -31.25 22.75 24.609 1 64.5 318 GLU B O 1
ATOM 9510 N N . ILE B 1 319 ? -32.562 21.734 23.047 1 64 319 ILE B N 1
ATOM 9511 C CA . ILE B 1 319 ? -31.688 22.141 21.953 1 64 319 ILE B CA 1
ATOM 9512 C C . ILE B 1 319 ? -32.469 22.953 20.922 1 64 319 ILE B C 1
ATOM 9514 O O . ILE B 1 319 ? -33.469 22.484 20.406 1 64 319 ILE B O 1
ATOM 9518 N N . VAL B 1 320 ? -32.312 24.344 20.797 1 62.59 320 VAL B N 1
ATOM 9519 C CA . VAL B 1 320 ? -33.219 25.172 20.047 1 62.59 320 VAL B CA 1
ATOM 9520 C C . VAL B 1 320 ? -32.5 25.828 18.875 1 62.59 320 VAL B C 1
ATOM 9522 O O . VAL B 1 320 ? -31.906 26.906 19.031 1 62.59 320 VAL B O 1
ATOM 9525 N N . ALA B 1 321 ? -31.812 25.094 17.859 1 68.19 321 ALA B N 1
ATOM 9526 C CA . ALA B 1 321 ? -31.297 25.938 16.797 1 68.19 321 ALA B CA 1
ATOM 9527 C C . ALA B 1 321 ? -31.812 25.484 15.43 1 68.19 321 ALA B C 1
ATOM 9529 O O . ALA B 1 321 ? -31.672 24.312 15.07 1 68.19 321 ALA B O 1
ATOM 9530 N N . SER B 1 322 ? -32.625 26.344 14.758 1 73.31 322 SER B N 1
ATOM 9531 C CA . SER B 1 322 ? -33.25 26.031 13.469 1 73.31 322 SER B CA 1
ATOM 9532 C C . SER B 1 322 ? -32.219 25.969 12.359 1 73.31 322 SER B C 1
ATOM 9534 O O . SER B 1 322 ? -32.469 25.406 11.289 1 73.31 322 SER B O 1
ATOM 9536 N N . THR B 1 323 ? -31.047 26.391 12.609 1 85.06 323 THR B N 1
ATOM 9537 C CA . THR B 1 323 ? -30.047 26.438 11.547 1 85.06 323 THR B CA 1
ATOM 9538 C C . THR B 1 323 ? -29.141 25.203 11.594 1 85.06 323 THR B C 1
ATOM 9540 O O . THR B 1 323 ? -28.219 25.078 10.781 1 85.06 323 THR B O 1
ATOM 9543 N N . LEU B 1 324 ? -29.484 24.281 12.398 1 90.5 324 LEU B N 1
ATOM 9544 C CA . LEU B 1 324 ? -28.641 23.109 12.609 1 90.5 324 LEU B CA 1
ATOM 9545 C C . LEU B 1 324 ? -28.672 22.188 11.398 1 90.5 324 LEU B C 1
ATOM 9547 O O . LEU B 1 324 ? -29.734 21.891 10.875 1 90.5 324 LEU B O 1
ATOM 9551 N N . THR B 1 325 ? -27.609 21.875 10.914 1 93.69 325 THR B N 1
ATOM 9552 C CA . THR B 1 325 ? -27.5 20.906 9.828 1 93.69 325 THR B CA 1
ATOM 9553 C C . THR B 1 325 ? -27.016 19.562 10.359 1 93.69 325 THR B C 1
ATOM 9555 O O . THR B 1 325 ? -27.312 18.516 9.773 1 93.69 325 THR B O 1
ATOM 9558 N N . HIS B 1 326 ? -26.281 19.547 11.43 1 95.56 326 HIS B N 1
ATOM 9559 C CA . HIS B 1 326 ? -25.766 18.328 12.062 1 95.56 326 HIS B CA 1
ATOM 9560 C C . HIS B 1 326 ? -26.047 18.344 13.562 1 95.56 326 HIS B C 1
ATOM 9562 O O . HIS B 1 326 ? -25.672 19.281 14.266 1 95.56 326 HIS B O 1
ATOM 9568 N N . LEU B 1 327 ? -26.719 17.344 14.023 1 94.12 327 LEU B N 1
ATOM 9569 C CA . LEU B 1 327 ? -27.031 17.219 15.445 1 94.12 327 LEU B CA 1
ATOM 9570 C C . LEU B 1 327 ? -26.703 15.82 15.953 1 94.12 327 LEU B C 1
ATOM 9572 O O . LEU B 1 327 ? -27.203 14.828 15.43 1 94.12 327 LEU B O 1
ATOM 9576 N N . ASP B 1 328 ? -25.875 15.719 16.875 1 95.5 328 ASP B N 1
ATOM 9577 C CA . ASP B 1 328 ? -25.484 14.453 17.484 1 95.5 328 ASP B CA 1
ATOM 9578 C C . ASP B 1 328 ? -25.766 14.445 18.984 1 95.5 328 ASP B C 1
ATOM 9580 O O . ASP B 1 328 ? -25.141 15.18 19.75 1 95.5 328 ASP B O 1
ATOM 9584 N N . LEU B 1 329 ? -26.688 13.711 19.406 1 93.62 329 LEU B N 1
ATOM 9585 C CA . LEU B 1 329 ? -27.047 13.555 20.812 1 93.62 329 LEU B CA 1
ATOM 9586 C C . LEU B 1 329 ? -26.844 12.117 21.266 1 93.62 329 LEU B C 1
ATOM 9588 O O . LEU B 1 329 ? -27.469 11.672 22.234 1 93.62 329 LEU B O 1
ATOM 9592 N N . SER B 1 330 ? -25.969 11.422 20.609 1 94.56 330 SER B N 1
ATOM 9593 C CA . SER B 1 330 ? -25.797 9.992 20.844 1 94.56 330 SER B CA 1
ATOM 9594 C C . SER B 1 330 ? -25.203 9.734 22.234 1 94.56 330 SER B C 1
ATOM 9596 O O . SER B 1 330 ? -24.453 10.555 22.766 1 94.56 330 SER B O 1
ATOM 9598 N N . GLY B 1 331 ? -25.547 8.641 22.797 1 93.44 331 GLY B N 1
ATOM 9599 C CA . GLY B 1 331 ? -25 8.195 24.062 1 93.44 331 GLY B CA 1
ATOM 9600 C C . GLY B 1 331 ? -25.672 8.828 25.266 1 93.44 331 GLY B C 1
ATOM 9601 O O . GLY B 1 331 ? -25.312 8.547 26.406 1 93.44 331 GLY B O 1
ATOM 9602 N N . ASN B 1 332 ? -26.656 9.742 25.062 1 92.12 332 ASN B N 1
ATOM 9603 C CA . ASN B 1 332 ? -27.406 10.336 26.156 1 92.12 332 ASN B CA 1
ATOM 9604 C C . ASN B 1 332 ? -28.672 9.547 26.469 1 92.12 332 ASN B C 1
ATOM 9606 O O . ASN B 1 332 ? -29.172 8.82 25.609 1 92.12 332 ASN B O 1
ATOM 9610 N N . SER B 1 333 ? -29.141 9.586 27.719 1 88.25 333 SER B N 1
ATOM 9611 C CA . SER B 1 333 ? -30.375 8.914 28.109 1 88.25 333 SER B CA 1
ATOM 9612 C C . SER B 1 333 ? -31.578 9.82 27.875 1 88.25 333 SER B C 1
ATOM 9614 O O . SER B 1 333 ? -31.953 10.602 28.766 1 88.25 333 SER B O 1
ATOM 9616 N N . LEU B 1 334 ? -32.156 9.617 26.766 1 85.62 334 LEU B N 1
ATOM 9617 C CA . LEU B 1 334 ? -33.281 10.477 26.391 1 85.62 334 LEU B CA 1
ATOM 9618 C C . LEU B 1 334 ? -34.594 9.719 26.484 1 85.62 334 LEU B C 1
ATOM 9620 O O . LEU B 1 334 ? -35.406 9.758 25.562 1 85.62 334 LEU B O 1
ATOM 9624 N N . ARG B 1 335 ? -34.656 8.883 27.562 1 77.69 335 ARG B N 1
ATOM 9625 C CA . ARG B 1 335 ? -35.875 8.078 27.766 1 77.69 335 ARG B CA 1
ATOM 9626 C C . ARG B 1 335 ? -37.031 8.938 28.266 1 77.69 335 ARG B C 1
ATOM 9628 O O . ARG B 1 335 ? -36.812 9.852 29.062 1 77.69 335 ARG B O 1
ATOM 9635 N N . GLY B 1 336 ? -38.25 8.789 27.766 1 65.94 336 GLY B N 1
ATOM 9636 C CA . GLY B 1 336 ? -39.406 9.336 28.453 1 65.94 336 GLY B CA 1
ATOM 9637 C C . GLY B 1 336 ? -40.219 10.25 27.578 1 65.94 336 GLY B C 1
ATOM 9638 O O . GLY B 1 336 ? -39.844 10.586 26.453 1 65.94 336 GLY B O 1
ATOM 9639 N N . ASP B 1 337 ? -41.5 10.617 27.984 1 59.66 337 ASP B N 1
ATOM 9640 C CA . ASP B 1 337 ? -42.562 11.406 27.328 1 59.66 337 ASP B CA 1
ATOM 9641 C C . ASP B 1 337 ? -42.156 12.875 27.234 1 59.66 337 ASP B C 1
ATOM 9643 O O . ASP B 1 337 ? -42.781 13.656 26.516 1 59.66 337 ASP B O 1
ATOM 9647 N N . ASP B 1 338 ? -40.938 13.195 27.797 1 62.47 338 ASP B N 1
ATOM 9648 C CA . ASP B 1 338 ? -40.594 14.602 27.953 1 62.47 338 ASP B CA 1
ATOM 9649 C C . ASP B 1 338 ? -39.656 15.062 26.859 1 62.47 338 ASP B C 1
ATOM 9651 O O . ASP B 1 338 ? -39 16.109 26.984 1 62.47 338 ASP B O 1
ATOM 9655 N N . LEU B 1 339 ? -39.469 14.336 25.734 1 78.19 339 LEU B N 1
ATOM 9656 C CA . LEU B 1 339 ? -38.625 14.805 24.641 1 78.19 339 LEU B CA 1
ATOM 9657 C C . LEU B 1 339 ? -39.375 15.805 23.766 1 78.19 339 LEU B C 1
ATOM 9659 O O . LEU B 1 339 ? -39.25 15.805 22.547 1 78.19 339 LEU B O 1
ATOM 9663 N N . GLN B 1 340 ? -40.094 16.594 24.438 1 78.56 340 GLN B N 1
ATOM 9664 C CA . GLN B 1 340 ? -41 17.516 23.734 1 78.56 340 GLN B CA 1
ATOM 9665 C C . GLN B 1 340 ? -40.188 18.531 22.922 1 78.56 340 GLN B C 1
ATOM 9667 O O . GLN B 1 340 ? -40.594 18.875 21.797 1 78.56 340 GLN B O 1
ATOM 9672 N N . ASN B 1 341 ? -39.094 18.922 23.391 1 79.12 341 ASN B N 1
ATOM 9673 C CA . ASN B 1 341 ? -38.344 19.953 22.719 1 79.12 341 ASN B CA 1
ATOM 9674 C C . ASN B 1 341 ? -37.656 19.422 21.453 1 79.12 341 ASN B C 1
ATOM 9676 O O . ASN B 1 341 ? -37.656 20.078 20.422 1 79.12 341 ASN B O 1
ATOM 9680 N N . LEU B 1 342 ? -37.156 18.234 21.578 1 85.31 342 LEU B N 1
ATOM 9681 C CA . LEU B 1 342 ? -36.531 17.641 20.406 1 85.31 342 LEU B CA 1
ATOM 9682 C C . LEU B 1 342 ? -37.562 17.359 19.328 1 85.31 342 LEU B C 1
ATOM 9684 O O . LEU B 1 342 ? -37.312 17.641 18.156 1 85.31 342 LEU B O 1
ATOM 9688 N N . HIS B 1 343 ? -38.688 16.875 19.781 1 87.38 343 HIS B N 1
ATOM 9689 C CA . HIS B 1 343 ? -39.781 16.562 18.828 1 87.38 343 HIS B CA 1
ATOM 9690 C C . HIS B 1 343 ? -40.281 17.844 18.172 1 87.38 343 HIS B C 1
ATOM 9692 O O . HIS B 1 343 ? -40.594 17.844 16.969 1 87.38 343 HIS B O 1
ATOM 9698 N N . SER B 1 344 ? -40.281 18.797 18.969 1 85.75 344 SER B N 1
ATOM 9699 C CA . SER B 1 344 ? -40.75 20.078 18.438 1 85.75 344 SER B CA 1
ATOM 9700 C C . SER B 1 344 ? -39.781 20.594 17.375 1 85.75 344 SER B C 1
ATOM 9702 O O . SER B 1 344 ? -40.188 21.094 16.328 1 85.75 344 SER B O 1
ATOM 9704 N N . PHE B 1 345 ? -38.594 20.516 17.641 1 86.5 345 PHE B N 1
ATOM 9705 C CA . PHE B 1 345 ? -37.562 20.953 16.703 1 86.5 345 PHE B CA 1
ATOM 9706 C C . PHE B 1 345 ? -37.625 20.141 15.414 1 86.5 345 PHE B C 1
ATOM 9708 O O . PHE B 1 345 ? -37.594 20.703 14.32 1 86.5 345 PHE B O 1
ATOM 9715 N N . LEU B 1 346 ? -37.781 18.859 15.555 1 90.12 346 LEU B N 1
ATOM 9716 C CA . LEU B 1 346 ? -37.75 17.969 14.398 1 90.12 346 LEU B CA 1
ATOM 9717 C C . LEU B 1 346 ? -39 18.109 13.562 1 90.12 346 LEU B C 1
ATOM 9719 O O . LEU B 1 346 ? -39 17.828 12.367 1 90.12 346 LEU B O 1
ATOM 9723 N N . SER B 1 347 ? -40.094 18.547 14.18 1 90.06 347 SER B N 1
ATOM 9724 C CA . SER B 1 347 ? -41.375 18.656 13.508 1 90.06 347 SER B CA 1
ATOM 9725 C C . SER B 1 347 ? -41.5 19.953 12.719 1 90.06 347 SER B C 1
ATOM 9727 O O . SER B 1 347 ? -42.344 20.078 11.828 1 90.06 347 SER B O 1
ATOM 9729 N N . HIS B 1 348 ? -40.594 20.812 13 1 88.56 348 HIS B N 1
ATOM 9730 C CA . HIS B 1 348 ? -40.562 22.078 12.273 1 88.56 348 HIS B CA 1
ATOM 9731 C C . HIS B 1 348 ? -39.562 22.047 11.133 1 88.56 348 HIS B C 1
ATOM 9733 O O . HIS B 1 348 ? -38.594 21.266 11.164 1 88.56 348 HIS B O 1
ATOM 9739 N N . SER B 1 349 ? -39.875 22.984 10.258 1 87.5 349 SER B N 1
ATOM 9740 C CA . SER B 1 349 ? -39 23.031 9.094 1 87.5 349 SER B CA 1
ATOM 9741 C C . SER B 1 349 ? -37.562 23.375 9.492 1 87.5 349 SER B C 1
ATOM 9743 O O . SER B 1 349 ? -37.312 24.359 10.188 1 87.5 349 SER B O 1
ATOM 9745 N N . ASN B 1 350 ? -36.688 22.484 9.203 1 88.12 350 ASN B N 1
ATOM 9746 C CA . ASN B 1 350 ? -35.281 22.672 9.523 1 88.12 350 ASN B CA 1
ATOM 9747 C C . ASN B 1 350 ? -34.375 22.234 8.375 1 88.12 350 ASN B C 1
ATOM 9749 O O . ASN B 1 350 ? -34.875 21.875 7.301 1 88.12 350 ASN B O 1
ATOM 9753 N N . CYS B 1 351 ? -33.125 22.406 8.508 1 90.25 351 CYS B N 1
ATOM 9754 C CA . CYS B 1 351 ? -32.125 22.062 7.477 1 90.25 351 CYS B CA 1
ATOM 9755 C C . CYS B 1 351 ? -31.234 20.938 7.941 1 90.25 351 CYS B C 1
ATOM 9757 O O . CYS B 1 351 ? -30.078 20.844 7.516 1 90.25 351 CYS B O 1
ATOM 9759 N N . LEU B 1 352 ? -31.75 20.047 8.773 1 92.81 352 LEU B N 1
ATOM 9760 C CA . LEU B 1 352 ? -30.969 18.969 9.367 1 92.81 352 LEU B CA 1
ATOM 9761 C C . LEU B 1 352 ? -30.547 17.953 8.305 1 92.81 352 LEU B C 1
ATOM 9763 O O . LEU B 1 352 ? -31.391 17.422 7.582 1 92.81 352 LEU B O 1
ATOM 9767 N N . GLU B 1 353 ? -29.359 17.734 8.188 1 96.31 353 GLU B N 1
ATOM 9768 C CA . GLU B 1 353 ? -28.828 16.781 7.223 1 96.31 353 GLU B CA 1
ATOM 9769 C C . GLU B 1 353 ? -28.391 15.492 7.906 1 96.31 353 GLU B C 1
ATOM 9771 O O . GLU B 1 353 ? -28.531 14.406 7.34 1 96.31 353 GLU B O 1
ATOM 9776 N N . THR B 1 354 ? -27.812 15.594 9.086 1 97.25 354 THR B N 1
ATOM 9777 C CA . THR B 1 354 ? -27.359 14.43 9.844 1 97.25 354 THR B CA 1
ATOM 9778 C C . THR B 1 354 ? -27.922 14.445 11.258 1 97.25 354 THR B C 1
ATOM 9780 O O . THR B 1 354 ? -27.828 15.445 11.969 1 97.25 354 THR B O 1
ATOM 9783 N N . LEU B 1 355 ? -28.562 13.406 11.625 1 96.31 355 LEU B N 1
ATOM 9784 C CA . LEU B 1 355 ? -29.125 13.242 12.961 1 96.31 355 LEU B CA 1
ATOM 9785 C C . LEU B 1 355 ? -28.641 11.938 13.594 1 96.31 355 LEU B C 1
ATOM 9787 O O . LEU B 1 355 ? -28.859 10.859 13.039 1 96.31 355 LEU B O 1
ATOM 9791 N N . ASP B 1 356 ? -28 12.031 14.672 1 96.94 356 ASP B N 1
ATOM 9792 C CA . ASP B 1 356 ? -27.5 10.852 15.375 1 96.94 356 ASP B CA 1
ATOM 9793 C C . ASP B 1 356 ? -28.078 10.773 16.781 1 96.94 356 ASP B C 1
ATOM 9795 O O . ASP B 1 356 ? -27.719 11.57 17.656 1 96.94 356 ASP B O 1
ATOM 9799 N N . LEU B 1 357 ? -28.922 9.898 16.984 1 95 357 LEU B N 1
ATOM 9800 C CA . LEU B 1 357 ? -29.531 9.648 18.281 1 95 357 LEU B CA 1
ATOM 9801 C C . LEU B 1 357 ? -29.203 8.242 18.766 1 95 357 LEU B C 1
ATOM 9803 O O . LEU B 1 357 ? -30 7.629 19.484 1 95 357 LEU B O 1
ATOM 9807 N N . SER B 1 358 ? -28.062 7.766 18.375 1 95.56 358 SER B N 1
ATOM 9808 C CA . SER B 1 358 ? -27.703 6.395 18.719 1 95.56 358 SER B CA 1
ATOM 9809 C C . SER B 1 358 ? -27.453 6.238 20.203 1 95.56 358 SER B C 1
ATOM 9811 O O . SER B 1 358 ? -27.047 7.191 20.875 1 95.56 358 SER B O 1
ATOM 9813 N N . ASN B 1 359 ? -27.766 5.125 20.734 1 93.56 359 ASN B N 1
ATOM 9814 C CA . ASN B 1 359 ? -27.578 4.777 22.125 1 93.56 359 ASN B CA 1
ATOM 9815 C C . ASN B 1 359 ? -28.328 5.746 23.047 1 93.56 359 ASN B C 1
ATOM 9817 O O . ASN B 1 359 ? -27.812 6.113 24.109 1 93.56 359 ASN B O 1
ATOM 9821 N N . SER B 1 360 ? -29.422 6.492 22.766 1 89.44 360 SER B N 1
ATOM 9822 C CA . SER B 1 360 ? -30.141 7.477 23.562 1 89.44 360 SER B CA 1
ATOM 9823 C C . SER B 1 360 ? -31.453 6.91 24.094 1 89.44 360 SER B C 1
ATOM 9825 O O . SER B 1 360 ? -32.125 7.539 24.922 1 89.44 360 SER B O 1
ATOM 9827 N N . ASP B 1 361 ? -32 5.812 23.922 1 84.81 361 ASP B N 1
ATOM 9828 C CA . ASP B 1 361 ? -33.25 5.184 24.312 1 84.81 361 ASP B CA 1
ATOM 9829 C C . ASP B 1 361 ? -34.438 5.91 23.688 1 84.81 361 ASP B C 1
ATOM 9831 O O . ASP B 1 361 ? -35.562 5.801 24.188 1 84.81 361 ASP B O 1
ATOM 9835 N N . CYS B 1 362 ? -34.219 6.711 22.703 1 88.06 362 CYS B N 1
ATOM 9836 C CA . CYS B 1 362 ? -35.312 7.395 22 1 88.06 362 CYS B CA 1
ATOM 9837 C C . CYS B 1 362 ? -36.188 6.395 21.25 1 88.06 362 CYS B C 1
ATOM 9839 O O . CYS B 1 362 ? -35.719 5.316 20.875 1 88.06 362 CYS B O 1
ATOM 9841 N N . SER B 1 363 ? -37.469 6.848 21.156 1 89.38 363 SER B N 1
ATOM 9842 C CA . SER B 1 363 ? -38.375 5.996 20.422 1 89.38 363 SER B CA 1
ATOM 9843 C C . SER B 1 363 ? -38.312 6.25 18.922 1 89.38 363 SER B C 1
ATOM 9845 O O . SER B 1 363 ? -38.531 7.371 18.469 1 89.38 363 SER B O 1
ATOM 9847 N N . LEU B 1 364 ? -38.031 5.211 18.203 1 92 364 LEU B N 1
ATOM 9848 C CA . LEU B 1 364 ? -37.844 5.297 16.75 1 92 364 LEU B CA 1
ATOM 9849 C C . LEU B 1 364 ? -39.094 5.785 16.047 1 92 364 LEU B C 1
ATOM 9851 O O . LEU B 1 364 ? -39.031 6.668 15.188 1 92 364 LEU B O 1
ATOM 9855 N N . GLU B 1 365 ? -40.312 5.289 16.422 1 89.69 365 GLU B N 1
ATOM 9856 C CA . GLU B 1 365 ? -41.562 5.629 15.758 1 89.69 365 GLU B CA 1
ATOM 9857 C C . GLU B 1 365 ? -41.906 7.098 15.969 1 89.69 365 GLU B C 1
ATOM 9859 O O . GLU B 1 365 ? -42.406 7.762 15.055 1 89.69 365 GLU B O 1
ATOM 9864 N N . LEU B 1 366 ? -41.594 7.57 17.156 1 88.25 366 LEU B N 1
ATOM 9865 C CA . LEU B 1 366 ? -41.938 8.961 17.469 1 88.25 366 LEU B CA 1
ATOM 9866 C C . LEU B 1 366 ? -41 9.914 16.734 1 88.25 366 LEU B C 1
ATOM 9868 O O . LEU B 1 366 ? -41.438 10.961 16.25 1 88.25 366 LEU B O 1
ATOM 9872 N N . VAL B 1 367 ? -39.781 9.547 16.703 1 91.88 367 VAL B N 1
ATOM 9873 C CA . VAL B 1 367 ? -38.781 10.383 16 1 91.88 367 VAL B CA 1
ATOM 9874 C C . VAL B 1 367 ? -39.125 10.453 14.516 1 91.88 367 VAL B C 1
ATOM 9876 O O . VAL B 1 367 ? -39.094 11.531 13.914 1 91.88 367 VAL B O 1
ATOM 9879 N N . CYS B 1 368 ? -39.531 9.289 13.914 1 93.69 368 CYS B N 1
ATOM 9880 C CA . CYS B 1 368 ? -39.875 9.266 12.5 1 93.69 368 CYS B CA 1
ATOM 9881 C C . CYS B 1 368 ? -41.125 10.086 12.219 1 93.69 368 CYS B C 1
ATOM 9883 O O . CYS B 1 368 ? -41.219 10.727 11.172 1 93.69 368 CYS B O 1
ATOM 9885 N N . ALA B 1 369 ? -42.031 10.047 13.172 1 91.75 369 ALA B N 1
ATOM 9886 C CA . ALA B 1 369 ? -43.25 10.852 13.031 1 91.75 369 ALA B CA 1
ATOM 9887 C C . ALA B 1 369 ? -42.906 12.344 13 1 91.75 369 ALA B C 1
ATOM 9889 O O . ALA B 1 369 ? -43.5 13.102 12.234 1 91.75 369 ALA B O 1
ATOM 9890 N N . SER B 1 370 ? -42 12.719 13.836 1 92.12 370 SER B N 1
ATOM 9891 C CA . SER B 1 370 ? -41.562 14.117 13.875 1 92.12 370 SER B CA 1
ATOM 9892 C C . SER B 1 370 ? -40.781 14.484 12.625 1 92.12 370 SER B C 1
ATOM 9894 O O . SER B 1 370 ? -40.969 15.586 12.086 1 92.12 370 SER B O 1
ATOM 9896 N N . LEU B 1 371 ? -39.938 13.625 12.172 1 94.69 371 LEU B N 1
ATOM 9897 C CA . LEU B 1 371 ? -39.125 13.867 10.992 1 94.69 371 LEU B CA 1
ATOM 9898 C C . LEU B 1 371 ? -40 14.016 9.75 1 94.69 371 LEU B C 1
ATOM 9900 O O . LEU B 1 371 ? -39.656 14.758 8.828 1 94.69 371 LEU B O 1
ATOM 9904 N N . LEU B 1 372 ? -41.094 13.266 9.695 1 94.56 372 LEU B N 1
ATOM 9905 C CA . LEU B 1 372 ? -42.031 13.32 8.57 1 94.56 372 LEU B CA 1
ATOM 9906 C C . LEU B 1 372 ? -42.594 14.727 8.391 1 94.56 372 LEU B C 1
ATOM 9908 O O . LEU B 1 372 ? -42.781 15.18 7.258 1 94.56 372 LEU B O 1
ATOM 9912 N N . ARG B 1 373 ? -42.656 15.391 9.414 1 91.62 373 ARG B N 1
ATOM 9913 C CA . ARG B 1 373 ? -43.25 16.719 9.383 1 91.62 373 ARG B CA 1
ATOM 9914 C C . ARG B 1 373 ? -42.219 17.781 9.023 1 91.62 373 ARG B C 1
ATOM 9916 O O . ARG B 1 373 ? -42.562 18.75 8.336 1 91.62 373 ARG B O 1
ATOM 9923 N N . GLY B 1 374 ? -41 17.625 9.367 1 88.44 374 GLY B N 1
ATOM 9924 C CA . GLY B 1 374 ? -40.125 18.781 9.289 1 88.44 374 GLY B CA 1
ATOM 9925 C C . GLY B 1 374 ? -38.812 18.5 8.57 1 88.44 374 GLY B C 1
ATOM 9926 O O . GLY B 1 374 ? -38.125 19.422 8.117 1 88.44 374 GLY B O 1
ATOM 9927 N N . SER B 1 375 ? -38.406 17.391 8.352 1 87.12 375 SER B N 1
ATOM 9928 C CA . SER B 1 375 ? -37.031 17.125 7.949 1 87.12 375 SER B CA 1
ATOM 9929 C C . SER B 1 375 ? -37 16.219 6.723 1 87.12 375 SER B C 1
ATOM 9931 O O . SER B 1 375 ? -36.062 15.43 6.57 1 87.12 375 SER B O 1
ATOM 9933 N N . LEU B 1 376 ? -37.844 16.25 5.844 1 87.94 376 LEU B N 1
ATOM 9934 C CA . LEU B 1 376 ? -37.938 15.344 4.695 1 87.94 376 LEU B CA 1
ATOM 9935 C C . LEU B 1 376 ? -36.969 15.773 3.598 1 87.94 376 LEU B C 1
ATOM 9937 O O . LEU B 1 376 ? -36.375 14.922 2.926 1 87.94 376 LEU B O 1
ATOM 9941 N N . LYS B 1 377 ? -36.719 17 3.547 1 91.38 377 LYS B N 1
ATOM 9942 C CA . LYS B 1 377 ? -36.062 17.547 2.373 1 91.38 377 LYS B CA 1
ATOM 9943 C C . LYS B 1 377 ? -34.531 17.391 2.477 1 91.38 377 LYS B C 1
ATOM 9945 O O . LYS B 1 377 ? -33.875 17.109 1.479 1 91.38 377 LYS B O 1
ATOM 9950 N N . HIS B 1 378 ? -34.031 17.516 3.758 1 93.31 378 HIS B N 1
ATOM 9951 C CA . HIS B 1 378 ? -32.594 17.672 3.836 1 93.31 378 HIS B CA 1
ATOM 9952 C C . HIS B 1 378 ? -31.953 16.5 4.566 1 93.31 378 HIS B C 1
ATOM 9954 O O . HIS B 1 378 ? -30.75 16.266 4.426 1 93.31 378 HIS B O 1
ATOM 9960 N N . LEU B 1 379 ? -32.719 15.695 5.324 1 96.19 379 LEU B N 1
ATOM 9961 C CA . LEU B 1 379 ? -32.125 14.656 6.164 1 96.19 379 LEU B CA 1
ATOM 9962 C C . LEU B 1 379 ? -31.484 13.562 5.312 1 96.19 379 LEU B C 1
ATOM 9964 O O . LEU B 1 379 ? -32.156 12.883 4.551 1 96.19 379 LEU B O 1
ATOM 9968 N N . SER B 1 380 ? -30.234 13.438 5.422 1 97.38 380 SER B N 1
ATOM 9969 C CA . SER B 1 380 ? -29.5 12.477 4.609 1 97.38 380 SER B CA 1
ATOM 9970 C C . SER B 1 380 ? -29.031 11.289 5.445 1 97.38 380 SER B C 1
ATOM 9972 O O . SER B 1 380 ? -29.109 10.141 5 1 97.38 380 SER B O 1
ATOM 9974 N N . VAL B 1 381 ? -28.578 11.539 6.676 1 98.19 381 VAL B N 1
ATOM 9975 C CA . VAL B 1 381 ? -28.047 10.484 7.535 1 98.19 381 VAL B CA 1
ATOM 9976 C C . VAL B 1 381 ? -28.875 10.398 8.812 1 98.19 381 VAL B C 1
ATOM 9978 O O . VAL B 1 381 ? -28.969 11.367 9.57 1 98.19 381 VAL B O 1
ATOM 9981 N N . LEU B 1 382 ? -29.469 9.281 9.016 1 97.94 382 LEU B N 1
ATOM 9982 C CA . LEU B 1 382 ? -30.25 9.016 10.219 1 97.94 382 LEU B CA 1
ATOM 9983 C C . LEU B 1 382 ? -29.688 7.832 10.992 1 97.94 382 LEU B C 1
ATOM 9985 O O . LEU B 1 382 ? -29.703 6.699 10.508 1 97.94 382 LEU B O 1
ATOM 9989 N N . ASN B 1 383 ? -29.172 8.078 12.148 1 97.94 383 ASN B N 1
ATOM 9990 C CA . ASN B 1 383 ? -28.625 7.012 12.977 1 97.94 383 ASN B CA 1
ATOM 9991 C C . ASN B 1 383 ? -29.438 6.82 14.25 1 97.94 383 ASN B C 1
ATOM 9993 O O . ASN B 1 383 ? -29.391 7.652 15.164 1 97.94 383 ASN B O 1
ATOM 9997 N N . MET B 1 384 ? -30.172 5.793 14.305 1 96.62 384 MET B N 1
ATOM 9998 C CA . MET B 1 384 ? -31 5.426 15.445 1 96.62 384 MET B CA 1
ATOM 9999 C C . MET B 1 384 ? -30.594 4.062 16 1 96.62 384 MET B C 1
ATOM 10001 O O . MET B 1 384 ? -31.453 3.234 16.312 1 96.62 384 MET B O 1
ATOM 10005 N N . SER B 1 385 ? -29.281 3.848 16 1 96.69 385 SER B N 1
ATOM 10006 C CA . SER B 1 385 ? -28.766 2.58 16.516 1 96.69 385 SER B CA 1
ATOM 10007 C C . SER B 1 385 ? -28.969 2.461 18.016 1 96.69 385 SER B C 1
ATOM 10009 O O . SER B 1 385 ? -28.859 3.449 18.734 1 96.69 385 SER B O 1
ATOM 10011 N N . LYS B 1 386 ? -29.297 1.245 18.484 1 94.62 386 LYS B N 1
ATOM 10012 C CA . LYS B 1 386 ? -29.484 0.916 19.891 1 94.62 386 LYS B CA 1
ATOM 10013 C C . LYS B 1 386 ? -30.531 1.833 20.531 1 94.62 386 LYS B C 1
ATOM 10015 O O . LYS B 1 386 ? -30.281 2.406 21.594 1 94.62 386 LYS B O 1
ATOM 10020 N N . THR B 1 387 ? -31.484 2.066 19.812 1 93.19 387 THR B N 1
ATOM 10021 C CA . THR B 1 387 ? -32.625 2.783 20.328 1 93.19 387 THR B CA 1
ATOM 10022 C C . THR B 1 387 ? -33.781 1.818 20.609 1 93.19 387 THR B C 1
ATOM 10024 O O . THR B 1 387 ? -33.594 0.605 20.688 1 93.19 387 THR B O 1
ATOM 10027 N N . VAL B 1 388 ? -35.062 2.443 20.938 1 89.56 388 VAL B N 1
ATOM 10028 C CA . VAL B 1 388 ? -36.156 1.59 21.328 1 89.56 388 VAL B CA 1
ATOM 10029 C C . VAL B 1 388 ? -37.344 1.794 20.375 1 89.56 388 VAL B C 1
ATOM 10031 O O . VAL B 1 388 ? -37.531 2.891 19.844 1 89.56 388 VAL B O 1
ATOM 10034 N N . PHE B 1 389 ? -37.906 0.636 19.984 1 88.38 389 PHE B N 1
ATOM 10035 C CA . PHE B 1 389 ? -39.188 0.672 19.297 1 88.38 389 PHE B CA 1
ATOM 10036 C C . PHE B 1 389 ? -40.312 0.269 20.25 1 88.38 389 PHE B C 1
ATOM 10038 O O . PHE B 1 389 ? -40.344 -0.869 20.719 1 88.38 389 PHE B O 1
ATOM 10045 N N . SER B 1 390 ? -41.094 1.102 20.953 1 73.75 390 SER B N 1
ATOM 10046 C CA . SER B 1 390 ? -42.094 0.86 22.016 1 73.75 390 SER B CA 1
ATOM 10047 C C . SER B 1 390 ? -43.25 0.038 21.5 1 73.75 390 SER B C 1
ATOM 10049 O O . SER B 1 390 ? -43.938 0.448 20.562 1 73.75 390 SER B O 1
ATOM 10051 N N . HIS B 1 391 ? -43.25 -1.395 21.484 1 60.72 391 HIS B N 1
ATOM 10052 C CA . HIS B 1 391 ? -44.25 -2.322 21.016 1 60.72 391 HIS B CA 1
ATOM 10053 C C . HIS B 1 391 ? -45.531 -2.264 21.875 1 60.72 391 HIS B C 1
ATOM 10055 O O . HIS B 1 391 ? -46.625 -2.459 21.391 1 60.72 391 HIS B O 1
ATOM 10061 N N . ARG B 1 392 ? -45.344 -2.428 23.281 1 52.34 392 ARG B N 1
ATOM 10062 C CA . ARG B 1 392 ? -46.469 -2.768 24.172 1 52.34 392 ARG B CA 1
ATOM 10063 C C . ARG B 1 392 ? -47.688 -1.904 23.875 1 52.34 392 ARG B C 1
ATOM 10065 O O . ARG B 1 392 ? -48.812 -2.344 24.062 1 52.34 392 ARG B O 1
ATOM 10072 N N . LYS B 1 393 ? -47.438 -0.73 23.641 1 48.88 393 LYS B N 1
ATOM 10073 C CA . LYS B 1 393 ? -48.625 0.136 23.609 1 48.88 393 LYS B CA 1
ATOM 10074 C C . LYS B 1 393 ? -49.281 0.129 22.219 1 48.88 393 LYS B C 1
ATOM 10076 O O . LYS B 1 393 ? -50.438 0.479 22.078 1 48.88 393 LYS B O 1
ATOM 10081 N N . CYS B 1 394 ? -48.406 -0.033 21.078 1 50.88 394 CYS B N 1
ATOM 10082 C CA . CYS B 1 394 ? -49.062 0.251 19.812 1 50.88 394 CYS B CA 1
ATOM 10083 C C . CYS B 1 394 ? -49.375 -1.036 19.062 1 50.88 394 CYS B C 1
ATOM 10085 O O . CYS B 1 394 ? -48.469 -1.795 18.719 1 50.88 394 CYS B O 1
ATOM 10087 N N . LYS B 1 395 ? -50.438 -1.697 19.266 1 58.16 395 LYS B N 1
ATOM 10088 C CA . LYS B 1 395 ? -51 -2.812 18.5 1 58.16 395 LYS B CA 1
ATOM 10089 C C . LYS B 1 395 ? -50.75 -2.621 17.016 1 58.16 395 LYS B C 1
ATOM 10091 O O . LYS B 1 395 ? -50.5 -3.588 16.281 1 58.16 395 LYS B O 1
ATOM 10096 N N . GLU B 1 396 ? -50.719 -1.324 16.5 1 73.06 396 GLU B N 1
ATOM 10097 C CA . GLU B 1 396 ? -50.594 -0.993 15.086 1 73.06 396 GLU B CA 1
ATOM 10098 C C . GLU B 1 396 ? -49.469 0.012 14.859 1 73.06 396 GLU B C 1
ATOM 10100 O O . GLU B 1 396 ? -49.25 0.913 15.68 1 73.06 396 GLU B O 1
ATOM 10105 N N . ILE B 1 397 ? -48.406 -0.228 13.922 1 85.44 397 ILE B N 1
ATOM 10106 C CA . ILE B 1 397 ? -47.312 0.677 13.539 1 85.44 397 ILE B CA 1
ATOM 10107 C C . ILE B 1 397 ? -47.906 1.959 12.953 1 85.44 397 ILE B C 1
ATOM 10109 O O . ILE B 1 397 ? -48.781 1.909 12.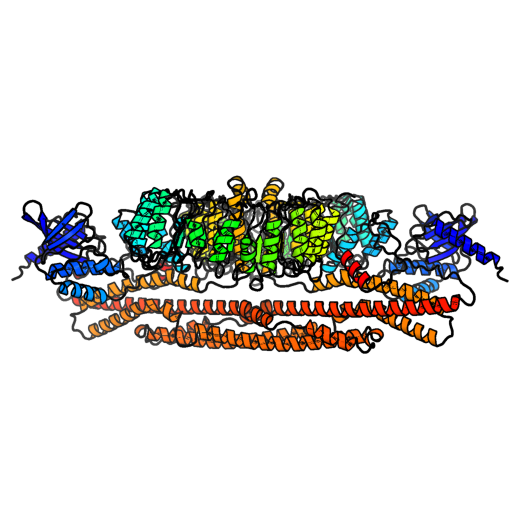094 1 85.44 397 ILE B O 1
ATOM 10113 N N . PRO B 1 398 ? -47.531 3.025 13.586 1 87.75 398 PRO B N 1
ATOM 10114 C CA . PRO B 1 398 ? -48.031 4.293 13.039 1 87.75 398 PRO B CA 1
ATOM 10115 C C . PRO B 1 398 ? -47.719 4.457 11.555 1 87.75 398 PRO B C 1
ATOM 10117 O O . PRO B 1 398 ? -46.594 4.141 11.117 1 87.75 398 PRO B O 1
ATOM 10120 N N . PRO B 1 399 ? -48.719 4.863 10.773 1 91.62 399 PRO B N 1
ATOM 10121 C CA . PRO B 1 399 ? -48.5 5.043 9.336 1 91.62 399 PRO B CA 1
ATOM 10122 C C . PRO B 1 399 ? -47.406 6.07 9.023 1 91.62 399 PRO B C 1
ATOM 10124 O O . PRO B 1 399 ? -46.812 6.051 7.938 1 91.62 399 PRO B O 1
ATOM 10127 N N . SER B 1 400 ? -47.156 6.863 10.023 1 92.56 400 SER B N 1
ATOM 10128 C CA . SER B 1 400 ? -46.125 7.891 9.844 1 92.56 400 SER B CA 1
ATOM 10129 C C . SER B 1 400 ? -44.75 7.273 9.625 1 92.56 400 SER B C 1
ATOM 10131 O O . SER B 1 400 ? -43.906 7.855 8.945 1 92.56 400 SER B O 1
ATOM 10133 N N . PHE B 1 401 ? -44.656 6.117 10.148 1 94.19 401 PHE B N 1
ATOM 10134 C CA . PHE B 1 401 ? -43.375 5.43 10.031 1 94.19 401 PHE B CA 1
ATOM 10135 C C . PHE B 1 401 ? -43.094 5.031 8.586 1 94.19 401 PHE B C 1
ATOM 10137 O O . PHE B 1 401 ? -42.031 5.32 8.047 1 94.19 401 PHE B O 1
ATOM 10144 N N . LYS B 1 402 ? -43.969 4.438 7.984 1 95 402 LYS B N 1
ATOM 10145 C CA . LYS B 1 402 ? -43.844 4.047 6.586 1 95 402 LYS B CA 1
ATOM 10146 C C . LYS B 1 402 ? -43.781 5.27 5.676 1 95 402 LYS B C 1
ATOM 10148 O O . LYS B 1 402 ? -43 5.305 4.73 1 95 402 LYS B O 1
ATOM 10153 N N . GLN B 1 403 ? -44.562 6.238 6.051 1 95.94 403 GLN B N 1
ATOM 10154 C CA . GLN B 1 403 ? -44.656 7.445 5.238 1 95.94 403 GLN B CA 1
ATOM 10155 C C . GLN B 1 403 ? -43.344 8.203 5.242 1 95.94 403 GLN B C 1
ATOM 10157 O O . GLN B 1 403 ? -42.938 8.797 4.234 1 95.94 403 GLN B O 1
ATOM 10162 N N . PHE B 1 404 ? -42.75 8.258 6.359 1 96 404 PHE B N 1
ATOM 10163 C CA . PHE B 1 404 ? -41.469 8.945 6.43 1 96 404 PHE B CA 1
ATOM 10164 C C . PHE B 1 404 ? -40.5 8.391 5.395 1 96 404 PHE B C 1
ATOM 10166 O O . PHE B 1 404 ? -39.906 9.148 4.625 1 96 404 PHE B O 1
ATOM 10173 N N . PHE B 1 405 ? -40.312 7.051 5.324 1 97.12 405 PHE B N 1
ATOM 10174 C CA . PHE B 1 405 ? -39.375 6.418 4.422 1 97.12 405 PHE B CA 1
ATOM 10175 C C . PHE B 1 405 ? -39.844 6.52 2.977 1 97.12 405 PHE B C 1
ATOM 10177 O O . PHE B 1 405 ? -39.031 6.539 2.051 1 97.12 405 PHE B O 1
ATOM 10184 N N . SER B 1 406 ? -41.125 6.617 2.73 1 96.19 406 SER B N 1
ATOM 10185 C CA . SER B 1 406 ? -41.688 6.711 1.378 1 96.19 406 SER B CA 1
ATOM 10186 C C . SER B 1 406 ? -41.531 8.125 0.824 1 96.19 406 SER B C 1
ATOM 10188 O O . SER B 1 406 ? -41.531 8.328 -0.392 1 96.19 406 SER B O 1
ATOM 10190 N N . CYS B 1 407 ? -41.375 9.117 1.77 1 95.69 407 CYS B N 1
ATOM 10191 C CA . CYS B 1 407 ? -41.406 10.508 1.329 1 95.69 407 CYS B CA 1
ATOM 10192 C C . CYS B 1 407 ? -40.031 11.156 1.485 1 95.69 407 CYS B C 1
ATOM 10194 O O . CYS B 1 407 ? -39.781 12.242 0.952 1 95.69 407 CYS B O 1
ATOM 10196 N N . ALA B 1 408 ? -39.156 10.578 2.229 1 96.19 408 ALA B N 1
ATOM 10197 C CA . ALA B 1 408 ? -37.812 11.164 2.424 1 96.19 408 ALA B CA 1
ATOM 10198 C C . ALA B 1 408 ? -37.125 11.438 1.085 1 96.19 408 ALA B C 1
ATOM 10200 O O . ALA B 1 408 ? -37.219 10.625 0.161 1 96.19 408 ALA B O 1
ATOM 10201 N N . GLN B 1 409 ? -36.5 12.539 0.93 1 95.56 409 GLN B N 1
ATOM 10202 C CA . GLN B 1 409 ? -36 12.953 -0.379 1 95.56 409 GLN B CA 1
ATOM 10203 C C . GLN B 1 409 ? -34.469 12.852 -0.45 1 95.56 409 GLN B C 1
ATOM 10205 O O . GLN B 1 409 ? -33.906 12.719 -1.535 1 95.56 409 GLN B O 1
ATOM 10210 N N . ALA B 1 410 ? -33.844 12.844 0.729 1 96.06 410 ALA B N 1
ATOM 10211 C CA . ALA B 1 410 ? -32.375 12.969 0.658 1 96.06 410 ALA B CA 1
ATOM 10212 C C . ALA B 1 410 ? -31.703 11.859 1.456 1 96.06 410 ALA B C 1
ATOM 10214 O O . ALA B 1 410 ? -30.469 11.844 1.577 1 96.06 410 ALA B O 1
ATOM 10215 N N . LEU B 1 411 ? -32.375 10.844 1.905 1 96.44 411 LEU B N 1
ATOM 10216 C CA . LEU B 1 411 ? -31.812 9.812 2.777 1 96.44 411 LEU B CA 1
ATOM 10217 C C . LEU B 1 411 ? -30.734 9.008 2.053 1 96.44 411 LEU B C 1
ATOM 10219 O O . LEU B 1 411 ? -30.969 8.516 0.943 1 96.44 411 LEU B O 1
ATOM 10223 N N . THR B 1 412 ? -29.609 8.945 2.627 1 97.31 412 THR B N 1
ATOM 10224 C CA . THR B 1 412 ? -28.531 8.164 2.045 1 97.31 412 THR B CA 1
ATOM 10225 C C . THR B 1 412 ? -28.109 7.039 2.984 1 97.31 412 THR B C 1
ATOM 10227 O O . THR B 1 412 ? -27.594 6.008 2.537 1 97.31 412 THR B O 1
ATOM 10230 N N . SER B 1 413 ? -28.266 7.273 4.273 1 98.19 413 SER B N 1
ATOM 10231 C CA . SER B 1 413 ? -27.844 6.277 5.25 1 98.19 413 SER B CA 1
ATOM 10232 C C . SER B 1 413 ? -28.828 6.188 6.41 1 98.19 413 SER B C 1
ATOM 10234 O O . SER B 1 413 ? -29.203 7.203 7 1 98.19 413 SER B O 1
ATOM 10236 N N . VAL B 1 414 ? -29.266 4.992 6.707 1 97.94 414 VAL B N 1
ATOM 10237 C CA . VAL B 1 414 ? -30.156 4.711 7.824 1 97.94 414 VAL B CA 1
ATOM 10238 C C . VAL B 1 414 ? -29.578 3.578 8.672 1 97.94 414 VAL B C 1
ATOM 10240 O O . VAL B 1 414 ? -29.375 2.467 8.172 1 97.94 414 VAL B O 1
ATOM 10243 N N . SER B 1 415 ? -29.312 3.836 9.883 1 98.25 415 SER B N 1
ATOM 10244 C CA . SER B 1 415 ? -28.766 2.812 10.766 1 98.25 415 SER B CA 1
ATOM 10245 C C . SER B 1 415 ? -29.703 2.518 11.93 1 98.25 415 SER B C 1
ATOM 10247 O O . SER B 1 415 ? -30.062 3.42 12.695 1 98.25 415 SER B O 1
ATOM 10249 N N . LEU B 1 416 ? -30.109 1.332 12.031 1 97.56 416 LEU B N 1
ATOM 10250 C CA . LEU B 1 416 ? -30.969 0.872 13.109 1 97.56 416 LEU B CA 1
ATOM 10251 C C . LEU B 1 416 ? -30.312 -0.257 13.891 1 97.56 416 LEU B C 1
ATOM 10253 O O . LEU B 1 416 ? -31 -1.062 14.531 1 97.56 416 LEU B O 1
ATOM 10257 N N . SER B 1 417 ? -29 -0.295 13.859 1 97.5 417 SER B N 1
ATOM 10258 C CA . SER B 1 417 ? -28.219 -1.371 14.461 1 97.5 417 SER B CA 1
ATOM 10259 C C . SER B 1 417 ? -28.516 -1.494 15.953 1 97.5 417 SER B C 1
ATOM 10261 O O . SER B 1 417 ? -28.547 -0.492 16.672 1 97.5 417 SER B O 1
ATOM 10263 N N . GLY B 1 418 ? -28.75 -2.627 16.375 1 95.75 418 GLY B N 1
ATOM 10264 C CA . GLY B 1 418 ? -28.969 -2.895 17.781 1 95.75 418 GLY B CA 1
ATOM 10265 C C . GLY B 1 418 ? -30.359 -2.529 18.266 1 95.75 418 GLY B C 1
ATOM 10266 O O . GLY B 1 418 ? -30.672 -2.674 19.453 1 95.75 418 GLY B O 1
ATOM 10267 N N . THR B 1 419 ? -31.203 -2.016 17.406 1 95.25 419 THR B N 1
ATOM 10268 C CA . THR B 1 419 ? -32.594 -1.693 17.75 1 95.25 419 THR B CA 1
ATOM 10269 C C . THR B 1 419 ? -33.5 -2.855 17.406 1 95.25 419 THR B C 1
ATOM 10271 O O . THR B 1 419 ? -33.594 -3.277 16.25 1 95.25 419 THR B O 1
ATOM 10274 N N . ARG B 1 420 ? -34.25 -3.359 18.391 1 92.94 420 ARG B N 1
ATOM 10275 C CA . ARG B 1 420 ? -35.188 -4.449 18.141 1 92.94 420 ARG B CA 1
ATOM 10276 C C . ARG B 1 420 ? -36.375 -3.973 17.312 1 92.94 420 ARG B C 1
ATOM 10278 O O . ARG B 1 420 ? -37.125 -3.086 17.734 1 92.94 420 ARG B O 1
ATOM 10285 N N . LEU B 1 421 ? -36.531 -4.508 16.141 1 93.12 421 LEU B N 1
ATOM 10286 C CA . LEU B 1 421 ? -37.594 -4.09 15.227 1 93.12 421 LEU B CA 1
ATOM 10287 C C . LEU B 1 421 ? -38.688 -5.129 15.156 1 93.12 421 LEU B C 1
ATOM 10289 O O . LEU B 1 421 ? -38.438 -6.293 14.828 1 93.12 421 LEU B O 1
ATOM 10293 N N . PRO B 1 422 ? -39.938 -4.691 15.492 1 92.12 422 PRO B N 1
ATOM 10294 C CA . PRO B 1 422 ? -41.062 -5.59 15.234 1 92.12 422 PRO B CA 1
ATOM 10295 C C . PRO B 1 422 ? -41.219 -5.906 13.75 1 92.12 422 PRO B C 1
ATOM 10297 O O . PRO B 1 422 ? -40.812 -5.121 12.898 1 92.12 422 PRO B O 1
ATOM 10300 N N . LEU B 1 423 ? -41.875 -7.023 13.406 1 92.81 423 LEU B N 1
ATOM 10301 C CA . LEU B 1 423 ? -42 -7.527 12.047 1 92.81 423 LEU B CA 1
ATOM 10302 C C . LEU B 1 423 ? -42.781 -6.539 11.172 1 92.81 423 LEU B C 1
ATOM 10304 O O . LEU B 1 423 ? -42.406 -6.289 10.031 1 92.81 423 LEU B O 1
ATOM 10308 N N . GLU B 1 424 ? -43.75 -5.996 11.75 1 92.38 424 GLU B N 1
ATOM 10309 C CA . GLU B 1 424 ? -44.594 -5.047 11 1 92.38 424 GLU B CA 1
ATOM 10310 C C . GLU B 1 424 ? -43.812 -3.77 10.695 1 92.38 424 GLU B C 1
ATOM 10312 O O . GLU B 1 424 ? -44 -3.139 9.656 1 92.38 424 GLU B O 1
ATOM 10317 N N . ALA B 1 425 ? -42.969 -3.363 11.586 1 93.69 425 ALA B N 1
ATOM 10318 C CA . ALA B 1 425 ? -42.156 -2.18 11.383 1 93.69 425 ALA B CA 1
ATOM 10319 C C . ALA B 1 425 ? -41.125 -2.412 10.266 1 93.69 425 ALA B C 1
ATOM 10321 O O . ALA B 1 425 ? -40.906 -1.523 9.445 1 93.69 425 ALA B O 1
ATOM 10322 N N . LEU B 1 426 ? -40.562 -3.611 10.312 1 95.56 426 LEU B N 1
ATOM 10323 C CA . LEU B 1 426 ? -39.625 -3.979 9.266 1 95.56 426 LEU B CA 1
ATOM 10324 C C . LEU B 1 426 ? -40.281 -3.945 7.895 1 95.56 426 LEU B C 1
ATOM 10326 O O . LEU B 1 426 ? -39.719 -3.408 6.938 1 95.56 426 LEU B O 1
ATOM 10330 N N . LYS B 1 427 ? -41.438 -4.52 7.801 1 94.81 427 LYS B N 1
ATOM 10331 C CA . LYS B 1 427 ? -42.219 -4.527 6.555 1 94.81 427 LYS B CA 1
ATOM 10332 C C . LYS B 1 427 ? -42.5 -3.109 6.074 1 94.81 427 LYS B C 1
ATOM 10334 O O . LYS B 1 427 ? -42.312 -2.799 4.895 1 94.81 427 LYS B O 1
ATOM 10339 N N . SER B 1 428 ? -42.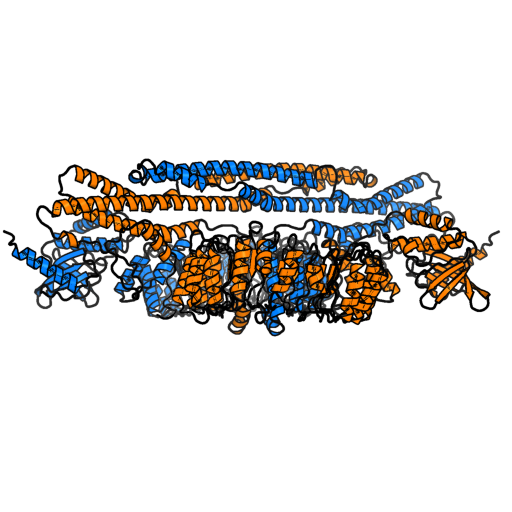906 -2.238 7.047 1 94.75 428 SER B N 1
ATOM 10340 C CA . SER B 1 428 ? -43.219 -0.849 6.727 1 94.75 428 SER B CA 1
ATOM 10341 C C . SER B 1 428 ? -41.969 -0.106 6.23 1 94.75 428 SER B C 1
ATOM 10343 O O . SER B 1 428 ? -42.062 0.705 5.305 1 94.75 428 SER B O 1
ATOM 10345 N N . LEU B 1 429 ? -40.906 -0.343 6.871 1 96.31 429 LEU B N 1
ATOM 10346 C CA . LEU B 1 429 ? -39.656 0.29 6.5 1 96.31 429 LEU B CA 1
ATOM 10347 C C . LEU B 1 429 ? -39.25 -0.085 5.074 1 96.31 429 LEU B C 1
ATOM 10349 O O . LEU B 1 429 ? -38.969 0.791 4.254 1 96.31 429 LEU B O 1
ATOM 10353 N N . LEU B 1 430 ? -39.312 -1.408 4.75 1 97.06 430 LEU B N 1
ATOM 10354 C CA . LEU B 1 430 ? -38.875 -1.909 3.447 1 97.06 430 LEU B CA 1
ATOM 10355 C C . LEU B 1 430 ? -39.844 -1.466 2.35 1 97.06 430 LEU B C 1
ATOM 10357 O O . LEU B 1 430 ? -39.406 -1.03 1.28 1 97.06 430 LEU B O 1
ATOM 10361 N N . LEU B 1 431 ? -41.062 -1.524 2.645 1 95.81 431 LEU B N 1
ATOM 10362 C CA . LEU B 1 431 ? -42.062 -1.082 1.671 1 95.81 431 LEU B CA 1
ATOM 10363 C C . LEU B 1 431 ? -41.969 0.425 1.453 1 95.81 431 LEU B C 1
ATOM 10365 O O . LEU B 1 431 ? -42.125 0.902 0.327 1 95.81 431 LEU B O 1
ATOM 10369 N N . GLY B 1 432 ? -41.781 1.118 2.543 1 95.88 432 GLY B N 1
ATOM 10370 C CA . GLY B 1 432 ? -41.625 2.559 2.434 1 95.88 432 GLY B CA 1
ATOM 10371 C C . GLY B 1 432 ? -40.438 2.957 1.558 1 95.88 432 GLY B C 1
ATOM 10372 O O . GLY B 1 432 ? -40.594 3.777 0.648 1 95.88 432 GLY B O 1
ATOM 10373 N N . LEU B 1 433 ? -39.344 2.387 1.753 1 95.75 433 LEU B N 1
ATOM 10374 C CA . LEU B 1 433 ? -38.125 2.658 0.955 1 95.75 433 LEU B CA 1
ATOM 10375 C C . LEU B 1 433 ? -38.344 2.215 -0.49 1 95.75 433 LEU B C 1
ATOM 10377 O O . LEU B 1 433 ? -37.938 2.92 -1.422 1 95.75 433 LEU B O 1
ATOM 10381 N N . GLY B 1 434 ? -38.938 1.096 -0.723 1 94.75 434 GLY B N 1
ATOM 10382 C CA . GLY B 1 434 ? -39.125 0.52 -2.045 1 94.75 434 GLY B CA 1
ATOM 10383 C C . GLY B 1 434 ? -40 1.363 -2.939 1 94.75 434 GLY B C 1
ATOM 10384 O O . GLY B 1 434 ? -39.812 1.394 -4.156 1 94.75 434 GLY B O 1
ATOM 10385 N N . CYS B 1 435 ? -40.906 2.008 -2.32 1 93.69 435 CYS B N 1
ATOM 10386 C CA . CYS B 1 435 ? -41.875 2.783 -3.096 1 93.69 435 CYS B CA 1
ATOM 10387 C C . CYS B 1 435 ? -41.406 4.219 -3.279 1 93.69 435 CYS B C 1
ATOM 10389 O O . CYS B 1 435 ? -42.062 5.016 -3.947 1 93.69 435 CYS B O 1
ATOM 10391 N N . ASN B 1 436 ? -40.281 4.555 -2.709 1 95.44 436 ASN B N 1
ATOM 10392 C CA . ASN B 1 436 ? -39.75 5.918 -2.785 1 95.44 436 ASN B CA 1
ATOM 10393 C C . ASN B 1 436 ? -39 6.16 -4.086 1 95.44 436 ASN B C 1
ATOM 10395 O O . ASN B 1 436 ? -37.906 5.641 -4.273 1 95.44 436 ASN B O 1
ATOM 10399 N N . PRO B 1 437 ? -39.406 6.863 -5.016 1 92.69 437 PRO B N 1
ATOM 10400 C CA . PRO B 1 437 ? -38.75 7.082 -6.309 1 92.69 437 PRO B CA 1
ATOM 10401 C C . PRO B 1 437 ? -37.594 8.062 -6.227 1 92.69 437 PRO B C 1
ATOM 10403 O O . PRO B 1 437 ? -36.781 8.133 -7.148 1 92.69 437 PRO B O 1
ATOM 10406 N N . ASN B 1 438 ? -37.5 8.766 -5.074 1 93.5 438 ASN B N 1
ATOM 10407 C CA . ASN B 1 438 ? -36.5 9.805 -4.969 1 93.5 438 ASN B CA 1
ATOM 10408 C C . ASN B 1 438 ? -35.156 9.242 -4.48 1 93.5 438 ASN B C 1
ATOM 10410 O O . ASN B 1 438 ? -34.125 9.883 -4.625 1 93.5 438 ASN B O 1
ATOM 10414 N N . LEU B 1 439 ? -35.188 8.07 -3.951 1 94.56 439 LEU B N 1
ATOM 10415 C CA . LEU B 1 439 ? -34 7.523 -3.324 1 94.56 439 LEU B CA 1
ATOM 10416 C C . LEU B 1 439 ? -33.375 6.426 -4.191 1 94.56 439 LEU B C 1
ATOM 10418 O O . LEU B 1 439 ? -34.094 5.641 -4.809 1 94.56 439 LEU B O 1
ATOM 10422 N N . SER B 1 440 ? -32.125 6.297 -4.543 1 89.25 440 SER B N 1
ATOM 10423 C CA . SER B 1 440 ? -31.531 5.227 -5.332 1 89.25 440 SER B CA 1
ATOM 10424 C C . SER B 1 440 ? -30.266 4.699 -4.672 1 89.25 440 SER B C 1
ATOM 10426 O O . SER B 1 440 ? -29.875 3.551 -4.895 1 89.25 440 SER B O 1
ATOM 10428 N N . ASP B 1 441 ? -29.609 4.965 -3.68 1 93.88 441 ASP B N 1
ATOM 10429 C CA . ASP B 1 441 ? -28.344 4.551 -3.076 1 93.88 441 ASP B CA 1
ATOM 10430 C C . ASP B 1 441 ? -28.375 4.738 -1.561 1 93.88 441 ASP B C 1
ATOM 10432 O O . ASP B 1 441 ? -27.484 5.395 -0.993 1 93.88 441 ASP B O 1
ATOM 10436 N N . VAL B 1 442 ? -29.281 3.941 -0.984 1 97.56 442 VAL B N 1
ATOM 10437 C CA . VAL B 1 442 ? -29.453 4.074 0.46 1 97.56 442 VAL B CA 1
ATOM 10438 C C . VAL B 1 442 ? -28.688 2.955 1.169 1 97.56 442 VAL B C 1
ATOM 10440 O O . VAL B 1 442 ? -28.781 1.788 0.78 1 97.56 442 VAL B O 1
ATOM 10443 N N . SER B 1 443 ? -27.875 3.273 2.1 1 98.5 443 SER B N 1
ATOM 10444 C CA . SER B 1 443 ? -27.234 2.295 2.971 1 98.5 443 SER B CA 1
ATOM 10445 C C . SER B 1 443 ? -28.094 1.977 4.184 1 98.5 443 SER B C 1
ATOM 10447 O O . SER B 1 443 ? -28.375 2.854 5.004 1 98.5 443 SER B O 1
ATOM 10449 N N . LEU B 1 444 ? -28.516 0.775 4.293 1 98.19 444 LEU B N 1
ATOM 10450 C CA . LEU B 1 444 ? -29.422 0.352 5.363 1 98.19 444 LEU B CA 1
ATOM 10451 C C . LEU B 1 444 ? -28.719 -0.625 6.305 1 98.19 444 LEU B C 1
ATOM 10453 O O . LEU B 1 444 ? -28.297 -1.705 5.887 1 98.19 444 LEU B O 1
ATOM 10457 N N . ASP B 1 445 ? -28.609 -0.268 7.527 1 98.56 445 ASP B N 1
ATOM 10458 C CA . ASP B 1 445 ? -27.984 -1.113 8.539 1 98.56 445 ASP B CA 1
ATOM 10459 C C . ASP B 1 445 ? -29.031 -1.69 9.492 1 98.56 445 ASP B C 1
ATOM 10461 O O . ASP B 1 445 ? -29.562 -0.977 10.344 1 98.56 445 ASP B O 1
ATOM 10465 N N . LEU B 1 446 ? -29.281 -2.938 9.367 1 98.12 446 LEU B N 1
ATOM 10466 C CA . LEU B 1 446 ? -30.219 -3.664 10.219 1 98.12 446 LEU B CA 1
ATOM 10467 C C . LEU B 1 446 ? -29.5 -4.715 11.047 1 98.12 446 LEU B C 1
ATOM 10469 O O . LEU B 1 446 ? -30.031 -5.805 11.281 1 98.12 446 LEU B O 1
ATOM 10473 N N . SER B 1 447 ? -28.281 -4.43 11.422 1 97.75 447 SER B N 1
ATOM 10474 C CA . SER B 1 447 ? -27.531 -5.398 12.211 1 97.75 447 SER B CA 1
ATOM 10475 C C . SER B 1 447 ? -28.047 -5.469 13.641 1 97.75 447 SER B C 1
ATOM 10477 O O . SER B 1 447 ? -28.469 -4.461 14.203 1 97.75 447 SER B O 1
ATOM 10479 N N . CYS B 1 448 ? -28.047 -6.613 14.188 1 96.62 448 CYS B N 1
ATOM 10480 C CA . CYS B 1 448 ? -28.406 -6.859 15.578 1 96.62 448 CYS B CA 1
ATOM 10481 C C . CYS B 1 448 ? -29.797 -6.312 15.883 1 96.62 448 CYS B C 1
ATOM 10483 O O . CYS B 1 448 ? -29.984 -5.59 16.859 1 96.62 448 CYS B O 1
ATOM 10485 N N . CYS B 1 449 ? -30.766 -6.535 15 1 96.38 449 CYS B N 1
ATOM 10486 C CA . CYS B 1 449 ? -32.125 -6.055 15.195 1 96.38 449 CYS B CA 1
ATOM 10487 C C . CYS B 1 449 ? -33.062 -7.191 15.625 1 96.38 449 CYS B C 1
ATOM 10489 O O . CYS B 1 449 ? -34.281 -7.02 15.688 1 96.38 449 CYS B O 1
ATOM 10491 N N . GLU B 1 450 ? -32.625 -8.391 15.805 1 95.06 450 GLU B N 1
ATOM 10492 C CA . GLU B 1 450 ? -33.375 -9.57 16.234 1 95.06 450 GLU B CA 1
ATOM 10493 C C . GLU B 1 450 ? -34.469 -9.922 15.227 1 95.06 450 GLU B C 1
ATOM 10495 O O . GLU B 1 450 ? -35.625 -10.133 15.602 1 95.06 450 GLU B O 1
ATOM 10500 N N . LEU B 1 451 ? -34.125 -9.938 14.047 1 95.94 451 LEU B N 1
ATOM 10501 C CA . LEU B 1 451 ? -35.094 -10.242 12.992 1 95.94 451 LEU B CA 1
ATOM 10502 C C . LEU B 1 451 ? -35.531 -11.703 13.07 1 95.94 451 LEU B C 1
ATOM 10504 O O . LEU B 1 451 ? -36.719 -11.984 13.047 1 95.94 451 LEU B O 1
ATOM 10508 N N . ARG B 1 452 ? -34.625 -12.648 13.195 1 94.62 452 ARG B N 1
ATOM 10509 C CA . ARG B 1 452 ? -34.938 -14.07 13.344 1 94.62 452 ARG B CA 1
ATOM 10510 C C . ARG B 1 452 ? -35.719 -14.586 12.141 1 94.62 452 ARG B C 1
ATOM 10512 O O . ARG B 1 452 ? -35.594 -14.047 11.039 1 94.62 452 ARG B O 1
ATOM 10519 N N . SER B 1 453 ? -36.5 -15.594 12.227 1 94.94 453 SER B N 1
ATOM 10520 C CA . SER B 1 453 ? -37.188 -16.25 11.117 1 94.94 453 SER B CA 1
ATOM 10521 C C . SER B 1 453 ? -38.281 -15.352 10.547 1 94.94 453 SER B C 1
ATOM 10523 O O . SER B 1 453 ? -38.5 -15.305 9.328 1 94.94 453 SER B O 1
ATOM 10525 N N . GLY B 1 454 ? -38.938 -14.68 11.469 1 94.69 454 GLY B N 1
ATOM 10526 C CA . GLY B 1 454 ? -39.969 -13.773 11.023 1 94.69 454 GLY B CA 1
ATOM 10527 C C . GLY B 1 454 ? -39.469 -12.648 10.141 1 94.69 454 GLY B C 1
ATOM 10528 O O . GLY B 1 454 ? -40.062 -12.344 9.102 1 94.69 454 GLY B O 1
ATOM 10529 N N . GLY B 1 455 ? -38.469 -12.062 10.578 1 96 455 GLY B N 1
ATOM 10530 C CA . GLY B 1 455 ? -37.875 -11 9.797 1 96 455 GLY B CA 1
ATOM 10531 C C . GLY B 1 455 ? -37.312 -11.484 8.461 1 96 455 GLY B C 1
ATOM 10532 O O . GLY B 1 455 ? -37.406 -10.773 7.457 1 96 455 GLY B O 1
ATOM 10533 N N . SER B 1 456 ? -36.75 -12.648 8.469 1 96.19 456 SER B N 1
ATOM 10534 C CA . SER B 1 456 ? -36.25 -13.242 7.238 1 96.19 456 SER B CA 1
ATOM 10535 C C . SER B 1 456 ? -37.344 -13.391 6.195 1 96.19 456 SER B C 1
ATOM 10537 O O . SER B 1 456 ? -37.125 -13.125 5.012 1 96.19 456 SER B O 1
ATOM 10539 N N . GLN B 1 457 ? -38.438 -13.828 6.598 1 96.12 457 GLN B N 1
ATOM 10540 C CA . GLN B 1 457 ? -39.594 -14.016 5.699 1 96.12 457 GLN B CA 1
ATOM 10541 C C . GLN B 1 457 ? -40 -12.695 5.062 1 96.12 457 GLN B C 1
ATOM 10543 O O . GLN B 1 457 ? -40.312 -12.648 3.873 1 96.12 457 GLN B O 1
ATOM 10548 N N . ILE B 1 458 ? -39.969 -11.695 5.875 1 96.25 458 ILE B N 1
ATOM 10549 C CA . ILE B 1 458 ? -40.344 -10.375 5.371 1 96.25 458 ILE B CA 1
ATOM 10550 C C . ILE B 1 458 ? -39.312 -9.906 4.348 1 96.25 458 ILE B C 1
ATOM 10552 O O . ILE B 1 458 ? -39.656 -9.391 3.285 1 96.25 458 ILE B O 1
ATOM 10556 N N . LEU B 1 459 ? -38.125 -10.062 4.707 1 97.12 459 LEU B N 1
ATOM 10557 C CA . LEU B 1 459 ? -37.062 -9.688 3.797 1 97.12 459 LEU B CA 1
ATOM 10558 C C . LEU B 1 459 ? -37.188 -10.43 2.469 1 97.12 459 LEU B C 1
ATOM 10560 O O . LEU B 1 459 ? -37 -9.828 1.403 1 97.12 459 LEU B O 1
ATOM 10564 N N . GLU B 1 460 ? -37.438 -11.719 2.525 1 94.88 460 GLU B N 1
ATOM 10565 C CA . GLU B 1 460 ? -37.594 -12.555 1.336 1 94.88 460 GLU B CA 1
ATOM 10566 C C . GLU B 1 460 ? -38.688 -12.031 0.425 1 94.88 460 GLU B C 1
ATOM 10568 O O . GLU B 1 460 ? -38.562 -12.078 -0.801 1 94.88 460 GLU B O 1
ATOM 10573 N N . GLY B 1 461 ? -39.594 -11.508 0.972 1 93.06 461 GLY B N 1
ATOM 10574 C CA . GLY B 1 461 ? -40.75 -11.047 0.213 1 93.06 461 GLY B CA 1
ATOM 10575 C C . GLY B 1 461 ? -40.5 -9.711 -0.466 1 93.06 461 GLY B C 1
ATOM 10576 O O . GLY B 1 461 ? -41.188 -9.391 -1.452 1 93.06 461 GLY B O 1
ATOM 10577 N N . CYS B 1 462 ? -39.562 -8.945 -0.023 1 92.94 462 CYS B N 1
ATOM 10578 C CA . CYS B 1 462 ? -39.469 -7.57 -0.505 1 92.94 462 CYS B CA 1
ATOM 10579 C C . CYS B 1 462 ? -38.125 -7.316 -1.152 1 92.94 462 CYS B C 1
ATOM 10581 O O . CYS B 1 462 ? -38 -6.484 -2.053 1 92.94 462 CYS B O 1
ATOM 10583 N N . ILE B 1 463 ? -37.094 -7.93 -0.761 1 94.31 463 ILE B N 1
ATOM 10584 C CA . ILE B 1 463 ? -35.719 -7.531 -1 1 94.31 463 ILE B CA 1
ATOM 10585 C C . ILE B 1 463 ? -35.375 -7.656 -2.486 1 94.31 463 ILE B C 1
ATOM 10587 O O . ILE B 1 463 ? -34.562 -6.898 -3.016 1 94.31 463 ILE B O 1
ATOM 10591 N N . ALA B 1 464 ? -35.969 -8.578 -3.238 1 92.88 464 ALA B N 1
ATOM 10592 C CA . ALA B 1 464 ? -35.656 -8.836 -4.641 1 92.88 464 ALA B CA 1
ATOM 10593 C C . ALA B 1 464 ? -36.062 -7.656 -5.523 1 92.88 464 ALA B C 1
ATOM 10595 O O . ALA B 1 464 ? -35.406 -7.379 -6.527 1 92.88 464 ALA B O 1
ATOM 10596 N N . GLU B 1 465 ? -37.031 -6.934 -5.109 1 91.88 465 GLU B N 1
ATOM 10597 C CA . GLU B 1 465 ? -37.594 -5.914 -5.992 1 91.88 465 GLU B CA 1
ATOM 10598 C C . GLU B 1 465 ? -37.281 -4.508 -5.484 1 91.88 465 GLU B C 1
ATOM 10600 O O . GLU B 1 465 ? -37.656 -3.518 -6.102 1 91.88 465 GLU B O 1
ATOM 10605 N N . ILE B 1 466 ? -36.562 -4.316 -4.449 1 94.06 466 ILE B N 1
ATOM 10606 C CA . ILE B 1 466 ? -36.25 -2.998 -3.898 1 94.06 466 ILE B CA 1
ATOM 10607 C C . ILE B 1 466 ? -35.031 -2.422 -4.602 1 94.06 466 ILE B C 1
ATOM 10609 O O . ILE B 1 466 ? -33.906 -2.926 -4.438 1 94.06 466 ILE B O 1
ATOM 10613 N N . PRO B 1 467 ? -35.094 -1.45 -5.391 1 93.5 467 PRO B N 1
ATOM 10614 C CA . PRO B 1 467 ? -33.969 -0.896 -6.152 1 93.5 467 PRO B CA 1
ATOM 10615 C C . PRO B 1 467 ? -33.219 0.213 -5.398 1 93.5 467 PRO B C 1
ATOM 10617 O O . PRO B 1 467 ? -32.219 0.719 -5.875 1 93.5 467 PRO B O 1
ATOM 10620 N N . ASN B 1 468 ? -33.719 0.537 -4.121 1 95.19 468 ASN B N 1
ATOM 10621 C CA . ASN B 1 468 ? -33.25 1.737 -3.434 1 95.19 468 ASN B CA 1
ATOM 10622 C C . ASN B 1 468 ? -32 1.45 -2.574 1 95.19 468 ASN B C 1
ATOM 10624 O O . ASN B 1 468 ? -31.234 2.359 -2.26 1 95.19 468 ASN B O 1
ATOM 10628 N N . ILE B 1 469 ? -31.797 0.224 -2.217 1 96.69 469 ILE B N 1
ATOM 10629 C CA . ILE B 1 469 ? -30.766 -0.121 -1.242 1 96.69 469 ILE B CA 1
ATOM 10630 C C . ILE B 1 469 ? -29.5 -0.545 -1.967 1 96.69 469 ILE B C 1
ATOM 10632 O O . ILE B 1 469 ? -29.516 -1.475 -2.777 1 96.69 469 ILE B O 1
ATOM 10636 N N . SER B 1 470 ? -28.469 0.111 -1.717 1 97.06 470 SER B N 1
ATOM 10637 C CA . SER B 1 470 ? -27.188 -0.222 -2.326 1 97.06 470 SER B CA 1
ATOM 10638 C C . SER B 1 470 ? -26.297 -0.993 -1.355 1 97.06 470 SER B C 1
ATOM 10640 O O . SER B 1 470 ? -25.453 -1.798 -1.774 1 97.06 470 SER B O 1
ATOM 10642 N N . SER B 1 471 ? -26.422 -0.693 -0.08 1 98.06 471 SER B N 1
ATOM 10643 C CA . SER B 1 471 ? -25.672 -1.373 0.977 1 98.06 471 SER B CA 1
ATOM 10644 C C . SER B 1 471 ? -26.609 -1.908 2.055 1 98.06 471 SER B C 1
ATOM 10646 O O . SER B 1 471 ? -27.422 -1.16 2.609 1 98.06 471 SER B O 1
ATOM 10648 N N . LEU B 1 472 ? -26.516 -3.176 2.326 1 98.25 472 LEU B N 1
ATOM 10649 C CA . LEU B 1 472 ? -27.391 -3.812 3.307 1 98.25 472 LEU B CA 1
ATOM 10650 C C . LEU B 1 472 ? -26.578 -4.582 4.34 1 98.25 472 LEU B C 1
ATOM 10652 O O . LEU B 1 472 ? -25.734 -5.41 3.986 1 98.25 472 LEU B O 1
ATOM 10656 N N . ASP B 1 473 ? -26.734 -4.305 5.547 1 98.62 473 ASP B N 1
ATOM 10657 C CA . ASP B 1 473 ? -26.109 -5.027 6.645 1 98.62 473 ASP B CA 1
ATOM 10658 C C . ASP B 1 473 ? -27.156 -5.746 7.5 1 98.62 473 ASP B C 1
ATOM 10660 O O . ASP B 1 473 ? -27.938 -5.102 8.203 1 98.62 473 ASP B O 1
ATOM 10664 N N . ILE B 1 474 ? -27.219 -6.977 7.48 1 98.06 474 ILE B N 1
ATOM 10665 C CA . ILE B 1 474 ? -28.156 -7.77 8.273 1 98.06 474 ILE B CA 1
ATOM 10666 C C . ILE B 1 474 ? -27.375 -8.703 9.203 1 98.06 474 ILE B C 1
ATOM 10668 O O . ILE B 1 474 ? -27.797 -9.828 9.461 1 98.06 474 ILE B O 1
ATOM 10672 N N . SER B 1 475 ? -26.234 -8.25 9.633 1 97.75 475 SER B N 1
ATOM 10673 C CA . SER B 1 475 ? -25.375 -9.078 10.477 1 97.75 475 SER B CA 1
ATOM 10674 C C . SER B 1 475 ? -25.984 -9.289 11.852 1 97.75 475 SER B C 1
ATOM 10676 O O . SER B 1 475 ? -26.766 -8.461 12.328 1 97.75 475 SER B O 1
ATOM 10678 N N . ASP B 1 476 ? -25.688 -10.383 12.461 1 96.62 476 ASP B N 1
ATOM 10679 C CA . ASP B 1 476 ? -26.031 -10.711 13.844 1 96.62 476 ASP B CA 1
ATOM 10680 C C . ASP B 1 476 ? -27.531 -10.641 14.062 1 96.62 476 ASP B C 1
ATOM 10682 O O . ASP B 1 476 ? -28 -9.945 14.969 1 96.62 476 ASP B O 1
ATOM 10686 N N . ASN B 1 477 ? -28.328 -11.328 13.273 1 97 477 ASN B N 1
ATOM 10687 C CA . ASN B 1 477 ? -29.781 -11.383 13.398 1 97 477 ASN B CA 1
ATOM 10688 C C . ASN B 1 477 ? -30.281 -12.812 13.617 1 97 477 ASN B C 1
ATOM 10690 O O . ASN B 1 477 ? -31.469 -13.086 13.492 1 97 477 ASN B O 1
ATOM 10694 N N . SER B 1 478 ? -29.422 -13.797 13.828 1 94.12 478 SER B N 1
ATOM 10695 C CA . SER B 1 478 ? -29.734 -15.195 14.078 1 94.12 478 SER B CA 1
ATOM 10696 C C . SER B 1 478 ? -30.594 -15.773 12.961 1 94.12 478 SER B C 1
ATOM 10698 O O . SER B 1 478 ? -31.625 -16.406 13.227 1 94.12 478 SER B O 1
ATOM 10700 N N . LEU B 1 479 ? -30.234 -15.547 11.773 1 94.69 479 LEU B N 1
ATOM 10701 C CA . LEU B 1 479 ? -31 -16.047 10.633 1 94.69 479 LEU B CA 1
ATOM 10702 C C . LEU B 1 479 ? -30.734 -17.547 10.43 1 94.69 479 LEU B C 1
ATOM 10704 O O . LEU B 1 479 ? -31.672 -18.312 10.195 1 94.69 479 LEU B O 1
ATOM 10708 N N . ASP B 1 480 ? -29.5 -17.953 10.453 1 92.75 480 ASP B N 1
ATOM 10709 C CA . ASP B 1 480 ? -29.078 -19.359 10.445 1 92.75 480 ASP B CA 1
ATOM 10710 C C . ASP B 1 480 ? -29.688 -20.109 9.258 1 92.75 480 ASP B C 1
ATOM 10712 O O . ASP B 1 480 ? -29.391 -19.781 8.102 1 92.75 480 ASP B O 1
ATOM 10716 N N . MET B 1 481 ? -30.688 -20.953 9.469 1 91.12 481 MET B N 1
ATOM 10717 C CA . MET B 1 481 ? -31.219 -21.812 8.422 1 91.12 481 MET B CA 1
ATOM 10718 C C . MET B 1 481 ? -32.094 -21.031 7.457 1 91.12 481 MET B C 1
ATOM 10720 O O . MET B 1 481 ? -32.25 -21.406 6.293 1 91.12 481 MET B O 1
ATOM 10724 N N . ASP B 1 482 ? -32.594 -19.938 7.895 1 93.56 482 ASP B N 1
ATOM 10725 C CA . ASP B 1 482 ? -33.438 -19.125 7.051 1 93.56 482 ASP B CA 1
ATOM 10726 C C . ASP B 1 482 ? -32.656 -18.5 5.906 1 93.56 482 ASP B C 1
ATOM 10728 O O . ASP B 1 482 ? -33.219 -18.031 4.922 1 93.56 482 ASP B O 1
ATOM 10732 N N . LEU B 1 483 ? -31.375 -18.5 6.055 1 94.56 483 LEU B N 1
ATOM 10733 C CA . LEU B 1 483 ? -30.5 -17.969 5.016 1 94.56 483 LEU B CA 1
ATOM 10734 C C . LEU B 1 483 ? -30.625 -18.781 3.729 1 94.56 483 LEU B C 1
ATOM 10736 O O . LEU B 1 483 ? -30.328 -18.281 2.643 1 94.56 483 LEU B O 1
ATOM 10740 N N . THR B 1 484 ? -30.969 -20.031 3.828 1 92.81 484 THR B N 1
ATOM 10741 C CA . THR B 1 484 ? -31.078 -20.906 2.668 1 92.81 484 THR B CA 1
ATOM 10742 C C . THR B 1 484 ? -32 -20.312 1.625 1 92.81 484 THR B C 1
ATOM 10744 O O . THR B 1 484 ? -31.688 -20.266 0.438 1 92.81 484 THR B O 1
ATOM 10747 N N . THR B 1 485 ? -33.062 -19.766 2.031 1 93.62 485 THR B N 1
ATOM 10748 C CA . THR B 1 485 ? -34.062 -19.188 1.122 1 93.62 485 THR B CA 1
ATOM 10749 C C . THR B 1 485 ? -33.781 -17.719 0.874 1 93.62 485 THR B C 1
ATOM 10751 O O . THR B 1 485 ? -33.938 -17.219 -0.245 1 93.62 485 THR B O 1
ATOM 10754 N N . LEU B 1 486 ? -33.406 -17.031 1.937 1 95.88 486 LEU B N 1
ATOM 10755 C CA . LEU B 1 486 ? -33.156 -15.602 1.835 1 95.88 486 LEU B CA 1
ATOM 10756 C C . LEU B 1 486 ? -32.094 -15.297 0.793 1 95.88 486 LEU B C 1
ATOM 10758 O O . LEU B 1 486 ? -32.219 -14.344 0.02 1 95.88 486 LEU B O 1
ATOM 10762 N N . LEU B 1 487 ? -31.062 -16.109 0.764 1 95.31 487 LEU B N 1
ATOM 10763 C CA . LEU B 1 487 ? -29.938 -15.891 -0.144 1 95.31 487 LEU B CA 1
ATOM 10764 C C . LEU B 1 487 ? -30.391 -16.031 -1.597 1 95.31 487 LEU B C 1
ATOM 10766 O O . LEU B 1 487 ? -29.875 -15.336 -2.475 1 95.31 487 LEU B O 1
ATOM 10770 N N . VAL B 1 488 ? -31.312 -16.891 -1.888 1 94 488 VAL B N 1
ATOM 10771 C CA . VAL B 1 488 ? -31.844 -17.062 -3.236 1 94 488 VAL B CA 1
ATOM 10772 C C . VAL B 1 488 ? -32.5 -15.773 -3.697 1 94 488 VAL B C 1
ATOM 10774 O O . VAL B 1 488 ? -32.312 -15.336 -4.836 1 94 488 VAL B O 1
ATOM 10777 N N . TRP B 1 489 ? -33.219 -15.148 -2.777 1 94 489 TRP B N 1
ATOM 10778 C CA . TRP B 1 489 ? -33.938 -13.914 -3.102 1 94 489 TRP B CA 1
ATOM 10779 C C . TRP B 1 489 ? -32.938 -12.742 -3.201 1 94 489 TRP B C 1
ATOM 10781 O O . TRP B 1 489 ? -33.125 -11.844 -4.023 1 94 489 TRP B O 1
ATOM 10791 N N . LEU B 1 490 ? -32 -12.727 -2.32 1 94.69 490 LEU B N 1
ATOM 10792 C CA . LEU B 1 490 ? -30.953 -11.703 -2.385 1 94.69 490 LEU B CA 1
ATOM 10793 C C . LEU B 1 490 ? -30.203 -11.766 -3.713 1 94.69 490 LEU B C 1
ATOM 10795 O O . LEU B 1 490 ? -29.812 -10.734 -4.254 1 94.69 490 LEU B O 1
ATOM 10799 N N . ALA B 1 491 ? -30.016 -13 -4.27 1 93.38 491 ALA B N 1
ATOM 10800 C CA . ALA B 1 491 ? -29.312 -13.195 -5.531 1 93.38 491 ALA B CA 1
ATOM 10801 C C . ALA B 1 491 ? -30.078 -12.578 -6.691 1 93.38 491 ALA B C 1
ATOM 10803 O O . ALA B 1 491 ? -29.5 -12.227 -7.719 1 93.38 491 ALA B O 1
ATOM 10804 N N . LYS B 1 492 ? -31.312 -12.383 -6.543 1 92.75 492 LYS B N 1
ATOM 10805 C CA . LYS B 1 492 ? -32.156 -11.828 -7.594 1 92.75 492 LYS B CA 1
ATOM 10806 C C . LYS B 1 492 ? -32.125 -10.297 -7.574 1 92.75 492 LYS B C 1
ATOM 10808 O O . LYS B 1 492 ? -32.531 -9.656 -8.547 1 92.75 492 LYS B O 1
ATOM 10813 N N . ASN B 1 493 ? -31.656 -9.727 -6.465 1 93.12 493 ASN B N 1
ATOM 10814 C CA . ASN B 1 493 ? -31.578 -8.273 -6.363 1 93.12 493 ASN B CA 1
ATOM 10815 C C . ASN B 1 493 ? -30.5 -7.703 -7.277 1 93.12 493 ASN B C 1
ATOM 10817 O O . ASN B 1 493 ? -29.438 -8.289 -7.422 1 93.12 493 ASN B O 1
ATOM 10821 N N . ARG B 1 494 ? -30.719 -6.578 -7.945 1 92.81 494 ARG B N 1
ATOM 10822 C CA . ARG B 1 494 ? -29.766 -6 -8.898 1 92.81 494 ARG B CA 1
ATOM 10823 C C . ARG B 1 494 ? -29.25 -4.648 -8.414 1 92.81 494 ARG B C 1
ATOM 10825 O O . ARG B 1 494 ? -28.562 -3.945 -9.148 1 92.81 494 ARG B O 1
ATOM 10832 N N . SER B 1 495 ? -29.594 -4.34 -7.109 1 94.06 495 SER B N 1
ATOM 10833 C CA . SER B 1 495 ? -29.219 -3.016 -6.633 1 94.06 495 SER B CA 1
ATOM 10834 C C . SER B 1 495 ? -28.219 -3.104 -5.488 1 94.06 495 SER B C 1
ATOM 10836 O O . SER B 1 495 ? -27.391 -2.203 -5.305 1 94.06 495 SER B O 1
ATOM 10838 N N . ILE B 1 496 ? -28.172 -4.176 -4.75 1 96.38 496 ILE B N 1
ATOM 10839 C CA . ILE B 1 496 ? -27.312 -4.316 -3.574 1 96.38 496 ILE B CA 1
ATOM 10840 C C . ILE B 1 496 ? -25.891 -4.621 -4.008 1 96.38 496 ILE B C 1
ATOM 10842 O O . ILE B 1 496 ? -25.609 -5.699 -4.539 1 96.38 496 ILE B O 1
ATOM 10846 N N . ARG B 1 497 ? -25.062 -3.74 -3.764 1 96.69 497 ARG B N 1
ATOM 10847 C CA . ARG B 1 497 ? -23.656 -3.895 -4.133 1 96.69 497 ARG B CA 1
ATOM 10848 C C . ARG B 1 497 ? -22.828 -4.312 -2.928 1 96.69 497 ARG B C 1
ATOM 10850 O O . ARG B 1 497 ? -21.797 -4.965 -3.08 1 96.69 497 ARG B O 1
ATOM 10857 N N . HIS B 1 498 ? -23.219 -3.877 -1.709 1 97.88 498 HIS B N 1
ATOM 10858 C CA . HIS B 1 498 ? -22.5 -4.191 -0.477 1 97.88 498 HIS B CA 1
ATOM 10859 C C . HIS B 1 498 ? -23.391 -4.977 0.487 1 97.88 498 HIS B C 1
ATOM 10861 O O . HIS B 1 498 ? -24.422 -4.48 0.922 1 97.88 498 HIS B O 1
ATOM 10867 N N . LEU B 1 499 ? -22.922 -6.176 0.8 1 98.19 499 LEU B N 1
ATOM 10868 C CA . LEU B 1 499 ? -23.734 -7.043 1.646 1 98.19 499 LEU B CA 1
ATOM 10869 C C . LEU B 1 499 ? -22.938 -7.539 2.844 1 98.19 499 LEU B C 1
ATOM 10871 O O . LEU B 1 499 ? -21.812 -8.016 2.689 1 98.19 499 LEU B O 1
ATOM 10875 N N . SER B 1 500 ? -23.453 -7.367 4.047 1 98.5 500 SER B N 1
ATOM 10876 C CA . SER B 1 500 ? -22.844 -7.887 5.27 1 98.5 500 SER B CA 1
ATOM 10877 C C . SER B 1 500 ? -23.734 -8.945 5.918 1 98.5 500 SER B C 1
ATOM 10879 O O . SER B 1 500 ? -24.875 -8.656 6.312 1 98.5 500 SER B O 1
ATOM 10881 N N . LEU B 1 501 ? -23.203 -10.125 6.07 1 97.5 501 LEU B N 1
ATOM 10882 C CA . LEU B 1 501 ? -23.984 -11.258 6.57 1 97.5 501 LEU B CA 1
ATOM 10883 C C . LEU B 1 501 ? -23.328 -11.852 7.816 1 97.5 501 LEU B C 1
ATOM 10885 O O . LEU B 1 501 ? -23.734 -12.914 8.289 1 97.5 501 LEU B O 1
ATOM 10889 N N . GLY B 1 502 ? -22.453 -11.25 8.406 1 96.69 502 GLY B N 1
ATOM 10890 C CA . GLY B 1 502 ? -21.672 -11.812 9.492 1 96.69 502 GLY B CA 1
ATOM 10891 C C . GLY B 1 502 ? -22.5 -12.211 10.695 1 96.69 502 GLY B C 1
ATOM 10892 O O . GLY B 1 502 ? -23.609 -11.695 10.891 1 96.69 502 GLY B O 1
ATOM 10893 N N . LYS B 1 503 ? -22.078 -13.141 11.453 1 95.25 503 LYS B N 1
ATOM 10894 C CA . LYS B 1 503 ? -22.656 -13.578 12.719 1 95.25 503 LYS B CA 1
ATOM 10895 C C . LYS B 1 503 ? -24.062 -14.125 12.531 1 95.25 503 LYS B C 1
ATOM 10897 O O . LYS B 1 503 ? -24.969 -13.805 13.305 1 95.25 503 LYS B O 1
ATOM 10902 N N . ASN B 1 504 ? -24.312 -14.734 11.391 1 95.88 504 ASN B N 1
ATOM 10903 C CA . ASN B 1 504 ? -25.609 -15.344 11.141 1 95.88 504 ASN B CA 1
ATOM 10904 C C . ASN B 1 504 ? -25.484 -16.844 10.875 1 95.88 504 ASN B C 1
ATOM 10906 O O . ASN B 1 504 ? -26.406 -17.469 10.383 1 95.88 504 ASN B O 1
ATOM 10910 N N . PHE B 1 505 ? -24.328 -17.516 11.242 1 93.69 505 PHE B N 1
ATOM 10911 C CA . PHE B 1 505 ? -24.078 -18.891 10.797 1 93.69 505 PHE B CA 1
ATOM 10912 C C . PHE B 1 505 ? -23.828 -19.797 11.984 1 93.69 505 PHE B C 1
ATOM 10914 O O . PHE B 1 505 ? -23.094 -20.781 11.875 1 93.69 505 PHE B O 1
ATOM 10921 N N . ASN B 1 506 ? -24.297 -19.578 13.102 1 85.38 506 ASN B N 1
ATOM 10922 C CA . ASN B 1 506 ? -24.031 -20.359 14.312 1 85.38 506 ASN B CA 1
ATOM 10923 C C . ASN B 1 506 ? -24.672 -21.734 14.227 1 85.38 506 ASN B C 1
ATOM 10925 O O . ASN B 1 506 ? -24.047 -22.734 14.594 1 85.38 506 ASN B O 1
ATOM 10929 N N . ASN B 1 507 ? -25.953 -21.953 13.797 1 78.31 507 ASN B N 1
ATOM 10930 C CA . ASN B 1 507 ? -26.656 -23.234 13.789 1 78.31 507 ASN B CA 1
ATOM 10931 C C . ASN B 1 507 ? -27.047 -23.656 12.367 1 78.31 507 ASN B C 1
ATOM 10933 O O . ASN B 1 507 ? -28.219 -23.859 12.07 1 78.31 507 ASN B O 1
ATOM 10937 N N . ILE B 1 508 ? -25.984 -23.75 11.547 1 73.12 508 ILE B N 1
ATOM 10938 C CA . ILE B 1 508 ? -26.375 -24.016 10.164 1 73.12 508 ILE B CA 1
ATOM 10939 C C . ILE B 1 508 ? -25.953 -25.453 9.789 1 73.12 508 ILE B C 1
ATOM 10941 O O . ILE B 1 508 ? -25.047 -26.016 10.383 1 73.12 508 ILE B O 1
ATOM 10945 N N . LYS B 1 509 ? -26.969 -26.188 9.141 1 66.25 509 LYS B N 1
ATOM 10946 C CA . LYS B 1 509 ? -26.547 -27.359 8.367 1 66.25 509 LYS B CA 1
ATOM 10947 C C . LYS B 1 509 ? -25.688 -26.938 7.18 1 66.25 509 LYS B C 1
ATOM 10949 O O . LYS B 1 509 ? -26.203 -26.469 6.164 1 66.25 509 LYS B O 1
ATOM 10954 N N . SER B 1 510 ? -24.328 -26.812 7.285 1 64.62 510 SER B N 1
ATOM 10955 C CA . SER B 1 510 ? -23.25 -26.016 6.719 1 64.62 510 SER B CA 1
ATOM 10956 C C . SER B 1 510 ? -23.266 -26.078 5.195 1 64.62 510 SER B C 1
ATOM 10958 O O . SER B 1 510 ? -23.203 -25.047 4.523 1 64.62 510 SER B O 1
ATOM 10960 N N . LYS B 1 511 ? -23.703 -27.078 4.465 1 78.81 511 LYS B N 1
ATOM 10961 C CA . LYS B 1 511 ? -23.375 -27.219 3.049 1 78.81 511 LYS B CA 1
ATOM 10962 C C . LYS B 1 511 ? -24.422 -26.547 2.168 1 78.81 511 LYS B C 1
ATOM 10964 O O . LYS B 1 511 ? -24.078 -25.875 1.188 1 78.81 511 LYS B O 1
ATOM 10969 N N . CYS B 1 512 ? -25.656 -26.562 2.615 1 86.12 512 CYS B N 1
ATOM 10970 C CA . CYS B 1 512 ? -26.703 -26.016 1.765 1 86.12 512 CYS B CA 1
ATOM 10971 C C . CYS B 1 512 ? -26.672 -24.484 1.766 1 86.12 512 CYS B C 1
ATOM 10973 O O . CYS B 1 512 ? -26.734 -23.859 0.708 1 86.12 512 CYS B O 1
ATOM 10975 N N . VAL B 1 513 ? -26.562 -23.891 2.965 1 92.88 513 VAL B N 1
ATOM 10976 C CA . VAL B 1 513 ? -26.547 -22.438 3.094 1 92.88 513 VAL B CA 1
ATOM 10977 C C . VAL B 1 513 ? -25.344 -21.859 2.344 1 92.88 513 VAL B C 1
ATOM 10979 O O . VAL B 1 513 ? -25.484 -20.906 1.58 1 92.88 513 VAL B O 1
ATOM 10982 N N . LEU B 1 514 ? -24.234 -22.453 2.531 1 92.5 514 LEU B N 1
ATOM 10983 C CA . LEU B 1 514 ? -23 -21.953 1.924 1 92.5 514 LEU B CA 1
ATOM 10984 C C . LEU B 1 514 ? -23.016 -22.172 0.416 1 92.5 514 LEU B C 1
ATOM 10986 O O . LEU B 1 514 ? -22.453 -21.375 -0.34 1 92.5 514 LEU B O 1
ATOM 10990 N N . ASP B 1 515 ? -23.625 -23.266 -0.036 1 90.94 515 ASP B N 1
ATOM 10991 C CA . ASP B 1 515 ? -23.781 -23.5 -1.468 1 90.94 515 ASP B CA 1
ATOM 10992 C C . ASP B 1 515 ? -24.609 -22.391 -2.125 1 90.94 515 ASP B C 1
ATOM 10994 O O . ASP B 1 515 ? -24.297 -21.969 -3.24 1 90.94 515 ASP B O 1
ATOM 10998 N N . ASN B 1 516 ? -25.656 -22 -1.408 1 92.25 516 ASN B N 1
ATOM 10999 C CA . ASN B 1 516 ? -26.469 -20.906 -1.931 1 92.25 516 ASN B CA 1
ATOM 11000 C C . ASN B 1 516 ? -25.703 -19.594 -1.947 1 92.25 516 ASN B C 1
ATOM 11002 O O . ASN B 1 516 ? -25.891 -18.766 -2.844 1 92.25 516 ASN B O 1
ATOM 11006 N N . LEU B 1 517 ? -24.953 -19.406 -0.899 1 93.62 517 LEU B N 1
ATOM 11007 C CA . LEU B 1 517 ? -24.094 -18.219 -0.875 1 93.62 517 LEU B CA 1
ATOM 11008 C C . LEU B 1 517 ? -23.141 -18.219 -2.066 1 93.62 517 LEU B C 1
ATOM 11010 O O . LEU B 1 517 ? -22.969 -17.188 -2.721 1 93.62 517 LEU B O 1
ATOM 11014 N N . VAL B 1 518 ? -22.531 -19.391 -2.338 1 92.62 518 VAL B N 1
ATOM 11015 C CA . VAL B 1 518 ? -21.609 -19.547 -3.461 1 92.62 518 VAL B CA 1
ATOM 11016 C C . VAL B 1 518 ? -22.344 -19.266 -4.77 1 92.62 518 VAL B C 1
ATOM 11018 O O . VAL B 1 518 ? -21.812 -18.578 -5.652 1 92.62 518 VAL B O 1
ATOM 11021 N N . HIS B 1 519 ? -23.531 -19.75 -4.879 1 89.75 519 HIS B N 1
ATOM 11022 C CA . HIS B 1 519 ? -24.344 -19.5 -6.066 1 89.75 519 HIS B CA 1
ATOM 11023 C C . HIS B 1 519 ? -24.594 -18 -6.262 1 89.75 519 HIS B C 1
ATOM 11025 O O . HIS B 1 519 ? -24.547 -17.5 -7.387 1 89.75 519 HIS B O 1
ATOM 11031 N N . MET B 1 520 ? -24.875 -17.344 -5.188 1 91.62 520 MET B N 1
ATOM 11032 C CA . MET B 1 520 ? -25.141 -15.906 -5.246 1 91.62 520 MET B CA 1
ATOM 11033 C C . MET B 1 520 ? -23.906 -15.148 -5.719 1 91.62 520 MET B C 1
ATOM 11035 O O . MET B 1 520 ? -24.016 -14.242 -6.555 1 91.62 520 MET B O 1
ATOM 11039 N N . ILE B 1 521 ? -22.766 -15.531 -5.273 1 91 521 ILE B N 1
ATOM 11040 C CA . ILE B 1 521 ? -21.516 -14.836 -5.586 1 91 521 ILE B CA 1
ATOM 11041 C C . ILE B 1 521 ? -21.109 -15.133 -7.023 1 91 521 ILE B C 1
ATOM 11043 O O . ILE B 1 521 ? -20.531 -14.281 -7.699 1 91 521 ILE B O 1
ATOM 11047 N N . GLN B 1 522 ? -21.406 -16.328 -7.57 1 86.94 522 GLN B N 1
ATOM 11048 C CA . GLN B 1 522 ? -20.953 -16.766 -8.891 1 86.94 522 GLN B CA 1
ATOM 11049 C C . GLN B 1 522 ? -21.938 -16.344 -9.977 1 86.94 522 GLN B C 1
ATOM 11051 O O . GLN B 1 522 ? -21.656 -16.484 -11.164 1 86.94 522 GLN B O 1
ATOM 11056 N N . GLU B 1 523 ? -23 -15.812 -9.469 1 82.69 523 GLU B N 1
ATOM 11057 C CA . GLU B 1 523 ? -24 -15.383 -10.453 1 82.69 523 GLU B CA 1
ATOM 11058 C C . GLU B 1 523 ? -23.422 -14.336 -11.398 1 82.69 523 GLU B C 1
ATOM 11060 O O . GLU B 1 523 ? -22.797 -13.367 -10.961 1 82.69 523 GLU B O 1
ATOM 11065 N N . GLU B 1 524 ? -23.453 -14.508 -12.703 1 76.62 524 GLU B N 1
ATOM 11066 C CA . GLU B 1 524 ? -22.828 -13.703 -13.742 1 76.62 524 GLU B CA 1
ATOM 11067 C C . GLU B 1 524 ? -23.297 -12.258 -13.688 1 76.62 524 GLU B C 1
ATOM 11069 O O . GLU B 1 524 ? -22.516 -11.328 -13.883 1 76.62 524 GLU B O 1
ATOM 11074 N N . GLU B 1 525 ? -24.578 -12.039 -13.391 1 80.81 525 GLU B N 1
ATOM 11075 C CA . GLU B 1 525 ? -25.109 -10.68 -13.43 1 80.81 525 GLU B CA 1
ATOM 11076 C C . GLU B 1 525 ? -25.234 -10.094 -12.031 1 80.81 525 GLU B C 1
ATOM 11078 O O . GLU B 1 525 ? -25.938 -9.094 -11.828 1 80.81 525 GLU B O 1
ATOM 11083 N N . SER B 1 526 ? -24.531 -10.68 -11.148 1 85.75 526 SER B N 1
ATOM 11084 C CA . SER B 1 526 ? -24.625 -10.18 -9.781 1 85.75 526 SER B CA 1
ATOM 11085 C C . SER B 1 526 ? -23.938 -8.828 -9.641 1 85.75 526 SER B C 1
ATOM 11087 O O . SER B 1 526 ? -22.812 -8.641 -10.102 1 85.75 526 SER B O 1
ATOM 11089 N N . PRO B 1 527 ? -24.672 -7.863 -9.094 1 91.69 527 PRO B N 1
ATOM 11090 C CA . PRO B 1 527 ? -24.062 -6.551 -8.891 1 91.69 527 PRO B CA 1
ATOM 11091 C C . PRO B 1 527 ? -23.172 -6.496 -7.648 1 91.69 527 PRO B C 1
ATOM 11093 O O . PRO B 1 527 ? -22.531 -5.473 -7.383 1 91.69 527 PRO B O 1
ATOM 11096 N N . LEU B 1 528 ? -23.047 -7.59 -6.875 1 94.44 528 LEU B N 1
ATOM 11097 C CA . LEU B 1 528 ? -22.359 -7.629 -5.59 1 94.44 528 LEU B CA 1
ATOM 11098 C C . LEU B 1 528 ? -20.875 -7.363 -5.758 1 94.44 528 LEU B C 1
ATOM 11100 O O . LEU B 1 528 ? -20.188 -8.078 -6.496 1 94.44 528 LEU B O 1
ATOM 11104 N N . THR B 1 529 ? -20.391 -6.34 -5.117 1 96.25 529 THR B N 1
ATOM 11105 C CA . THR B 1 529 ? -18.984 -5.973 -5.211 1 96.25 529 THR B CA 1
ATOM 11106 C C . THR B 1 529 ? -18.281 -6.168 -3.865 1 96.25 529 THR B C 1
ATOM 11108 O O . THR B 1 529 ? -17.062 -6.363 -3.814 1 96.25 529 THR B O 1
ATOM 11111 N N . SER B 1 530 ? -19.062 -6.102 -2.814 1 97.62 530 SER B N 1
ATOM 11112 C CA . SER B 1 530 ? -18.5 -6.234 -1.475 1 97.62 530 SER B CA 1
ATOM 11113 C C . SER B 1 530 ? -19.297 -7.227 -0.636 1 97.62 530 SER B C 1
ATOM 11115 O O . SER B 1 530 ? -20.531 -7.18 -0.616 1 97.62 530 SER B O 1
ATOM 11117 N N . LEU B 1 531 ? -18.594 -8.156 0.008 1 98 531 LEU B N 1
ATOM 11118 C CA . LEU B 1 531 ? -19.219 -9.156 0.87 1 98 531 LEU B CA 1
ATOM 11119 C C . LEU B 1 531 ? -18.484 -9.273 2.193 1 98 531 LEU B C 1
ATOM 11121 O O . LEU B 1 531 ? -17.25 -9.305 2.217 1 98 531 LEU B O 1
ATOM 11125 N N . SER B 1 532 ? -19.234 -9.234 3.287 1 98.44 532 SER B N 1
ATOM 11126 C CA . SER B 1 532 ? -18.625 -9.406 4.605 1 98.44 532 SER B CA 1
ATOM 11127 C C . SER B 1 532 ? -19.219 -10.617 5.324 1 98.44 532 SER B C 1
ATOM 11129 O O . SER B 1 532 ? -20.438 -10.711 5.5 1 98.44 532 SER B O 1
ATOM 11131 N N . LEU B 1 533 ? -18.391 -11.516 5.656 1 97.81 533 LEU B N 1
ATOM 11132 C CA . LEU B 1 533 ? -18.734 -12.68 6.469 1 97.81 533 LEU B CA 1
ATOM 11133 C C . LEU B 1 533 ? -18.016 -12.633 7.816 1 97.81 533 LEU B C 1
ATOM 11135 O O . LEU B 1 533 ? -17.672 -13.672 8.375 1 97.81 533 LEU B O 1
ATOM 11139 N N . ALA B 1 534 ? -17.859 -11.484 8.32 1 97.44 534 ALA B N 1
ATOM 11140 C CA . ALA B 1 534 ? -17.047 -11.266 9.516 1 97.44 534 ALA B CA 1
ATOM 11141 C C . ALA B 1 534 ? -17.688 -11.93 10.734 1 97.44 534 ALA B C 1
ATOM 11143 O O . ALA B 1 534 ? -18.906 -11.914 10.891 1 97.44 534 ALA B O 1
ATOM 11144 N N . ASP B 1 535 ? -16.859 -12.578 11.555 1 96.44 535 ASP B N 1
ATOM 11145 C CA . ASP B 1 535 ? -17.203 -13.141 12.859 1 96.44 535 ASP B CA 1
ATOM 11146 C C . ASP B 1 535 ? -18.297 -14.195 12.727 1 96.44 535 ASP B C 1
ATOM 11148 O O . ASP B 1 535 ? -19.234 -14.234 13.531 1 96.44 535 ASP B O 1
ATOM 11152 N N . SER B 1 536 ? -18.234 -14.984 11.656 1 95.12 536 SER B N 1
ATOM 11153 C CA . SER B 1 536 ? -19.219 -16.031 11.406 1 95.12 536 SER B CA 1
ATOM 11154 C C . SER B 1 536 ? -18.766 -17.375 11.984 1 95.12 536 SER B C 1
ATOM 11156 O O . SER B 1 536 ? -19.562 -18.312 12.094 1 95.12 536 SER B O 1
ATOM 11158 N N . LYS B 1 537 ? -17.516 -17.547 12.352 1 93.94 537 LYS B N 1
ATOM 11159 C CA . LYS B 1 537 ? -16.938 -18.766 12.945 1 93.94 537 LYS B CA 1
ATOM 11160 C C . LYS B 1 537 ? -17.219 -19.984 12.07 1 93.94 537 LYS B C 1
ATOM 11162 O O . LYS B 1 537 ? -17.688 -21.016 12.57 1 93.94 537 LYS B O 1
ATOM 11167 N N . LEU B 1 538 ? -16.984 -19.859 10.797 1 93.69 538 LEU B N 1
ATOM 11168 C CA . LEU B 1 538 ? -17.266 -20.906 9.836 1 93.69 538 LEU B CA 1
ATOM 11169 C C . LEU B 1 538 ? -16.203 -22 9.883 1 93.69 538 LEU B C 1
ATOM 11171 O O . LEU B 1 538 ? -16.422 -23.109 9.414 1 93.69 538 LEU B O 1
ATOM 11175 N N . LYS B 1 539 ? -15.016 -21.719 10.406 1 93.06 539 LYS B N 1
ATOM 11176 C CA . LYS B 1 539 ? -13.922 -22.672 10.516 1 93.06 539 LYS B CA 1
ATOM 11177 C C . LYS B 1 539 ? -13.625 -23.328 9.172 1 93.06 539 LYS B C 1
ATOM 11179 O O . LYS B 1 539 ? -13.422 -22.656 8.172 1 93.06 539 LYS B O 1
ATOM 11184 N N . ALA B 1 540 ? -13.742 -24.656 9 1 89.5 540 ALA B N 1
ATOM 11185 C CA . ALA B 1 540 ? -13.398 -25.391 7.793 1 89.5 540 ALA B CA 1
ATOM 11186 C C . ALA B 1 540 ? -14.414 -25.141 6.684 1 89.5 540 ALA B C 1
ATOM 11188 O O . ALA B 1 540 ? -14.07 -25.172 5.5 1 89.5 540 ALA B O 1
ATOM 11189 N N . ASP B 1 541 ? -15.641 -24.781 7.027 1 91.62 541 ASP B N 1
ATOM 11190 C CA . ASP B 1 541 ? -16.703 -24.578 6.051 1 91.62 541 ASP B CA 1
ATOM 11191 C C . ASP B 1 541 ? -16.438 -23.344 5.199 1 91.62 541 ASP B C 1
ATOM 11193 O O . ASP B 1 541 ? -17.016 -23.188 4.121 1 91.62 541 ASP B O 1
ATOM 11197 N N . LEU B 1 542 ? -15.633 -22.453 5.727 1 93.69 542 LEU B N 1
ATOM 11198 C CA . LEU B 1 542 ? -15.297 -21.25 4.957 1 93.69 542 LEU B CA 1
ATOM 11199 C C . LEU B 1 542 ? -14.625 -21.641 3.637 1 93.69 542 LEU B C 1
ATOM 11201 O O . LEU B 1 542 ? -14.648 -20.859 2.682 1 93.69 542 LEU B O 1
ATOM 11205 N N . SER B 1 543 ? -14 -22.828 3.592 1 91.69 543 SER B N 1
ATOM 11206 C CA . SER B 1 543 ? -13.305 -23.281 2.396 1 91.69 543 SER B CA 1
ATOM 11207 C C . SER B 1 543 ? -14.242 -23.359 1.199 1 91.69 543 SER B C 1
ATOM 11209 O O . SER B 1 543 ? -13.82 -23.172 0.057 1 91.69 543 SER B O 1
ATOM 11211 N N . ILE B 1 544 ? -15.547 -23.609 1.44 1 91.12 544 ILE B N 1
ATOM 11212 C CA . ILE B 1 544 ? -16.547 -23.703 0.378 1 91.12 544 ILE B CA 1
ATOM 11213 C C . ILE B 1 544 ? -16.641 -22.359 -0.347 1 91.12 544 ILE B C 1
ATOM 11215 O O . ILE B 1 544 ? -16.688 -22.312 -1.579 1 91.12 544 ILE B O 1
ATOM 11219 N N . VAL B 1 545 ? -16.594 -21.328 0.46 1 93.06 545 VAL B N 1
ATOM 11220 C CA . VAL B 1 545 ? -16.688 -19.984 -0.105 1 93.06 545 VAL B CA 1
ATOM 11221 C C . VAL B 1 545 ? -15.359 -19.625 -0.773 1 93.06 545 VAL B C 1
ATOM 11223 O O . VAL B 1 545 ? -15.352 -19.031 -1.858 1 93.06 545 VAL B O 1
ATOM 11226 N N . LEU B 1 546 ? -14.266 -19.984 -0.104 1 94.44 546 LEU B N 1
ATOM 11227 C CA . LEU B 1 546 ? -12.938 -19.672 -0.625 1 94.44 546 LEU B CA 1
ATOM 11228 C C . LEU B 1 546 ? -12.695 -20.359 -1.961 1 94.44 546 LEU B C 1
ATOM 11230 O O . LEU B 1 546 ? -12.055 -19.797 -2.85 1 94.44 546 LEU B O 1
ATOM 11234 N N . ASN B 1 547 ? -13.211 -21.531 -2.131 1 91.62 547 ASN B N 1
ATOM 11235 C CA . ASN B 1 547 ? -13.047 -22.312 -3.355 1 91.62 547 ASN B CA 1
ATOM 11236 C C . ASN B 1 547 ? -13.766 -21.656 -4.535 1 91.62 547 ASN B C 1
ATOM 11238 O O . ASN B 1 547 ? -13.445 -21.938 -5.691 1 91.62 547 ASN B O 1
ATOM 11242 N N . ALA B 1 548 ? -14.711 -20.797 -4.223 1 91.88 548 ALA B N 1
ATOM 11243 C CA . ALA B 1 548 ? -15.445 -20.094 -5.27 1 91.88 548 ALA B CA 1
ATOM 11244 C C . ALA B 1 548 ? -14.789 -18.75 -5.59 1 91.88 548 ALA B C 1
ATOM 11246 O O . ALA B 1 548 ? -15.062 -18.156 -6.637 1 91.88 548 ALA B O 1
ATOM 11247 N N . LEU B 1 549 ? -13.945 -18.297 -4.73 1 91.31 549 LEU B N 1
ATOM 11248 C CA . LEU B 1 549 ? -13.336 -16.984 -4.836 1 91.31 549 LEU B CA 1
ATOM 11249 C C . LEU B 1 549 ? -12.359 -16.922 -6.008 1 91.31 549 LEU B C 1
ATOM 11251 O O . LEU B 1 549 ? -12.195 -15.867 -6.625 1 91.31 549 LEU B O 1
ATOM 11255 N N . GLY B 1 550 ? -11.695 -18.016 -6.297 1 89.12 550 GLY B N 1
ATOM 11256 C CA . GLY B 1 550 ? -10.695 -18.047 -7.355 1 89.12 550 GLY B CA 1
ATOM 11257 C C . GLY B 1 550 ? -11.25 -17.625 -8.703 1 89.12 550 GLY B C 1
ATOM 11258 O O . GLY B 1 550 ? -10.625 -16.844 -9.422 1 89.12 550 GLY B O 1
ATOM 11259 N N . SER B 1 551 ? -12.398 -18.078 -9.055 1 86.5 551 SER B N 1
ATOM 11260 C CA . SER B 1 551 ? -12.977 -17.828 -10.375 1 86.5 551 SER B CA 1
ATOM 11261 C C . SER B 1 551 ? -13.961 -16.672 -10.344 1 86.5 551 SER B C 1
ATOM 11263 O O . SER B 1 551 ? -14.562 -16.328 -11.359 1 86.5 551 SER B O 1
ATOM 11265 N N . ASN B 1 552 ? -14.07 -16.047 -9.18 1 88.94 552 ASN B N 1
ATOM 11266 C CA . ASN B 1 552 ? -15.031 -14.953 -9.062 1 88.94 552 ASN B CA 1
ATOM 11267 C C . ASN B 1 552 ? -14.562 -13.711 -9.812 1 88.94 552 ASN B C 1
ATOM 11269 O O . ASN B 1 552 ? -13.391 -13.336 -9.734 1 88.94 552 ASN B O 1
ATOM 11273 N N . THR B 1 553 ? -15.461 -13.141 -10.539 1 84.25 553 THR B N 1
ATOM 11274 C CA . THR B 1 553 ? -15.086 -11.992 -11.352 1 84.25 553 THR B CA 1
ATOM 11275 C C . THR B 1 553 ? -15.883 -10.758 -10.945 1 84.25 553 THR B C 1
ATOM 11277 O O . THR B 1 553 ? -15.898 -9.75 -11.664 1 84.25 553 THR B O 1
ATOM 11280 N N . SER B 1 554 ? -16.547 -10.812 -9.828 1 89.25 554 SER B N 1
ATOM 11281 C CA . SER B 1 554 ? -17.406 -9.688 -9.477 1 89.25 554 SER B CA 1
ATOM 11282 C C . SER B 1 554 ? -16.953 -9.031 -8.172 1 89.25 554 SER B C 1
ATOM 11284 O O . SER B 1 554 ? -16.906 -7.805 -8.07 1 89.25 554 SER B O 1
ATOM 11286 N N . LEU B 1 555 ? -16.531 -9.805 -7.172 1 94.56 555 LEU B N 1
ATOM 11287 C CA . LEU B 1 555 ? -16.203 -9.289 -5.848 1 94.56 555 LEU B CA 1
ATOM 11288 C C . LEU B 1 555 ? -14.891 -8.5 -5.879 1 94.56 555 LEU B C 1
ATOM 11290 O O . LEU B 1 555 ? -13.891 -8.977 -6.41 1 94.56 555 LEU B O 1
ATOM 11294 N N . THR B 1 556 ? -14.93 -7.32 -5.438 1 96.19 556 THR B N 1
ATOM 11295 C CA . THR B 1 556 ? -13.734 -6.484 -5.344 1 96.19 556 THR B CA 1
ATOM 11296 C C . THR B 1 556 ? -13.281 -6.355 -3.893 1 96.19 556 THR B C 1
ATOM 11298 O O . THR B 1 556 ? -12.109 -6.09 -3.625 1 96.19 556 THR B O 1
ATOM 11301 N N . LYS B 1 557 ? -14.219 -6.488 -2.955 1 97.88 557 LYS B N 1
ATOM 11302 C CA . LYS B 1 557 ? -13.906 -6.41 -1.53 1 97.88 557 LYS B CA 1
ATOM 11303 C C . LYS B 1 557 ? -14.5 -7.598 -0.774 1 97.88 557 LYS B C 1
ATOM 11305 O O . LYS B 1 557 ? -15.664 -7.941 -0.961 1 97.88 557 LYS B O 1
ATOM 11310 N N . LEU B 1 558 ? -13.656 -8.227 0.039 1 98.19 558 LEU B N 1
ATOM 11311 C CA . LEU B 1 558 ? -14.094 -9.375 0.83 1 98.19 558 LEU B CA 1
ATOM 11312 C C . LEU B 1 558 ? -13.578 -9.281 2.26 1 98.19 558 LEU B C 1
ATOM 11314 O O . LEU B 1 558 ? -12.391 -9 2.477 1 98.19 558 LEU B O 1
ATOM 11318 N N . ASP B 1 559 ? -14.453 -9.398 3.195 1 98.5 559 ASP B N 1
ATOM 11319 C CA . ASP B 1 559 ? -14.102 -9.43 4.609 1 98.5 559 ASP B CA 1
ATOM 11320 C C . ASP B 1 559 ? -14.414 -10.789 5.227 1 98.5 559 ASP B C 1
ATOM 11322 O O . ASP B 1 559 ? -15.586 -11.133 5.41 1 98.5 559 ASP B O 1
ATOM 11326 N N . ILE B 1 560 ? -13.469 -11.562 5.562 1 98.19 560 ILE B N 1
ATOM 11327 C CA . ILE B 1 560 ? -13.656 -12.883 6.16 1 98.19 560 ILE B CA 1
ATOM 11328 C C . ILE B 1 560 ? -13 -12.93 7.535 1 98.19 560 ILE B C 1
ATOM 11330 O O . ILE B 1 560 ? -12.469 -13.961 7.941 1 98.19 560 ILE B O 1
ATOM 11334 N N . SER B 1 561 ? -12.961 -11.852 8.227 1 97.81 561 SER B N 1
ATOM 11335 C CA . SER B 1 561 ? -12.336 -11.797 9.539 1 97.81 561 SER B CA 1
ATOM 11336 C C . SER B 1 561 ? -13.141 -12.578 10.57 1 97.81 561 SER B C 1
ATOM 11338 O O . SER B 1 561 ? -14.367 -12.68 10.461 1 97.81 561 SER B O 1
ATOM 11340 N N . GLY B 1 562 ? -12.5 -13.141 11.5 1 97.56 562 GLY B N 1
ATOM 11341 C CA . GLY B 1 562 ? -13.141 -13.766 12.648 1 97.56 562 GLY B CA 1
ATOM 11342 C C . GLY B 1 562 ? -13.82 -15.078 12.312 1 97.56 562 GLY B C 1
ATOM 11343 O O . GLY B 1 562 ? -14.914 -15.359 12.797 1 97.56 562 GLY B O 1
ATOM 11344 N N . ASN B 1 563 ? -13.25 -15.898 11.375 1 97 563 ASN B N 1
ATOM 11345 C CA . ASN B 1 563 ? -13.859 -17.172 11.016 1 97 563 ASN B CA 1
ATOM 11346 C C . ASN B 1 563 ? -13.031 -18.359 11.516 1 97 563 ASN B C 1
ATOM 11348 O O . ASN B 1 563 ? -13.43 -19.5 11.359 1 97 563 ASN B O 1
ATOM 11352 N N . SER B 1 564 ? -11.867 -18.141 12.102 1 96.31 564 SER B N 1
ATOM 11353 C CA . SER B 1 564 ? -11 -19.172 12.672 1 96.31 564 SER B CA 1
ATOM 11354 C C . SER B 1 564 ? -10.711 -20.281 11.664 1 96.31 564 SER B C 1
ATOM 11356 O O . SER B 1 564 ? -10.82 -21.453 11.984 1 96.31 564 SER B O 1
ATOM 11358 N N . MET B 1 565 ? -10.43 -19.969 10.484 1 94.12 565 MET B N 1
ATOM 11359 C CA . MET B 1 565 ? -10.25 -20.953 9.414 1 94.12 565 MET B CA 1
ATOM 11360 C C . MET B 1 565 ? -8.953 -21.734 9.602 1 94.12 565 MET B C 1
ATOM 11362 O O . MET B 1 565 ? -8.789 -22.812 9.039 1 94.12 565 MET B O 1
ATOM 11366 N N . GLY B 1 566 ? -7.914 -21.219 10.336 1 95 566 GLY B N 1
ATOM 11367 C CA . GLY B 1 566 ? -6.68 -21.938 10.602 1 95 566 GLY B CA 1
ATOM 11368 C C . GLY B 1 566 ? -5.746 -22 9.406 1 95 566 GLY B C 1
ATOM 11369 O O . GLY B 1 566 ? -5.887 -21.203 8.469 1 95 566 GLY B O 1
ATOM 11370 N N . ASP B 1 567 ? -4.73 -22.844 9.422 1 94.19 567 ASP B N 1
ATOM 11371 C CA . ASP B 1 567 ? -3.715 -22.938 8.375 1 94.19 567 ASP B CA 1
ATOM 11372 C C . ASP B 1 567 ? -4.281 -23.578 7.109 1 94.19 567 ASP B C 1
ATOM 11374 O O . ASP B 1 567 ? -3.895 -23.219 5.996 1 94.19 567 ASP B O 1
ATOM 11378 N N . MET B 1 568 ? -5.18 -24.516 7.293 1 93.12 568 MET B N 1
ATOM 11379 C CA . MET B 1 568 ? -5.797 -25.141 6.133 1 93.12 568 MET B CA 1
ATOM 11380 C C . MET B 1 568 ? -6.637 -24.141 5.348 1 93.12 568 MET B C 1
ATOM 11382 O O . MET B 1 568 ? -6.613 -24.141 4.117 1 93.12 568 MET B O 1
ATOM 11386 N N . GLY B 1 569 ? -7.438 -23.375 6.109 1 94.69 569 GLY B N 1
ATOM 11387 C CA . GLY B 1 569 ? -8.18 -22.312 5.449 1 94.69 569 GLY B CA 1
ATOM 11388 C C . GLY B 1 569 ? -7.285 -21.312 4.754 1 94.69 569 GLY B C 1
ATOM 11389 O O . GLY B 1 569 ? -7.605 -20.828 3.66 1 94.69 569 GLY B O 1
ATOM 11390 N N . ALA B 1 570 ? -6.164 -20.984 5.422 1 96.19 570 ALA B N 1
ATOM 11391 C CA . ALA B 1 570 ? -5.195 -20.062 4.832 1 96.19 570 ALA B CA 1
ATOM 11392 C C . ALA B 1 570 ? -4.629 -20.625 3.529 1 96.19 570 ALA B C 1
ATOM 11394 O O . ALA B 1 570 ? -4.398 -19.875 2.576 1 96.19 570 ALA B O 1
ATOM 11395 N N . LYS B 1 571 ? -4.344 -21.875 3.475 1 94.69 571 LYS B N 1
ATOM 11396 C CA . LYS B 1 571 ? -3.848 -22.516 2.268 1 94.69 571 LYS B CA 1
ATOM 11397 C C . LYS B 1 571 ? -4.871 -22.438 1.137 1 94.69 571 LYS B C 1
ATOM 11399 O O . LYS B 1 571 ? -4.508 -22.219 -0.02 1 94.69 571 LYS B O 1
ATOM 11404 N N . MET B 1 572 ? -6.156 -22.672 1.472 1 95 572 MET B N 1
ATOM 11405 C CA . MET B 1 572 ? -7.211 -22.547 0.47 1 95 572 MET B CA 1
ATOM 11406 C C . MET B 1 572 ? -7.316 -21.109 -0.035 1 95 572 MET B C 1
ATOM 11408 O O . MET B 1 572 ? -7.508 -20.875 -1.23 1 95 572 MET B O 1
ATOM 11412 N N . LEU B 1 573 ? -7.238 -20.219 0.946 1 96.75 573 LEU B N 1
ATOM 11413 C CA . LEU B 1 573 ? -7.242 -18.797 0.573 1 96.75 573 LEU B CA 1
ATOM 11414 C C . LEU B 1 573 ? -6.086 -18.484 -0.367 1 96.75 573 LEU B C 1
ATOM 11416 O O . LEU B 1 573 ? -6.258 -17.766 -1.353 1 96.75 573 LEU B O 1
ATOM 11420 N N . ALA B 1 574 ? -4.914 -19 -0.041 1 96.62 574 ALA B N 1
ATOM 11421 C CA . ALA B 1 574 ? -3.73 -18.812 -0.875 1 96.62 574 ALA B CA 1
ATOM 11422 C C . ALA B 1 574 ? -3.971 -19.312 -2.295 1 96.62 574 ALA B C 1
ATOM 11424 O O . ALA B 1 574 ? -3.648 -18.625 -3.266 1 96.62 574 ALA B O 1
ATOM 11425 N N . LYS B 1 575 ? -4.52 -20.484 -2.461 1 95.5 575 LYS B N 1
ATOM 11426 C CA . LYS B 1 575 ? -4.801 -21.062 -3.777 1 95.5 575 LYS B CA 1
ATOM 11427 C C . LYS B 1 575 ? -5.793 -20.188 -4.547 1 95.5 575 LYS B C 1
ATOM 11429 O O . LYS B 1 575 ? -5.648 -20 -5.758 1 95.5 575 LYS B O 1
ATOM 11434 N N . ALA B 1 576 ? -6.793 -19.672 -3.83 1 95.75 576 ALA B N 1
ATOM 11435 C CA . ALA B 1 576 ? -7.777 -18.797 -4.461 1 95.75 576 ALA B CA 1
ATOM 11436 C C . ALA B 1 576 ? -7.129 -17.516 -4.961 1 95.75 576 ALA B C 1
ATOM 11438 O O . ALA B 1 576 ? -7.414 -17.062 -6.07 1 95.75 576 ALA B O 1
ATOM 11439 N N . LEU B 1 577 ? -6.238 -16.984 -4.164 1 95.44 577 LEU B N 1
ATOM 11440 C CA . LEU B 1 577 ? -5.586 -15.711 -4.488 1 95.44 577 LEU B CA 1
ATOM 11441 C C . LEU B 1 577 ? -4.668 -15.867 -5.695 1 95.44 577 LEU B C 1
ATOM 11443 O O . LEU B 1 577 ? -4.449 -14.914 -6.441 1 95.44 577 LEU B O 1
ATOM 11447 N N . GLN B 1 578 ? -4.145 -17.031 -5.91 1 93.88 578 GLN B N 1
ATOM 11448 C CA . GLN B 1 578 ? -3.225 -17.281 -7.016 1 93.88 578 GLN B CA 1
ATOM 11449 C C . GLN B 1 578 ? -3.936 -17.156 -8.359 1 93.88 578 GLN B C 1
ATOM 11451 O O . GLN B 1 578 ? -3.307 -16.859 -9.375 1 93.88 578 GLN B O 1
ATOM 11456 N N . ILE B 1 579 ? -5.227 -17.359 -8.367 1 91.56 579 ILE B N 1
ATOM 11457 C CA . ILE B 1 579 ? -5.918 -17.406 -9.656 1 91.56 579 ILE B CA 1
ATOM 11458 C C . ILE B 1 579 ? -6.863 -16.219 -9.773 1 91.56 579 ILE B C 1
ATOM 11460 O O . ILE B 1 579 ? -7.211 -15.797 -10.883 1 91.56 579 ILE B O 1
ATOM 11464 N N . ASN B 1 580 ? -7.258 -15.609 -8.602 1 90.94 580 ASN B N 1
ATOM 11465 C CA . ASN B 1 580 ? -8.211 -14.508 -8.633 1 90.94 580 ASN B CA 1
ATOM 11466 C C . ASN B 1 580 ? -7.617 -13.273 -9.305 1 90.94 580 ASN B C 1
ATOM 11468 O O . ASN B 1 580 ? -6.477 -12.898 -9.023 1 90.94 580 ASN B O 1
ATOM 11472 N N . THR B 1 581 ? -8.43 -12.648 -10.164 1 87.44 581 THR B N 1
ATOM 11473 C CA . THR B 1 581 ? -7.914 -11.5 -10.906 1 87.44 581 THR B CA 1
ATOM 11474 C C . THR B 1 581 ? -8.805 -10.273 -10.695 1 87.44 581 THR B C 1
ATOM 11476 O O . THR B 1 581 ? -8.727 -9.305 -11.453 1 87.44 581 THR B O 1
ATOM 11479 N N . LYS B 1 582 ? -9.695 -10.305 -9.719 1 88.44 582 LYS B N 1
ATOM 11480 C CA . LYS B 1 582 ? -10.648 -9.203 -9.586 1 88.44 582 LYS B CA 1
ATOM 11481 C C . LYS B 1 582 ? -10.594 -8.602 -8.188 1 88.44 582 LYS B C 1
ATOM 11483 O O . LYS B 1 582 ? -10.711 -7.383 -8.031 1 88.44 582 LYS B O 1
ATOM 11488 N N . LEU B 1 583 ? -10.367 -9.406 -7.18 1 94.38 583 LEU B N 1
ATOM 11489 C CA . LEU B 1 583 ? -10.367 -8.977 -5.785 1 94.38 583 LEU B CA 1
ATOM 11490 C C . LEU B 1 583 ? -9.312 -7.902 -5.547 1 94.38 583 LEU B C 1
ATOM 11492 O O . LEU B 1 583 ? -8.164 -8.055 -5.977 1 94.38 583 LEU B O 1
ATOM 11496 N N . ARG B 1 584 ? -9.703 -6.828 -4.906 1 95.44 584 ARG B N 1
ATOM 11497 C CA . ARG B 1 584 ? -8.789 -5.715 -4.652 1 95.44 584 ARG B CA 1
ATOM 11498 C C . ARG B 1 584 ? -8.523 -5.559 -3.156 1 95.44 584 ARG B C 1
ATOM 11500 O O . ARG B 1 584 ? -7.434 -5.148 -2.754 1 95.44 584 ARG B O 1
ATOM 11507 N N . THR B 1 585 ? -9.531 -5.773 -2.344 1 97.81 585 THR B N 1
ATOM 11508 C CA . THR B 1 585 ? -9.43 -5.602 -0.899 1 97.81 585 THR B CA 1
ATOM 11509 C C . THR B 1 585 ? -9.812 -6.891 -0.174 1 97.81 585 THR B C 1
ATOM 11511 O O . THR B 1 585 ? -10.852 -7.484 -0.458 1 97.81 585 THR B O 1
ATOM 11514 N N . LEU B 1 586 ? -8.945 -7.309 0.745 1 98.12 586 LEU B N 1
ATOM 11515 C CA . LEU B 1 586 ? -9.203 -8.516 1.524 1 98.12 586 LEU B CA 1
ATOM 11516 C C . LEU B 1 586 ? -8.883 -8.289 2.998 1 98.12 586 LEU B C 1
ATOM 11518 O O . LEU B 1 586 ? -7.754 -7.93 3.346 1 98.12 586 LEU B O 1
ATOM 11522 N N . VAL B 1 587 ? -9.867 -8.414 3.844 1 98.19 587 VAL B N 1
ATOM 11523 C CA . VAL B 1 587 ? -9.68 -8.352 5.289 1 98.19 587 VAL B CA 1
ATOM 11524 C C . VAL B 1 587 ? -9.812 -9.758 5.887 1 98.19 587 VAL B C 1
ATOM 11526 O O . VAL B 1 587 ? -10.828 -10.422 5.707 1 98.19 587 VAL B O 1
ATOM 11529 N N . TRP B 1 588 ? -8.781 -10.258 6.539 1 98.12 588 TRP B N 1
ATOM 11530 C CA . TRP B 1 588 ? -8.82 -11.664 6.938 1 98.12 588 TRP B CA 1
ATOM 11531 C C . TRP B 1 588 ? -8.156 -11.867 8.297 1 98.12 588 TRP B C 1
ATOM 11533 O O . TRP B 1 588 ? -7.504 -12.883 8.531 1 98.12 588 TRP B O 1
ATOM 11543 N N . ASP B 1 589 ? -8.266 -10.93 9.227 1 96.94 589 ASP B N 1
ATOM 11544 C CA . ASP B 1 589 ? -7.699 -11.055 10.57 1 96.94 589 ASP B CA 1
ATOM 11545 C C . ASP B 1 589 ? -8.555 -11.977 11.438 1 96.94 589 ASP B C 1
ATOM 11547 O O . ASP B 1 589 ? -9.68 -12.312 11.078 1 96.94 589 ASP B O 1
ATOM 11551 N N . ARG B 1 590 ? -8.016 -12.477 12.516 1 96.94 590 ARG B N 1
ATOM 11552 C CA . ARG B 1 590 ? -8.68 -13.305 13.516 1 96.94 590 ARG B CA 1
ATOM 11553 C C . ARG B 1 590 ? -9.141 -14.633 12.922 1 96.94 590 ARG B C 1
ATOM 11555 O O . ARG B 1 590 ? -10.305 -15.016 13.062 1 96.94 590 ARG B O 1
ATOM 11562 N N . ASN B 1 591 ? -8.273 -15.25 12.172 1 97.75 591 ASN B N 1
ATOM 11563 C CA . ASN B 1 591 ? -8.539 -16.562 11.602 1 97.75 591 ASN B CA 1
ATOM 11564 C C . ASN B 1 591 ? -7.594 -17.625 12.164 1 97.75 591 ASN B C 1
ATOM 11566 O O . ASN B 1 591 ? -7.504 -18.734 11.625 1 97.75 591 ASN B O 1
ATOM 11570 N N . ASN B 1 592 ? -6.832 -17.297 13.219 1 96.69 592 ASN B N 1
ATOM 11571 C CA . ASN B 1 592 ? -5.906 -18.203 13.883 1 96.69 592 ASN B CA 1
ATOM 11572 C C . ASN B 1 592 ? -4.871 -18.75 12.906 1 96.69 592 ASN B C 1
ATOM 11574 O O . ASN B 1 592 ? -4.605 -19.969 12.898 1 96.69 592 ASN B O 1
ATOM 11578 N N . ALA B 1 593 ? -4.367 -17.891 12.078 1 96.12 593 ALA B N 1
ATOM 11579 C CA . ALA B 1 593 ? -3.326 -18.281 11.133 1 96.12 593 ALA B CA 1
ATOM 11580 C C . ALA B 1 593 ? -1.964 -18.359 11.82 1 96.12 593 ALA B C 1
ATOM 11582 O O . ALA B 1 593 ? -1.55 -17.422 12.5 1 96.12 593 ALA B O 1
ATOM 11583 N N . SER B 1 594 ? -1.299 -19.484 11.711 1 96.06 594 SER B N 1
ATOM 11584 C CA . SER B 1 594 ? 0.06 -19.656 12.211 1 96.06 594 SER B CA 1
ATOM 11585 C C . SER B 1 594 ? 1.088 -19.078 11.242 1 96.06 594 SER B C 1
ATOM 11587 O O . SER B 1 594 ? 0.726 -18.547 10.188 1 96.06 594 SER B O 1
ATOM 11589 N N . PRO B 1 595 ? 2.395 -19.047 11.602 1 95.88 595 PRO B N 1
ATOM 11590 C CA . PRO B 1 595 ? 3.42 -18.562 10.672 1 95.88 595 PRO B CA 1
ATOM 11591 C C . PRO B 1 595 ? 3.371 -19.266 9.32 1 95.88 595 PRO B C 1
ATOM 11593 O O . PRO B 1 595 ? 3.582 -18.625 8.281 1 95.88 595 PRO B O 1
ATOM 11596 N N . GLN B 1 596 ? 3.037 -20.516 9.32 1 93.88 596 GLN B N 1
ATOM 11597 C CA . GLN B 1 596 ? 2.947 -21.266 8.07 1 93.88 596 GLN B CA 1
ATOM 11598 C C . GLN B 1 596 ? 1.811 -20.734 7.199 1 93.88 596 GLN B C 1
ATOM 11600 O O . GLN B 1 596 ? 1.97 -20.578 5.984 1 93.88 596 GLN B O 1
ATOM 11605 N N . GLY B 1 597 ? 0.667 -20.531 7.816 1 95.69 597 GLY B N 1
ATOM 11606 C CA . GLY B 1 597 ? -0.45 -19.953 7.082 1 95.69 597 GLY B CA 1
ATOM 11607 C C . GLY B 1 597 ? -0.136 -18.609 6.477 1 95.69 597 GLY B C 1
ATOM 11608 O O . GLY B 1 597 ? -0.525 -18.328 5.34 1 95.69 597 GLY B O 1
ATOM 11609 N N . LEU B 1 598 ? 0.572 -17.781 7.262 1 97.56 598 LEU B N 1
ATOM 11610 C CA . LEU B 1 598 ? 0.975 -16.469 6.77 1 97.56 598 LEU B CA 1
ATOM 11611 C C . LEU B 1 598 ? 1.938 -16.594 5.594 1 97.56 598 LEU B C 1
ATOM 11613 O O . LEU B 1 598 ? 1.847 -15.844 4.625 1 97.56 598 LEU B O 1
ATOM 11617 N N . GLN B 1 599 ? 2.826 -17.531 5.668 1 95.81 599 GLN B N 1
ATOM 11618 C CA . GLN B 1 599 ? 3.787 -17.766 4.598 1 95.81 599 GLN B CA 1
ATOM 11619 C C . GLN B 1 599 ? 3.09 -18.234 3.322 1 95.81 599 GLN B C 1
ATOM 11621 O O . GLN B 1 599 ? 3.486 -17.844 2.219 1 95.81 599 GLN B O 1
ATOM 11626 N N . ASP B 1 600 ? 2.061 -19.062 3.48 1 95.62 600 ASP B N 1
ATOM 11627 C CA . ASP B 1 600 ? 1.31 -19.531 2.324 1 95.62 600 ASP B CA 1
ATOM 11628 C C . ASP B 1 600 ? 0.626 -18.375 1.597 1 95.62 600 ASP B C 1
ATOM 11630 O O . ASP B 1 600 ? 0.669 -18.297 0.367 1 95.62 600 ASP B O 1
ATOM 11634 N N . VAL B 1 601 ? 0.032 -17.547 2.371 1 97.56 601 VAL B N 1
ATOM 11635 C CA . VAL B 1 601 ? -0.668 -16.406 1.781 1 97.56 601 VAL B CA 1
ATOM 11636 C C . VAL B 1 601 ? 0.339 -15.469 1.129 1 97.56 601 VAL B C 1
ATOM 11638 O O . VAL B 1 601 ? 0.08 -14.914 0.055 1 97.56 601 VAL B O 1
ATOM 11641 N N . ALA B 1 602 ? 1.468 -15.258 1.805 1 97.31 602 ALA B N 1
ATOM 11642 C CA . ALA B 1 602 ? 2.523 -14.43 1.229 1 97.31 602 ALA B CA 1
ATOM 11643 C C . ALA B 1 602 ? 2.99 -14.984 -0.111 1 97.31 602 ALA B C 1
ATOM 11645 O O . ALA B 1 602 ? 3.174 -14.234 -1.073 1 97.31 602 ALA B O 1
ATOM 11646 N N . ALA B 1 603 ? 3.209 -16.281 -0.175 1 94.94 603 ALA B N 1
ATOM 11647 C CA . ALA B 1 603 ? 3.643 -16.938 -1.408 1 94.94 603 ALA B CA 1
ATOM 11648 C C . ALA B 1 603 ? 2.602 -16.766 -2.512 1 94.94 603 ALA B C 1
ATOM 11650 O O . ALA B 1 603 ? 2.951 -16.625 -3.688 1 94.94 603 ALA B O 1
ATOM 11651 N N . ALA B 1 604 ? 1.364 -16.781 -2.137 1 96.19 604 ALA B N 1
ATOM 11652 C CA . ALA B 1 604 ? 0.284 -16.609 -3.104 1 96.19 604 ALA B CA 1
ATOM 11653 C C . ALA B 1 604 ? 0.285 -15.188 -3.67 1 96.19 604 ALA B C 1
ATOM 11655 O O . ALA B 1 604 ? 0.015 -14.984 -4.855 1 96.19 604 ALA B O 1
ATOM 11656 N N . LEU B 1 605 ? 0.586 -14.188 -2.834 1 96.19 605 LEU B N 1
ATOM 11657 C CA . LEU B 1 605 ? 0.588 -12.789 -3.252 1 96.19 605 LEU B CA 1
ATOM 11658 C C . LEU B 1 605 ? 1.716 -12.523 -4.242 1 96.19 605 LEU B C 1
ATOM 11660 O O . LEU B 1 605 ? 1.657 -11.555 -5.008 1 96.19 605 LEU B O 1
ATOM 11664 N N . GLU B 1 606 ? 2.715 -13.375 -4.168 1 93.62 606 GLU B N 1
ATOM 11665 C CA . GLU B 1 606 ? 3.797 -13.25 -5.137 1 93.62 606 GLU B CA 1
ATOM 11666 C C . GLU B 1 606 ? 3.283 -13.43 -6.562 1 93.62 606 GLU B C 1
ATOM 11668 O O . GLU B 1 606 ? 3.797 -12.812 -7.5 1 93.62 606 GLU B O 1
ATOM 11673 N N . LYS B 1 607 ? 2.229 -14.258 -6.695 1 91.19 607 LYS B N 1
ATOM 11674 C CA . LYS B 1 607 ? 1.69 -14.57 -8.016 1 91.19 607 LYS B CA 1
ATOM 11675 C C . LYS B 1 607 ? 0.427 -13.766 -8.297 1 91.19 607 LYS B C 1
ATOM 11677 O O . LYS B 1 607 ? -0.146 -13.859 -9.383 1 91.19 607 LYS B O 1
ATOM 11682 N N . ASN B 1 608 ? -0.049 -13.016 -7.273 1 92 608 ASN B N 1
ATOM 11683 C CA . ASN B 1 608 ? -1.252 -12.203 -7.414 1 92 608 ASN B CA 1
ATOM 11684 C C . ASN B 1 608 ? -0.91 -10.742 -7.684 1 92 608 ASN B C 1
ATOM 11686 O O . ASN B 1 608 ? -0.155 -10.125 -6.93 1 92 608 ASN B O 1
ATOM 11690 N N . TYR B 1 609 ? -1.499 -10.109 -8.68 1 89.56 609 TYR B N 1
ATOM 11691 C CA . TYR B 1 609 ? -1.145 -8.75 -9.062 1 89.56 609 TYR B CA 1
ATOM 11692 C C . TYR B 1 609 ? -2.348 -7.82 -8.945 1 89.56 609 TYR B C 1
ATOM 11694 O O . TYR B 1 609 ? -2.316 -6.691 -9.438 1 89.56 609 TYR B O 1
ATOM 11702 N N . THR B 1 610 ? -3.424 -8.297 -8.281 1 90.44 610 THR B N 1
ATOM 11703 C CA . THR B 1 610 ? -4.656 -7.516 -8.297 1 90.44 610 THR B CA 1
ATOM 11704 C C . THR B 1 610 ? -4.949 -6.941 -6.91 1 90.44 610 THR B C 1
ATOM 11706 O O . THR B 1 610 ? -5.535 -5.863 -6.789 1 90.44 610 THR B O 1
ATOM 11709 N N . ILE B 1 611 ? -4.555 -7.633 -5.793 1 94.94 611 ILE B N 1
ATOM 11710 C CA . ILE B 1 611 ? -4.84 -7.176 -4.438 1 94.94 611 ILE B CA 1
ATOM 11711 C C . ILE B 1 611 ? -4.078 -5.887 -4.152 1 94.94 611 ILE B C 1
ATOM 11713 O O . ILE B 1 611 ? -2.867 -5.812 -4.375 1 94.94 611 ILE B O 1
ATOM 11717 N N . ARG B 1 612 ? -4.812 -4.922 -3.713 1 93.81 612 ARG B N 1
ATOM 11718 C CA . ARG B 1 612 ? -4.207 -3.617 -3.457 1 93.81 612 ARG B CA 1
ATOM 11719 C C . ARG B 1 612 ? -4.25 -3.275 -1.973 1 93.81 612 ARG B C 1
ATOM 11721 O O . ARG B 1 612 ? -3.408 -2.52 -1.48 1 93.81 612 ARG B O 1
ATOM 11728 N N . PHE B 1 613 ? -5.238 -3.701 -1.362 1 96.75 613 PHE B N 1
ATOM 11729 C CA . PHE B 1 613 ? -5.395 -3.385 0.053 1 96.75 613 PHE B CA 1
ATOM 11730 C C . PHE B 1 613 ? -5.676 -4.645 0.861 1 96.75 613 PHE B C 1
ATOM 11732 O O . PHE B 1 613 ? -6.746 -5.242 0.74 1 96.75 613 PHE B O 1
ATOM 11739 N N . MET B 1 614 ? -4.766 -5.047 1.667 1 97.75 614 MET B N 1
ATOM 11740 C CA . MET B 1 614 ? -4.832 -6.195 2.564 1 97.75 614 MET B CA 1
ATOM 11741 C C . MET B 1 614 ? -4.199 -5.871 3.912 1 97.75 614 MET B C 1
ATOM 11743 O O . MET B 1 614 ? -3.043 -6.215 4.16 1 97.75 614 MET B O 1
ATOM 11747 N N . PRO B 1 615 ? -5.07 -5.242 4.805 1 96.31 615 PRO B N 1
ATOM 11748 C CA . PRO B 1 615 ? -4.512 -4.867 6.109 1 96.31 615 PRO B CA 1
ATOM 11749 C C . PRO B 1 615 ? -3.855 -6.043 6.828 1 96.31 615 PRO B C 1
ATOM 11751 O O . PRO B 1 615 ? -4.34 -7.176 6.738 1 96.31 615 PRO B O 1
ATOM 11754 N N . VAL B 1 616 ? -2.73 -5.773 7.488 1 96.19 616 VAL B N 1
ATOM 11755 C CA . VAL B 1 616 ? -2.006 -6.797 8.234 1 96.19 616 VAL B CA 1
ATOM 11756 C C . VAL B 1 616 ? -2.916 -7.398 9.305 1 96.19 616 VAL B C 1
ATOM 11758 O O . VAL B 1 616 ? -3.566 -6.668 10.055 1 96.19 616 VAL B O 1
ATOM 11761 N N . PRO B 1 617 ? -3.096 -8.688 9.258 1 97.25 617 PRO B N 1
ATOM 11762 C CA . PRO B 1 617 ? -3.867 -9.328 10.328 1 97.25 617 PRO B CA 1
ATOM 11763 C C . PRO B 1 617 ? -3.162 -9.258 11.68 1 97.25 617 PRO B C 1
ATOM 11765 O O . PRO B 1 617 ? -2.527 -10.234 12.094 1 97.25 617 PRO B O 1
ATOM 11768 N N . ILE B 1 618 ? -3.371 -8.234 12.375 1 95.62 618 ILE B N 1
ATOM 11769 C CA . ILE B 1 618 ? -2.572 -7.863 13.539 1 95.62 618 ILE B CA 1
ATOM 11770 C C . ILE B 1 618 ? -2.809 -8.867 14.664 1 95.62 618 ILE B C 1
ATOM 11772 O O . ILE B 1 618 ? -1.88 -9.219 15.398 1 95.62 618 ILE B O 1
ATOM 11776 N N . MET B 1 619 ? -4.016 -9.305 14.883 1 95.44 619 MET B N 1
ATOM 11777 C CA . MET B 1 619 ? -4.305 -10.25 15.961 1 95.44 619 MET B CA 1
ATOM 11778 C C . MET B 1 619 ? -3.643 -11.594 15.695 1 95.44 619 MET B C 1
ATOM 11780 O O . MET B 1 619 ? -3.023 -12.172 16.594 1 95.44 619 MET B O 1
ATOM 11784 N N . ASP B 1 620 ? -3.744 -12.086 14.469 1 97 620 ASP B N 1
ATOM 11785 C CA . ASP B 1 620 ? -3.086 -13.328 14.094 1 97 620 ASP B CA 1
ATOM 11786 C C . ASP B 1 620 ? -1.567 -13.18 14.117 1 97 620 ASP B C 1
ATOM 11788 O O . ASP B 1 620 ? -0.856 -14.094 14.547 1 97 620 ASP B O 1
ATOM 11792 N N . ALA B 1 621 ? -1.08 -12.062 13.617 1 96.44 621 ALA B N 1
ATOM 11793 C CA . ALA B 1 621 ? 0.356 -11.797 13.594 1 96.44 621 ALA B CA 1
ATOM 11794 C C . ALA B 1 621 ? 0.938 -11.766 15 1 96.44 621 ALA B C 1
ATOM 11796 O O . ALA B 1 621 ? 2.039 -12.273 15.234 1 96.44 621 ALA B O 1
ATOM 11797 N N . ALA B 1 622 ? 0.2 -11.109 15.961 1 95.12 622 ALA B N 1
ATOM 11798 C CA . ALA B 1 622 ? 0.658 -11.047 17.344 1 95.12 622 ALA B CA 1
ATOM 11799 C C . ALA B 1 622 ? 0.803 -12.445 17.938 1 95.12 622 ALA B C 1
ATOM 11801 O O . ALA B 1 622 ? 1.773 -12.734 18.641 1 95.12 622 ALA B O 1
ATOM 11802 N N . GLN B 1 623 ? -0.104 -13.352 17.609 1 94.94 623 GLN B N 1
ATOM 11803 C CA . GLN B 1 623 ? -0.055 -14.727 18.094 1 94.94 623 GLN B CA 1
ATOM 11804 C C . GLN B 1 623 ? 1.05 -15.516 17.406 1 94.94 623 GLN B C 1
ATOM 11806 O O . GLN B 1 623 ? 1.756 -16.297 18.047 1 94.94 623 GLN B O 1
ATOM 11811 N N . ALA B 1 624 ? 1.198 -15.289 16.109 1 96.5 624 ALA B N 1
ATOM 11812 C CA . ALA B 1 624 ? 2.217 -15.984 15.328 1 96.5 624 ALA B CA 1
ATOM 11813 C C . ALA B 1 624 ? 3.619 -15.57 15.75 1 96.5 624 ALA B C 1
ATOM 11815 O O . ALA B 1 624 ? 4.562 -16.359 15.68 1 96.5 624 ALA B O 1
ATOM 11816 N N . LEU B 1 625 ? 3.799 -14.32 16.156 1 95.06 625 LEU B N 1
ATOM 11817 C CA . LEU B 1 625 ? 5.09 -13.805 16.594 1 95.06 625 LEU B CA 1
ATOM 11818 C C . LEU B 1 625 ? 5.586 -14.539 17.828 1 95.06 625 LEU B C 1
ATOM 11820 O O . LEU B 1 625 ? 6.793 -14.695 18.031 1 95.06 625 LEU B O 1
ATOM 11824 N N . LYS B 1 626 ? 4.668 -14.977 18.672 1 94 626 LYS B N 1
ATOM 11825 C CA . LYS B 1 626 ? 5.027 -15.734 19.859 1 94 626 LYS B CA 1
ATOM 11826 C C . LYS B 1 626 ? 5.582 -17.109 19.5 1 94 626 LYS B C 1
ATOM 11828 O O . LYS B 1 626 ? 6.461 -17.625 20.188 1 94 626 LYS B O 1
ATOM 11833 N N . ALA B 1 627 ? 5.074 -17.703 18.391 1 93.88 627 ALA B N 1
ATOM 11834 C CA . ALA B 1 627 ? 5.496 -19.031 17.969 1 93.88 627 ALA B CA 1
ATOM 11835 C C . ALA B 1 627 ? 6.832 -18.969 17.234 1 93.88 627 ALA B C 1
ATOM 11837 O O . ALA B 1 627 ? 7.773 -19.688 17.594 1 93.88 627 ALA B O 1
ATOM 11838 N N . ASN B 1 628 ? 6.863 -18.219 16.188 1 94.88 628 ASN B N 1
ATOM 11839 C CA . ASN B 1 628 ? 8.07 -18.062 15.383 1 94.88 628 ASN B CA 1
ATOM 11840 C C . ASN B 1 628 ? 8.219 -16.625 14.867 1 94.88 628 ASN B C 1
ATOM 11842 O O . ASN B 1 628 ? 7.699 -16.297 13.805 1 94.88 628 ASN B O 1
ATOM 11846 N N . PRO B 1 629 ? 8.984 -15.766 15.531 1 94.19 629 PRO B N 1
ATOM 11847 C CA . PRO B 1 629 ? 9.078 -14.344 15.172 1 94.19 629 PRO B CA 1
ATOM 11848 C C . PRO B 1 629 ? 9.703 -14.125 13.797 1 94.19 629 PRO B C 1
ATOM 11850 O O . PRO B 1 629 ? 9.211 -13.312 13.016 1 94.19 629 PRO B O 1
ATOM 11853 N N . GLU B 1 630 ? 10.742 -14.812 13.453 1 93.81 630 GLU B N 1
ATOM 11854 C CA . GLU B 1 630 ? 11.461 -14.602 12.203 1 93.81 630 GLU B CA 1
ATOM 11855 C C . GLU B 1 630 ? 10.602 -14.945 10.992 1 93.81 630 GLU B C 1
ATOM 11857 O O . GLU B 1 630 ? 10.492 -14.156 10.055 1 93.81 630 GLU B O 1
ATOM 11862 N N . LYS B 1 631 ? 9.992 -16.094 11.062 1 93.5 631 LYS B N 1
ATOM 11863 C CA . LYS B 1 631 ? 9.141 -16.547 9.961 1 93.5 631 LYS B CA 1
ATOM 11864 C C . LYS B 1 631 ? 7.938 -15.617 9.789 1 93.5 631 LYS B C 1
ATOM 11866 O O . LYS B 1 631 ? 7.527 -15.328 8.664 1 93.5 631 LYS B O 1
ATOM 11871 N N . THR B 1 632 ? 7.391 -15.195 10.914 1 96.62 632 THR B N 1
ATOM 11872 C CA . THR B 1 632 ? 6.219 -14.328 10.891 1 96.62 632 THR B CA 1
ATOM 11873 C C . THR B 1 632 ? 6.566 -12.969 10.289 1 96.62 632 THR B C 1
ATOM 11875 O O . THR B 1 632 ? 5.848 -12.469 9.422 1 96.62 632 THR B O 1
ATOM 11878 N N . GLU B 1 633 ? 7.676 -12.383 10.703 1 95.5 633 GLU B N 1
ATOM 11879 C CA . GLU B 1 633 ? 8.109 -11.086 10.195 1 95.5 633 GLU B CA 1
ATOM 11880 C C . GLU B 1 633 ? 8.406 -11.148 8.703 1 95.5 633 GLU B C 1
ATOM 11882 O O . GLU B 1 633 ? 8.047 -10.242 7.949 1 95.5 633 GLU B O 1
ATOM 11887 N N . ASP B 1 634 ? 9.047 -12.172 8.336 1 95.75 634 ASP B N 1
ATOM 11888 C CA . ASP B 1 634 ? 9.391 -12.344 6.93 1 95.75 634 ASP B CA 1
ATOM 11889 C C . ASP B 1 634 ? 8.133 -12.461 6.07 1 95.75 634 ASP B C 1
ATOM 11891 O O . ASP B 1 634 ? 8.047 -11.844 5 1 95.75 634 ASP B O 1
ATOM 11895 N N . ALA B 1 635 ? 7.254 -13.266 6.488 1 97.12 635 ALA B N 1
ATOM 11896 C CA . ALA B 1 635 ? 6.008 -13.453 5.746 1 97.12 635 ALA B CA 1
ATOM 11897 C C . ALA B 1 635 ? 5.254 -12.133 5.602 1 97.12 635 ALA B C 1
ATOM 11899 O O . ALA B 1 635 ? 4.797 -11.789 4.512 1 97.12 635 ALA B O 1
ATOM 11900 N N . LEU B 1 636 ? 5.133 -11.375 6.699 1 97.38 636 LEU B N 1
ATOM 11901 C CA . LEU B 1 636 ? 4.383 -10.117 6.691 1 97.38 636 LEU B CA 1
ATOM 11902 C C . LEU B 1 636 ? 5.078 -9.078 5.82 1 97.38 636 LEU B C 1
ATOM 11904 O O . LEU B 1 636 ? 4.418 -8.344 5.078 1 97.38 636 LEU B O 1
ATOM 11908 N N . LEU B 1 637 ? 6.352 -9 5.938 1 96.69 637 LEU B N 1
ATOM 11909 C CA . LEU B 1 637 ? 7.109 -8.062 5.117 1 96.69 637 LEU B CA 1
ATOM 11910 C C . LEU B 1 637 ? 6.941 -8.375 3.637 1 96.69 637 LEU B C 1
ATOM 11912 O O . LEU B 1 637 ? 6.781 -7.473 2.816 1 96.69 637 LEU B O 1
ATOM 11916 N N . LYS B 1 638 ? 7.027 -9.664 3.322 1 97.12 638 LYS B N 1
ATOM 11917 C CA . LYS B 1 638 ? 6.836 -10.07 1.934 1 97.12 638 LYS B CA 1
ATOM 11918 C C . LYS B 1 638 ? 5.453 -9.672 1.432 1 97.12 638 LYS B C 1
ATOM 11920 O O . LYS B 1 638 ? 5.309 -9.195 0.303 1 97.12 638 LYS B O 1
ATOM 11925 N N . MET B 1 639 ? 4.445 -9.891 2.201 1 97.31 639 MET B N 1
ATOM 11926 C CA . MET B 1 639 ? 3.086 -9.508 1.824 1 97.31 639 MET B CA 1
ATOM 11927 C C . MET B 1 639 ? 3.006 -8.023 1.5 1 97.31 639 MET B C 1
ATOM 11929 O O . MET B 1 639 ? 2.467 -7.637 0.462 1 97.31 639 MET B O 1
ATOM 11933 N N . GLU B 1 640 ? 3.562 -7.211 2.377 1 96.38 640 GLU B N 1
ATOM 11934 C CA . GLU B 1 640 ? 3.516 -5.766 2.186 1 96.38 640 GLU B CA 1
ATOM 11935 C C . GLU B 1 640 ? 4.312 -5.348 0.954 1 96.38 640 GLU B C 1
ATOM 11937 O O . GLU B 1 640 ? 3.932 -4.41 0.25 1 96.38 640 GLU B O 1
ATOM 11942 N N . GLN B 1 641 ? 5.41 -6.016 0.697 1 96.25 641 GLN B N 1
ATOM 11943 C CA . GLN B 1 641 ? 6.223 -5.711 -0.477 1 96.25 641 GLN B CA 1
ATOM 11944 C C . GLN B 1 641 ? 5.473 -6.035 -1.765 1 96.25 641 GLN B C 1
ATOM 11946 O O . GLN B 1 641 ? 5.551 -5.285 -2.742 1 96.25 641 GLN B O 1
ATOM 11951 N N . TYR B 1 642 ? 4.797 -7.176 -1.75 1 95.88 642 TYR B N 1
ATOM 11952 C CA . TYR B 1 642 ? 4.043 -7.551 -2.941 1 95.88 642 TYR B CA 1
ATOM 11953 C C . TYR B 1 642 ? 2.857 -6.617 -3.154 1 95.88 642 TYR B C 1
ATOM 11955 O O . TYR B 1 642 ? 2.484 -6.328 -4.293 1 95.88 642 TYR B O 1
ATOM 11963 N N . LEU B 1 643 ? 2.23 -6.125 -2.09 1 95.38 643 LEU B N 1
ATOM 11964 C CA . LEU B 1 643 ? 1.171 -5.133 -2.221 1 95.38 643 LEU B CA 1
ATOM 11965 C C . LEU B 1 643 ? 1.707 -3.842 -2.83 1 95.38 643 LEU B C 1
ATOM 11967 O O . LEU B 1 643 ? 1.045 -3.223 -3.666 1 95.38 643 LEU B O 1
ATOM 11971 N N . LEU B 1 644 ? 2.93 -3.459 -2.336 1 94 644 LEU B N 1
ATOM 11972 C CA . LEU B 1 644 ? 3.588 -2.291 -2.912 1 94 644 LEU B CA 1
ATOM 11973 C C . LEU B 1 644 ? 3.807 -2.477 -4.41 1 94 644 LEU B C 1
ATOM 11975 O O . LEU B 1 644 ? 3.566 -1.557 -5.195 1 94 644 LEU B O 1
ATOM 11979 N N . ARG B 1 645 ? 4.246 -3.654 -4.836 1 92.69 645 ARG B N 1
ATOM 11980 C CA . ARG B 1 645 ? 4.461 -3.969 -6.246 1 92.69 645 ARG B CA 1
ATOM 11981 C C . ARG B 1 645 ? 3.172 -3.816 -7.047 1 92.69 645 ARG B C 1
ATOM 11983 O O . ARG B 1 645 ? 3.18 -3.262 -8.148 1 92.69 645 ARG B O 1
ATOM 11990 N N . ASN B 1 646 ? 2.076 -4.32 -6.488 1 89.88 646 ASN B N 1
ATOM 11991 C CA . ASN B 1 646 ? 0.786 -4.262 -7.168 1 89.88 646 ASN B CA 1
ATOM 11992 C C . ASN B 1 646 ? 0.344 -2.822 -7.41 1 89.88 646 ASN B C 1
ATOM 11994 O O . ASN B 1 646 ? -0.39 -2.545 -8.359 1 89.88 646 ASN B O 1
ATOM 11998 N N . HIS B 1 647 ? 0.777 -1.916 -6.582 1 86.31 647 HIS B N 1
ATOM 11999 C CA . HIS B 1 647 ? 0.434 -0.508 -6.746 1 86.31 647 HIS B CA 1
ATOM 12000 C C . HIS B 1 647 ? 1.297 0.15 -7.816 1 86.31 647 HIS B C 1
ATOM 12002 O O . HIS B 1 647 ? 0.823 1.014 -8.555 1 86.31 647 HIS B O 1
ATOM 12008 N N . GLU B 1 648 ? 2.549 -0.299 -7.809 1 79.25 648 GLU B N 1
ATOM 12009 C CA . GLU B 1 648 ? 3.504 0.347 -8.703 1 79.25 648 GLU B CA 1
ATOM 12010 C C . GLU B 1 648 ? 3.355 -0.163 -10.133 1 79.25 648 GLU B C 1
ATOM 12012 O O . GLU B 1 648 ? 3.543 0.592 -11.094 1 79.25 648 GLU B O 1
ATOM 12017 N N . THR B 1 649 ? 3.277 -1.532 -10.195 1 69.88 649 THR B N 1
ATOM 12018 C CA . THR B 1 649 ? 3.227 -2.117 -11.531 1 69.88 649 THR B CA 1
ATOM 12019 C C . THR B 1 649 ? 1.784 -2.408 -11.938 1 69.88 649 THR B C 1
ATOM 12021 O O . THR B 1 649 ? 0.993 -2.9 -11.133 1 69.88 649 THR B O 1
ATOM 12024 N N . ARG B 1 650 ? 1.271 -1.694 -12.867 1 62.5 650 ARG B N 1
ATOM 12025 C CA . ARG B 1 650 ? -0.083 -1.963 -13.336 1 62.5 650 ARG B CA 1
ATOM 12026 C C . ARG B 1 650 ? -0.081 -3.023 -14.438 1 62.5 650 ARG B C 1
ATOM 12028 O O . ARG B 1 650 ? -0.915 -2.988 -15.344 1 62.5 650 ARG B O 1
ATOM 12035 N N . LYS B 1 651 ? 0.992 -3.904 -14.359 1 59.34 651 LYS B N 1
ATOM 12036 C CA . LYS B 1 651 ? 1.088 -4.926 -15.398 1 59.34 651 LYS B CA 1
ATOM 12037 C C . LYS B 1 651 ? -0.002 -5.98 -15.234 1 59.34 651 LYS B C 1
ATOM 12039 O O . LYS B 1 651 ? -0.184 -6.527 -14.141 1 59.34 651 LYS B O 1
ATOM 12044 N N . TYR B 1 652 ? -1.263 -5.656 -15.617 1 55.41 652 TYR B N 1
ATOM 12045 C CA . TYR B 1 652 ? -2.324 -6.652 -15.555 1 55.41 652 TYR B CA 1
ATOM 12046 C C . TYR B 1 652 ? -1.961 -7.887 -16.375 1 55.41 652 TYR B C 1
ATOM 12048 O O . TYR B 1 652 ? -1.438 -7.777 -17.484 1 55.41 652 TYR B O 1
ATOM 12056 N N . LEU B 1 653 ? -2.006 -9.016 -15.68 1 60.34 653 LEU B N 1
ATOM 12057 C CA . LEU B 1 653 ? -1.689 -10.344 -16.188 1 60.34 653 LEU B CA 1
ATOM 12058 C C . LEU B 1 653 ? -2.775 -10.828 -17.141 1 60.34 653 LEU B C 1
ATOM 12060 O O . LEU B 1 653 ? -3.604 -11.664 -16.781 1 60.34 653 LEU B O 1
ATOM 12064 N N . GLN B 1 654 ? -3.115 -10.164 -18.219 1 65.75 654 GLN B N 1
ATOM 12065 C CA . GLN B 1 654 ? -4.137 -10.531 -19.188 1 65.75 654 GLN B CA 1
ATOM 12066 C C . GLN B 1 654 ? -3.953 -11.969 -19.656 1 65.75 654 GLN B C 1
ATOM 12068 O O . GLN B 1 654 ? -4.934 -12.688 -19.875 1 65.75 654 GLN B O 1
ATOM 12073 N N . GLU B 1 655 ? -2.791 -12.273 -19.594 1 78.62 655 GLU B N 1
ATOM 12074 C CA . GLU B 1 655 ? -2.559 -13.641 -20.047 1 78.62 655 GLU B CA 1
ATOM 12075 C C . GLU B 1 655 ? -3.043 -14.656 -19.031 1 78.62 655 GLU B C 1
ATOM 12077 O O . GLU B 1 655 ? -3.477 -15.75 -19.391 1 78.62 655 GLU B O 1
ATOM 12082 N N . GLN B 1 656 ? -3.164 -14.141 -17.859 1 82.69 656 GLN B N 1
ATOM 12083 C CA . GLN B 1 656 ? -3.646 -15.031 -16.812 1 82.69 656 GLN B CA 1
ATOM 12084 C C . GLN B 1 656 ? -5.156 -15.227 -16.906 1 82.69 656 GLN B C 1
ATOM 12086 O O . GLN B 1 656 ? -5.652 -16.344 -16.734 1 82.69 656 GLN B O 1
ATOM 12091 N N . ALA B 1 657 ? -5.852 -14.195 -17.156 1 81.06 657 ALA B N 1
ATOM 12092 C CA . ALA B 1 657 ? -7.305 -14.289 -17.297 1 81.06 657 ALA B CA 1
ATOM 12093 C C . ALA B 1 657 ? -7.684 -15.148 -18.5 1 81.06 657 ALA B C 1
ATOM 12095 O O . ALA B 1 657 ? -8.648 -15.914 -18.438 1 81.06 657 ALA B O 1
ATOM 12096 N N . TYR B 1 658 ? -6.93 -15.031 -19.531 1 85.75 658 TYR B N 1
ATOM 12097 C CA . TYR B 1 658 ? -7.148 -15.828 -20.734 1 85.75 658 TYR B CA 1
ATOM 12098 C C . TYR B 1 658 ? -6.953 -17.312 -20.438 1 85.75 658 TYR B C 1
ATOM 12100 O O . TYR B 1 658 ? -7.793 -18.141 -20.812 1 85.75 658 TYR B O 1
ATOM 12108 N N . ARG B 1 659 ? -5.914 -17.578 -19.75 1 86.62 659 ARG B N 1
ATOM 12109 C CA . ARG B 1 659 ? -5.625 -18.984 -19.453 1 86.62 659 ARG B CA 1
ATOM 12110 C C . ARG B 1 659 ? -6.648 -19.562 -18.484 1 86.62 659 ARG B C 1
ATOM 12112 O O . ARG B 1 659 ? -6.984 -20.75 -18.562 1 86.62 659 ARG B O 1
ATOM 12119 N N . LEU B 1 660 ? -7.078 -18.719 -17.641 1 84.38 660 LEU B N 1
ATOM 12120 C CA . LEU B 1 660 ? -8.109 -19.188 -16.719 1 84.38 660 LEU B CA 1
ATOM 12121 C C . LEU B 1 660 ? -9.391 -19.531 -17.469 1 84.38 660 LEU B C 1
ATOM 12123 O O . LEU B 1 660 ? -10.016 -20.562 -17.203 1 84.38 660 LEU B O 1
ATOM 12127 N N . GLN B 1 661 ? -9.727 -18.766 -18.359 1 82.5 661 GLN B N 1
ATOM 12128 C CA . GLN B 1 661 ? -10.914 -19.031 -19.172 1 82.5 661 GLN B CA 1
ATOM 12129 C C . GLN B 1 661 ? -10.719 -20.281 -20.031 1 82.5 661 GLN B C 1
ATOM 12131 O O . GLN B 1 661 ? -11.656 -21.047 -20.234 1 82.5 661 GLN B O 1
ATOM 12136 N N . GLN B 1 662 ? -9.555 -20.359 -20.484 1 79 662 GLN B N 1
ATOM 12137 C CA . GLN B 1 662 ? -9.227 -21.531 -21.266 1 79 662 GLN B CA 1
ATOM 12138 C C . GLN B 1 662 ? -9.328 -22.812 -20.438 1 79 662 GLN B C 1
ATOM 12140 O O . GLN B 1 662 ? -9.883 -23.812 -20.891 1 79 662 GLN B O 1
ATOM 12145 N N . GLY B 1 663 ? -8.883 -22.688 -19.312 1 76.94 663 GLY B N 1
ATOM 12146 C CA . GLY B 1 663 ? -8.875 -23.844 -18.453 1 76.94 663 GLY B CA 1
ATOM 12147 C C . GLY B 1 663 ? -10.258 -24.266 -18 1 76.94 663 GLY B C 1
ATOM 12148 O O . GLY B 1 663 ? -10.555 -25.453 -17.906 1 76.94 663 GLY B O 1
ATOM 12149 N N . ILE B 1 664 ? -11.047 -23.344 -17.781 1 79.38 664 ILE B N 1
ATOM 12150 C CA . ILE B 1 664 ? -12.328 -23.672 -17.172 1 79.38 664 ILE B CA 1
ATOM 12151 C C . ILE B 1 664 ? -13.391 -23.812 -18.25 1 79.38 664 ILE B C 1
ATOM 12153 O O . ILE B 1 664 ? -13.984 -24.875 -18.422 1 79.38 664 ILE B O 1
ATOM 12157 N N . VAL B 1 665 ? -13.5 -22.844 -19.047 1 77.75 665 VAL B N 1
ATOM 12158 C CA . VAL B 1 665 ? -14.625 -22.781 -19.969 1 77.75 665 VAL B CA 1
ATOM 12159 C C . VAL B 1 665 ? -14.32 -23.625 -21.203 1 77.75 665 VAL B C 1
ATOM 12161 O O . VAL B 1 665 ? -15.125 -24.469 -21.609 1 77.75 665 VAL B O 1
ATOM 12164 N N . THR B 1 666 ? -13.156 -23.469 -21.719 1 77.75 666 THR B N 1
ATOM 12165 C CA . THR B 1 666 ? -12.836 -24.141 -22.969 1 77.75 666 THR B CA 1
ATOM 12166 C C . THR B 1 666 ? -12.711 -25.641 -22.766 1 77.75 666 THR B C 1
ATOM 12168 O O . THR B 1 666 ? -13.203 -26.422 -23.578 1 77.75 666 THR B O 1
ATOM 12171 N N . THR B 1 667 ? -12.148 -25.984 -21.688 1 76.19 667 THR B N 1
ATOM 12172 C CA . THR B 1 667 ? -11.969 -27.406 -21.453 1 76.19 667 THR B CA 1
ATOM 12173 C C . THR B 1 667 ? -13.312 -28.094 -21.234 1 76.19 667 THR B C 1
ATOM 12175 O O . THR B 1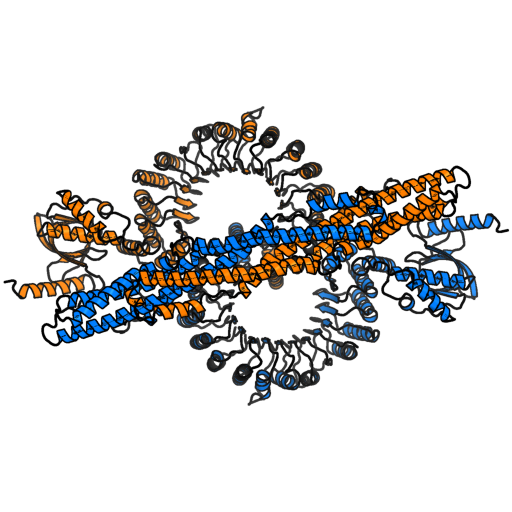 667 ? -13.531 -29.203 -21.734 1 76.19 667 THR B O 1
ATOM 12178 N N . THR B 1 668 ? -14.141 -27.469 -20.562 1 78.81 668 THR B N 1
ATOM 12179 C CA . THR B 1 668 ? -15.453 -28.047 -20.297 1 78.81 668 THR B CA 1
ATOM 12180 C C . THR B 1 668 ? -16.281 -28.094 -21.578 1 78.81 668 THR B C 1
ATOM 12182 O O . THR B 1 668 ? -16.953 -29.094 -21.859 1 78.81 668 THR B O 1
ATOM 12185 N N . THR B 1 669 ? -16.25 -27.078 -22.297 1 81.06 669 THR B N 1
ATOM 12186 C CA . THR B 1 669 ? -17 -27.016 -23.531 1 81.06 669 THR B CA 1
ATOM 12187 C C . THR B 1 669 ? -16.484 -28.047 -24.531 1 81.06 669 THR B C 1
ATOM 12189 O O . THR B 1 669 ? -17.281 -28.688 -25.234 1 81.06 669 THR B O 1
ATOM 12192 N N . GLN B 1 670 ? -15.266 -28.234 -24.531 1 81.56 670 GLN B N 1
ATOM 12193 C CA . GLN B 1 670 ? -14.656 -29.188 -25.438 1 81.56 670 GLN B CA 1
ATOM 12194 C C . GLN B 1 670 ? -15.031 -30.625 -25.062 1 81.56 670 GLN B C 1
ATOM 12196 O O . GLN B 1 670 ? -15.258 -31.469 -25.938 1 81.56 670 GLN B O 1
ATOM 12201 N N . GLN B 1 671 ? -15.055 -30.828 -23.781 1 78.31 671 GLN B N 1
ATOM 12202 C CA . GLN B 1 671 ? -15.453 -32.156 -23.328 1 78.31 671 GLN B CA 1
ATOM 12203 C C . GLN B 1 671 ? -16.891 -32.469 -23.734 1 78.31 671 GLN B C 1
ATOM 12205 O O . GLN B 1 671 ? -17.203 -33.594 -24.172 1 78.31 671 GLN B O 1
ATOM 12210 N N . MET B 1 672 ? -17.688 -31.5 -23.641 1 81.81 672 MET B N 1
ATOM 12211 C CA . MET B 1 672 ? -19.078 -31.688 -24.016 1 81.81 672 MET B CA 1
ATOM 12212 C C . MET B 1 672 ? -19.219 -31.859 -25.531 1 81.81 672 MET B C 1
ATOM 12214 O O . MET B 1 672 ? -20.016 -32.688 -25.984 1 81.81 672 MET B O 1
ATOM 12218 N N . MET B 1 673 ? -18.453 -31.156 -26.234 1 85.19 673 MET B N 1
ATOM 12219 C CA . MET B 1 673 ? -18.453 -31.266 -27.688 1 85.19 673 MET B CA 1
ATOM 12220 C C . MET B 1 673 ? -17.969 -32.625 -28.141 1 85.19 673 MET B C 1
ATOM 12222 O O . MET B 1 673 ? -18.531 -33.25 -29.047 1 85.19 673 MET B O 1
ATOM 12226 N N . ASP B 1 674 ? -16.969 -33.094 -27.516 1 81.25 674 ASP B N 1
ATOM 12227 C CA . ASP B 1 674 ? -16.422 -34.406 -27.828 1 81.25 674 ASP B CA 1
ATOM 12228 C C . ASP B 1 674 ? -17.453 -35.5 -27.547 1 81.25 674 ASP B C 1
ATOM 12230 O O . ASP B 1 674 ? -17.594 -36.438 -28.312 1 81.25 674 ASP B O 1
ATOM 12234 N N . MET B 1 675 ? -18.125 -35.281 -26.453 1 81.12 675 MET B N 1
ATOM 12235 C CA . MET B 1 675 ? -19.156 -36.25 -26.094 1 81.12 675 MET B CA 1
ATOM 12236 C C . MET B 1 675 ? -20.266 -36.281 -27.125 1 81.12 675 MET B C 1
ATOM 12238 O O . MET B 1 675 ? -20.719 -37.375 -27.531 1 81.12 675 MET B O 1
ATOM 12242 N N . MET B 1 676 ? -20.594 -35.188 -27.562 1 84.19 676 MET B N 1
ATOM 12243 C CA . MET B 1 676 ? -21.656 -35.094 -28.562 1 84.19 676 MET B CA 1
ATOM 12244 C C . MET B 1 676 ? -21.203 -35.656 -29.906 1 84.19 676 MET B C 1
ATOM 12246 O O . MET B 1 676 ? -21.984 -36.281 -30.609 1 84.19 676 MET B O 1
ATOM 12250 N N . CYS B 1 677 ? -19.984 -35.469 -30.219 1 85.06 677 CYS B N 1
ATOM 12251 C CA . CYS B 1 677 ? -19.438 -35.938 -31.484 1 85.06 677 CYS B CA 1
ATOM 12252 C C . CYS B 1 677 ? -19.375 -37.469 -31.484 1 85.06 677 CYS B C 1
ATOM 12254 O O . CYS B 1 677 ? -19.609 -38.094 -32.531 1 85.06 677 CYS B O 1
ATOM 12256 N N . VAL B 1 678 ? -19.078 -38 -30.297 1 80.44 678 VAL B N 1
ATOM 12257 C CA . VAL B 1 678 ? -19.031 -39.469 -30.188 1 80.44 678 VAL B CA 1
ATOM 12258 C C . VAL B 1 678 ? -20.438 -40.031 -30.375 1 80.44 678 VAL B C 1
ATOM 12260 O O . VAL B 1 678 ? -20.625 -41.031 -31.094 1 80.44 678 VAL B O 1
ATOM 12263 N N . ARG B 1 679 ? -21.391 -39.344 -29.812 1 81.25 679 ARG B N 1
ATOM 12264 C CA . ARG B 1 679 ? -22.781 -39.812 -29.938 1 81.25 679 ARG B CA 1
ATOM 12265 C C . ARG B 1 679 ? -23.266 -39.719 -31.375 1 81.25 679 ARG B C 1
ATOM 12267 O O . ARG B 1 679 ? -23.906 -40.625 -31.891 1 81.25 679 ARG B O 1
ATOM 12274 N N . VAL B 1 680 ? -22.938 -38.625 -32 1 85.56 680 VAL B N 1
ATOM 12275 C CA . VAL B 1 680 ? -23.359 -38.406 -33.375 1 85.56 680 VAL B CA 1
ATOM 12276 C C . VAL B 1 680 ? -22.641 -39.375 -34.312 1 85.56 680 VAL B C 1
ATOM 12278 O O . VAL B 1 680 ? -23.219 -39.906 -35.25 1 85.56 680 VAL B O 1
ATOM 12281 N N . GLN B 1 681 ? -21.391 -39.656 -34 1 83.69 681 GLN B N 1
ATOM 12282 C CA . GLN B 1 681 ? -20.609 -40.562 -34.812 1 83.69 681 GLN B CA 1
ATOM 12283 C C . GLN B 1 681 ? -21.156 -42 -34.719 1 83.69 681 GLN B C 1
ATOM 12285 O O . GLN B 1 681 ? -21.141 -42.75 -35.719 1 83.69 681 GLN B O 1
ATOM 12290 N N . ASP B 1 682 ? -21.625 -42.344 -33.562 1 80.62 682 ASP B N 1
ATOM 12291 C CA . ASP B 1 682 ? -22.234 -43.656 -33.375 1 80.62 682 ASP B CA 1
ATOM 12292 C C . ASP B 1 682 ? -23.484 -43.812 -34.25 1 80.62 682 ASP B C 1
ATOM 12294 O O . ASP B 1 682 ? -23.703 -44.844 -34.844 1 80.62 682 ASP B O 1
ATOM 12298 N N . HIS B 1 683 ? -24.188 -42.719 -34.281 1 82.5 683 HIS B N 1
ATOM 12299 C CA . HIS B 1 683 ? -25.391 -42.75 -35.094 1 82.5 683 HIS B CA 1
ATOM 12300 C C . HIS B 1 683 ? -25.047 -42.781 -36.562 1 82.5 683 HIS B C 1
ATOM 12302 O O . HIS B 1 683 ? -25.719 -43.438 -37.375 1 82.5 683 HIS B O 1
ATOM 12308 N N . LEU B 1 684 ? -23.984 -42.094 -36.938 1 84.19 684 LEU B N 1
ATOM 12309 C CA . LEU B 1 684 ? -23.562 -42.062 -38.344 1 84.19 684 LEU B CA 1
ATOM 12310 C C . LEU B 1 684 ? -23.047 -43.406 -38.781 1 84.19 684 LEU B C 1
ATOM 12312 O O . LEU B 1 684 ? -23.297 -43.844 -39.906 1 84.19 684 LEU B O 1
ATOM 12316 N N . ASN B 1 685 ? -22.406 -44.125 -37.844 1 80 685 ASN B N 1
ATOM 12317 C CA . ASN B 1 685 ? -21.906 -45.469 -38.156 1 80 685 ASN B CA 1
ATOM 12318 C C . ASN B 1 685 ? -23.031 -46.469 -38.312 1 80 685 ASN B C 1
ATOM 12320 O O . ASN B 1 685 ? -22.922 -47.406 -39.125 1 80 685 ASN B O 1
ATOM 12324 N N . SER B 1 686 ? -24.094 -46.219 -37.656 1 78.56 686 SER B N 1
ATOM 12325 C CA . SER B 1 686 ? -25.234 -47.094 -37.75 1 78.56 686 SER B CA 1
ATOM 12326 C C . SER B 1 686 ? -26 -46.875 -39.062 1 78.56 686 SER B C 1
ATOM 12328 O O . SER B 1 686 ? -26.75 -47.781 -39.5 1 78.56 686 SER B O 1
ATOM 12330 N N . LEU B 1 687 ? -25.844 -45.656 -39.625 1 78.19 687 LEU B N 1
ATOM 12331 C CA . LEU B 1 687 ? -26.625 -45.312 -40.812 1 78.19 687 LEU B CA 1
ATOM 12332 C C . LEU B 1 687 ? -25.75 -45.375 -42.062 1 78.19 687 LEU B C 1
ATOM 12334 O O . LEU B 1 687 ? -26.188 -44.969 -43.125 1 78.19 687 LEU B O 1
ATOM 12338 N N . ARG B 1 688 ? -24.531 -45.781 -41.969 1 77.38 688 ARG B N 1
ATOM 12339 C CA . ARG B 1 688 ? -23.562 -45.719 -43.062 1 77.38 688 ARG B CA 1
ATOM 12340 C C . ARG B 1 688 ? -24.062 -46.469 -44.281 1 77.38 688 ARG B C 1
ATOM 12342 O O . ARG B 1 688 ? -23.719 -46.125 -45.406 1 77.38 688 ARG B O 1
ATOM 12349 N N . PHE B 1 689 ? -25.078 -47.5 -44.062 1 71.94 689 PHE B N 1
ATOM 12350 C CA . PHE B 1 689 ? -25.469 -48.344 -45.156 1 71.94 689 PHE B CA 1
ATOM 12351 C C . PHE B 1 689 ? -26.844 -47.969 -45.688 1 71.94 689 PHE B C 1
ATOM 12353 O O . PHE B 1 689 ? -27.375 -48.625 -46.594 1 71.94 689 PHE B O 1
ATOM 12360 N N . THR B 1 690 ? -27.328 -46.938 -45.094 1 71.62 690 THR B N 1
ATOM 12361 C CA . THR B 1 690 ? -28.656 -46.531 -45.562 1 71.62 690 THR B CA 1
ATOM 12362 C C . THR B 1 690 ? -28.562 -45.719 -46.844 1 71.62 690 THR B C 1
ATOM 12364 O O . THR B 1 690 ? -27.719 -44.844 -46.969 1 71.62 690 THR B O 1
ATOM 12367 N N . GLU B 1 691 ? -29.078 -46.125 -47.969 1 70.12 691 GLU B N 1
ATOM 12368 C CA . GLU B 1 691 ? -28.953 -45.594 -49.344 1 70.12 691 GLU B CA 1
ATOM 12369 C C . GLU B 1 691 ? -30 -44.5 -49.625 1 70.12 691 GLU B C 1
ATOM 12371 O O . GLU B 1 691 ? -30.016 -43.938 -50.688 1 70.12 691 GLU B O 1
ATOM 12376 N N . THR B 1 692 ? -30.875 -44.125 -48.688 1 77.81 692 THR B N 1
ATOM 12377 C CA . THR B 1 692 ? -31.875 -43.094 -49 1 77.81 692 THR B CA 1
ATOM 12378 C C . THR B 1 692 ? -31.25 -41.719 -49.062 1 77.81 692 THR B C 1
ATOM 12380 O O . THR B 1 692 ? -30.438 -41.375 -48.188 1 77.81 692 THR B O 1
ATOM 12383 N N . ASN B 1 693 ? -31.438 -41 -50.094 1 79.06 693 ASN B N 1
ATOM 12384 C CA . ASN B 1 693 ? -30.828 -39.719 -50.375 1 79.06 693 ASN B CA 1
ATOM 12385 C C . ASN B 1 693 ? -31.062 -38.719 -49.25 1 79.06 693 ASN B C 1
ATOM 12387 O O . ASN B 1 693 ? -30.156 -37.938 -48.906 1 79.06 693 ASN B O 1
ATOM 12391 N N . SER B 1 694 ? -32.25 -38.688 -48.719 1 82.25 694 SER B N 1
ATOM 12392 C CA . SER B 1 694 ? -32.562 -37.75 -47.656 1 82.25 694 SER B CA 1
ATOM 12393 C C . SER B 1 694 ? -31.703 -38 -46.406 1 82.25 694 SER B C 1
ATOM 12395 O O . SER B 1 694 ? -31.234 -37.062 -45.75 1 82.25 694 SER B O 1
ATOM 12397 N N . VAL B 1 695 ? -31.453 -39.25 -46.219 1 85 695 VAL B N 1
ATOM 12398 C CA . VAL B 1 695 ? -30.656 -39.625 -45.031 1 85 695 VAL B CA 1
ATOM 12399 C C . VAL B 1 695 ? -29.188 -39.312 -45.281 1 85 695 VAL B C 1
ATOM 12401 O O . VAL B 1 695 ? -28.484 -38.875 -44.344 1 85 695 VAL B O 1
ATOM 12404 N N . GLN B 1 696 ? -28.844 -39.406 -46.531 1 85.38 696 GLN B N 1
ATOM 12405 C CA . GLN B 1 696 ? -27.453 -39.094 -46.844 1 85.38 696 GLN B CA 1
ATOM 12406 C C . GLN B 1 696 ? -27.172 -37.625 -46.688 1 85.38 696 GLN B C 1
ATOM 12408 O O . GLN B 1 696 ? -26.062 -37.219 -46.281 1 85.38 696 GLN B O 1
ATOM 12413 N N . GLU B 1 697 ? -28.156 -36.812 -47 1 86.81 697 GLU B N 1
ATOM 12414 C CA . GLU B 1 697 ? -27.969 -35.375 -46.781 1 86.81 697 GLU B CA 1
ATOM 12415 C C . GLU B 1 697 ? -27.875 -35.031 -45.312 1 86.81 697 GLU B C 1
ATOM 12417 O O . GLU B 1 697 ? -27.094 -34.188 -44.906 1 86.81 697 GLU B O 1
ATOM 12422 N N . ASP B 1 698 ? -28.719 -35.656 -44.531 1 87.25 698 ASP B N 1
ATOM 12423 C CA . ASP B 1 698 ? -28.688 -35.438 -43.094 1 87.25 698 ASP B CA 1
ATOM 12424 C C . ASP B 1 698 ? -27.359 -35.906 -42.5 1 87.25 698 ASP B C 1
ATOM 12426 O O . ASP B 1 698 ? -26.844 -35.312 -41.562 1 87.25 698 ASP B O 1
ATOM 12430 N N . MET B 1 699 ? -26.844 -36.969 -43.031 1 88.88 699 MET B N 1
ATOM 12431 C CA . MET B 1 699 ? -25.562 -37.5 -42.594 1 88.88 699 MET B CA 1
ATOM 12432 C C . MET B 1 699 ? -24.422 -36.562 -42.938 1 88.88 699 MET B C 1
ATOM 12434 O O . MET B 1 699 ? -23.516 -36.344 -42.125 1 88.88 699 MET B O 1
ATOM 12438 N N . LYS B 1 700 ? -24.562 -35.969 -44.062 1 89.44 700 LYS B N 1
ATOM 12439 C CA . LYS B 1 700 ? -23.547 -35 -44.469 1 89.44 700 LYS B CA 1
ATOM 12440 C C . LYS B 1 700 ? -23.562 -33.781 -43.562 1 89.44 700 LYS B C 1
ATOM 12442 O O . LYS B 1 700 ? -22.516 -33.219 -43.219 1 89.44 700 LYS B O 1
ATOM 12447 N N . VAL B 1 701 ? -24.75 -33.344 -43.281 1 88.88 701 VAL B N 1
ATOM 12448 C CA . VAL B 1 701 ? -24.891 -32.188 -42.406 1 88.88 701 VAL B CA 1
ATOM 12449 C C . VAL B 1 701 ? -24.281 -32.5 -41.031 1 88.88 701 VAL B C 1
ATOM 12451 O O . VAL B 1 701 ? -23.594 -31.672 -40.438 1 88.88 701 VAL B O 1
ATOM 12454 N N . ALA B 1 702 ? -24.5 -33.656 -40.5 1 90.19 702 ALA B N 1
ATOM 12455 C CA . ALA B 1 702 ? -23.953 -34.094 -39.219 1 90.19 702 ALA B CA 1
ATOM 12456 C C . ALA B 1 702 ? -22.438 -34.156 -39.25 1 90.19 702 ALA B C 1
ATOM 12458 O O . ALA B 1 702 ? -21.766 -33.75 -38.281 1 90.19 702 ALA B O 1
ATOM 12459 N N . GLU B 1 703 ? -21.938 -34.688 -40.344 1 91.19 703 GLU B N 1
ATOM 12460 C CA . GLU B 1 703 ? -20.5 -34.781 -40.469 1 91.19 703 GLU B CA 1
ATOM 12461 C C . GLU B 1 703 ? -19.859 -33.375 -40.562 1 91.19 703 GLU B C 1
ATOM 12463 O O . GLU B 1 703 ? -18.766 -33.156 -40.031 1 91.19 703 GLU B O 1
ATOM 12468 N N . ASN B 1 704 ? -20.547 -32.469 -41.219 1 90.88 704 ASN B N 1
ATOM 12469 C CA . ASN B 1 704 ? -20.062 -31.109 -41.312 1 90.88 704 ASN B CA 1
ATOM 12470 C C . ASN B 1 704 ? -20.078 -30.422 -39.938 1 90.88 704 ASN B C 1
ATOM 12472 O O . ASN B 1 704 ? -19.156 -29.672 -39.594 1 90.88 704 ASN B O 1
ATOM 12476 N N . LEU B 1 705 ? -21.078 -30.688 -39.219 1 90.88 705 LEU B N 1
ATOM 12477 C CA . LEU B 1 705 ? -21.172 -30.094 -37.906 1 90.88 705 LEU B CA 1
ATOM 12478 C C . LEU B 1 705 ? -20.109 -30.672 -36.969 1 90.88 705 LEU B C 1
ATOM 12480 O O . LEU B 1 705 ? -19.625 -29.984 -36.062 1 90.88 705 LEU B O 1
ATOM 12484 N N . MET B 1 706 ? -19.781 -31.875 -37.094 1 91.5 706 MET B N 1
ATOM 12485 C CA . MET B 1 706 ? -18.719 -32.5 -36.281 1 91.5 706 MET B CA 1
ATOM 12486 C C . MET B 1 706 ? -17.375 -31.875 -36.594 1 91.5 706 MET B C 1
ATOM 12488 O O . MET B 1 706 ? -16.547 -31.719 -35.688 1 91.5 706 MET B O 1
ATOM 12492 N N . LYS B 1 707 ? -17.234 -31.562 -37.844 1 89.81 707 LYS B N 1
ATOM 12493 C CA . LYS B 1 707 ? -16.016 -30.859 -38.219 1 89.81 707 LYS B CA 1
ATOM 12494 C C . LYS B 1 707 ? -15.938 -29.5 -37.531 1 89.81 707 LYS B C 1
ATOM 12496 O O . LYS B 1 707 ? -14.875 -29.109 -37.031 1 89.81 707 LYS B O 1
ATOM 12501 N N . ASP B 1 708 ? -17.016 -28.812 -37.531 1 91 708 ASP B N 1
ATOM 12502 C CA . ASP B 1 708 ? -17.062 -27.547 -36.812 1 91 708 ASP B CA 1
ATOM 12503 C C . ASP B 1 708 ? -16.797 -27.734 -35.312 1 91 708 ASP B C 1
ATOM 12505 O O . ASP B 1 708 ? -16.156 -26.891 -34.688 1 91 708 ASP B O 1
ATOM 12509 N N . ALA B 1 709 ? -17.312 -28.75 -34.781 1 89.62 709 ALA B N 1
ATOM 12510 C CA . ALA B 1 709 ? -17.125 -29.047 -33.375 1 89.62 709 ALA B CA 1
ATOM 12511 C C . ALA B 1 709 ? -15.656 -29.297 -33.062 1 89.62 709 ALA B C 1
ATOM 12513 O O . ALA B 1 709 ? -15.156 -28.859 -32 1 89.62 709 ALA B O 1
ATOM 12514 N N . ARG B 1 710 ? -15.008 -30 -33.906 1 86.62 710 ARG B N 1
ATOM 12515 C CA . ARG B 1 710 ? -13.586 -30.266 -33.719 1 86.62 710 ARG B CA 1
ATOM 12516 C C . ARG B 1 710 ? -12.773 -28.969 -33.844 1 86.62 710 ARG B C 1
ATOM 12518 O O . ARG B 1 710 ? -11.82 -28.766 -33.094 1 86.62 710 ARG B O 1
ATOM 12525 N N . ASN B 1 711 ? -13.203 -28.125 -34.656 1 86.56 711 ASN B N 1
ATOM 12526 C CA . ASN B 1 711 ? -12.508 -26.859 -34.875 1 86.56 711 ASN B CA 1
ATOM 12527 C C . ASN B 1 711 ? -12.797 -25.875 -33.75 1 86.56 711 ASN B C 1
ATOM 12529 O O . ASN B 1 711 ? -12.047 -24.922 -33.531 1 86.56 711 ASN B O 1
ATOM 12533 N N . SER B 1 712 ? -13.922 -26.094 -33.156 1 87.19 712 SER B N 1
ATOM 12534 C CA . SER B 1 712 ? -14.297 -25.188 -32.062 1 87.19 712 SER B CA 1
ATOM 12535 C C . SER B 1 712 ? -13.289 -25.25 -30.938 1 87.19 712 SER B C 1
ATOM 12537 O O . SER B 1 712 ? -13.227 -24.344 -30.109 1 87.19 712 SER B O 1
ATOM 12539 N N . LYS B 1 713 ? -12.469 -26.281 -30.906 1 81.06 713 LYS B N 1
ATOM 12540 C CA . LYS B 1 713 ? -11.453 -26.438 -29.859 1 81.06 713 LYS B CA 1
ATOM 12541 C C . LYS B 1 713 ? -10.383 -25.344 -30 1 81.06 713 LYS B C 1
ATOM 12543 O O . LYS B 1 713 ? -9.797 -24.922 -29 1 81.06 713 LYS B O 1
ATOM 12548 N N . THR B 1 714 ? -10.164 -24.922 -31.141 1 83.56 714 THR B N 1
ATOM 12549 C CA . THR B 1 714 ? -9.125 -23.938 -31.391 1 83.56 714 THR B CA 1
ATOM 12550 C C . THR B 1 714 ? -9.727 -22.547 -31.625 1 83.56 714 THR B C 1
ATOM 12552 O O . THR B 1 714 ? -9.031 -21.625 -32.031 1 83.56 714 THR B O 1
ATOM 12555 N N . LEU B 1 715 ? -11 -22.516 -31.391 1 87.44 715 LEU B N 1
ATOM 12556 C CA . LEU B 1 715 ? -11.688 -21.266 -31.688 1 87.44 715 LEU B CA 1
ATOM 12557 C C . LEU B 1 715 ? -11.18 -20.141 -30.781 1 87.44 715 LEU B C 1
ATOM 12559 O O . LEU B 1 715 ? -10.742 -19.094 -31.281 1 87.44 715 LEU B O 1
ATOM 12563 N N . LEU B 1 716 ? -11.164 -20.344 -29.5 1 87.19 716 LEU B N 1
ATOM 12564 C CA . LEU B 1 716 ? -10.797 -19.297 -28.562 1 87.19 716 LEU B CA 1
ATOM 12565 C C . LEU B 1 716 ? -9.344 -18.875 -28.75 1 87.19 716 LEU B C 1
ATOM 12567 O O . LEU B 1 716 ? -9.055 -17.688 -28.859 1 87.19 716 LEU B O 1
ATOM 12571 N N . PRO B 1 717 ? -8.359 -19.812 -28.875 1 85.06 717 PRO B N 1
ATOM 12572 C CA . PRO B 1 717 ? -6.969 -19.406 -29.094 1 85.06 717 PRO B CA 1
ATOM 12573 C C . PRO B 1 717 ? -6.773 -18.641 -30.391 1 85.06 717 PRO B C 1
ATOM 12575 O O . PRO B 1 717 ? -5.977 -17.703 -30.453 1 85.06 717 PRO B O 1
ATOM 12578 N N . ASN B 1 718 ? -7.555 -19.031 -31.328 1 86.31 718 ASN B N 1
ATOM 12579 C CA . ASN B 1 718 ? -7.418 -18.375 -32.625 1 86.31 718 ASN B CA 1
ATOM 12580 C C . ASN B 1 718 ? -8.055 -16.984 -32.625 1 86.31 718 ASN B C 1
ATOM 12582 O O . ASN B 1 718 ? -7.609 -16.094 -33.344 1 86.31 718 ASN B O 1
ATOM 12586 N N . LEU B 1 719 ? -9.141 -16.906 -31.859 1 87.44 719 LEU B N 1
ATOM 12587 C CA . LEU B 1 719 ? -9.789 -15.602 -31.781 1 87.44 719 LEU B CA 1
ATOM 12588 C C . LEU B 1 719 ? -8.977 -14.641 -30.922 1 87.44 719 LEU B C 1
ATOM 12590 O O . LEU B 1 719 ? -8.859 -13.461 -31.234 1 87.44 719 LEU B O 1
ATOM 12594 N N . TYR B 1 720 ? -8.414 -15.172 -29.969 1 86.19 720 TYR B N 1
ATOM 12595 C CA . TYR B 1 720 ? -7.68 -14.312 -29.047 1 86.19 720 TYR B CA 1
ATOM 12596 C C . TYR B 1 720 ? -6.312 -13.953 -29.609 1 86.19 720 TYR B C 1
ATOM 12598 O O . TYR B 1 720 ? -5.855 -12.812 -29.469 1 86.19 720 TYR B O 1
ATOM 12606 N N . HIS B 1 721 ? -5.551 -15.008 -30.25 1 80.62 721 HIS B N 1
ATOM 12607 C CA . HIS B 1 721 ? -4.215 -14.75 -30.781 1 80.62 721 HIS B CA 1
ATOM 12608 C C . HIS B 1 721 ? -4.266 -14.484 -32.281 1 80.62 721 HIS B C 1
ATOM 12610 O O . HIS B 1 721 ? -3.328 -14.812 -33 1 80.62 721 HIS B O 1
ATOM 12616 N N . LEU B 1 722 ? -5.281 -14.117 -32.75 1 74.44 722 LEU B N 1
ATOM 12617 C CA . LEU B 1 722 ? -5.43 -13.828 -34.156 1 74.44 722 LEU B CA 1
ATOM 12618 C C . LEU B 1 722 ? -4.172 -13.164 -34.719 1 74.44 722 LEU B C 1
ATOM 12620 O O . LEU B 1 722 ? -3.695 -12.164 -34.156 1 74.44 722 LEU B O 1
ATOM 12624 N N . ARG B 1 723 ? -3.055 -14.219 -35.219 1 54.53 723 ARG B N 1
ATOM 12625 C CA . ARG B 1 723 ? -1.857 -13.812 -35.938 1 54.53 723 ARG B CA 1
ATOM 12626 C C . ARG B 1 723 ? -2.215 -12.922 -37.125 1 54.53 723 ARG B C 1
ATOM 12628 O O . ARG B 1 723 ? -1.427 -12.781 -38.062 1 54.53 723 ARG B O 1
ATOM 12635 N N . SER B 1 724 ? -3.365 -12.891 -37.5 1 46.28 724 SER B N 1
ATOM 12636 C CA . SER B 1 724 ? -3.254 -12.18 -38.781 1 46.28 724 SER B CA 1
ATOM 12637 C C . SER B 1 724 ? -2.066 -11.219 -38.781 1 46.28 724 SER B C 1
ATOM 12639 O O . SER B 1 724 ? -1.538 -10.883 -37.719 1 46.28 724 SER B O 1
ATOM 12641 N N . GLY B 1 725 ? -1.947 -10.375 -39.719 1 40.59 725 GLY B N 1
ATOM 12642 C CA . GLY B 1 725 ? -0.863 -9.414 -39.875 1 40.59 725 GLY B CA 1
ATOM 12643 C C . GLY B 1 725 ? -0.319 -8.93 -38.531 1 40.59 725 GLY B C 1
ATOM 12644 O O . GLY B 1 725 ? -0.714 -9.422 -37.469 1 40.59 725 GLY B O 1
ATOM 12645 N N . GLY B 1 726 ? -0.038 -7.492 -38.156 1 37.91 726 GLY B N 1
ATOM 12646 C CA . GLY B 1 726 ? 0.439 -6.477 -37.25 1 37.91 726 GLY B CA 1
ATOM 12647 C C . GLY B 1 726 ? -0.375 -6.41 -35.969 1 37.91 726 GLY B C 1
ATOM 12648 O O . GLY B 1 726 ? -0.366 -5.387 -35.281 1 37.91 726 GLY B O 1
ATOM 12649 N N . SER B 1 727 ? -1.354 -7.176 -35.562 1 40.97 727 SER B N 1
ATOM 12650 C CA . SER B 1 727 ? -2.488 -6.637 -34.812 1 40.97 727 SER B CA 1
ATOM 12651 C C . SER B 1 727 ? -2.166 -6.512 -33.312 1 40.97 727 SER B C 1
ATOM 12653 O O . SER B 1 727 ? -2.523 -5.52 -32.688 1 40.97 727 SER B O 1
ATOM 12655 N N . ARG B 1 728 ? -2.229 -8.008 -32.344 1 52.69 728 ARG B N 1
ATOM 12656 C CA . ARG B 1 728 ? -1.902 -7.539 -30.984 1 52.69 728 ARG B CA 1
ATOM 12657 C C . ARG B 1 728 ? -0.92 -6.375 -31.031 1 52.69 728 ARG B C 1
ATOM 12659 O O . ARG B 1 728 ? -1.043 -5.422 -30.266 1 52.69 728 ARG B O 1
ATOM 12666 N N . GLY B 1 729 ? -0.21 -6.703 -32 1 61.66 729 GLY B N 1
ATOM 12667 C CA . GLY B 1 729 ? 0.941 -5.848 -32.25 1 61.66 729 GLY B CA 1
ATOM 12668 C C . GLY B 1 729 ? 0.588 -4.566 -32.969 1 61.66 729 GLY B C 1
ATOM 12669 O O . GLY B 1 729 ? 1.202 -3.523 -32.75 1 61.66 729 GLY B O 1
ATOM 12670 N N . ALA B 1 730 ? -0.702 -4.914 -33.719 1 66.62 730 ALA B N 1
ATOM 12671 C CA . ALA B 1 730 ? -0.994 -3.729 -34.5 1 66.62 730 ALA B CA 1
ATOM 12672 C C . ALA B 1 730 ? -1.756 -2.689 -33.688 1 66.62 730 ALA B C 1
ATOM 12674 O O . ALA B 1 730 ? -1.465 -1.492 -33.781 1 66.62 730 ALA B O 1
ATOM 12675 N N . CYS B 1 731 ? -2.885 -3.365 -32.844 1 76.19 731 CYS B N 1
ATOM 12676 C CA . CYS B 1 731 ? -3.666 -2.424 -32.062 1 76.19 731 CYS B CA 1
ATOM 12677 C C . CYS B 1 731 ? -2.801 -1.765 -30.984 1 76.19 731 CYS B C 1
ATOM 12679 O O . CYS B 1 731 ? -2.824 -0.543 -30.828 1 76.19 731 CYS B O 1
ATOM 12681 N N . VAL B 1 732 ? -2.047 -2.676 -30.328 1 78.94 732 VAL B N 1
ATOM 12682 C CA . VAL B 1 732 ? -1.165 -2.174 -29.281 1 78.94 732 VAL B CA 1
ATOM 12683 C C . VAL B 1 732 ? -0.108 -1.255 -29.891 1 78.94 732 VAL B C 1
ATOM 12685 O O . VAL B 1 732 ? 0.222 -0.213 -29.328 1 78.94 732 VAL B O 1
ATOM 12688 N N . GLY B 1 733 ? 0.254 -1.686 -31.078 1 81.25 733 GLY B N 1
ATOM 12689 C CA . GLY B 1 733 ? 1.242 -0.863 -31.766 1 81.25 733 GLY B CA 1
ATOM 12690 C C . GLY B 1 733 ? 0.7 0.485 -32.188 1 81.25 733 GLY B C 1
ATOM 12691 O O . GLY B 1 733 ? 1.386 1.503 -32.094 1 81.25 733 GLY B O 1
ATOM 12692 N N . ALA B 1 734 ? -0.548 0.456 -32.625 1 84.44 734 ALA B N 1
ATOM 12693 C CA . ALA B 1 734 ? -1.166 1.7 -33.062 1 84.44 734 ALA B CA 1
ATOM 12694 C C . ALA B 1 734 ? -1.371 2.666 -31.906 1 84.44 734 ALA B C 1
ATOM 12696 O O . ALA B 1 734 ? -1.188 3.875 -32.062 1 84.44 734 ALA B O 1
ATOM 12697 N N . ILE B 1 735 ? -1.813 2.143 -30.828 1 85.06 735 ILE B N 1
ATOM 12698 C CA . ILE B 1 735 ? -2.045 2.975 -29.656 1 85.06 735 ILE B CA 1
ATOM 12699 C C . ILE B 1 735 ? -0.713 3.502 -29.125 1 85.06 735 ILE B C 1
ATOM 12701 O O . ILE B 1 735 ? -0.607 4.668 -28.75 1 85.06 735 ILE B O 1
ATOM 12705 N N . GLN B 1 736 ? 0.337 2.627 -29.125 1 86.12 736 GLN B N 1
ATOM 12706 C CA . GLN B 1 736 ? 1.656 3.037 -28.656 1 86.12 736 GLN B CA 1
ATOM 12707 C C . GLN B 1 736 ? 2.246 4.121 -29.562 1 86.12 736 GLN B C 1
ATOM 12709 O O . GLN B 1 736 ? 2.869 5.066 -29.078 1 86.12 736 GLN B O 1
ATOM 12714 N N . ASP B 1 737 ? 2.051 3.945 -30.812 1 86.81 737 ASP B N 1
ATOM 12715 C CA . ASP B 1 737 ? 2.539 4.945 -31.766 1 86.81 737 ASP B CA 1
ATOM 12716 C C . ASP B 1 737 ? 1.839 6.285 -31.547 1 86.81 737 ASP B C 1
ATOM 12718 O O . ASP B 1 737 ? 2.477 7.34 -31.609 1 86.81 737 ASP B O 1
ATOM 12722 N N . LYS B 1 738 ? 0.626 6.176 -31.359 1 87.31 738 LYS B N 1
ATOM 12723 C CA . LYS B 1 738 ? -0.136 7.402 -31.141 1 87.31 738 LYS B CA 1
ATOM 12724 C C . LYS B 1 738 ? 0.264 8.07 -29.844 1 87.31 738 LYS B C 1
ATOM 12726 O O . LYS B 1 738 ? 0.362 9.305 -29.766 1 87.31 738 LYS B O 1
ATOM 12731 N N . LEU B 1 739 ? 0.41 7.316 -28.812 1 87.44 739 LEU B N 1
ATOM 12732 C CA . LEU B 1 739 ? 0.813 7.855 -27.531 1 87.44 739 LEU B CA 1
ATOM 12733 C C . LEU B 1 739 ? 2.211 8.461 -27.594 1 87.44 739 LEU B C 1
ATOM 12735 O O . LEU B 1 739 ? 2.486 9.484 -26.969 1 87.44 739 LEU B O 1
ATOM 12739 N N . GLU B 1 740 ? 3.117 7.867 -28.359 1 88.62 740 GLU B N 1
ATOM 12740 C CA . GLU B 1 740 ? 4.461 8.406 -28.547 1 88.62 740 GLU B CA 1
ATOM 12741 C C . GLU B 1 740 ? 4.426 9.742 -29.281 1 88.62 740 GLU B C 1
ATOM 12743 O O . GLU B 1 740 ? 5.176 10.664 -28.953 1 88.62 740 GLU B O 1
ATOM 12748 N N . SER B 1 741 ? 3.627 9.711 -30.25 1 88.44 741 SER B N 1
ATOM 12749 C CA . SER B 1 741 ? 3.451 10.961 -30.984 1 88.44 741 SER B CA 1
ATOM 12750 C C . SER B 1 741 ? 2.879 12.055 -30.078 1 88.44 741 SER B C 1
ATOM 12752 O O . SER B 1 741 ? 3.318 13.203 -30.141 1 88.44 741 SER B O 1
ATOM 12754 N N . MET B 1 742 ? 2.037 11.703 -29.297 1 86.5 742 MET B N 1
ATOM 12755 C CA . MET B 1 742 ? 1.402 12.648 -28.375 1 86.5 742 MET B CA 1
ATOM 12756 C C . MET B 1 742 ? 2.389 13.117 -27.312 1 86.5 742 MET B C 1
ATOM 12758 O O . MET B 1 742 ? 2.348 14.281 -26.906 1 86.5 742 MET B O 1
ATOM 12762 N N . ALA B 1 743 ? 3.154 12.156 -26.859 1 89.38 743 ALA B N 1
ATOM 12763 C CA . ALA B 1 743 ? 4.176 12.531 -25.875 1 89.38 743 ALA B CA 1
ATOM 12764 C C . ALA B 1 743 ? 5.102 13.609 -26.438 1 89.38 743 ALA B C 1
ATOM 12766 O O . ALA B 1 743 ? 5.496 14.531 -25.719 1 89.38 743 ALA B O 1
ATOM 12767 N N . GLY B 1 744 ? 5.43 13.492 -27.688 1 88.56 744 GLY B N 1
ATOM 12768 C CA . GLY B 1 744 ? 6.246 14.508 -28.344 1 88.56 744 GLY B CA 1
ATOM 12769 C C . GLY B 1 744 ? 5.555 15.852 -28.453 1 88.56 744 GLY B C 1
ATOM 12770 O O . GLY B 1 744 ? 6.172 16.891 -28.219 1 88.56 744 GLY B O 1
ATOM 12771 N N . GLU B 1 745 ? 4.297 15.82 -28.641 1 88.75 745 GLU B N 1
ATOM 12772 C CA . GLU B 1 745 ? 3.527 17.047 -28.766 1 88.75 745 GLU B CA 1
ATOM 12773 C C . GLU B 1 745 ? 3.359 17.734 -27.406 1 88.75 745 GLU B C 1
ATOM 12775 O O . GLU B 1 745 ? 3.48 18.953 -27.312 1 88.75 745 GLU B O 1
ATOM 12780 N N . VAL B 1 746 ? 2.982 16.969 -26.516 1 88.75 746 VAL B N 1
ATOM 12781 C CA . VAL B 1 746 ? 2.807 17.516 -25.172 1 88.75 746 VAL B CA 1
ATOM 12782 C C . VAL B 1 746 ? 4.129 18.094 -24.672 1 88.75 746 VAL B C 1
ATOM 12784 O O . VAL B 1 746 ? 4.145 19.125 -24 1 88.75 746 VAL B O 1
ATOM 12787 N N . ALA B 1 747 ? 5.223 17.391 -24.969 1 89.88 747 ALA B N 1
ATOM 12788 C CA . ALA B 1 747 ? 6.539 17.891 -24.578 1 89.88 747 ALA B CA 1
ATOM 12789 C C . ALA B 1 747 ? 6.836 19.25 -25.219 1 89.88 747 ALA B C 1
ATOM 12791 O O . ALA B 1 747 ? 7.418 20.125 -24.578 1 89.88 747 ALA B O 1
ATOM 12792 N N . ARG B 1 748 ? 6.449 19.375 -26.422 1 89.19 748 ARG B N 1
ATOM 12793 C CA . ARG B 1 748 ? 6.664 20.625 -27.141 1 89.19 748 ARG B CA 1
ATOM 12794 C C . ARG B 1 748 ? 5.836 21.75 -26.547 1 89.19 748 ARG B C 1
ATOM 12796 O O . ARG B 1 748 ? 6.344 22.859 -26.328 1 89.19 748 ARG B O 1
ATOM 12803 N N . VAL B 1 749 ? 4.652 21.453 -26.344 1 88.12 749 VAL B N 1
ATOM 12804 C CA . VAL B 1 749 ? 3.768 22.453 -25.75 1 88.12 749 VAL B CA 1
ATOM 12805 C C . VAL B 1 749 ? 4.277 22.828 -24.359 1 88.12 749 VAL B C 1
ATOM 12807 O O . VAL B 1 749 ? 4.254 24 -23.984 1 88.12 749 VAL B O 1
ATOM 12810 N N . MET B 1 750 ? 4.668 21.859 -23.609 1 88.12 750 MET B N 1
ATOM 12811 C CA . MET B 1 750 ? 5.18 22.094 -22.266 1 88.12 750 MET B CA 1
ATOM 12812 C C . MET B 1 750 ? 6.434 22.969 -22.312 1 88.12 750 MET B C 1
ATOM 12814 O O . MET B 1 750 ? 6.574 23.906 -21.516 1 88.12 750 MET B O 1
ATOM 12818 N N . ASP B 1 751 ? 7.301 22.656 -23.203 1 88.25 751 ASP B N 1
ATOM 12819 C CA . ASP B 1 751 ? 8.539 23.422 -23.344 1 88.25 751 ASP B CA 1
ATOM 12820 C C . ASP B 1 751 ? 8.242 24.875 -23.703 1 88.25 751 ASP B C 1
ATOM 12822 O O . ASP B 1 751 ? 8.859 25.797 -23.172 1 88.25 751 ASP B O 1
ATOM 12826 N N . GLU B 1 752 ? 7.348 24.984 -24.562 1 87.5 752 GLU B N 1
ATOM 12827 C CA . GLU B 1 752 ? 6.965 26.328 -25 1 87.5 752 GLU B CA 1
ATOM 12828 C C . GLU B 1 752 ? 6.34 27.125 -23.844 1 87.5 752 GLU B C 1
ATOM 12830 O O . GLU B 1 752 ? 6.656 28.297 -23.641 1 87.5 752 GLU B O 1
ATOM 12835 N N . GLN B 1 753 ? 5.531 26.422 -23.188 1 85.62 753 GLN B N 1
ATOM 12836 C CA . GLN B 1 753 ? 4.852 27.078 -22.078 1 85.62 753 GLN B CA 1
ATOM 12837 C C . GLN B 1 753 ? 5.824 27.406 -20.938 1 85.62 753 GLN B C 1
ATOM 12839 O O . GLN B 1 753 ? 5.715 28.438 -20.297 1 85.62 753 GLN B O 1
ATOM 12844 N N . LEU B 1 754 ? 6.758 26.516 -20.656 1 88.25 754 LEU B N 1
ATOM 12845 C CA . LEU B 1 754 ? 7.738 26.734 -19.594 1 88.25 754 LEU B CA 1
ATOM 12846 C C . LEU B 1 754 ? 8.68 27.875 -19.953 1 88.25 754 LEU B C 1
ATOM 12848 O O . LEU B 1 754 ? 9.031 28.688 -19.078 1 88.25 754 LEU B O 1
ATOM 12852 N N . GLN B 1 755 ? 8.977 27.984 -21.203 1 87.81 755 GLN B N 1
ATOM 12853 C CA . GLN B 1 755 ? 9.836 29.078 -21.641 1 87.81 755 GLN B CA 1
ATOM 12854 C C . GLN B 1 755 ? 9.117 30.406 -21.547 1 87.81 755 GLN B C 1
ATOM 12856 O O . GLN B 1 755 ? 9.711 31.422 -21.156 1 87.81 755 GLN B O 1
ATOM 12861 N N . THR B 1 756 ? 7.926 30.297 -21.922 1 86.69 756 THR B N 1
ATOM 12862 C CA . THR B 1 756 ? 7.121 31.516 -21.797 1 86.69 756 THR B CA 1
ATOM 12863 C C . THR B 1 756 ? 6.949 31.906 -20.344 1 86.69 756 THR B C 1
ATOM 12865 O O . THR B 1 756 ? 6.965 33.094 -20.016 1 86.69 756 THR B O 1
ATOM 12868 N N . MET B 1 757 ? 6.797 30.922 -19.516 1 87.69 757 MET B N 1
ATOM 12869 C CA . MET B 1 757 ? 6.652 31.172 -18.078 1 87.69 757 MET B CA 1
ATOM 12870 C C . MET B 1 757 ? 7.934 31.75 -17.5 1 87.69 757 MET B C 1
ATOM 12872 O O . MET B 1 757 ? 7.887 32.656 -16.672 1 87.69 757 MET B O 1
ATOM 12876 N N . LEU B 1 758 ? 9.047 31.234 -17.922 1 90.62 758 LEU B N 1
ATOM 12877 C CA . LEU B 1 758 ? 10.328 31.75 -17.453 1 90.62 758 LEU B CA 1
ATOM 12878 C C . LEU B 1 758 ? 10.516 33.188 -17.859 1 90.62 758 LEU B C 1
ATOM 12880 O O . LEU B 1 758 ? 10.93 34.031 -17.047 1 90.62 758 LEU B O 1
ATOM 12884 N N . ALA B 1 759 ? 10.156 33.438 -19.078 1 89.88 759 ALA B N 1
ATOM 12885 C CA . ALA B 1 759 ? 10.266 34.781 -19.562 1 89.88 759 ALA B CA 1
ATOM 12886 C C . ALA B 1 759 ? 9.336 35.719 -18.797 1 89.88 759 ALA B C 1
ATOM 12888 O O . ALA B 1 759 ? 9.711 36.844 -18.453 1 89.88 759 ALA B O 1
ATOM 12889 N N . SER B 1 760 ? 8.188 35.219 -18.562 1 88.88 760 SER B N 1
ATOM 12890 C CA . SER B 1 760 ? 7.223 36.031 -17.812 1 88.88 760 SER B CA 1
ATOM 12891 C C . SER B 1 760 ? 7.68 36.25 -16.375 1 88.88 760 SER B C 1
ATOM 12893 O O . SER B 1 760 ? 7.43 37.312 -15.797 1 88.88 760 SER B O 1
ATOM 12895 N N . MET B 1 761 ? 8.328 35.281 -15.758 1 91.31 761 MET B N 1
ATOM 12896 C CA . MET B 1 761 ? 8.82 35.406 -14.391 1 91.31 761 MET B CA 1
ATOM 12897 C C . MET B 1 761 ? 9.953 36.406 -14.305 1 91.31 761 MET B C 1
ATOM 12899 O O . MET B 1 761 ? 10 37.219 -13.375 1 91.31 761 MET B O 1
ATOM 12903 N N . VAL B 1 762 ? 10.781 36.375 -15.258 1 91.25 762 VAL B N 1
ATOM 12904 C CA . VAL B 1 762 ? 11.906 37.312 -15.266 1 91.25 762 VAL B CA 1
ATOM 12905 C C . VAL B 1 762 ? 11.414 38.719 -15.508 1 91.25 762 VAL B C 1
ATOM 12907 O O . VAL B 1 762 ? 11.922 39.688 -14.906 1 91.25 762 VAL B O 1
ATOM 12910 N N . ASP B 1 763 ? 10.422 38.781 -16.328 1 90 763 ASP B N 1
ATOM 12911 C CA . ASP B 1 763 ? 9.828 40.094 -16.578 1 90 763 ASP B CA 1
ATOM 12912 C C . ASP B 1 763 ? 9.148 40.656 -15.32 1 90 763 ASP B C 1
ATOM 12914 O O . ASP B 1 763 ? 9.227 41.844 -15.031 1 90 763 ASP B O 1
ATOM 12918 N N . ALA B 1 764 ? 8.453 39.75 -14.68 1 90.62 764 ALA B N 1
ATOM 12919 C CA . ALA B 1 764 ? 7.809 40.156 -13.43 1 90.62 764 ALA B CA 1
ATOM 12920 C C . ALA B 1 764 ? 8.844 40.562 -12.383 1 90.62 764 ALA B C 1
ATOM 12922 O O . ALA B 1 764 ? 8.617 41.5 -11.609 1 90.62 764 ALA B O 1
ATOM 12923 N N . ALA B 1 765 ? 9.961 39.844 -12.359 1 91.5 765 ALA B N 1
ATOM 12924 C CA . ALA B 1 765 ? 11.031 40.188 -11.438 1 91.5 765 ALA B CA 1
ATOM 12925 C C . ALA B 1 765 ? 11.625 41.562 -11.758 1 91.5 765 ALA B C 1
ATOM 12927 O O . ALA B 1 765 ? 11.984 42.312 -10.859 1 91.5 765 ALA B O 1
ATOM 12928 N N . GLU B 1 766 ? 11.664 41.812 -13.031 1 90.25 766 GLU B N 1
ATOM 12929 C CA . GLU B 1 766 ? 12.188 43.094 -13.461 1 90.25 766 GLU B CA 1
ATOM 12930 C C . GLU B 1 766 ? 11.227 44.219 -13.102 1 90.25 766 GLU B C 1
ATOM 12932 O O . GLU B 1 766 ? 11.656 45.344 -12.797 1 90.25 766 GLU B O 1
ATOM 12937 N N . GLY B 1 767 ? 9.992 43.875 -13.148 1 88.44 767 GLY B N 1
ATOM 12938 C CA . GLY B 1 767 ? 8.992 44.844 -12.758 1 88.44 767 GLY B CA 1
ATOM 12939 C C . GLY B 1 767 ? 9 45.156 -11.266 1 88.44 767 GLY B C 1
ATOM 12940 O O . GLY B 1 767 ? 8.797 46.281 -10.859 1 88.44 767 GLY B O 1
ATOM 12941 N N . LEU B 1 768 ? 9.328 44.125 -10.484 1 89.25 768 LEU B N 1
ATOM 12942 C CA . LEU B 1 768 ? 9.312 44.281 -9.031 1 89.25 768 LEU B CA 1
ATOM 12943 C C . LEU B 1 768 ? 10.633 44.875 -8.531 1 89.25 768 LEU B C 1
ATOM 12945 O O . LEU B 1 768 ? 10.648 45.688 -7.617 1 89.25 768 LEU B O 1
ATOM 12949 N N . CYS B 1 769 ? 11.719 44.375 -9.109 1 91.19 769 CYS B N 1
ATOM 12950 C CA . CYS B 1 769 ? 13.047 44.812 -8.711 1 91.19 769 CYS B CA 1
ATOM 12951 C C . CYS B 1 769 ? 13.82 45.375 -9.906 1 91.19 769 CYS B C 1
ATOM 12953 O O . CYS B 1 769 ? 14.836 44.812 -10.297 1 91.19 769 CYS B O 1
ATOM 12955 N N . PRO B 1 770 ? 13.438 46.5 -10.398 1 89.44 770 PRO B N 1
ATOM 12956 C CA . PRO B 1 770 ? 14.023 47.031 -11.625 1 89.44 770 PRO B CA 1
ATOM 12957 C C . PRO B 1 770 ? 15.469 47.5 -11.438 1 89.44 770 PRO B C 1
ATOM 12959 O O . PRO B 1 770 ? 16.281 47.438 -12.359 1 89.44 770 PRO B O 1
ATOM 12962 N N . HIS B 1 771 ? 15.836 47.969 -10.242 1 88.88 771 HIS B N 1
ATOM 12963 C CA . HIS B 1 771 ? 17.125 48.594 -10.031 1 88.88 771 HIS B CA 1
ATOM 12964 C C . HIS B 1 771 ? 18.25 47.594 -10 1 88.88 771 HIS B C 1
ATOM 12966 O O . HIS B 1 771 ? 19.328 47.812 -10.547 1 88.88 771 HIS B O 1
ATOM 12972 N N . VAL B 1 772 ? 17.969 46.531 -9.359 1 89.19 772 VAL B N 1
ATOM 12973 C CA . VAL B 1 772 ? 18.984 45.5 -9.312 1 89.19 772 VAL B CA 1
ATOM 12974 C C . VAL B 1 772 ? 19.047 44.75 -10.648 1 89.19 772 VAL B C 1
ATOM 12976 O O . VAL B 1 772 ? 20.125 44.312 -11.07 1 89.19 772 VAL B O 1
ATOM 12979 N N . MET B 1 773 ? 17.953 44.688 -11.344 1 88 773 MET B N 1
ATOM 12980 C CA . MET B 1 773 ? 17.859 43.938 -12.594 1 88 773 MET B CA 1
ATOM 12981 C C . MET B 1 773 ? 18.484 44.75 -13.742 1 88 773 MET B C 1
ATOM 12983 O O . MET B 1 773 ? 18.875 44.156 -14.758 1 88 773 MET B O 1
ATOM 12987 N N . LYS B 1 774 ? 18.422 45.969 -13.594 1 79.94 774 LYS B N 1
ATOM 12988 C CA . LYS B 1 774 ? 19 46.812 -14.633 1 79.94 774 LYS B CA 1
ATOM 12989 C C . LYS B 1 774 ? 20.516 46.625 -14.727 1 79.94 774 LYS B C 1
ATOM 12991 O O . LYS B 1 774 ? 21.125 47 -15.727 1 79.94 774 LYS B O 1
ATOM 12996 N N . ARG B 1 775 ? 20.953 45.969 -13.609 1 71.81 775 ARG B N 1
ATOM 12997 C CA . ARG B 1 775 ? 22.359 45.625 -13.781 1 71.81 775 ARG B CA 1
ATOM 12998 C C . ARG B 1 775 ? 22.531 44.625 -14.938 1 71.81 775 ARG B C 1
ATOM 13000 O O . ARG B 1 775 ? 21.812 43.625 -15.008 1 71.81 775 ARG B O 1
ATOM 13007 N N . SER B 1 776 ? 23.094 45.125 -16.031 1 63.25 776 SER B N 1
ATOM 13008 C CA . SER B 1 776 ? 23.094 44.719 -17.422 1 63.25 776 SER B CA 1
ATOM 13009 C C . SER B 1 776 ? 23.219 43.188 -17.531 1 63.25 776 SER B C 1
ATOM 13011 O O . SER B 1 776 ? 22.547 42.562 -18.359 1 63.25 776 SER B O 1
ATOM 13013 N N . SER B 1 777 ? 23.719 42.531 -16.547 1 82.88 777 SER B N 1
ATOM 13014 C CA . SER B 1 777 ? 23.938 41.125 -16.953 1 82.88 777 SER B CA 1
ATOM 13015 C C . SER B 1 777 ? 23.109 40.188 -16.094 1 82.88 777 SER B C 1
ATOM 13017 O O . SER B 1 777 ? 23.188 38.969 -16.266 1 82.88 777 SER B O 1
ATOM 13019 N N . LEU B 1 778 ? 22.203 40.844 -15.328 1 88.94 778 LEU B N 1
ATOM 13020 C CA . LEU B 1 778 ? 21.5 39.938 -14.43 1 88.94 778 LEU B CA 1
ATOM 13021 C C . LEU B 1 778 ? 20.281 39.312 -15.133 1 88.94 778 LEU B C 1
ATOM 13023 O O . LEU B 1 778 ? 19.984 38.125 -14.945 1 88.94 778 LEU B O 1
ATOM 13027 N N . HIS B 1 779 ? 19.609 40.125 -15.922 1 89.5 779 HIS B N 1
ATOM 13028 C CA . HIS B 1 779 ? 18.438 39.656 -16.641 1 89.5 779 HIS B CA 1
ATOM 13029 C C . HIS B 1 779 ? 18.781 38.5 -17.578 1 89.5 779 HIS B C 1
ATOM 13031 O O . HIS B 1 779 ? 18.094 37.469 -17.578 1 89.5 779 HIS B O 1
ATOM 13037 N N . GLN B 1 780 ? 19.875 38.656 -18.312 1 88.31 780 GLN B N 1
ATOM 13038 C CA . GLN B 1 780 ? 20.297 37.625 -19.266 1 88.31 780 GLN B CA 1
ATOM 13039 C C . GLN B 1 780 ? 20.859 36.406 -18.547 1 88.31 780 GLN B C 1
ATOM 13041 O O . GLN B 1 780 ? 20.672 35.281 -19 1 88.31 780 GLN B O 1
ATOM 13046 N N . GLU B 1 781 ? 21.469 36.719 -17.5 1 89.44 781 GLU B N 1
ATOM 13047 C CA . GLU B 1 781 ? 22.016 35.625 -16.719 1 89.44 781 GLU B CA 1
ATOM 13048 C C . GLU B 1 781 ? 20.922 34.75 -16.109 1 89.44 781 GLU B C 1
ATOM 13050 O O . GLU B 1 781 ? 21.031 33.531 -16.078 1 89.44 781 GLU B O 1
ATOM 13055 N N . LEU B 1 782 ? 19.922 35.469 -15.617 1 90.81 782 LEU B N 1
ATOM 13056 C CA . LEU B 1 782 ? 18.812 34.75 -15.008 1 90.81 782 LEU B CA 1
ATOM 13057 C C . LEU B 1 782 ? 18.062 33.906 -16.062 1 90.81 782 LEU B C 1
ATOM 13059 O O . LEU B 1 782 ? 17.641 32.781 -15.789 1 90.81 782 LEU B O 1
ATOM 13063 N N . LEU B 1 783 ? 17.922 34.438 -17.266 1 90.88 783 LEU B N 1
ATOM 13064 C CA . LEU B 1 783 ? 17.25 33.719 -18.344 1 90.88 783 LEU B CA 1
ATOM 13065 C C . LEU B 1 783 ? 18.047 32.5 -18.766 1 90.88 783 LEU B C 1
ATOM 13067 O O . LEU B 1 783 ? 17.484 31.438 -19.016 1 90.88 783 LEU B O 1
ATOM 13071 N N . LYS B 1 784 ? 19.328 32.625 -18.812 1 88.75 784 LYS B N 1
ATOM 13072 C CA . LYS B 1 784 ? 20.188 31.5 -19.219 1 88.75 784 LYS B CA 1
ATOM 13073 C C . LYS B 1 784 ? 20.219 30.406 -18.156 1 88.75 784 LYS B C 1
ATOM 13075 O O . LYS B 1 784 ? 20.109 29.219 -18.469 1 88.75 784 LYS B O 1
ATOM 13080 N N . ALA B 1 785 ? 20.359 30.844 -16.953 1 87.81 785 ALA B N 1
ATOM 13081 C CA . ALA B 1 785 ? 20.391 29.891 -15.859 1 87.81 785 ALA B CA 1
ATOM 13082 C C . ALA B 1 785 ? 19.031 29.203 -15.688 1 87.81 785 ALA B C 1
ATOM 13084 O O . ALA B 1 785 ? 18.969 28.016 -15.367 1 87.81 785 ALA B O 1
ATOM 13085 N N . GLY B 1 786 ? 18.016 29.984 -15.82 1 87.94 786 GLY B N 1
ATOM 13086 C CA . GLY B 1 786 ? 16.672 29.438 -15.672 1 87.94 786 GLY B CA 1
ATOM 13087 C C . GLY B 1 786 ? 16.297 28.469 -16.781 1 87.94 786 GLY B C 1
ATOM 13088 O O . GLY B 1 786 ? 15.617 27.469 -16.547 1 87.94 786 GLY B O 1
ATOM 13089 N N . ALA B 1 787 ? 16.797 28.734 -17.969 1 85.62 787 ALA B N 1
ATOM 13090 C CA . ALA B 1 787 ? 16.484 27.906 -19.109 1 85.62 787 ALA B CA 1
ATOM 13091 C C . ALA B 1 787 ? 17.047 26.5 -18.953 1 85.62 787 ALA B C 1
ATOM 13093 O O . ALA B 1 787 ? 16.438 25.516 -19.375 1 85.62 787 ALA B O 1
ATOM 13094 N N . GLY B 1 788 ? 18.172 26.391 -18.344 1 79.88 788 GLY B N 1
ATOM 13095 C CA . GLY B 1 788 ? 18.766 25.094 -18.109 1 79.88 788 GLY B CA 1
ATOM 13096 C C . GLY B 1 788 ? 18.016 24.266 -17.078 1 79.88 788 GLY B C 1
ATOM 13097 O O . GLY B 1 788 ? 18 23.047 -17.141 1 79.88 788 GLY B O 1
ATOM 13098 N N . ARG B 1 789 ? 17.312 25 -16.234 1 81.25 789 ARG B N 1
ATOM 13099 C CA . ARG B 1 789 ? 16.625 24.312 -15.141 1 81.25 789 ARG B CA 1
ATOM 13100 C C . ARG B 1 789 ? 15.156 24.078 -15.484 1 81.25 789 ARG B C 1
ATOM 13102 O O . ARG B 1 789 ? 14.508 23.219 -14.875 1 81.25 789 ARG B O 1
ATOM 13109 N N . MET B 1 790 ? 14.711 24.781 -16.5 1 80.31 790 MET B N 1
ATOM 13110 C CA . MET B 1 790 ? 13.281 24.766 -16.812 1 80.31 790 MET B CA 1
ATOM 13111 C C . MET B 1 790 ? 12.969 23.672 -17.828 1 80.31 790 MET B C 1
ATOM 13113 O O . MET B 1 790 ? 12.039 23.812 -18.625 1 80.31 790 MET B O 1
ATOM 13117 N N . THR B 1 791 ? 13.727 22.547 -17.781 1 80.69 791 THR B N 1
ATOM 13118 C CA . THR B 1 791 ? 13.469 21.547 -18.812 1 80.69 791 THR B CA 1
ATOM 13119 C C . THR B 1 791 ? 12.977 20.25 -18.172 1 80.69 791 THR B C 1
ATOM 13121 O O . THR B 1 791 ? 13.43 19.859 -17.094 1 80.69 791 THR B O 1
ATOM 13124 N N . ILE B 1 792 ? 11.844 19.844 -18.672 1 85 792 ILE B N 1
ATOM 13125 C CA . ILE B 1 792 ? 11.352 18.5 -18.328 1 85 792 ILE B CA 1
ATOM 13126 C C . ILE B 1 792 ? 11.75 17.516 -19.422 1 85 792 ILE B C 1
ATOM 13128 O O . ILE B 1 792 ? 11.422 17.703 -20.594 1 85 792 ILE B O 1
ATOM 13132 N N . PRO B 1 793 ? 12.492 16.578 -19.062 1 84.62 793 PRO B N 1
ATOM 13133 C CA . PRO B 1 793 ? 12.93 15.602 -20.062 1 84.62 793 PRO B CA 1
ATOM 13134 C C . PRO B 1 793 ? 11.758 14.938 -20.781 1 84.62 793 PRO B C 1
ATOM 13136 O O . PRO B 1 793 ? 10.75 14.609 -20.156 1 84.62 793 PRO B O 1
ATOM 13139 N N . ARG B 1 794 ? 11.883 14.828 -22.031 1 86.25 794 ARG B N 1
ATOM 13140 C CA . ARG B 1 794 ? 10.867 14.18 -22.859 1 86.25 794 ARG B CA 1
ATOM 13141 C C . ARG B 1 794 ? 10.641 12.742 -22.406 1 86.25 794 ARG B C 1
ATOM 13143 O O . ARG B 1 794 ? 9.531 12.211 -22.547 1 86.25 794 ARG B O 1
ATOM 13150 N N . SER B 1 795 ? 11.688 12.141 -21.938 1 86.62 795 SER B N 1
ATOM 13151 C CA . SER B 1 795 ? 11.594 10.758 -21.5 1 86.62 795 SER B CA 1
ATOM 13152 C C . SER B 1 795 ? 10.602 10.617 -20.344 1 86.62 795 SER B C 1
ATOM 13154 O O . SER B 1 795 ? 9.938 9.586 -20.219 1 86.62 795 SER B O 1
ATOM 13156 N N . PHE B 1 796 ? 10.484 11.703 -19.594 1 87.5 796 PHE B N 1
ATOM 13157 C CA . PHE B 1 796 ? 9.539 11.664 -18.484 1 87.5 796 PHE B CA 1
ATOM 13158 C C . PHE B 1 796 ? 8.102 11.609 -18.984 1 87.5 796 PHE B C 1
ATOM 13160 O O . PHE B 1 796 ? 7.297 10.82 -18.5 1 87.5 796 PHE B O 1
ATOM 13167 N N . ILE B 1 797 ? 7.836 12.391 -19.938 1 87.94 797 ILE B N 1
ATOM 13168 C CA . ILE B 1 797 ? 6.484 12.461 -20.484 1 87.94 797 ILE B CA 1
ATOM 13169 C C . ILE B 1 797 ? 6.148 11.164 -21.219 1 87.94 797 ILE B C 1
ATOM 13171 O O . ILE B 1 797 ? 5.051 10.625 -21.047 1 87.94 797 ILE B O 1
ATOM 13175 N N . THR B 1 798 ? 7.148 10.656 -21.938 1 87.69 798 THR B N 1
ATOM 13176 C CA . THR B 1 798 ? 6.934 9.422 -22.672 1 87.69 798 THR B CA 1
ATOM 13177 C C . THR B 1 798 ? 6.707 8.25 -21.719 1 87.69 798 THR B C 1
ATOM 13179 O O . THR B 1 798 ? 5.805 7.438 -21.938 1 87.69 798 THR B O 1
ATOM 13182 N N . THR B 1 799 ? 7.477 8.234 -20.703 1 85 799 THR B N 1
ATOM 13183 C CA . THR B 1 799 ? 7.344 7.152 -19.734 1 85 799 THR B CA 1
ATOM 13184 C C . THR B 1 799 ? 6.016 7.258 -19 1 85 799 THR B C 1
ATOM 13186 O O . THR B 1 799 ? 5.363 6.246 -18.734 1 85 799 THR B O 1
ATOM 13189 N N . THR B 1 800 ? 5.594 8.438 -18.672 1 86.19 800 THR B N 1
ATOM 13190 C CA . THR B 1 800 ? 4.352 8.648 -17.938 1 86.19 800 THR B CA 1
ATOM 13191 C C . THR B 1 800 ? 3.146 8.281 -18.797 1 86.19 800 THR B C 1
ATOM 13193 O O . THR B 1 800 ? 2.201 7.656 -18.312 1 86.19 800 THR B O 1
ATOM 13196 N N . LEU B 1 801 ? 3.246 8.578 -20 1 86 801 LEU B N 1
ATOM 13197 C CA . LEU B 1 801 ? 2.111 8.32 -20.875 1 86 801 LEU B CA 1
ATOM 13198 C C . LEU B 1 801 ? 2.102 6.863 -21.328 1 86 801 LEU B C 1
ATOM 13200 O O . LEU B 1 801 ? 1.052 6.215 -21.328 1 86 801 LEU B O 1
ATOM 13204 N N . LEU B 1 802 ? 3.262 6.332 -21.641 1 84.06 802 LEU B N 1
ATOM 13205 C CA . LEU B 1 802 ? 3.324 4.988 -22.203 1 84.06 802 LEU B CA 1
ATOM 13206 C C . LEU B 1 802 ? 3.297 3.934 -21.109 1 84.06 802 LEU B C 1
ATOM 13208 O O . LEU B 1 802 ? 2.654 2.893 -21.25 1 84.06 802 LEU B O 1
ATOM 13212 N N . GLU B 1 803 ? 3.992 4.18 -20.031 1 77.81 803 GLU B N 1
ATOM 13213 C CA . GLU B 1 803 ? 4.152 3.141 -19.016 1 77.81 803 GLU B CA 1
ATOM 13214 C C . GLU B 1 803 ? 3.043 3.215 -17.969 1 77.81 803 GLU B C 1
ATOM 13216 O O . GLU B 1 803 ? 2.824 2.262 -17.219 1 77.81 803 GLU B O 1
ATOM 13221 N N . GLN B 1 804 ? 2.281 4.242 -17.953 1 80.19 804 GLN B N 1
ATOM 13222 C CA . GLN B 1 804 ? 1.193 4.312 -16.984 1 80.19 804 GLN B CA 1
ATOM 13223 C C . GLN B 1 804 ? -0.165 4.285 -17.672 1 80.19 804 GLN B C 1
ATOM 13225 O O . GLN B 1 804 ? -0.772 3.221 -17.812 1 80.19 804 GLN B O 1
ATOM 13230 N N . SER B 1 805 ? -0.505 5.367 -18.312 1 79.69 805 SER B N 1
ATOM 13231 C CA . SER B 1 805 ? -1.802 5.43 -18.984 1 79.69 805 SER B CA 1
ATOM 13232 C C . SER B 1 805 ? -1.868 4.457 -20.156 1 79.69 805 SER B C 1
ATOM 13234 O O . SER B 1 805 ? -2.908 3.844 -20.406 1 79.69 805 SER B O 1
ATOM 13236 N N . GLY B 1 806 ? -0.724 4.297 -20.797 1 81.56 806 GLY B N 1
ATOM 13237 C CA . GLY B 1 806 ? -0.69 3.371 -21.922 1 81.56 806 GLY B CA 1
ATOM 13238 C C . GLY B 1 806 ? -0.928 1.93 -21.516 1 81.56 806 GLY B C 1
ATOM 13239 O O . GLY B 1 806 ? -1.677 1.207 -22.172 1 81.56 806 GLY B O 1
ATOM 13240 N N . VAL B 1 807 ? -0.35 1.558 -20.406 1 81.06 807 VAL B N 1
ATOM 13241 C CA . VAL B 1 807 ? -0.511 0.189 -19.938 1 81.06 807 VAL B CA 1
ATOM 13242 C C . VAL B 1 807 ? -1.953 -0.036 -19.484 1 81.06 807 VAL B C 1
ATOM 13244 O O . VAL B 1 807 ? -2.523 -1.104 -19.719 1 81.06 807 VAL B O 1
ATOM 13247 N N . ASP B 1 808 ? -2.619 0.974 -18.875 1 81.62 808 ASP B N 1
ATOM 13248 C CA . ASP B 1 808 ? -4.012 0.854 -18.453 1 81.62 808 ASP B CA 1
ATOM 13249 C C . ASP B 1 808 ? -4.945 0.73 -19.656 1 81.62 808 ASP B C 1
ATOM 13251 O O . ASP B 1 808 ? -5.926 -0.015 -19.609 1 81.62 808 ASP B O 1
ATOM 13255 N N . ILE B 1 809 ? -4.668 1.404 -20.641 1 84.38 809 ILE B N 1
ATOM 13256 C CA . ILE B 1 809 ? -5.492 1.362 -21.844 1 84.38 809 ILE B CA 1
ATOM 13257 C C . ILE B 1 809 ? -5.32 0.013 -22.547 1 84.38 809 ILE B C 1
ATOM 13259 O O . ILE B 1 809 ? -6.301 -0.605 -22.969 1 84.38 809 ILE B O 1
ATOM 13263 N N . ILE B 1 810 ? -4.062 -0.414 -22.594 1 82.38 810 ILE B N 1
ATOM 13264 C CA . ILE B 1 810 ? -3.785 -1.697 -23.234 1 82.38 810 ILE B CA 1
ATOM 13265 C C . ILE B 1 810 ? -4.434 -2.822 -22.438 1 82.38 810 ILE B C 1
ATOM 13267 O O . ILE B 1 810 ? -4.965 -3.775 -23 1 82.38 810 ILE B O 1
ATOM 13271 N N . ASN B 1 811 ? -4.391 -2.668 -21.156 1 81.25 811 ASN B N 1
ATOM 13272 C CA . ASN B 1 811 ? -5.039 -3.666 -20.312 1 81.25 811 ASN B CA 1
ATOM 13273 C C . ASN B 1 811 ? -6.547 -3.689 -20.547 1 81.25 811 ASN B C 1
ATOM 13275 O O . ASN B 1 811 ? -7.16 -4.758 -20.547 1 81.25 811 ASN B O 1
ATOM 13279 N N . LYS B 1 812 ? -7.121 -2.566 -20.672 1 84 812 LYS B N 1
ATOM 13280 C CA . LYS B 1 812 ? -8.562 -2.5 -20.906 1 84 812 LYS B CA 1
ATOM 13281 C C . LYS B 1 812 ? -8.922 -3.078 -22.266 1 84 812 LYS B C 1
ATOM 13283 O O . LYS B 1 812 ? -9.945 -3.738 -22.422 1 84 812 LYS B O 1
ATOM 13288 N N . ILE B 1 813 ? -8.094 -2.91 -23.188 1 82.94 813 ILE B N 1
ATOM 13289 C CA . ILE B 1 813 ? -8.305 -3.457 -24.516 1 82.94 813 ILE B CA 1
ATOM 13290 C C . ILE B 1 813 ? -8.203 -4.98 -24.469 1 82.94 813 ILE B C 1
ATOM 13292 O O . ILE B 1 813 ? -9.008 -5.68 -25.094 1 82.94 813 ILE B O 1
ATOM 13296 N N . SER B 1 814 ? -7.172 -5.391 -23.781 1 82.25 814 SER B N 1
ATOM 13297 C CA . SER B 1 814 ? -6.996 -6.832 -23.672 1 82.25 814 SER B CA 1
ATOM 13298 C C . SER B 1 814 ? -8.164 -7.48 -22.938 1 82.25 814 SER B C 1
ATOM 13300 O O . SER B 1 814 ? -8.555 -8.609 -23.25 1 82.25 814 SER B O 1
ATOM 13302 N N . GLU B 1 815 ? -8.648 -6.766 -21.984 1 83 815 GLU B N 1
ATOM 13303 C CA . GLU B 1 815 ? -9.82 -7.27 -21.266 1 83 815 GLU B CA 1
ATOM 13304 C C . GLU B 1 815 ? -11.039 -7.352 -22.172 1 83 815 GLU B C 1
ATOM 13306 O O . GLU B 1 815 ? -11.773 -8.344 -22.141 1 83 815 GLU B O 1
ATOM 13311 N N . VAL B 1 816 ? -11.25 -6.367 -22.969 1 85.75 816 VAL B N 1
ATOM 13312 C CA . VAL B 1 816 ? -12.375 -6.344 -23.891 1 85.75 816 VAL B CA 1
ATOM 13313 C C . VAL B 1 816 ? -12.172 -7.391 -24.984 1 85.75 816 VAL B C 1
ATOM 13315 O O . VAL B 1 816 ? -13.117 -8.062 -25.391 1 85.75 816 VAL B O 1
ATOM 13318 N N . LYS B 1 817 ? -10.969 -7.469 -25.406 1 85.75 817 LYS B N 1
ATOM 13319 C CA . LYS B 1 817 ? -10.641 -8.484 -26.406 1 85.75 817 LYS B CA 1
ATOM 13320 C C . LYS B 1 817 ? -10.969 -9.883 -25.906 1 85.75 817 LYS B C 1
ATOM 13322 O O . LYS B 1 817 ? -11.57 -10.68 -26.625 1 85.75 817 LYS B O 1
ATOM 13327 N N . LEU B 1 818 ? -10.516 -10.086 -24.672 1 85.69 818 LEU B N 1
ATOM 13328 C CA . LEU B 1 818 ? -10.797 -11.391 -24.094 1 85.69 818 LEU B CA 1
ATOM 13329 C C . LEU B 1 818 ? -12.297 -11.602 -23.906 1 85.69 818 LEU B C 1
ATOM 13331 O O . LEU B 1 818 ? -12.805 -12.695 -24.141 1 85.69 818 LEU B O 1
ATOM 13335 N N . SER B 1 819 ? -12.953 -10.602 -23.469 1 85.88 819 SER B N 1
ATOM 13336 C CA . SER B 1 819 ? -14.398 -10.695 -23.234 1 85.88 819 SER B CA 1
ATOM 13337 C C . SER B 1 819 ? -15.141 -10.984 -24.531 1 85.88 819 SER B C 1
ATOM 13339 O O . SER B 1 819 ? -16.047 -11.828 -24.562 1 85.88 819 SER B O 1
ATOM 13341 N N . ILE B 1 820 ? -14.742 -10.43 -25.594 1 88 820 ILE B N 1
ATOM 13342 C CA . ILE B 1 820 ? -15.398 -10.609 -26.875 1 88 820 ILE B CA 1
ATOM 13343 C C . ILE B 1 820 ? -15.047 -11.984 -27.453 1 88 820 ILE B C 1
ATOM 13345 O O . ILE B 1 820 ? -15.914 -12.672 -28 1 88 820 ILE B O 1
ATOM 13349 N N . ALA B 1 821 ? -13.789 -12.273 -27.344 1 88.88 821 ALA B N 1
ATOM 13350 C CA . ALA B 1 821 ? -13.375 -13.586 -27.828 1 88.88 821 ALA B CA 1
ATOM 13351 C C . ALA B 1 821 ? -14.117 -14.695 -27.094 1 88.88 821 ALA B C 1
ATOM 13353 O O . ALA B 1 821 ? -14.531 -15.68 -27.703 1 88.88 821 ALA B O 1
ATOM 13354 N N . SER B 1 822 ? -14.195 -14.539 -25.828 1 87.44 822 SER B N 1
ATOM 13355 C CA . SER B 1 822 ? -14.906 -15.523 -25.016 1 87.44 822 SER B CA 1
ATOM 13356 C C . SER B 1 822 ? -16.391 -15.547 -25.359 1 87.44 822 SER B C 1
ATOM 13358 O O . SER B 1 822 ? -17.016 -16.609 -25.422 1 87.44 822 SER B O 1
ATOM 13360 N N . PHE B 1 823 ? -16.953 -14.445 -25.594 1 87.69 823 PHE B N 1
ATOM 13361 C CA . PHE B 1 823 ? -18.375 -14.344 -25.953 1 87.69 823 PHE B CA 1
ATOM 13362 C C . PHE B 1 823 ? -18.641 -15.023 -27.281 1 87.69 823 PHE B C 1
ATOM 13364 O O . PHE B 1 823 ? -19.578 -15.812 -27.406 1 87.69 823 PHE B O 1
ATOM 13371 N N . LEU B 1 824 ? -17.828 -14.711 -28.219 1 89.25 824 LEU B N 1
ATOM 13372 C CA . LEU B 1 824 ? -17.984 -15.281 -29.547 1 89.25 824 LEU B CA 1
ATOM 13373 C C . LEU B 1 824 ? -17.812 -16.797 -29.516 1 89.25 824 LEU B C 1
ATOM 13375 O O . LEU B 1 824 ? -18.609 -17.531 -30.094 1 89.25 824 LEU B O 1
ATOM 13379 N N . SER B 1 825 ? -16.781 -17.203 -28.844 1 89.44 825 SER B N 1
ATOM 13380 C CA . SER B 1 825 ? -16.516 -18.641 -28.75 1 89.44 825 SER B CA 1
ATOM 13381 C C . SER B 1 825 ? -17.672 -19.359 -28.062 1 89.44 825 SER B C 1
ATOM 13383 O O . SER B 1 825 ? -18.062 -20.453 -28.469 1 89.44 825 SER B O 1
ATOM 13385 N N . ASP B 1 826 ? -18.141 -18.75 -27.031 1 87.69 826 ASP B N 1
ATOM 13386 C CA . ASP B 1 826 ? -19.234 -19.344 -26.266 1 87.69 826 ASP B CA 1
ATOM 13387 C C . ASP B 1 826 ? -20.516 -19.406 -27.094 1 87.69 826 ASP B C 1
ATOM 13389 O O . ASP B 1 826 ? -21.219 -20.406 -27.094 1 87.69 826 ASP B O 1
ATOM 13393 N N . ARG B 1 827 ? -20.828 -18.391 -27.766 1 88.38 827 ARG B N 1
ATOM 13394 C CA . ARG B 1 827 ? -22.031 -18.344 -28.578 1 88.38 827 ARG B CA 1
ATOM 13395 C C . ARG B 1 827 ? -21.938 -19.328 -29.734 1 88.38 827 ARG B C 1
ATOM 13397 O O . ARG B 1 827 ? -22.922 -20 -30.078 1 88.38 827 ARG B O 1
ATOM 13404 N N . ILE B 1 828 ? -20.859 -19.406 -30.328 1 90.19 828 ILE B N 1
ATOM 13405 C CA . ILE B 1 828 ? -20.672 -20.328 -31.438 1 90.19 828 ILE B CA 1
ATOM 13406 C C . ILE B 1 828 ? -20.734 -21.766 -30.938 1 90.19 828 ILE B C 1
ATOM 13408 O O . ILE B 1 828 ? -21.344 -22.625 -31.578 1 90.19 828 ILE B O 1
ATOM 13412 N N . ALA B 1 829 ? -20.109 -22 -29.844 1 89.5 829 ALA B N 1
ATOM 13413 C CA . ALA B 1 829 ? -20.156 -23.328 -29.25 1 89.5 829 ALA B CA 1
ATOM 13414 C C . ALA B 1 829 ? -21.594 -23.719 -28.922 1 89.5 829 ALA B C 1
ATOM 13416 O O . ALA B 1 829 ? -22 -24.875 -29.094 1 89.5 829 ALA B O 1
ATOM 13417 N N . ASP B 1 830 ? -22.297 -22.781 -28.406 1 88.56 830 ASP B N 1
ATOM 13418 C CA . ASP B 1 830 ? -23.703 -23.047 -28.109 1 88.56 830 ASP B CA 1
ATOM 13419 C C . ASP B 1 830 ? -24.484 -23.391 -29.375 1 88.56 830 ASP B C 1
ATOM 13421 O O . ASP B 1 830 ? -25.312 -24.312 -29.375 1 88.56 830 ASP B O 1
ATOM 13425 N N . GLU B 1 831 ? -24.188 -22.656 -30.406 1 89.12 831 GLU B N 1
ATOM 13426 C CA . GLU B 1 831 ? -24.859 -22.906 -31.672 1 89.12 831 GLU B CA 1
ATOM 13427 C C . GLU B 1 831 ? -24.469 -24.266 -32.25 1 89.12 831 GLU B C 1
ATOM 13429 O O . GLU B 1 831 ? -25.281 -24.953 -32.875 1 89.12 831 GLU B O 1
ATOM 13434 N N . ILE B 1 832 ? -23.266 -24.641 -32.125 1 89.62 832 ILE B N 1
ATOM 13435 C CA . ILE B 1 832 ? -22.797 -25.938 -32.594 1 89.62 832 ILE B CA 1
ATOM 13436 C C . ILE B 1 832 ? -23.469 -27.047 -31.797 1 89.62 832 ILE B C 1
ATOM 13438 O O . ILE B 1 832 ? -23.953 -28.031 -32.375 1 89.62 832 ILE B O 1
ATOM 13442 N N . LEU B 1 833 ? -23.5 -26.891 -30.516 1 88 833 LEU B N 1
ATOM 13443 C CA . LEU B 1 833 ? -24.109 -27.906 -29.656 1 88 833 LEU B CA 1
ATOM 13444 C C . LEU B 1 833 ? -25.594 -28.047 -29.953 1 88 833 LEU B C 1
ATOM 13446 O O . LEU B 1 833 ? -26.125 -29.156 -29.984 1 88 833 LEU B O 1
ATOM 13450 N N . GLU B 1 834 ? -26.219 -26.953 -30.125 1 87.62 834 GLU B N 1
ATOM 13451 C CA . GLU B 1 834 ? -27.641 -26.984 -30.453 1 87.62 834 GLU B CA 1
ATOM 13452 C C . GLU B 1 834 ? -27.875 -27.641 -31.812 1 87.62 834 GLU B C 1
ATOM 13454 O O . GLU B 1 834 ? -28.812 -28.422 -31.984 1 87.62 834 GLU B O 1
ATOM 13459 N N . SER B 1 835 ? -27.047 -27.297 -32.781 1 88.19 835 SER B N 1
ATOM 13460 C CA . SER B 1 835 ? -27.156 -27.859 -34.125 1 88.19 835 SER B CA 1
ATOM 13461 C C . SER B 1 835 ? -26.844 -29.359 -34.125 1 88.19 835 SER B C 1
ATOM 13463 O O . SER B 1 835 ? -27.484 -30.141 -34.812 1 88.19 835 SER B O 1
ATOM 13465 N N . LEU B 1 836 ? -25.844 -29.719 -33.344 1 87.75 836 LEU B N 1
ATOM 13466 C CA . LEU B 1 836 ? -25.5 -31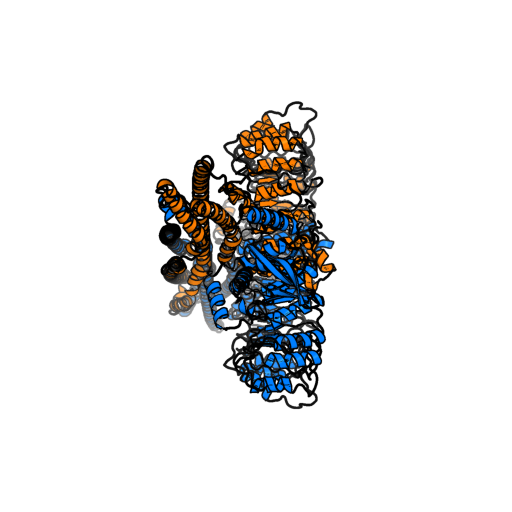.141 -33.219 1 87.75 836 LEU B CA 1
ATOM 13467 C C . LEU B 1 836 ? -26.625 -31.922 -32.531 1 87.75 836 LEU B C 1
ATOM 13469 O O . LEU B 1 836 ? -26.906 -33.062 -32.906 1 87.75 836 LEU B O 1
ATOM 13473 N N . SER B 1 837 ? -27.203 -31.328 -31.516 1 86.88 837 SER B N 1
ATOM 13474 C CA . SER B 1 837 ? -28.328 -31.969 -30.828 1 86.88 837 SER B CA 1
ATOM 13475 C C . SER B 1 837 ? -29.516 -32.156 -31.766 1 86.88 837 SER B C 1
ATOM 13477 O O . SER B 1 837 ? -30.172 -33.188 -31.734 1 86.88 837 SER B O 1
ATOM 13479 N N . ARG B 1 838 ? -29.812 -31.203 -32.562 1 85.38 838 ARG B N 1
ATOM 13480 C CA . ARG B 1 838 ? -30.906 -31.297 -33.531 1 85.38 838 ARG B CA 1
ATOM 13481 C C . ARG B 1 838 ? -30.609 -32.375 -34.562 1 85.38 838 ARG B C 1
ATOM 13483 O O . ARG B 1 838 ? -31.5 -33.156 -34.938 1 85.38 838 ARG B O 1
ATOM 13490 N N . SER B 1 839 ? -29.375 -32.344 -35.031 1 86.56 839 SER B N 1
ATOM 13491 C CA . SER B 1 839 ? -28.969 -33.344 -36 1 86.56 839 SER B CA 1
ATOM 13492 C C . SER B 1 839 ? -29.031 -34.75 -35.375 1 86.56 839 SER B C 1
ATOM 13494 O O . SER B 1 839 ? -29.391 -35.719 -36.062 1 86.56 839 SER B O 1
ATOM 13496 N N . GLN B 1 840 ? -28.672 -34.844 -34.125 1 84.94 840 GLN B N 1
ATOM 13497 C CA . GLN B 1 840 ? -28.766 -36.125 -33.438 1 84.94 840 GLN B CA 1
ATOM 13498 C C . GLN B 1 840 ? -30.203 -36.594 -33.344 1 84.94 840 GLN B C 1
ATOM 13500 O O . GLN B 1 840 ? -30.484 -37.781 -33.594 1 84.94 840 GLN B O 1
ATOM 13505 N N . HIS B 1 841 ? -31.062 -35.719 -33.062 1 84.19 841 HIS B N 1
ATOM 13506 C CA . HIS B 1 841 ? -32.469 -36.062 -32.969 1 84.19 841 HIS B CA 1
ATOM 13507 C C . HIS B 1 841 ? -33.031 -36.5 -34.344 1 84.19 841 HIS B C 1
ATOM 13509 O O . HIS B 1 841 ? -33.812 -37.438 -34.438 1 84.19 841 HIS B O 1
ATOM 13515 N N . THR B 1 842 ? -32.531 -35.781 -35.344 1 85.44 842 THR B N 1
ATOM 13516 C CA . THR B 1 842 ? -32.969 -36.125 -36.688 1 85.44 842 THR B CA 1
ATOM 13517 C C . THR B 1 842 ? -32.469 -37.5 -37.094 1 85.44 842 THR B C 1
ATOM 13519 O O . THR B 1 842 ? -33.188 -38.281 -37.719 1 85.44 842 THR B O 1
ATOM 13522 N N . LEU B 1 843 ? -31.25 -37.844 -36.688 1 83.88 843 LEU B N 1
ATOM 13523 C CA . LEU B 1 843 ? -30.656 -39.125 -37.062 1 83.88 843 LEU B CA 1
ATOM 13524 C C . LEU B 1 843 ? -31.312 -40.25 -36.281 1 83.88 843 LEU B C 1
ATOM 13526 O O . LEU B 1 843 ? -31.484 -41.344 -36.781 1 83.88 843 LEU B O 1
ATOM 13530 N N . VAL B 1 844 ? -31.719 -39.938 -35.031 1 82.06 844 VAL B N 1
ATOM 13531 C CA . VAL B 1 844 ? -32.375 -40.938 -34.188 1 82.06 844 VAL B CA 1
ATOM 13532 C C . VAL B 1 844 ? -33.781 -41.25 -34.75 1 82.06 844 VAL B C 1
ATOM 13534 O O . VAL B 1 844 ? -34.219 -42.375 -34.719 1 82.06 844 VAL B O 1
ATOM 13537 N N . SER B 1 845 ? -34.375 -40.25 -35.25 1 80.88 845 SER B N 1
ATOM 13538 C CA . SER B 1 845 ? -35.688 -40.406 -35.812 1 80.88 845 SER B CA 1
ATOM 13539 C C . SER B 1 845 ? -35.656 -41.25 -37.094 1 80.88 845 SER B C 1
ATOM 13541 O O . SER B 1 845 ? -36.531 -42.094 -37.344 1 80.88 845 SER B O 1
ATOM 13543 N N . VAL B 1 846 ? -34.625 -41.094 -37.812 1 77.62 846 VAL B N 1
ATOM 13544 C CA . VAL B 1 846 ? -34.438 -41.844 -39.031 1 77.62 846 VAL B CA 1
ATOM 13545 C C . VAL B 1 846 ? -34.125 -43.312 -38.719 1 77.62 846 VAL B C 1
ATOM 13547 O O . VAL B 1 846 ? -34.625 -44.219 -39.406 1 77.62 846 VAL B O 1
ATOM 13550 N N . LEU B 1 847 ? -33.344 -43.5 -37.688 1 75.69 847 LEU B N 1
ATOM 13551 C CA . LEU B 1 847 ? -33 -44.844 -37.281 1 75.69 847 LEU B CA 1
ATOM 13552 C C . LEU B 1 847 ? -34.188 -45.594 -36.719 1 75.69 847 LEU B C 1
ATOM 13554 O O . LEU B 1 847 ? -34.375 -46.781 -36.969 1 75.69 847 LEU B O 1
ATOM 13558 N N . SER B 1 848 ? -34.969 -44.906 -36 1 71.69 848 SER B N 1
ATOM 13559 C CA . SER B 1 848 ? -36.188 -45.531 -35.438 1 71.69 848 SER B CA 1
ATOM 13560 C C . SER B 1 848 ? -37.188 -45.875 -36.531 1 71.69 848 SER B C 1
ATOM 13562 O O . SER B 1 848 ? -37.875 -46.875 -36.469 1 71.69 848 SER B O 1
ATOM 13564 N N . ALA B 1 849 ? -37.219 -45.094 -37.531 1 65.19 849 ALA B N 1
ATOM 13565 C CA . ALA B 1 849 ? -38.125 -45.375 -38.656 1 65.19 849 ALA B CA 1
ATOM 13566 C C . ALA B 1 849 ? -37.625 -46.594 -39.438 1 65.19 849 ALA B C 1
ATOM 13568 O O . ALA B 1 849 ? -38.438 -47.375 -39.938 1 65.19 849 ALA B O 1
ATOM 13569 N N . HIS B 1 850 ? -36.375 -46.781 -39.531 1 58.31 850 HIS B N 1
ATOM 13570 C CA . HIS B 1 850 ? -35.812 -47.906 -40.219 1 58.31 850 HIS B CA 1
ATOM 13571 C C . HIS B 1 850 ? -35.875 -49.188 -39.375 1 58.31 850 HIS B C 1
ATOM 13573 O O . HIS B 1 850 ? -36.031 -50.281 -39.906 1 58.31 850 HIS B O 1
ATOM 13579 N N . VAL B 1 851 ? -35.625 -49 -38.062 1 53.34 851 VAL B N 1
ATOM 13580 C CA . VAL B 1 851 ? -35.719 -50.156 -37.188 1 53.34 851 VAL B CA 1
ATOM 13581 C C . VAL B 1 851 ? -37.188 -50.656 -37.125 1 53.34 851 VAL B C 1
ATOM 13583 O O . VAL B 1 851 ? -37.438 -51.844 -36.969 1 53.34 851 VAL B O 1
ATOM 13586 N N . SER B 1 852 ? -38.25 -49.875 -37.062 1 47.31 852 SER B N 1
ATOM 13587 C CA . SER B 1 852 ? -39.562 -50.469 -37.125 1 47.31 852 SER B CA 1
ATOM 13588 C C . SER B 1 852 ? -39.719 -51.344 -38.375 1 47.31 852 SER B C 1
ATOM 13590 O O . SER B 1 852 ? -40.75 -52 -38.531 1 47.31 852 SER B O 1
ATOM 13592 N N . ALA B 1 853 ? -39.281 -51.156 -39.562 1 42.25 853 ALA B N 1
ATOM 13593 C CA . ALA B 1 853 ? -39.344 -52.25 -40.5 1 42.25 853 ALA B CA 1
ATOM 13594 C C . ALA B 1 853 ? -38.5 -53.438 -40.062 1 42.25 853 ALA B C 1
ATOM 13596 O O . ALA B 1 853 ? -39 -54.594 -40.031 1 42.25 853 ALA B O 1
ATOM 13597 N N . GLY B 1 854 ? -37.406 -53.969 -40.719 1 33 854 GLY B N 1
ATOM 13598 C CA . GLY B 1 854 ? -36.75 -55.219 -40.375 1 33 854 GLY B CA 1
ATOM 13599 C C . GLY B 1 854 ? -36.156 -55.25 -38.969 1 33 854 GLY B C 1
ATOM 13600 O O . GLY B 1 854 ? -36.75 -54.688 -38.062 1 33 854 GLY B O 1
ATOM 13601 N N . LEU B 1 855 ? -34.719 -55.75 -38.906 1 30.23 855 LEU B N 1
ATOM 13602 C CA . LEU B 1 855 ? -33.812 -56.312 -37.906 1 30.23 855 LEU B CA 1
ATOM 13603 C C . LEU B 1 855 ? -33.469 -55.281 -36.844 1 30.23 855 LEU B C 1
ATOM 13605 O O . LEU B 1 855 ? -32.906 -54.219 -37.156 1 30.23 855 LEU B O 1
ATOM 13609 N N . LEU B 1 856 ? -34.25 -55.094 -35.844 1 31.39 856 LEU B N 1
ATOM 13610 C CA . LEU B 1 856 ? -33.969 -54.5 -34.531 1 31.39 856 LEU B CA 1
ATOM 13611 C C . LEU B 1 856 ? -32.531 -54.781 -34.094 1 31.39 856 LEU B C 1
ATOM 13613 O O . LEU B 1 856 ? -32.25 -55.875 -33.562 1 31.39 856 LEU B O 1
ATOM 13617 N N . VAL B 1 857 ? -31.5 -54.875 -35 1 27.03 857 VAL B N 1
ATOM 13618 C CA . VAL B 1 857 ? -30.141 -55.125 -34.5 1 27.03 857 VAL B CA 1
ATOM 13619 C C . VAL B 1 857 ? -29.891 -54.281 -33.25 1 27.03 857 VAL B C 1
ATOM 13621 O O . VAL B 1 857 ? -30.484 -53.219 -33.062 1 27.03 857 VAL B O 1
ATOM 13624 N N . CYS B 1 858 ? -29.109 -54.906 -32.281 1 29.11 858 CYS B N 1
ATOM 13625 C CA . CYS B 1 858 ? -28.375 -54.75 -31.047 1 29.11 858 CYS B CA 1
ATOM 13626 C C . CYS B 1 858 ? -27.672 -53.406 -31.016 1 29.11 858 CYS B C 1
ATOM 13628 O O . CYS B 1 858 ? -26.547 -53.281 -30.5 1 29.11 858 CYS B O 1
ATOM 13630 N N . LEU B 1 859 ? -27.859 -52.594 -32.031 1 28.95 859 LEU B N 1
ATOM 13631 C CA . LEU B 1 859 ? -26.906 -51.5 -31.922 1 28.95 859 LEU B CA 1
ATOM 13632 C C . LEU B 1 859 ? -27.156 -50.656 -30.656 1 28.95 859 LEU B C 1
ATOM 13634 O O . LEU B 1 859 ? -26.953 -49.469 -30.656 1 28.95 859 LEU B O 1
ATOM 13638 N N . SER B 1 860 ? -28.25 -51.094 -29.922 1 28.81 860 SER B N 1
ATOM 13639 C CA . SER B 1 860 ? -28.422 -50.156 -28.812 1 28.81 860 SER B CA 1
ATOM 13640 C C . SER B 1 860 ? -27.109 -49.938 -28.062 1 28.81 860 SER B C 1
ATOM 13642 O O . SER B 1 860 ? -27.078 -49.219 -27.062 1 28.81 860 SER B O 1
ATOM 13644 N N . PHE B 1 861 ? -26.344 -51.125 -27.906 1 27.97 861 PHE B N 1
ATOM 13645 C CA . PHE B 1 861 ? -25.516 -51.125 -26.719 1 27.97 861 PHE B CA 1
ATOM 13646 C C . PHE B 1 861 ? -24.422 -50.062 -26.812 1 27.97 861 PHE B C 1
ATOM 13648 O O . PHE B 1 861 ? -23.516 -50.031 -25.984 1 27.97 861 PHE B O 1
ATOM 13655 N N . CYS B 1 862 ? -24.094 -49.688 -28.047 1 28.33 862 CYS B N 1
ATOM 13656 C CA . CYS B 1 862 ? -22.797 -49 -27.938 1 28.33 862 CYS B CA 1
ATOM 13657 C C . CYS B 1 862 ? -22.891 -47.781 -27.062 1 28.33 862 CYS B C 1
ATOM 13659 O O . CYS B 1 862 ? -22.547 -46.688 -27.5 1 28.33 862 CYS B O 1
ATOM 13661 N N . PHE B 1 863 ? -23.984 -47.438 -26.469 1 28.69 863 PHE B N 1
ATOM 13662 C CA . PHE B 1 863 ? -23.875 -46.094 -25.891 1 28.69 863 PHE B CA 1
ATOM 13663 C C . PHE B 1 863 ? -22.562 -45.938 -25.156 1 28.69 863 PHE B C 1
ATOM 13665 O O . PHE B 1 863 ? -22.094 -46.844 -24.484 1 28.69 863 PHE B O 1
ATOM 13672 N N . PHE B 1 864 ? -21.766 -44.906 -25.562 1 28.64 864 PHE B N 1
ATOM 13673 C CA . PHE B 1 864 ? -20.594 -44.062 -25.328 1 28.64 864 PHE B CA 1
ATOM 13674 C C . PHE B 1 864 ? -20.531 -43.625 -23.859 1 28.64 864 PHE B C 1
ATOM 13676 O O . PHE B 1 864 ? -21.391 -42.906 -23.391 1 28.64 864 PHE B O 1
ATOM 13683 N N . ILE B 1 865 ? -20.031 -44.469 -23.062 1 29.5 865 ILE B N 1
ATOM 13684 C CA . ILE B 1 865 ? -19.438 -44.156 -21.766 1 29.5 865 ILE B CA 1
ATOM 13685 C C . ILE B 1 865 ? -18.516 -42.938 -21.906 1 29.5 865 ILE B C 1
ATOM 13687 O O . ILE B 1 865 ? -17.5 -43 -22.594 1 29.5 865 ILE B O 1
ATOM 13691 N N . LEU B 1 866 ? -19.062 -41.719 -22.031 1 28.12 866 LEU B N 1
ATOM 13692 C CA . LEU B 1 866 ? -18.25 -40.562 -21.688 1 28.12 866 LEU B CA 1
ATOM 13693 C C . LEU B 1 866 ? -17.312 -40.875 -20.531 1 28.12 866 LEU B C 1
ATOM 13695 O O . LEU B 1 866 ? -17.688 -41.562 -19.578 1 28.12 866 LEU B O 1
ATOM 13699 N N . PRO B 1 867 ? -16.062 -41.031 -20.844 1 28.06 867 PRO B N 1
ATOM 13700 C CA . PRO B 1 867 ? -15.109 -41 -19.734 1 28.06 867 PRO B CA 1
ATOM 13701 C C . PRO B 1 867 ? -15.438 -39.938 -18.688 1 28.06 867 PRO B C 1
ATOM 13703 O O . PRO B 1 867 ? -15.312 -38.75 -18.984 1 28.06 867 PRO B O 1
ATOM 13706 N N . SER B 1 868 ? -16.672 -39.75 -18.188 1 28.89 868 SER B N 1
ATOM 13707 C CA . SER B 1 868 ? -16.984 -38.844 -17.078 1 28.89 868 SER B CA 1
ATOM 13708 C C . SER B 1 868 ? -16 -39.031 -15.93 1 28.89 868 SER B C 1
ATOM 13710 O O . SER B 1 868 ? -16.141 -39.938 -15.117 1 28.89 868 SER B O 1
ATOM 13712 N N . SER B 1 869 ? -14.727 -39.031 -16.125 1 30.88 869 SER B N 1
ATOM 13713 C CA . SER B 1 869 ? -13.906 -38.781 -14.945 1 30.88 869 SER B CA 1
ATOM 13714 C C . SER B 1 869 ? -14.516 -37.656 -14.086 1 30.88 869 SER B C 1
ATOM 13716 O O . SER B 1 869 ? -13.844 -37.094 -13.227 1 30.88 869 SER B O 1
ATOM 13718 N N . ILE B 1 870 ? -15.492 -36.844 -14.594 1 30.14 870 ILE B N 1
ATOM 13719 C CA . ILE B 1 870 ? -16.141 -36.062 -13.547 1 30.14 870 ILE B CA 1
ATOM 13720 C C . ILE B 1 870 ? -16.828 -37 -12.555 1 30.14 870 ILE B C 1
ATOM 13722 O O . ILE B 1 870 ? -17.953 -37.438 -12.797 1 30.14 870 ILE B O 1
ATOM 13726 N N . ARG B 1 871 ? -16.281 -38.094 -12.133 1 31.86 871 ARG B N 1
ATOM 13727 C CA . ARG B 1 871 ? -16.906 -38.75 -10.969 1 31.86 871 ARG B CA 1
ATOM 13728 C C . ARG B 1 871 ? -17.406 -37.688 -9.977 1 31.86 871 ARG B C 1
ATOM 13730 O O . ARG B 1 871 ? -16.641 -36.875 -9.508 1 31.86 871 ARG B O 1
ATOM 13737 N N . LEU B 1 872 ? -18.703 -37.25 -9.977 1 29.59 872 LEU B N 1
ATOM 13738 C CA . LEU B 1 872 ? -19.516 -36.719 -8.883 1 29.59 872 LEU B CA 1
ATOM 13739 C C . LEU B 1 872 ? -19.125 -37.375 -7.562 1 29.59 872 LEU B C 1
ATOM 13741 O O . LEU B 1 872 ? -18.703 -38.531 -7.543 1 29.59 872 LEU B O 1
ATOM 13745 N N . SER B 1 873 ? -18.828 -36.656 -6.535 1 30 873 SER B N 1
ATOM 13746 C CA . SER B 1 873 ? -18.781 -37.219 -5.188 1 30 873 SER B CA 1
ATOM 13747 C C . SER B 1 873 ? -19.844 -38.312 -5.004 1 30 873 SER B C 1
ATOM 13749 O O . SER B 1 873 ? -20.906 -38.25 -5.641 1 30 873 SER B O 1
ATOM 13751 N N . PRO B 1 874 ? -19.609 -39.562 -4.434 1 31.47 874 PRO B N 1
ATOM 13752 C CA . PRO B 1 874 ? -20.562 -40.625 -4.176 1 31.47 874 PRO B CA 1
ATOM 13753 C C . PRO B 1 874 ? -21.922 -40.125 -3.705 1 31.47 874 PRO B C 1
ATOM 13755 O O . PRO B 1 874 ? -22.859 -40.906 -3.512 1 31.47 874 PRO B O 1
ATOM 13758 N N . GLY B 1 875 ? -22.031 -39.125 -2.865 1 31.36 875 GLY B N 1
ATOM 13759 C CA . GLY B 1 875 ? -23.328 -39.094 -2.193 1 31.36 875 GLY B CA 1
ATOM 13760 C C . GLY B 1 875 ? -24.484 -38.938 -3.148 1 31.36 875 GLY B C 1
ATOM 13761 O O . GLY B 1 875 ? -25.656 -38.969 -2.729 1 31.36 875 GLY B O 1
ATOM 13762 N N . ARG B 1 876 ? -24.531 -37.906 -4.043 1 32.97 876 ARG B N 1
ATOM 13763 C CA . ARG B 1 876 ? -25.844 -37.812 -4.668 1 32.97 876 ARG B CA 1
ATOM 13764 C C . ARG B 1 876 ? -26.016 -38.875 -5.754 1 32.97 876 ARG B C 1
ATOM 13766 O O . ARG B 1 876 ? -25.031 -39.25 -6.414 1 32.97 876 ARG B O 1
ATOM 13773 N N . SER B 1 877 ? -27.188 -39.656 -5.543 1 29.22 877 SER B N 1
ATOM 13774 C CA . SER B 1 877 ? -27.812 -40.625 -6.438 1 29.22 877 SER B CA 1
ATOM 13775 C C . SER B 1 877 ? -27.656 -40.219 -7.895 1 29.22 877 SER B C 1
ATOM 13777 O O . SER B 1 877 ? -27.859 -39.062 -8.242 1 29.22 877 SER B O 1
ATOM 13779 N N . PRO B 1 878 ? -26.797 -40.906 -8.672 1 31.84 878 PRO B N 1
ATOM 13780 C CA . PRO B 1 878 ? -26.969 -40.781 -10.125 1 31.84 878 PRO B CA 1
ATOM 13781 C C . PRO B 1 878 ? -28.422 -40.844 -10.562 1 31.84 878 PRO B C 1
ATOM 13783 O O . PRO B 1 878 ? -28.984 -41.906 -10.758 1 31.84 878 PRO B O 1
ATOM 13786 N N . ASN B 1 879 ? -29.5 -40.469 -9.773 1 29.73 879 ASN B N 1
ATOM 13787 C CA . ASN B 1 879 ? -30.797 -40.719 -10.375 1 29.73 879 ASN B CA 1
ATOM 13788 C C . ASN B 1 879 ? -30.734 -40.656 -11.898 1 29.73 879 ASN B C 1
ATOM 13790 O O . ASN B 1 879 ? -29.75 -40.156 -12.461 1 29.73 879 ASN B O 1
ATOM 13794 N N . GLN B 1 880 ? -32.094 -40.594 -12.578 1 30.66 880 GLN B N 1
ATOM 13795 C CA . GLN B 1 880 ? -32.906 -40.938 -13.734 1 30.66 880 GLN B CA 1
ATOM 13796 C C . GLN B 1 880 ? -32.438 -40.188 -14.977 1 30.66 880 GLN B C 1
ATOM 13798 O O . GLN B 1 880 ? -33.094 -40.219 -16.016 1 30.66 880 GLN B O 1
ATOM 13803 N N . GLU B 1 881 ? -31.812 -39 -14.875 1 32.31 881 GLU B N 1
ATOM 13804 C CA . GLU B 1 881 ? -32.219 -38.312 -16.109 1 32.31 881 GLU B CA 1
ATOM 13805 C C . GLU B 1 881 ? -31.656 -39.062 -17.328 1 32.31 881 GLU B C 1
ATOM 13807 O O . GLU B 1 881 ? -30.578 -39.656 -17.281 1 32.31 881 GLU B O 1
ATOM 13812 N N . GLY B 1 882 ? -32.531 -39.594 -18.297 1 33.56 882 GLY B N 1
ATOM 13813 C CA . GLY B 1 882 ? -32.5 -40.031 -19.688 1 33.56 882 GLY B CA 1
ATOM 13814 C C . GLY B 1 882 ? -31.312 -39.469 -20.438 1 33.56 882 GLY B C 1
ATOM 13815 O O . GLY B 1 882 ? -30.578 -38.625 -19.922 1 33.56 882 GLY B O 1
ATOM 13816 N N . PRO B 1 883 ? -31.031 -39.969 -21.672 1 40.16 883 PRO B N 1
ATOM 13817 C CA . PRO B 1 883 ? -30.031 -39.438 -22.625 1 40.16 883 PRO B CA 1
ATOM 13818 C C . PRO B 1 883 ? -29.938 -37.906 -22.594 1 40.16 883 PRO B C 1
ATOM 13820 O O . PRO B 1 883 ? -30.797 -37.219 -23.125 1 40.16 883 PRO B O 1
ATOM 13823 N N . THR B 1 884 ? -29.719 -37.25 -21.516 1 44.62 884 THR B N 1
ATOM 13824 C CA . THR B 1 884 ? -29.781 -35.812 -21.266 1 44.62 884 THR B CA 1
ATOM 13825 C C . THR B 1 884 ? -29.109 -35.062 -22.406 1 44.62 884 THR B C 1
ATOM 13827 O O . THR B 1 884 ? -27.969 -35.344 -22.781 1 44.62 884 THR B O 1
ATOM 13830 N N . SER B 1 885 ? -29.781 -34.5 -23.328 1 55.41 885 SER B N 1
ATOM 13831 C CA . SER B 1 885 ? -29.5 -33.5 -24.375 1 55.41 885 SER B CA 1
ATOM 13832 C C . SER B 1 885 ? -28.5 -32.469 -23.891 1 55.41 885 SER B C 1
ATOM 13834 O O . SER B 1 885 ? -28.656 -31.891 -22.812 1 55.41 885 SER B O 1
ATOM 13836 N N . MET B 1 886 ? -27.219 -32.656 -24.203 1 66.81 886 MET B N 1
ATOM 13837 C CA . MET B 1 886 ? -26.188 -31.656 -23.984 1 66.81 886 MET B CA 1
ATOM 13838 C C . MET B 1 886 ? -26.625 -30.312 -24.578 1 66.81 886 MET B C 1
ATOM 13840 O O . MET B 1 886 ? -26.578 -30.109 -25.781 1 66.81 886 MET B O 1
ATOM 13844 N N . THR B 1 887 ? -27.438 -29.5 -23.812 1 75.19 887 THR B N 1
ATOM 13845 C CA . THR B 1 887 ? -27.938 -28.172 -24.172 1 75.19 887 THR B CA 1
ATOM 13846 C C . THR B 1 887 ? -27.031 -27.078 -23.609 1 75.19 887 THR B C 1
ATOM 13848 O O . THR B 1 887 ? -26.172 -27.359 -22.781 1 75.19 887 THR B O 1
ATOM 13851 N N . PRO B 1 888 ? -27.094 -26.016 -24.219 1 78.94 888 PRO B N 1
ATOM 13852 C CA . PRO B 1 888 ? -26.344 -24.875 -23.672 1 78.94 888 PRO B CA 1
ATOM 13853 C C . PRO B 1 888 ? -26.578 -24.672 -22.172 1 78.94 888 PRO B C 1
ATOM 13855 O O . PRO B 1 888 ? -25.688 -24.203 -21.469 1 78.94 888 PRO B O 1
ATOM 13858 N N . LYS B 1 889 ? -27.719 -25.047 -21.656 1 78.12 889 LYS B N 1
ATOM 13859 C CA . LYS B 1 889 ? -28 -24.938 -20.234 1 78.12 889 LYS B CA 1
ATOM 13860 C C . LYS B 1 889 ? -27.141 -25.906 -19.422 1 78.12 889 LYS B C 1
ATOM 13862 O O . LYS B 1 889 ? -26.625 -25.547 -18.359 1 78.12 889 LYS B O 1
ATOM 13867 N N . SER B 1 890 ? -27 -27.141 -19.953 1 79.06 890 SER B N 1
ATOM 13868 C CA . SER B 1 890 ? -26.156 -28.125 -19.281 1 79.06 890 SER B CA 1
ATOM 13869 C C . SER B 1 890 ? -24.688 -27.703 -19.312 1 79.06 890 SER B C 1
ATOM 13871 O O . SER B 1 890 ? -23.938 -27.984 -18.375 1 79.06 890 SER B O 1
ATOM 13873 N N . LYS B 1 891 ? -24.406 -27.094 -20.375 1 80 891 LYS B N 1
ATOM 13874 C CA . LYS B 1 891 ? -23.047 -26.594 -20.5 1 80 891 LYS B CA 1
ATOM 13875 C C . LYS B 1 891 ? -22.766 -25.547 -19.422 1 80 891 LYS B C 1
ATOM 13877 O O . LYS B 1 891 ? -21.719 -25.594 -18.766 1 80 891 LYS B O 1
ATOM 13882 N N . ARG B 1 892 ? -23.609 -24.578 -19.188 1 77.94 892 ARG B N 1
ATOM 13883 C CA . ARG B 1 892 ? -23.438 -23.531 -18.203 1 77.94 892 ARG B CA 1
ATOM 13884 C C . ARG B 1 892 ? -23.312 -24.125 -16.797 1 77.94 892 ARG B C 1
ATOM 13886 O O . ARG B 1 892 ? -22.5 -23.656 -15.992 1 77.94 892 ARG B O 1
ATOM 13893 N N . LYS B 1 893 ? -24.031 -25.109 -16.531 1 76.88 893 LYS B N 1
ATOM 13894 C CA . LYS B 1 893 ? -23.984 -25.781 -15.227 1 76.88 893 LYS B CA 1
ATOM 13895 C C . LYS B 1 893 ? -22.641 -26.469 -15.016 1 76.88 893 LYS B C 1
ATOM 13897 O O . LYS B 1 893 ? -22.078 -26.406 -13.922 1 76.88 893 LYS B O 1
ATOM 13902 N N . SER B 1 894 ? -22.219 -27.031 -16.109 1 75.62 894 SER B N 1
ATOM 13903 C CA . SER B 1 894 ? -20.938 -27.719 -16.016 1 75.62 894 SER B CA 1
ATOM 13904 C C . SER B 1 894 ? -19.797 -26.719 -15.805 1 75.62 894 SER B C 1
ATOM 13906 O O . SER B 1 894 ? -18.828 -27.016 -15.102 1 75.62 894 SER B O 1
ATOM 13908 N N . ILE B 1 895 ? -19.938 -25.656 -16.344 1 79.38 895 ILE B N 1
ATOM 13909 C CA . ILE B 1 895 ? -18.922 -24.625 -16.203 1 79.38 895 ILE B CA 1
ATOM 13910 C C . ILE B 1 895 ? -18.906 -24.109 -14.766 1 79.38 895 ILE B C 1
ATOM 13912 O O . ILE B 1 895 ? -17.844 -23.922 -14.172 1 79.38 895 ILE B O 1
ATOM 13916 N N . LEU B 1 896 ? -20.062 -23.922 -14.219 1 77.5 896 LEU B N 1
ATOM 13917 C CA . LEU B 1 896 ? -20.172 -23.438 -12.852 1 77.5 896 LEU B CA 1
ATOM 13918 C C . LEU B 1 896 ? -19.547 -24.422 -11.867 1 77.5 896 LEU B C 1
ATOM 13920 O O . LEU B 1 896 ? -18.922 -24.016 -10.883 1 77.5 896 LEU B O 1
ATOM 13924 N N . VAL B 1 897 ? -19.719 -25.688 -12.172 1 76.88 897 VAL B N 1
ATOM 13925 C CA . VAL B 1 897 ? -19.172 -26.719 -11.312 1 76.88 897 VAL B CA 1
ATOM 13926 C C . VAL B 1 897 ? -17.641 -26.703 -11.406 1 76.88 897 VAL B C 1
ATOM 13928 O O . VAL B 1 897 ? -16.953 -26.828 -10.398 1 76.88 897 VAL B O 1
ATOM 13931 N N . ARG B 1 898 ? -17.188 -26.484 -12.547 1 76.56 898 ARG B N 1
ATOM 13932 C CA . ARG B 1 898 ? -15.75 -26.484 -12.766 1 76.56 898 ARG B CA 1
ATOM 13933 C C . ARG B 1 898 ? -15.109 -25.234 -12.172 1 76.56 898 ARG B C 1
ATOM 13935 O O . ARG B 1 898 ? -13.906 -25.234 -11.883 1 76.56 898 ARG B O 1
ATOM 13942 N N . MET B 1 899 ? -15.844 -24.281 -12.055 1 80.81 899 MET B N 1
ATOM 13943 C CA . MET B 1 899 ? -15.352 -23.016 -11.508 1 80.81 899 MET B CA 1
ATOM 13944 C C . MET B 1 899 ? -15.078 -23.141 -10.016 1 80.81 899 MET B C 1
ATOM 13946 O O . MET B 1 899 ? -14.328 -22.344 -9.445 1 80.81 899 MET B O 1
ATOM 13950 N N . LEU B 1 900 ? -15.656 -24.188 -9.422 1 82.19 900 LEU B N 1
ATOM 13951 C CA . LEU B 1 900 ? -15.5 -24.406 -7.988 1 82.19 900 LEU B CA 1
ATOM 13952 C C . LEU B 1 900 ? -14.367 -25.391 -7.711 1 82.19 900 LEU B C 1
ATOM 13954 O O . LEU B 1 900 ? -14.367 -26.516 -8.227 1 82.19 900 LEU B O 1
ATOM 13958 N N . ARG B 1 901 ? -13.445 -24.969 -6.98 1 81.31 901 ARG B N 1
ATOM 13959 C CA . ARG B 1 901 ? -12.422 -25.922 -6.551 1 81.31 901 ARG B CA 1
ATOM 13960 C C . ARG B 1 901 ? -13.016 -27 -5.652 1 81.31 901 ARG B C 1
ATOM 13962 O O . ARG B 1 901 ? -13.789 -26.703 -4.738 1 81.31 901 ARG B O 1
ATOM 13969 N N . PRO B 1 902 ? -12.672 -28.156 -5.949 1 81.44 902 PRO B N 1
ATOM 13970 C CA . PRO B 1 902 ? -13.188 -29.219 -5.086 1 81.44 902 PRO B CA 1
ATOM 13971 C C . PRO B 1 902 ? -12.711 -29.094 -3.643 1 81.44 902 PRO B C 1
ATOM 13973 O O . PRO B 1 902 ? -11.602 -28.609 -3.396 1 81.44 902 PRO B O 1
ATOM 13976 N N . VAL B 1 903 ? -13.539 -29.469 -2.727 1 80.75 903 VAL B N 1
ATOM 13977 C CA . VAL B 1 903 ? -13.203 -29.406 -1.311 1 80.75 903 VAL B CA 1
ATOM 13978 C C . VAL B 1 903 ? -12.07 -30.375 -0.999 1 80.75 903 VAL B C 1
ATOM 13980 O O . VAL B 1 903 ? -12.094 -31.531 -1.454 1 80.75 903 VAL B O 1
ATOM 13983 N N . SER B 1 904 ? -11.125 -29.953 -0.367 1 79.19 904 SER B N 1
ATOM 13984 C CA . SER B 1 904 ? -9.961 -30.766 -0.05 1 79.19 904 SER B CA 1
ATOM 13985 C C . SER B 1 904 ? -10.328 -31.922 0.882 1 79.19 904 SER B C 1
ATOM 13987 O O . SER B 1 904 ? -11.141 -31.75 1.797 1 79.19 904 SER B O 1
ATOM 13989 N N . VAL B 1 905 ? -9.766 -33 0.598 1 78.44 905 VAL B N 1
ATOM 13990 C CA . VAL B 1 905 ? -10.008 -34.219 1.398 1 78.44 905 VAL B CA 1
ATOM 13991 C C . VAL B 1 905 ? -9.438 -34 2.803 1 78.44 905 VAL B C 1
ATOM 13993 O O . VAL B 1 905 ? -9.836 -34.688 3.742 1 78.44 905 VAL B O 1
ATOM 13996 N N . ALA B 1 906 ? -8.484 -33.062 2.875 1 75.31 906 ALA B N 1
ATOM 13997 C CA . ALA B 1 906 ? -7.836 -32.812 4.16 1 75.31 906 ALA B CA 1
ATOM 13998 C C . ALA B 1 906 ? -8.836 -32.312 5.195 1 75.31 906 ALA B C 1
ATOM 14000 O O . ALA B 1 906 ? -8.578 -32.375 6.398 1 75.31 906 ALA B O 1
ATOM 14001 N N . PHE B 1 907 ? -9.93 -31.641 4.75 1 74.06 907 PHE B N 1
ATOM 14002 C CA . PHE B 1 907 ? -10.93 -31.125 5.676 1 74.06 907 PHE B CA 1
ATOM 14003 C C . PHE B 1 907 ? -11.789 -32.25 6.227 1 74.06 907 PHE B C 1
ATOM 14005 O O . PHE B 1 907 ? -12.539 -32.062 7.184 1 74.06 907 PHE B O 1
ATOM 14012 N N . GLY B 1 908 ? -11.469 -33.656 6.188 1 59.16 908 GLY B N 1
ATOM 14013 C CA . GLY B 1 908 ? -12.156 -34.812 6.734 1 59.16 908 GLY B CA 1
ATOM 14014 C C . GLY B 1 908 ? -13.312 -35.281 5.875 1 59.16 908 GLY B C 1
ATOM 14015 O O . GLY B 1 908 ? -14.18 -34.5 5.5 1 59.16 908 GLY B O 1
ATOM 14016 N N . GLU B 1 909 ? -13.211 -36.281 4.969 1 45.25 909 GLU B N 1
ATOM 14017 C CA . GLU B 1 909 ? -14.406 -37.031 4.613 1 45.25 909 GLU B CA 1
ATOM 14018 C C . GLU B 1 909 ? -15.133 -37.531 5.855 1 45.25 909 GLU B C 1
ATOM 14020 O O . GLU B 1 909 ? -14.5 -37.969 6.824 1 45.25 909 GLU B O 1
#

Radius of gyration: 44.38 Å; Cα contacts (8 Å, |Δi|>4): 3362; chains: 2; bounding box: 104×158×99 Å

pLDDT: mean 83.47, std 15.79, range [27.03, 98.62]

Sequence (1818 aa):
KCSPSDTSVDLCHDKSVREAVGRRVKLTLRRKVQLEVKGDKLENRVLALASHRAYLLTARVPSKVIVLVTFLCGCRPLQLVLEYERGPWSLRLGSVEEVDEVIAHIGSCLHQICPSSSPVKVMRKLSLKPPDRTAVLQAKWDEQGSADLGPCGGFSHQYWCVCDYLGLPYREEVQWDVDTIYLTQDTRELNLQDFVHLENRDLVAIIAALEYNQWFTKLSTKDYKLSTDVCDQIFKVVARSNRLEELVLDNAGLRSDFAQKLASALSHNPASTLHTLNLSNNSLEDKGVSALSAQLAKLPMGLKHLNLSRTSMSPKGEIVASTLTHLDLSGNSLRGDDLQNLHSFLSHSNCLETLDLSNSDCSLELVCASLLRGSLKHLSVLNMSKTVFSHRKCKEIPPSFKQFFSCAQALTSVSLSGTRLPLEALKSLLLGLGCNPNLSDVSLDLSCCELRSGGSQILEGCIAEIPNISSLDISDNSLDMDLTTLLVWLAKNRSIRHLSLGKNFNNIKSKCVLDNLVHMIQEEESPLTSLSLADSKLKADLSIVLNALGSNTSLTKLDISGNSMGDMGAKMLAKALQINTKLRTLVWDRNNASPQGLQDVAAALEKNYTIRFMPVPIMDAAQALKANPEKTEDALLKMEQYLLRNHETRKYLQEQAYRLQQGIVTTTTQQMMDMMCVRVQDHLNSLRFTETNSVQEDMKVAENLMKDARNSKTLLPNLYHLRSGGSRGACVGAIQDKLESMAGEVARVMDEQLQTMLASMVDAAEGLCPHVMKRSSLHQELLKAGAGRMTIPRSFITTTLLEQSGVDIINKISEVKLSIASFLSDRIADEILESLSRSQHTLVSVLSAHVSAGLLVCLSFCFFILPSSIRLSPGRSPNQEGPTSMTPKSKRKSILVRMLRPVSVAFGEKCSPSDTSVDLCHDKSVREAVGRRVKLTLRRKVQLEVKGDKLENRVLALASHRAYLLTARVPSKVIVLVTFLCGCRPLQLVLEYERGPWSLRLGSVEEVDEVIAHIGSCLHQICPSSSPVKVMRKLSLKPPDRTAVLQAKWDEQGSADLGPCGGFSHQYWCVCDYLGLPYREEVQWDVDTIYLTQDTRELNLQDFVHLENRDLVAIIAALEYNQWFTKLSTKDYKLSTDVCDQIFKVVARSNRLEELVLDNAGLRSDFAQKLASALSHNPASTLHTLNLSNNSLEDKGVSALSAQLAKLPMGLKHLNLSRTSMSPKGEIVASTLTHLDLSGNSLRGDDLQNLHSFLSHSNCLETLDLSNSDCSLELVCASLLRGSLKHLSVLNMSKTVFSHRKCKEIPPSFKQFFSCAQALTSVSLSGTRLPLEALKSLLLGLGCNPNLSDVSLDLSCCELRSGGSQILEGCIAEIPNISSLDISDNSLDMDLTTLLVWLAKNRSIRHLSLGKNFNNIKSKCVLDNLVHMIQEEESPLTSLSLADSKLKADLSIVLNALGSNTSLTKLDISGNSMGDMGAKMLAKALQINTKLRTLVWDRNNASPQGLQDVAAALEKNYTIRFMPVPIMDAAQALKANPEKTEDALLKMEQYLLRNHETRKYLQEQAYRLQQGIVTTTTQQMMDMMCVRVQDHLNSLRFTETNSVQEDMKVAENLMKDARNSKTLLPNLYHLRSGGSRGACVGAIQDKLESMAGEVARVMDEQLQTMLASMVDAAEGLCPHVMKRSSLHQELLKAGAGRMTIPRSFITTTLLEQSGVDIINKISEVKLSIASFLSDRIADEILESLSRSQHTLVSVLSAHVSAGLLVCLSFCFFILPSSIRLSPGRSPNQEGPTSMTPKSKRKSILVRMLRPVSVAFGE

InterPro domains:
  IPR001611 Leucine-rich repeat [PF13516] (272-293)
  IPR001611 Leucine-rich repeat [PF13516] (322-340)
  IPR001611 Leucine-rich repeat [PF13516] (551-574)
  IPR011993 PH-like domain superfamily [G3DSA:2.30.29.30] (5-110)
  IPR031943 CARMIL, C-terminal domain [PF16000] (765-907)
  IPR032675 Leucine-rich repeat domain superfamily [G3DSA:3.80.10.10] (155-646)
  IPR041245 CARMIL, pleckstrin homology domain [PF17888] (29-115)
  IPR051279 Protein Phosphatase 1 Regulatory and Actin Interaction Protein [PTHR24112] (32-836)

Organism: Amphiprion ocellaris (NCBI:txid80972)